Protein AF-0000000081856518 (afdb_homodimer)

Nearest PDB structures (foldseek):
  7dxf-assembly1_A  TM=9.570E-01  e=3.920E-61  Homo sapiens
  7dxb-assembly1_A  TM=9.409E-01  e=8.581E-62  Homo sapiens
  6uz8-assembly1_A  TM=9.377E-01  e=1.093E-60  Homo sapiens
  7dxc-assembly1_B  TM=9.488E-01  e=5.286E-56  Homo sapiens
  7a6u-assembly1_A  TM=7.831E-01  e=2.483E-21  Homo sapiens

Solvent-accessible surface area (backbone atoms only — not comparable to full-atom values): 91481 Å² total; per-residue (Å²): 111,72,69,57,53,54,55,49,53,52,52,49,50,52,51,48,50,52,45,54,60,65,65,38,59,66,54,50,71,81,35,80,63,88,66,72,75,49,71,65,52,50,50,50,39,49,27,30,49,43,35,29,52,66,60,48,52,48,45,62,71,74,35,78,83,59,68,73,70,49,57,48,62,83,29,45,30,30,61,43,36,9,49,76,49,71,28,55,67,53,38,56,58,52,66,69,44,84,83,62,70,26,60,47,32,37,40,49,50,21,45,73,73,64,41,61,68,53,34,54,58,54,59,67,37,76,77,53,70,45,57,60,69,51,50,36,28,58,62,72,37,62,84,79,55,60,38,51,30,46,40,79,74,39,49,85,56,62,46,68,55,23,60,58,36,47,20,15,64,64,54,37,54,67,58,38,53,54,40,45,74,69,66,40,68,84,72,80,70,77,62,90,67,53,82,46,70,68,53,47,49,32,50,72,76,28,45,49,38,47,54,50,41,41,50,51,43,49,46,17,59,50,16,66,40,39,30,59,71,70,41,87,53,39,60,62,50,33,55,54,47,25,44,50,29,47,52,43,23,71,69,44,63,57,49,24,68,59,27,45,53,48,20,49,48,22,51,50,49,51,39,54,54,60,67,69,52,87,48,69,66,53,49,49,44,63,31,28,50,87,71,61,73,74,77,59,87,66,80,87,68,77,80,77,36,52,42,47,51,49,35,60,74,64,62,43,42,68,52,52,37,29,67,71,47,44,52,52,51,51,52,55,38,46,36,78,40,87,64,61,84,77,48,56,69,67,55,53,52,49,48,52,52,49,48,50,72,39,39,74,60,52,52,52,46,37,57,73,37,54,84,38,72,67,22,48,38,42,61,14,29,47,47,28,50,49,45,38,52,36,37,51,52,47,51,55,49,50,62,54,54,68,51,50,80,47,69,86,46,70,89,68,51,54,83,42,43,80,82,70,56,72,80,80,57,90,69,63,85,61,58,85,76,61,48,44,43,58,72,68,40,62,80,49,73,63,52,51,53,50,49,44,37,52,52,18,47,51,51,53,50,54,50,48,37,67,71,67,30,62,71,64,45,70,70,39,68,69,51,51,53,50,50,50,32,52,52,35,43,50,54,15,52,50,27,33,49,53,40,32,52,51,35,49,54,43,46,54,49,41,71,71,74,45,94,64,78,83,90,57,58,72,80,52,44,59,42,52,54,30,64,78,73,53,62,88,81,36,41,52,59,50,16,54,54,34,41,53,53,26,52,56,48,55,63,57,52,58,60,75,62,32,38,78,37,85,80,45,14,45,53,49,53,41,49,54,54,40,51,55,49,48,56,62,49,43,54,61,47,49,46,54,50,48,19,49,40,52,16,47,25,61,54,33,25,64,43,46,83,60,28,92,47,66,47,19,14,25,52,69,36,20,52,51,44,58,58,36,40,70,76,55,70,46,65,77,67,48,46,50,58,82,57,72,44,53,56,54,29,52,49,39,48,49,53,53,49,50,46,47,46,46,50,55,55,47,48,46,41,51,48,49,36,51,42,49,52,55,43,48,58,46,61,75,44,34,67,43,53,27,40,31,48,32,48,56,56,52,54,70,43,63,53,88,65,84,50,60,33,56,41,63,52,66,56,74,43,58,65,55,49,46,49,47,48,47,49,48,46,49,50,46,45,50,52,50,49,52,66,66,56,61,74,75,72,74,87,68,69,77,62,61,63,59,60,55,57,65,67,61,41,62,62,56,57,46,46,50,47,47,50,50,47,49,51,47,49,52,46,51,53,48,53,52,52,46,52,53,50,51,51,49,53,52,53,53,59,68,68,48,80,61,29,38,41,58,52,50,38,52,52,37,51,52,48,22,50,50,47,54,54,51,49,55,43,52,51,51,49,49,52,48,50,53,50,48,52,56,58,59,67,66,54,83,74,84,124,115,73,70,59,52,53,52,50,53,53,51,45,51,53,51,51,46,52,46,57,62,66,63,32,52,70,51,50,67,79,35,80,66,89,66,75,75,48,72,66,52,50,50,50,42,50,27,31,48,46,36,31,51,69,61,49,51,50,46,61,70,74,35,78,83,59,66,71,69,48,57,47,64,80,28,45,30,32,59,44,36,9,49,76,51,70,28,53,68,52,38,56,60,52,66,69,44,85,83,62,69,28,60,48,31,37,40,47,50,19,45,74,71,63,39,60,69,52,36,53,57,56,58,65,37,72,80,54,71,45,56,60,71,51,50,39,29,46,56,75,55,42,68,80,50,65,36,48,33,47,39,74,61,38,52,86,56,63,46,70,53,23,61,59,37,46,19,15,64,64,53,36,52,69,57,38,52,53,40,44,74,67,65,39,68,83,72,80,72,76,62,92,82,54,81,48,68,67,54,47,49,34,51,73,77,37,46,62,62,46,55,49,42,44,51,50,46,48,47,16,58,51,15,66,38,38,32,57,70,70,42,87,51,38,60,62,51,34,53,53,47,25,46,52,29,48,51,44,21,72,70,44,63,92,49,22,69,60,28,45,52,50,19,49,48,22,53,50,50,51,38,53,54,58,69,68,49,70,42,48,66,53,49,48,43,65,31,29,50,84,71,60,74,75,75,60,90,64,81,90,69,78,80,78,36,53,42,47,53,48,36,59,74,64,62,43,44,68,52,52,33,28,41,70,49,41,51,52,50,50,52,53,38,44,38,79,39,86,62,62,82,60,48,55,70,68,54,53,51,50,48,51,52,49,47,53,72,39,40,71,62,50,53,51,45,36,60,74,38,55,85,37,72,67,20,50,37,43,61,14,30,48,48,28,49,51,45,39,52,36,37,51,52,49,52,55,49,47,61,54,54,68,50,50,82,35,37,89,34,56,90,64,42,30,84,43,43,78,81,69,54,71,79,81,58,89,71,64,84,62,58,86,80,63,51,47,44,59,74,71,41,63,81,50,72,64,53,50,54,52,49,44,39,51,53,20,47,52,50,53,50,54,52,49,37,66,72,66,30,62,72,65,46,68,70,38,67,67,51,53,54,49,50,51,33,50,52,34,42,51,52,16,52,50,27,33,48,53,40,33,53,52,37,52,54,46,48,53,49,41,71,70,74,46,95,64,77,83,91,55,56,71,80,52,43,59,41,54,53,30,64,59,72,53,61,54,82,35,40,52,59,50,16,42,42,34,42,19,52,27,44,30,47,54,48,57,54,57,59,72,62,33,38,79,37,84,82,43,13,44,54,50,54,42,49,55,52,40,52,55,49,47,53,63,47,43,55,60,48,49,52,56,50,49,51,51,40,52,51,47,26,69,70,34,42,83,46,67,86,60,31,94,48,70,46,19,33,41,73,68,36,22,50,51,44,57,56,38,40,69,64,64,71,48,64,76,66,50,49,50,62,81,75,78,59,57,67,64,30,51,50,39,52,49,52,53,49,50,46,48,46,46,49,55,58,47,49,47,47,51,50,47,50,52,44,35,53,55,41,49,58,45,62,75,43,34,66,43,52,28,41,34,49,32,48,56,57,51,55,70,46,64,54,87,66,85,51,59,34,58,43,62,53,65,55,74,42,58,67,55,48,46,48,48,50,49,50,48,47,48,50,50,46,48,51,51,48,51,69,64,55,64,76,74,73,72,84,67,68,73,60,61,60,60,57,54,57,63,68,60,41,64,61,55,58,49,47,50,47,48,50,49,48,49,52,48,50,50,46,43,52,49,48,53,51,44,51,53,49,51,51,50,52,52,53,51,55,28,65,32,76,64,55,74,68,58,56,50,39,54,52,38,50,53,46,23,50,48,49,52,53,51,52,50,50,51,49,51,49,50,52,48,48,53,48,51,51,53,57,57,68,68,54,82,76,80,124

InterPro domains:
  IPR002110 Ankyrin repeat [PF12796] (46-125)
  IPR002110 Ankyrin repeat [PS50088] (159-191)
  IPR002110 Ankyrin repeat [SM00248] (39-68)
  IPR002110 Ankyrin repeat [SM00248] (74-102)
  IPR002110 Ankyrin repeat [SM00248] (159-188)
  IPR002153 Transient receptor potential channel, canonical [PR01097] (657-678)
  IPR002153 Transient receptor potential channel, canonical [PR01097] (679-692)
  IPR002153 Transient receptor potential channel, canonical [PR01097] (707-720)
  IPR002153 Transient receptor potential channel, canonical [PTHR10117] (17-831)
  IPR013555 Transient receptor ion channel domain [PF08344] (194-256)
  IPR013555 Transient receptor ion channel domain [SM01420] (194-256)
  IPR036770 Ankyrin repeat-containing domain superfamily [G3DSA:1.25.40.20] (31-214)
  IPR036770 Ankyrin repeat-containing domain superfamily [SSF48403] (45-187)
  IPR056336 Calcium channel YVC1-like, C-terminal transmembrane domain [PF23317] (438-717)

Secondary structure (DSSP, 8-state):
-HHHHHHHHHHHHHHHHHHHHHTSPSPTTTS--SS---HHHHHHHHHHHHT-HHHHHHHHHH-TT--TT---TTS--HHHHHHHTT-HHHHHHHHT-TT---HHHHHHHHHHHT-HHHHHHHHTSGGGGSHHHHHS-TTTS-TT-TTS-SBTTB-SS-TT--HHHHHHHTT-HHHHHHHHHTT--PPPPPPTT---HHHHHHHHH-HHHHHHHHHHHHHHHT-HHHHHHH-S-HHHHHHHHHHHHHHHHHH-GGGHHHHHHHHHHHHHHHHHHHHT--SHHHHHHHHHTT------SS--PPP--HHHHHHHHTT-HHHHTSHHHHHHHHHHHTTT-TTTTTS-HHHHHHHHHHHHHTHHHHHHHHHH-TTSHHHHHHTSHHHHHHHHHHHHHHHHHHHHHHTGGGTT--SS-TT--TTSS-TTS------TT--HHHHHSSPPHHHHHHHHHHHHHHHHHHHHHHHH-HHHHHH-HHHHHHHHHHHHHHHHHHHHHHHHHHHHHHHHHHHHH-SSSSS--HHHHGGGS-GGGS-TT-HHHHHHHHHHHHHHHHHHGGGGGGGGSTTTHHHHHHHHHHHHHHHHHHHHHHHHHHHHHHHHHHHHGGGTTTSSS-TTTSHHHHHHHHHHHHTT-S-GGGG--TTS-HHHHHHHHHHHHHHHIIIIIIIHHHHHHHHHHHHHHHHHTHHHHHHHHHHHHHHHTTSSS--SPTTGGGS--HHHHHHHHHHHHHHHHHHHHHHHTT---S--STTHHHHHHHHS-HHHHHHHHHHHHHHHHHHHHHHHHHHHHHHHHHHHHHTSPPBHHHHHHHHHHHHHHHHHHHHHHHHHHHHHHHHHHHHHHT-----/-HHHHHHHHHHHHHHHHHHHHHTS-S-TTTS--SS---HHHHHHHHHHHHT-HHHHHHHHHH-TT--TT---TTS--HHHHHHHTT-HHHHHHHHT-TT---HHHHHHHHHHHT-HHHHHHHHTSGGGGSHHHHHS-HHHHTTT-TTS-SSSS--SS-TT--HHHHHHHTT-HHHHHHHHHTT--PPPPPPTT---HHHHHHHHH-HHHHHHHHHHHHHHHT-HHHHHHH-S-HHHHHHHHHHHHHHHHHH-GGGHHHHHHHHHHHHHHHHHHHHT--SHHHHHHHHHTT------SS--PPP--HHHHHHHHTT-HHHHTSHHHHHHHHHHHTTT-TTGGGS-HHHHHHHHHHHHHTHHHHHHHHHH-TTSHHHHHHTSHHHHHHHHHHHHHHHHHHHHHHTGGGTT--SS-TT--GGGS-TTS------TT--HHHHHSSPPHHHHHHHHHHHHHHHHHHHHHHHH-HHHHHH-HHHHHHHHHHHHHHHHHHHHHHHHHHHHHHHHHHHHH-SSSSS--HHHHGGGS-GGGS-TT-HHHHHHHHHHHHHHHHHHGGGGGGGGSTTTHHHHHHHHHHHHHHHHHHHHHHHHHHHHHHHHHHHHGGGTTTSSS-TTTSHHHHHHHHHHHTTT-S-GGGG--TTS-HHHHHHHHHHHHHHHIIIIIIIHHHHHHHHHHHHHHHHHTHHHHHHHHHHHHHHHTTSSS--SPTTGGGS--HHHHHHHHHHHHHHHHHHHHHHHTT---STTSTTHHHHHHHHS-HHHHHHHHHHHHHHHHHHHHHHHHHHHHHHHHHHHHHTSBPPHHHHHHHHHHHHHHHHHHHHHHHHHHHHHHHHHHHHHHT-----

Structure (mmCIF, N/CA/C/O backbone):
data_AF-0000000081856518-model_v1
#
loop_
_entity.id
_entity.type
_entity.pdbx_description
1 polymer 'Transient receptor potential cation channel, subfamily C, member 6a'
#
loop_
_atom_site.group_PDB
_atom_site.id
_atom_site.type_symbol
_atom_site.label_atom_id
_atom_site.label_alt_id
_atom_site.label_comp_id
_atom_site.label_asym_id
_atom_site.label_entity_id
_atom_site.label_seq_id
_atom_site.pdbx_PDB_ins_code
_atom_site.Cartn_x
_atom_site.Cartn_y
_atom_site.Cartn_z
_atom_site.occupancy
_atom_site.B_iso_or_equiv
_atom_site.auth_seq_id
_atom_site.auth_comp_id
_atom_site.auth_asym_id
_atom_site.auth_atom_id
_atom_site.pdbx_PDB_model_num
ATOM 1 N N . VAL A 1 1 ? -1.354 -35.5 41.312 1 33.22 1 VAL A N 1
ATOM 2 C CA . VAL A 1 1 ? -0.203 -36.375 41.094 1 33.22 1 VAL A CA 1
ATOM 3 C C . VAL A 1 1 ? -0.436 -37.25 39.875 1 33.22 1 VAL A C 1
ATOM 5 O O . VAL A 1 1 ? 0.469 -37.406 39.031 1 33.22 1 VAL A O 1
ATOM 8 N N . SER A 1 2 ? -1.682 -37.844 39.781 1 37.25 2 SER A N 1
ATOM 9 C CA . SER A 1 2 ? -2.068 -38.719 38.656 1 37.25 2 SER A CA 1
ATOM 10 C C . SER A 1 2 ? -2.189 -37.969 37.375 1 37.25 2 SER A C 1
ATOM 12 O O . SER A 1 2 ? -1.94 -38.5 36.281 1 37.25 2 SER A O 1
ATOM 14 N N . ALA A 1 3 ? -2.703 -36.656 37.438 1 38.41 3 ALA A N 1
ATOM 15 C CA . ALA A 1 3 ? -2.842 -35.781 36.281 1 38.41 3 ALA A CA 1
ATOM 16 C C . ALA A 1 3 ? -1.478 -35.344 35.75 1 38.41 3 ALA A C 1
ATOM 18 O O . ALA A 1 3 ? -1.339 -35.062 34.562 1 38.41 3 ALA A O 1
ATOM 19 N N . ILE A 1 4 ? -0.418 -35.25 36.625 1 42 4 ILE A N 1
ATOM 20 C CA . ILE A 1 4 ? 0.956 -34.938 36.25 1 42 4 ILE A CA 1
ATOM 21 C C . ILE A 1 4 ? 1.544 -36.062 35.406 1 42 4 ILE A C 1
ATOM 23 O O . ILE A 1 4 ? 2.254 -35.844 34.438 1 42 4 ILE A O 1
ATOM 27 N N . SER A 1 5 ? 1.188 -37.344 35.812 1 40.12 5 SER A N 1
ATOM 28 C CA . SER A 1 5 ? 1.742 -38.5 35.094 1 40.12 5 SER A CA 1
ATOM 29 C C . SER A 1 5 ? 1.188 -38.625 33.688 1 40.12 5 SER A C 1
ATOM 31 O O . SER A 1 5 ? 1.898 -39.031 32.781 1 40.12 5 SER A O 1
ATOM 33 N N . PHE A 1 6 ? -0.136 -38.25 33.5 1 40.41 6 PHE A N 1
ATOM 34 C CA . PHE A 1 6 ? -0.773 -38.281 32.188 1 40.41 6 PHE A CA 1
ATOM 35 C C . PHE A 1 6 ? -0.191 -37.25 31.266 1 40.41 6 PHE A C 1
ATOM 37 O O . PHE A 1 6 ? 0.046 -37.5 30.094 1 40.41 6 PHE A O 1
ATOM 44 N N . PHE A 1 7 ? 0.212 -36.062 31.797 1 41.06 7 PHE A N 1
ATOM 45 C CA . PHE A 1 7 ? 0.807 -35 30.984 1 41.06 7 PHE A CA 1
ATOM 46 C C . PHE A 1 7 ? 2.213 -35.375 30.547 1 41.06 7 PHE A C 1
ATOM 48 O O . PHE A 1 7 ? 2.697 -34.906 29.516 1 41.06 7 PHE A O 1
ATOM 55 N N . ARG A 1 8 ? 3.016 -36.125 31.297 1 42.81 8 ARG A N 1
ATOM 56 C CA . ARG A 1 8 ? 4.348 -36.594 30.922 1 42.81 8 ARG A CA 1
ATOM 57 C C . ARG A 1 8 ? 4.281 -37.625 29.812 1 42.81 8 ARG A C 1
ATOM 59 O O . ARG A 1 8 ? 5.125 -37.656 28.922 1 42.81 8 ARG A O 1
ATOM 66 N N . GLN A 1 9 ? 3.346 -38.531 30.047 1 40.47 9 GLN A N 1
ATOM 67 C CA . GLN A 1 9 ? 3.223 -39.562 29.016 1 40.47 9 GLN A CA 1
ATOM 68 C C . GLN A 1 9 ? 2.814 -38.938 27.672 1 40.47 9 GLN A C 1
ATOM 70 O O . GLN A 1 9 ? 3.238 -39.406 26.609 1 40.47 9 GLN A O 1
ATOM 75 N N . LEU A 1 10 ? 1.962 -37.906 27.719 1 41.06 10 LEU A N 1
ATOM 76 C CA . LEU A 1 10 ? 1.603 -37.188 26.484 1 41.06 10 LEU A CA 1
ATOM 77 C C . LEU A 1 10 ? 2.799 -36.438 25.922 1 41.06 10 LEU A C 1
ATOM 79 O O . LEU A 1 10 ? 3.012 -36.406 24.703 1 41.06 10 LEU A O 1
ATOM 83 N N . THR A 1 11 ? 3.664 -35.812 26.766 1 44.28 11 THR A N 1
ATOM 84 C CA . THR A 1 11 ? 4.867 -35.156 26.266 1 44.28 11 THR A CA 1
ATOM 85 C C . THR A 1 11 ? 5.832 -36.156 25.656 1 44.28 11 THR A C 1
ATOM 87 O O . THR A 1 11 ? 6.52 -35.875 24.688 1 44.28 11 THR A O 1
ATOM 90 N N . CYS A 1 12 ? 5.984 -37.344 26.297 1 40.44 12 CYS A N 1
ATOM 91 C CA . CYS A 1 12 ? 6.867 -38.375 25.75 1 40.44 12 CYS A CA 1
ATOM 92 C C . CYS A 1 12 ? 6.348 -38.875 24.422 1 40.44 12 CYS A C 1
ATOM 94 O O . CYS A 1 12 ? 7.129 -39.156 23.516 1 40.44 12 CYS A O 1
ATOM 96 N N . ARG A 1 13 ? 5.043 -39.188 24.297 1 40.5 13 ARG A N 1
ATOM 97 C CA . ARG A 1 13 ? 4.457 -39.656 23.031 1 40.5 13 ARG A CA 1
ATOM 98 C C . ARG A 1 13 ? 4.527 -38.562 21.969 1 40.5 13 ARG A C 1
ATOM 100 O O . ARG A 1 13 ? 4.664 -38.875 20.781 1 40.5 13 ARG A O 1
ATOM 107 N N . LEU A 1 14 ? 4.363 -37.312 22.328 1 40.28 14 LEU A N 1
ATOM 108 C CA . LEU A 1 14 ? 4.625 -36.25 21.375 1 40.28 14 LEU A CA 1
ATOM 109 C C . LEU A 1 14 ? 6.102 -36.219 21 1 40.28 14 LEU A C 1
ATOM 111 O O . LEU A 1 14 ? 6.441 -35.938 19.844 1 40.28 14 LEU A O 1
ATOM 115 N N . SER A 1 15 ? 7.047 -36.5 21.922 1 40.41 15 SER A N 1
ATOM 116 C CA . SER A 1 15 ? 8.461 -36.594 21.578 1 40.41 15 SER A CA 1
ATOM 117 C C . SER A 1 15 ? 8.719 -37.812 20.672 1 40.41 15 SER A C 1
ATOM 119 O O . SER A 1 15 ? 9.523 -37.719 19.75 1 40.41 15 SER A O 1
ATOM 121 N N . ALA A 1 16 ? 8.125 -39 20.922 1 39.03 16 ALA A N 1
ATOM 122 C CA . ALA A 1 16 ? 8.312 -40.188 20.094 1 39.03 16 ALA A CA 1
ATOM 123 C C . ALA A 1 16 ? 7.664 -40 18.734 1 39.03 16 ALA A C 1
ATOM 125 O O . ALA A 1 16 ? 8.203 -40.469 17.719 1 39.03 16 ALA A O 1
ATOM 126 N N . ALA A 1 17 ? 6.426 -39.5 18.625 1 39.28 17 ALA A N 1
ATOM 127 C CA . ALA A 1 17 ? 5.797 -39.188 17.344 1 39.28 17 ALA A CA 1
ATOM 128 C C . ALA A 1 17 ? 6.602 -38.156 16.578 1 39.28 17 ALA A C 1
ATOM 130 O O . ALA A 1 17 ? 6.719 -38.219 15.344 1 39.28 17 ALA A O 1
ATOM 131 N N . LYS A 1 18 ? 7.203 -37.219 17.188 1 39.66 18 LYS A N 1
ATOM 132 C CA . LYS A 1 18 ? 8.188 -36.312 16.562 1 39.66 18 LYS A CA 1
ATOM 133 C C . LYS A 1 18 ? 9.414 -37.125 16.094 1 39.66 18 LYS A C 1
ATOM 135 O O . LYS A 1 18 ? 10 -36.812 15.055 1 39.66 18 LYS A O 1
ATOM 140 N N . ARG A 1 19 ? 9.914 -38.125 16.781 1 36.34 19 ARG A N 1
ATOM 141 C CA . ARG A 1 19 ? 11.047 -38.969 16.406 1 36.34 19 ARG A CA 1
ATOM 142 C C . ARG A 1 19 ? 10.734 -39.812 15.18 1 36.34 19 ARG A C 1
ATOM 144 O O . ARG A 1 19 ? 11.602 -40.031 14.336 1 36.34 19 ARG A O 1
ATOM 151 N N . ARG A 1 20 ? 9.609 -40.469 15.148 1 37.44 20 ARG A N 1
ATOM 152 C CA . ARG A 1 20 ? 9.32 -41.25 13.977 1 37.44 20 ARG A CA 1
ATOM 153 C C . ARG A 1 20 ? 9.148 -40.406 12.734 1 37.44 20 ARG A C 1
ATOM 155 O O . ARG A 1 20 ? 9.469 -40.812 11.625 1 37.44 20 ARG A O 1
ATOM 162 N N . GLN A 1 21 ? 8.578 -39.281 12.844 1 38.25 21 GLN A N 1
ATOM 163 C CA . GLN A 1 21 ? 8.656 -38.344 11.742 1 38.25 21 GLN A CA 1
ATOM 164 C C . GLN A 1 21 ? 10.109 -38 11.43 1 38.25 21 GLN A C 1
ATOM 166 O O . GLN A 1 21 ? 10.453 -37.719 10.281 1 38.25 21 GLN A O 1
ATOM 171 N N . ALA A 1 22 ? 11.047 -37.906 12.352 1 36.94 22 ALA A N 1
ATOM 172 C CA . ALA A 1 22 ? 12.484 -37.688 12.188 1 36.94 22 ALA A CA 1
ATOM 173 C C . ALA A 1 22 ? 13.109 -38.844 11.375 1 36.94 22 ALA A C 1
ATOM 175 O O . ALA A 1 22 ? 14.141 -38.625 10.727 1 36.94 22 ALA A O 1
ATOM 176 N N . LEU A 1 23 ? 12.688 -40.094 11.578 1 35.69 23 LEU A N 1
ATOM 177 C CA . LEU A 1 23 ? 13.352 -41.219 10.914 1 35.69 23 LEU A CA 1
ATOM 178 C C . LEU A 1 23 ? 12.867 -41.344 9.469 1 35.69 23 LEU A C 1
ATOM 180 O O . LEU A 1 23 ? 13.25 -42.312 8.773 1 35.69 23 LEU A O 1
ATOM 184 N N . ARG A 1 24 ? 11.781 -40.719 9.211 1 42.62 24 ARG A N 1
ATOM 185 C CA . ARG A 1 24 ? 11.242 -40.969 7.875 1 42.62 24 ARG A CA 1
ATOM 186 C C . ARG A 1 24 ? 12.203 -40.469 6.801 1 42.62 24 ARG A C 1
ATOM 188 O O . ARG A 1 24 ? 12.781 -39.375 6.93 1 42.62 24 ARG A O 1
ATOM 195 N N . GLY A 1 25 ? 12.805 -41.344 6.082 1 44 25 GLY A N 1
ATOM 196 C CA . GLY A 1 25 ? 13.789 -41.156 5.027 1 44 25 GLY A CA 1
ATOM 197 C C . GLY A 1 25 ? 13.359 -40.125 3.988 1 44 25 GLY A C 1
ATOM 198 O O . GLY A 1 25 ? 12.203 -39.719 3.965 1 44 25 GLY A O 1
ATOM 199 N N . PRO A 1 26 ? 14.32 -39.562 3.348 1 47.94 26 PRO A N 1
ATOM 200 C CA . PRO A 1 26 ? 14.078 -38.562 2.303 1 47.94 26 PRO A CA 1
ATOM 201 C C . PRO A 1 26 ? 13.094 -39.062 1.241 1 47.94 26 PRO A C 1
ATOM 203 O O . PRO A 1 26 ? 12.852 -40.25 1.128 1 47.94 26 PRO A O 1
ATOM 206 N N . ALA A 1 27 ? 12.445 -38.125 0.47 1 53.66 27 ALA A N 1
ATOM 207 C CA . ALA A 1 27 ? 11.461 -38.281 -0.595 1 53.66 27 ALA A CA 1
ATOM 208 C C . ALA A 1 27 ? 11.938 -39.312 -1.623 1 53.66 27 ALA A C 1
ATOM 210 O O . ALA A 1 27 ? 13.125 -39.375 -1.948 1 53.66 27 ALA A O 1
ATOM 211 N N . TYR A 1 28 ? 11.102 -40.344 -1.896 1 55.69 28 TYR A N 1
ATOM 212 C CA . TYR A 1 28 ? 11.32 -41.438 -2.846 1 55.69 28 TYR A CA 1
ATOM 213 C C . TYR A 1 28 ? 11.984 -40.906 -4.117 1 55.69 28 TYR A C 1
ATOM 215 O O . TYR A 1 28 ? 12.781 -41.625 -4.738 1 55.69 28 TYR A O 1
ATOM 223 N N . MET A 1 29 ? 11.734 -39.625 -4.348 1 60.16 29 MET A N 1
ATOM 224 C CA . MET A 1 29 ? 12.281 -39.094 -5.594 1 60.16 29 MET A CA 1
ATOM 225 C C . MET A 1 29 ? 13.797 -38.906 -5.492 1 60.16 29 MET A C 1
ATOM 227 O O . MET A 1 29 ? 14.5 -39 -6.496 1 60.16 29 MET A O 1
ATOM 231 N N . PHE A 1 30 ? 14.305 -38.688 -4.273 1 60.88 30 PHE A N 1
ATOM 232 C CA . PHE A 1 30 ? 15.711 -38.344 -4.133 1 60.88 30 PHE A CA 1
ATOM 233 C C . PHE A 1 30 ? 16.5 -39.5 -3.516 1 60.88 30 PHE A C 1
ATOM 235 O O . PHE A 1 30 ? 17.719 -39.406 -3.34 1 60.88 30 PHE A O 1
ATOM 242 N N . SER A 1 31 ? 15.766 -40.531 -2.984 1 57.69 31 SER A N 1
ATOM 243 C CA . SER A 1 31 ? 16.484 -41.625 -2.369 1 57.69 31 SER A CA 1
ATOM 244 C C . SER A 1 31 ? 16.438 -42.875 -3.256 1 57.69 31 SER A C 1
ATOM 246 O O . SER A 1 31 ? 15.484 -43.094 -4.004 1 57.69 31 SER A O 1
ATOM 248 N N . ALA A 1 32 ? 17.625 -43.344 -3.578 1 52.41 32 ALA A N 1
ATOM 249 C CA . ALA A 1 32 ? 17.688 -44.656 -4.258 1 52.41 32 ALA A CA 1
ATOM 250 C C . ALA A 1 32 ? 16.734 -45.656 -3.609 1 52.41 32 ALA A C 1
ATOM 252 O O . ALA A 1 32 ? 16.688 -45.781 -2.383 1 52.41 32 ALA A O 1
ATOM 253 N N . PRO A 1 33 ? 15.625 -45.969 -4.266 1 51.47 33 PRO A N 1
ATOM 254 C CA . PRO A 1 33 ? 14.641 -46.844 -3.645 1 51.47 33 PRO A CA 1
ATOM 255 C C . PRO A 1 33 ? 15.273 -48.062 -2.969 1 51.47 33 PRO A C 1
ATOM 257 O O . PRO A 1 33 ? 16.156 -48.688 -3.545 1 51.47 33 PRO A O 1
ATOM 260 N N . SER A 1 34 ? 15.492 -48.094 -1.697 1 50.16 34 SER A N 1
ATOM 261 C CA . SER A 1 34 ? 16 -49.281 -1.026 1 50.16 34 SER A CA 1
ATOM 262 C C . SER A 1 34 ? 15.391 -50.531 -1.622 1 50.16 34 SER A C 1
ATOM 264 O O . SER A 1 34 ? 16.047 -51.594 -1.665 1 50.16 34 SER A O 1
ATOM 266 N N . PHE A 1 35 ? 14.062 -50.5 -2.018 1 53.62 35 PHE A N 1
ATOM 267 C CA . PHE A 1 35 ? 13.438 -51.719 -2.551 1 53.62 35 PHE A CA 1
ATOM 268 C C . PHE A 1 35 ? 12.977 -51.5 -3.986 1 53.62 35 PHE A C 1
ATOM 270 O O . PHE A 1 35 ? 12.273 -50.5 -4.277 1 53.62 35 PHE A O 1
ATOM 277 N N . SER A 1 36 ? 13.789 -51.875 -4.875 1 61.28 36 SER A N 1
ATOM 278 C CA . SER A 1 36 ? 13.445 -51.875 -6.293 1 61.28 36 SER A CA 1
ATOM 279 C C . SER A 1 36 ? 12.078 -52.5 -6.527 1 61.28 36 SER A C 1
ATOM 281 O O . SER A 1 36 ? 11.773 -53.562 -5.961 1 61.28 36 SER A O 1
ATOM 283 N N . LEU A 1 37 ? 11.086 -51.719 -7.02 1 74.44 37 LEU A N 1
ATOM 284 C CA . LEU A 1 37 ? 9.766 -52.25 -7.395 1 74.44 37 LEU A CA 1
ATOM 285 C C . LEU A 1 37 ? 9.898 -53.5 -8.227 1 74.44 37 LEU A C 1
ATOM 287 O O . LEU A 1 37 ? 10.703 -53.562 -9.156 1 74.44 37 LEU A O 1
ATOM 291 N N . SER A 1 38 ? 9.414 -54.656 -7.652 1 78.62 38 SER A N 1
ATOM 292 C CA . SER A 1 38 ? 9.344 -55.875 -8.469 1 78.62 38 SER A CA 1
ATOM 293 C C . SER A 1 38 ? 8.586 -55.625 -9.766 1 78.62 38 SER A C 1
ATOM 295 O O . SER A 1 38 ? 7.875 -54.625 -9.891 1 78.62 38 SER A O 1
ATOM 297 N N . GLU A 1 39 ? 8.82 -56.281 -10.719 1 82.12 39 GLU A N 1
ATOM 298 C CA . GLU A 1 39 ? 8.156 -56.156 -12.008 1 82.12 39 GLU A CA 1
ATOM 299 C C . GLU A 1 39 ? 6.637 -56.25 -11.859 1 82.12 39 GLU A C 1
ATOM 301 O O . GLU A 1 39 ? 5.895 -55.531 -12.555 1 82.12 39 GLU A O 1
ATOM 306 N N . VAL A 1 40 ? 6.195 -57.062 -10.922 1 85.38 40 VAL A N 1
ATOM 307 C CA . VAL A 1 40 ? 4.766 -57.25 -10.711 1 85.38 40 VAL A CA 1
ATOM 308 C C . VAL A 1 40 ? 4.168 -56 -10.086 1 85.38 40 VAL A C 1
ATOM 310 O O . VAL A 1 40 ? 3.072 -55.562 -10.461 1 85.38 40 VAL A O 1
ATOM 313 N N . GLU A 1 41 ? 4.93 -55.469 -9.234 1 87.81 41 GLU A N 1
ATOM 314 C CA . GLU A 1 41 ? 4.453 -54.25 -8.578 1 87.81 41 GLU A CA 1
ATOM 315 C C . GLU A 1 41 ? 4.41 -53.094 -9.555 1 87.81 41 GLU A C 1
ATOM 317 O O . GLU A 1 41 ? 3.502 -52.25 -9.5 1 87.81 41 GLU A O 1
ATOM 322 N N . GLN A 1 42 ? 5.359 -53.031 -10.406 1 85.19 42 GLN A N 1
ATOM 323 C CA . GLN A 1 42 ? 5.371 -51.969 -11.422 1 85.19 42 GLN A CA 1
ATOM 324 C C . GLN A 1 42 ? 4.184 -52.125 -12.367 1 85.19 42 GLN A C 1
ATOM 326 O O . GLN A 1 42 ? 3.559 -51.125 -12.742 1 85.19 42 GLN A O 1
ATOM 331 N N . ARG A 1 43 ? 3.916 -53.344 -12.703 1 84.94 43 ARG A N 1
ATOM 332 C CA . ARG A 1 43 ? 2.775 -53.594 -13.578 1 84.94 43 ARG A CA 1
ATOM 333 C C . ARG A 1 43 ? 1.463 -53.281 -12.883 1 84.94 43 ARG A C 1
ATOM 335 O O . ARG A 1 43 ? 0.526 -52.781 -13.508 1 84.94 43 ARG A O 1
ATOM 342 N N . PHE A 1 44 ? 1.396 -53.562 -11.664 1 90.81 44 PHE A N 1
ATOM 343 C CA . PHE A 1 44 ? 0.213 -53.281 -10.867 1 90.81 44 PHE A CA 1
ATOM 344 C C . PHE A 1 44 ? -0.035 -51.75 -10.805 1 90.81 44 PHE A C 1
ATOM 346 O O . PHE A 1 44 ? -1.163 -51.312 -11 1 90.81 44 PHE A O 1
ATOM 353 N N . LEU A 1 45 ? 1.015 -51 -10.594 1 89.19 45 LEU A N 1
ATOM 354 C CA . LEU A 1 45 ? 0.906 -49.562 -10.508 1 89.19 45 LEU A CA 1
ATOM 355 C C . LEU A 1 45 ? 0.522 -48.969 -11.859 1 89.19 45 LEU A C 1
ATOM 357 O O . LEU A 1 45 ? -0.281 -48.031 -11.93 1 89.19 45 LEU A O 1
ATOM 361 N N . GLU A 1 46 ? 1.079 -49.469 -12.875 1 85.19 46 GLU A N 1
ATOM 362 C CA . GLU A 1 46 ? 0.754 -49 -14.211 1 85.19 46 GLU A CA 1
ATOM 363 C C . GLU A 1 46 ? -0.691 -49.312 -14.578 1 85.19 46 GLU A C 1
ATOM 365 O O . GLU A 1 46 ? -1.371 -48.5 -15.219 1 85.19 46 GLU A O 1
ATOM 370 N N . ALA A 1 47 ? -1.085 -50.5 -14.227 1 86.38 47 ALA A N 1
ATOM 371 C CA . ALA A 1 47 ? -2.465 -50.875 -14.492 1 86.38 47 ALA A CA 1
ATOM 372 C C . ALA A 1 47 ? -3.449 -49.969 -13.766 1 86.38 47 ALA A C 1
ATOM 374 O O . ALA A 1 47 ? -4.496 -49.625 -14.312 1 86.38 47 ALA A O 1
ATOM 375 N N . ALA A 1 48 ? -3.135 -49.656 -12.555 1 88.69 48 ALA A N 1
ATOM 376 C CA . ALA A 1 48 ? -3.996 -48.781 -11.773 1 88.69 48 ALA A CA 1
ATOM 377 C C . ALA A 1 48 ? -3.98 -47.344 -12.344 1 88.69 48 ALA A C 1
ATOM 379 O O . ALA A 1 48 ? -5.008 -46.656 -12.352 1 88.69 48 ALA A O 1
ATOM 380 N N . GLU A 1 49 ? -2.836 -46.906 -12.781 1 86.94 49 GLU A N 1
ATOM 381 C CA . GLU A 1 49 ? -2.68 -45.562 -13.32 1 86.94 49 GLU A CA 1
ATOM 382 C C . GLU A 1 49 ? -3.443 -45.406 -14.625 1 86.94 49 GLU A C 1
ATOM 384 O O . GLU A 1 49 ? -4.043 -44.344 -14.875 1 86.94 49 GLU A O 1
ATOM 389 N N . TYR A 1 50 ? -3.404 -46.406 -15.43 1 81.69 50 TYR A N 1
ATOM 390 C CA . TYR A 1 50 ? -4 -46.281 -16.75 1 81.69 50 TYR A CA 1
ATOM 391 C C . TYR A 1 50 ? -5.398 -46.875 -16.781 1 81.69 50 TYR A C 1
ATOM 393 O O . TYR A 1 50 ? -6.051 -46.906 -17.828 1 81.69 50 TYR A O 1
ATOM 401 N N . GLY A 1 51 ? -5.93 -47.344 -15.672 1 85.69 51 GLY A N 1
ATOM 402 C CA . GLY A 1 51 ? -7.301 -47.812 -15.562 1 85.69 51 GLY A CA 1
ATOM 403 C C . GLY A 1 51 ? -7.531 -49.156 -16.234 1 85.69 51 GLY A C 1
ATOM 404 O O . GLY A 1 51 ? -8.555 -49.375 -16.891 1 85.69 51 GLY A O 1
ATOM 405 N N . ASN A 1 52 ? -6.496 -50 -16.266 1 84.56 52 ASN A N 1
ATOM 406 C CA . ASN A 1 52 ? -6.656 -51.344 -16.75 1 84.56 52 ASN A CA 1
ATOM 407 C C . ASN A 1 52 ? -7.426 -52.219 -15.75 1 84.56 52 ASN A C 1
ATOM 409 O O . ASN A 1 52 ? -6.828 -53 -15.008 1 84.56 52 ASN A O 1
ATOM 413 N N . ILE A 1 53 ? -8.727 -52.281 -15.75 1 86.12 53 ILE A N 1
ATOM 414 C CA . ILE A 1 53 ? -9.617 -52.875 -14.758 1 86.12 53 ILE A CA 1
ATOM 415 C C . ILE A 1 53 ? -9.406 -54.406 -14.719 1 86.12 53 ILE A C 1
ATOM 417 O O . ILE A 1 53 ? -9.203 -54.969 -13.648 1 86.12 53 ILE A O 1
ATOM 421 N N . PRO A 1 54 ? -9.328 -55.062 -15.922 1 85.25 54 PRO A N 1
ATOM 422 C CA . PRO A 1 54 ? -9.195 -56.5 -15.867 1 85.25 54 PRO A CA 1
ATOM 423 C C . PRO A 1 54 ? -7.875 -56.969 -15.242 1 85.25 54 PRO A C 1
ATOM 425 O O . PRO A 1 54 ? -7.852 -57.938 -14.469 1 85.25 54 PRO A O 1
ATOM 428 N N . GLU A 1 55 ? -6.879 -56.312 -15.633 1 87.06 55 GLU A N 1
ATOM 429 C CA . GLU A 1 55 ? -5.574 -56.688 -15.094 1 87.06 55 GLU A CA 1
ATOM 430 C C . GLU A 1 55 ? -5.523 -56.469 -13.578 1 87.06 55 GLU A C 1
ATOM 432 O O . GLU A 1 55 ? -4.977 -57.312 -12.852 1 87.06 55 GLU A O 1
ATOM 437 N N . VAL A 1 56 ? -6.066 -55.375 -13.078 1 89.62 56 VAL A N 1
ATOM 438 C CA . VAL A 1 56 ? -6.078 -55.062 -11.648 1 89.62 56 VAL A CA 1
ATOM 439 C C . VAL A 1 56 ? -6.918 -56.125 -10.914 1 89.62 56 VAL A C 1
ATOM 441 O O . VAL A 1 56 ? -6.531 -56.594 -9.852 1 89.62 56 VAL A O 1
ATOM 444 N N . ARG A 1 57 ? -8.031 -56.469 -11.492 1 86.19 57 ARG A N 1
ATOM 445 C CA . ARG A 1 57 ? -8.906 -57.469 -10.891 1 86.19 57 ARG A CA 1
ATOM 446 C C . ARG A 1 57 ? -8.211 -58.812 -10.812 1 86.19 57 ARG A C 1
ATOM 448 O O . ARG A 1 57 ? -8.273 -59.5 -9.781 1 86.19 57 ARG A O 1
ATOM 455 N N . ARG A 1 58 ? -7.547 -59.188 -11.922 1 86.88 58 ARG A N 1
ATOM 456 C CA . ARG A 1 58 ? -6.824 -60.469 -11.977 1 86.88 58 ARG A CA 1
ATOM 457 C C . ARG A 1 58 ? -5.703 -60.5 -10.938 1 86.88 58 ARG A C 1
ATOM 459 O O . ARG A 1 58 ? -5.523 -61.5 -10.25 1 86.88 58 ARG A O 1
ATOM 466 N N . MET A 1 59 ? -5.004 -59.469 -10.836 1 89.75 59 MET A N 1
ATOM 467 C CA . MET A 1 59 ? -3.861 -59.406 -9.93 1 89.75 59 MET A CA 1
ATOM 468 C C . MET A 1 59 ? -4.32 -59.438 -8.477 1 89.75 59 MET A C 1
ATOM 470 O O . MET A 1 59 ? -3.682 -60.062 -7.629 1 89.75 59 MET A O 1
ATOM 474 N N . LEU A 1 60 ? -5.418 -58.812 -8.188 1 89.19 60 LEU A N 1
ATOM 475 C CA . LEU A 1 60 ? -5.93 -58.75 -6.82 1 89.19 60 LEU A CA 1
ATOM 476 C C . LEU A 1 60 ? -6.5 -60.094 -6.406 1 89.19 60 LEU A C 1
ATOM 478 O O . LEU A 1 60 ? -6.41 -60.5 -5.238 1 89.19 60 LEU A O 1
ATOM 482 N N . LEU A 1 61 ? -7.039 -60.812 -7.43 1 84 61 LEU A N 1
ATOM 483 C CA . LEU A 1 61 ? -7.68 -62.094 -7.133 1 84 61 LEU A CA 1
ATOM 484 C C . LEU A 1 61 ? -6.656 -63.219 -7.098 1 84 61 LEU A C 1
ATOM 486 O O . LEU A 1 61 ? -6.727 -64.125 -6.238 1 84 61 LEU A O 1
ATOM 490 N N . HIS A 1 62 ? -5.617 -63.219 -8.016 1 83.38 62 HIS A N 1
ATOM 491 C CA . HIS A 1 62 ? -4.734 -64.375 -8.203 1 83.38 62 HIS A CA 1
ATOM 492 C C . HIS A 1 62 ? -3.439 -64.188 -7.414 1 83.38 62 HIS A C 1
ATOM 494 O O . HIS A 1 62 ? -2.719 -65.188 -7.18 1 83.38 62 HIS A O 1
ATOM 500 N N . MET A 1 63 ? -3.133 -63.031 -7.031 1 86.75 63 MET A N 1
ATOM 501 C CA . MET A 1 63 ? -1.9 -62.812 -6.281 1 86.75 63 MET A CA 1
ATOM 502 C C . MET A 1 63 ? -2.203 -62.25 -4.887 1 86.75 63 MET A C 1
ATOM 504 O O . MET A 1 63 ? -2.166 -61.062 -4.664 1 86.75 63 MET A O 1
ATOM 508 N N . PRO A 1 64 ? -2.391 -63.156 -4.062 1 77 64 PRO A N 1
ATOM 509 C CA . PRO A 1 64 ? -2.773 -62.688 -2.723 1 77 64 PRO A CA 1
ATOM 510 C C . PRO A 1 64 ? -1.636 -62 -1.994 1 77 64 PRO A C 1
ATOM 512 O O . PRO A 1 64 ? -1.883 -61.188 -1.104 1 77 64 PRO A O 1
ATOM 515 N N . ASN A 1 65 ? -0.408 -62.219 -2.432 1 81.06 65 ASN A N 1
ATOM 516 C CA . ASN A 1 65 ? 0.719 -61.625 -1.732 1 81.06 65 ASN A CA 1
ATOM 517 C C . ASN A 1 65 ? 1.163 -60.312 -2.406 1 81.06 65 ASN A C 1
ATOM 519 O O . ASN A 1 65 ? 2.242 -59.812 -2.113 1 81.06 65 ASN A O 1
ATOM 523 N N . LEU A 1 66 ? 0.294 -59.812 -3.186 1 86.56 66 LEU A N 1
ATOM 524 C CA . LEU A 1 66 ? 0.625 -58.562 -3.863 1 86.56 66 LEU A CA 1
ATOM 525 C C . LEU A 1 66 ? 0.59 -57.375 -2.891 1 86.56 66 LEU A C 1
ATOM 527 O O . LEU A 1 66 ? -0.356 -57.25 -2.113 1 86.56 66 LEU A O 1
ATOM 531 N N . ASN A 1 67 ? 1.705 -56.75 -2.746 1 85.81 67 ASN A N 1
ATOM 532 C CA . ASN A 1 67 ? 1.738 -55.531 -1.949 1 85.81 67 ASN A CA 1
ATOM 533 C C . ASN A 1 67 ? 0.941 -54.406 -2.609 1 85.81 67 ASN A C 1
ATOM 535 O O . ASN A 1 67 ? 1.452 -53.688 -3.486 1 85.81 67 ASN A O 1
ATOM 539 N N . VAL A 1 68 ? -0.264 -54.156 -2.143 1 87.25 68 VAL A N 1
ATOM 540 C CA . VAL A 1 68 ? -1.16 -53.156 -2.738 1 87.25 68 VAL A CA 1
ATOM 541 C C . VAL A 1 68 ? -0.683 -51.75 -2.395 1 87.25 68 VAL A C 1
ATOM 543 O O . VAL A 1 68 ? -1.052 -50.781 -3.062 1 87.25 68 VAL A O 1
ATOM 546 N N . ASN A 1 69 ? 0.266 -51.562 -1.445 1 85.38 69 ASN A N 1
ATOM 547 C CA . ASN A 1 69 ? 0.732 -50.25 -1.014 1 85.38 69 ASN A CA 1
ATOM 548 C C . ASN A 1 69 ? 2.098 -49.938 -1.608 1 85.38 69 ASN A C 1
ATOM 550 O O . ASN A 1 69 ? 2.836 -49.125 -1.06 1 85.38 69 ASN A O 1
ATOM 554 N N . ALA A 1 70 ? 2.369 -50.656 -2.717 1 85.19 70 ALA A N 1
ATOM 555 C CA . ALA A 1 70 ? 3.59 -50.281 -3.432 1 85.19 70 ALA A CA 1
ATOM 556 C C . ALA A 1 70 ? 3.514 -48.875 -3.959 1 85.19 70 ALA A C 1
ATOM 558 O O . ALA A 1 70 ? 2.428 -48.344 -4.254 1 85.19 70 ALA A O 1
ATOM 559 N N . VAL A 1 71 ? 4.648 -48.156 -3.941 1 83.62 71 VAL A N 1
ATOM 560 C CA . VAL A 1 71 ? 4.629 -46.75 -4.281 1 83.62 71 VAL A CA 1
ATOM 561 C C . VAL A 1 71 ? 5.5 -46.5 -5.508 1 83.62 71 VAL A C 1
ATOM 563 O O . VAL A 1 71 ? 6.449 -47.25 -5.762 1 83.62 71 VAL A O 1
ATOM 566 N N . ASP A 1 72 ? 5.137 -45.469 -6.281 1 78.56 72 ASP A N 1
ATOM 567 C CA . ASP A 1 72 ? 5.914 -45.062 -7.441 1 78.56 72 ASP A CA 1
ATOM 568 C C . ASP A 1 72 ? 7.059 -44.156 -7.031 1 78.56 72 ASP A C 1
ATOM 570 O O . ASP A 1 72 ? 7.367 -44 -5.844 1 78.56 72 ASP A O 1
ATOM 574 N N . TYR A 1 73 ? 7.652 -43.562 -8.07 1 69.31 73 TYR A N 1
ATOM 575 C CA . TYR A 1 73 ? 8.836 -42.75 -7.836 1 69.31 73 TYR A CA 1
ATOM 576 C C . TYR A 1 73 ? 8.484 -41.5 -7.031 1 69.31 73 TYR A C 1
ATOM 578 O O . TYR A 1 73 ? 9.344 -40.938 -6.344 1 69.31 73 TYR A O 1
ATOM 586 N N . MET A 1 74 ? 7.195 -41.125 -7.016 1 75.69 74 MET A N 1
ATOM 587 C CA . MET A 1 74 ? 6.77 -39.938 -6.262 1 75.69 74 MET A CA 1
ATOM 588 C C . MET A 1 74 ? 6.195 -40.344 -4.906 1 75.69 74 MET A C 1
ATOM 590 O O . MET A 1 74 ? 5.828 -39.5 -4.102 1 75.69 74 MET A O 1
ATOM 594 N N . GLY A 1 75 ? 6.125 -41.625 -4.707 1 78.25 75 GLY A N 1
ATOM 595 C CA . GLY A 1 75 ? 5.605 -42.094 -3.438 1 78.25 75 GLY A CA 1
ATOM 596 C C . GLY A 1 75 ? 4.105 -42.312 -3.453 1 78.25 75 GLY A C 1
ATOM 597 O O . GLY A 1 75 ? 3.473 -42.406 -2.398 1 78.25 75 GLY A O 1
ATOM 598 N N . GLN A 1 76 ? 3.543 -42.344 -4.633 1 87.06 76 GLN A N 1
ATOM 599 C CA . GLN A 1 76 ? 2.1 -42.531 -4.723 1 87.06 76 GLN A CA 1
ATOM 600 C C . GLN A 1 76 ? 1.759 -44 -4.859 1 87.06 76 GLN A C 1
ATOM 602 O O . GLN A 1 76 ? 2.457 -44.75 -5.555 1 87.06 76 GLN A O 1
ATOM 607 N N . ASN A 1 77 ? 0.76 -44.406 -4.129 1 88.88 77 ASN A N 1
ATOM 608 C CA . ASN A 1 77 ? 0.309 -45.781 -4.238 1 88.88 77 ASN A CA 1
ATOM 609 C C . ASN A 1 77 ? -0.735 -45.938 -5.34 1 88.88 77 ASN A C 1
ATOM 611 O O . ASN A 1 77 ? -1.054 -45 -6.047 1 88.88 77 ASN A O 1
ATOM 615 N N . ALA A 1 78 ? -1.205 -47.156 -5.543 1 91.12 78 ALA A N 1
ATOM 616 C CA . ALA A 1 78 ? -2.137 -47.5 -6.617 1 91.12 78 ALA A CA 1
ATOM 617 C C . ALA A 1 78 ? -3.467 -46.781 -6.434 1 91.12 78 ALA A C 1
ATOM 619 O O . ALA A 1 78 ? -4.074 -46.312 -7.406 1 91.12 78 ALA A O 1
ATOM 620 N N . LEU A 1 79 ? -3.891 -46.656 -5.191 1 91.62 79 LEU A N 1
ATOM 621 C CA . LEU A 1 79 ? -5.148 -45.969 -4.91 1 91.62 79 LEU A CA 1
ATOM 622 C C . LEU A 1 79 ? -5.059 -44.5 -5.305 1 91.62 79 LEU A C 1
ATOM 624 O O . LEU A 1 79 ? -5.965 -43.969 -5.949 1 91.62 79 LEU A O 1
ATOM 628 N N . GLN A 1 80 ? -4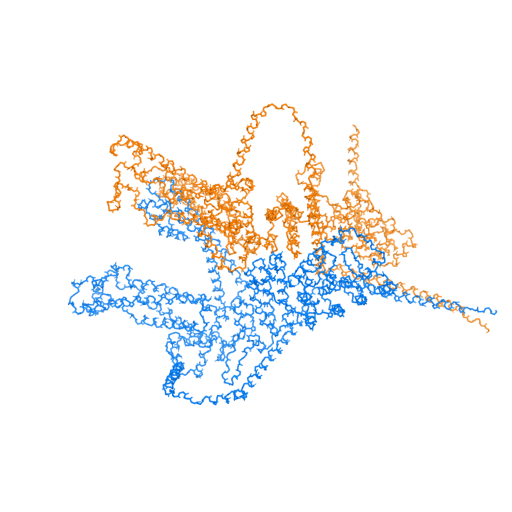.027 -43.906 -4.934 1 91.88 80 GLN A N 1
ATOM 629 C CA . GLN A 1 80 ? -3.824 -42.5 -5.246 1 91.88 80 GLN A CA 1
ATOM 630 C C . GLN A 1 80 ? -3.736 -42.281 -6.75 1 91.88 80 GLN A C 1
ATOM 632 O O . GLN A 1 80 ? -4.273 -41.312 -7.27 1 91.88 80 GLN A O 1
ATOM 637 N N . LEU A 1 81 ? -3.064 -43.125 -7.422 1 89.81 81 LEU A N 1
ATOM 638 C CA . LEU A 1 81 ? -2.928 -43.031 -8.875 1 89.81 81 LEU A CA 1
ATOM 639 C C . LEU A 1 81 ? -4.273 -43.219 -9.562 1 89.81 81 LEU A C 1
ATOM 641 O O . LEU A 1 81 ? -4.59 -42.5 -10.516 1 89.81 81 LEU A O 1
ATOM 645 N N . ALA A 1 82 ? -5.051 -44.156 -9.055 1 90.44 82 ALA A N 1
ATOM 646 C CA . ALA A 1 82 ? -6.379 -44.406 -9.617 1 90.44 82 ALA A CA 1
ATOM 647 C C . ALA A 1 82 ? -7.293 -43.188 -9.414 1 90.44 82 ALA A C 1
ATOM 649 O O . ALA A 1 82 ? -8.039 -42.812 -10.32 1 90.44 82 ALA A O 1
ATOM 650 N N . VAL A 1 83 ? -7.199 -42.625 -8.242 1 90.88 83 VAL A N 1
ATOM 651 C CA . VAL A 1 83 ? -8.031 -41.469 -7.918 1 90.88 83 VAL A CA 1
ATOM 652 C C . VAL A 1 83 ? -7.578 -40.25 -8.719 1 90.88 83 VAL A C 1
ATOM 654 O O . VAL A 1 83 ? -8.406 -39.5 -9.211 1 90.88 83 VAL A O 1
ATOM 657 N N . ALA A 1 84 ? -6.262 -40.062 -8.859 1 88.31 84 ALA A N 1
ATOM 658 C CA . ALA A 1 84 ? -5.703 -38.938 -9.594 1 88.31 84 ALA A CA 1
ATOM 659 C C . ALA A 1 84 ? -6.16 -38.938 -11.047 1 88.31 84 ALA A C 1
ATOM 661 O O . ALA A 1 84 ? -6.305 -37.875 -11.656 1 88.31 84 ALA A O 1
ATOM 662 N N . ASN A 1 85 ? -6.41 -40.094 -11.555 1 85.94 85 ASN A N 1
ATOM 663 C CA . ASN A 1 85 ? -6.785 -40.219 -12.961 1 85.94 85 ASN A CA 1
ATOM 664 C C . ASN A 1 85 ? -8.266 -40.531 -13.117 1 85.94 85 ASN A C 1
ATOM 666 O O . ASN A 1 85 ? -8.703 -40.938 -14.195 1 85.94 85 ASN A O 1
ATOM 670 N N . GLU A 1 86 ? -9.125 -40.438 -12.125 1 88.31 86 GLU A N 1
ATOM 671 C CA . GLU A 1 86 ? -10.578 -40.531 -12.086 1 88.31 86 GLU A CA 1
ATOM 672 C C . GLU A 1 86 ? -11.047 -41.906 -12.523 1 88.31 86 GLU A C 1
ATOM 674 O O . GLU A 1 86 ? -11.961 -42.031 -13.344 1 88.31 86 GLU A O 1
ATOM 679 N N . HIS A 1 87 ? -10.336 -42.938 -12.125 1 89.5 87 HIS A N 1
ATOM 680 C CA . HIS A 1 87 ? -10.781 -44.312 -12.375 1 89.5 87 HIS A CA 1
ATOM 681 C C . HIS A 1 87 ? -11.641 -44.844 -11.227 1 89.5 87 HIS A C 1
ATOM 683 O O . HIS A 1 87 ? -11.125 -45.406 -10.266 1 89.5 87 HIS A O 1
ATOM 689 N N . LEU A 1 88 ? -12.898 -44.719 -11.344 1 89.12 88 LEU A N 1
ATOM 690 C CA . LEU A 1 88 ? -13.836 -45.062 -10.281 1 89.12 88 LEU A CA 1
ATOM 691 C C . LEU A 1 88 ? -13.82 -46.562 -10.008 1 89.12 88 LEU A C 1
ATOM 693 O O . LEU A 1 88 ? -13.734 -47 -8.859 1 89.12 88 LEU A O 1
ATOM 697 N N . GLU A 1 89 ? -13.797 -47.406 -11.07 1 88.06 89 GLU A N 1
ATOM 698 C CA . GLU A 1 89 ? -13.906 -48.844 -10.914 1 88.06 89 GLU A CA 1
ATOM 699 C C . GLU A 1 89 ? -12.664 -49.438 -10.25 1 88.06 89 GLU A C 1
ATOM 701 O O . GLU A 1 89 ? -12.766 -50.312 -9.383 1 88.06 89 GLU A O 1
ATOM 706 N N . VAL A 1 90 ? -11.516 -49 -10.727 1 90.69 90 VAL A N 1
ATOM 707 C CA . VAL A 1 90 ? -10.266 -49.438 -10.117 1 90.69 90 VAL A CA 1
ATOM 708 C C . VAL A 1 90 ? -10.242 -49.031 -8.641 1 90.69 90 VAL A C 1
ATOM 710 O O . VAL A 1 90 ? -9.789 -49.812 -7.793 1 90.69 90 VAL A O 1
ATOM 713 N N . THR A 1 91 ? -10.773 -47.812 -8.32 1 92.94 91 THR A N 1
ATOM 714 C CA . THR A 1 91 ? -10.812 -47.344 -6.945 1 92.94 91 THR A CA 1
ATOM 715 C C . THR A 1 91 ? -11.711 -48.219 -6.086 1 92.94 91 THR A C 1
ATOM 717 O O . THR A 1 91 ? -11.359 -48.562 -4.957 1 92.94 91 THR A O 1
ATOM 720 N N . GLU A 1 92 ? -12.828 -48.594 -6.625 1 91.12 92 GLU A N 1
ATOM 721 C CA . GLU A 1 92 ? -13.766 -49.438 -5.887 1 91.12 92 GLU A CA 1
ATOM 722 C C . GLU A 1 92 ? -13.172 -50.812 -5.617 1 91.12 92 GLU A C 1
ATOM 724 O O . GLU A 1 92 ? -13.367 -51.375 -4.543 1 91.12 92 GLU A O 1
ATOM 729 N N . LEU A 1 93 ? -12.422 -51.344 -6.625 1 90.38 93 LEU A N 1
ATOM 730 C CA . LEU A 1 93 ? -11.766 -52.625 -6.469 1 90.38 93 LEU A CA 1
ATOM 731 C C . LEU A 1 93 ? -10.703 -52.594 -5.379 1 90.38 93 LEU A C 1
ATOM 733 O O . LEU A 1 93 ? -10.578 -53.5 -4.578 1 90.38 93 LEU A O 1
ATOM 737 N N . LEU A 1 94 ? -9.984 -51.562 -5.367 1 93 94 LEU A N 1
ATOM 738 C CA . LEU A 1 94 ? -8.898 -51.406 -4.406 1 93 94 LEU A CA 1
ATOM 739 C C . LEU A 1 94 ? -9.445 -51.219 -2.998 1 93 94 LEU A C 1
ATOM 741 O O . LEU A 1 94 ? -8.852 -51.688 -2.023 1 93 94 LEU A O 1
ATOM 745 N N . LEU A 1 95 ? -10.578 -50.469 -2.809 1 92.38 95 LEU A N 1
ATOM 746 C CA . LEU A 1 95 ? -11.172 -50.156 -1.511 1 92.38 95 LEU A CA 1
ATOM 747 C C . LEU A 1 95 ? -11.688 -51.438 -0.847 1 92.38 95 LEU A C 1
ATOM 749 O O . LEU A 1 95 ? -11.898 -51.469 0.366 1 92.38 95 LEU A O 1
ATOM 753 N N . GLY A 1 96 ? -11.82 -52.438 -1.604 1 86.38 96 GLY A N 1
ATOM 754 C CA . GLY A 1 96 ? -12.273 -53.719 -1.065 1 86.38 96 GLY A CA 1
ATOM 755 C C . GLY A 1 96 ? -11.203 -54.438 -0.274 1 86.38 96 GLY A C 1
ATOM 756 O O . GLY A 1 96 ? -11.508 -55.312 0.54 1 86.38 96 GLY A O 1
ATOM 757 N N . ARG A 1 97 ? -9.984 -54.031 -0.506 1 87.75 97 ARG A N 1
ATOM 758 C CA . ARG A 1 97 ? -8.883 -54.625 0.234 1 87.75 97 ARG A CA 1
ATOM 759 C C . ARG A 1 97 ? -8.711 -53.969 1.598 1 87.75 97 ARG A C 1
ATOM 761 O O . ARG A 1 97 ? -8.75 -52.75 1.708 1 87.75 97 ARG A O 1
ATOM 768 N N . THR A 1 98 ? -8.508 -54.719 2.6 1 81.25 98 THR A N 1
ATOM 769 C CA . THR A 1 98 ? -8.477 -54.219 3.973 1 81.25 98 THR A CA 1
ATOM 770 C C . THR A 1 98 ? -7.102 -53.656 4.312 1 81.25 98 THR A C 1
ATOM 772 O O . THR A 1 98 ? -6.961 -52.875 5.25 1 81.25 98 THR A O 1
ATOM 775 N N . ASP A 1 99 ? -6.094 -54.062 3.598 1 82.69 99 ASP A N 1
ATOM 776 C CA . ASP A 1 99 ? -4.738 -53.625 3.939 1 82.69 99 ASP A CA 1
ATOM 777 C C . ASP A 1 99 ? -4.367 -52.344 3.205 1 82.69 99 ASP A C 1
ATOM 779 O O . ASP A 1 99 ? -3.201 -51.938 3.201 1 82.69 99 ASP A O 1
ATOM 783 N N . LEU A 1 100 ? -5.43 -51.719 2.721 1 86.38 100 LEU A N 1
ATOM 784 C CA . LEU A 1 100 ? -5.156 -50.5 1.948 1 86.38 100 LEU A CA 1
ATOM 785 C C . LEU A 1 100 ? -4.809 -49.344 2.869 1 86.38 100 LEU A C 1
ATOM 787 O O . LEU A 1 100 ? -5.465 -49.156 3.891 1 86.38 100 LEU A O 1
ATOM 791 N N . ALA A 1 101 ? -3.709 -48.719 2.551 1 84.5 101 ALA A N 1
ATOM 792 C CA . ALA A 1 101 ? -3.248 -47.562 3.346 1 84.5 101 ALA A CA 1
ATOM 793 C C . ALA A 1 101 ? -3.51 -46.25 2.625 1 84.5 101 ALA A C 1
ATOM 795 O O . ALA A 1 101 ? -3.873 -46.25 1.446 1 84.5 101 ALA A O 1
ATOM 796 N N . ARG A 1 102 ? -3.535 -45.125 3.244 1 89.44 102 ARG A N 1
ATOM 797 C CA . ARG A 1 102 ? -3.561 -43.75 2.738 1 89.44 102 ARG A CA 1
ATOM 798 C C . ARG A 1 102 ? -4.918 -43.438 2.127 1 89.44 102 ARG A C 1
ATOM 800 O O . ARG A 1 102 ? -4.992 -42.75 1.096 1 89.44 102 ARG A O 1
ATOM 807 N N . VAL A 1 103 ? -5.949 -43.938 2.66 1 88.5 103 VAL A N 1
ATOM 808 C CA . VAL A 1 103 ? -7.305 -43.719 2.178 1 88.5 103 VAL A CA 1
ATOM 809 C C . VAL A 1 103 ? -7.688 -42.25 2.404 1 88.5 103 VAL A C 1
ATOM 811 O O . VAL A 1 103 ? -8.391 -41.656 1.59 1 88.5 103 VAL A O 1
ATOM 814 N N . GLY A 1 104 ? -7.191 -41.688 3.457 1 88.75 104 GLY A N 1
ATOM 815 C CA . GLY A 1 104 ? -7.488 -40.281 3.752 1 88.75 104 GLY A CA 1
ATOM 816 C C . GLY A 1 104 ? -6.91 -39.344 2.734 1 88.75 104 GLY A C 1
ATOM 817 O O . GLY A 1 104 ? -7.562 -38.344 2.357 1 88.75 104 GLY A O 1
ATOM 818 N N . ASP A 1 105 ? -5.668 -39.562 2.322 1 89.81 105 ASP A N 1
ATOM 819 C CA . ASP A 1 105 ? -5.047 -38.719 1.302 1 89.81 105 ASP A CA 1
ATOM 820 C C . ASP A 1 105 ? -5.781 -38.844 -0.032 1 89.81 105 ASP A C 1
ATOM 822 O O . ASP A 1 105 ? -5.906 -37.875 -0.772 1 89.81 105 ASP A O 1
ATOM 826 N N . ALA A 1 106 ? -6.184 -40.031 -0.324 1 91.81 106 ALA A N 1
ATOM 827 C CA . ALA A 1 106 ? -6.938 -40.25 -1.556 1 91.81 106 ALA A CA 1
ATOM 828 C C . ALA A 1 106 ? -8.25 -39.469 -1.545 1 91.81 106 ALA A C 1
ATOM 830 O O . ALA A 1 106 ? -8.68 -38.969 -2.58 1 91.81 106 ALA A O 1
ATOM 831 N N . LEU A 1 107 ? -8.812 -39.406 -0.34 1 92.25 107 LEU A N 1
ATOM 832 C CA . LEU A 1 107 ? -10.039 -38.625 -0.206 1 92.25 107 LEU A CA 1
ATOM 833 C C . LEU A 1 107 ? -9.781 -37.156 -0.49 1 92.25 107 LEU A C 1
ATOM 835 O O . LEU A 1 107 ? -10.523 -36.531 -1.24 1 92.25 107 LEU A O 1
ATOM 839 N N . LEU A 1 108 ? -8.773 -36.625 0.091 1 92.5 108 LEU A N 1
ATOM 840 C CA . LEU A 1 108 ? -8.43 -35.219 -0.119 1 92.5 108 LEU A CA 1
ATOM 841 C C . LEU A 1 108 ? -8.109 -34.969 -1.585 1 92.5 108 LEU A C 1
ATOM 843 O O . LEU A 1 108 ? -8.469 -33.906 -2.121 1 92.5 108 LEU A O 1
ATOM 847 N N . LEU A 1 109 ? -7.434 -35.906 -2.172 1 92.38 109 LEU A N 1
ATOM 848 C CA . LEU A 1 109 ? -7.121 -35.75 -3.59 1 92.38 109 LEU A CA 1
ATOM 849 C C . LEU A 1 109 ? -8.391 -35.75 -4.434 1 92.38 109 LEU A C 1
ATOM 851 O O . LEU A 1 109 ? -8.516 -34.969 -5.363 1 92.38 109 LEU A O 1
ATOM 855 N N . ALA A 1 110 ? -9.289 -36.594 -4.145 1 92.94 110 ALA A N 1
ATOM 856 C CA . ALA A 1 110 ? -10.555 -36.656 -4.863 1 92.94 110 ALA A CA 1
ATOM 857 C C . ALA A 1 110 ? -11.336 -35.344 -4.715 1 92.94 110 ALA A C 1
ATOM 859 O O . ALA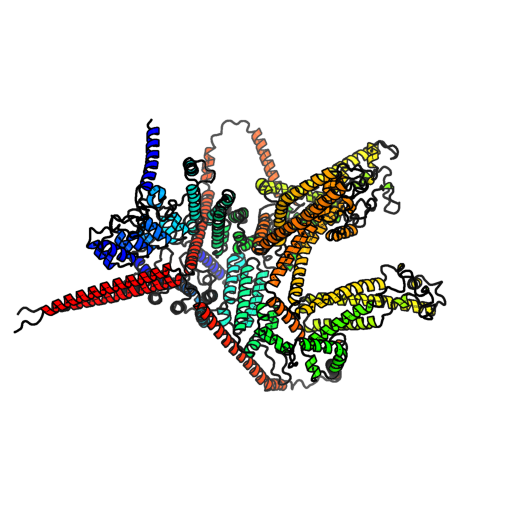 A 1 110 ? -11.938 -34.875 -5.676 1 92.94 110 ALA A O 1
ATOM 860 N N . ILE A 1 111 ? -11.312 -34.875 -3.533 1 93.19 111 ILE A N 1
ATOM 861 C CA . ILE A 1 111 ? -12.008 -33.594 -3.262 1 93.19 111 ILE A CA 1
ATOM 862 C C . ILE A 1 111 ? -11.344 -32.469 -4.035 1 93.19 111 ILE A C 1
ATOM 864 O O . ILE A 1 111 ? -12.023 -31.625 -4.617 1 93.19 111 ILE A O 1
ATOM 868 N N . SER A 1 112 ? -10.047 -32.438 -4.027 1 91.69 112 SER A N 1
ATOM 869 C CA . SER A 1 112 ? -9.305 -31.375 -4.699 1 91.69 112 SER A CA 1
ATOM 870 C C . SER A 1 112 ? -9.578 -31.375 -6.199 1 91.69 112 SER A C 1
ATOM 872 O O . SER A 1 112 ? -9.547 -30.328 -6.84 1 91.69 112 SER A O 1
ATOM 874 N N . LYS A 1 113 ? -9.844 -32.531 -6.789 1 89.06 113 LYS A N 1
ATOM 875 C CA . LYS A 1 113 ? -10.086 -32.625 -8.227 1 89.06 113 LYS A CA 1
ATOM 876 C C . LYS A 1 113 ? -11.57 -32.5 -8.547 1 89.06 113 LYS A C 1
ATOM 878 O O . LYS A 1 113 ? -11.945 -32.312 -9.703 1 89.06 113 LYS A O 1
ATOM 883 N N . GLY A 1 114 ? -12.445 -32.594 -7.5 1 88.56 114 GLY A N 1
ATOM 884 C CA . GLY A 1 114 ? -13.875 -32.375 -7.68 1 88.56 114 GLY A CA 1
ATOM 885 C C . GLY A 1 114 ? -14.586 -33.625 -8.188 1 88.56 114 GLY A C 1
ATOM 886 O O . GLY A 1 114 ? -15.602 -33.5 -8.875 1 88.56 114 GLY A O 1
ATOM 887 N N . TYR A 1 115 ? -14.016 -34.844 -7.961 1 90.62 115 TYR A N 1
ATOM 888 C CA . TYR A 1 115 ? -14.633 -36.094 -8.375 1 90.62 115 TYR A CA 1
ATOM 889 C C . TYR A 1 115 ? -15.672 -36.562 -7.363 1 90.62 115 TYR A C 1
ATOM 891 O O . TYR A 1 115 ? -15.344 -37.188 -6.359 1 90.62 115 TYR A O 1
ATOM 899 N N . ILE A 1 116 ? -16.906 -36.312 -7.625 1 89.81 116 ILE A N 1
ATOM 900 C CA . ILE A 1 116 ? -18 -36.5 -6.676 1 89.81 116 ILE A CA 1
ATOM 901 C C . ILE A 1 116 ? -18.203 -38 -6.414 1 89.81 116 ILE A C 1
ATOM 903 O O . ILE A 1 116 ? -18.266 -38.438 -5.262 1 89.81 116 ILE A O 1
ATOM 907 N N . ARG A 1 117 ? -18.203 -38.812 -7.469 1 89.5 117 ARG A N 1
ATOM 908 C CA . ARG A 1 117 ? -18.5 -40.219 -7.332 1 89.5 117 ARG A CA 1
ATOM 909 C C . ARG A 1 117 ? -17.391 -40.938 -6.59 1 89.5 117 ARG A C 1
ATOM 911 O O . ARG A 1 117 ? -17.641 -41.812 -5.766 1 89.5 117 ARG A O 1
ATOM 918 N N . ILE A 1 118 ? -16.141 -40.594 -6.91 1 93 118 ILE A N 1
ATOM 919 C CA . ILE A 1 118 ? -14.992 -41.188 -6.234 1 93 118 ILE A CA 1
ATOM 920 C C . ILE A 1 118 ? -15 -40.781 -4.758 1 93 118 ILE A C 1
ATOM 922 O O . ILE A 1 118 ? -14.68 -41.594 -3.889 1 93 118 ILE A O 1
ATOM 926 N N . THR A 1 119 ? -15.406 -39.562 -4.477 1 94 119 THR A N 1
ATOM 927 C CA . THR A 1 119 ? -15.477 -39.062 -3.102 1 94 119 THR A CA 1
ATOM 928 C C . THR A 1 119 ? -16.516 -39.875 -2.309 1 94 119 THR A C 1
ATOM 930 O O . THR A 1 119 ? -16.281 -40.25 -1.161 1 94 119 THR A O 1
ATOM 933 N N . GLU A 1 120 ? -17.625 -40.125 -2.904 1 90.88 120 GLU A N 1
ATOM 934 C CA . GLU A 1 120 ? -18.672 -40.875 -2.248 1 90.88 120 GLU A CA 1
ATOM 935 C C . GLU A 1 120 ? -18.219 -42.312 -1.974 1 90.88 120 GLU A C 1
ATOM 937 O O . GLU A 1 120 ? -18.516 -42.875 -0.909 1 90.88 120 GLU A O 1
ATOM 942 N N . ALA A 1 121 ? -17.5 -42.844 -2.967 1 91.94 121 ALA A N 1
ATOM 943 C CA . ALA A 1 121 ? -16.984 -44.219 -2.803 1 91.94 121 ALA A CA 1
ATOM 944 C C . ALA A 1 121 ? -15.984 -44.281 -1.655 1 91.94 121 ALA A C 1
ATOM 946 O O . ALA A 1 121 ? -15.984 -45.25 -0.882 1 91.94 121 ALA A O 1
ATOM 947 N N . LEU A 1 122 ? -15.172 -43.312 -1.555 1 93.31 122 LEU A N 1
ATOM 948 C CA . LEU A 1 122 ? -14.156 -43.281 -0.511 1 93.31 122 LEU A CA 1
ATOM 949 C C . LEU A 1 122 ? -14.789 -43.062 0.859 1 93.31 122 LEU A C 1
ATOM 951 O O . LEU A 1 122 ? -14.359 -43.688 1.848 1 93.31 122 LEU A O 1
ATOM 955 N N . LEU A 1 123 ? -15.82 -42.219 0.942 1 91.88 123 LEU A N 1
ATOM 956 C CA . LEU A 1 123 ? -16.484 -41.906 2.201 1 91.88 123 LEU A CA 1
ATOM 957 C C . LEU A 1 123 ? -17.266 -43.094 2.729 1 91.88 123 LEU A C 1
ATOM 959 O O . LEU A 1 123 ? -17.578 -43.156 3.918 1 91.88 123 LEU A O 1
ATOM 963 N N . SER A 1 124 ? -17.547 -43.969 1.856 1 86.94 124 SER A N 1
ATOM 964 C CA . SER A 1 124 ? -18.281 -45.188 2.254 1 86.94 124 SER A CA 1
ATOM 965 C C . SER A 1 124 ? -17.344 -46.219 2.855 1 86.94 124 SER A C 1
ATOM 967 O O . SER A 1 124 ? -17.812 -47.219 3.414 1 86.94 124 SER A O 1
ATOM 969 N N . HIS A 1 125 ? -16.047 -46.031 2.752 1 89.12 125 HIS A N 1
ATOM 970 C CA . HIS A 1 125 ? -15.078 -46.906 3.377 1 89.12 125 HIS A CA 1
ATOM 971 C C . HIS A 1 125 ? -15.281 -46.969 4.887 1 89.12 125 HIS A C 1
ATOM 973 O O . HIS A 1 125 ? -15.562 -45.969 5.52 1 89.12 125 HIS A O 1
ATOM 979 N N . PRO A 1 126 ? -15.117 -48.062 5.543 1 85.31 126 PRO A N 1
ATOM 980 C CA . PRO A 1 126 ? -15.391 -48.25 6.969 1 85.31 126 PRO A CA 1
ATOM 981 C C . PRO A 1 126 ? -14.484 -47.375 7.859 1 85.31 126 PRO A C 1
ATOM 983 O O . PRO A 1 126 ? -14.82 -47.125 9.008 1 85.31 126 PRO A O 1
ATOM 986 N N . SER A 1 127 ? -13.422 -47.031 7.371 1 83.19 127 SER A N 1
ATOM 987 C CA . SER A 1 127 ? -12.523 -46.188 8.172 1 83.19 127 SER A CA 1
ATOM 988 C C . SER A 1 127 ? -13.148 -44.844 8.5 1 83.19 127 SER A C 1
ATOM 990 O O . SER A 1 127 ? -12.742 -44.188 9.453 1 83.19 127 SER A O 1
ATOM 992 N N . PHE A 1 128 ? -14.125 -44.406 7.758 1 85.69 128 PHE A N 1
ATOM 993 C CA . PHE A 1 128 ? -14.719 -43.094 7.945 1 85.69 128 PHE A CA 1
ATOM 994 C C . PHE A 1 128 ? -16.016 -43.188 8.734 1 85.69 128 PHE A C 1
ATOM 996 O O . PHE A 1 128 ? -16.766 -42.219 8.82 1 85.69 128 PHE A O 1
ATOM 1003 N N . ARG A 1 129 ? -16.234 -44.344 9.297 1 79.25 129 ARG A N 1
ATOM 1004 C CA . ARG A 1 129 ? -17.391 -44.5 10.18 1 79.25 129 ARG A CA 1
ATOM 1005 C C . ARG A 1 129 ? -17.188 -43.688 11.469 1 79.25 129 ARG A C 1
ATOM 1007 O O . ARG A 1 129 ? -18.172 -43.219 12.07 1 79.25 129 ARG A O 1
ATOM 1014 N N . ASP A 1 130 ? -15.906 -43.594 11.758 1 76.06 130 ASP A N 1
ATOM 1015 C CA . ASP A 1 130 ? -15.586 -42.719 12.883 1 76.06 130 ASP A CA 1
ATOM 1016 C C . ASP A 1 130 ? -15.625 -41.25 12.477 1 76.06 130 ASP A C 1
ATOM 1018 O O . ASP A 1 130 ? -14.82 -40.812 11.656 1 76.06 130 ASP A O 1
ATOM 1022 N N . ALA A 1 131 ? -16.484 -40.531 13.008 1 76.12 131 ALA A N 1
ATOM 1023 C CA . ALA A 1 131 ? -16.719 -39.125 12.664 1 76.12 131 ALA A CA 1
ATOM 1024 C C . ALA A 1 131 ? -15.5 -38.281 12.992 1 76.12 131 ALA A C 1
ATOM 1026 O O . ALA A 1 131 ? -15.281 -37.219 12.367 1 76.12 131 ALA A O 1
ATOM 1027 N N . ASN A 1 132 ? -14.68 -38.781 13.812 1 78.44 132 ASN A N 1
ATOM 1028 C CA . ASN A 1 132 ? -13.523 -38 14.234 1 78.44 132 ASN A CA 1
ATOM 1029 C C . ASN A 1 132 ? -12.492 -37.875 13.125 1 78.44 132 ASN A C 1
ATOM 1031 O O . ASN A 1 132 ? -11.742 -36.875 13.07 1 78.44 132 ASN A O 1
ATOM 1035 N N . ARG A 1 133 ? -12.5 -38.844 12.211 1 79.06 133 ARG A N 1
ATOM 1036 C CA . ARG A 1 133 ? -11.531 -38.812 11.117 1 79.06 133 ARG A CA 1
ATOM 1037 C C . ARG A 1 133 ? -11.906 -37.781 10.078 1 79.06 133 ARG A C 1
ATOM 1039 O O . ARG A 1 133 ? -11.047 -37.281 9.336 1 79.06 133 ARG A O 1
ATOM 1046 N N . LEU A 1 134 ? -13.172 -37.406 10.18 1 81.56 134 LEU A N 1
ATOM 1047 C CA . LEU A 1 134 ? -13.633 -36.438 9.203 1 81.56 134 LEU A CA 1
ATOM 1048 C C . LEU A 1 134 ? -13.516 -35.031 9.766 1 81.56 134 LEU A C 1
ATOM 1050 O O . LEU A 1 134 ? -13.32 -34.062 9.016 1 81.56 134 LEU A O 1
ATOM 1054 N N . THR A 1 135 ? -13.578 -34.938 11.125 1 77.69 135 THR A N 1
ATOM 1055 C CA . THR A 1 135 ? -13.688 -33.625 11.742 1 77.69 135 THR A CA 1
ATOM 1056 C C . THR A 1 135 ? -12.328 -33.125 12.25 1 77.69 135 THR A C 1
ATOM 1058 O O . THR A 1 135 ? -12.062 -31.938 12.281 1 77.69 135 THR A O 1
ATOM 1061 N N . ALA A 1 136 ? -11.516 -34.062 12.516 1 75.38 136 ALA A N 1
ATOM 1062 C CA . ALA A 1 136 ? -10.227 -33.688 13.086 1 75.38 136 ALA A CA 1
ATOM 1063 C C . ALA A 1 136 ? -9.203 -33.375 11.992 1 75.38 136 ALA A C 1
ATOM 1065 O O . ALA A 1 136 ? -9.242 -34 10.922 1 75.38 136 ALA A O 1
ATOM 1066 N N . SER A 1 137 ? -8.406 -32.344 12.266 1 72.62 137 SER A N 1
ATOM 1067 C CA . SER A 1 137 ? -7.332 -32.031 11.328 1 72.62 137 SER A CA 1
ATOM 1068 C C . SER A 1 137 ? -6.328 -33.156 11.234 1 72.62 137 SER A C 1
ATOM 1070 O O . SER A 1 137 ? -6.145 -33.906 12.195 1 72.62 137 SER A O 1
ATOM 1072 N N . PRO A 1 138 ? -5.852 -33.312 10.055 1 65.56 138 PRO A N 1
ATOM 1073 C CA . PRO A 1 138 ? -4.871 -34.375 9.852 1 65.56 138 PRO A CA 1
ATOM 1074 C C . PRO A 1 138 ? -3.729 -34.344 10.867 1 65.56 138 PRO A C 1
ATOM 1076 O O . PRO A 1 138 ? -3.164 -35.375 11.219 1 65.56 138 PRO A O 1
ATOM 1079 N N . ALA A 1 139 ? -3.527 -33.062 11.336 1 63.28 139 ALA A N 1
ATOM 1080 C CA . ALA A 1 139 ? -2.449 -32.938 12.312 1 63.28 139 ALA A CA 1
ATOM 1081 C C . ALA A 1 139 ? -2.854 -33.5 13.664 1 63.28 139 ALA A C 1
ATOM 1083 O O . ALA A 1 139 ? -2.014 -34.031 14.398 1 63.28 139 ALA A O 1
ATOM 1084 N N . GLN A 1 140 ? -4.199 -33.281 14.031 1 62.09 140 GLN A N 1
ATOM 1085 C CA . GLN A 1 140 ? -4.727 -33.719 15.32 1 62.09 140 GLN A CA 1
ATOM 1086 C C . GLN A 1 140 ? -4.914 -35.25 15.344 1 62.09 140 GLN A C 1
ATOM 1088 O O . GLN A 1 140 ? -4.859 -35.844 16.406 1 62.09 140 GLN A O 1
ATOM 1093 N N . VAL A 1 141 ? -5.457 -35.5 14.148 1 57 141 VAL A N 1
ATOM 1094 C CA . VAL A 1 141 ? -5.652 -36.969 14.102 1 57 141 VAL A CA 1
ATOM 1095 C C . VAL A 1 141 ? -4.309 -37.656 14.234 1 57 141 VAL A C 1
ATOM 1097 O O . VAL A 1 141 ? -3.275 -37.125 13.812 1 57 141 VAL A O 1
ATOM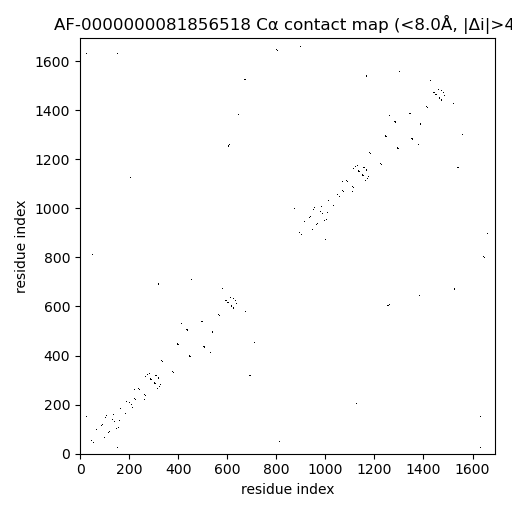 1100 N N . ASP A 1 142 ? -4.094 -38.656 14.898 1 50.5 142 ASP A N 1
ATOM 1101 C CA . ASP A 1 142 ? -2.975 -39.438 15.422 1 50.5 142 ASP A CA 1
ATOM 1102 C C . ASP A 1 142 ? -1.854 -39.531 14.383 1 50.5 142 ASP A C 1
ATOM 1104 O O . ASP A 1 142 ? -2.088 -39.938 13.25 1 50.5 142 ASP A O 1
ATOM 1108 N N . MET A 1 143 ? -0.612 -38.719 14.492 1 47.62 143 MET A N 1
ATOM 1109 C CA . MET A 1 143 ? 0.765 -39.062 14.148 1 47.62 143 MET A CA 1
ATOM 1110 C C . MET A 1 143 ? 0.882 -40.562 13.797 1 47.62 143 MET A C 1
ATOM 1112 O O . MET A 1 143 ? 1.92 -41 13.297 1 47.62 143 MET A O 1
ATOM 1116 N N . MET A 1 144 ? 0.033 -41.375 14.359 1 49.44 144 MET A N 1
ATOM 1117 C CA . MET A 1 144 ? 0.385 -42.781 14.336 1 49.44 144 MET A CA 1
ATOM 1118 C C . MET A 1 144 ? -0.079 -43.438 13.039 1 49.44 144 MET A C 1
ATOM 1120 O O . MET A 1 144 ? 0.488 -44.438 12.602 1 49.44 144 MET A O 1
ATOM 1124 N N . ASP A 1 145 ? -1.188 -42.812 12.32 1 60.66 145 ASP A N 1
ATOM 1125 C CA . ASP A 1 145 ? -1.668 -43.688 11.25 1 60.66 145 ASP A CA 1
ATOM 1126 C C . ASP A 1 145 ? -1.496 -43.031 9.883 1 60.66 145 ASP A C 1
ATOM 1128 O O . ASP A 1 145 ? -1.461 -41.781 9.781 1 60.66 145 ASP A O 1
ATOM 1132 N N . ASP A 1 146 ? -0.852 -43.594 8.969 1 68.06 146 ASP A N 1
ATOM 1133 C CA . ASP A 1 146 ? -0.579 -43.25 7.57 1 68.06 146 ASP A CA 1
ATOM 1134 C C . ASP A 1 146 ? -1.875 -43 6.801 1 68.06 146 ASP A C 1
ATOM 1136 O O . ASP A 1 146 ? -1.906 -43.125 5.574 1 68.06 146 ASP A O 1
ATOM 1140 N N . PHE A 1 147 ? -2.891 -42.562 7.656 1 77.88 147 PHE A N 1
ATOM 1141 C CA . PHE A 1 147 ? -4.184 -42.469 6.992 1 77.88 147 PHE A CA 1
ATOM 1142 C C . PHE A 1 147 ? -4.211 -41.281 6.016 1 77.88 147 PHE A C 1
ATOM 1144 O O . PHE A 1 147 ? -4.621 -41.438 4.863 1 77.88 147 PHE A O 1
ATOM 1151 N N . TYR A 1 148 ? -3.715 -40.125 6.398 1 76.69 148 TYR A N 1
ATOM 1152 C CA . TYR A 1 148 ? -3.738 -38.969 5.535 1 76.69 148 TYR A CA 1
ATOM 1153 C C . TYR A 1 148 ? -2.35 -38.688 4.973 1 76.69 148 TYR A C 1
ATOM 1155 O O . TYR A 1 148 ? -2.119 -37.625 4.395 1 76.69 148 TYR A O 1
ATOM 1163 N N . ALA A 1 149 ? -1.458 -39.531 5.117 1 75.62 149 ALA A N 1
ATOM 1164 C CA . ALA A 1 149 ? -0.082 -39.312 4.68 1 75.62 149 ALA A CA 1
ATOM 1165 C C . ALA A 1 149 ? 0.061 -39.531 3.178 1 75.62 149 ALA A C 1
ATOM 1167 O O . ALA A 1 149 ? -0.55 -40.438 2.623 1 75.62 149 ALA A O 1
ATOM 1168 N N . TYR A 1 150 ? 0.634 -38.562 2.502 1 71.69 150 TYR A N 1
ATOM 1169 C CA . TYR A 1 150 ? 0.998 -38.75 1.102 1 71.69 150 TYR A CA 1
ATOM 1170 C C . TYR A 1 150 ? 2.102 -39.812 0.957 1 71.69 150 TYR A C 1
ATOM 1172 O O . TYR A 1 150 ? 1.986 -40.719 0.154 1 71.69 150 TYR A O 1
ATOM 1180 N N . ASP A 1 151 ? 3.172 -39.5 1.663 1 69.44 151 ASP A N 1
ATOM 1181 C CA . ASP A 1 151 ? 4.301 -40.406 1.751 1 69.44 151 ASP A CA 1
ATOM 1182 C C . ASP A 1 151 ? 4.84 -40.5 3.178 1 69.44 151 ASP A C 1
ATOM 1184 O O . ASP A 1 151 ? 4.18 -40.062 4.121 1 69.44 151 ASP A O 1
ATOM 1188 N N . GLU A 1 152 ? 5.852 -41.125 3.34 1 59.38 152 GLU A N 1
ATOM 1189 C CA . GLU A 1 152 ? 6.445 -41.25 4.668 1 59.38 152 GLU A CA 1
ATOM 1190 C C . GLU A 1 152 ? 6.879 -39.906 5.219 1 59.38 152 GLU A C 1
ATOM 1192 O O . GLU A 1 152 ? 6.957 -39.719 6.438 1 59.38 152 GLU A O 1
ATOM 1197 N N . ASP A 1 153 ? 6.922 -39 4.27 1 58.69 153 ASP A N 1
ATOM 1198 C CA . ASP A 1 153 ? 7.547 -37.75 4.688 1 58.69 153 ASP A CA 1
ATOM 1199 C C . ASP A 1 153 ? 6.5 -36.656 4.883 1 58.69 153 ASP A C 1
ATOM 1201 O O . ASP A 1 153 ? 6.793 -35.594 5.469 1 58.69 153 ASP A O 1
ATOM 1205 N N . GLY A 1 154 ? 5.262 -37 4.355 1 68.75 154 GLY A N 1
ATOM 1206 C CA . GLY A 1 154 ? 4.426 -35.812 4.527 1 68.75 154 GLY A CA 1
ATOM 1207 C C . GLY A 1 154 ? 3.072 -35.938 3.855 1 68.75 154 GLY A C 1
ATOM 1208 O O . GLY A 1 154 ? 2.678 -37.031 3.439 1 68.75 154 GLY A O 1
ATOM 1209 N N . THR A 1 155 ? 2.314 -34.875 4.094 1 76 155 THR A N 1
ATOM 1210 C CA . THR A 1 155 ? 0.974 -34.781 3.527 1 76 155 THR A CA 1
ATOM 1211 C C . THR A 1 155 ? 0.969 -33.906 2.283 1 76 155 THR A C 1
ATOM 1213 O O . THR A 1 155 ? 1.843 -33.031 2.117 1 76 155 THR A O 1
ATOM 1216 N N . ARG A 1 156 ? 0.204 -34.25 1.395 1 81.69 156 ARG A N 1
ATOM 1217 C CA . ARG A 1 156 ? 0.007 -33.469 0.19 1 81.69 156 ARG A CA 1
ATOM 1218 C C . ARG A 1 156 ? -0.551 -32.094 0.532 1 81.69 156 ARG A C 1
ATOM 1220 O O . ARG A 1 156 ? -0.134 -31.078 -0.046 1 81.69 156 ARG A O 1
ATOM 1227 N N . PHE A 1 157 ? -1.412 -32.062 1.495 1 84.88 157 PHE A N 1
ATOM 1228 C CA . PHE A 1 157 ? -2.064 -30.828 1.919 1 84.88 157 PHE A CA 1
ATOM 1229 C C . PHE A 1 157 ? -1.631 -30.453 3.328 1 84.88 157 PHE A C 1
ATOM 1231 O O . PHE A 1 157 ? -1.073 -31.266 4.059 1 84.88 157 PHE A O 1
ATOM 1238 N N . SER A 1 158 ? -1.84 -29.203 3.607 1 83.06 158 SER A N 1
ATOM 1239 C CA . SER A 1 158 ? -1.455 -28.719 4.93 1 83.06 158 SER A CA 1
ATOM 1240 C C . SER A 1 158 ? -2.18 -29.5 6.031 1 83.06 158 SER A C 1
ATOM 1242 O O . SER A 1 158 ? -3.322 -29.922 5.844 1 83.06 158 SER A O 1
ATOM 1244 N N . HIS A 1 159 ? -1.539 -29.688 7.094 1 78.38 159 HIS A N 1
ATOM 1245 C CA . HIS A 1 159 ? -2.062 -30.5 8.195 1 78.38 159 HIS A CA 1
ATOM 1246 C C . HIS A 1 159 ? -3.32 -29.875 8.789 1 78.38 159 HIS A C 1
ATOM 1248 O O . HIS A 1 159 ? -4.133 -30.562 9.398 1 78.38 159 HIS A O 1
ATOM 1254 N N . ASP A 1 160 ? -3.516 -28.656 8.484 1 83.06 160 ASP A N 1
ATOM 1255 C CA . ASP A 1 160 ? -4.656 -27.969 9.086 1 83.06 160 ASP A CA 1
ATOM 1256 C C . ASP A 1 160 ? -5.879 -28.031 8.18 1 83.06 160 ASP A C 1
ATOM 1258 O O . ASP A 1 160 ? -6.973 -27.609 8.57 1 83.06 160 ASP A O 1
ATOM 1262 N N . VAL A 1 161 ? -5.781 -28.656 7.074 1 88.06 161 VAL A N 1
ATOM 1263 C CA . VAL A 1 161 ? -6.883 -28.672 6.117 1 88.06 161 VAL A CA 1
ATOM 1264 C C . VAL A 1 161 ? -7.676 -29.969 6.281 1 88.06 161 VAL A C 1
ATOM 1266 O O . VAL A 1 161 ? -7.164 -31.062 6.016 1 88.06 161 VAL A O 1
ATOM 1269 N N . THR A 1 162 ? -8.875 -29.844 6.785 1 89.31 162 THR A N 1
ATOM 1270 C CA . THR A 1 162 ? -9.805 -30.969 6.875 1 89.31 162 THR A CA 1
ATOM 1271 C C . THR A 1 162 ? -10.547 -31.156 5.555 1 89.31 162 THR A C 1
ATOM 1273 O O . THR A 1 162 ? -10.531 -30.281 4.691 1 89.31 162 THR A O 1
ATOM 1276 N N . PRO A 1 163 ? -11.109 -32.344 5.355 1 91.06 163 PRO A N 1
ATOM 1277 C CA . PRO A 1 163 ? -11.852 -32.594 4.113 1 91.06 163 PRO A CA 1
ATOM 1278 C C . PRO A 1 163 ? -12.938 -31.547 3.861 1 91.06 163 PRO A C 1
ATOM 1280 O O . PRO A 1 163 ? -13.117 -31.094 2.725 1 91.06 163 PRO A O 1
ATOM 1283 N N . VAL A 1 164 ? -13.578 -31.094 4.93 1 93.19 164 VAL A N 1
ATOM 1284 C CA . VAL A 1 164 ? -14.648 -30.109 4.746 1 93.19 164 VAL A CA 1
ATOM 1285 C C . VAL A 1 164 ? -14.047 -28.766 4.359 1 93.19 164 VAL A C 1
ATOM 1287 O O . VAL A 1 164 ? -14.609 -28.047 3.525 1 93.19 164 VAL A O 1
ATOM 1290 N N . ILE A 1 165 ? -12.93 -28.453 4.941 1 94.06 165 ILE A N 1
ATOM 1291 C CA . ILE A 1 165 ? -12.266 -27.203 4.621 1 94.06 165 ILE A CA 1
ATOM 1292 C C . ILE A 1 165 ? -11.797 -27.219 3.168 1 94.06 165 ILE A C 1
ATOM 1294 O O . ILE A 1 165 ? -11.969 -26.25 2.436 1 94.06 165 ILE A O 1
ATOM 1298 N N . LEU A 1 166 ? -11.25 -28.312 2.771 1 94.31 166 LEU A N 1
ATOM 1299 C CA . LEU A 1 166 ? -10.758 -28.422 1.401 1 94.31 166 LEU A CA 1
ATOM 1300 C C . LEU A 1 166 ? -11.914 -28.375 0.407 1 94.31 166 LEU A C 1
ATOM 1302 O O . LEU A 1 166 ? -11.805 -27.75 -0.65 1 94.31 166 LEU A O 1
ATOM 1306 N N . ALA A 1 167 ? -12.969 -29.062 0.731 1 94.62 167 ALA A N 1
ATOM 1307 C CA . ALA A 1 167 ? -14.141 -29.031 -0.137 1 94.62 167 ALA A CA 1
ATOM 1308 C C . ALA A 1 167 ? -14.688 -27.625 -0.282 1 94.62 167 ALA A C 1
ATOM 1310 O O . ALA A 1 167 ? -15.125 -27.219 -1.366 1 94.62 167 ALA A O 1
ATOM 1311 N N . ALA A 1 168 ? -14.68 -26.938 0.798 1 94.94 168 ALA A N 1
ATOM 1312 C CA . ALA A 1 168 ? -15.141 -25.547 0.78 1 94.94 168 ALA A CA 1
ATOM 1313 C C . ALA A 1 168 ? -14.211 -24.672 -0.051 1 94.94 168 ALA A C 1
ATOM 1315 O O . ALA A 1 168 ? -14.664 -23.812 -0.809 1 94.94 168 ALA A O 1
ATOM 1316 N N . HIS A 1 169 ? -12.906 -24.938 0.102 1 93.56 169 HIS A N 1
ATOM 1317 C CA . HIS A 1 169 ? -11.93 -24.188 -0.67 1 93.56 169 HIS A CA 1
ATOM 1318 C C . HIS A 1 169 ? -12.164 -24.344 -2.168 1 93.56 169 HIS A C 1
ATOM 1320 O O . HIS A 1 169 ? -12.023 -23.391 -2.93 1 93.56 169 HIS A O 1
ATOM 1326 N N . CYS A 1 170 ? -12.523 -25.531 -2.553 1 92.31 170 CYS A N 1
ATOM 1327 C CA . CYS A 1 170 ? -12.688 -25.859 -3.965 1 92.31 170 CYS A CA 1
ATOM 1328 C C . CYS A 1 170 ? -14.086 -25.5 -4.449 1 92.31 170 CYS A C 1
ATOM 1330 O O . CYS A 1 170 ? -14.398 -25.625 -5.633 1 92.31 170 CYS A O 1
ATOM 1332 N N . GLN A 1 171 ? -14.984 -25.031 -3.633 1 91.25 171 GLN A N 1
ATOM 1333 C CA . GLN A 1 171 ? -16.359 -24.625 -3.941 1 91.25 171 GLN A CA 1
ATOM 1334 C C . GLN A 1 171 ? -17.141 -25.75 -4.594 1 91.25 171 GLN A C 1
ATOM 1336 O O . GLN A 1 171 ? -17.781 -25.562 -5.633 1 91.25 171 GLN A O 1
ATOM 1341 N N . GLU A 1 172 ? -16.891 -26.953 -4.059 1 91.25 172 GLU A N 1
ATOM 1342 C CA . GLU A 1 172 ? -17.656 -28.125 -4.488 1 91.25 172 GLU A CA 1
ATOM 1343 C C . GLU A 1 172 ? -18.922 -28.297 -3.66 1 91.25 172 GLU A C 1
ATOM 1345 O O . GLU A 1 172 ? -18.891 -28.922 -2.6 1 91.25 172 GLU A O 1
ATOM 1350 N N . TYR A 1 173 ? -20.062 -27.844 -4.234 1 91.56 173 TYR A N 1
ATOM 1351 C CA . TYR A 1 173 ? -21.312 -27.75 -3.494 1 91.56 173 TYR A CA 1
ATOM 1352 C C . TYR A 1 173 ? -21.812 -29.141 -3.092 1 91.56 173 TYR A C 1
ATOM 1354 O O . TYR A 1 173 ? -22.219 -29.344 -1.949 1 91.56 173 TYR A O 1
ATOM 1362 N N . GLU A 1 174 ? -21.703 -30.109 -3.961 1 90.62 174 GLU A N 1
ATOM 1363 C CA . GLU A 1 174 ? -22.219 -31.438 -3.688 1 90.62 174 GLU A CA 1
ATOM 1364 C C . GLU A 1 174 ? -21.391 -32.156 -2.623 1 90.62 174 GLU A C 1
ATOM 1366 O O . GLU A 1 174 ? -21.938 -32.812 -1.739 1 90.62 174 GLU A O 1
ATOM 1371 N N . ILE A 1 175 ? -20.078 -32 -2.736 1 93.44 175 ILE A N 1
ATOM 1372 C CA . ILE A 1 175 ? -19.203 -32.625 -1.771 1 93.44 175 ILE A CA 1
ATOM 1373 C C . ILE A 1 175 ? -19.391 -32 -0.396 1 93.44 175 ILE A C 1
ATOM 1375 O O . ILE A 1 175 ? -19.406 -32.688 0.621 1 93.44 175 ILE A O 1
ATOM 1379 N N . VAL A 1 176 ? -19.562 -30.703 -0.359 1 94.06 176 VAL A N 1
ATOM 1380 C CA . VAL A 1 176 ? -19.766 -30 0.901 1 94.06 176 VAL A CA 1
ATOM 1381 C C . VAL A 1 176 ? -21.078 -30.469 1.538 1 94.06 176 VAL A C 1
ATOM 1383 O O . VAL A 1 176 ? -21.141 -30.703 2.746 1 94.06 176 VAL A O 1
ATOM 1386 N N . HIS A 1 177 ? -22.094 -30.578 0.703 1 92.31 177 HIS A N 1
ATOM 1387 C CA . HIS A 1 177 ? -23.391 -31.031 1.198 1 92.31 177 HIS A CA 1
ATOM 1388 C C . HIS A 1 177 ? -23.297 -32.406 1.812 1 92.31 177 HIS A C 1
ATOM 1390 O O . HIS A 1 177 ? -23.875 -32.688 2.873 1 92.31 177 HIS A O 1
ATOM 1396 N N . THR A 1 178 ? -22.516 -33.312 1.157 1 91 178 THR A N 1
ATOM 1397 C CA . THR A 1 178 ? -22.359 -34.688 1.641 1 91 178 THR A CA 1
ATOM 1398 C C . THR A 1 178 ? -21.594 -34.719 2.961 1 91 178 THR A C 1
ATOM 1400 O O . THR A 1 178 ? -21.953 -35.438 3.881 1 91 178 THR A O 1
ATOM 1403 N N . LEU A 1 179 ? -20.594 -33.938 3.07 1 92.81 179 LEU A N 1
ATOM 1404 C CA . LEU A 1 179 ? -19.781 -33.906 4.273 1 92.81 179 LEU A CA 1
ATOM 1405 C C . LEU A 1 179 ? -20.547 -33.281 5.441 1 92.81 179 LEU A C 1
ATOM 1407 O O . LEU A 1 179 ? -20.422 -33.75 6.578 1 92.81 179 LEU A O 1
ATOM 1411 N N . LEU A 1 180 ? -21.344 -32.25 5.164 1 92.62 180 LEU A N 1
ATOM 1412 C CA . LEU A 1 180 ? -22.156 -31.625 6.203 1 92.62 180 LEU A CA 1
ATOM 1413 C C . LEU A 1 180 ? -23.219 -32.594 6.719 1 92.62 180 LEU A C 1
ATOM 1415 O O . LEU A 1 180 ? -23.516 -32.625 7.918 1 92.62 180 LEU A O 1
ATOM 1419 N N . SER A 1 181 ? -23.766 -33.344 5.828 1 89.06 181 SER A N 1
ATOM 1420 C CA . SER A 1 181 ? -24.781 -34.312 6.215 1 89.06 181 SER A CA 1
ATOM 1421 C C . SER A 1 181 ? -24.188 -35.406 7.102 1 89.06 181 SER A C 1
ATOM 1423 O O . SER A 1 181 ? -24.891 -36 7.93 1 89.06 181 SER A O 1
ATOM 1425 N N . LYS A 1 182 ? -22.859 -35.688 6.98 1 88.56 182 LYS A N 1
ATOM 1426 C CA . LYS A 1 182 ? -22.172 -36.688 7.789 1 88.56 182 LYS A CA 1
ATOM 1427 C C . LYS A 1 182 ? -21.688 -36.094 9.109 1 88.56 182 LYS A C 1
ATOM 1429 O O . LYS A 1 182 ? -21.031 -36.781 9.898 1 88.56 182 LYS A O 1
ATOM 1434 N N . GLY A 1 183 ? -21.906 -34.781 9.297 1 86.62 183 GLY A N 1
ATOM 1435 C CA . GLY A 1 183 ? -21.641 -34.156 10.586 1 86.62 183 GLY A CA 1
ATOM 1436 C C . GLY A 1 183 ? -20.344 -33.375 10.609 1 86.62 183 GLY A C 1
ATOM 1437 O O . GLY A 1 183 ? -19.922 -32.875 11.664 1 86.62 183 GLY A O 1
ATOM 1438 N N . ALA A 1 184 ? -19.656 -33.281 9.484 1 90.75 184 ALA A N 1
ATOM 1439 C CA . ALA A 1 184 ? -18.422 -32.5 9.445 1 90.75 184 ALA A CA 1
ATOM 1440 C C . ALA A 1 184 ? -18.719 -31.016 9.516 1 90.75 184 ALA A C 1
ATOM 1442 O O . ALA A 1 184 ? -19.703 -30.547 8.922 1 90.75 184 ALA A O 1
ATOM 1443 N N . ARG A 1 185 ? -17.969 -30.266 10.375 1 90.94 185 ARG A N 1
ATOM 1444 C CA . ARG A 1 185 ? -18.156 -28.828 10.531 1 90.94 185 ARG A CA 1
ATOM 1445 C C . ARG A 1 185 ? -16.812 -28.109 10.656 1 90.94 185 ARG A C 1
ATOM 1447 O O . ARG A 1 185 ? -15.797 -28.734 10.961 1 90.94 185 ARG A O 1
ATOM 1454 N N . ILE A 1 186 ? -16.812 -26.875 10.25 1 92 186 ILE A N 1
ATOM 1455 C CA . ILE A 1 186 ? -15.633 -26.047 10.43 1 92 186 ILE A CA 1
ATOM 1456 C C . ILE A 1 186 ? -15.766 -25.219 11.719 1 92 186 ILE A C 1
ATOM 1458 O O . ILE A 1 186 ? -16.719 -24.453 11.875 1 92 186 ILE A O 1
ATOM 1462 N N . ASP A 1 187 ? -14.859 -25.344 12.625 1 87.81 187 ASP A N 1
ATOM 1463 C CA . ASP A 1 187 ? -14.867 -24.547 13.852 1 87.81 187 ASP A CA 1
ATOM 1464 C C . ASP A 1 187 ? -14.266 -23.172 13.625 1 87.81 187 ASP A C 1
ATOM 1466 O O . ASP A 1 187 ? -13.195 -23.031 13.031 1 87.81 187 ASP A O 1
ATOM 1470 N N . PRO A 1 188 ? -15.008 -22.172 14.008 1 89.69 188 PRO A N 1
ATOM 1471 C CA . PRO A 1 188 ? -14.43 -20.828 13.883 1 89.69 188 PRO A CA 1
ATOM 1472 C C . PRO A 1 188 ? -13.164 -20.656 14.711 1 89.69 188 PRO A C 1
ATOM 1474 O O . PRO A 1 188 ? -13.07 -21.188 15.82 1 89.69 188 PRO A O 1
ATOM 1477 N N . PRO A 1 189 ? -12.188 -20.031 14.109 1 90.56 189 PRO A N 1
ATOM 1478 C CA . PRO A 1 189 ? -10.945 -19.812 14.844 1 90.56 189 PRO A CA 1
ATOM 1479 C C . PRO A 1 189 ? -11.117 -18.859 16.031 1 90.56 189 PRO A C 1
ATOM 1481 O O . PRO A 1 189 ? -12.094 -18.109 16.078 1 90.56 189 PRO A O 1
ATOM 1484 N N . HIS A 1 190 ? -10.18 -19 16.953 1 87.25 190 HIS A N 1
ATOM 1485 C CA . HIS A 1 190 ? -10.18 -18.109 18.109 1 87.25 190 HIS A CA 1
ATOM 1486 C C . HIS A 1 190 ? -9.766 -16.703 17.734 1 87.25 190 HIS A C 1
ATOM 1488 O O . HIS A 1 190 ? -9.109 -16.5 16.719 1 87.25 190 HIS A O 1
ATOM 1494 N N . ASP A 1 191 ? -10.234 -15.82 18.609 1 86 191 ASP A N 1
ATOM 1495 C CA . ASP A 1 191 ? -9.883 -14.43 18.375 1 86 191 ASP A CA 1
ATOM 1496 C C . ASP A 1 191 ? -8.367 -14.234 18.406 1 86 191 ASP A C 1
ATOM 1498 O O . ASP A 1 191 ? -7.648 -15.023 19.031 1 86 191 ASP A O 1
ATOM 1502 N N . TYR A 1 192 ? -7.879 -13.242 17.672 1 85.06 192 TYR A N 1
ATOM 1503 C CA . TYR A 1 192 ? -6.453 -12.969 17.562 1 85.06 192 TYR A CA 1
ATOM 1504 C C . TYR A 1 192 ? -5.84 -12.727 18.938 1 85.06 192 TYR A C 1
ATOM 1506 O O . TYR A 1 192 ? -4.707 -13.133 19.203 1 85.06 192 TYR A O 1
ATOM 1514 N N . PHE A 1 193 ? -6.684 -12.203 19.953 1 81.94 193 PHE A N 1
ATOM 1515 C CA . PHE A 1 193 ? -6.145 -11.82 21.25 1 81.94 193 PHE A CA 1
ATOM 1516 C C . PHE A 1 193 ? -6.457 -12.875 22.312 1 81.94 193 PHE A C 1
ATOM 1518 O O . PHE A 1 193 ? -6.305 -12.633 23.5 1 81.94 193 PHE A O 1
ATOM 1525 N N . CYS A 1 194 ? -6.816 -14.031 21.75 1 82.38 194 CYS A N 1
ATOM 1526 C CA . CYS A 1 194 ? -7.156 -15.109 22.688 1 82.38 194 CYS A CA 1
ATOM 1527 C C . CYS A 1 194 ? -5.934 -15.555 23.469 1 82.38 194 CYS A C 1
ATOM 1529 O O . CYS A 1 194 ? -4.859 -15.75 22.906 1 82.38 194 CYS A O 1
ATOM 1531 N N . GLY A 1 195 ? -5.992 -15.609 24.875 1 78.56 195 GLY A N 1
ATOM 1532 C CA . GLY A 1 195 ? -4.914 -16.031 25.75 1 78.56 195 GLY A CA 1
ATOM 1533 C C . GLY A 1 195 ? -5.137 -17.422 26.344 1 78.56 195 GLY A C 1
ATOM 1534 O O . GLY A 1 195 ? -4.723 -17.688 27.469 1 78.56 195 GLY A O 1
ATOM 1535 N N . CYS A 1 196 ? -5.852 -18.25 25.484 1 82.88 196 CYS A N 1
ATOM 1536 C CA . CYS A 1 196 ? -6.082 -19.594 26 1 82.88 196 CYS A CA 1
ATOM 1537 C C . CYS A 1 196 ? -4.801 -20.406 25.953 1 82.88 196 CYS A C 1
ATOM 1539 O O . CYS A 1 196 ? -3.809 -20 25.359 1 82.88 196 CYS A O 1
ATOM 1541 N N . ASP A 1 197 ? -4.676 -21.469 26.609 1 82.69 197 ASP A N 1
ATOM 1542 C CA . ASP A 1 197 ? -3.469 -22.266 26.75 1 82.69 197 ASP A CA 1
ATOM 1543 C C . ASP A 1 197 ? -3.062 -22.891 25.422 1 82.69 197 ASP A C 1
ATOM 1545 O O . ASP A 1 197 ? -1.878 -22.922 25.078 1 82.69 197 ASP A O 1
ATOM 1549 N N . SER A 1 198 ? -4.062 -23.281 24.703 1 82.5 198 SER A N 1
ATOM 1550 C CA . SER A 1 198 ? -3.74 -23.891 23.406 1 82.5 198 SER A CA 1
ATOM 1551 C C . SER A 1 198 ? -3.178 -22.859 22.438 1 82.5 198 SER A C 1
ATOM 1553 O O . SER A 1 198 ? -2.191 -23.125 21.75 1 82.5 198 SER A O 1
ATOM 1555 N N . CYS A 1 199 ? -3.732 -21.734 22.406 1 83.44 199 CYS A N 1
ATOM 1556 C CA . CYS A 1 199 ? -3.283 -20.672 21.516 1 83.44 199 CYS A CA 1
ATOM 1557 C C . CYS A 1 199 ? -1.909 -20.156 21.922 1 83.44 199 CYS A C 1
ATOM 1559 O O . CYS A 1 199 ? -1.061 -19.891 21.062 1 83.44 199 CYS A O 1
ATOM 1561 N N . ASN A 1 200 ? -1.728 -20.078 23.281 1 81.06 200 ASN A N 1
ATOM 1562 C CA . ASN A 1 200 ? -0.431 -19.625 23.766 1 81.06 200 ASN A CA 1
ATOM 1563 C C . ASN A 1 200 ? 0.673 -20.625 23.453 1 81.06 200 ASN A C 1
ATOM 1565 O O . ASN A 1 200 ? 1.794 -20.234 23.109 1 81.06 200 ASN A O 1
ATOM 1569 N N . TYR A 1 201 ? 0.258 -21.812 23.516 1 79.31 201 TYR A N 1
ATOM 1570 C CA . TYR A 1 201 ? 1.226 -22.859 23.203 1 79.31 201 TYR A CA 1
ATOM 1571 C C . TYR A 1 201 ? 1.615 -22.812 21.719 1 79.31 201 TYR A C 1
ATOM 1573 O O . TYR A 1 201 ? 2.801 -22.828 21.391 1 79.31 201 TYR A O 1
ATOM 1581 N N . HIS A 1 202 ? 0.661 -22.656 20.891 1 80.75 202 HIS A N 1
ATOM 1582 C CA . HIS A 1 202 ? 0.931 -22.641 19.469 1 80.75 202 HIS A CA 1
ATOM 1583 C C . HIS A 1 202 ? 1.65 -21.359 19.047 1 80.75 202 HIS A C 1
ATOM 1585 O O . HIS A 1 202 ? 2.473 -21.375 18.125 1 80.75 202 HIS A O 1
ATOM 1591 N N . GLN A 1 203 ? 1.36 -20.375 19.734 1 77.44 203 GLN A N 1
ATOM 1592 C CA . GLN A 1 203 ? 2.016 -19.109 19.406 1 77.44 203 GLN A CA 1
ATOM 1593 C C . GLN A 1 203 ? 3.488 -19.141 19.812 1 77.44 203 GLN A C 1
ATOM 1595 O O . GLN A 1 203 ? 4.336 -18.562 19.125 1 77.44 203 GLN A O 1
ATOM 1600 N N . GLN A 1 204 ? 3.742 -19.812 20.891 1 75.81 204 GLN A N 1
ATOM 1601 C CA . GLN A 1 204 ? 5.109 -19.828 21.406 1 75.81 204 GLN A CA 1
ATOM 1602 C C . GLN A 1 204 ? 5.984 -20.781 20.594 1 75.81 204 GLN A C 1
ATOM 1604 O O . GLN A 1 204 ? 7.133 -20.469 20.281 1 75.81 204 GLN A O 1
ATOM 1609 N N . TYR A 1 205 ? 5.379 -21.891 20.125 1 73.06 205 TYR A N 1
ATOM 1610 C CA . TYR A 1 205 ? 6.23 -22.922 19.531 1 73.06 205 TYR A CA 1
ATOM 1611 C C . TYR A 1 205 ? 6.125 -22.906 18.016 1 73.06 205 TYR A C 1
ATOM 1613 O O . TYR A 1 205 ? 7.094 -23.219 17.312 1 73.06 205 TYR A O 1
ATOM 1621 N N . ASP A 1 206 ? 4.906 -22.625 17.547 1 81.44 206 ASP A N 1
ATOM 1622 C CA . ASP A 1 206 ? 4.711 -22.578 16.094 1 81.44 206 ASP A CA 1
ATOM 1623 C C . ASP A 1 206 ? 3.732 -21.469 15.711 1 81.44 206 ASP A C 1
ATOM 1625 O O . ASP A 1 206 ? 2.596 -21.75 15.328 1 81.44 206 ASP A O 1
ATOM 1629 N N . SER A 1 207 ? 4.234 -20.375 15.711 1 78.81 207 SER A N 1
ATOM 1630 C CA . SER A 1 207 ? 3.395 -19.203 15.43 1 78.81 207 SER A CA 1
ATOM 1631 C C . SER A 1 207 ? 2.902 -19.219 13.984 1 78.81 207 SER A C 1
ATOM 1633 O O . SER A 1 207 ? 1.787 -18.781 13.695 1 78.81 207 SER A O 1
ATOM 1635 N N . PHE A 1 208 ? 3.637 -19.859 13.164 1 83.31 208 PHE A N 1
ATOM 1636 C CA . PHE A 1 208 ? 3.275 -19.875 11.75 1 83.31 208 PHE A CA 1
ATOM 1637 C C . PHE A 1 208 ? 2.094 -20.812 11.5 1 83.31 208 PHE A C 1
ATOM 1639 O O . PHE A 1 208 ? 1.128 -20.438 10.836 1 83.31 208 PHE A O 1
ATOM 1646 N N . SER A 1 209 ? 2.275 -21.938 12.023 1 83.12 209 SER A N 1
ATOM 1647 C CA . SER A 1 209 ? 1.195 -22.891 11.812 1 83.12 209 SER A CA 1
ATOM 1648 C C . SER A 1 209 ? -0.106 -22.406 12.445 1 83.12 209 SER A C 1
ATOM 1650 O O . SER A 1 209 ? -1.19 -22.672 11.922 1 83.12 209 SER A O 1
ATOM 1652 N N . HIS A 1 210 ? 0.083 -21.641 13.461 1 84.31 210 HIS A N 1
ATOM 1653 C CA . HIS A 1 210 ? -1.096 -21.094 14.133 1 84.31 210 HIS A CA 1
ATOM 1654 C C . HIS A 1 210 ? -1.803 -20.078 13.258 1 84.31 210 HIS A C 1
ATOM 1656 O O . HIS A 1 210 ? -3.025 -20.125 13.102 1 84.31 210 HIS A O 1
ATOM 1662 N N . SER A 1 211 ? -1.087 -19.234 12.688 1 87.12 211 SER A N 1
ATOM 1663 C CA . SER A 1 211 ? -1.673 -18.203 11.828 1 87.12 211 SER A CA 1
ATOM 1664 C C . SER A 1 211 ? -2.203 -18.812 10.531 1 87.12 211 SER A C 1
ATOM 1666 O O . SER A 1 211 ? -3.248 -18.391 10.031 1 87.12 211 SER A O 1
ATOM 1668 N N . ARG A 1 212 ? -1.534 -19.75 10.023 1 86.81 212 ARG A N 1
ATOM 1669 C CA . ARG A 1 212 ? -1.969 -20.391 8.789 1 86.81 212 ARG A CA 1
ATOM 1670 C C . ARG A 1 212 ? -3.25 -21.188 9.008 1 86.81 212 ARG A C 1
ATOM 1672 O O . ARG A 1 212 ? -4.117 -21.234 8.133 1 86.81 212 ARG A O 1
ATOM 1679 N N . SER A 1 213 ? -3.25 -21.828 10.156 1 88.38 213 SER A N 1
ATOM 1680 C CA . SER A 1 213 ? -4.465 -22.578 10.461 1 88.38 213 SER A CA 1
ATOM 1681 C C . SER A 1 213 ? -5.672 -21.641 10.562 1 88.38 213 SER A C 1
ATOM 1683 O O . SER A 1 213 ? -6.777 -22 10.156 1 88.38 213 SER A O 1
ATOM 1685 N N . ARG A 1 214 ? -5.445 -20.5 11.039 1 90.75 214 ARG A N 1
ATOM 1686 C CA . ARG A 1 214 ? -6.527 -19.531 11.156 1 90.75 214 ARG A CA 1
ATOM 1687 C C . ARG A 1 214 ? -6.992 -19.062 9.781 1 90.75 214 ARG A C 1
ATOM 1689 O O . ARG A 1 214 ? -8.195 -19 9.508 1 90.75 214 ARG A O 1
ATOM 1696 N N . ILE A 1 215 ? -6.113 -18.828 8.93 1 91.5 215 ILE A N 1
ATOM 1697 C CA . ILE A 1 215 ? -6.465 -18.297 7.613 1 91.5 215 ILE A CA 1
ATOM 1698 C C . ILE A 1 215 ? -7.172 -19.391 6.805 1 91.5 215 ILE A C 1
ATOM 1700 O O . ILE A 1 215 ? -8.117 -19.109 6.059 1 91.5 215 ILE A O 1
ATOM 1704 N N . ASN A 1 216 ? -6.664 -20.578 6.926 1 90.12 216 ASN A N 1
ATOM 1705 C CA . ASN A 1 216 ? -7.301 -21.656 6.195 1 90.12 216 ASN A CA 1
ATOM 1706 C C . ASN A 1 216 ? -8.719 -21.922 6.699 1 90.12 216 ASN A C 1
ATOM 1708 O O . ASN A 1 216 ? -9.609 -22.266 5.914 1 90.12 216 ASN A O 1
ATOM 1712 N N . ALA A 1 217 ? -8.859 -21.781 7.961 1 93 217 ALA A N 1
ATOM 1713 C CA . ALA A 1 217 ? -10.203 -21.938 8.508 1 93 217 ALA A CA 1
ATOM 1714 C C . ALA A 1 217 ? -11.133 -20.828 7.992 1 93 217 ALA A C 1
ATOM 1716 O O . ALA A 1 217 ? -12.266 -21.109 7.602 1 93 217 ALA A O 1
ATOM 1717 N N . TYR A 1 218 ? -10.617 -19.625 7.945 1 95.19 218 TYR A N 1
ATOM 1718 C CA . TYR A 1 218 ? -11.438 -18.516 7.457 1 95.19 218 TYR A CA 1
ATOM 1719 C C . TYR A 1 218 ? -11.711 -18.656 5.965 1 95.19 218 TYR A C 1
ATOM 1721 O O . TYR A 1 218 ? -12.773 -18.266 5.484 1 95.19 218 TYR A O 1
ATOM 1729 N N . ARG A 1 219 ? -10.773 -19.219 5.246 1 95.06 219 ARG A N 1
ATOM 1730 C CA . ARG A 1 219 ? -10.992 -19.469 3.824 1 95.06 219 ARG A CA 1
ATOM 1731 C C . ARG A 1 219 ? -12.141 -20.438 3.607 1 95.06 219 ARG A C 1
ATOM 1733 O O . ARG A 1 219 ? -12.883 -20.328 2.631 1 95.06 219 ARG A O 1
ATOM 1740 N N . GLY A 1 220 ? -12.25 -21.406 4.488 1 95.12 220 GLY A N 1
ATOM 1741 C CA . GLY A 1 220 ? -13.367 -22.344 4.43 1 95.12 220 GLY A CA 1
ATOM 1742 C C . GLY A 1 220 ? -14.688 -21.719 4.82 1 95.12 220 GLY A C 1
ATOM 1743 O O . GLY A 1 220 ? -15.703 -21.938 4.16 1 95.12 220 GLY A O 1
ATOM 1744 N N . LEU A 1 221 ? -14.586 -20.891 5.844 1 95.31 221 LEU A N 1
ATOM 1745 C CA . LEU A 1 221 ? -15.805 -20.25 6.336 1 95.31 221 LEU A CA 1
ATOM 1746 C C . LEU A 1 221 ? -16.328 -19.234 5.332 1 95.31 221 LEU A C 1
ATOM 1748 O O . LEU A 1 221 ? -17.547 -19.031 5.219 1 95.31 221 LEU A O 1
ATOM 1752 N N . ALA A 1 222 ? -15.438 -18.609 4.605 1 96.19 222 ALA A N 1
ATOM 1753 C CA . ALA A 1 222 ? -15.82 -17.531 3.695 1 96.19 222 ALA A CA 1
ATOM 1754 C C . ALA A 1 222 ? -16.188 -18.078 2.318 1 96.19 222 ALA A C 1
ATOM 1756 O O . ALA A 1 222 ? -16.625 -17.328 1.441 1 96.19 222 ALA A O 1
ATOM 1757 N N . SER A 1 223 ? -16.094 -19.359 2.119 1 95.81 223 SER A N 1
ATOM 1758 C CA . SER A 1 223 ? -16.453 -19.953 0.837 1 95.81 223 SER A CA 1
ATOM 1759 C C . SER A 1 223 ? -17.953 -19.906 0.593 1 95.81 223 SER A C 1
ATOM 1761 O O . SER A 1 223 ? -18.75 -20.156 1.503 1 95.81 223 SER A O 1
ATOM 1763 N N . PRO A 1 224 ? -18.359 -19.422 -0.612 1 94.88 224 PRO A N 1
ATOM 1764 C CA . PRO A 1 224 ? -19.797 -19.359 -0.917 1 94.88 224 PRO A CA 1
ATOM 1765 C C . PRO A 1 224 ? -20.5 -20.703 -0.74 1 94.88 224 PRO A C 1
ATOM 1767 O O . PRO A 1 224 ? -21.672 -20.734 -0.344 1 94.88 224 PRO A O 1
ATOM 1770 N N . ALA A 1 225 ? -19.812 -21.828 -1.008 1 94.5 225 ALA A N 1
ATOM 1771 C CA . ALA A 1 225 ? -20.422 -23.156 -0.856 1 94.5 225 ALA A CA 1
ATOM 1772 C C . ALA A 1 225 ? -20.75 -23.438 0.606 1 94.5 225 ALA A C 1
ATOM 1774 O O . ALA A 1 225 ? -21.844 -23.891 0.928 1 94.5 225 ALA A O 1
ATOM 1775 N N . TYR A 1 226 ? -19.812 -23.125 1.455 1 95.25 226 TYR A N 1
ATOM 1776 C CA . TYR A 1 226 ? -20.031 -23.391 2.875 1 95.25 226 TYR A CA 1
ATOM 1777 C C . TYR A 1 226 ? -21.031 -22.406 3.463 1 95.25 226 TYR A C 1
ATOM 1779 O O . TYR A 1 226 ? -21.891 -22.797 4.273 1 95.25 226 TYR A O 1
ATOM 1787 N N . LEU A 1 227 ? -20.984 -21.141 3.07 1 94.81 227 LEU A N 1
ATOM 1788 C CA . LEU A 1 227 ? -21.922 -20.109 3.547 1 94.81 227 LEU A CA 1
ATOM 1789 C C . LEU A 1 227 ? -23.359 -20.453 3.156 1 94.81 227 LEU A C 1
ATOM 1791 O O . LEU A 1 227 ? -24.281 -20.25 3.943 1 94.81 227 LEU A O 1
ATOM 1795 N N . SER A 1 228 ? -23.531 -20.969 1.978 1 93.5 228 SER A N 1
ATOM 1796 C CA . SER A 1 228 ? -24.859 -21.25 1.444 1 93.5 228 SER A CA 1
ATOM 1797 C C . SER A 1 228 ? -25.484 -22.484 2.113 1 93.5 228 SER A C 1
ATOM 1799 O O . SER A 1 228 ? -26.672 -22.5 2.406 1 93.5 228 SER A O 1
ATOM 1801 N N . LEU A 1 229 ? -24.672 -23.484 2.412 1 93 229 LEU A N 1
ATOM 1802 C CA . LEU A 1 229 ? -25.234 -24.766 2.801 1 93 229 LEU A CA 1
ATOM 1803 C C . LEU A 1 229 ? -25.281 -24.922 4.32 1 93 229 LEU A C 1
ATOM 1805 O O . LEU A 1 229 ? -26.125 -25.625 4.863 1 93 229 LEU A O 1
ATOM 1809 N N . PHE A 1 230 ? -24.438 -24.281 5.008 1 91.88 230 PHE A N 1
ATOM 1810 C CA . PHE A 1 230 ? -24.328 -24.516 6.441 1 91.88 230 PHE A CA 1
ATOM 1811 C C . PHE A 1 230 ? -25.203 -23.531 7.219 1 91.88 230 PHE A C 1
ATOM 1813 O O . PHE A 1 230 ? -25.859 -23.906 8.195 1 91.88 230 PHE A O 1
ATOM 1820 N N . ASN A 1 231 ? -25.266 -22.312 6.875 1 89.56 231 ASN A N 1
ATOM 1821 C CA . ASN A 1 231 ? -25.922 -21.25 7.652 1 89.56 231 ASN A CA 1
ATOM 1822 C C . ASN A 1 231 ? -27.406 -21.172 7.336 1 89.56 231 ASN A C 1
ATOM 1824 O O . ASN A 1 231 ? -27.812 -21.344 6.184 1 89.56 231 ASN A O 1
ATOM 1828 N N . GLU A 1 232 ? -28.109 -20.875 8.375 1 85 232 GLU A N 1
ATOM 1829 C CA . GLU A 1 232 ? -29.547 -20.672 8.188 1 85 232 GLU A CA 1
ATOM 1830 C C . GLU A 1 232 ? -29.828 -19.359 7.461 1 85 232 GLU A C 1
ATOM 1832 O O . GLU A 1 232 ? -30.703 -19.297 6.598 1 85 232 GLU A O 1
ATOM 1837 N N . ASP A 1 233 ? -29.062 -18.375 7.844 1 89.19 233 ASP A N 1
ATOM 1838 C CA . ASP A 1 233 ? -29.094 -17.078 7.168 1 89.19 233 ASP A CA 1
ATOM 1839 C C . ASP A 1 233 ? -27.734 -16.734 6.57 1 89.19 233 ASP A C 1
ATOM 1841 O O . ASP A 1 233 ? -26.938 -16.047 7.207 1 89.19 233 ASP A O 1
ATOM 1845 N N . PRO A 1 234 ? -27.562 -17.109 5.332 1 92.56 234 PRO A N 1
ATOM 1846 C CA . PRO A 1 234 ? -26.25 -16.891 4.707 1 92.56 234 PRO A CA 1
ATOM 1847 C C . PRO A 1 234 ? -25.938 -15.414 4.484 1 92.56 234 PRO A C 1
ATOM 1849 O O . PRO A 1 234 ? -24.766 -15.031 4.453 1 92.56 234 PRO A O 1
ATOM 1852 N N . VAL A 1 235 ? -26.969 -14.57 4.387 1 93.38 235 VAL A N 1
ATOM 1853 C CA . VAL A 1 235 ? -26.734 -13.156 4.141 1 93.38 235 VAL A CA 1
ATOM 1854 C C . VAL A 1 235 ? -26.156 -12.492 5.387 1 93.38 235 VAL A C 1
ATOM 1856 O O . VAL A 1 235 ? -25.141 -11.797 5.309 1 93.38 235 VAL A O 1
ATOM 1859 N N . LEU A 1 236 ? -26.766 -12.742 6.512 1 93 236 LEU A N 1
ATOM 1860 C CA . LEU A 1 236 ? -26.266 -12.18 7.758 1 93 236 LEU A CA 1
ATOM 1861 C C . LEU A 1 236 ? -24.875 -12.711 8.078 1 93 236 LEU A C 1
ATOM 1863 O O . LEU A 1 236 ? -24.016 -11.961 8.523 1 93 236 LEU A O 1
ATOM 1867 N N . ALA A 1 237 ? -24.688 -13.961 7.844 1 94.31 237 ALA A N 1
ATOM 1868 C CA . ALA A 1 237 ? -23.391 -14.57 8.117 1 94.31 237 ALA A CA 1
ATOM 1869 C C . ALA A 1 237 ? -22.312 -13.961 7.234 1 94.31 237 ALA A C 1
ATOM 1871 O O . ALA A 1 237 ? -21.203 -13.695 7.699 1 94.31 237 ALA A O 1
ATOM 1872 N N . ALA A 1 238 ? -22.625 -13.773 5.977 1 96.19 238 ALA A N 1
ATOM 1873 C CA . ALA A 1 238 ? -21.672 -13.195 5.043 1 96.19 238 ALA A CA 1
ATOM 1874 C C . ALA A 1 238 ? -21.344 -11.75 5.414 1 96.19 238 ALA A C 1
ATOM 1876 O O . ALA A 1 238 ? -20.188 -11.32 5.309 1 96.19 238 ALA A O 1
ATOM 1877 N N . LEU A 1 239 ? -22.328 -10.984 5.895 1 95.69 239 LEU A N 1
ATOM 1878 C CA . LEU A 1 239 ? -22.125 -9.594 6.293 1 95.69 239 LEU A CA 1
ATOM 1879 C C . LEU A 1 239 ? -21.234 -9.508 7.531 1 95.69 239 LEU A C 1
ATOM 1881 O O . LEU A 1 239 ? -20.266 -8.742 7.559 1 95.69 239 LEU A O 1
ATOM 1885 N N . GLU A 1 240 ? -21.516 -10.297 8.477 1 94.88 240 GLU A N 1
ATOM 1886 C CA . GLU A 1 240 ? -20.719 -10.297 9.703 1 94.88 240 GLU A CA 1
ATOM 1887 C C . GLU A 1 240 ? -19.297 -10.789 9.445 1 94.88 240 GLU A C 1
ATOM 1889 O O . GLU A 1 240 ? -18.344 -10.234 9.992 1 94.88 240 GLU A O 1
ATOM 1894 N N . LEU A 1 241 ? -19.219 -11.805 8.641 1 95.88 241 LEU A N 1
ATOM 1895 C CA . LEU A 1 241 ? -17.906 -12.344 8.328 1 95.88 241 LEU A CA 1
ATOM 1896 C C . LEU A 1 241 ? -17.078 -11.344 7.527 1 95.88 241 LEU A C 1
ATOM 1898 O O . LEU A 1 241 ? -15.867 -11.242 7.711 1 95.88 241 LEU A O 1
ATOM 1902 N N . SER A 1 242 ? -17.703 -10.602 6.637 1 96.56 242 SER A N 1
ATOM 1903 C CA . SER A 1 242 ? -17 -9.586 5.859 1 96.56 242 SER A CA 1
ATOM 1904 C C . SER A 1 242 ? -16.375 -8.523 6.766 1 96.56 242 SER A C 1
ATOM 1906 O O . SER A 1 242 ? -15.242 -8.094 6.543 1 96.56 242 SER A O 1
ATOM 1908 N N . ASN A 1 243 ? -17.062 -8.133 7.793 1 95.62 243 ASN A N 1
ATOM 1909 C CA . ASN A 1 243 ? -16.547 -7.137 8.727 1 95.62 243 ASN A CA 1
ATOM 1910 C C . ASN A 1 243 ? -15.445 -7.715 9.617 1 95.62 243 ASN A C 1
ATOM 1912 O O . ASN A 1 243 ? -14.461 -7.039 9.906 1 95.62 243 ASN A O 1
ATOM 1916 N N . GLU A 1 244 ? -15.695 -8.906 10.047 1 95.31 244 GLU A N 1
ATOM 1917 C CA . GLU A 1 244 ? -14.68 -9.547 10.875 1 95.31 244 GLU A CA 1
ATOM 1918 C C . GLU A 1 244 ? -13.359 -9.695 10.125 1 95.31 244 GLU A C 1
ATOM 1920 O O . GLU A 1 244 ? -12.289 -9.445 10.68 1 95.31 244 GLU A O 1
ATOM 1925 N N . LEU A 1 245 ? -13.453 -10.125 8.906 1 96.31 245 LEU A N 1
ATOM 1926 C CA . LEU A 1 245 ? -12.258 -10.305 8.094 1 96.31 245 LEU A CA 1
ATOM 1927 C C . LEU A 1 245 ? -11.594 -8.961 7.801 1 96.31 245 LEU A C 1
ATOM 1929 O O . LEU A 1 245 ? -10.367 -8.867 7.762 1 96.31 245 LEU A O 1
ATOM 1933 N N . ALA A 1 246 ? -12.367 -7.934 7.641 1 95.38 246 ALA A N 1
ATOM 1934 C CA . ALA A 1 246 ? -11.805 -6.602 7.43 1 95.38 246 ALA A CA 1
ATOM 1935 C C . ALA A 1 246 ? -11.078 -6.109 8.68 1 95.38 246 ALA A C 1
ATOM 1937 O O . ALA A 1 246 ? -10.023 -5.473 8.578 1 95.38 246 ALA A O 1
ATOM 1938 N N . MET A 1 247 ? -11.594 -6.395 9.836 1 93.38 247 MET A N 1
ATOM 1939 C CA . MET A 1 247 ? -10.945 -6.02 11.086 1 93.38 247 MET A CA 1
ATOM 1940 C C . MET A 1 247 ? -9.641 -6.793 11.281 1 93.38 247 MET A C 1
ATOM 1942 O O . MET A 1 247 ? -8.648 -6.23 11.742 1 93.38 247 MET A O 1
ATOM 1946 N N . LEU A 1 248 ? -9.719 -8.023 10.914 1 92.5 248 LEU A N 1
ATOM 1947 C CA . LEU A 1 248 ? -8.516 -8.836 11.055 1 92.5 248 LEU A CA 1
ATOM 1948 C C . LEU A 1 248 ? -7.422 -8.359 10.109 1 92.5 248 LEU A C 1
ATOM 1950 O O . LEU A 1 248 ? -6.234 -8.469 10.414 1 92.5 248 LEU A O 1
ATOM 1954 N N . ALA A 1 249 ? -7.816 -7.883 8.961 1 92.88 249 ALA A N 1
ATOM 1955 C CA . ALA A 1 249 ? -6.844 -7.336 8.008 1 92.88 249 ALA A CA 1
ATOM 1956 C C . ALA A 1 249 ? -6.09 -6.16 8.617 1 92.88 249 ALA A C 1
ATOM 1958 O O . ALA A 1 249 ? -4.91 -5.945 8.32 1 92.88 249 ALA A O 1
ATOM 1959 N N . ASP A 1 250 ? -6.703 -5.438 9.547 1 89.25 250 ASP A N 1
ATOM 1960 C CA . ASP A 1 250 ? -6.082 -4.273 10.172 1 89.25 250 ASP A CA 1
ATOM 1961 C C . ASP A 1 250 ? -5.254 -4.676 11.391 1 89.25 250 ASP A C 1
ATOM 1963 O O . ASP A 1 250 ? -4.328 -3.965 11.781 1 89.25 250 ASP A O 1
ATOM 1967 N N . ILE A 1 251 ? -5.594 -5.812 11.93 1 87.75 251 ILE A N 1
ATOM 1968 C CA . ILE A 1 251 ? -4.895 -6.258 13.125 1 87.75 251 ILE A CA 1
ATOM 1969 C C . ILE A 1 251 ? -3.656 -7.059 12.734 1 87.75 251 ILE A C 1
ATOM 1971 O O . ILE A 1 251 ? -2.553 -6.777 13.203 1 87.75 251 ILE A O 1
ATOM 1975 N N . GLU A 1 252 ? -3.924 -8.039 11.836 1 88.31 252 GLU A N 1
ATOM 1976 C CA . GLU A 1 252 ? -2.809 -8.852 11.352 1 88.31 252 GLU A CA 1
ATOM 1977 C C . GLU A 1 252 ? -2.312 -8.352 10 1 88.31 252 GLU A C 1
ATOM 1979 O O . GLU A 1 252 ? -2.662 -8.914 8.953 1 88.31 252 GLU A O 1
ATOM 1984 N N . LYS A 1 253 ? -1.398 -7.504 10.039 1 87.81 253 LYS A N 1
ATOM 1985 C CA . LYS A 1 253 ? -0.951 -6.789 8.844 1 87.81 253 LYS A CA 1
ATOM 1986 C C . LYS A 1 253 ? -0.121 -7.695 7.938 1 87.81 253 LYS A C 1
ATOM 1988 O O . LYS A 1 253 ? 0.033 -7.422 6.746 1 87.81 253 LYS A O 1
ATOM 1993 N N . GLU A 1 254 ? 0.338 -8.789 8.477 1 88.25 254 GLU A N 1
ATOM 1994 C CA . GLU A 1 254 ? 1.15 -9.703 7.68 1 88.25 254 GLU A CA 1
ATOM 1995 C C . GLU A 1 254 ? 0.314 -10.383 6.602 1 88.25 254 GLU A C 1
ATOM 1997 O O . GLU A 1 254 ? 0.791 -10.602 5.484 1 88.25 254 GLU A O 1
ATOM 2002 N N . PHE A 1 255 ? -0.949 -10.641 6.973 1 89.5 255 PHE A N 1
ATOM 2003 C CA . PHE A 1 255 ? -1.845 -11.305 6.031 1 89.5 255 PHE A CA 1
ATOM 2004 C C . PHE A 1 255 ? -2.947 -10.359 5.574 1 89.5 255 PHE A C 1
ATOM 2006 O O . PHE A 1 255 ? -4.078 -10.789 5.328 1 89.5 255 PHE A O 1
ATOM 2013 N N . LYS A 1 256 ? -2.635 -9.156 5.523 1 91.5 256 LYS A N 1
ATOM 2014 C CA . LYS A 1 256 ? -3.635 -8.148 5.188 1 91.5 256 LYS A CA 1
ATOM 2015 C C . LYS A 1 256 ? -4.25 -8.422 3.816 1 91.5 256 LYS A C 1
ATOM 2017 O O . LYS A 1 256 ? -5.473 -8.359 3.658 1 91.5 256 LYS A O 1
ATOM 2022 N N . ASN A 1 257 ? -3.469 -8.766 2.826 1 90.38 257 ASN A N 1
ATOM 2023 C CA . ASN A 1 257 ? -3.967 -8.992 1.473 1 90.38 257 ASN A CA 1
ATOM 2024 C C . ASN A 1 257 ? -4.891 -10.203 1.407 1 90.38 257 ASN A C 1
ATOM 2026 O O . ASN A 1 257 ? -5.91 -10.172 0.719 1 90.38 257 ASN A O 1
ATOM 2030 N N . ASP A 1 258 ? -4.594 -11.219 2.125 1 91.81 258 ASP A N 1
ATOM 2031 C CA . ASP A 1 258 ? -5.426 -12.422 2.141 1 91.81 258 ASP A CA 1
ATOM 2032 C C . ASP A 1 258 ? -6.773 -12.141 2.805 1 91.81 258 ASP A C 1
ATOM 2034 O O . ASP A 1 258 ? -7.82 -12.523 2.275 1 91.81 258 ASP A O 1
ATOM 2038 N N . TYR A 1 259 ? -6.719 -11.477 3.908 1 94.88 259 TYR A N 1
ATOM 2039 C CA . TYR A 1 259 ? -7.957 -11.164 4.609 1 94.88 259 TYR A CA 1
ATOM 2040 C C . TYR A 1 259 ? -8.828 -10.227 3.779 1 94.88 259 TYR A C 1
ATOM 2042 O O . TYR A 1 259 ? -10.055 -10.383 3.738 1 94.88 259 TYR A O 1
ATOM 2050 N N . SER A 1 260 ? -8.203 -9.297 3.113 1 94.62 260 SER A N 1
ATOM 2051 C CA . SER A 1 260 ? -8.961 -8.367 2.287 1 94.62 260 SER A CA 1
ATOM 2052 C C . SER A 1 260 ? -9.617 -9.078 1.109 1 94.62 260 SER A C 1
ATOM 2054 O O . SER A 1 260 ? -10.758 -8.773 0.748 1 94.62 260 SER A O 1
ATOM 2056 N N . ARG A 1 261 ? -8.914 -10.016 0.518 1 95.19 261 ARG A N 1
ATOM 2057 C CA . ARG A 1 261 ? -9.484 -10.781 -0.583 1 95.19 261 ARG A CA 1
ATOM 2058 C C . ARG A 1 261 ? -10.672 -11.617 -0.114 1 95.19 261 ARG A C 1
ATOM 2060 O O . ARG A 1 261 ? -11.688 -11.703 -0.803 1 95.19 261 ARG A O 1
ATOM 2067 N N . LEU A 1 262 ? -10.539 -12.203 1.063 1 96.5 262 LEU A N 1
ATOM 2068 C CA . LEU A 1 262 ? -11.625 -13 1.613 1 96.5 262 LEU A CA 1
ATOM 2069 C C . LEU A 1 262 ? -12.82 -12.125 1.965 1 96.5 262 LEU A C 1
ATOM 2071 O O . LEU A 1 262 ? -13.969 -12.531 1.765 1 96.5 262 LEU A O 1
ATOM 2075 N N . SER A 1 263 ? -12.555 -10.953 2.482 1 97 263 SER A N 1
ATOM 2076 C CA . SER A 1 263 ? -13.641 -10.031 2.789 1 97 263 SER A CA 1
ATOM 2077 C C . SER A 1 263 ? -14.398 -9.625 1.528 1 97 263 SER A C 1
ATOM 2079 O O . SER A 1 263 ? -15.633 -9.602 1.521 1 97 263 SER A O 1
ATOM 2081 N N . ASN A 1 264 ? -13.695 -9.391 0.434 1 95.75 264 ASN A N 1
ATOM 2082 C CA . ASN A 1 264 ? -14.328 -9.016 -0.828 1 95.75 264 ASN A CA 1
ATOM 2083 C C . ASN A 1 264 ? -15.117 -10.18 -1.427 1 95.75 264 ASN A C 1
ATOM 2085 O O . ASN A 1 264 ? -16.141 -9.969 -2.072 1 95.75 264 ASN A O 1
ATOM 2089 N N . GLN A 1 265 ? -14.594 -11.367 -1.208 1 95.94 265 GLN A N 1
ATOM 2090 C CA . GLN A 1 265 ? -15.32 -12.547 -1.674 1 95.94 265 GLN A CA 1
ATOM 2091 C C . GLN A 1 265 ? -16.688 -12.656 -0.99 1 95.94 265 GLN A C 1
ATOM 2093 O O . GLN A 1 265 ? -17.672 -12.992 -1.63 1 95.94 265 GLN A O 1
ATOM 2098 N N . CYS A 1 266 ? -16.703 -12.367 0.271 1 96.38 266 CYS A N 1
ATOM 2099 C CA . CYS A 1 266 ? -17.969 -12.391 0.999 1 96.38 266 CYS A CA 1
ATOM 2100 C C . CYS A 1 266 ? -18.891 -11.289 0.503 1 96.38 266 CYS A C 1
ATOM 2102 O O . CYS A 1 266 ? -20.094 -11.508 0.357 1 96.38 266 CYS A O 1
ATOM 2104 N N . LYS A 1 267 ? -18.406 -10.164 0.197 1 96.25 267 LYS A N 1
ATOM 2105 C CA . LYS A 1 267 ? -19.203 -9.055 -0.317 1 96.25 267 LYS A CA 1
ATOM 2106 C C . LYS A 1 267 ? -19.781 -9.391 -1.687 1 96.25 267 LYS A C 1
ATOM 2108 O O . LYS A 1 267 ? -20.969 -9.125 -1.948 1 96.25 267 LYS A O 1
ATOM 2113 N N . ASP A 1 268 ? -18.984 -10.008 -2.488 1 94.94 268 ASP A N 1
ATOM 2114 C CA . ASP A 1 268 ? -19.453 -10.383 -3.818 1 94.94 268 ASP A CA 1
ATOM 2115 C C . ASP A 1 268 ? -20.516 -11.469 -3.738 1 94.94 268 ASP A C 1
ATOM 2117 O O . ASP A 1 268 ? -21.438 -11.508 -4.562 1 94.94 268 ASP A O 1
ATOM 2121 N N . TYR A 1 269 ? -20.438 -12.344 -2.785 1 96.06 269 TYR A N 1
ATOM 2122 C CA . TYR A 1 269 ? -21.422 -13.398 -2.58 1 96.06 269 TYR A CA 1
ATOM 2123 C C . TYR A 1 269 ? -22.797 -12.797 -2.295 1 96.06 269 TYR A C 1
ATOM 2125 O O . TYR A 1 269 ? -23.797 -13.219 -2.877 1 96.06 269 TYR A O 1
ATOM 2133 N N . VAL A 1 270 ? -22.828 -11.805 -1.454 1 96.12 270 VAL A N 1
ATOM 2134 C CA . VAL A 1 270 ? -24.109 -11.195 -1.08 1 96.12 270 VAL A CA 1
ATOM 2135 C C . VAL A 1 270 ? -24.688 -10.43 -2.27 1 96.12 270 VAL A C 1
ATOM 2137 O O . VAL A 1 270 ? -25.891 -10.422 -2.48 1 96.12 270 VAL A O 1
ATOM 2140 N N . VAL A 1 271 ? -23.844 -9.789 -3.021 1 95.81 271 VAL A N 1
ATOM 2141 C CA . VAL A 1 271 ? -24.297 -9.086 -4.223 1 95.81 271 VAL A CA 1
ATOM 2142 C C . VAL A 1 271 ? -24.844 -10.086 -5.23 1 95.81 271 VAL A C 1
ATOM 2144 O O . VAL A 1 271 ? -25.859 -9.812 -5.895 1 95.81 271 VAL A O 1
ATOM 2147 N N . GLY A 1 272 ? -24.203 -11.25 -5.328 1 94.25 272 GLY A N 1
ATOM 2148 C CA . GLY A 1 272 ? -24.688 -12.281 -6.223 1 94.25 272 GLY A CA 1
ATOM 2149 C C . GLY A 1 272 ? -26.062 -12.797 -5.844 1 94.25 272 GLY A C 1
ATOM 2150 O O . GLY A 1 272 ? -26.891 -13.094 -6.715 1 94.25 272 GLY A O 1
ATOM 2151 N N . LEU A 1 273 ? -26.344 -12.852 -4.57 1 94.25 273 LEU A N 1
ATOM 2152 C CA . LEU A 1 273 ? -27.656 -13.289 -4.105 1 94.25 273 LEU A CA 1
ATOM 2153 C C . LEU A 1 273 ? -28.719 -12.242 -4.418 1 94.25 273 LEU A C 1
ATOM 2155 O O . LEU A 1 273 ? -29.844 -12.586 -4.805 1 94.25 273 LEU A O 1
ATOM 2159 N N . LEU A 1 274 ? -28.328 -11.031 -4.242 1 93.94 274 LEU A N 1
ATOM 2160 C CA . LEU A 1 274 ? -29.266 -9.945 -4.516 1 93.94 274 LEU A CA 1
ATOM 2161 C C . LEU A 1 274 ? -29.594 -9.883 -6 1 93.94 274 LEU A C 1
ATOM 2163 O O . LEU A 1 274 ? -30.719 -9.531 -6.375 1 93.94 274 LEU A O 1
ATOM 2167 N N . ASP A 1 275 ? -28.75 -10.258 -6.84 1 93.19 275 ASP A N 1
ATOM 2168 C CA . ASP A 1 275 ? -28.938 -10.234 -8.281 1 93.19 275 ASP A CA 1
ATOM 2169 C C . ASP A 1 275 ? -29.938 -11.297 -8.719 1 93.19 275 ASP A C 1
ATOM 2171 O O . ASP A 1 275 ? -30.578 -11.164 -9.766 1 93.19 275 ASP A O 1
ATOM 2175 N N . LEU A 1 276 ? -30.141 -12.281 -7.91 1 93.31 276 LEU A N 1
ATOM 2176 C CA . LEU A 1 276 ? -30.984 -13.414 -8.289 1 93.31 276 LEU A CA 1
ATOM 2177 C C . LEU A 1 276 ? -32.406 -13.227 -7.773 1 93.31 276 LEU A C 1
ATOM 2179 O O . LEU A 1 276 ? -33.281 -14.055 -8.039 1 93.31 276 LEU A O 1
ATOM 2183 N N . CYS A 1 277 ? -32.562 -12.086 -7.137 1 93.69 277 CYS A N 1
ATOM 2184 C CA . CYS A 1 277 ? -33.938 -11.82 -6.672 1 93.69 277 CYS A CA 1
ATOM 2185 C C . CYS A 1 277 ? -34.844 -11.492 -7.836 1 93.69 277 CYS A C 1
ATOM 2187 O O . CYS A 1 277 ? -34.438 -10.82 -8.789 1 93.69 277 CYS A O 1
ATOM 2189 N N . ARG A 1 278 ? -36.156 -11.992 -7.77 1 91.19 278 ARG A N 1
ATOM 2190 C CA . ARG A 1 278 ? -37.094 -11.805 -8.867 1 91.19 278 ARG A CA 1
ATOM 2191 C C . ARG A 1 278 ? -38.312 -11 -8.406 1 91.19 278 ARG A C 1
ATOM 2193 O O . ARG A 1 278 ? -39.062 -10.484 -9.234 1 91.19 278 ARG A O 1
ATOM 2200 N N . SER A 1 279 ? -38.562 -10.93 -7.059 1 90.44 279 SER A N 1
ATOM 2201 C CA . SER A 1 279 ? -39.719 -10.219 -6.539 1 90.44 279 SER A CA 1
ATOM 2202 C C . SER A 1 279 ? -39.344 -9.234 -5.441 1 90.44 279 SER A C 1
ATOM 2204 O O . SER A 1 279 ? -38.25 -9.336 -4.883 1 90.44 279 SER A O 1
ATOM 2206 N N . THR A 1 280 ? -40.219 -8.32 -5.172 1 90.06 280 THR A N 1
ATOM 2207 C CA . THR A 1 280 ? -40 -7.328 -4.129 1 90.06 280 THR A CA 1
ATOM 2208 C C . THR A 1 280 ? -40 -7.98 -2.752 1 90.06 280 THR A C 1
ATOM 2210 O O . THR A 1 280 ? -39.281 -7.547 -1.854 1 90.06 280 THR A O 1
ATOM 2213 N N . GLU A 1 281 ? -40.656 -9.023 -2.658 1 87.69 281 GLU A N 1
ATOM 2214 C CA . GLU A 1 281 ? -40.719 -9.727 -1.381 1 87.69 281 GLU A CA 1
ATOM 2215 C C . GLU A 1 281 ? -39.375 -10.359 -1.048 1 87.69 281 GLU A C 1
ATOM 2217 O O . GLU A 1 281 ? -38.938 -10.375 0.112 1 87.69 281 GLU A O 1
ATOM 2222 N N . GLU A 1 282 ? -38.75 -10.82 -2.064 1 91.69 282 GLU A N 1
ATOM 2223 C CA . GLU A 1 282 ? -37.438 -11.43 -1.855 1 91.69 282 GLU A CA 1
ATOM 2224 C C . GLU A 1 282 ? -36.375 -10.391 -1.496 1 91.69 282 GLU A C 1
ATOM 2226 O O . GLU A 1 282 ? -35.531 -10.625 -0.639 1 91.69 282 GLU A O 1
ATOM 2231 N N . VAL A 1 283 ? -36.562 -9.273 -2.137 1 92.06 283 VAL A N 1
ATOM 2232 C CA . VAL A 1 283 ? -35.594 -8.203 -1.857 1 92.06 283 VAL A CA 1
ATOM 2233 C C . VAL A 1 283 ? -35.812 -7.691 -0.433 1 92.06 283 VAL A C 1
ATOM 2235 O O . VAL A 1 283 ? -34.844 -7.465 0.295 1 92.06 283 VAL A O 1
ATOM 2238 N N . GLU A 1 284 ? -37.031 -7.566 -0.025 1 89.94 284 GLU A N 1
ATOM 2239 C CA . GLU A 1 284 ? -37.344 -7.09 1.32 1 89.94 284 GLU A CA 1
ATOM 2240 C C . GLU A 1 284 ? -36.875 -8.086 2.379 1 89.94 284 GLU A C 1
ATOM 2242 O O . GLU A 1 284 ? -36.469 -7.688 3.469 1 89.94 284 GLU A O 1
ATOM 2247 N N . ALA A 1 285 ? -36.906 -9.281 2.016 1 88.69 285 ALA A N 1
ATOM 2248 C CA . ALA A 1 285 ? -36.438 -10.305 2.949 1 88.69 285 ALA A CA 1
ATOM 2249 C C . ALA A 1 285 ? -34.938 -10.219 3.166 1 88.69 285 ALA A C 1
ATOM 2251 O O . ALA A 1 285 ? -34.438 -10.422 4.281 1 88.69 285 ALA A O 1
ATOM 2252 N N . ILE A 1 286 ? -34.25 -9.938 2.107 1 90.81 286 ILE A N 1
ATOM 2253 C CA . ILE A 1 286 ? -32.781 -9.844 2.199 1 90.81 286 ILE A CA 1
ATOM 2254 C C . ILE A 1 286 ? -32.406 -8.578 2.959 1 90.81 286 ILE A C 1
ATOM 2256 O O . ILE A 1 286 ? -31.469 -8.586 3.764 1 90.81 286 ILE A O 1
ATOM 2260 N N . LEU A 1 287 ? -33.125 -7.527 2.762 1 90.75 287 LEU A N 1
ATOM 2261 C CA . LEU A 1 287 ? -32.75 -6.23 3.322 1 90.75 287 LEU A CA 1
ATOM 2262 C C . LEU A 1 287 ? -33.188 -6.125 4.777 1 90.75 287 LEU A C 1
ATOM 2264 O O . LEU A 1 287 ? -32.5 -5.477 5.586 1 90.75 287 LEU A O 1
ATOM 2268 N N . ASN A 1 288 ? -34.281 -6.719 5.242 1 86.88 288 ASN A N 1
ATOM 2269 C CA . ASN A 1 288 ? -34.812 -6.605 6.598 1 86.88 288 ASN A CA 1
ATOM 2270 C C . ASN A 1 288 ? -34.312 -7.746 7.484 1 86.88 288 ASN A C 1
ATOM 2272 O O . ASN A 1 288 ? -34 -7.535 8.656 1 86.88 288 ASN A O 1
ATOM 2276 N N . GLY A 1 289 ? -34.125 -8.805 7.074 1 78.62 289 GLY A N 1
ATOM 2277 C CA . GLY A 1 289 ? -33.781 -9.961 7.883 1 78.62 289 GLY A CA 1
ATOM 2278 C C . GLY A 1 289 ? -34.938 -10.477 8.727 1 78.62 289 GLY A C 1
ATOM 2279 O O . GLY A 1 289 ? -36.062 -10.516 8.266 1 78.62 289 GLY A O 1
ATOM 2280 N N . GLU A 1 290 ? -34.562 -10.898 10.094 1 68.25 290 GLU A N 1
ATOM 2281 C CA . GLU A 1 290 ? -35.531 -11.547 10.977 1 68.25 290 GLU A CA 1
ATOM 2282 C C . GLU A 1 290 ? -36.5 -10.523 11.602 1 68.25 290 GLU A C 1
ATOM 2284 O O . GLU A 1 290 ? -37.594 -10.867 11.992 1 68.25 290 GLU A O 1
ATOM 2289 N N . THR A 1 291 ? -36.094 -9.258 11.688 1 57.16 291 THR A N 1
ATOM 2290 C CA . THR A 1 291 ? -36.906 -8.344 12.484 1 57.16 291 THR A CA 1
ATOM 2291 C C . THR A 1 291 ? -38.188 -7.992 11.75 1 57.16 291 THR A C 1
ATOM 2293 O O . THR A 1 291 ? -38.438 -6.82 11.469 1 57.16 291 THR A O 1
ATOM 2296 N N . PHE A 1 292 ? -38.625 -8.812 10.961 1 50.72 292 PHE A N 1
ATOM 2297 C CA . PHE A 1 292 ? -39.844 -8.297 10.359 1 50.72 292 PHE A CA 1
ATOM 2298 C C . PHE A 1 292 ? -40.812 -7.809 11.43 1 50.72 292 PHE A C 1
ATOM 2300 O O . PHE A 1 292 ? -40.812 -8.305 12.562 1 50.72 292 PHE A O 1
ATOM 2307 N N . CYS A 1 293 ? -41.625 -6.785 11.055 1 44.72 293 CYS A N 1
ATOM 2308 C CA . CYS A 1 293 ? -42.594 -5.91 11.711 1 44.72 293 CYS A CA 1
ATOM 2309 C C . CYS A 1 293 ? -43.625 -6.723 12.469 1 44.72 293 CYS A C 1
ATOM 2311 O O . CYS A 1 293 ? -44.094 -7.762 11.984 1 44.72 293 CYS A O 1
ATOM 2313 N N . GLU A 1 294 ? -43.656 -6.707 13.703 1 42.59 294 GLU A N 1
ATOM 2314 C CA . GLU A 1 294 ? -44.875 -6.945 14.469 1 42.59 294 GLU A CA 1
ATOM 2315 C C . GLU A 1 294 ? -46.094 -6.613 13.656 1 42.59 294 GLU A C 1
ATOM 2317 O O . GLU A 1 294 ? -46.25 -5.504 13.133 1 42.59 294 GLU A O 1
ATOM 2322 N N . ASP A 1 295 ? -46.656 -7.48 12.922 1 40.84 295 ASP A N 1
ATOM 2323 C CA . ASP A 1 295 ? -48.031 -7.219 12.422 1 40.84 295 ASP A CA 1
ATOM 2324 C C . ASP A 1 295 ? -48.844 -6.449 13.453 1 40.84 295 ASP A C 1
ATOM 2326 O O . ASP A 1 295 ? -49.594 -7.051 14.227 1 40.84 295 ASP A O 1
ATOM 2330 N N . THR A 1 296 ? -48.406 -5.637 14.398 1 39.72 296 THR A N 1
ATOM 2331 C CA . THR A 1 296 ? -49.562 -4.996 15.016 1 39.72 296 THR A CA 1
ATOM 2332 C C . THR A 1 296 ? -50.531 -4.473 13.945 1 39.72 296 THR A C 1
ATOM 2334 O O . THR A 1 296 ? -50.094 -3.975 12.906 1 39.72 296 THR A O 1
ATOM 2337 N N . PHE A 1 297 ? -51.781 -5.016 13.742 1 38.06 297 PHE A N 1
ATOM 2338 C CA . PHE A 1 297 ? -52.906 -4.555 12.953 1 38.06 297 PHE A CA 1
ATOM 2339 C C . PHE A 1 297 ? -52.75 -3.084 12.586 1 38.06 297 PHE A C 1
ATOM 2341 O O . PHE A 1 297 ? -53.531 -2.557 11.773 1 38.06 297 PHE A O 1
ATOM 2348 N N . ASP A 1 298 ? -52.406 -2.164 13.508 1 41.53 298 ASP A N 1
ATOM 2349 C CA . ASP A 1 298 ? -52.531 -0.76 13.125 1 41.53 298 ASP A CA 1
ATOM 2350 C C . ASP A 1 298 ? -51.625 -0.438 11.938 1 41.53 298 ASP A C 1
ATOM 2352 O O . ASP A 1 298 ? -51.156 -1.343 11.234 1 41.53 298 ASP A O 1
ATOM 2356 N N . VAL A 1 299 ? -50.75 0.793 11.969 1 45.59 299 VAL A N 1
ATOM 2357 C CA . VAL A 1 299 ? -50.094 1.632 10.969 1 45.59 299 VAL A CA 1
ATOM 2358 C C . VAL A 1 299 ? -48.938 0.879 10.344 1 45.59 299 VAL A C 1
ATOM 2360 O O . VAL A 1 299 ? -48.094 0.301 11.055 1 45.59 299 VAL A O 1
ATOM 2363 N N . ALA A 1 300 ? -49.094 0.262 9.102 1 49.59 300 ALA A N 1
ATOM 2364 C CA . ALA A 1 300 ? -48.094 -0.231 8.141 1 49.59 300 ALA A CA 1
ATOM 2365 C C . ALA A 1 300 ? -46.75 0.458 8.328 1 49.59 300 ALA A C 1
ATOM 2367 O O . ALA A 1 300 ? -46.562 1.602 7.906 1 49.59 300 ALA A O 1
ATOM 2368 N N . GLY A 1 301 ? -46.062 0.379 9.398 1 58.56 301 GLY A N 1
ATOM 2369 C CA . GLY A 1 301 ? -44.812 1.089 9.641 1 58.56 301 GLY A CA 1
ATOM 2370 C C . GLY A 1 301 ? -43.688 0.704 8.672 1 58.56 301 GLY A C 1
ATOM 2371 O O . GLY A 1 301 ? -43.844 -0.241 7.898 1 58.56 301 GLY A O 1
ATOM 2372 N N . ARG A 1 302 ? -42.75 1.501 8.242 1 74.12 302 ARG A N 1
ATOM 2373 C CA . ARG A 1 302 ? -41.562 1.383 7.375 1 74.12 302 ARG A CA 1
ATOM 2374 C C . ARG A 1 302 ? -40.688 0.206 7.793 1 74.12 302 ARG A C 1
ATOM 2376 O O . ARG A 1 302 ? -40.5 -0.036 8.984 1 74.12 302 ARG A O 1
ATOM 2383 N N . PRO A 1 303 ? -40.375 -0.636 6.789 1 79.44 303 PRO A N 1
ATOM 2384 C CA . PRO A 1 303 ? -39.469 -1.731 7.109 1 79.44 303 PRO A CA 1
ATOM 2385 C C . PRO A 1 303 ? -38.188 -1.248 7.793 1 79.44 303 PRO A C 1
ATOM 2387 O O . PRO A 1 303 ? -37.656 -0.175 7.465 1 79.44 303 PRO A O 1
ATOM 2390 N N . PRO A 1 304 ? -37.844 -1.884 8.836 1 79.31 304 PRO A N 1
ATOM 2391 C CA . PRO A 1 304 ? -36.656 -1.427 9.594 1 79.31 304 PRO A CA 1
ATOM 2392 C C . PRO A 1 304 ? -35.375 -1.528 8.797 1 79.31 304 PRO A C 1
ATOM 2394 O O . PRO A 1 304 ? -34.406 -0.824 9.086 1 79.31 304 PRO A O 1
ATOM 2397 N N . LEU A 1 305 ? -35.312 -2.264 7.711 1 87.62 305 LEU A N 1
ATOM 2398 C CA . LEU A 1 305 ? -34.125 -2.398 6.879 1 87.62 305 LEU A CA 1
ATOM 2399 C C . LEU A 1 305 ? -32.875 -2.611 7.738 1 87.62 305 LEU A C 1
ATOM 2401 O O . LEU A 1 305 ? -31.859 -1.94 7.543 1 87.62 305 LEU A O 1
ATOM 2405 N N . THR A 1 306 ? -32.844 -3.559 8.68 1 86.62 306 THR A N 1
ATOM 2406 C CA . THR A 1 306 ? -31.766 -3.801 9.625 1 86.62 306 THR A CA 1
ATOM 2407 C C . THR A 1 306 ? -30.516 -4.301 8.906 1 86.62 306 THR A C 1
ATOM 2409 O O . THR A 1 306 ? -29.406 -3.896 9.242 1 86.62 306 THR A O 1
ATOM 2412 N N . ARG A 1 307 ? -30.672 -5.109 7.902 1 92.06 307 ARG A N 1
ATOM 2413 C CA . ARG A 1 307 ? -29.531 -5.648 7.184 1 92.06 307 ARG A CA 1
ATOM 2414 C C . ARG A 1 307 ? -28.875 -4.582 6.309 1 92.06 307 ARG A C 1
ATOM 2416 O O . ARG A 1 307 ? -27.656 -4.57 6.137 1 92.06 307 ARG A O 1
ATOM 2423 N N . LEU A 1 308 ? -29.688 -3.793 5.793 1 91.62 308 LEU A N 1
ATOM 2424 C CA . LEU A 1 308 ? -29.141 -2.703 4.988 1 91.62 308 LEU A CA 1
ATOM 2425 C C . LEU A 1 308 ? -28.344 -1.731 5.859 1 91.62 308 LEU A C 1
ATOM 2427 O O . LEU A 1 308 ? -27.312 -1.217 5.438 1 91.62 308 LEU A O 1
ATOM 2431 N N . LYS A 1 309 ? -28.844 -1.476 7.082 1 90.56 309 LYS A N 1
ATOM 2432 C CA . LYS A 1 309 ? -28.125 -0.63 8.023 1 90.56 309 LYS A CA 1
ATOM 2433 C C . LYS A 1 309 ? -26.766 -1.231 8.359 1 90.56 309 LYS A C 1
ATOM 2435 O O . LYS A 1 309 ? -25.766 -0.51 8.461 1 90.56 309 LYS A O 1
ATOM 2440 N N . LEU A 1 310 ? -26.75 -2.49 8.469 1 91.62 310 LEU A N 1
ATOM 2441 C CA . LEU A 1 310 ? -25.5 -3.18 8.742 1 91.62 310 LEU A CA 1
ATOM 2442 C C . LEU A 1 310 ? -24.562 -3.1 7.539 1 91.62 310 LEU A C 1
ATOM 2444 O O . LEU A 1 310 ? -23.344 -2.959 7.703 1 91.62 310 LEU A O 1
ATOM 2448 N N . ALA A 1 311 ? -25.156 -3.232 6.352 1 94.44 311 ALA A N 1
ATOM 2449 C CA . ALA A 1 311 ? -24.359 -3.154 5.133 1 94.44 311 ALA A CA 1
ATOM 2450 C C . ALA A 1 311 ? -23.719 -1.772 4.977 1 94.44 311 ALA A C 1
ATOM 2452 O O . ALA A 1 311 ? -22.594 -1.647 4.488 1 94.44 311 ALA A O 1
ATOM 2453 N N . ILE A 1 312 ? -24.422 -0.764 5.41 1 92.5 312 ILE A N 1
ATOM 2454 C CA . ILE A 1 312 ? -23.891 0.595 5.348 1 92.5 312 ILE A CA 1
ATOM 2455 C C . ILE A 1 312 ? -22.797 0.775 6.398 1 92.5 312 ILE A C 1
ATOM 2457 O O . ILE A 1 312 ? -21.75 1.36 6.121 1 92.5 312 ILE A O 1
ATOM 2461 N N . LYS A 1 313 ? -23.047 0.199 7.555 1 90.38 313 LYS A N 1
ATOM 2462 C CA . LYS A 1 313 ? -22.062 0.294 8.625 1 90.38 313 LYS A CA 1
ATOM 2463 C C . LYS A 1 313 ? -20.781 -0.429 8.242 1 90.38 313 LYS A C 1
ATOM 2465 O O . LYS A 1 313 ? -19.672 0.064 8.516 1 90.38 313 LYS A O 1
ATOM 2470 N N . TYR A 1 314 ? -20.953 -1.576 7.535 1 92.31 314 TYR A N 1
ATOM 2471 C CA . TYR A 1 314 ? -19.781 -2.369 7.156 1 92.31 314 TYR A CA 1
ATOM 2472 C C . TYR A 1 314 ? -19.234 -1.926 5.805 1 92.31 314 TYR A C 1
ATOM 2474 O O . TYR A 1 314 ? -18.281 -2.508 5.297 1 92.31 314 TYR A O 1
ATOM 2482 N N . GLU A 1 315 ? -19.797 -0.928 5.207 1 91.62 315 GLU A N 1
ATOM 2483 C CA . GLU A 1 315 ? -19.344 -0.273 3.982 1 91.62 315 GLU A CA 1
ATOM 2484 C C . GLU A 1 315 ? -19.344 -1.243 2.805 1 91.62 315 GLU A C 1
ATOM 2486 O O . GLU A 1 315 ? -18.359 -1.351 2.078 1 91.62 315 GLU A O 1
ATOM 2491 N N . LEU A 1 316 ? -20.406 -1.979 2.6 1 95.38 316 LEU A N 1
ATOM 2492 C CA . LEU A 1 316 ? -20.609 -2.762 1.386 1 95.38 316 LEU A CA 1
ATOM 2493 C C . LEU A 1 316 ? -21.172 -1.89 0.264 1 95.38 316 LEU A C 1
ATOM 2495 O O . LEU A 1 316 ? -22.375 -1.889 0.011 1 95.38 316 LEU A O 1
ATOM 2499 N N . LYS A 1 317 ? -20.391 -1.292 -0.483 1 94.88 317 LYS A N 1
ATOM 2500 C CA . LYS A 1 317 ? -20.781 -0.273 -1.453 1 94.88 317 LYS A CA 1
ATOM 2501 C C . LYS A 1 317 ? -21.516 -0.896 -2.645 1 94.88 317 LYS A C 1
ATOM 2503 O O . LYS A 1 317 ? -22.547 -0.391 -3.08 1 94.88 317 LYS A O 1
ATOM 2508 N N . LYS A 1 318 ? -21.047 -1.974 -3.131 1 94.88 318 LYS A N 1
ATOM 2509 C CA . LYS A 1 318 ? -21.656 -2.6 -4.297 1 94.88 318 LYS A CA 1
ATOM 2510 C C . LYS A 1 318 ? -23.031 -3.18 -3.947 1 94.88 318 LYS A C 1
ATOM 2512 O O . LYS A 1 318 ? -23.938 -3.168 -4.777 1 94.88 318 LYS A O 1
ATOM 2517 N N . PHE A 1 319 ? -23.172 -3.645 -2.729 1 96.44 319 PHE A N 1
ATOM 2518 C CA . PHE A 1 319 ? -24.438 -4.184 -2.266 1 96.44 319 PHE A CA 1
ATOM 2519 C C . PHE A 1 319 ? -25.484 -3.078 -2.158 1 96.44 319 PHE A C 1
ATOM 2521 O O . PHE A 1 319 ? -26.609 -3.234 -2.639 1 96.44 319 PHE A O 1
ATOM 2528 N N . VAL A 1 320 ? -25.109 -1.979 -1.604 1 96.12 320 VAL A N 1
ATOM 2529 C CA . VAL A 1 320 ? -26.016 -0.868 -1.383 1 96.12 320 VAL A CA 1
ATOM 2530 C C . VAL A 1 320 ? -26.328 -0.181 -2.711 1 96.12 320 VAL A C 1
ATOM 2532 O O . VAL A 1 320 ? -27.453 0.304 -2.92 1 96.12 320 VAL A O 1
ATOM 2535 N N . ALA A 1 321 ? -25.391 -0.177 -3.6 1 95.81 321 ALA A N 1
ATOM 2536 C CA . ALA A 1 321 ? -25.562 0.504 -4.879 1 95.81 321 ALA A CA 1
ATOM 2537 C C . ALA A 1 321 ? -26.266 -0.396 -5.891 1 95.81 321 ALA A C 1
ATOM 2539 O O . ALA A 1 321 ? -26.594 0.041 -6.996 1 95.81 321 ALA A O 1
ATOM 2540 N N . HIS A 1 322 ? -26.547 -1.597 -5.516 1 94.5 322 HIS A N 1
ATOM 2541 C CA . HIS A 1 322 ? -27.219 -2.521 -6.422 1 94.5 322 HIS A CA 1
ATOM 2542 C C . HIS A 1 322 ? -28.594 -1.989 -6.84 1 94.5 322 HIS A C 1
ATOM 2544 O O . HIS A 1 322 ? -29.297 -1.396 -6.027 1 94.5 322 HIS A O 1
ATOM 2550 N N . PRO A 1 323 ? -28.984 -2.139 -8.039 1 93.81 323 PRO A N 1
ATOM 2551 C CA . PRO A 1 323 ? -30.25 -1.573 -8.539 1 93.81 323 PRO A CA 1
ATOM 2552 C C . PRO A 1 323 ? -31.469 -2.064 -7.77 1 93.81 323 PRO A C 1
ATOM 2554 O O . PRO A 1 323 ? -32.406 -1.304 -7.562 1 93.81 323 PRO A O 1
ATOM 2557 N N . ASN A 1 324 ? -31.516 -3.258 -7.324 1 94.25 324 ASN A N 1
ATOM 2558 C CA . ASN A 1 324 ? -32.656 -3.77 -6.562 1 94.25 324 ASN A CA 1
ATOM 2559 C C . ASN A 1 324 ? -32.75 -3.086 -5.203 1 94.25 324 ASN A C 1
ATOM 2561 O O . ASN A 1 324 ? -33.875 -2.83 -4.723 1 94.25 324 ASN A O 1
ATOM 2565 N N . CYS A 1 325 ? -31.625 -2.885 -4.645 1 93.62 325 CYS A N 1
ATOM 2566 C CA . CYS A 1 325 ? -31.609 -2.17 -3.373 1 93.62 325 CYS A CA 1
ATOM 2567 C C . CYS A 1 325 ? -32 -0.711 -3.564 1 93.62 325 CYS A C 1
ATOM 2569 O O . CYS A 1 325 ? -32.812 -0.172 -2.793 1 93.62 325 CYS A O 1
ATOM 2571 N N . GLN A 1 326 ? -31.531 -0.094 -4.637 1 93.31 326 GLN A N 1
ATOM 2572 C CA . GLN A 1 326 ? -31.812 1.309 -4.914 1 93.31 326 GLN A CA 1
ATOM 2573 C C . GLN A 1 326 ? -33.281 1.512 -5.23 1 93.31 326 GLN A C 1
ATOM 2575 O O . GLN A 1 326 ? -33.875 2.527 -4.852 1 93.31 326 GLN A O 1
ATOM 2580 N N . GLN A 1 327 ? -33.875 0.566 -5.863 1 91.5 327 GLN A N 1
ATOM 2581 C CA . GLN A 1 327 ? -35.281 0.664 -6.184 1 91.5 327 GLN A CA 1
ATOM 2582 C C . GLN A 1 327 ? -36.156 0.598 -4.922 1 91.5 327 GLN A C 1
ATOM 2584 O O . GLN A 1 327 ? -37.125 1.311 -4.805 1 91.5 327 GLN A O 1
ATOM 2589 N N . GLN A 1 328 ? -35.719 -0.209 -4.039 1 91.38 328 GLN A N 1
ATOM 2590 C CA . GLN A 1 328 ? -36.438 -0.297 -2.781 1 91.38 328 GLN A CA 1
ATOM 2591 C C . GLN A 1 328 ? -36.281 0.985 -1.967 1 91.38 328 GLN A C 1
ATOM 2593 O O . GLN A 1 328 ? -37.25 1.461 -1.363 1 91.38 328 GLN A O 1
ATOM 2598 N N . LEU A 1 329 ? -35.156 1.528 -1.981 1 92.06 329 LEU A N 1
ATOM 2599 C CA . LEU A 1 329 ? -34.906 2.771 -1.261 1 92.06 329 LEU A CA 1
ATOM 2600 C C . LEU A 1 329 ? -35.688 3.926 -1.889 1 92.06 329 LEU A C 1
ATOM 2602 O O . LEU A 1 329 ? -36.188 4.801 -1.18 1 92.06 329 LEU A O 1
ATOM 2606 N N . LEU A 1 330 ? -35.812 3.869 -3.182 1 90.5 330 LEU A N 1
ATOM 2607 C CA . LEU A 1 330 ? -36.562 4.898 -3.896 1 90.5 330 LEU A CA 1
ATOM 2608 C C . LEU A 1 330 ? -38.062 4.812 -3.574 1 90.5 330 LEU A C 1
ATOM 2610 O O . LEU A 1 330 ? -38.719 5.836 -3.461 1 90.5 330 LEU A O 1
ATOM 2614 N N . SER A 1 331 ? -38.469 3.609 -3.383 1 88.81 331 SER A N 1
ATOM 2615 C CA . SER A 1 331 ? -39.875 3.43 -3.033 1 88.81 331 SER A CA 1
ATOM 2616 C C . SER A 1 331 ? -40.188 3.965 -1.637 1 88.81 331 SER A C 1
ATOM 2618 O O . SER A 1 331 ? -41.25 4.551 -1.403 1 88.81 331 SER A O 1
ATOM 2620 N N . ILE A 1 332 ? -39.25 3.818 -0.777 1 89.44 332 ILE A N 1
ATOM 2621 C CA . ILE A 1 332 ? -39.438 4.324 0.578 1 89.44 332 ILE A CA 1
ATOM 2622 C C . ILE A 1 332 ? -39.281 5.844 0.587 1 89.44 332 ILE A C 1
ATOM 2624 O O . ILE A 1 332 ? -39.969 6.543 1.325 1 89.44 332 ILE A O 1
ATOM 2628 N N . TRP A 1 333 ? -38.406 6.328 -0.258 1 90.19 333 TRP A N 1
ATOM 2629 C CA . TRP A 1 333 ? -38.156 7.758 -0.369 1 90.19 333 TRP A CA 1
ATOM 2630 C C . TRP A 1 333 ? -39.406 8.523 -0.786 1 90.19 333 TRP A C 1
ATOM 2632 O O . TRP A 1 333 ? -39.688 9.594 -0.247 1 90.19 333 TRP A O 1
ATOM 2642 N N . TYR A 1 334 ? -40.219 7.926 -1.636 1 88.25 334 TYR A N 1
ATOM 2643 C CA . TYR A 1 334 ? -41.406 8.578 -2.123 1 88.25 334 TYR A CA 1
ATOM 2644 C C . TYR A 1 334 ? -42.656 7.969 -1.495 1 88.25 334 TYR A C 1
ATOM 2646 O O . TYR A 1 334 ? -43.75 8.008 -2.08 1 88.25 334 TYR A O 1
ATOM 2654 N N . GLU A 1 335 ? -42.438 7.551 -0.309 1 86.31 335 GLU A N 1
ATOM 2655 C CA . GLU A 1 335 ? -43.562 6.984 0.406 1 86.31 335 GLU A CA 1
ATOM 2656 C C . GLU A 1 335 ? -44.656 8.031 0.616 1 86.31 335 GLU A C 1
ATOM 2658 O O . GLU A 1 335 ? -44.375 9.188 0.943 1 86.31 335 GLU A O 1
ATOM 2663 N N . ASN A 1 336 ? -45.844 7.801 0.403 1 80.25 336 ASN A N 1
ATOM 2664 C CA . ASN A 1 336 ? -47.031 8.641 0.633 1 80.25 336 ASN A CA 1
ATOM 2665 C C . ASN A 1 336 ? -47.094 9.773 -0.384 1 80.25 336 ASN A C 1
ATOM 2667 O O . ASN A 1 336 ? -47.812 10.758 -0.163 1 80.25 336 ASN A O 1
ATOM 2671 N N . LEU A 1 337 ? -46.281 9.805 -1.253 1 83.31 337 LEU A N 1
ATOM 2672 C CA . LEU A 1 337 ? -46.312 10.797 -2.328 1 83.31 337 LEU A CA 1
ATOM 2673 C C . LEU A 1 337 ? -46.531 10.117 -3.678 1 83.31 337 LEU A C 1
ATOM 2675 O O . LEU A 1 337 ? -45.594 10.031 -4.484 1 83.31 337 LEU A O 1
ATOM 2679 N N . PRO A 1 338 ? -47.875 9.703 -3.725 1 74.19 338 PRO A N 1
ATOM 2680 C CA . PRO A 1 338 ? -48.094 8.969 -4.969 1 74.19 338 PRO A CA 1
ATOM 2681 C C . PRO A 1 338 ? -47.938 9.852 -6.211 1 74.19 338 PRO A C 1
ATOM 2683 O O . PRO A 1 338 ? -48.281 11.031 -6.176 1 74.19 338 PRO A O 1
ATOM 2686 N N . GLY A 1 339 ? -47.156 9.594 -7.223 1 80 339 GLY A N 1
ATOM 2687 C CA . GLY A 1 339 ? -47.125 10.242 -8.523 1 80 339 GLY A CA 1
ATOM 2688 C C . GLY A 1 339 ? -45.875 11.094 -8.711 1 80 339 GLY A C 1
ATOM 2689 O O . GLY A 1 339 ? -45.5 11.398 -9.844 1 80 339 GLY A O 1
ATOM 2690 N N . LEU A 1 340 ? -45.312 11.555 -7.516 1 84.75 340 LEU A N 1
ATOM 2691 C CA . LEU A 1 340 ? -44.188 12.469 -7.668 1 84.75 340 LEU A CA 1
ATOM 2692 C C . LEU A 1 340 ? -43 11.75 -8.297 1 84.75 340 LEU A C 1
ATOM 2694 O O . LEU A 1 340 ? -42.219 12.375 -9.008 1 84.75 340 LEU A O 1
ATOM 2698 N N . ARG A 1 341 ? -42.906 10.484 -8.039 1 83.88 341 ARG A N 1
ATOM 2699 C CA . ARG A 1 341 ? -41.781 9.703 -8.57 1 83.88 341 ARG A CA 1
ATOM 2700 C C . ARG A 1 341 ? -41.781 9.719 -10.094 1 83.88 341 ARG A C 1
ATOM 2702 O O . ARG A 1 341 ? -40.719 9.805 -10.719 1 83.88 341 ARG A O 1
ATOM 2709 N N . GLN A 1 342 ? -42.938 9.844 -10.672 1 86.12 342 GLN A N 1
ATOM 2710 C CA . GLN A 1 342 ? -43.062 9.734 -12.125 1 86.12 342 GLN A CA 1
ATOM 2711 C C . GLN A 1 342 ? -43.188 11.117 -12.773 1 86.12 342 GLN A C 1
ATOM 2713 O O . GLN A 1 342 ? -43.25 11.227 -14 1 86.12 342 GLN A O 1
ATOM 2718 N N . GLN A 1 343 ? -43.125 12.102 -11.992 1 87.5 343 GLN A N 1
ATOM 2719 C CA . GLN A 1 343 ? -43.25 13.445 -12.555 1 87.5 343 GLN A CA 1
ATOM 2720 C C . GLN A 1 343 ? -41.938 13.945 -13.117 1 87.5 343 GLN A C 1
ATOM 2722 O O . GLN A 1 343 ? -40.875 13.359 -12.859 1 87.5 343 GLN A O 1
ATOM 2727 N N . THR A 1 344 ? -42.031 14.961 -13.914 1 86.56 344 THR A N 1
ATOM 2728 C CA . THR A 1 344 ? -40.844 15.539 -14.547 1 86.56 344 THR A CA 1
ATOM 2729 C C . THR A 1 344 ? -40.031 16.344 -13.539 1 86.56 344 THR A C 1
ATOM 2731 O O . THR A 1 344 ? -40.5 16.625 -12.438 1 86.56 344 THR A O 1
ATOM 2734 N N . THR A 1 345 ? -38.812 16.594 -13.789 1 88.06 345 THR A N 1
ATOM 2735 C CA . THR A 1 345 ? -37.906 17.328 -12.938 1 88.06 345 THR A CA 1
ATOM 2736 C C . THR A 1 345 ? -38.406 18.75 -12.688 1 88.06 345 THR A C 1
ATOM 2738 O O . THR A 1 345 ? -38.219 19.297 -11.602 1 88.06 345 THR A O 1
ATOM 2741 N N . ALA A 1 346 ? -39.094 19.328 -13.641 1 89.5 346 ALA A N 1
ATOM 2742 C CA . ALA A 1 346 ? -39.625 20.688 -13.484 1 89.5 346 ALA A CA 1
ATOM 2743 C C . ALA A 1 346 ? -40.688 20.719 -12.398 1 89.5 346 ALA A C 1
ATOM 2745 O O . ALA A 1 346 ? -40.719 21.641 -11.586 1 89.5 346 ALA A O 1
ATOM 2746 N N . VAL A 1 347 ? -41.469 19.719 -12.367 1 89.88 347 VAL A N 1
ATOM 2747 C CA . VAL A 1 347 ? -42.531 19.656 -11.367 1 89.88 347 VAL A CA 1
ATOM 2748 C C . VAL A 1 347 ? -41.906 19.422 -9.984 1 89.88 347 VAL A C 1
ATOM 2750 O O . VAL A 1 347 ? -42.375 19.984 -8.992 1 89.88 347 VAL A O 1
ATOM 2753 N N . LYS A 1 348 ? -41 18.578 -9.977 1 89.19 348 LYS A N 1
ATOM 2754 C CA . LYS A 1 348 ? -40.344 18.328 -8.703 1 89.19 348 LYS A CA 1
ATOM 2755 C C . LYS A 1 348 ? -39.719 19.594 -8.148 1 89.19 348 LYS A C 1
ATOM 2757 O O . LYS A 1 348 ? -39.75 19.859 -6.945 1 89.19 348 LYS A O 1
ATOM 2762 N N . LEU A 1 349 ? -39.125 20.391 -9.039 1 89.62 349 LEU A N 1
ATOM 2763 C CA . LEU A 1 349 ? -38.5 21.641 -8.625 1 89.62 349 LEU A CA 1
ATOM 2764 C C . LEU A 1 349 ? -39.562 22.625 -8.133 1 89.62 349 LEU A C 1
ATOM 2766 O O . LEU A 1 349 ? -39.312 23.375 -7.18 1 89.62 349 LEU A O 1
ATOM 2770 N N . LEU A 1 350 ? -40.688 22.562 -8.75 1 91 350 LEU A N 1
ATOM 2771 C CA . LEU A 1 350 ? -41.781 23.422 -8.328 1 91 350 LEU A CA 1
ATOM 2772 C C . LEU A 1 350 ? -42.312 23 -6.957 1 91 350 LEU A C 1
ATOM 2774 O O . LEU A 1 350 ? -42.688 23.859 -6.141 1 91 350 LEU A O 1
ATOM 2778 N N . VAL A 1 351 ? -42.281 21.75 -6.77 1 88 351 VAL A N 1
ATOM 2779 C CA . VAL A 1 351 ? -42.75 21.234 -5.477 1 88 351 VAL A CA 1
ATOM 2780 C C . VAL A 1 351 ? -41.781 21.656 -4.387 1 88 351 VAL A C 1
ATOM 2782 O O . VAL A 1 351 ? -42.188 22.062 -3.299 1 88 351 VAL A O 1
ATOM 2785 N N . VAL A 1 352 ? -40.531 21.578 -4.672 1 89.31 352 VAL A N 1
ATOM 2786 C CA . VAL A 1 352 ? -39.5 21.953 -3.709 1 89.31 352 VAL A CA 1
ATOM 2787 C C . VAL A 1 352 ? -39.656 23.438 -3.375 1 89.31 352 VAL A C 1
ATOM 2789 O O . VAL A 1 352 ? -39.562 23.828 -2.209 1 89.31 352 VAL A O 1
ATOM 2792 N N . LEU A 1 353 ? -39.938 24.266 -4.398 1 91.44 353 LEU A N 1
ATOM 2793 C CA . LEU A 1 3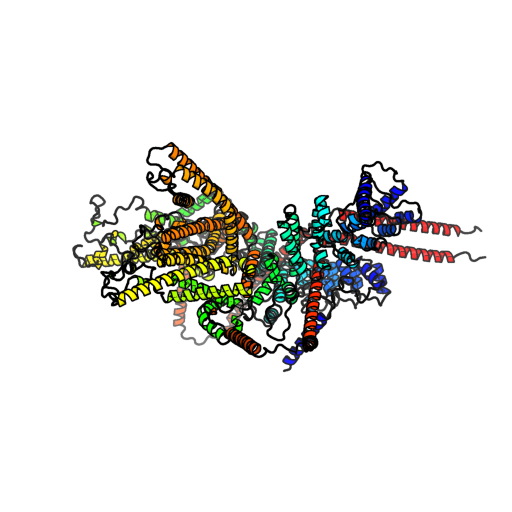53 ? -40.094 25.703 -4.195 1 91.44 353 LEU A CA 1
ATOM 2794 C C . LEU A 1 353 ? -41.344 26.016 -3.404 1 91.44 353 LEU A C 1
ATOM 2796 O O . LEU A 1 353 ? -41.344 26.906 -2.553 1 91.44 353 LEU A O 1
ATOM 2800 N N . ALA A 1 354 ? -42.312 25.234 -3.662 1 90.56 354 ALA A N 1
ATOM 2801 C CA . ALA A 1 354 ? -43.594 25.406 -2.951 1 90.56 354 ALA A CA 1
ATOM 2802 C C . ALA A 1 354 ? -43.438 25.047 -1.475 1 90.56 354 ALA A C 1
ATOM 2804 O O . ALA A 1 354 ? -44 25.734 -0.607 1 90.56 354 ALA A O 1
ATOM 2805 N N . VAL A 1 355 ? -42.719 24.047 -1.225 1 88.56 355 VAL A N 1
ATOM 2806 C CA . VAL A 1 355 ? -42.5 23.625 0.156 1 88.56 355 VAL A CA 1
ATOM 2807 C C . VAL A 1 355 ? -41.625 24.656 0.873 1 88.56 355 VAL A C 1
ATOM 2809 O O . VAL A 1 355 ? -41.844 24.984 2.035 1 88.56 355 VAL A O 1
ATOM 2812 N N . ALA A 1 356 ? -40.625 25.203 0.192 1 89.38 356 ALA A N 1
ATOM 2813 C CA . ALA A 1 356 ? -39.719 26.188 0.78 1 89.38 356 ALA A CA 1
ATOM 2814 C C . ALA A 1 356 ? -40.469 27.453 1.18 1 89.38 356 ALA A C 1
ATOM 2816 O O . ALA A 1 356 ? -40.281 27.984 2.273 1 89.38 356 ALA A O 1
ATOM 2817 N N . VAL A 1 357 ? -41.375 27.859 0.378 1 90.31 357 VAL A N 1
ATOM 2818 C CA . VAL A 1 357 ? -42.125 29.094 0.641 1 90.31 357 VAL A CA 1
ATOM 2819 C C . VAL A 1 357 ? -43.25 28.812 1.653 1 90.31 357 VAL A C 1
ATOM 2821 O O . VAL A 1 357 ? -43.531 29.656 2.506 1 90.31 357 VAL A O 1
ATOM 2824 N N . GLY A 1 358 ? -43.812 27.719 1.638 1 90.62 358 GLY A N 1
ATOM 2825 C CA . GLY A 1 358 ? -44.938 27.391 2.5 1 90.62 358 GLY A CA 1
ATOM 2826 C C . GLY A 1 358 ? -44.5 26.75 3.809 1 90.62 358 GLY A C 1
ATOM 2827 O O . GLY A 1 358 ? -45.344 26.266 4.562 1 90.62 358 GLY A O 1
ATOM 2828 N N . LEU A 1 359 ? -43.281 26.766 4.105 1 90.69 359 LEU A N 1
ATOM 2829 C CA . LEU A 1 359 ? -42.75 26.016 5.242 1 90.69 359 LEU A CA 1
ATOM 2830 C C . LEU A 1 359 ? -43.375 26.484 6.543 1 90.69 359 LEU A C 1
ATOM 2832 O O . LEU A 1 359 ? -43.812 25.656 7.355 1 90.69 359 LEU A O 1
ATOM 2836 N N . PRO A 1 360 ? -43.469 27.828 6.844 1 88.81 360 PRO A N 1
ATOM 2837 C CA . PRO A 1 360 ? -44.094 28.25 8.102 1 88.81 360 PRO A CA 1
ATOM 2838 C C . PRO A 1 360 ? -45.562 27.797 8.203 1 88.81 360 PRO A C 1
ATOM 2840 O O . PRO A 1 360 ? -46 27.391 9.273 1 88.81 360 PRO A O 1
ATOM 2843 N N . GLY A 1 361 ? -46.312 27.766 7.047 1 89.31 361 GLY A N 1
ATOM 2844 C CA . GLY A 1 361 ? -47.688 27.297 7.039 1 89.31 361 GLY A CA 1
ATOM 2845 C C . GLY A 1 361 ? -47.781 25.797 7.238 1 89.31 361 GLY A C 1
ATOM 2846 O O . GLY A 1 361 ? -48.656 25.328 7.973 1 89.31 361 GLY A O 1
ATOM 2847 N N . LEU A 1 362 ? -46.906 25.141 6.629 1 90 362 LEU A N 1
ATOM 2848 C CA . LEU A 1 362 ? -46.906 23.688 6.754 1 90 362 LEU A CA 1
ATOM 2849 C C . LEU A 1 362 ? -46.5 23.266 8.172 1 90 362 LEU A C 1
ATOM 2851 O O . LEU A 1 362 ? -47.031 22.281 8.688 1 90 362 LEU A O 1
ATOM 2855 N N . ALA A 1 363 ? -45.625 24 8.812 1 88.75 363 ALA A N 1
ATOM 2856 C CA . ALA A 1 363 ? -45.219 23.703 10.18 1 88.75 363 ALA A CA 1
ATOM 2857 C C . ALA A 1 363 ? -46.375 23.875 11.156 1 88.75 363 ALA A C 1
ATOM 2859 O O . ALA A 1 363 ? -46.562 23.062 12.062 1 88.75 363 ALA A O 1
ATOM 2860 N N . VAL A 1 364 ? -47.125 24.922 10.93 1 86.75 364 VAL A N 1
ATOM 2861 C CA . VAL A 1 364 ? -48.281 25.172 11.781 1 86.75 364 VAL A CA 1
ATOM 2862 C C . VAL A 1 364 ? -49.344 24.094 11.562 1 86.75 364 VAL A C 1
ATOM 2864 O O . VAL A 1 364 ? -49.969 23.609 12.523 1 86.75 364 VAL A O 1
ATOM 2867 N N . ALA A 1 365 ? -49.438 23.688 10.328 1 85.81 365 ALA A N 1
ATOM 2868 C CA . ALA A 1 365 ? -50.406 22.625 10.023 1 85.81 365 ALA A CA 1
ATOM 2869 C C . ALA A 1 365 ? -50 21.312 10.711 1 85.81 365 ALA A C 1
ATOM 2871 O O . ALA A 1 365 ? -50.875 20.578 11.211 1 85.81 365 ALA A O 1
ATOM 2872 N N . TYR A 1 366 ? -48.812 21.047 10.695 1 86.81 366 TYR A N 1
ATOM 2873 C CA . TYR A 1 366 ? -48.312 19.828 11.344 1 86.81 366 TYR A CA 1
ATOM 2874 C C . TYR A 1 366 ? -48.5 19.906 12.852 1 86.81 366 TYR A C 1
ATOM 2876 O O . TYR A 1 366 ? -48.781 18.891 13.5 1 86.81 366 TYR A O 1
ATOM 2884 N N . TRP A 1 367 ? -48.438 21.125 13.453 1 82.44 367 TRP A N 1
ATOM 2885 C CA . TRP A 1 367 ? -48.625 21.328 14.891 1 82.44 367 TRP A CA 1
ATOM 2886 C C . TRP A 1 367 ? -50.094 21.062 15.289 1 82.44 367 TRP A C 1
ATOM 2888 O O . TRP A 1 367 ? -50.344 20.5 16.359 1 82.44 367 TRP A O 1
ATOM 2898 N N . VAL A 1 368 ? -50.906 21.344 14.391 1 81.12 368 VAL A N 1
ATOM 2899 C CA . VAL A 1 368 ? -52.312 21.25 14.719 1 81.12 368 VAL A CA 1
ATOM 2900 C C . VAL A 1 368 ? -52.844 19.844 14.422 1 81.12 368 VAL A C 1
ATOM 2902 O O . VAL A 1 368 ? -53.562 19.266 15.227 1 81.12 368 VAL A O 1
ATOM 2905 N N . THR A 1 369 ? -52.438 19.297 13.234 1 80.62 369 THR A N 1
ATOM 2906 C CA . THR A 1 369 ? -52.969 17.984 12.852 1 80.62 369 THR A CA 1
ATOM 2907 C C . THR A 1 369 ? -51.844 17.078 12.367 1 80.62 369 THR A C 1
ATOM 2909 O O . THR A 1 369 ? -51.688 16.875 11.164 1 80.62 369 THR A O 1
ATOM 2912 N N . PRO A 1 370 ? -51.094 16.406 13.297 1 78.19 370 PRO A N 1
ATOM 2913 C CA . PRO A 1 370 ? -50 15.555 12.875 1 78.19 370 PRO A CA 1
ATOM 2914 C C . PRO A 1 370 ? -50.469 14.25 12.227 1 78.19 370 PRO A C 1
ATOM 2916 O O . PRO A 1 370 ? -49.719 13.633 11.469 1 78.19 370 PRO A O 1
ATOM 2919 N N . CYS A 1 371 ? -51.688 13.844 12.484 1 78.19 371 CYS A N 1
ATOM 2920 C CA . CYS A 1 371 ? -52.156 12.57 11.961 1 78.19 371 CYS A CA 1
ATOM 2921 C C . CYS A 1 371 ? -53.031 12.773 10.719 1 78.19 371 CYS A C 1
ATOM 2923 O O . CYS A 1 371 ? -53.594 11.812 10.172 1 78.19 371 CYS A O 1
ATOM 2925 N N . SER A 1 372 ? -53.188 13.961 10.25 1 81.81 372 SER A N 1
ATOM 2926 C CA . SER A 1 372 ? -53.938 14.227 9.039 1 81.81 372 SER A CA 1
ATOM 2927 C C . SER A 1 372 ? -53.188 13.797 7.789 1 81.81 372 SER A C 1
ATOM 2929 O O . SER A 1 372 ? -52.062 13.305 7.883 1 81.81 372 SER A O 1
ATOM 2931 N N . ARG A 1 373 ? -53.812 13.859 6.672 1 84.12 373 ARG A N 1
ATOM 2932 C CA . ARG A 1 373 ? -53.188 13.523 5.395 1 84.12 373 ARG A CA 1
ATOM 2933 C C . ARG A 1 373 ? -51.969 14.391 5.141 1 84.12 373 ARG A C 1
ATOM 2935 O O . ARG A 1 373 ? -50.938 13.891 4.676 1 84.12 373 ARG A O 1
ATOM 2942 N N . VAL A 1 374 ? -52.094 15.586 5.508 1 83.56 374 VAL A N 1
ATOM 2943 C CA . VAL A 1 374 ? -51 16.5 5.305 1 83.56 374 VAL A CA 1
ATOM 2944 C C . VAL A 1 374 ? -49.844 16.141 6.246 1 83.56 374 VAL A C 1
ATOM 2946 O O . VAL A 1 374 ? -48.656 16.219 5.867 1 83.56 374 VAL A O 1
ATOM 2949 N N . GLY A 1 375 ? -50.156 15.766 7.363 1 82.81 375 GLY A N 1
ATOM 2950 C CA . GLY A 1 375 ? -49.156 15.344 8.312 1 82.81 375 GLY A CA 1
ATOM 2951 C C . GLY A 1 375 ? -48.406 14.102 7.871 1 82.81 375 GLY A C 1
ATOM 2952 O O . GLY A 1 375 ? -47.188 14.008 8.055 1 82.81 375 GLY A O 1
ATOM 2953 N N . LYS A 1 376 ? -49.062 13.258 7.266 1 85.06 376 LYS A N 1
ATOM 2954 C CA . LYS A 1 376 ? -48.438 12.039 6.773 1 85.06 376 LYS A CA 1
ATOM 2955 C C . LYS A 1 376 ? -47.5 12.336 5.602 1 85.06 376 LYS A C 1
ATOM 2957 O O . LYS A 1 376 ? -46.438 11.719 5.473 1 85.06 376 LYS A O 1
ATOM 2962 N N . VAL A 1 377 ? -47.906 13.273 4.844 1 86.56 377 VAL A N 1
ATOM 2963 C CA . VAL A 1 377 ? -47.062 13.672 3.705 1 86.56 377 VAL A CA 1
ATOM 2964 C C . VAL A 1 377 ? -45.781 14.344 4.195 1 86.56 377 VAL A C 1
ATOM 2966 O O . VAL A 1 377 ? -44.719 14.117 3.639 1 86.56 377 VAL A O 1
ATOM 2969 N N . LEU A 1 378 ? -45.969 15.062 5.27 1 87.38 378 LEU A N 1
ATOM 2970 C CA . LEU A 1 378 ? -44.812 15.766 5.789 1 87.38 378 LEU A CA 1
ATOM 2971 C C . LEU A 1 378 ? -43.844 14.789 6.473 1 87.38 378 LEU A C 1
ATOM 2973 O O . LEU A 1 378 ? -42.656 15.086 6.621 1 87.38 378 LEU A O 1
ATOM 2977 N N . ARG A 1 379 ? -44.344 13.672 6.793 1 87.19 379 ARG A N 1
ATOM 2978 C CA . ARG A 1 379 ? -43.531 12.672 7.457 1 87.19 379 ARG A CA 1
ATOM 2979 C C . ARG A 1 379 ? -42.781 11.805 6.438 1 87.19 379 ARG A C 1
ATOM 2981 O O . ARG A 1 379 ? -41.875 11.039 6.797 1 87.19 379 ARG A O 1
ATOM 2988 N N . SER A 1 380 ? -43.094 12.047 5.195 1 88.69 380 SER A N 1
ATOM 2989 C CA . SER A 1 380 ? -42.375 11.312 4.168 1 88.69 380 SER A CA 1
ATOM 2990 C C . SER A 1 380 ? -40.906 11.766 4.094 1 88.69 380 SER A C 1
ATOM 2992 O O . SER A 1 380 ? -40.625 12.945 4.297 1 88.69 380 SER A O 1
ATOM 2994 N N . PRO A 1 381 ? -40 10.859 3.883 1 91.38 381 PRO A N 1
ATOM 2995 C CA . PRO A 1 381 ? -38.594 11.195 3.889 1 91.38 381 PRO A CA 1
ATOM 2996 C C . PRO A 1 381 ? -38.219 12.258 2.854 1 91.38 381 PRO A C 1
ATOM 2998 O O . PRO A 1 381 ? -37.375 13.117 3.113 1 91.38 381 PRO A O 1
ATOM 3001 N N . PHE A 1 382 ? -38.844 12.234 1.746 1 90.94 382 PHE A N 1
ATOM 3002 C CA . PHE A 1 382 ? -38.562 13.234 0.73 1 90.94 382 PHE A CA 1
ATOM 3003 C C . PHE A 1 382 ? -38.969 14.625 1.218 1 90.94 382 PHE A C 1
ATOM 3005 O O . PHE A 1 382 ? -38.188 15.578 1.106 1 90.94 382 PHE A O 1
ATOM 3012 N N . MET A 1 383 ? -40.188 14.781 1.734 1 90.69 383 MET A N 1
ATOM 3013 C CA . MET A 1 383 ? -40.656 16.062 2.225 1 90.69 383 MET A CA 1
ATOM 3014 C C . MET A 1 383 ? -39.844 16.531 3.43 1 90.69 383 MET A C 1
ATOM 3016 O O . MET A 1 383 ? -39.594 17.719 3.59 1 90.69 383 MET A O 1
ATOM 3020 N N . LYS A 1 384 ? -39.469 15.594 4.25 1 90.81 384 LYS A N 1
ATOM 3021 C CA . LYS A 1 384 ? -38.625 15.93 5.387 1 90.81 384 LYS A CA 1
ATOM 3022 C C . LYS A 1 384 ? -37.281 16.5 4.926 1 90.81 384 LYS A C 1
ATOM 3024 O O . LYS A 1 384 ? -36.812 17.5 5.469 1 90.81 384 LYS A O 1
ATOM 3029 N N . PHE A 1 385 ? -36.719 15.828 3.953 1 91.88 385 PHE A N 1
ATOM 3030 C CA . PHE A 1 385 ? -35.438 16.281 3.404 1 91.88 385 PHE A CA 1
ATOM 3031 C C . PHE A 1 385 ? -35.562 17.688 2.82 1 91.88 385 PHE A C 1
ATOM 3033 O O . PHE A 1 385 ? -34.75 18.547 3.092 1 91.88 385 PHE A O 1
ATOM 3040 N N . VAL A 1 386 ? -36.594 17.906 2.062 1 91.94 386 VAL A N 1
ATOM 3041 C CA . VAL A 1 386 ? -36.812 19.203 1.405 1 91.94 386 VAL A CA 1
ATOM 3042 C C . VAL A 1 386 ? -37.062 20.281 2.453 1 91.94 386 VAL A C 1
ATOM 3044 O O . VAL A 1 386 ? -36.562 21.391 2.34 1 91.94 386 VAL A O 1
ATOM 3047 N N . ALA A 1 387 ? -37.844 19.953 3.453 1 92.5 387 ALA A N 1
ATOM 3048 C CA . ALA A 1 387 ? -38.156 20.922 4.508 1 92.5 387 ALA A CA 1
ATOM 3049 C C . ALA A 1 387 ? -36.906 21.312 5.277 1 92.5 387 ALA A C 1
ATOM 3051 O O . ALA A 1 387 ? -36.656 22.5 5.52 1 92.5 387 ALA A O 1
ATOM 3052 N N . HIS A 1 388 ? -36.125 20.375 5.66 1 92.12 388 HIS A N 1
ATOM 3053 C CA . HIS A 1 388 ? -34.875 20.656 6.398 1 92.12 388 HIS A CA 1
ATOM 3054 C C . HIS A 1 388 ? -33.875 21.406 5.527 1 92.12 388 HIS A C 1
ATOM 3056 O O . HIS A 1 388 ? -33.188 22.312 6.008 1 92.12 388 HIS A O 1
ATOM 3062 N N . ALA A 1 389 ? -33.719 21.031 4.285 1 92.5 389 ALA A N 1
ATOM 3063 C CA . ALA A 1 389 ? -32.812 21.703 3.371 1 92.5 389 ALA A CA 1
ATOM 3064 C C . ALA A 1 389 ? -33.25 23.141 3.117 1 92.5 389 ALA A C 1
ATOM 3066 O O . ALA A 1 389 ? -32.438 24.047 3.043 1 92.5 389 ALA A O 1
ATOM 3067 N N . SER A 1 390 ? -34.531 23.344 3.008 1 92.19 390 SER A N 1
ATOM 3068 C CA . SER A 1 390 ? -35.031 24.703 2.791 1 92.19 390 SER A CA 1
ATOM 3069 C C . SER A 1 390 ? -34.812 25.578 4.02 1 92.19 390 SER A C 1
ATOM 3071 O O . SER A 1 390 ? -34.438 26.75 3.893 1 92.19 390 SER A O 1
ATOM 3073 N N . SER A 1 391 ? -35.062 25.031 5.121 1 93.25 391 SER A N 1
ATOM 3074 C CA . SER A 1 391 ? -34.844 25.781 6.34 1 93.25 391 SER A CA 1
ATOM 3075 C C . SER A 1 391 ? -33.375 26.188 6.473 1 93.25 391 SER A C 1
ATOM 3077 O O . SER A 1 391 ? -33.062 27.312 6.867 1 93.25 391 SER A O 1
ATOM 3079 N N . PHE A 1 392 ? -32.5 25.328 6.129 1 93.69 392 PHE A N 1
ATOM 3080 C CA . PHE A 1 392 ? -31.094 25.625 6.215 1 93.69 392 PHE A CA 1
ATOM 3081 C C . PHE A 1 392 ? -30.703 26.688 5.191 1 93.69 392 PHE A C 1
ATOM 3083 O O . PHE A 1 392 ? -29.859 27.547 5.473 1 93.69 392 PHE A O 1
ATOM 3090 N N . THR A 1 393 ? -31.25 26.656 4.043 1 91.88 393 THR A N 1
ATOM 3091 C CA . THR A 1 393 ? -30.984 27.672 3.025 1 91.88 393 THR A CA 1
ATOM 3092 C C . THR A 1 393 ? -31.5 29.031 3.475 1 91.88 393 THR A C 1
ATOM 3094 O O . THR A 1 393 ? -30.875 30.062 3.211 1 91.88 393 THR A O 1
ATOM 3097 N N . VAL A 1 394 ? -32.594 29.016 4.16 1 92.19 394 VAL A N 1
ATOM 3098 C CA . VAL A 1 394 ? -33.125 30.25 4.715 1 92.19 394 VAL A CA 1
ATOM 3099 C C . VAL A 1 394 ? -32.156 30.781 5.781 1 92.19 394 VAL A C 1
ATOM 3101 O O . VAL A 1 394 ? -31.922 31.984 5.855 1 92.19 394 VAL A O 1
ATOM 3104 N N . PHE A 1 395 ? -31.703 29.906 6.562 1 94.5 395 PHE A N 1
ATOM 3105 C CA . PHE A 1 395 ? -30.734 30.281 7.582 1 94.5 395 PHE A CA 1
ATOM 3106 C C . PHE A 1 395 ? -29.516 30.938 6.949 1 94.5 395 PHE A C 1
ATOM 3108 O O . PHE A 1 395 ? -29.047 31.984 7.422 1 94.5 395 PHE A O 1
ATOM 3115 N N . LEU A 1 396 ? -28.984 30.391 5.836 1 94.31 396 LEU A N 1
ATOM 3116 C CA . LEU A 1 396 ? -27.844 30.969 5.137 1 94.31 396 LEU A CA 1
ATOM 3117 C C . LEU A 1 396 ? -28.203 32.344 4.547 1 94.31 396 LEU A C 1
ATOM 3119 O O . LEU A 1 396 ? -27.391 33.25 4.562 1 94.31 396 LEU A O 1
ATOM 3123 N N . GLY A 1 397 ? -29.469 32.438 4.102 1 93.31 397 GLY A N 1
ATOM 3124 C CA . GLY A 1 397 ? -29.938 33.719 3.615 1 93.31 397 GLY A CA 1
ATOM 3125 C C . GLY A 1 397 ? -30.016 34.781 4.703 1 93.31 397 GLY A C 1
ATOM 3126 O O . GLY A 1 397 ? -29.688 35.969 4.469 1 93.31 397 GLY A O 1
ATOM 3127 N N . LEU A 1 398 ? -30.406 34.312 5.883 1 94.69 398 LEU A N 1
ATOM 3128 C CA . LEU A 1 398 ? -30.469 35.25 7.016 1 94.69 398 LEU A CA 1
ATOM 3129 C C . LEU A 1 398 ? -29.078 35.719 7.395 1 94.69 398 LEU A C 1
ATOM 3131 O O . LEU A 1 398 ? -28.906 36.906 7.762 1 94.69 398 LEU A O 1
ATOM 3135 N N . LEU A 1 399 ? -28.078 34.875 7.316 1 94.06 399 LEU A N 1
ATOM 3136 C CA . LEU A 1 399 ? -26.703 35.281 7.621 1 94.06 399 LEU A CA 1
ATOM 3137 C C . LEU A 1 399 ? -26.203 36.312 6.637 1 94.06 399 LEU A C 1
ATOM 3139 O O . LEU A 1 399 ? -25.484 37.25 7.02 1 94.06 399 LEU A O 1
ATOM 3143 N N . ILE A 1 400 ? -26.641 36.25 5.398 1 92.25 400 ILE A N 1
ATOM 3144 C CA . ILE A 1 400 ? -26.266 37.219 4.383 1 92.25 400 ILE A CA 1
ATOM 3145 C C . ILE A 1 400 ? -27 38.562 4.637 1 92.25 400 ILE A C 1
ATOM 3147 O O . ILE A 1 400 ? -26.391 39.625 4.594 1 92.25 400 ILE A O 1
ATOM 3151 N N . LEU A 1 401 ? -28.25 38.469 5.043 1 92.81 401 LEU A N 1
ATOM 3152 C CA . LEU A 1 401 ? -29.078 39.656 5.23 1 92.81 401 LEU A CA 1
ATOM 3153 C C . LEU A 1 401 ? -28.656 40.406 6.492 1 92.81 401 LEU A C 1
ATOM 3155 O O . LEU A 1 401 ? -28.828 41.625 6.578 1 92.81 401 LEU A O 1
ATOM 3159 N N . ASN A 1 402 ? -28.125 39.688 7.457 1 92.19 402 ASN A N 1
ATOM 3160 C CA . ASN A 1 402 ? -27.656 40.312 8.672 1 92.19 402 ASN A CA 1
ATOM 3161 C C . ASN A 1 402 ? -26.531 41.312 8.383 1 92.19 402 ASN A C 1
ATOM 3163 O O . ASN A 1 402 ? -26.359 42.312 9.094 1 92.19 402 ASN A O 1
ATOM 3167 N N . ALA A 1 403 ? -25.781 41.188 7.32 1 87.62 403 ALA A N 1
ATOM 3168 C CA . ALA A 1 403 ? -24.672 42.094 6.953 1 87.62 403 ALA A CA 1
ATOM 3169 C C . ALA A 1 403 ? -25.109 43.062 5.863 1 87.62 403 ALA A C 1
ATOM 3171 O O . ALA A 1 403 ? -24.297 43.844 5.383 1 87.62 403 ALA A O 1
ATOM 3172 N N . ALA A 1 404 ? -26.391 43.094 5.469 1 85.25 404 ALA A N 1
ATOM 3173 C CA . ALA A 1 404 ? -26.859 43.844 4.316 1 85.25 404 ALA A CA 1
ATOM 3174 C C . ALA A 1 404 ? -26.766 45.344 4.578 1 85.25 404 ALA A C 1
ATOM 3176 O O . ALA A 1 404 ? -26.484 46.125 3.662 1 85.25 404 ALA A O 1
ATOM 3177 N N . ASP A 1 405 ? -26.969 45.812 5.801 1 81.69 405 ASP A N 1
ATOM 3178 C CA . ASP A 1 405 ? -26.938 47.219 6.117 1 81.69 405 ASP A CA 1
ATOM 3179 C C . ASP A 1 405 ? -25.531 47.812 5.934 1 81.69 405 ASP A C 1
ATOM 3181 O O . ASP A 1 405 ? -25.359 49 5.758 1 81.69 405 ASP A O 1
ATOM 3185 N N . ARG A 1 406 ? -24.594 47 5.934 1 84.5 406 ARG A N 1
ATOM 3186 C CA . ARG A 1 406 ? -23.203 47.469 5.867 1 84.5 406 ARG A CA 1
ATOM 3187 C C . ARG A 1 406 ? -22.609 47.188 4.492 1 84.5 406 ARG A C 1
ATOM 3189 O O . ARG A 1 406 ? -21.406 47.375 4.289 1 84.5 406 ARG A O 1
ATOM 3196 N N . PHE A 1 407 ? -23.453 46.781 3.535 1 85.44 407 PHE A N 1
ATOM 3197 C CA . PHE A 1 407 ? -22.953 46.469 2.199 1 85.44 407 PHE A CA 1
ATOM 3198 C C . PHE A 1 407 ? -22.391 47.719 1.534 1 85.44 407 PHE A C 1
ATOM 3200 O O . PHE A 1 407 ? -21.359 47.656 0.861 1 85.44 407 PHE A O 1
ATOM 3207 N N . ALA A 1 408 ? -23.016 48.844 1.788 1 80.38 408 ALA A N 1
ATOM 3208 C CA . ALA A 1 408 ? -22.562 50.125 1.202 1 80.38 408 ALA A CA 1
ATOM 3209 C C . ALA A 1 408 ? -21.594 50.844 2.135 1 80.38 408 ALA A C 1
ATOM 3211 O O . ALA A 1 408 ? -21.125 51.938 1.834 1 80.38 408 ALA A O 1
ATOM 3212 N N . GLY A 1 409 ? -21.156 50.312 3.141 1 81.94 409 GLY A N 1
ATOM 3213 C CA . GLY A 1 409 ? -20.281 50.938 4.117 1 81.94 409 GLY A CA 1
ATOM 3214 C C . GLY A 1 409 ? -21 51.375 5.367 1 81.94 409 GLY A C 1
ATOM 3215 O O . GLY A 1 409 ? -22.203 51.656 5.332 1 81.94 409 GLY A O 1
ATOM 3216 N N . THR A 1 410 ? -20.266 51.344 6.438 1 79.62 410 THR A N 1
ATOM 3217 C CA . THR A 1 410 ? -20.859 51.781 7.703 1 79.62 410 THR A CA 1
ATOM 3218 C C . THR A 1 410 ? -21.016 53.281 7.746 1 79.62 410 THR A C 1
ATOM 3220 O O . THR A 1 410 ? -20.219 54 7.145 1 79.62 410 THR A O 1
ATOM 3223 N N . THR A 1 411 ? -22.047 53.75 8.383 1 78.38 411 THR A N 1
ATOM 3224 C CA . THR A 1 411 ? -22.297 55.188 8.516 1 78.38 411 THR A CA 1
ATOM 3225 C C . THR A 1 411 ? -21.469 55.781 9.641 1 78.38 411 THR A C 1
ATOM 3227 O O . THR A 1 411 ? -21.125 56.969 9.602 1 78.38 411 THR A O 1
ATOM 3230 N N . ILE A 1 412 ? -21.156 54.969 10.578 1 81.56 412 ILE A N 1
ATOM 3231 C CA . ILE A 1 412 ? -20.359 55.438 11.711 1 81.56 412 ILE A CA 1
ATOM 3232 C C . ILE A 1 412 ? -18.922 54.938 11.57 1 81.56 412 ILE A C 1
ATOM 3234 O O . ILE A 1 412 ? -18.672 53.719 11.602 1 81.56 412 ILE A O 1
ATOM 3238 N N . LEU A 1 413 ? -18.062 55.906 11.453 1 81.19 413 LEU A N 1
ATOM 3239 C CA . LEU A 1 413 ? -16.641 55.562 11.336 1 81.19 413 LEU A CA 1
ATOM 3240 C C . LEU A 1 413 ? -16.078 55.125 12.672 1 81.19 413 LEU A C 1
ATOM 3242 O O . LEU A 1 413 ? -16.656 55.406 13.727 1 81.19 413 LEU A O 1
ATOM 3246 N N . PRO A 1 414 ? -15.016 54.344 12.75 1 85.25 414 PRO A N 1
ATOM 3247 C CA . PRO A 1 414 ? -14.469 53.75 13.984 1 85.25 414 PRO A CA 1
ATOM 3248 C C . PRO A 1 414 ? -14.008 54.844 14.969 1 85.25 414 PRO A C 1
ATOM 3250 O O . PRO A 1 414 ? -13.891 54.562 16.172 1 85.25 414 PRO A O 1
ATOM 3253 N N . ASN A 1 415 ? -13.773 56 14.492 1 81.94 415 ASN A N 1
ATOM 3254 C CA . ASN A 1 415 ? -13.32 57.094 15.359 1 81.94 415 ASN A CA 1
ATOM 3255 C C . ASN A 1 415 ? -14.477 57.969 15.805 1 81.94 415 ASN A C 1
ATOM 3257 O O . ASN A 1 415 ? -14.289 58.906 16.594 1 81.94 415 ASN A O 1
ATOM 3261 N N . MET A 1 416 ? -15.688 57.594 15.297 1 78.38 416 MET A N 1
ATOM 3262 C CA . MET A 1 416 ? -16.828 58.438 15.602 1 78.38 416 MET A CA 1
ATOM 3263 C C . MET A 1 416 ? -17.797 57.75 16.562 1 78.38 416 MET A C 1
ATOM 3265 O O . MET A 1 416 ? -17.781 56.531 16.672 1 78.38 416 MET A O 1
ATOM 3269 N N . THR A 1 417 ? -18.328 58.594 17.422 1 81.5 417 THR A N 1
ATOM 3270 C CA . THR A 1 417 ? -19.406 58.125 18.281 1 81.5 417 THR A CA 1
ATOM 3271 C C . THR A 1 417 ? -20.766 58.625 17.781 1 81.5 417 THR A C 1
ATOM 3273 O O . THR A 1 417 ? -20.828 59.406 16.844 1 81.5 417 THR A O 1
ATOM 3276 N N . HIS A 1 418 ? -21.875 58.125 18.203 1 75.19 418 HIS A N 1
ATOM 3277 C CA . HIS A 1 418 ? -23.203 58.5 17.75 1 75.19 418 HIS A CA 1
ATOM 3278 C C . HIS A 1 418 ? -23.484 59.969 17.969 1 75.19 418 HIS A C 1
ATOM 3280 O O . HIS A 1 418 ? -24.328 60.562 17.297 1 75.19 418 HIS A O 1
ATOM 3286 N N . HIS A 1 419 ? -22.672 60.625 18.875 1 69.88 419 HIS A N 1
ATOM 3287 C CA . HIS A 1 419 ? -22.922 62.031 19.172 1 69.88 419 HIS A CA 1
ATOM 3288 C C . HIS A 1 419 ? -22.312 62.938 18.078 1 69.88 419 HIS A C 1
ATOM 3290 O O . HIS A 1 419 ? -22.781 64.062 17.875 1 69.88 419 HIS A O 1
ATOM 3296 N N . GLN A 1 420 ? -21.266 62.531 17.469 1 65.62 420 GLN A N 1
ATOM 3297 C CA . GLN A 1 420 ? -20.594 63.344 16.469 1 65.62 420 GLN A CA 1
ATOM 3298 C C . GLN A 1 420 ? -21.234 63.188 15.094 1 65.62 420 GLN A C 1
ATOM 3300 O O . GLN A 1 420 ? -20.75 63.75 14.109 1 65.62 420 GLN A O 1
ATOM 3305 N N . GLN A 1 421 ? -22.125 62.312 14.914 1 59 421 GLN A N 1
ATOM 3306 C CA . GLN A 1 421 ? -22.75 62.156 13.609 1 59 421 GLN A CA 1
ATOM 3307 C C . GLN A 1 421 ? -23.484 63.438 13.195 1 59 421 GLN A C 1
ATOM 3309 O O . GLN A 1 421 ? -24.094 64.125 14.031 1 59 421 GLN A O 1
ATOM 3314 N N . GLN A 1 422 ? -22.984 64.188 12.133 1 51.69 422 GLN A N 1
ATOM 3315 C CA . GLN A 1 422 ? -23.578 65.375 11.555 1 51.69 422 GLN A CA 1
ATOM 3316 C C . GLN A 1 422 ? -25.109 65.312 11.578 1 51.69 422 GLN A C 1
ATOM 3318 O O . GLN A 1 422 ? -25.688 64.25 11.5 1 51.69 422 GLN A O 1
ATOM 3323 N N . PRO A 1 423 ? -25.812 66.562 11.93 1 48.19 423 PRO A N 1
ATOM 3324 C CA . PRO A 1 423 ? -27.25 66.75 12.141 1 48.19 423 PRO A CA 1
ATOM 3325 C C . PRO A 1 423 ? -28.109 66.125 11.016 1 48.19 423 PRO A C 1
ATOM 3327 O O . PRO A 1 423 ? -29.328 66.312 11.023 1 48.19 423 PRO A O 1
ATOM 3330 N N . GLY A 1 424 ? -27.703 66.125 9.766 1 44.31 424 GLY A N 1
ATOM 3331 C CA . GLY A 1 424 ? -28.719 65.938 8.742 1 44.31 424 GLY A CA 1
ATOM 3332 C C . GLY A 1 424 ? -29.516 64.688 8.898 1 44.31 424 GLY A C 1
ATOM 3333 O O . GLY A 1 424 ? -30.469 64.438 8.156 1 44.31 424 GLY A O 1
ATOM 3334 N N . GLY A 1 425 ? -28.953 63.5 9.047 1 41.97 425 GLY A N 1
ATOM 3335 C CA . GLY A 1 425 ? -29.828 62.344 9.016 1 41.97 425 GLY A CA 1
ATOM 3336 C C . GLY A 1 425 ? -30.844 62.312 10.141 1 41.97 425 GLY A C 1
ATOM 3337 O O . GLY A 1 425 ? -30.859 63.219 10.984 1 41.97 425 GLY A O 1
ATOM 3338 N N . LEU A 1 426 ? -31.891 61.375 10.18 1 42.69 426 LEU A N 1
ATOM 3339 C CA . LEU A 1 426 ? -33 61.281 11.125 1 42.69 426 LEU A CA 1
ATOM 3340 C C . LEU A 1 426 ? -32.531 61.594 12.547 1 42.69 426 LEU A C 1
ATOM 3342 O O . LEU A 1 426 ? -31.594 60.969 13.047 1 42.69 426 LEU A O 1
ATOM 3346 N N . GLN A 1 427 ? -32.594 62.844 12.984 1 43.34 427 GLN A N 1
ATOM 3347 C CA . GLN A 1 427 ? -32.531 63.438 14.312 1 43.34 427 GLN A CA 1
ATOM 3348 C C . GLN A 1 427 ? -33.062 62.469 15.375 1 43.34 427 GLN A C 1
ATOM 3350 O O . GLN A 1 427 ? -34.281 62.344 15.547 1 43.34 427 GLN A O 1
ATOM 3355 N N . PHE A 1 428 ? -32.688 61.281 15.453 1 44.69 428 PHE A N 1
ATOM 3356 C CA . PHE A 1 428 ? -33.062 60.688 16.734 1 44.69 428 PHE A CA 1
ATOM 3357 C C . PHE A 1 428 ? -32.75 61.656 17.875 1 44.69 428 PHE A C 1
ATOM 3359 O O . PHE A 1 428 ? -31.656 62.188 17.969 1 44.69 428 PHE A O 1
ATOM 3366 N N . LYS A 1 429 ? -33.688 62.531 18.156 1 52.16 429 LYS A N 1
ATOM 3367 C CA . LYS A 1 429 ? -33.688 63.188 19.469 1 52.16 429 LYS A CA 1
ATOM 3368 C C . LYS A 1 429 ? -32.875 62.375 20.5 1 52.16 429 LYS A C 1
ATOM 3370 O O . LYS A 1 429 ? -33.438 61.469 21.125 1 52.16 429 LYS A O 1
ATOM 3375 N N . SER A 1 430 ? -31.625 61.875 20.141 1 56.84 430 SER A N 1
ATOM 3376 C CA . SER A 1 430 ? -30.828 61.031 21 1 56.84 430 SER A CA 1
ATOM 3377 C C . SER A 1 430 ? -30.672 61.625 22.391 1 56.84 430 SER A C 1
ATOM 3379 O O . SER A 1 430 ? -30.594 62.844 22.531 1 56.84 430 SER A O 1
ATOM 3381 N N . ASP A 1 431 ? -31.203 60.969 23.312 1 70.31 431 ASP A N 1
ATOM 3382 C CA . ASP A 1 431 ? -30.922 61.25 24.719 1 70.31 431 ASP A CA 1
ATOM 3383 C C . ASP A 1 431 ? -29.469 61.656 24.938 1 70.31 431 ASP A C 1
ATOM 3385 O O . ASP A 1 431 ? -28.562 60.906 24.547 1 70.31 431 ASP A O 1
ATOM 3389 N N . PRO A 1 432 ? -29.281 62.875 25.203 1 77.19 432 PRO A N 1
ATOM 3390 C CA . PRO A 1 432 ? -27.906 63.312 25.422 1 77.19 432 PRO A CA 1
ATOM 3391 C C . PRO A 1 432 ? -27.156 62.469 26.422 1 77.19 432 PRO A C 1
ATOM 3393 O O . PRO A 1 432 ? -25.922 62.469 26.453 1 77.19 432 PRO A O 1
ATOM 3396 N N . LEU A 1 433 ? -27.922 61.656 27.172 1 83.31 433 LEU A N 1
ATOM 3397 C CA . LEU A 1 433 ? -27.266 60.844 28.188 1 83.31 433 LEU A CA 1
ATOM 3398 C C . LEU A 1 433 ? -27.062 59.438 27.703 1 83.31 433 LEU A C 1
ATOM 3400 O O . LEU A 1 433 ? -26.531 58.594 28.438 1 83.31 433 LEU A O 1
ATOM 3404 N N . LEU A 1 434 ? -27.312 59.156 26.422 1 85.44 434 LEU A N 1
ATOM 3405 C CA . LEU A 1 434 ? -27.219 57.812 25.891 1 85.44 434 LEU A CA 1
ATOM 3406 C C . LEU A 1 434 ? -25.766 57.469 25.562 1 85.44 434 LEU A C 1
ATOM 3408 O O . LEU A 1 434 ? -25.094 58.219 24.859 1 85.44 434 LEU A O 1
ATOM 3412 N N . LEU A 1 435 ? -25.312 56.312 26.266 1 88.12 435 LEU A N 1
ATOM 3413 C CA . LEU A 1 435 ? -23.953 55.875 26.031 1 88.12 435 LEU A CA 1
ATOM 3414 C C . LEU A 1 435 ? -23.797 55.281 24.625 1 88.12 435 LEU A C 1
ATOM 3416 O O . LEU A 1 435 ? -24.734 54.656 24.109 1 88.12 435 LEU A O 1
ATOM 3420 N N . TYR A 1 436 ? -22.719 55.375 24.031 1 86.62 436 TYR A N 1
ATOM 3421 C CA . TYR A 1 436 ? -22.438 54.906 22.688 1 86.62 436 TYR A CA 1
ATOM 3422 C C . TYR A 1 436 ? -22.594 53.375 22.594 1 86.62 436 TYR A C 1
ATOM 3424 O O . TYR A 1 436 ? -23.203 52.875 21.641 1 86.62 436 TYR A O 1
ATOM 3432 N N . ARG A 1 437 ? -22.188 52.625 23.547 1 89.69 437 ARG A N 1
ATOM 3433 C CA . ARG A 1 437 ? -22.188 51.188 23.516 1 89.69 437 ARG A CA 1
ATOM 3434 C C . ARG A 1 437 ? -23.594 50.625 23.641 1 89.69 437 ARG A C 1
ATOM 3436 O O . ARG A 1 437 ? -23.844 49.469 23.312 1 89.69 437 ARG A O 1
ATOM 3443 N N . LYS A 1 438 ? -24.484 51.375 24.172 1 88.81 438 LYS A N 1
ATOM 3444 C CA . LYS A 1 438 ? -25.875 50.938 24.25 1 88.81 438 LYS A CA 1
ATOM 3445 C C . LYS A 1 438 ? -26.531 50.938 22.875 1 88.81 438 LYS A C 1
ATOM 3447 O O . LYS A 1 438 ? -27.516 50.219 22.656 1 88.81 438 LYS A O 1
ATOM 3452 N N . THR A 1 439 ? -25.953 51.625 21.969 1 85.25 439 THR A N 1
ATOM 3453 C CA . THR A 1 439 ? -26.5 51.656 20.609 1 85.25 439 THR A CA 1
ATOM 3454 C C . THR A 1 439 ? -25.906 50.531 19.766 1 85.25 439 THR A C 1
ATOM 3456 O O . THR A 1 439 ? -26.5 50.094 18.781 1 85.25 439 THR A O 1
ATOM 3459 N N . THR A 1 440 ? -24.797 49.969 20.094 1 85.69 440 THR A N 1
ATOM 3460 C CA . THR A 1 440 ? -24.094 49 19.266 1 85.69 440 THR A CA 1
ATOM 3461 C C . THR A 1 440 ? -24.312 47.594 19.797 1 85.69 440 THR A C 1
ATOM 3463 O O . THR A 1 440 ? -24.109 46.594 19.078 1 85.69 440 THR A O 1
ATOM 3466 N N . THR A 1 441 ? -24.719 47.375 20.984 1 88.75 441 THR A N 1
ATOM 3467 C CA . THR A 1 441 ? -24.688 46.062 21.625 1 88.75 441 THR A CA 1
ATOM 3468 C C . THR A 1 441 ? -26.031 45.375 21.5 1 88.75 441 THR A C 1
ATOM 3470 O O . THR A 1 441 ? -26.109 44.125 21.516 1 88.75 441 THR A O 1
ATOM 3473 N N . PRO A 1 442 ? -27.156 46.156 21.453 1 89.31 442 PRO A N 1
ATOM 3474 C CA . PRO A 1 442 ? -28.438 45.406 21.406 1 89.31 442 PRO A CA 1
ATOM 3475 C C . PRO A 1 442 ? -28.578 44.562 20.156 1 89.31 442 PRO A C 1
ATOM 3477 O O . PRO A 1 442 ? -27.938 44.844 19.125 1 89.31 442 PRO A O 1
ATOM 3480 N N . PHE A 1 443 ? -29.375 43.438 20.344 1 92.38 443 PHE A N 1
ATOM 3481 C CA . PHE A 1 443 ? -29.609 42.5 19.25 1 92.38 443 PHE A CA 1
ATOM 3482 C C . PHE A 1 443 ? -30.656 43.031 18.281 1 92.38 443 PHE A C 1
ATOM 3484 O O . PHE A 1 443 ? -31.672 43.594 18.719 1 92.38 443 PHE A O 1
ATOM 3491 N N . THR A 1 444 ? -30.375 43 17.031 1 90.19 444 THR A N 1
ATOM 3492 C CA . THR A 1 444 ? -31.359 43.375 16.016 1 90.19 444 THR A CA 1
ATOM 3493 C C . THR A 1 444 ? -32.375 42.25 15.859 1 90.19 444 THR A C 1
ATOM 3495 O O . THR A 1 444 ? -32.219 41.156 16.391 1 90.19 444 THR A O 1
ATOM 3498 N N . TRP A 1 445 ? -33.438 42.562 15.164 1 91.38 445 TRP A N 1
ATOM 3499 C CA . TRP A 1 445 ? -34.469 41.562 14.93 1 91.38 445 TRP A CA 1
ATOM 3500 C C . TRP A 1 445 ? -33.938 40.406 14.07 1 91.38 445 TRP A C 1
ATOM 3502 O O . TRP A 1 445 ? -34.312 39.25 14.273 1 91.38 445 TRP A O 1
ATOM 3512 N N . MET A 1 446 ? -33.125 40.688 13.172 1 92.19 446 MET A N 1
ATOM 3513 C CA . MET A 1 446 ? -32.531 39.656 12.336 1 92.19 446 MET A CA 1
ATOM 3514 C C . MET A 1 446 ? -31.641 38.75 13.164 1 92.19 446 MET A C 1
ATOM 3516 O O . MET A 1 446 ? -31.641 37.531 12.961 1 92.19 446 MET A O 1
ATOM 3520 N N . GLU A 1 447 ? -30.953 39.344 14.109 1 93.69 447 GLU A N 1
ATOM 3521 C CA . GLU A 1 447 ? -30.078 38.531 14.961 1 93.69 447 GLU A CA 1
ATOM 3522 C C . GLU A 1 447 ? -30.891 37.656 15.898 1 93.69 447 GLU A C 1
ATOM 3524 O O . GLU A 1 447 ? -30.469 36.531 16.203 1 93.69 447 GLU A O 1
ATOM 3529 N N . ILE A 1 448 ? -32 38.156 16.281 1 94.44 448 ILE A N 1
ATOM 3530 C CA . ILE A 1 448 ? -32.875 37.344 17.125 1 94.44 448 ILE A CA 1
ATOM 3531 C C . ILE A 1 448 ? -33.375 36.125 16.344 1 94.44 448 ILE A C 1
ATOM 3533 O O . ILE A 1 448 ? -33.5 35.031 16.875 1 94.44 448 ILE A O 1
ATOM 3537 N N . LEU A 1 449 ? -33.75 36.344 15.102 1 94.31 449 LEU A N 1
ATOM 3538 C CA . LEU A 1 449 ? -34.156 35.25 14.242 1 94.31 449 LEU A CA 1
ATOM 3539 C C . LEU A 1 449 ? -33.031 34.219 14.07 1 94.31 449 LEU A C 1
ATOM 3541 O O . LEU A 1 449 ? -33.281 33.031 14.125 1 94.31 449 LEU A O 1
ATOM 3545 N N . ILE A 1 450 ? -31.828 34.719 13.867 1 96.25 450 ILE A N 1
ATOM 3546 C CA . ILE A 1 450 ? -30.672 33.812 13.703 1 96.25 450 ILE A CA 1
ATOM 3547 C C . ILE A 1 450 ? -30.453 33.031 14.984 1 96.25 450 ILE A C 1
ATOM 3549 O O . ILE A 1 450 ? -30.172 31.828 14.938 1 96.25 450 ILE A O 1
ATOM 3553 N N . ILE A 1 451 ? -30.594 33.688 16.125 1 96 451 ILE A N 1
ATOM 3554 C CA . ILE A 1 451 ? -30.422 33 17.406 1 96 451 ILE A CA 1
ATOM 3555 C C . ILE A 1 451 ? -31.484 31.906 17.547 1 96 451 ILE A C 1
ATOM 3557 O O . ILE A 1 451 ? -31.203 30.828 18.078 1 96 451 ILE A O 1
ATOM 3561 N N . SER A 1 452 ? -32.688 32.125 17.078 1 95.31 452 SER A N 1
ATOM 3562 C CA . SER A 1 452 ? -33.719 31.125 17.109 1 95.31 452 SER A CA 1
ATOM 3563 C C . SER A 1 452 ? -33.344 29.922 16.266 1 95.31 452 SER A C 1
ATOM 3565 O O . SER A 1 452 ? -33.594 28.766 16.656 1 95.31 452 SER A O 1
ATOM 3567 N N . TRP A 1 453 ? -32.812 30.125 15.125 1 96.06 453 TRP A N 1
ATOM 3568 C CA . TRP A 1 453 ? -32.375 29.031 14.266 1 96.06 453 TRP A CA 1
ATOM 3569 C C . TRP A 1 453 ? -31.266 28.234 14.953 1 96.06 453 TRP A C 1
ATOM 3571 O O . TRP A 1 453 ? -31.266 27 14.922 1 96.06 453 TRP A O 1
ATOM 3581 N N . VAL A 1 454 ? -30.281 28.922 15.555 1 96.62 454 VAL A N 1
ATOM 3582 C CA . VAL A 1 454 ? -29.156 28.25 16.203 1 96.62 454 VAL A CA 1
ATOM 3583 C C . VAL A 1 454 ? -29.641 27.438 17.391 1 96.62 454 VAL A C 1
ATOM 3585 O O . VAL A 1 454 ? -29.203 26.297 17.578 1 96.62 454 VAL A O 1
ATOM 3588 N N . MET A 1 455 ? -30.578 27.984 18.141 1 95.88 455 MET A N 1
ATOM 3589 C CA . MET A 1 455 ? -31.141 27.234 19.266 1 95.88 455 MET A CA 1
ATOM 3590 C C . MET A 1 455 ? -31.922 26.016 18.766 1 95.88 455 MET A C 1
ATOM 3592 O O . MET A 1 455 ? -31.891 24.969 19.406 1 95.88 455 MET A O 1
ATOM 3596 N N . GLY A 1 456 ? -32.594 26.219 17.688 1 94.75 456 GLY A N 1
ATOM 3597 C CA . GLY A 1 456 ? -33.281 25.078 17.078 1 94.75 456 GLY A CA 1
ATOM 3598 C C . GLY A 1 456 ? -32.312 24 16.609 1 94.75 456 GLY A C 1
ATOM 3599 O O . GLY A 1 456 ? -32.625 22.797 16.766 1 94.75 456 GLY A O 1
ATOM 3600 N N . MET A 1 457 ? -31.25 24.453 16.047 1 95.75 457 MET A N 1
ATOM 3601 C CA . MET A 1 457 ? -30.266 23.484 15.578 1 95.75 457 MET A CA 1
ATOM 3602 C C . MET A 1 457 ? -29.609 22.766 16.75 1 95.75 457 MET A C 1
ATOM 3604 O O . MET A 1 457 ? -29.297 21.562 16.672 1 95.75 457 MET A O 1
ATOM 3608 N N . ILE A 1 458 ? -29.328 23.438 17.844 1 95.5 458 ILE A N 1
ATOM 3609 C CA . ILE A 1 458 ? -28.766 22.812 19.047 1 95.5 458 ILE A CA 1
ATOM 3610 C C . ILE A 1 458 ? -29.734 21.766 19.594 1 95.5 458 ILE A C 1
ATOM 3612 O O . ILE A 1 458 ? -29.328 20.656 19.953 1 95.5 458 ILE A O 1
ATOM 3616 N N . TRP A 1 459 ? -30.953 22.078 19.531 1 92.19 459 TRP A N 1
ATOM 3617 C CA . TRP A 1 459 ? -31.953 21.125 20 1 92.19 459 TRP A CA 1
ATOM 3618 C C . TRP A 1 459 ? -32 19.891 19.109 1 92.19 459 TRP A C 1
ATOM 3620 O O . TRP A 1 459 ? -32.188 18.781 19.594 1 92.19 459 TRP A O 1
ATOM 3630 N N . ALA A 1 460 ? -31.953 20.109 17.875 1 90.94 460 ALA A N 1
ATOM 3631 C CA . ALA A 1 460 ? -31.953 19 16.922 1 90.94 460 ALA A CA 1
ATOM 3632 C C . ALA A 1 460 ? -30.75 18.078 17.172 1 90.94 460 ALA A C 1
ATOM 3634 O O . ALA A 1 460 ? -30.859 16.859 17.078 1 90.94 460 ALA A O 1
ATOM 3635 N N . GLU A 1 461 ? -29.578 18.688 17.516 1 91.69 461 GLU A N 1
ATOM 3636 C CA . GLU A 1 461 ? -28.375 17.891 17.781 1 91.69 461 GLU A CA 1
ATOM 3637 C C . GLU A 1 461 ? -28.5 17.109 19.078 1 91.69 461 GLU A C 1
ATOM 3639 O O . GLU A 1 461 ? -28.031 15.977 19.172 1 91.69 461 GLU A O 1
ATOM 3644 N N . VAL A 1 462 ? -29.078 17.703 20.047 1 90.06 462 VAL A N 1
ATOM 3645 C CA . VAL A 1 462 ? -29.266 17.031 21.328 1 90.06 462 VAL A CA 1
ATOM 3646 C C . VAL A 1 462 ? -30.203 15.828 21.141 1 90.06 462 VAL A C 1
ATOM 3648 O O . VAL A 1 462 ? -29.953 14.758 21.688 1 90.06 462 VAL A O 1
ATOM 3651 N N . LYS A 1 463 ? -31.203 15.93 20.328 1 87.81 463 LYS A N 1
ATOM 3652 C CA . LYS A 1 463 ? -32.125 14.836 20.062 1 87.81 463 LYS A CA 1
ATOM 3653 C C . LYS A 1 463 ? -31.453 13.727 19.266 1 87.81 463 LYS A C 1
ATOM 3655 O O . LYS A 1 463 ? -31.734 12.539 19.469 1 87.81 463 LYS A O 1
ATOM 3660 N N . GLU A 1 464 ? -30.641 14.18 18.391 1 88.5 464 GLU A N 1
ATOM 3661 C CA . GLU A 1 464 ? -29.922 13.195 17.609 1 88.5 464 GLU A CA 1
ATOM 3662 C C . GLU A 1 464 ? -28.969 12.375 18.484 1 88.5 464 GLU A C 1
ATOM 3664 O O . GLU A 1 464 ? -28.828 11.164 18.297 1 88.5 464 GLU A O 1
ATOM 3669 N N . ILE A 1 465 ? -28.266 12.977 19.453 1 89.75 465 ILE A N 1
ATOM 3670 C CA . ILE A 1 465 ? -27.359 12.289 20.375 1 89.75 465 ILE A CA 1
ATOM 3671 C C . ILE A 1 465 ? -28.156 11.344 21.266 1 89.75 465 ILE A C 1
ATOM 3673 O O . ILE A 1 465 ? -27.703 10.234 21.562 1 89.75 465 ILE A O 1
ATOM 3677 N N . TRP A 1 466 ? -29.328 11.773 21.547 1 84.5 466 TRP A N 1
ATOM 3678 C CA . TRP A 1 466 ? -30.188 10.969 22.422 1 84.5 466 TRP A CA 1
ATOM 3679 C C . TRP A 1 466 ? -30.719 9.742 21.688 1 84.5 466 TRP A C 1
ATOM 3681 O O . TRP A 1 466 ? -30.781 8.648 22.25 1 84.5 466 TRP A O 1
ATOM 3691 N N . SER A 1 467 ? -31.047 9.891 20.406 1 82.5 467 SER A N 1
ATOM 3692 C CA . SER A 1 467 ? -31.641 8.797 19.641 1 82.5 467 SER A CA 1
ATOM 3693 C C . SER A 1 467 ? -30.562 7.812 19.172 1 82.5 467 SER A C 1
ATOM 3695 O O . SER A 1 467 ? -30.75 6.598 19.266 1 82.5 467 SER A O 1
ATOM 3697 N N . GLN A 1 468 ? -29.516 8.211 18.688 1 82.88 468 GLN A N 1
ATOM 3698 C CA . GLN A 1 468 ? -28.516 7.348 18.094 1 82.88 468 GLN A CA 1
ATOM 3699 C C . GLN A 1 468 ? -27.484 6.906 19.141 1 82.88 468 GLN A C 1
ATOM 3701 O O . GLN A 1 468 ? -26.891 5.836 19.016 1 82.88 468 GLN A O 1
ATOM 3706 N N . GLY A 1 469 ? -27.266 7.621 20.203 1 87.12 469 GLY A N 1
ATOM 3707 C CA . GLY A 1 469 ? -26.188 7.348 21.141 1 87.12 469 GLY A CA 1
ATOM 3708 C C . GLY A 1 469 ? -24.922 8.125 20.844 1 87.12 469 GLY A C 1
ATOM 3709 O O . GLY A 1 469 ? -24.656 8.477 19.688 1 87.12 469 GLY A O 1
ATOM 3710 N N . PRO A 1 470 ? -24.172 8.438 21.75 1 87.62 470 PRO A N 1
ATOM 3711 C CA . PRO A 1 470 ? -22.984 9.289 21.578 1 87.62 470 PRO A CA 1
ATOM 3712 C C . PRO A 1 470 ? -21.891 8.609 20.75 1 87.62 470 PRO A C 1
ATOM 3714 O O . PRO A 1 470 ? -21.203 9.273 19.984 1 87.62 470 PRO A O 1
ATOM 3717 N N . GLU A 1 471 ? -21.734 7.297 20.781 1 88.5 471 GLU A N 1
ATOM 3718 C CA . GLU A 1 471 ? -20.672 6.609 20.062 1 88.5 471 GLU A CA 1
ATOM 3719 C C . GLU A 1 471 ? -20.922 6.645 18.562 1 88.5 471 GLU A C 1
ATOM 3721 O O . GLU A 1 471 ? -20 6.922 17.781 1 88.5 471 GLU A O 1
ATOM 3726 N N . GLU A 1 472 ? -22.109 6.422 18.203 1 85 472 GLU A N 1
ATOM 3727 C CA . GLU A 1 472 ? -22.438 6.449 16.781 1 85 472 GLU A CA 1
ATOM 3728 C C . GLU A 1 472 ? -22.438 7.875 16.234 1 85 472 GLU A C 1
ATOM 3730 O O . GLU A 1 472 ? -22.078 8.102 15.078 1 85 472 GLU A O 1
ATOM 3735 N N . TYR A 1 473 ? -22.75 8.773 17.172 1 87.94 473 TYR A N 1
ATOM 3736 C CA . TYR A 1 473 ? -22.781 10.18 16.797 1 87.94 473 TYR A CA 1
ATOM 3737 C C . TYR A 1 473 ? -21.375 10.695 16.5 1 87.94 473 TYR A C 1
ATOM 3739 O O . TYR A 1 473 ? -21.172 11.445 15.539 1 87.94 473 TYR A O 1
ATOM 3747 N N . LEU A 1 474 ? -20.391 10.242 17.203 1 86.81 474 LEU A N 1
ATOM 3748 C CA . LEU A 1 474 ? -19.047 10.781 17.125 1 86.81 474 LEU A CA 1
ATOM 3749 C C . LEU A 1 474 ? -18.297 10.188 15.938 1 86.81 474 LEU A C 1
ATOM 3751 O O . LEU A 1 474 ? -17.25 10.719 15.523 1 86.81 474 LEU A O 1
ATOM 3755 N N . VAL A 1 475 ? -18.828 9.148 15.344 1 84.12 475 VAL A N 1
ATOM 3756 C CA . VAL A 1 475 ? -18.125 8.5 14.242 1 84.12 475 VAL A CA 1
ATOM 3757 C C . VAL A 1 475 ? -18.359 9.281 12.953 1 84.12 475 VAL A C 1
ATOM 3759 O O . VAL A 1 475 ? -17.516 9.273 12.055 1 84.12 475 VAL A O 1
ATOM 3762 N N . GLU A 1 476 ? -19.422 10.109 12.922 1 85.62 476 GLU A N 1
ATOM 3763 C CA . GLU A 1 476 ? -19.719 10.875 11.711 1 85.62 476 GLU A CA 1
ATOM 3764 C C . GLU A 1 476 ? -18.984 12.211 11.711 1 85.62 476 GLU A C 1
ATOM 3766 O O . GLU A 1 476 ? -19.172 13.031 12.609 1 85.62 476 GLU A O 1
ATOM 3771 N N . LEU A 1 477 ? -18.234 12.5 10.711 1 84.06 477 LEU A N 1
ATOM 3772 C CA . LEU A 1 477 ? -17.391 13.688 10.609 1 84.06 477 LEU A CA 1
ATOM 3773 C C . LEU A 1 477 ? -18.234 14.953 10.484 1 84.06 477 LEU A C 1
ATOM 3775 O O . LEU A 1 477 ? -17.859 16.016 10.977 1 84.06 477 LEU A O 1
ATOM 3779 N N . TRP A 1 478 ? -19.422 14.852 9.891 1 87.75 478 TRP A N 1
ATOM 3780 C CA . TRP A 1 478 ? -20.281 16.031 9.695 1 87.75 478 TRP A CA 1
ATOM 3781 C C . TRP A 1 478 ? -20.828 16.516 11.023 1 87.75 478 TRP A C 1
ATOM 3783 O O . TRP A 1 478 ? -21.094 17.719 11.195 1 87.75 478 TRP A O 1
ATOM 3793 N N . ASN A 1 479 ? -20.938 15.602 11.938 1 90.94 479 ASN A N 1
ATOM 3794 C CA . ASN A 1 479 ? -21.438 15.992 13.258 1 90.94 479 ASN A CA 1
ATOM 3795 C C . ASN A 1 479 ? -20.391 16.781 14.031 1 90.94 479 ASN A C 1
ATOM 3797 O O . ASN A 1 479 ? -20.734 17.641 14.859 1 90.94 479 ASN A O 1
ATOM 3801 N N . PHE A 1 480 ? -19.188 16.594 13.695 1 90.06 480 PHE A N 1
ATOM 3802 C CA . PHE A 1 480 ? -18.125 17.391 14.328 1 90.06 480 PHE A CA 1
ATOM 3803 C C . PHE A 1 480 ? -18.141 18.812 13.812 1 90.06 480 PHE A C 1
ATOM 3805 O O . PHE A 1 480 ? -17.891 19.75 14.578 1 90.06 480 PHE A O 1
ATOM 3812 N N . LEU A 1 481 ? -18.391 18.906 12.57 1 90.12 481 LEU A N 1
ATOM 3813 C CA . LEU A 1 481 ? -18.5 20.25 11.984 1 90.12 481 LEU A CA 1
ATOM 3814 C C . LEU A 1 481 ? -19.703 21 12.562 1 90.12 481 LEU A C 1
ATOM 3816 O O . LEU A 1 481 ? -19.594 22.172 12.898 1 90.12 481 LEU A O 1
ATOM 3820 N N . ASP A 1 482 ? -20.797 20.219 12.766 1 93.94 482 ASP A N 1
ATOM 3821 C CA . ASP A 1 482 ? -22 20.844 13.336 1 93.94 482 ASP A CA 1
ATOM 3822 C C . ASP A 1 482 ? -21.75 21.25 14.789 1 93.94 482 ASP A C 1
ATOM 3824 O O . ASP A 1 482 ? -22.125 22.344 15.203 1 93.94 482 ASP A O 1
ATOM 3828 N N . PHE A 1 483 ? -21.141 20.422 15.477 1 93.62 483 PHE A N 1
ATOM 3829 C CA . PHE A 1 483 ? -20.859 20.719 16.875 1 93.62 483 PHE A CA 1
ATOM 3830 C C . PHE A 1 483 ? -19.938 21.938 16.984 1 93.62 483 PHE A C 1
ATOM 3832 O O . PHE A 1 483 ? -20.172 22.812 17.812 1 93.62 483 PHE A O 1
ATOM 3839 N N . GLY A 1 484 ? -18.922 21.922 16.156 1 93.12 484 GLY A N 1
ATOM 3840 C CA . GLY A 1 484 ? -18 23.062 16.172 1 93.12 484 GLY A CA 1
ATOM 3841 C C . GLY A 1 484 ? -18.672 24.359 15.789 1 93.12 484 GLY A C 1
ATOM 3842 O O . GLY A 1 484 ? -18.484 25.391 16.453 1 93.12 484 GLY A O 1
ATOM 3843 N N . MET A 1 485 ? -19.484 24.344 14.805 1 95.56 485 MET A N 1
ATOM 3844 C CA . MET A 1 485 ? -20.188 25.531 14.336 1 95.56 485 MET A CA 1
ATOM 3845 C C . MET A 1 485 ? -21.141 26.062 15.406 1 95.56 485 MET A C 1
ATOM 3847 O O . MET A 1 485 ? -21.125 27.25 15.719 1 95.56 485 MET A O 1
ATOM 3851 N N . LEU A 1 486 ? -21.875 25.172 16.047 1 96.81 486 LEU A N 1
ATOM 3852 C CA . LEU A 1 486 ? -22.875 25.578 17.031 1 96.81 486 LEU A CA 1
ATOM 3853 C C . LEU A 1 486 ? -22.203 26.047 18.312 1 96.81 486 LEU A C 1
ATOM 3855 O O . LEU A 1 486 ? -22.672 26.984 18.969 1 96.81 486 LEU A O 1
ATOM 3859 N N . ALA A 1 487 ? -21.109 25.422 18.656 1 96.69 487 ALA A N 1
ATOM 3860 C CA . ALA A 1 487 ? -20.359 25.844 19.844 1 96.69 487 ALA A CA 1
ATOM 3861 C C . ALA A 1 487 ? -19.797 27.25 19.656 1 96.69 487 ALA A C 1
ATOM 3863 O O . ALA A 1 487 ? -19.828 28.078 20.562 1 96.69 487 ALA A O 1
ATOM 3864 N N . ILE A 1 488 ? -19.328 27.516 18.422 1 97.12 488 ILE A N 1
ATOM 3865 C CA . ILE A 1 488 ? -18.75 28.812 18.141 1 97.12 488 ILE A CA 1
ATOM 3866 C C . ILE A 1 488 ? -19.859 29.875 18.094 1 97.12 488 ILE A C 1
ATOM 3868 O O . ILE A 1 488 ? -19.672 31 18.578 1 97.12 488 ILE A O 1
ATOM 3872 N N . PHE A 1 489 ? -21.031 29.562 17.578 1 97 489 PHE A N 1
ATOM 3873 C CA . PHE A 1 489 ? -22.172 30.469 17.594 1 97 489 PHE A CA 1
ATOM 3874 C C . PHE A 1 489 ? -22.594 30.781 19.031 1 97 489 PHE A C 1
ATOM 3876 O O . PHE A 1 489 ? -22.812 31.938 19.375 1 97 489 PHE A O 1
ATOM 3883 N N . LEU A 1 490 ? -22.641 29.766 19.797 1 96.5 490 LEU A N 1
ATOM 3884 C CA . LEU A 1 490 ? -23.062 29.938 21.188 1 96.5 490 LEU A CA 1
ATOM 3885 C C . LEU A 1 490 ? -22.062 30.812 21.953 1 96.5 490 LEU A C 1
ATOM 3887 O O . LEU A 1 490 ? -22.453 31.672 22.75 1 96.5 490 LEU A O 1
ATOM 3891 N N . ALA A 1 491 ? -20.812 30.562 21.688 1 96.75 491 ALA A N 1
ATOM 3892 C CA . ALA A 1 491 ? -19.781 31.375 22.312 1 96.75 491 ALA A CA 1
ATOM 3893 C C . ALA A 1 491 ? -19.875 32.844 21.844 1 96.75 491 ALA A C 1
ATOM 3895 O O . ALA A 1 491 ? -19.719 33.75 22.641 1 96.75 491 ALA A O 1
ATOM 3896 N N . SER A 1 492 ? -20.172 33 20.562 1 96.44 492 SER A N 1
ATOM 3897 C CA . SER A 1 492 ? -20.297 34.344 20.016 1 96.44 492 SER A CA 1
ATOM 3898 C C . SER A 1 492 ? -21.484 35.094 20.641 1 96.44 492 SER A C 1
ATOM 3900 O O . SER A 1 492 ? -21.344 36.219 21.109 1 96.44 492 SER A O 1
ATOM 3902 N N . PHE A 1 493 ? -22.609 34.5 20.828 1 96.19 493 PHE A N 1
ATOM 3903 C CA . PHE A 1 493 ? -23.812 35.125 21.359 1 96.19 493 PHE A CA 1
ATOM 3904 C C . PHE A 1 493 ? -23.672 35.344 22.875 1 96.19 493 PHE A C 1
ATOM 3906 O O . PHE A 1 493 ? -24.188 36.312 23.422 1 96.19 493 PHE A O 1
ATOM 3913 N N . SER A 1 494 ? -22.984 34.438 23.516 1 96.31 494 SER A N 1
ATOM 3914 C CA . SER A 1 494 ? -22.766 34.625 24.938 1 96.31 494 SER A CA 1
ATOM 3915 C C . SER A 1 494 ? -21.891 35.844 25.219 1 96.31 494 SER A C 1
ATOM 3917 O O . SER A 1 494 ? -22.141 36.594 26.172 1 96.31 494 SER A O 1
ATOM 3919 N N . CYS A 1 495 ? -20.922 36.031 24.359 1 95.19 495 CYS A N 1
ATOM 3920 C CA . CYS A 1 495 ? -20.062 37.188 24.516 1 95.19 495 CYS A CA 1
ATOM 3921 C C . CYS A 1 495 ? -20.828 38.469 24.203 1 95.19 495 CYS A C 1
ATOM 3923 O O . CYS A 1 495 ? -20.672 39.469 24.906 1 95.19 495 CYS A O 1
ATOM 3925 N N . ARG A 1 496 ? -21.688 38.469 23.25 1 95.12 496 ARG A N 1
ATOM 3926 C CA . ARG A 1 496 ? -22.5 39.625 22.906 1 95.12 496 ARG A CA 1
ATOM 3927 C C . ARG A 1 496 ? -23.5 39.938 24.031 1 95.12 496 ARG A C 1
ATOM 3929 O O . ARG A 1 496 ? -23.734 41.094 24.344 1 95.12 496 ARG A O 1
ATOM 3936 N N . PHE A 1 497 ? -24 38.938 24.625 1 95.25 497 PHE A N 1
ATOM 3937 C CA . PHE A 1 497 ? -24.938 39.094 25.719 1 95.25 497 PHE A CA 1
ATOM 3938 C C . PHE A 1 497 ? -24.25 39.688 26.938 1 95.25 497 PHE A C 1
ATOM 3940 O O . PHE A 1 497 ? -24.812 40.562 27.625 1 95.25 497 PHE A O 1
ATOM 3947 N N . SER A 1 498 ? -23.062 39.25 27.172 1 95.31 498 SER A N 1
ATOM 3948 C CA . SER A 1 498 ? -22.281 39.781 28.281 1 95.31 498 SER A CA 1
ATOM 3949 C C . SER A 1 498 ? -21.969 41.281 28.047 1 95.31 498 SER A C 1
ATOM 3951 O O . SER A 1 498 ? -22.031 42.062 28.969 1 95.31 498 SER A O 1
ATOM 3953 N N . ALA A 1 499 ? -21.641 41.562 26.75 1 94.19 499 ALA A N 1
ATOM 3954 C CA . ALA A 1 499 ? -21.375 42.969 26.422 1 94.19 499 ALA A CA 1
ATOM 3955 C C . ALA A 1 499 ? -22.625 43.812 26.578 1 94.19 499 ALA A C 1
ATOM 3957 O O . ALA A 1 499 ? -22.562 44.938 27.094 1 94.19 499 ALA A O 1
ATOM 3958 N N . MET A 1 500 ? -23.781 43.344 26.219 1 94.38 500 MET A N 1
ATOM 3959 C CA . MET A 1 500 ? -25.047 44.062 26.328 1 94.38 500 MET A CA 1
ATOM 3960 C C . MET A 1 500 ? -25.422 44.281 27.797 1 94.38 500 MET A C 1
ATOM 3962 O O . MET A 1 500 ? -25.844 45.375 28.188 1 94.38 500 MET A O 1
ATOM 3966 N N . LYS A 1 501 ? -25.188 43.281 28.594 1 94.38 501 LYS A N 1
ATOM 3967 C CA . LYS A 1 501 ? -25.531 43.375 30.016 1 94.38 501 LYS A CA 1
ATOM 3968 C C . LYS A 1 501 ? -24.641 44.406 30.719 1 94.38 501 LYS A C 1
ATOM 3970 O O . LYS A 1 501 ? -25.125 45.188 31.562 1 94.38 501 LYS A O 1
ATOM 3975 N N . ARG A 1 502 ? -23.406 44.438 30.344 1 92.56 502 ARG A N 1
ATOM 3976 C CA . ARG A 1 502 ? -22.484 45.406 30.953 1 92.56 502 ARG A CA 1
ATOM 3977 C C . ARG A 1 502 ? -22.828 46.812 30.516 1 92.56 502 ARG A C 1
ATOM 3979 O O . ARG A 1 502 ? -22.734 47.75 31.312 1 92.56 502 ARG A O 1
ATOM 3986 N N . ALA A 1 503 ? -23.188 46.938 29.25 1 93.44 503 ALA A N 1
ATOM 3987 C CA . ALA A 1 503 ? -23.594 48.25 28.766 1 93.44 503 ALA A CA 1
ATOM 3988 C C . ALA A 1 503 ? -24.875 48.719 29.422 1 93.44 503 ALA A C 1
ATOM 3990 O O . ALA A 1 503 ? -25.031 49.906 29.734 1 93.44 503 ALA A O 1
ATOM 3991 N N . ASP A 1 504 ? -25.812 47.844 29.703 1 92.88 504 ASP A N 1
ATOM 3992 C CA . ASP A 1 504 ? -27.062 48.156 30.359 1 92.88 504 ASP A CA 1
ATOM 3993 C C . ASP A 1 504 ? -26.812 48.594 31.812 1 92.88 504 ASP A C 1
ATOM 3995 O O . ASP A 1 504 ? -27.469 49.5 32.312 1 92.88 504 ASP A O 1
ATOM 3999 N N . LEU A 1 505 ? -25.922 47.938 32.438 1 92.25 505 LEU A N 1
ATOM 4000 C CA . LEU A 1 505 ? -25.578 48.281 33.812 1 92.25 505 LEU A CA 1
ATOM 4001 C C . LEU A 1 505 ? -24.922 49.656 33.875 1 92.25 505 LEU A C 1
ATOM 4003 O O . LEU A 1 505 ? -25.203 50.438 34.781 1 92.25 505 LEU A O 1
ATOM 4007 N N . ALA A 1 506 ? -24.047 49.938 32.875 1 91.81 506 ALA A N 1
ATOM 4008 C CA . ALA A 1 506 ? -23.406 51.219 32.812 1 91.81 506 ALA A CA 1
ATOM 4009 C C . ALA A 1 506 ? -24.406 52.344 32.5 1 91.81 506 ALA A C 1
ATOM 4011 O O . ALA A 1 506 ? -24.328 53.438 33.094 1 91.81 506 ALA A O 1
ATOM 4012 N N . GLN A 1 507 ? -25.312 52 31.641 1 90.56 507 GLN A N 1
ATOM 4013 C CA . GLN A 1 507 ? -26.328 52.969 31.281 1 90.56 507 GLN A CA 1
ATOM 4014 C C . GLN A 1 507 ? -27.25 53.281 32.469 1 90.56 507 GLN A C 1
ATOM 4016 O O . GLN A 1 507 ? -27.641 54.438 32.688 1 90.56 507 GLN A O 1
ATOM 4021 N N . SER A 1 508 ? -27.625 52.312 33.219 1 90.75 508 SER A N 1
ATOM 4022 C CA . SER A 1 508 ? -28.469 52.5 34.375 1 90.75 508 SER A CA 1
ATOM 4023 C C . SER A 1 508 ? -27.75 53.344 35.469 1 90.75 508 SER A C 1
ATOM 4025 O O . SER A 1 508 ? -28.375 54.125 36.156 1 90.75 508 SER A O 1
ATOM 4027 N N . PHE A 1 509 ? -26.484 53.125 35.5 1 90.25 509 PHE A N 1
ATOM 4028 C CA . PHE A 1 509 ? -25.688 53.906 36.438 1 90.25 509 PHE A CA 1
ATOM 4029 C C . PHE A 1 509 ? -25.688 55.375 36.031 1 90.25 509 PHE A C 1
ATOM 4031 O O . PHE A 1 509 ? -25.797 56.25 36.906 1 90.25 509 PHE A O 1
ATOM 4038 N N . VAL A 1 510 ? -25.562 55.688 34.719 1 89.5 510 VAL A N 1
ATOM 4039 C CA . VAL A 1 510 ? -25.516 57.062 34.25 1 89.5 510 VAL A CA 1
ATOM 4040 C C . VAL A 1 510 ? -26.875 57.75 34.469 1 89.5 510 VAL A C 1
ATOM 4042 O O . VAL A 1 510 ? -26.938 58.875 34.906 1 89.5 510 VAL A O 1
ATOM 4045 N N . TYR A 1 511 ? -27.953 57.062 34.219 1 88.12 511 TYR A N 1
ATOM 4046 C CA . TYR A 1 511 ? -29.281 57.625 34.406 1 88.12 511 TYR A CA 1
ATOM 4047 C C . TYR A 1 511 ? -29.578 57.906 35.875 1 88.12 511 TYR A C 1
ATOM 4049 O O . TYR A 1 511 ? -30.266 58.875 36.188 1 88.12 511 TYR A O 1
ATOM 4057 N N . GLN A 1 512 ? -29.016 57.312 36.719 1 87.38 512 GLN A N 1
ATOM 4058 C CA . GLN A 1 512 ? -29.312 57.469 38.156 1 87.38 512 GLN A CA 1
ATOM 4059 C C . GLN A 1 512 ? -28.422 58.531 38.781 1 87.38 512 GLN A C 1
ATOM 4061 O O . GLN A 1 512 ? -28.875 59.312 39.625 1 87.38 512 GLN A O 1
ATOM 4066 N N . HIS A 1 513 ? -27.234 58.594 38.375 1 84.5 513 HIS A N 1
ATOM 4067 C CA . HIS A 1 513 ? -26.297 59.406 39.156 1 84.5 513 HIS A CA 1
ATOM 4068 C C . HIS A 1 513 ? -25.844 60.625 38.406 1 84.5 513 HIS A C 1
ATOM 4070 O O . HIS A 1 513 ? -25.328 61.594 39 1 84.5 513 HIS A O 1
ATOM 4076 N N . ASN A 1 514 ? -25.859 60.656 37.062 1 76.62 514 ASN A N 1
ATOM 4077 C CA . ASN A 1 514 ? -25.219 61.719 36.344 1 76.62 514 ASN A CA 1
ATOM 4078 C C . ASN A 1 514 ? -26.203 62.5 35.469 1 76.62 514 ASN A C 1
ATOM 4080 O O . ASN A 1 514 ? -27.094 61.875 34.844 1 76.62 514 ASN A O 1
ATOM 4084 N N . LYS A 1 515 ? -26.062 63.781 35.438 1 75.19 515 LYS A N 1
ATOM 4085 C CA . LYS A 1 515 ? -26.906 64.625 34.594 1 75.19 515 LYS A CA 1
ATOM 4086 C C . LYS A 1 515 ? -26.203 64.938 33.281 1 75.19 515 LYS A C 1
ATOM 4088 O O . LYS A 1 515 ? -26.859 65.25 32.281 1 75.19 515 LYS A O 1
ATOM 4093 N N . THR A 1 516 ? -24.875 64.812 33.281 1 76.88 516 THR A N 1
ATOM 4094 C CA . THR A 1 516 ? -24.109 65.062 32.062 1 76.88 516 THR A CA 1
ATOM 4095 C C . THR A 1 516 ? -23.078 63.938 31.844 1 76.88 516 THR A C 1
ATOM 4097 O O . THR A 1 516 ? -22.781 63.188 32.75 1 76.88 516 THR A O 1
ATOM 4100 N N . LEU A 1 517 ? -22.562 63.719 30.625 1 76.06 517 LEU A N 1
ATOM 4101 C CA . LEU A 1 517 ? -21.609 62.688 30.266 1 76.06 517 LEU A CA 1
ATOM 4102 C C . LEU A 1 517 ? -20.172 63.156 30.531 1 76.06 517 LEU A C 1
ATOM 4104 O O . LEU A 1 517 ? -19.234 62.375 30.328 1 76.06 517 LEU A O 1
ATOM 4108 N N . ASP A 1 518 ? -19.766 64.312 31.047 1 74.12 518 ASP A N 1
ATOM 4109 C CA . ASP A 1 518 ? -18.422 64.875 31.125 1 74.12 518 ASP A CA 1
ATOM 4110 C C . ASP A 1 518 ? -17.625 64.25 32.25 1 74.12 518 ASP A C 1
ATOM 4112 O O . ASP A 1 518 ? -16.438 64 32.125 1 74.12 518 ASP A O 1
ATOM 4116 N N . LYS A 1 519 ? -18.125 64.188 33.594 1 78.62 519 LYS A N 1
ATOM 4117 C CA . LYS A 1 519 ? -17.344 63.656 34.719 1 78.62 519 LYS A CA 1
ATOM 4118 C C . LYS A 1 519 ? -17.797 62.25 35.125 1 78.62 519 LYS A C 1
ATOM 4120 O O . LYS A 1 519 ? -18.5 62.094 36.125 1 78.62 519 LYS A O 1
ATOM 4125 N N . LEU A 1 520 ? -17.391 61.188 34.188 1 83.31 520 LEU A N 1
ATOM 4126 C CA . LEU A 1 520 ? -17.812 59.844 34.469 1 83.31 520 LEU A CA 1
ATOM 4127 C C . LEU A 1 520 ? -16.656 59.031 35.062 1 83.31 520 LEU A C 1
ATOM 4129 O O . LEU A 1 520 ? -15.484 59.312 34.781 1 83.31 520 LEU A O 1
ATOM 4133 N N . PRO A 1 521 ? -16.875 58.125 36 1 86.88 521 PRO A N 1
ATOM 4134 C CA . PRO A 1 521 ? -15.844 57.188 36.438 1 86.88 521 PRO A CA 1
ATOM 4135 C C . PRO A 1 521 ? -15.234 56.406 35.281 1 86.88 521 PRO A C 1
ATOM 4137 O O . PRO A 1 521 ? -15.891 56.188 34.281 1 86.88 521 PRO A O 1
ATOM 4140 N N . PRO A 1 522 ? -14.023 56.031 35.406 1 87.81 522 PRO A N 1
ATOM 4141 C CA . PRO A 1 522 ? -13.305 55.375 34.312 1 87.81 522 PRO A CA 1
ATOM 4142 C C . PRO A 1 522 ? -14 54.125 33.812 1 87.81 522 PRO A C 1
ATOM 4144 O O . PRO A 1 522 ? -13.961 53.812 32.625 1 87.81 522 PRO A O 1
ATOM 4147 N N . GLU A 1 523 ? -14.719 53.5 34.688 1 87 523 GLU A N 1
ATOM 4148 C CA . GLU A 1 523 ? -15.398 52.281 34.281 1 87 523 GLU A CA 1
ATOM 4149 C C . GLU A 1 523 ? -16.594 52.562 33.375 1 87 523 GLU A C 1
ATOM 4151 O O . GLU A 1 523 ? -16.938 51.781 32.5 1 87 523 GLU A O 1
ATOM 4156 N N . VAL A 1 524 ? -17.188 53.625 33.562 1 89.12 524 VAL A N 1
ATOM 4157 C CA . VAL A 1 524 ? -18.344 54 32.781 1 89.12 524 VAL A CA 1
ATOM 4158 C C . VAL A 1 524 ? -17.906 54.812 31.547 1 89.12 524 VAL A C 1
ATOM 4160 O O . VAL A 1 524 ? -18.547 54.75 30.5 1 89.12 524 VAL A O 1
ATOM 4163 N N . GLU A 1 525 ? -16.797 55.531 31.734 1 88.56 525 GLU A N 1
ATOM 4164 C CA . GLU A 1 525 ? -16.266 56.344 30.625 1 88.56 525 GLU A CA 1
ATOM 4165 C C . GLU A 1 525 ? -15.836 55.438 29.469 1 88.56 525 GLU A C 1
ATOM 4167 O O . GLU A 1 525 ? -15.938 55.812 28.312 1 88.56 525 GLU A O 1
ATOM 4172 N N . TYR A 1 526 ? -15.477 54.188 29.797 1 90.19 526 TYR A N 1
ATOM 4173 C CA . TYR A 1 526 ? -15.078 53.219 28.797 1 90.19 526 TYR A CA 1
ATOM 4174 C C . TYR A 1 526 ? -16.203 52.969 27.797 1 90.19 526 TYR A C 1
ATOM 4176 O O . TYR A 1 526 ? -15.961 52.75 26.609 1 90.19 526 TYR A O 1
ATOM 4184 N N . PHE A 1 527 ? -17.406 53.094 28.172 1 90.06 527 PHE A N 1
ATOM 4185 C CA . PHE A 1 527 ? -18.547 52.75 27.344 1 90.06 527 PHE A CA 1
ATOM 4186 C C . PHE A 1 527 ? -18.953 53.938 26.453 1 90.06 527 PHE A C 1
ATOM 4188 O O . PHE A 1 527 ? -19.859 53.812 25.641 1 90.06 527 PHE A O 1
ATOM 4195 N N . THR A 1 528 ? -18.234 55.094 26.609 1 87.56 528 THR A N 1
ATOM 4196 C CA . THR A 1 528 ? -18.484 56.25 25.75 1 87.56 528 THR A CA 1
ATOM 4197 C C . THR A 1 528 ? -17.453 56.312 24.641 1 87.56 528 THR A C 1
ATOM 4199 O O . THR A 1 528 ? -17.641 57.062 23.656 1 87.56 528 THR A O 1
ATOM 4202 N N . LYS A 1 529 ? -16.484 55.594 24.766 1 87.19 529 LYS A N 1
ATOM 4203 C CA . LYS A 1 529 ? -15.352 55.656 23.844 1 87.19 529 LYS A CA 1
ATOM 4204 C C . LYS A 1 529 ? -15.703 55.062 22.484 1 87.19 529 LYS A C 1
ATOM 4206 O O . LYS A 1 529 ? -16.547 54.156 22.406 1 87.19 529 LYS A O 1
ATOM 4211 N N . ALA A 1 530 ? -14.961 55.594 21.484 1 87.31 530 ALA A N 1
ATOM 4212 C CA . ALA A 1 530 ? -15.117 55.094 20.125 1 87.31 530 ALA A CA 1
ATOM 4213 C C . ALA A 1 530 ? -14.438 53.719 19.969 1 87.31 530 ALA A C 1
ATOM 4215 O O . ALA A 1 530 ? -13.664 53.312 20.844 1 87.31 530 ALA A O 1
ATOM 4216 N N . ARG A 1 531 ? -14.688 53.062 18.875 1 88.31 531 ARG A N 1
ATOM 4217 C CA . ARG A 1 531 ? -14.25 51.688 18.641 1 88.31 531 ARG A CA 1
ATOM 4218 C C . ARG A 1 531 ? -12.734 51.594 18.656 1 88.31 531 ARG A C 1
ATOM 4220 O O . ARG A 1 531 ? -12.18 50.594 19.141 1 88.31 531 ARG A O 1
ATOM 4227 N N . ILE A 1 532 ? -11.93 52.531 18.172 1 88.12 532 ILE A N 1
ATOM 4228 C CA . ILE A 1 532 ? -10.484 52.5 18.031 1 88.12 532 ILE A CA 1
ATOM 4229 C C . ILE A 1 532 ? -9.828 52.438 19.406 1 88.12 532 ILE A C 1
ATOM 4231 O O . ILE A 1 532 ? -8.703 51.969 19.562 1 88.12 532 ILE A O 1
ATOM 4235 N N . HIS A 1 533 ? -10.641 52.906 20.469 1 88.19 533 HIS A N 1
ATOM 4236 C CA . HIS A 1 533 ? -10.055 52.969 21.797 1 88.19 533 HIS A CA 1
ATOM 4237 C C . HIS A 1 533 ? -10.492 51.781 22.656 1 88.19 533 HIS A C 1
ATOM 4239 O O . HIS A 1 533 ? -10.18 51.75 23.844 1 88.19 533 HIS A O 1
ATOM 4245 N N . TRP A 1 534 ? -11.234 50.938 22.094 1 89.81 534 TRP A N 1
ATOM 4246 C CA . TRP A 1 534 ? -11.68 49.75 22.828 1 89.81 534 TRP A CA 1
ATOM 4247 C C . TRP A 1 534 ? -10.5 48.844 23.172 1 89.81 534 TRP A C 1
ATOM 4249 O O . TRP A 1 534 ? -9.516 48.781 22.438 1 89.81 534 TRP A O 1
ATOM 4259 N N . MET A 1 535 ? -10.57 48.156 24.219 1 89.69 535 MET A N 1
ATOM 4260 C CA . MET A 1 535 ? -9.562 47.156 24.594 1 89.69 535 MET A CA 1
ATOM 4261 C C . MET A 1 535 ? -9.648 45.938 23.688 1 89.69 535 MET A C 1
ATOM 4263 O O . MET A 1 535 ? -10.734 45.531 23.266 1 89.69 535 MET A O 1
ATOM 4267 N N . PRO A 1 536 ? -8.562 45.281 23.328 1 88.19 536 PRO A N 1
ATOM 4268 C CA . PRO A 1 536 ? -8.547 44.125 22.453 1 88.19 536 PRO A CA 1
ATOM 4269 C C . PRO A 1 536 ? -9.289 42.938 23.062 1 88.19 536 PRO A C 1
ATOM 4271 O O . PRO A 1 536 ? -9.766 42.062 22.344 1 88.19 536 PRO A O 1
ATOM 4274 N N . SER A 1 537 ? -9.438 42.969 24.359 1 90.31 537 SER A N 1
ATOM 4275 C CA . SER A 1 537 ? -10.117 41.844 25.016 1 90.31 537 SER A CA 1
ATOM 4276 C C . SER A 1 537 ? -11.594 42.188 25.25 1 90.31 537 SER A C 1
ATOM 4278 O O . SER A 1 537 ? -12.266 41.5 26.031 1 90.31 537 SER A O 1
ATOM 4280 N N . ASP A 1 538 ? -12.078 43.188 24.609 1 91.5 538 ASP A N 1
ATOM 4281 C CA . ASP A 1 538 ? -13.492 43.531 24.734 1 91.5 538 ASP A CA 1
ATOM 4282 C C . ASP A 1 538 ? -14.391 42.406 24.203 1 91.5 538 ASP A C 1
ATOM 4284 O O . ASP A 1 538 ? -14.164 41.875 23.109 1 91.5 538 ASP A O 1
ATOM 4288 N N . PRO A 1 539 ? -15.406 42 24.922 1 93.25 539 PRO A N 1
ATOM 4289 C CA . PRO A 1 539 ? -16.266 40.875 24.531 1 93.25 539 PRO A CA 1
ATOM 4290 C C . PRO A 1 539 ? -16.984 41.094 23.203 1 93.25 539 PRO A C 1
ATOM 4292 O O . PRO A 1 539 ? -17.281 40.156 22.484 1 93.25 539 PRO A O 1
ATOM 4295 N N . GLN A 1 540 ? -17.281 42.312 22.875 1 92.44 540 GLN A N 1
ATOM 4296 C CA . GLN A 1 540 ? -17.953 42.562 21.594 1 92.44 540 GLN A CA 1
ATOM 4297 C C . GLN A 1 540 ? -17.031 42.25 20.422 1 92.44 540 GLN A C 1
ATOM 4299 O O . GLN A 1 540 ? -17.469 41.719 19.406 1 92.44 540 GLN A O 1
ATOM 4304 N N . LEU A 1 541 ? -15.781 42.625 20.516 1 91.75 541 LEU A N 1
ATOM 4305 C CA . LEU A 1 541 ? -14.82 42.344 19.469 1 91.75 541 LEU A CA 1
ATOM 4306 C C . LEU A 1 541 ? -14.609 40.844 19.328 1 91.75 541 LEU A C 1
ATOM 4308 O O . LEU A 1 541 ? -14.508 40.312 18.203 1 91.75 541 LEU A O 1
ATOM 4312 N N . ILE A 1 542 ? -14.609 40.156 20.438 1 92.19 542 ILE A N 1
ATOM 4313 C CA . ILE A 1 542 ? -14.469 38.688 20.422 1 92.19 542 ILE A CA 1
ATOM 4314 C C . ILE A 1 542 ? -15.688 38.062 19.766 1 92.19 542 ILE A C 1
ATOM 4316 O O . ILE A 1 542 ? -15.562 37.094 18.984 1 92.19 542 ILE A O 1
ATOM 4320 N N . SER A 1 543 ? -16.844 38.594 20.125 1 94.44 543 SER A N 1
ATOM 4321 C CA . SER A 1 543 ? -18.078 38.062 19.531 1 94.44 543 SER A CA 1
ATOM 4322 C C . SER A 1 543 ? -18.078 38.25 18.016 1 94.44 543 SER A C 1
ATOM 4324 O O . SER A 1 543 ? -18.469 37.312 17.297 1 94.44 543 SER A O 1
ATOM 4326 N N . GLU A 1 544 ? -17.641 39.375 17.516 1 92.19 544 GLU A N 1
ATOM 4327 C CA . GLU A 1 544 ? -17.609 39.625 16.078 1 92.19 544 GLU A CA 1
ATOM 4328 C C . GLU A 1 544 ? -16.609 38.688 15.383 1 92.19 544 GLU A C 1
ATOM 4330 O O . GLU A 1 544 ? -16.875 38.219 14.273 1 92.19 544 GLU A O 1
ATOM 4335 N N . GLY A 1 545 ? -15.461 38.469 16.016 1 93.75 545 GLY A N 1
ATOM 4336 C CA . GLY A 1 545 ? -14.5 37.5 15.461 1 93.75 545 GLY A CA 1
ATOM 4337 C C . GLY A 1 545 ? -15.031 36.094 15.406 1 93.75 545 GLY A C 1
ATOM 4338 O O . GLY A 1 545 ? -14.906 35.438 14.375 1 93.75 545 GLY A O 1
ATOM 4339 N N . LEU A 1 546 ? -15.633 35.625 16.422 1 94.38 546 LEU A N 1
ATOM 4340 C CA . LEU A 1 546 ? -16.203 34.281 16.469 1 94.38 546 LEU A CA 1
ATOM 4341 C C . LEU A 1 546 ? -17.359 34.125 15.5 1 94.38 546 LEU A C 1
ATOM 4343 O O . LEU A 1 546 ? -17.516 33.094 14.852 1 94.38 546 LEU A O 1
ATOM 4347 N N . TYR A 1 547 ? -18.172 35.156 15.383 1 93.19 547 TYR A N 1
ATOM 4348 C CA . TYR A 1 547 ? -19.297 35.156 14.453 1 93.19 547 TYR A CA 1
ATOM 4349 C C . TYR A 1 547 ? -18.812 34.969 13.016 1 93.19 547 TYR A C 1
ATOM 4351 O O . TYR A 1 547 ? -19.422 34.25 12.234 1 93.19 547 TYR A O 1
ATOM 4359 N N . ALA A 1 548 ? -17.719 35.625 12.695 1 92.06 548 ALA A N 1
ATOM 4360 C CA . ALA A 1 548 ? -17.156 35.5 11.352 1 92.06 548 ALA A CA 1
ATOM 4361 C C . ALA A 1 548 ? -16.734 34.062 11.07 1 92.06 548 ALA A C 1
ATOM 4363 O O . ALA A 1 548 ? -16.984 33.531 9.984 1 92.06 548 ALA A O 1
ATOM 4364 N N . ILE A 1 549 ? -16.125 33.375 11.984 1 93.75 549 ILE A N 1
ATOM 4365 C CA . ILE A 1 549 ? -15.711 31.984 11.836 1 93.75 549 ILE A CA 1
ATOM 4366 C C . ILE A 1 549 ? -16.938 31.094 11.695 1 93.75 549 ILE A C 1
ATOM 4368 O O . ILE A 1 549 ? -16.969 30.188 10.867 1 93.75 549 ILE A O 1
ATOM 4372 N N . ALA A 1 550 ? -17.938 31.375 12.445 1 94.25 550 ALA A N 1
ATOM 4373 C CA . ALA A 1 550 ? -19.156 30.562 12.406 1 94.25 550 ALA A CA 1
ATOM 4374 C C . ALA A 1 550 ? -19.859 30.703 11.055 1 94.25 550 ALA A C 1
ATOM 4376 O O . ALA A 1 550 ? -20.438 29.734 10.555 1 94.25 550 ALA A O 1
ATOM 4377 N N . VAL A 1 551 ? -19.859 31.906 10.469 1 92 551 VAL A N 1
ATOM 4378 C CA . VAL A 1 551 ? -20.484 32.125 9.164 1 92 551 VAL A CA 1
ATOM 4379 C C . VAL A 1 551 ? -19.781 31.281 8.109 1 92 551 VAL A C 1
ATOM 4381 O O . VAL A 1 551 ? -20.422 30.641 7.281 1 92 551 VAL A O 1
ATOM 4384 N N . VAL A 1 552 ? -18.406 31.25 8.172 1 92.38 552 VAL A N 1
ATOM 4385 C CA . VAL A 1 552 ? -17.641 30.469 7.207 1 92.38 552 VAL A CA 1
ATOM 4386 C C . VAL A 1 552 ? -17.953 28.984 7.367 1 92.38 552 VAL A C 1
ATOM 4388 O O . VAL A 1 552 ? -18.141 28.281 6.375 1 92.38 552 VAL A O 1
ATOM 4391 N N . LEU A 1 553 ? -18.078 28.5 8.578 1 93.31 553 LEU A N 1
ATOM 4392 C CA . LEU A 1 553 ? -18.375 27.094 8.844 1 93.31 553 LEU A CA 1
ATOM 4393 C C . LEU A 1 553 ? -19.797 26.75 8.414 1 93.31 553 LEU A C 1
ATOM 4395 O O . LEU A 1 553 ? -20.047 25.641 7.945 1 93.31 553 LEU A O 1
ATOM 4399 N N . SER A 1 554 ? -20.719 27.688 8.547 1 94 554 SER A N 1
ATOM 4400 C CA . SER A 1 554 ? -22.109 27.438 8.164 1 94 554 SER A CA 1
ATOM 4401 C C . SER A 1 554 ? -22.234 27.266 6.652 1 94 554 SER A C 1
ATOM 4403 O O . SER A 1 554 ? -22.984 26.391 6.188 1 94 554 SER A O 1
ATOM 4405 N N . PHE A 1 555 ? -21.516 28.047 5.914 1 91.81 555 PHE A N 1
ATOM 4406 C CA . PHE A 1 555 ? -21.578 27.906 4.465 1 91.81 555 PHE A CA 1
ATOM 4407 C C . PHE A 1 555 ? -20.906 26.625 4.004 1 91.81 555 PHE A C 1
ATOM 4409 O O . PHE A 1 555 ? -21.312 26.031 2.998 1 91.81 555 PHE A O 1
ATOM 4416 N N . SER A 1 556 ? -19.922 26.172 4.738 1 90.62 556 SER A N 1
ATOM 4417 C CA . SER A 1 556 ? -19.25 24.922 4.387 1 90.62 556 SER A CA 1
ATOM 4418 C C . SER A 1 556 ? -20.156 23.734 4.645 1 90.62 556 SER A C 1
ATOM 4420 O O . SER A 1 556 ? -20.016 22.688 4.004 1 90.62 556 SER A O 1
ATOM 4422 N N . ARG A 1 557 ? -21.141 23.812 5.477 1 92.38 557 ARG A N 1
ATOM 4423 C CA . ARG A 1 557 ? -22.031 22.719 5.84 1 92.38 557 ARG A CA 1
ATOM 4424 C C . ARG A 1 557 ? -22.969 22.359 4.688 1 92.38 557 ARG A C 1
ATOM 4426 O O . ARG A 1 557 ? -23.547 21.281 4.652 1 92.38 557 ARG A O 1
ATOM 4433 N N . ILE A 1 558 ? -23.109 23.25 3.744 1 87.56 558 ILE A N 1
ATOM 4434 C CA . ILE A 1 558 ? -23.984 23 2.602 1 87.56 558 ILE A CA 1
ATOM 4435 C C . ILE A 1 558 ? -23.469 21.812 1.8 1 87.56 558 ILE A C 1
ATOM 4437 O O . ILE A 1 558 ? -24.219 21.172 1.073 1 87.56 558 ILE A O 1
ATOM 4441 N N . ALA A 1 559 ? -22.203 21.5 1.939 1 88.75 559 ALA A N 1
ATOM 4442 C CA . ALA A 1 559 ? -21.594 20.391 1.213 1 88.75 559 ALA A CA 1
ATOM 4443 C C . ALA A 1 559 ? -22.203 19.062 1.644 1 88.75 559 ALA A C 1
ATOM 4445 O O . ALA A 1 559 ? -22.125 18.062 0.916 1 88.75 559 ALA A O 1
ATOM 4446 N N . TYR A 1 560 ? -22.875 18.984 2.713 1 89.12 560 TYR A N 1
ATOM 4447 C CA . TYR A 1 560 ? -23.484 17.75 3.229 1 89.12 560 TYR A CA 1
ATOM 4448 C C . TYR A 1 560 ? -24.594 17.266 2.312 1 89.12 560 TYR A C 1
ATOM 4450 O O . TYR A 1 560 ? -24.828 16.062 2.184 1 89.12 560 TYR A O 1
ATOM 4458 N N . ILE A 1 561 ? -25.344 18.156 1.588 1 90.06 561 ILE A N 1
ATOM 4459 C CA . ILE A 1 561 ? -26.531 17.797 0.818 1 90.06 561 ILE A CA 1
ATOM 4460 C C . ILE A 1 561 ? -26.156 17.547 -0.64 1 90.06 561 ILE A C 1
ATOM 4462 O O . ILE A 1 561 ? -26.969 17.109 -1.441 1 90.06 561 ILE A O 1
ATOM 4466 N N . LEU A 1 562 ? -24.922 17.656 -0.979 1 88.56 562 LEU A N 1
ATOM 4467 C CA . LEU A 1 562 ? -24.484 17.609 -2.373 1 88.56 562 LEU A CA 1
ATOM 4468 C C . LEU A 1 562 ? -24.672 16.203 -2.949 1 88.56 562 LEU A C 1
ATOM 4470 O O . LEU A 1 562 ? -24.938 16.062 -4.145 1 88.56 562 LEU A O 1
ATOM 4474 N N . PRO A 1 563 ? -24.625 15.18 -2.121 1 90.88 563 PRO A N 1
ATOM 4475 C CA . PRO A 1 563 ? -24.797 13.844 -2.697 1 90.88 563 PRO A CA 1
ATOM 4476 C C . PRO A 1 563 ? -26.219 13.602 -3.199 1 90.88 563 PRO A C 1
ATOM 4478 O O . PRO A 1 563 ? -26.484 12.594 -3.865 1 90.88 563 PRO A O 1
ATOM 4481 N N . ALA A 1 564 ? -27.141 14.438 -2.963 1 89 564 ALA A N 1
ATOM 4482 C CA . ALA A 1 564 ? -28.5 14.297 -3.469 1 89 564 ALA A CA 1
ATOM 4483 C C . ALA A 1 564 ? -28.531 14.422 -4.992 1 89 564 ALA A C 1
ATOM 4485 O O . ALA A 1 564 ? -29.438 13.883 -5.641 1 89 564 ALA A O 1
ATOM 4486 N N . ASN A 1 565 ? -27.516 15.133 -5.48 1 88.75 565 ASN A N 1
ATOM 4487 C CA . ASN A 1 565 ? -27.422 15.297 -6.926 1 88.75 565 ASN A CA 1
ATOM 4488 C C . ASN A 1 565 ? -26.312 14.414 -7.52 1 88.75 565 ASN A C 1
ATOM 4490 O O . ASN A 1 565 ? -25.266 14.234 -6.906 1 88.75 565 ASN A O 1
ATOM 4494 N N . GLU A 1 566 ? -26.562 13.906 -8.773 1 89.31 566 GLU A N 1
ATOM 4495 C CA . GLU A 1 566 ? -25.672 12.953 -9.422 1 89.31 566 GLU A CA 1
ATOM 4496 C C . GLU A 1 566 ? -24.375 13.633 -9.867 1 89.31 566 GLU A C 1
ATOM 4498 O O . GLU A 1 566 ? -23.312 13 -9.898 1 89.31 566 GLU A O 1
ATOM 4503 N N . SER A 1 567 ? -24.406 14.898 -10.172 1 88.5 567 SER A N 1
ATOM 4504 C CA . SER A 1 567 ? -23.234 15.578 -10.68 1 88.5 567 SER A CA 1
ATOM 4505 C C . SER A 1 567 ? -22.328 16.047 -9.547 1 88.5 567 SER A C 1
ATOM 4507 O O . SER A 1 567 ? -21.094 16.016 -9.664 1 88.5 567 SER A O 1
ATOM 4509 N N . PHE A 1 568 ? -22.891 16.453 -8.422 1 91.31 568 PHE A N 1
ATOM 4510 C CA . PHE A 1 568 ? -22.109 17.016 -7.332 1 91.31 568 PHE A CA 1
ATOM 4511 C C . PHE A 1 568 ? -21.766 15.953 -6.305 1 91.31 568 PHE A C 1
ATOM 4513 O O . PHE A 1 568 ? -20.844 16.141 -5.5 1 91.31 568 PHE A O 1
ATOM 4520 N N . GLY A 1 569 ? -22.406 14.844 -6.348 1 90.94 569 GLY A N 1
ATOM 4521 C CA . GLY A 1 569 ? -22.172 13.797 -5.367 1 90.94 569 GLY A CA 1
ATOM 4522 C C . GLY A 1 569 ? -20.75 13.258 -5.395 1 90.94 569 GLY A C 1
ATOM 4523 O O . GLY A 1 569 ? -20.031 13.328 -4.395 1 90.94 569 GLY A O 1
ATOM 4524 N N . PRO A 1 570 ? -20.328 12.836 -6.516 1 90.12 570 PRO A N 1
ATOM 4525 C CA . PRO A 1 570 ? -18.969 12.312 -6.598 1 90.12 570 PRO A CA 1
ATOM 4526 C C . PRO A 1 570 ? -17.906 13.359 -6.25 1 90.12 570 PRO A C 1
ATOM 4528 O O . PRO A 1 570 ? -16.859 13.023 -5.684 1 90.12 570 PRO A O 1
ATOM 4531 N N . LEU A 1 571 ? -18.188 14.555 -6.5 1 90.44 571 LEU A N 1
ATOM 4532 C CA . LEU A 1 571 ? -17.25 15.617 -6.18 1 90.44 571 LEU A CA 1
ATOM 4533 C C . LEU A 1 571 ? -17.109 15.789 -4.668 1 90.44 571 LEU A C 1
ATOM 4535 O O . LEU A 1 571 ? -16.016 16.016 -4.16 1 90.44 571 LEU A O 1
ATOM 4539 N N . GLN A 1 572 ? -18.172 15.742 -4.008 1 91.44 572 GLN A N 1
ATOM 4540 C CA . GLN A 1 572 ? -18.141 15.852 -2.555 1 91.44 572 GLN A CA 1
ATOM 4541 C C . GLN A 1 572 ? -17.391 14.68 -1.932 1 91.44 572 GLN A C 1
ATOM 4543 O O . GLN A 1 572 ? -16.656 14.852 -0.958 1 91.44 572 GLN A O 1
ATOM 4548 N N . ILE A 1 573 ? -17.609 13.523 -2.447 1 92.06 573 ILE A N 1
ATOM 4549 C CA . ILE A 1 573 ? -16.922 12.344 -1.938 1 92.06 573 ILE A CA 1
ATOM 4550 C C . ILE A 1 573 ? -15.422 12.461 -2.203 1 92.06 573 ILE A C 1
ATOM 4552 O O . ILE A 1 573 ? -14.609 12.125 -1.342 1 92.06 573 ILE A O 1
ATOM 4556 N N . SER A 1 574 ? -15.172 12.922 -3.41 1 91.44 574 SER A N 1
ATOM 4557 C CA . SER A 1 574 ? -13.766 13.133 -3.742 1 91.44 574 SER A CA 1
ATOM 4558 C C . SER A 1 574 ? -13.125 14.156 -2.816 1 91.44 574 SER A C 1
ATOM 4560 O O . SER A 1 574 ? -11.977 13.992 -2.393 1 91.44 574 SER A O 1
ATOM 4562 N N . LEU A 1 575 ? -13.82 15.18 -2.463 1 88.62 575 LEU A N 1
ATOM 4563 C CA . LEU A 1 575 ? -13.32 16.219 -1.558 1 88.62 575 LEU A CA 1
ATOM 4564 C C . LEU A 1 575 ? -13.062 15.633 -0.169 1 88.62 575 LEU A C 1
ATOM 4566 O O . LEU A 1 575 ? -12.062 15.969 0.473 1 88.62 575 LEU A O 1
ATOM 4570 N N . GLY A 1 576 ? -13.953 14.82 0.273 1 87.81 576 GLY A N 1
ATOM 4571 C CA . GLY A 1 576 ? -13.75 14.164 1.557 1 87.81 576 GLY A CA 1
ATOM 4572 C C . GLY A 1 576 ? -12.523 13.273 1.586 1 87.81 576 GLY A C 1
ATOM 4573 O O . GLY A 1 576 ? -11.781 13.273 2.566 1 87.81 576 GLY A O 1
ATOM 4574 N N . ARG A 1 577 ? -12.273 12.617 0.633 1 89.56 577 ARG A N 1
ATOM 4575 C CA . ARG A 1 577 ? -11.094 11.758 0.539 1 89.56 577 ARG A CA 1
ATOM 4576 C C . ARG A 1 577 ? -9.82 12.586 0.454 1 89.56 577 ARG A C 1
ATOM 4578 O O . ARG A 1 577 ? -8.789 12.211 1.014 1 89.56 577 ARG A O 1
ATOM 4585 N N . THR A 1 578 ? -9.891 13.688 -0.28 1 89.19 578 THR A N 1
ATOM 4586 C CA . THR A 1 578 ? -8.742 14.578 -0.405 1 89.19 578 THR A CA 1
ATOM 4587 C C . THR A 1 578 ? -8.375 15.18 0.947 1 89.19 578 THR A C 1
ATOM 4589 O O . THR A 1 578 ? -7.199 15.383 1.244 1 89.19 578 THR A O 1
ATOM 4592 N N . VAL A 1 579 ? -9.406 15.438 1.771 1 86.75 579 VAL A N 1
ATOM 4593 C CA . VAL A 1 579 ? -9.148 15.992 3.096 1 86.75 579 VAL A CA 1
ATOM 4594 C C . VAL A 1 579 ? -8.375 14.977 3.941 1 86.75 579 VAL A C 1
ATOM 4596 O O . VAL A 1 579 ? -7.473 15.344 4.691 1 86.75 579 VAL A O 1
ATOM 4599 N N . LYS A 1 580 ? -8.648 13.742 3.824 1 87.19 580 LYS A N 1
ATOM 4600 C CA . LYS A 1 580 ? -7.914 12.695 4.535 1 87.19 580 LYS A CA 1
ATOM 4601 C C . LYS A 1 580 ? -6.465 12.633 4.066 1 87.19 580 LYS A C 1
ATOM 4603 O O . LYS A 1 580 ? -5.551 12.453 4.875 1 87.19 580 LYS A O 1
ATOM 4608 N N . ASP A 1 581 ? -6.285 12.812 2.83 1 87.06 581 ASP A N 1
ATOM 4609 C CA . ASP A 1 581 ? -4.938 12.836 2.273 1 87.06 581 ASP A CA 1
ATOM 4610 C C . ASP A 1 581 ? -4.156 14.047 2.777 1 87.06 581 ASP A C 1
ATOM 4612 O O . ASP A 1 581 ? -2.967 13.945 3.078 1 87.06 581 ASP A O 1
ATOM 4616 N N . ILE A 1 582 ? -4.855 15.133 2.834 1 89.12 582 ILE A N 1
ATOM 4617 C CA . ILE A 1 582 ? -4.207 16.344 3.301 1 89.12 582 ILE A CA 1
ATOM 4618 C C . ILE A 1 582 ? -3.783 16.188 4.758 1 89.12 582 ILE A C 1
ATOM 4620 O O . ILE A 1 582 ? -2.703 16.641 5.152 1 89.12 582 ILE A O 1
ATOM 4624 N N . PHE A 1 583 ? -4.504 15.5 5.516 1 87.44 583 PHE A N 1
ATOM 4625 C CA . PHE A 1 583 ? -4.141 15.273 6.91 1 87.44 583 PHE A CA 1
ATOM 4626 C C . PHE A 1 583 ? -2.924 14.359 7.008 1 87.44 583 PHE A C 1
ATOM 4628 O O . PHE A 1 583 ? -2.041 14.578 7.84 1 87.44 583 PHE A O 1
ATOM 4635 N N . LYS A 1 584 ? -2.844 13.352 6.254 1 87.19 584 LYS A N 1
ATOM 4636 C CA . LYS A 1 584 ? -1.674 12.484 6.207 1 87.19 584 LYS A CA 1
ATOM 4637 C C . LYS A 1 584 ? -0.434 13.25 5.762 1 87.19 584 LYS A C 1
ATOM 4639 O O . LYS A 1 584 ? 0.644 13.086 6.34 1 87.19 584 LYS A O 1
ATOM 4644 N N . PHE A 1 585 ? -0.68 14.023 4.762 1 87.31 585 PHE A N 1
ATOM 4645 C CA . PHE A 1 585 ? 0.399 14.82 4.199 1 87.31 585 PHE A CA 1
ATOM 4646 C C . PHE A 1 585 ? 0.856 15.891 5.188 1 87.31 585 PHE A C 1
ATOM 4648 O O . PHE A 1 585 ? 2.033 16.25 5.219 1 87.31 585 PHE A O 1
ATOM 4655 N N . MET A 1 586 ? -0.093 16.422 6.016 1 89.25 586 MET A N 1
ATOM 4656 C CA . MET A 1 586 ? 0.178 17.516 6.941 1 89.25 586 MET A CA 1
ATOM 4657 C C . MET A 1 586 ? 1.205 17.109 7.988 1 89.25 586 MET A C 1
ATOM 4659 O O . MET A 1 586 ? 1.977 17.938 8.469 1 89.25 586 MET A O 1
ATOM 4663 N N . VAL A 1 587 ? 1.318 15.852 8.25 1 86.88 587 VAL A N 1
ATOM 4664 C CA . VAL A 1 587 ? 2.277 15.398 9.25 1 86.88 587 VAL A CA 1
ATOM 4665 C C . VAL A 1 587 ? 3.699 15.617 8.742 1 86.88 587 VAL A C 1
ATOM 4667 O O . VAL A 1 587 ? 4.535 16.188 9.445 1 86.88 587 VAL A O 1
ATOM 4670 N N . ILE A 1 588 ? 3.984 15.172 7.551 1 87.44 588 ILE A N 1
ATOM 4671 C CA . ILE A 1 588 ? 5.305 15.375 6.965 1 87.44 588 ILE A CA 1
ATOM 4672 C C . ILE A 1 588 ? 5.539 16.875 6.73 1 87.44 588 ILE A C 1
ATOM 4674 O O . ILE A 1 588 ? 6.641 17.375 6.957 1 87.44 588 ILE A O 1
ATOM 4678 N N . PHE A 1 589 ? 4.488 17.547 6.316 1 90 589 PHE A N 1
ATOM 4679 C CA . PHE A 1 589 ? 4.555 18.984 6.074 1 90 589 PHE A CA 1
ATOM 4680 C C . PHE A 1 589 ? 4.934 19.734 7.344 1 90 589 PHE A C 1
ATOM 4682 O O . PHE A 1 589 ? 5.824 20.578 7.328 1 90 589 PHE A O 1
ATOM 4689 N N . LEU A 1 590 ? 4.316 19.391 8.438 1 90.38 590 LEU A N 1
ATOM 4690 C CA . LEU A 1 590 ? 4.562 20.078 9.703 1 90.38 590 LEU A CA 1
ATOM 4691 C C . LEU A 1 590 ? 5.965 19.766 10.219 1 90.38 590 LEU A C 1
ATOM 4693 O O . LEU A 1 590 ? 6.602 20.625 10.844 1 90.38 590 LEU A O 1
ATOM 4697 N N . LEU A 1 591 ? 6.41 18.625 9.914 1 89.75 591 LEU A N 1
ATOM 4698 C CA . LEU A 1 591 ? 7.762 18.266 10.336 1 89.75 591 LEU A CA 1
ATOM 4699 C C . LEU A 1 591 ? 8.805 19.109 9.594 1 89.75 591 LEU A C 1
ATOM 4701 O O . LEU A 1 591 ? 9.711 19.656 10.219 1 89.75 591 LEU A O 1
ATOM 4705 N N . VAL A 1 592 ? 8.633 19.188 8.336 1 90.44 592 VAL A N 1
ATOM 4706 C CA . VAL A 1 592 ? 9.578 19.984 7.539 1 90.44 592 VAL A CA 1
ATOM 4707 C C . VAL A 1 592 ? 9.414 21.469 7.863 1 90.44 592 VAL A C 1
ATOM 4709 O O . VAL A 1 592 ? 10.406 22.188 7.984 1 90.44 592 VAL A O 1
ATOM 4712 N N . PHE A 1 593 ? 8.156 21.891 8.031 1 93.31 593 PHE A N 1
ATOM 4713 C CA . PHE A 1 593 ? 7.844 23.266 8.367 1 93.31 593 PHE A CA 1
ATOM 4714 C C . PHE A 1 593 ? 8.484 23.656 9.695 1 93.31 593 PHE A C 1
ATOM 4716 O O . PHE A 1 593 ? 9.109 24.719 9.797 1 93.31 593 PHE A O 1
ATOM 4723 N N . LEU A 1 594 ? 8.398 22.797 10.609 1 92 594 LEU A N 1
ATOM 4724 C CA . LEU A 1 594 ? 8.953 23.062 11.93 1 92 594 LEU A CA 1
ATOM 4725 C C . LEU A 1 594 ? 10.477 23.062 11.883 1 92 594 LEU A C 1
ATOM 4727 O O . LEU A 1 594 ? 11.125 23.859 12.578 1 92 594 LEU A O 1
ATOM 4731 N N . ALA A 1 595 ? 11.031 22.203 11.078 1 93.25 595 ALA A N 1
ATOM 4732 C CA . ALA A 1 595 ? 12.484 22.156 10.945 1 93.25 595 ALA A CA 1
ATOM 4733 C C . ALA A 1 595 ? 13.031 23.484 10.445 1 93.25 595 ALA A C 1
ATOM 4735 O O . ALA A 1 595 ? 13.93 24.062 11.062 1 93.25 595 ALA A O 1
ATOM 4736 N N . PHE A 1 596 ? 12.461 23.984 9.453 1 94.44 596 PHE A N 1
ATOM 4737 C CA . PHE A 1 596 ? 12.953 25.234 8.859 1 94.44 596 PHE A CA 1
ATOM 4738 C C . PHE A 1 596 ? 12.57 26.422 9.719 1 94.44 596 PHE A C 1
ATOM 4740 O O . PHE A 1 596 ? 13.305 27.422 9.773 1 94.44 596 PHE A O 1
ATOM 4747 N N . MET A 1 597 ? 11.43 26.328 10.383 1 94.62 597 MET A N 1
ATOM 4748 C CA . MET A 1 597 ? 11.016 27.406 11.258 1 94.62 597 MET A CA 1
ATOM 4749 C C . MET A 1 597 ? 12.008 27.609 12.398 1 94.62 597 MET A C 1
ATOM 4751 O O . MET A 1 597 ? 12.477 28.719 12.633 1 94.62 597 MET A O 1
ATOM 4755 N N . ILE A 1 598 ? 12.43 26.531 13 1 92.94 598 ILE A N 1
ATOM 4756 C CA . ILE A 1 598 ? 13.352 26.625 14.125 1 92.94 598 ILE A CA 1
ATOM 4757 C C . ILE A 1 598 ? 14.75 26.969 13.625 1 92.94 598 ILE A C 1
ATOM 4759 O O . ILE A 1 598 ? 15.484 27.719 14.273 1 92.94 598 ILE A O 1
ATOM 4763 N N . GLY A 1 599 ? 15.125 26.406 12.484 1 93.25 599 GLY A N 1
ATOM 4764 C CA . GLY A 1 599 ? 16.422 26.719 11.914 1 93.25 599 GLY A CA 1
ATOM 4765 C C . GLY A 1 599 ? 16.578 28.188 11.57 1 93.25 599 GLY A C 1
ATOM 4766 O O . GLY A 1 599 ? 17.562 28.828 11.961 1 93.25 599 GLY A O 1
ATOM 4767 N N . MET A 1 600 ? 15.617 28.719 10.891 1 93.94 600 MET A N 1
ATOM 4768 C CA . MET A 1 600 ? 15.688 30.125 10.5 1 93.94 600 MET A CA 1
ATOM 4769 C C . MET A 1 600 ? 15.523 31.031 11.711 1 93.94 600 MET A C 1
ATOM 4771 O O . MET A 1 600 ? 16.141 32.094 11.773 1 93.94 600 MET A O 1
ATOM 4775 N N . PHE A 1 601 ? 14.758 30.641 12.648 1 92.88 601 PHE A N 1
ATOM 4776 C CA . PHE A 1 601 ? 14.625 31.406 13.883 1 92.88 601 PHE A CA 1
ATOM 4777 C C . PHE A 1 601 ? 15.961 31.469 14.617 1 92.88 601 PHE A C 1
ATOM 4779 O O . PHE A 1 601 ? 16.328 32.531 15.141 1 92.88 601 PHE A O 1
ATOM 4786 N N . ASN A 1 602 ? 16.656 30.391 14.68 1 91.75 602 ASN A N 1
ATOM 4787 C CA . ASN A 1 602 ? 17.953 30.375 15.336 1 91.75 602 ASN A CA 1
ATOM 4788 C C . ASN A 1 602 ? 18.969 31.266 14.617 1 91.75 602 ASN A C 1
ATOM 4790 O O . ASN A 1 602 ? 19.844 31.844 15.25 1 91.75 602 ASN A O 1
ATOM 4794 N N . LEU A 1 603 ? 18.766 31.359 13.375 1 91.44 603 LEU A N 1
ATOM 4795 C CA . LEU A 1 603 ? 19.703 32.156 12.586 1 91.44 603 LEU A CA 1
ATOM 4796 C C . LEU A 1 603 ? 19.469 33.656 12.789 1 91.44 603 LEU A C 1
ATOM 4798 O O . LEU A 1 603 ? 20.422 34.406 12.953 1 91.44 603 LEU A O 1
ATOM 4802 N N . TYR A 1 604 ? 18.219 34.062 12.867 1 90.12 604 TYR A N 1
ATOM 4803 C CA . TYR A 1 604 ? 17.922 35.5 12.82 1 90.12 604 TYR A CA 1
ATOM 4804 C C . TYR A 1 604 ? 17.375 36 14.156 1 90.12 604 TYR A C 1
ATOM 4806 O O . TYR A 1 604 ? 17.062 37.188 14.32 1 90.12 604 TYR A O 1
ATOM 4814 N N . SER A 1 605 ? 17.266 35.219 15.133 1 89.81 605 SER A N 1
ATOM 4815 C CA . SER A 1 605 ? 16.656 35.594 16.406 1 89.81 605 SER A CA 1
ATOM 4816 C C . SER A 1 605 ? 17.453 36.719 17.078 1 89.81 605 SER A C 1
ATOM 4818 O O . SER A 1 605 ? 16.891 37.531 17.828 1 89.81 605 SER A O 1
ATOM 4820 N N . TYR A 1 606 ? 18.766 36.875 16.703 1 87.12 606 TYR A N 1
ATOM 4821 C CA . TYR A 1 606 ? 19.625 37.875 17.344 1 87.12 606 TYR A CA 1
ATOM 4822 C C . TYR A 1 606 ? 19.547 39.188 16.625 1 87.12 606 TYR A C 1
ATOM 4824 O O . TYR A 1 606 ? 20.156 40.188 17.047 1 87.12 606 TYR A O 1
ATOM 4832 N N . TYR A 1 607 ? 18.797 39.344 15.617 1 87.12 607 TYR A N 1
ATOM 4833 C CA . TYR A 1 607 ? 18.828 40.562 14.805 1 87.12 607 TYR A CA 1
ATOM 4834 C C . TYR A 1 607 ? 17.5 41.312 14.891 1 87.12 607 TYR A C 1
ATOM 4836 O O . TYR A 1 607 ? 17.062 41.906 13.914 1 87.12 607 TYR A O 1
ATOM 4844 N N . LEU A 1 608 ? 16.891 41.219 16.016 1 86.12 608 LEU A N 1
ATOM 4845 C CA . LEU A 1 608 ? 15.672 42 16.203 1 86.12 608 LEU A CA 1
ATOM 4846 C C . LEU A 1 608 ? 15.961 43.5 16.109 1 86.12 608 LEU A C 1
ATOM 4848 O O . LEU A 1 608 ? 16.875 44 16.766 1 86.12 608 LEU A O 1
ATOM 4852 N N . GLY A 1 609 ? 15.336 44.156 15.289 1 79.81 609 GLY A N 1
ATOM 4853 C CA . GLY A 1 609 ? 15.492 45.594 15.164 1 79.81 609 GLY A CA 1
ATOM 4854 C C . GLY A 1 609 ? 16.5 46 14.102 1 79.81 609 GLY A C 1
ATOM 4855 O O . GLY A 1 609 ? 16.578 47.156 13.711 1 79.81 609 GLY A O 1
ATOM 4856 N N . ALA A 1 610 ? 17.406 45.062 13.656 1 81.06 610 ALA A N 1
ATOM 4857 C CA . ALA A 1 610 ? 18.453 45.406 12.688 1 81.06 610 ALA A CA 1
ATOM 4858 C C . ALA A 1 610 ? 18 45.094 11.266 1 81.06 610 ALA A C 1
ATOM 4860 O O . ALA A 1 610 ? 18.594 45.594 10.305 1 81.06 610 ALA A O 1
ATOM 4861 N N . LYS A 1 611 ? 16.922 44.406 11.203 1 85.44 611 LYS A N 1
ATOM 4862 C CA . LYS A 1 611 ? 16.406 44.062 9.883 1 85.44 611 LYS A CA 1
ATOM 4863 C C . LYS A 1 611 ? 15.297 45 9.438 1 85.44 611 LYS A C 1
ATOM 4865 O O . LYS A 1 611 ? 14.703 45.6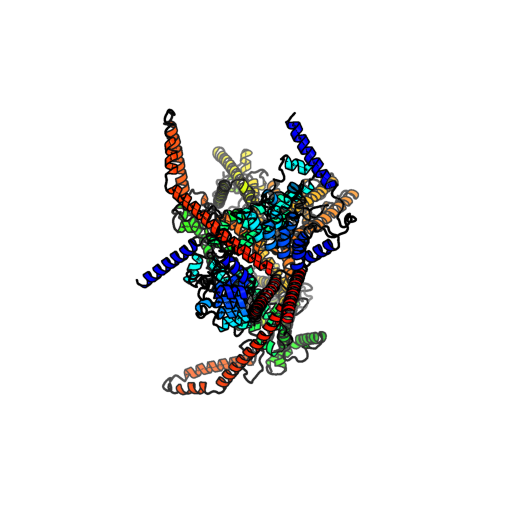88 10.258 1 85.44 611 LYS A O 1
ATOM 4870 N N . GLN A 1 612 ? 15.164 45.156 8.172 1 76.12 612 GLN A N 1
ATOM 4871 C CA . GLN A 1 612 ? 14.078 46 7.652 1 76.12 612 GLN A CA 1
ATOM 4872 C C . GLN A 1 612 ? 12.719 45.406 8.039 1 76.12 612 GLN A C 1
ATOM 4874 O O . GLN A 1 612 ? 11.805 46.156 8.375 1 76.12 612 GLN A O 1
ATOM 4879 N N . ASN A 1 613 ? 12.664 44.094 8.016 1 82.69 613 ASN A N 1
ATOM 4880 C CA . ASN A 1 613 ? 11.453 43.375 8.438 1 82.69 613 ASN A CA 1
ATOM 4881 C C . ASN A 1 613 ? 11.734 42.406 9.586 1 82.69 613 ASN A C 1
ATOM 4883 O O . ASN A 1 613 ? 12.844 41.875 9.688 1 82.69 613 ASN A O 1
ATOM 4887 N N . ASP A 1 614 ? 10.883 42.344 10.516 1 84.88 614 ASP A N 1
ATOM 4888 C CA . ASP A 1 614 ? 11.07 41.5 11.695 1 84.88 614 ASP A CA 1
ATOM 4889 C C . ASP A 1 614 ? 10.82 40.031 11.359 1 84.88 614 ASP A C 1
ATOM 4891 O O . ASP A 1 614 ? 10.469 39.219 12.234 1 84.88 614 ASP A O 1
ATOM 4895 N N . ALA A 1 615 ? 11.109 39.812 10.133 1 89.62 615 ALA A N 1
ATOM 4896 C CA . ALA A 1 615 ? 10.898 38.406 9.734 1 89.62 615 ALA A CA 1
ATOM 4897 C C . ALA A 1 615 ? 11.891 37.5 10.438 1 89.62 615 ALA A C 1
ATOM 4899 O O . ALA A 1 615 ? 13.086 37.781 10.508 1 89.62 615 ALA A O 1
ATOM 4900 N N . PHE A 1 616 ? 11.516 36.438 11.125 1 90.62 616 PHE A N 1
ATOM 4901 C CA . PHE A 1 616 ? 12.281 35.344 11.719 1 90.62 616 PHE A CA 1
ATOM 4902 C C . PHE A 1 616 ? 12.914 35.781 13.031 1 90.62 616 PHE A C 1
ATOM 4904 O O . PHE A 1 616 ? 13.797 35.094 13.562 1 90.62 616 PHE A O 1
ATOM 4911 N N . THR A 1 617 ? 12.617 36.938 13.531 1 89.88 617 THR A N 1
ATOM 4912 C CA . THR A 1 617 ? 13.219 37.406 14.773 1 89.88 617 THR A CA 1
ATOM 4913 C C . THR A 1 617 ? 12.438 36.875 15.977 1 89.88 617 THR A C 1
ATOM 4915 O O . THR A 1 617 ? 13 36.719 17.062 1 89.88 617 THR A O 1
ATOM 4918 N N . THR A 1 618 ? 11.164 36.688 15.812 1 91.25 618 THR A N 1
ATOM 4919 C CA . THR A 1 618 ? 10.328 36.031 16.797 1 91.25 618 THR A CA 1
ATOM 4920 C C . THR A 1 618 ? 9.742 34.75 16.234 1 91.25 618 THR A C 1
ATOM 4922 O O . THR A 1 618 ? 9.82 34.5 15.031 1 91.25 618 THR A O 1
ATOM 4925 N N . LEU A 1 619 ? 9.328 33.969 17.188 1 91.62 619 LEU A N 1
ATOM 4926 C CA . LEU A 1 619 ? 8.766 32.688 16.75 1 91.62 619 LEU A CA 1
ATOM 4927 C C . LEU A 1 619 ? 7.484 32.906 15.938 1 91.62 619 LEU A C 1
ATOM 4929 O O . LEU A 1 619 ? 7.254 32.25 14.938 1 91.62 619 LEU A O 1
ATOM 4933 N N . GLU A 1 620 ? 6.641 33.875 16.391 1 91.62 620 GLU A N 1
ATOM 4934 C CA . GLU A 1 620 ? 5.387 34.156 15.703 1 91.62 620 GLU A CA 1
ATOM 4935 C C . GLU A 1 620 ? 5.641 34.719 14.297 1 91.62 620 GLU A C 1
ATOM 4937 O O . GLU A 1 620 ? 4.992 34.281 13.336 1 91.62 620 GLU A O 1
ATOM 4942 N N . GLU A 1 621 ? 6.625 35.531 14.148 1 91.25 621 GLU A N 1
ATOM 4943 C CA . GLU A 1 621 ? 6.938 36.125 12.844 1 91.25 621 GLU A CA 1
ATOM 4944 C C . GLU A 1 621 ? 7.562 35.094 11.914 1 91.25 621 GLU A C 1
ATOM 4946 O O . GLU A 1 621 ? 7.383 35.156 10.695 1 91.25 621 GLU A O 1
ATOM 4951 N N . SER A 1 622 ? 8.336 34.219 12.578 1 92.81 622 SER A N 1
ATOM 4952 C CA . SER A 1 622 ? 8.898 33.156 11.766 1 92.81 622 SER A CA 1
ATOM 4953 C C . SER A 1 622 ? 7.805 32.25 11.188 1 92.81 622 SER A C 1
ATOM 4955 O O . SER A 1 622 ? 7.871 31.844 10.023 1 92.81 622 SER A O 1
ATOM 4957 N N . PHE A 1 623 ? 6.812 31.969 11.992 1 93 623 PHE A N 1
ATOM 4958 C CA . PHE A 1 623 ? 5.691 31.156 11.539 1 93 623 PHE A CA 1
ATOM 4959 C C . PHE A 1 623 ? 4.934 31.859 10.414 1 93 623 PHE A C 1
ATOM 4961 O O . PHE A 1 623 ? 4.641 31.25 9.383 1 93 623 PHE A O 1
ATOM 4968 N N . LYS A 1 624 ? 4.652 33.125 10.555 1 91.88 624 LYS A N 1
ATOM 4969 C CA . LYS A 1 624 ? 3.885 33.906 9.57 1 91.88 624 LYS A CA 1
ATOM 4970 C C . LYS A 1 624 ? 4.645 34 8.25 1 91.88 624 LYS A C 1
ATOM 4972 O O . LYS A 1 624 ? 4.066 33.812 7.176 1 91.88 624 LYS A O 1
ATOM 4977 N N . THR A 1 625 ? 5.922 34.219 8.344 1 91.94 625 THR A N 1
ATOM 4978 C CA . THR A 1 625 ? 6.711 34.406 7.137 1 91.94 625 THR A CA 1
ATOM 4979 C C . THR A 1 625 ? 6.789 33.125 6.32 1 91.94 625 THR A C 1
ATOM 4981 O O . THR A 1 625 ? 6.582 33.156 5.105 1 91.94 625 THR A O 1
ATOM 4984 N N . LEU A 1 626 ? 7.047 32.062 7.031 1 92.44 626 LEU A N 1
ATOM 4985 C CA . LEU A 1 626 ? 7.176 30.812 6.316 1 92.44 626 LEU A CA 1
ATOM 4986 C C . LEU A 1 626 ? 5.82 30.344 5.781 1 92.44 626 LEU A C 1
ATOM 4988 O O . LEU A 1 626 ? 5.746 29.766 4.699 1 92.44 626 LEU A O 1
ATOM 4992 N N . PHE A 1 627 ? 4.777 30.578 6.488 1 91.38 627 PHE A N 1
ATOM 4993 C CA . PHE A 1 627 ? 3.445 30.203 6.043 1 91.38 627 PHE A CA 1
ATOM 4994 C C . PHE A 1 627 ? 3.066 30.938 4.766 1 91.38 627 PHE A C 1
ATOM 4996 O O . PHE A 1 627 ? 2.588 30.328 3.807 1 91.38 627 PHE A O 1
ATOM 5003 N N . TRP A 1 628 ? 3.291 32.188 4.676 1 88.25 628 TRP A N 1
ATOM 5004 C CA . TRP A 1 628 ? 2.926 33 3.514 1 88.25 628 TRP A CA 1
ATOM 5005 C C . TRP A 1 628 ? 3.869 32.719 2.346 1 88.25 628 TRP A C 1
ATOM 5007 O O . TRP A 1 628 ? 3.512 32.938 1.187 1 88.25 628 TRP A O 1
ATOM 5017 N N . ALA A 1 629 ? 5.008 32.25 2.703 1 89.19 629 ALA A N 1
ATOM 5018 C CA . ALA A 1 629 ? 5.965 31.906 1.648 1 89.19 629 ALA A CA 1
ATOM 5019 C C . ALA A 1 629 ? 5.461 30.75 0.793 1 89.19 629 ALA A C 1
ATOM 5021 O O . ALA A 1 629 ? 5.801 30.641 -0.386 1 89.19 629 ALA A O 1
ATOM 5022 N N . ILE A 1 630 ? 4.617 29.953 1.38 1 86.81 630 ILE A N 1
ATOM 5023 C CA . ILE A 1 630 ? 4.078 28.812 0.638 1 86.81 630 ILE A CA 1
ATOM 5024 C C . ILE A 1 630 ? 3.227 29.312 -0.525 1 86.81 630 ILE A C 1
ATOM 5026 O O . ILE A 1 630 ? 3.186 28.688 -1.588 1 86.81 630 ILE A O 1
ATOM 5030 N N . PHE A 1 631 ? 2.568 30.438 -0.317 1 81.44 631 PHE A N 1
ATOM 5031 C CA . PHE A 1 631 ? 1.672 30.984 -1.325 1 81.44 631 PHE A CA 1
ATOM 5032 C C . PHE A 1 631 ? 2.393 32 -2.186 1 81.44 631 PHE A C 1
ATOM 5034 O O . PHE A 1 631 ? 1.771 32.688 -3.012 1 81.44 631 PHE A O 1
ATOM 5041 N N . GLY A 1 632 ? 3.668 32.219 -1.963 1 81.19 632 GLY A N 1
ATOM 5042 C CA . GLY A 1 632 ? 4.441 33.156 -2.746 1 81.19 632 GLY A CA 1
ATOM 5043 C C . GLY A 1 632 ? 4.246 34.594 -2.305 1 81.19 632 GLY A C 1
ATOM 5044 O O . GLY A 1 632 ? 4.504 35.531 -3.072 1 81.19 632 GLY A O 1
ATOM 5045 N N . LEU A 1 633 ? 3.836 34.781 -1.05 1 77.44 633 LEU A N 1
ATOM 5046 C CA . LEU A 1 633 ? 3.506 36.125 -0.61 1 77.44 633 LEU A CA 1
ATOM 5047 C C . LEU A 1 633 ? 4.609 36.688 0.278 1 77.44 633 LEU A C 1
ATOM 5049 O O . LEU A 1 633 ? 4.543 37.844 0.692 1 77.44 633 LEU A O 1
ATOM 5053 N N . SER A 1 634 ? 5.648 35.906 0.535 1 81.06 634 SER A N 1
ATOM 5054 C CA . SER A 1 634 ? 6.777 36.406 1.304 1 81.06 634 SER A CA 1
ATOM 5055 C C . SER A 1 634 ? 7.895 36.906 0.386 1 81.06 634 SER A C 1
ATOM 5057 O O . SER A 1 634 ? 8.172 36.281 -0.646 1 81.06 634 SER A O 1
ATOM 5059 N N . GLU A 1 635 ? 8.414 38.031 0.808 1 79.5 635 GLU A N 1
ATOM 5060 C CA . GLU A 1 635 ? 9.461 38.656 -0.016 1 79.5 635 GLU A CA 1
ATOM 5061 C C . GLU A 1 635 ? 10.836 38.094 0.344 1 79.5 635 GLU A C 1
ATOM 5063 O O . GLU A 1 635 ? 11.047 37.625 1.463 1 79.5 635 GLU A O 1
ATOM 5068 N N . VAL A 1 636 ? 11.719 38.125 -0.609 1 83.81 636 VAL A N 1
ATOM 5069 C CA . VAL A 1 636 ? 13.094 37.688 -0.426 1 83.81 636 VAL A CA 1
ATOM 5070 C C . VAL A 1 636 ? 13.836 38.656 0.495 1 83.81 636 VAL A C 1
ATOM 5072 O O . VAL A 1 636 ? 14.812 38.25 1.144 1 83.81 636 VAL A O 1
ATOM 5075 N N . LYS A 1 637 ? 13.344 39.812 0.619 1 81.5 637 LYS A N 1
ATOM 5076 C CA . LYS A 1 637 ? 13.969 40.812 1.467 1 81.5 637 LYS A CA 1
ATOM 5077 C C . LYS A 1 637 ? 13.891 40.438 2.939 1 81.5 637 LYS A C 1
ATOM 5079 O O . LYS A 1 637 ? 14.617 40.969 3.773 1 81.5 637 LYS A O 1
ATOM 5084 N N . SER A 1 638 ? 13.164 39.375 3.188 1 82.94 638 SER A N 1
ATOM 5085 C CA . SER A 1 638 ? 13.008 38.938 4.562 1 82.94 638 SER A CA 1
ATOM 5086 C C . SER A 1 638 ? 14.297 38.312 5.09 1 82.94 638 SER A C 1
ATOM 5088 O O . SER A 1 638 ? 14.5 38.219 6.305 1 82.94 638 SER A O 1
ATOM 5090 N N . VAL A 1 639 ? 15.258 37.969 4.199 1 86.88 639 VAL A N 1
ATOM 5091 C CA . VAL A 1 639 ? 16.469 37.281 4.664 1 86.88 639 VAL A CA 1
ATOM 5092 C C . VAL A 1 639 ? 17.656 38.25 4.555 1 86.88 639 VAL A C 1
ATOM 5094 O O . VAL A 1 639 ? 18.797 37.844 4.852 1 86.88 639 VAL A O 1
ATOM 5097 N N . VAL A 1 640 ? 17.422 39.5 4.254 1 84.5 640 VAL A N 1
ATOM 5098 C CA . VAL A 1 640 ? 18.516 40.438 4.125 1 84.5 640 VAL A CA 1
ATOM 5099 C C . VAL A 1 640 ? 18.766 41.125 5.461 1 84.5 640 VAL A C 1
ATOM 5101 O O . VAL A 1 640 ? 17.812 41.5 6.156 1 84.5 640 VAL A O 1
ATOM 5104 N N . ILE A 1 641 ? 20.141 41.031 5.801 1 83.81 641 ILE A N 1
ATOM 5105 C CA . ILE A 1 641 ? 20.562 41.719 7.016 1 83.81 641 ILE A CA 1
ATOM 5106 C C . ILE A 1 641 ? 21.281 43.031 6.652 1 83.81 641 ILE A C 1
ATOM 5108 O O . ILE A 1 641 ? 22.125 43.031 5.754 1 83.81 641 ILE A O 1
ATOM 5112 N N . ASN A 1 642 ? 20.891 44.188 6.801 1 75.38 642 ASN A N 1
ATOM 5113 C CA . ASN A 1 642 ? 21.484 45.469 6.445 1 75.38 642 ASN A CA 1
ATOM 5114 C C . ASN A 1 642 ? 22.719 45.781 7.297 1 75.38 642 ASN A C 1
ATOM 5116 O O . ASN A 1 642 ? 22.969 46.906 7.656 1 75.38 642 ASN A O 1
ATOM 5120 N N . ASN A 1 643 ? 23.547 44.75 7.844 1 77.75 643 ASN A N 1
ATOM 5121 C CA . ASN A 1 643 ? 24.688 45.062 8.719 1 77.75 643 ASN A CA 1
ATOM 5122 C C . ASN A 1 643 ? 25.969 44.438 8.195 1 77.75 643 ASN A C 1
ATOM 5124 O O . ASN A 1 643 ? 26.938 44.281 8.945 1 77.75 643 ASN A O 1
ATOM 5128 N N . GLY A 1 644 ? 26.047 43.969 6.93 1 79.38 644 GLY A N 1
ATOM 5129 C CA . GLY A 1 644 ? 27.281 43.5 6.332 1 79.38 644 GLY A CA 1
ATOM 5130 C C . GLY A 1 644 ? 27.625 42.094 6.719 1 79.38 644 GLY A C 1
ATOM 5131 O O . GLY A 1 644 ? 28.672 41.562 6.348 1 79.38 644 GLY A O 1
ATOM 5132 N N . HIS A 1 645 ? 26.875 41.438 7.574 1 87.56 645 HIS A N 1
ATOM 5133 C CA . HIS A 1 645 ? 27.125 40.031 7.895 1 87.56 645 HIS A CA 1
ATOM 5134 C C . HIS A 1 645 ? 26.75 39.125 6.727 1 87.56 645 HIS A C 1
ATOM 5136 O O . HIS A 1 645 ? 25.688 38.5 6.727 1 87.56 645 HIS A O 1
ATOM 5142 N N . LYS A 1 646 ? 27.688 38.906 5.879 1 87.12 646 LYS A N 1
ATOM 5143 C CA . LYS A 1 646 ? 27.438 38.219 4.609 1 87.12 646 LYS A CA 1
ATOM 5144 C C . LYS A 1 646 ? 27.266 36.719 4.809 1 87.12 646 LYS A C 1
ATOM 5146 O O . LYS A 1 646 ? 26.5 36.062 4.094 1 87.12 646 LYS A O 1
ATOM 5151 N N . PHE A 1 647 ? 27.906 36.219 5.812 1 89.12 647 PHE A N 1
ATOM 5152 C CA . PHE A 1 647 ? 27.828 34.781 6.016 1 89.12 647 PHE A CA 1
ATOM 5153 C C . PHE A 1 647 ? 26.422 34.375 6.473 1 89.12 647 PHE A C 1
ATOM 5155 O O . PHE A 1 647 ? 25.844 33.438 5.949 1 89.12 647 PHE A O 1
ATOM 5162 N N . ILE A 1 648 ? 25.891 35.062 7.453 1 90.31 648 ILE A N 1
ATOM 5163 C CA . ILE A 1 648 ? 24.547 34.781 7.969 1 90.31 648 ILE A CA 1
ATOM 5164 C C . ILE A 1 648 ? 23.516 35.031 6.871 1 90.31 648 ILE A C 1
ATOM 5166 O O . ILE A 1 648 ? 22.578 34.25 6.727 1 90.31 648 ILE A O 1
ATOM 5170 N N . GLU A 1 649 ? 23.766 36.062 6.086 1 88.88 649 GLU A N 1
ATOM 5171 C CA . GLU A 1 649 ? 22.844 36.375 4.996 1 88.88 649 GLU A CA 1
ATOM 5172 C C . GLU A 1 649 ? 22.859 35.281 3.93 1 88.88 649 GLU A C 1
ATOM 5174 O O . GLU A 1 649 ? 21.812 34.875 3.41 1 88.88 649 GLU A O 1
ATOM 5179 N N . ASN A 1 650 ? 24.078 34.781 3.615 1 88.5 650 ASN A N 1
ATOM 5180 C CA . ASN A 1 650 ? 24.188 33.719 2.619 1 88.5 650 ASN A CA 1
ATOM 5181 C C . ASN A 1 650 ? 23.531 32.406 3.104 1 88.5 650 ASN A C 1
ATOM 5183 O O . ASN A 1 650 ? 22.906 31.703 2.324 1 88.5 650 ASN A O 1
ATOM 5187 N N . ILE A 1 651 ? 23.688 32.156 4.312 1 91.56 651 ILE A N 1
ATOM 5188 C CA . ILE A 1 651 ? 23.078 30.938 4.859 1 91.56 651 ILE A CA 1
ATOM 5189 C C . ILE A 1 651 ? 21.562 31.109 4.879 1 91.56 651 ILE A C 1
ATOM 5191 O O . ILE A 1 651 ? 20.812 30.156 4.613 1 91.56 651 ILE A O 1
ATOM 5195 N N . GLY A 1 652 ? 21.188 32.281 5.23 1 91.38 652 GLY A N 1
ATOM 5196 C CA . GLY A 1 652 ? 19.75 32.531 5.188 1 91.38 652 GLY A CA 1
ATOM 5197 C C . GLY A 1 652 ? 19.156 32.375 3.801 1 91.38 652 GLY A C 1
ATOM 5198 O O . GLY A 1 652 ? 18.094 31.797 3.643 1 91.38 652 GLY A O 1
ATOM 5199 N N . TYR A 1 653 ? 19.922 32.844 2.799 1 90.25 653 TYR A N 1
ATOM 5200 C CA . TYR A 1 653 ? 19.484 32.688 1.415 1 90.25 653 TYR A CA 1
ATOM 5201 C C . TYR A 1 653 ? 19.375 31.234 1.037 1 90.25 653 TYR A C 1
ATOM 5203 O O . TYR A 1 653 ? 18.422 30.812 0.392 1 90.25 653 TYR A O 1
ATOM 5211 N N . ILE A 1 654 ? 20.281 30.5 1.467 1 90.94 654 ILE A N 1
ATOM 5212 C CA . ILE A 1 654 ? 20.328 29.094 1.104 1 90.94 654 ILE A CA 1
ATOM 5213 C C . ILE A 1 654 ? 19.203 28.344 1.811 1 90.94 654 ILE A C 1
ATOM 5215 O O . ILE A 1 654 ? 18.484 27.562 1.185 1 90.94 654 ILE A O 1
ATOM 5219 N N . LEU A 1 655 ? 19.047 28.609 3.078 1 93.06 655 LEU A N 1
ATOM 5220 C CA . LEU A 1 655 ? 18.016 27.906 3.836 1 93.06 655 LEU A CA 1
ATOM 5221 C C . LEU A 1 655 ? 16.625 28.281 3.334 1 93.06 655 LEU A C 1
ATOM 5223 O O . LEU A 1 655 ? 15.75 27.422 3.215 1 93.06 655 LEU A O 1
ATOM 5227 N N . TYR A 1 656 ? 16.484 29.516 3.082 1 92.19 656 TYR A N 1
ATOM 5228 C CA . TYR A 1 656 ? 15.195 29.969 2.564 1 92.19 656 TYR A CA 1
ATOM 5229 C C . TYR A 1 656 ? 14.93 29.406 1.173 1 92.19 656 TYR A C 1
ATOM 5231 O O . TYR A 1 656 ? 13.797 29.047 0.839 1 92.19 656 TYR A O 1
ATOM 5239 N N . GLY A 1 657 ? 16.016 29.375 0.338 1 90.31 657 GLY A N 1
ATOM 5240 C CA . GLY A 1 657 ? 15.891 28.766 -0.973 1 90.31 657 GLY A CA 1
ATOM 5241 C C . GLY A 1 657 ? 15.555 27.281 -0.909 1 90.31 657 GLY A C 1
ATOM 5242 O O . GLY A 1 657 ? 14.664 26.812 -1.626 1 90.31 657 GLY A O 1
ATOM 5243 N N . VAL A 1 658 ? 16.188 26.562 -0.047 1 91.31 658 VAL A N 1
ATOM 5244 C CA . VAL A 1 658 ? 15.93 25.141 0.103 1 91.31 658 VAL A CA 1
ATOM 5245 C C . VAL A 1 658 ? 14.516 24.922 0.641 1 91.31 658 VAL A C 1
ATOM 5247 O O . VAL A 1 658 ? 13.836 23.969 0.263 1 91.31 658 VAL A O 1
ATOM 5250 N N . TYR A 1 659 ? 14.086 25.781 1.518 1 92.75 659 TYR A N 1
ATOM 5251 C CA . TYR A 1 659 ? 12.727 25.703 2.031 1 92.75 659 TYR A CA 1
ATOM 5252 C C . TYR A 1 659 ? 11.711 25.812 0.899 1 92.75 659 TYR A C 1
ATOM 5254 O O . TYR A 1 659 ? 10.766 25.031 0.818 1 92.75 659 TYR A O 1
ATOM 5262 N N . ASN A 1 660 ? 11.906 26.766 0.056 1 90.44 660 ASN A N 1
ATOM 5263 C CA . ASN A 1 660 ? 10.969 26.969 -1.041 1 90.44 660 ASN A CA 1
ATOM 5264 C C . ASN A 1 660 ? 10.984 25.797 -2.018 1 90.44 660 ASN A C 1
ATOM 5266 O O . ASN A 1 660 ? 9.938 25.391 -2.523 1 90.44 660 ASN A O 1
ATOM 5270 N N . VAL A 1 661 ? 12.141 25.312 -2.248 1 87.31 661 VAL A N 1
ATOM 5271 C CA . VAL A 1 661 ? 12.234 24.172 -3.146 1 87.31 661 VAL A CA 1
ATOM 5272 C C . VAL A 1 661 ? 11.523 22.969 -2.525 1 87.31 661 VAL A C 1
ATOM 5274 O O . VAL A 1 661 ? 10.75 22.281 -3.195 1 87.31 661 VAL A O 1
ATOM 5277 N N . THR A 1 662 ? 11.742 22.734 -1.275 1 88.69 662 THR A N 1
ATOM 5278 C CA . THR A 1 662 ? 11.18 21.562 -0.601 1 88.69 662 THR A CA 1
ATOM 5279 C C . THR A 1 662 ? 9.672 21.703 -0.453 1 88.69 662 THR A C 1
ATOM 5281 O O . THR A 1 662 ? 8.922 20.766 -0.73 1 88.69 662 THR A O 1
ATOM 5284 N N . MET A 1 663 ? 9.242 22.906 -0.086 1 89.56 663 MET A N 1
ATOM 5285 C CA . MET A 1 663 ? 7.824 23.094 0.22 1 89.56 663 MET A CA 1
ATOM 5286 C C . MET A 1 663 ? 7.008 23.25 -1.057 1 89.56 663 MET A C 1
ATOM 5288 O O . MET A 1 663 ? 5.961 22.625 -1.218 1 89.56 663 MET A O 1
ATOM 5292 N N . VAL A 1 664 ? 7.469 24.016 -1.956 1 84.94 664 VAL A N 1
ATOM 5293 C CA . VAL A 1 664 ? 6.648 24.406 -3.096 1 84.94 664 VAL A CA 1
ATOM 5294 C C . VAL A 1 664 ? 6.828 23.406 -4.23 1 84.94 664 VAL A C 1
ATOM 5296 O O . VAL A 1 664 ? 5.855 23 -4.875 1 84.94 664 VAL A O 1
ATOM 5299 N N . ILE A 1 665 ? 8.008 22.969 -4.367 1 82.75 665 ILE A N 1
ATOM 5300 C CA . ILE A 1 665 ? 8.258 22.109 -5.52 1 82.75 665 ILE A CA 1
ATOM 5301 C C . ILE A 1 665 ? 8.047 20.641 -5.129 1 82.75 665 ILE A C 1
ATOM 5303 O O . ILE A 1 665 ? 7.32 19.906 -5.801 1 82.75 665 ILE A O 1
ATOM 5307 N N . VAL A 1 666 ? 8.602 20.312 -4.07 1 84.94 666 VAL A N 1
ATOM 5308 C CA . VAL A 1 666 ? 8.594 18.891 -3.768 1 84.94 666 VAL A CA 1
ATOM 5309 C C . VAL A 1 666 ? 7.301 18.531 -3.041 1 84.94 666 VAL A C 1
ATOM 5311 O O . VAL A 1 666 ? 6.527 17.688 -3.518 1 84.94 666 VAL A O 1
ATOM 5314 N N . LEU A 1 667 ? 7.004 19.109 -1.934 1 87 667 LEU A N 1
ATOM 5315 C CA . LEU A 1 667 ? 5.906 18.672 -1.075 1 87 667 LEU A CA 1
ATOM 5316 C C . LEU A 1 667 ? 4.559 19.031 -1.696 1 87 667 LEU A C 1
ATOM 5318 O O . LEU A 1 667 ? 3.625 18.234 -1.663 1 87 667 LEU A O 1
ATOM 5322 N N . LEU A 1 668 ? 4.383 20.141 -2.277 1 85.94 668 LEU A N 1
ATOM 5323 C CA . LEU A 1 668 ? 3.107 20.5 -2.889 1 85.94 668 LEU A CA 1
ATOM 5324 C C . LEU A 1 668 ? 2.809 19.609 -4.09 1 85.94 668 LEU A C 1
ATOM 5326 O O . LEU A 1 668 ? 1.657 19.234 -4.32 1 85.94 668 LEU A O 1
ATOM 5330 N N . ASN A 1 669 ? 3.814 19.281 -4.707 1 84.19 669 ASN A N 1
ATOM 5331 C CA . ASN A 1 669 ? 3.598 18.406 -5.859 1 84.19 669 ASN A CA 1
ATOM 5332 C C . ASN A 1 669 ? 3.312 16.969 -5.43 1 84.19 669 ASN A C 1
ATOM 5334 O O . ASN A 1 669 ? 2.57 16.266 -6.105 1 84.19 669 ASN A O 1
ATOM 5338 N N . MET A 1 670 ? 3.961 16.641 -4.473 1 87.12 670 MET A N 1
ATOM 5339 C CA . MET A 1 670 ? 3.604 15.336 -3.922 1 87.12 670 MET A CA 1
ATOM 5340 C C . MET A 1 670 ? 2.148 15.312 -3.465 1 87.12 670 MET A C 1
ATOM 5342 O O . MET A 1 670 ? 1.446 14.32 -3.656 1 87.12 670 MET A O 1
ATOM 5346 N N . LEU A 1 671 ? 1.712 16.359 -2.875 1 86.81 671 LEU A N 1
ATOM 5347 C CA . LEU A 1 671 ? 0.32 16.469 -2.455 1 86.81 671 LEU A CA 1
ATOM 5348 C C . LEU A 1 671 ? -0.618 16.422 -3.656 1 86.81 671 LEU A C 1
ATOM 5350 O O . LEU A 1 671 ? -1.655 15.75 -3.613 1 86.81 671 LEU A O 1
ATOM 5354 N N . ILE A 1 672 ? -0.319 17.047 -4.664 1 86.81 672 ILE A N 1
ATOM 5355 C CA . ILE A 1 672 ? -1.123 17.047 -5.883 1 86.81 672 ILE A CA 1
ATOM 5356 C C . ILE A 1 672 ? -1.185 15.633 -6.461 1 86.81 672 ILE A C 1
ATOM 5358 O O . ILE A 1 672 ? -2.244 15.188 -6.906 1 86.81 672 ILE A O 1
ATOM 5362 N N . ALA A 1 673 ? -0.038 15.016 -6.426 1 86.44 673 ALA A N 1
ATOM 5363 C CA . ALA A 1 673 ? -0.02 13.641 -6.906 1 86.44 673 ALA A CA 1
ATOM 5364 C C . ALA A 1 673 ? -0.936 12.75 -6.066 1 86.44 673 ALA A C 1
ATOM 5366 O O . ALA A 1 673 ? -1.643 11.898 -6.602 1 86.44 673 ALA A O 1
ATOM 5367 N N . MET A 1 674 ? -0.873 12.922 -4.844 1 88.38 674 MET A N 1
ATOM 5368 C CA . MET A 1 674 ? -1.735 12.164 -3.939 1 88.38 674 MET A CA 1
ATOM 5369 C C . MET A 1 674 ? -3.205 12.453 -4.227 1 88.38 674 MET A C 1
ATOM 5371 O O . MET A 1 674 ? -4.016 11.531 -4.309 1 88.38 674 MET A O 1
ATOM 5375 N N . ILE A 1 675 ? -3.557 13.719 -4.398 1 88.69 675 ILE A N 1
ATOM 5376 C CA . ILE A 1 675 ? -4.934 14.125 -4.664 1 88.69 675 ILE A CA 1
ATOM 5377 C C . ILE A 1 675 ? -5.383 13.562 -6.012 1 88.69 675 ILE A C 1
ATOM 5379 O O . ILE A 1 675 ? -6.52 13.102 -6.152 1 88.69 675 ILE A O 1
ATOM 5383 N N . ASN A 1 676 ? -4.5 13.523 -6.957 1 86.94 676 ASN A N 1
ATOM 5384 C CA . ASN A 1 676 ? -4.844 12.992 -8.273 1 86.94 676 ASN A CA 1
ATOM 5385 C C . ASN A 1 676 ? -5.117 11.492 -8.219 1 86.94 676 ASN A C 1
ATOM 5387 O O . ASN A 1 676 ? -6.039 11 -8.875 1 86.94 676 ASN A O 1
ATOM 5391 N N . SER A 1 677 ? -4.309 10.875 -7.473 1 87.44 677 SER A N 1
ATOM 5392 C CA . SER A 1 677 ? -4.508 9.438 -7.348 1 87.44 677 SER A CA 1
ATOM 5393 C C . SER A 1 677 ? -5.828 9.125 -6.652 1 87.44 677 SER A C 1
ATOM 5395 O O . SER A 1 677 ? -6.574 8.242 -7.094 1 87.44 677 SER A O 1
ATOM 5397 N N . SER A 1 678 ? -6.137 9.766 -5.594 1 88.56 678 SER A N 1
ATOM 5398 C CA . SER A 1 678 ? -7.387 9.547 -4.871 1 88.56 678 SER A CA 1
ATOM 5399 C C . SER A 1 678 ? -8.594 9.961 -5.715 1 88.56 678 SER A C 1
ATOM 5401 O O . SER A 1 678 ? -9.633 9.305 -5.676 1 88.56 678 SER A O 1
ATOM 5403 N N . PHE A 1 679 ? -8.5 11.039 -6.488 1 89.81 679 PHE A N 1
ATOM 5404 C CA . PHE A 1 679 ? -9.57 11.484 -7.367 1 89.81 679 PHE A CA 1
ATOM 5405 C C . PHE A 1 679 ? -9.859 10.453 -8.453 1 89.81 679 PHE A C 1
ATOM 5407 O O . PHE A 1 679 ? -11.023 10.164 -8.75 1 89.81 679 PHE A O 1
ATOM 5414 N N . GLN A 1 680 ? -8.797 9.883 -8.922 1 87.94 680 GLN A N 1
ATOM 5415 C CA . GLN A 1 680 ? -8.961 8.891 -9.984 1 87.94 680 GLN A CA 1
ATOM 5416 C C . GLN A 1 680 ? -9.617 7.621 -9.461 1 87.94 680 GLN A C 1
ATOM 5418 O O . GLN A 1 680 ? -10.406 6.988 -10.164 1 87.94 680 GLN A O 1
ATOM 5423 N N . GLU A 1 681 ? -9.297 7.277 -8.312 1 88.69 681 GLU A N 1
ATOM 5424 C CA . GLU A 1 681 ? -9.906 6.098 -7.703 1 88.69 681 GLU A CA 1
ATOM 5425 C C . GLU A 1 681 ? -11.422 6.27 -7.562 1 88.69 681 GLU A C 1
ATOM 5427 O O . GLU A 1 681 ? -12.18 5.336 -7.82 1 88.69 681 GLU A O 1
ATOM 5432 N N . ILE A 1 682 ? -11.906 7.383 -7.133 1 90.69 682 ILE A N 1
ATOM 5433 C CA . ILE A 1 682 ? -13.336 7.641 -6.961 1 90.69 682 ILE A CA 1
ATOM 5434 C C . ILE A 1 682 ? -14 7.781 -8.328 1 90.69 682 ILE A C 1
ATOM 5436 O O . ILE A 1 682 ? -15.117 7.301 -8.531 1 90.69 682 ILE A O 1
ATOM 5440 N N . GLU A 1 683 ? -13.289 8.391 -9.328 1 89.25 683 GLU A N 1
ATOM 5441 C CA . GLU A 1 683 ? -13.852 8.602 -10.656 1 89.25 683 GLU A CA 1
ATOM 5442 C C . GLU A 1 683 ? -14.016 7.281 -11.406 1 89.25 683 GLU A C 1
ATOM 5444 O O . GLU A 1 683 ? -14.945 7.121 -12.203 1 89.25 683 GLU A O 1
ATOM 5449 N N . ASP A 1 684 ? -13.227 6.328 -11.109 1 88.94 684 ASP A N 1
ATOM 5450 C CA . ASP A 1 684 ? -13.312 5.027 -11.758 1 88.94 684 ASP A CA 1
ATOM 5451 C C . ASP A 1 684 ? -14.578 4.285 -11.336 1 88.94 684 ASP A C 1
ATOM 5453 O O . ASP A 1 684 ? -15.148 3.52 -12.109 1 88.94 684 ASP A O 1
ATOM 5457 N N . ASP A 1 685 ? -15.055 4.531 -10.156 1 91.94 685 ASP A N 1
ATOM 5458 C CA . ASP A 1 685 ? -16.281 3.943 -9.641 1 91.94 685 ASP A CA 1
ATOM 5459 C C . ASP A 1 685 ? -17.234 5.023 -9.141 1 91.94 685 ASP A C 1
ATOM 5461 O O . ASP A 1 685 ? -17.797 4.902 -8.055 1 91.94 685 ASP A O 1
ATOM 5465 N N . ALA A 1 686 ? -17.453 6 -9.891 1 91.62 686 ALA A N 1
ATOM 5466 C CA . ALA A 1 686 ? -18.219 7.172 -9.477 1 91.62 686 ALA A CA 1
ATOM 5467 C C . ALA A 1 686 ? -19.688 6.812 -9.227 1 91.62 686 ALA A C 1
ATOM 5469 O O . ALA A 1 686 ? -20.297 7.305 -8.273 1 91.62 686 ALA A O 1
ATOM 5470 N N . ASP A 1 687 ? -20.234 5.938 -9.984 1 93.5 687 ASP A N 1
ATOM 5471 C CA . ASP A 1 687 ? -21.641 5.57 -9.867 1 93.5 687 ASP A CA 1
ATOM 5472 C C . ASP A 1 687 ? -21.906 4.824 -8.562 1 93.5 687 ASP A C 1
ATOM 5474 O O . ASP A 1 687 ? -22.844 5.145 -7.836 1 93.5 687 ASP A O 1
ATOM 5478 N N . VAL A 1 688 ? -21.094 3.863 -8.266 1 94.31 688 VAL A N 1
ATOM 5479 C CA . VAL A 1 688 ? -21.266 3.068 -7.059 1 94.31 688 VAL A CA 1
ATOM 5480 C C . VAL A 1 688 ? -21.047 3.947 -5.828 1 94.31 688 VAL A C 1
ATOM 5482 O O . VAL A 1 688 ? -21.812 3.873 -4.859 1 94.31 688 VAL A O 1
ATOM 5485 N N . GLU A 1 689 ? -20.078 4.82 -5.914 1 94.19 689 GLU A N 1
ATOM 5486 C CA . GLU A 1 689 ? -19.766 5.695 -4.781 1 94.19 689 GLU A CA 1
ATOM 5487 C C . GLU A 1 689 ? -20.891 6.691 -4.535 1 94.19 689 GLU A C 1
ATOM 5489 O O . GLU A 1 689 ? -21.25 6.969 -3.387 1 94.19 689 GLU A O 1
ATOM 5494 N N . TRP A 1 690 ? -21.422 7.18 -5.586 1 94.38 690 TRP A N 1
ATOM 5495 C CA . TRP A 1 690 ? -22.5 8.148 -5.449 1 94.38 690 TRP A CA 1
ATOM 5496 C C . TRP A 1 690 ? -23.75 7.492 -4.879 1 94.38 690 TRP A C 1
ATOM 5498 O O . TRP A 1 690 ? -24.375 8.031 -3.963 1 94.38 690 TRP A O 1
ATOM 5508 N N . LYS A 1 691 ? -24.109 6.352 -5.391 1 95.38 691 LYS A N 1
ATOM 5509 C CA . LYS A 1 691 ? -25.297 5.652 -4.914 1 95.38 691 LYS A CA 1
ATOM 5510 C C . LYS A 1 691 ? -25.156 5.254 -3.449 1 95.38 691 LYS A C 1
ATOM 5512 O O . LYS A 1 691 ? -26.141 5.246 -2.701 1 95.38 691 LYS A O 1
ATOM 5517 N N . PHE A 1 692 ? -24 4.914 -3.102 1 95.06 692 PHE A N 1
ATOM 5518 C CA . PHE A 1 692 ? -23.75 4.594 -1.704 1 95.06 692 PHE A CA 1
ATOM 5519 C C . PHE A 1 692 ? -23.938 5.82 -0.82 1 95.06 692 PHE A C 1
ATOM 5521 O O . PHE A 1 692 ? -24.562 5.734 0.237 1 95.06 692 PHE A O 1
ATOM 5528 N N . ALA A 1 693 ? -23.375 6.926 -1.221 1 93 693 ALA A N 1
ATOM 5529 C CA . ALA A 1 693 ? -23.5 8.156 -0.452 1 93 693 ALA A CA 1
ATOM 5530 C C . ALA A 1 693 ? -24.953 8.633 -0.411 1 93 693 ALA A C 1
ATOM 5532 O O . ALA A 1 693 ? -25.422 9.125 0.62 1 93 693 ALA A O 1
ATOM 5533 N N . ARG A 1 694 ? -25.609 8.547 -1.5 1 93.56 694 ARG A N 1
ATOM 5534 C CA . ARG A 1 694 ? -27.016 8.93 -1.569 1 93.56 694 ARG A CA 1
ATOM 5535 C C . ARG A 1 694 ? -27.859 8.078 -0.623 1 93.56 694 ARG A C 1
ATOM 5537 O O . ARG A 1 694 ? -28.75 8.594 0.063 1 93.56 694 ARG A O 1
ATOM 5544 N N . ALA A 1 695 ? -27.531 6.805 -0.537 1 93.75 695 ALA A N 1
ATOM 5545 C CA . ALA A 1 695 ? -28.281 5.914 0.351 1 93.75 695 ALA A CA 1
ATOM 5546 C C . ALA A 1 695 ? -28.031 6.273 1.814 1 93.75 695 ALA A C 1
ATOM 5548 O O . ALA A 1 695 ? -28.953 6.223 2.631 1 93.75 695 ALA A O 1
ATOM 5549 N N . LYS A 1 696 ? -26.859 6.586 2.074 1 91.5 696 LYS A N 1
ATOM 5550 C CA . LYS A 1 696 ? -26.547 7.004 3.439 1 91.5 696 LYS A CA 1
ATOM 5551 C C . LYS A 1 696 ? -27.312 8.266 3.818 1 91.5 696 LYS A C 1
ATOM 5553 O O . LYS A 1 696 ? -27.812 8.375 4.938 1 91.5 696 LYS A O 1
ATOM 5558 N N . LEU A 1 697 ? -27.375 9.195 2.9 1 91.5 697 LEU A N 1
ATOM 5559 C CA . LEU A 1 697 ? -28.125 10.422 3.121 1 91.5 697 LEU A CA 1
ATOM 5560 C C . LEU A 1 697 ? -29.625 10.125 3.295 1 91.5 697 LEU A C 1
ATOM 5562 O O . LEU A 1 697 ? -30.266 10.648 4.211 1 91.5 697 LEU A O 1
ATOM 5566 N N . TRP A 1 698 ? -30.172 9.242 2.469 1 91.44 698 TRP A N 1
ATOM 5567 C CA . TRP A 1 698 ? -31.578 8.875 2.547 1 91.44 698 TRP A CA 1
ATOM 5568 C C . TRP A 1 698 ? -31.906 8.195 3.875 1 91.44 698 TRP A C 1
ATOM 5570 O O . TRP A 1 698 ? -32.938 8.469 4.492 1 91.44 698 TRP A O 1
ATOM 5580 N N . PHE A 1 699 ? -30.984 7.418 4.316 1 89.5 699 PHE A N 1
ATOM 5581 C CA . PHE A 1 699 ? -31.203 6.633 5.523 1 89.5 699 PHE A CA 1
ATOM 5582 C C . PHE A 1 699 ? -31.312 7.535 6.746 1 89.5 699 PHE A C 1
ATOM 5584 O O . PHE A 1 699 ? -32.031 7.215 7.703 1 89.5 699 PHE A O 1
ATOM 5591 N N . SER A 1 700 ? -30.656 8.633 6.676 1 86.31 700 SER A N 1
ATOM 5592 C CA . SER A 1 700 ? -30.719 9.547 7.805 1 86.31 700 SER A CA 1
ATOM 5593 C C . SER A 1 700 ? -32.094 10.172 7.93 1 86.31 700 SER A C 1
ATOM 5595 O O . SER A 1 700 ? -32.5 10.625 9.008 1 86.31 700 SER A O 1
ATOM 5597 N N . TYR A 1 701 ? -32.938 10.117 6.898 1 88.38 701 TYR A N 1
ATOM 5598 C CA . TYR A 1 701 ? -34.25 10.734 6.93 1 88.38 701 TYR A CA 1
ATOM 5599 C C . TYR A 1 701 ? -35.344 9.68 7.012 1 88.38 701 TYR A C 1
ATOM 5601 O O . TYR A 1 701 ? -36.531 10.008 7.055 1 88.38 701 TYR A O 1
ATOM 5609 N N . PHE A 1 702 ? -34.938 8.398 7.07 1 87.25 702 PHE A N 1
ATOM 5610 C CA . PHE A 1 702 ? -35.938 7.324 7.168 1 87.25 702 PHE A CA 1
ATOM 5611 C C . PHE A 1 702 ? -36.406 7.145 8.609 1 87.25 702 PHE A C 1
ATOM 5613 O O . PHE A 1 702 ? -37.469 6.59 8.859 1 87.25 702 PHE A O 1
ATOM 5620 N N . GLU A 1 703 ? -35.594 7.555 9.508 1 78.31 703 GLU A N 1
ATOM 5621 C CA . GLU A 1 703 ? -35.969 7.379 10.906 1 78.31 703 GLU A CA 1
ATOM 5622 C C . GLU A 1 703 ? -37.188 8.195 11.258 1 78.31 703 GLU A C 1
ATOM 5624 O O . GLU A 1 703 ? -37.438 9.266 10.688 1 78.31 703 GLU A O 1
ATOM 5629 N N . GLU A 1 704 ? -37.875 7.484 12.125 1 73.75 704 GLU A N 1
ATOM 5630 C CA . GLU A 1 704 ? -39.094 8.18 12.547 1 73.75 704 GLU A CA 1
ATOM 5631 C C . GLU A 1 704 ? -38.781 9.273 13.555 1 73.75 704 GLU A C 1
ATOM 5633 O O . GLU A 1 704 ? -37.812 9.164 14.328 1 73.75 704 GLU A O 1
ATOM 5638 N N . GLY A 1 705 ? -39.25 10.391 13.359 1 73.25 705 GLY A N 1
ATOM 5639 C CA . GLY A 1 705 ? -39.062 11.531 14.242 1 73.25 705 GLY A CA 1
ATOM 5640 C C . GLY A 1 705 ? -38.344 12.695 13.578 1 73.25 705 GLY A C 1
ATOM 5641 O O . GLY A 1 705 ? -38.094 12.656 12.383 1 73.25 705 GLY A O 1
ATOM 5642 N N . ARG A 1 706 ? -38.219 13.758 14.156 1 80.75 706 ARG A N 1
ATOM 5643 C CA . ARG A 1 706 ? -37.562 14.977 13.695 1 80.75 706 ARG A CA 1
ATOM 5644 C C . ARG A 1 706 ? -38.156 15.453 12.375 1 80.75 706 ARG A C 1
ATOM 5646 O O . ARG A 1 706 ? -37.406 15.727 11.422 1 80.75 706 ARG A O 1
ATOM 5653 N N . THR A 1 707 ? -39.375 15.555 12.32 1 84.69 707 THR A N 1
ATOM 5654 C CA . THR A 1 707 ? -40.062 15.93 11.094 1 84.69 707 THR A CA 1
ATOM 5655 C C . THR A 1 707 ? -40 17.438 10.883 1 84.69 707 THR A C 1
ATOM 5657 O O . THR A 1 707 ? -39.75 17.906 9.766 1 84.69 707 THR A O 1
ATOM 5660 N N . LEU A 1 708 ? -40.188 18.172 11.984 1 88.06 708 LEU A N 1
ATOM 5661 C CA . LEU A 1 708 ? -40.219 19.625 11.836 1 88.06 708 LEU A CA 1
ATOM 5662 C C . LEU A 1 708 ? -38.781 20.172 11.758 1 88.06 708 LEU A C 1
ATOM 5664 O O . LEU A 1 708 ? -37.938 19.859 12.594 1 88.06 708 LEU A O 1
ATOM 5668 N N . PRO A 1 709 ? -38.562 20.953 10.711 1 91.44 709 PRO A N 1
ATOM 5669 C CA . PRO A 1 709 ? -37.219 21.578 10.586 1 91.44 709 PRO A CA 1
ATOM 5670 C C . PRO A 1 709 ? -37 22.703 11.594 1 91.44 709 PRO A C 1
ATOM 5672 O O . PRO A 1 709 ? -37.938 23.094 12.305 1 91.44 709 PRO A O 1
ATOM 5675 N N . VAL A 1 710 ? -35.875 23.125 11.75 1 92.62 710 VAL A N 1
ATOM 5676 C CA . VAL A 1 710 ? -35.469 24.234 12.625 1 92.62 710 VAL A CA 1
ATOM 5677 C C . VAL A 1 710 ? -36.031 25.547 12.102 1 92.62 710 VAL A C 1
ATOM 5679 O O . VAL A 1 710 ? -36.062 25.781 10.891 1 92.62 710 VAL A O 1
ATOM 5682 N N . PRO A 1 711 ? -36.5 26.438 12.852 1 92.81 711 PRO A N 1
ATOM 5683 C CA . PRO A 1 711 ? -36.562 26.5 14.312 1 92.81 711 PRO A CA 1
ATOM 5684 C C . PRO A 1 711 ? -37.906 26.062 14.859 1 92.81 711 PRO A C 1
ATOM 5686 O O . PRO A 1 711 ? -38.219 26.266 16.031 1 92.81 711 PRO A O 1
ATOM 5689 N N . PHE A 1 712 ? -38.719 25.531 13.961 1 89.44 712 PHE A N 1
ATOM 5690 C CA . PHE A 1 712 ? -40.094 25.125 14.328 1 89.44 712 PHE A CA 1
ATOM 5691 C C . PHE A 1 712 ? -40.062 23.938 15.273 1 89.44 712 PHE A C 1
ATOM 5693 O O . PHE A 1 712 ? -41.062 23.609 15.898 1 89.44 712 PHE A O 1
ATOM 5700 N N . ASN A 1 713 ? -38.938 23.312 15.406 1 88.38 713 ASN A N 1
ATOM 5701 C CA . ASN A 1 713 ? -38.781 22.156 16.281 1 88.38 713 ASN A CA 1
ATOM 5702 C C . ASN A 1 713 ? -38.75 22.578 17.75 1 88.38 713 ASN A C 1
ATOM 5704 O O . ASN A 1 713 ? -38.844 21.719 18.641 1 88.38 713 ASN A O 1
ATOM 5708 N N . LEU A 1 714 ? -38.625 23.812 18.016 1 86.94 714 LEU A N 1
ATOM 5709 C CA . LEU A 1 714 ? -38.531 24.297 19.375 1 86.94 714 LEU A CA 1
ATOM 5710 C C . LEU A 1 714 ? -39.906 24.266 20.062 1 86.94 714 LEU A C 1
ATOM 5712 O O . LEU A 1 714 ? -39.969 24.219 21.297 1 86.94 714 LEU A O 1
ATOM 5716 N N . VAL A 1 715 ? -40.875 24.281 19.281 1 81.19 715 VAL A N 1
ATOM 5717 C CA . VAL A 1 715 ? -42.219 24.219 19.844 1 81.19 715 VAL A CA 1
ATOM 5718 C C . VAL A 1 715 ? -42.625 22.766 20.031 1 81.19 715 VAL A C 1
ATOM 5720 O O . VAL A 1 715 ? -42.625 21.969 19.078 1 81.19 715 VAL A O 1
ATOM 5723 N N . PRO A 1 716 ? -42.75 22.312 21.266 1 75.5 716 PRO A N 1
ATOM 5724 C CA . PRO A 1 716 ? -43.094 20.906 21.5 1 75.5 716 PRO A CA 1
ATOM 5725 C C . PRO A 1 716 ? -44.406 20.5 20.844 1 75.5 716 PRO A C 1
ATOM 5727 O O . PRO A 1 716 ? -45.312 21.312 20.734 1 75.5 716 PRO A O 1
ATOM 5730 N N . SER A 1 717 ? -44.344 19.375 20.141 1 69.75 717 SER A N 1
ATOM 5731 C CA . SER A 1 717 ? -45.562 18.844 19.5 1 69.75 717 SER A CA 1
ATOM 5732 C C . SER A 1 717 ? -46.594 18.453 20.547 1 69.75 717 SER A C 1
ATOM 5734 O O . SER A 1 717 ? -46.281 18.141 21.688 1 69.75 717 SER A O 1
ATOM 5736 N N . PRO A 1 718 ? -47.812 18.719 20.219 1 64.69 718 PRO A N 1
ATOM 5737 C CA . PRO A 1 718 ? -48.875 18.328 21.156 1 64.69 718 PRO A CA 1
ATOM 5738 C C . PRO A 1 718 ? -48.75 16.875 21.609 1 64.69 718 PRO A C 1
ATOM 5740 O O . PRO A 1 718 ? -49.031 16.547 22.766 1 64.69 718 PRO A O 1
ATOM 5743 N N . LYS A 1 719 ? -48.188 16.078 20.719 1 67.19 719 LYS A N 1
ATOM 5744 C CA . LYS A 1 719 ? -48 14.688 21.125 1 67.19 719 LYS A CA 1
ATOM 5745 C C . LYS A 1 719 ? -46.969 14.57 22.234 1 67.19 719 LYS A C 1
ATOM 5747 O O . LYS A 1 719 ? -47.156 13.828 23.203 1 67.19 719 LYS A O 1
ATOM 5752 N N . SER A 1 720 ? -45.938 15.375 22 1 67.88 720 SER A N 1
ATOM 5753 C CA . SER A 1 720 ? -44.875 15.328 23.016 1 67.88 720 SER A CA 1
ATOM 5754 C C . SER A 1 720 ? -45.344 15.961 24.328 1 67.88 720 SER A C 1
ATOM 5756 O O . SER A 1 720 ? -45 15.492 25.406 1 67.88 720 SER A O 1
ATOM 5758 N N . THR A 1 721 ? -46.219 17.047 24.156 1 65.94 721 THR A N 1
ATOM 5759 C CA . THR A 1 721 ? -46.75 17.688 25.344 1 65.94 721 THR A CA 1
ATOM 5760 C C . THR A 1 721 ? -47.719 16.75 26.062 1 65.94 721 THR A C 1
ATOM 5762 O O . THR A 1 721 ? -47.719 16.672 27.297 1 65.94 721 THR A O 1
ATOM 5765 N N . LEU A 1 722 ? -48.406 16.031 25.141 1 65.19 722 LEU A N 1
ATOM 5766 C CA . LEU A 1 722 ? -49.344 15.086 25.75 1 65.19 722 LEU A CA 1
ATOM 5767 C C . LEU A 1 722 ? -48.594 13.945 26.438 1 65.19 722 LEU A C 1
ATOM 5769 O O . LEU A 1 722 ? -49 13.508 27.516 1 65.19 722 LEU A O 1
ATOM 5773 N N . ARG A 1 723 ? -47.562 13.523 25.719 1 65.31 723 ARG A N 1
ATOM 5774 C CA . ARG A 1 723 ? -46.75 12.469 26.328 1 65.31 723 ARG A CA 1
ATOM 5775 C C . ARG A 1 723 ? -46.094 12.953 27.609 1 65.31 723 ARG A C 1
ATOM 5777 O O . ARG A 1 723 ? -46 12.203 28.578 1 65.31 723 ARG A O 1
ATOM 5784 N N . LEU A 1 724 ? -45.688 14.203 27.562 1 68.5 724 LEU A N 1
ATOM 5785 C CA . LEU A 1 724 ? -45.094 14.781 28.75 1 68.5 724 LEU A CA 1
ATOM 5786 C C . LEU A 1 724 ? -46.125 14.953 29.859 1 68.5 724 LEU A C 1
ATOM 5788 O O . LEU A 1 724 ? -45.812 14.688 31.031 1 68.5 724 LEU A O 1
ATOM 5792 N N . VAL A 1 725 ? -47.312 15.391 29.469 1 68.31 725 VAL A N 1
ATOM 5793 C CA . VAL A 1 725 ? -48.375 15.578 30.453 1 68.31 725 VAL A CA 1
ATOM 5794 C C . VAL A 1 725 ? -48.812 14.227 31.016 1 68.31 725 VAL A C 1
ATOM 5796 O O . VAL A 1 725 ? -49.031 14.094 32.219 1 68.31 725 VAL A O 1
ATOM 5799 N N . THR A 1 726 ? -48.812 13.305 30.094 1 69.94 726 THR A N 1
ATOM 5800 C CA . THR A 1 726 ? -49.188 11.977 30.562 1 69.94 726 THR A CA 1
ATOM 5801 C C . THR A 1 726 ? -48.094 11.375 31.438 1 69.94 726 THR A C 1
ATOM 5803 O O . THR A 1 726 ? -48.375 10.711 32.438 1 69.94 726 THR A O 1
ATOM 5806 N N . ALA A 1 727 ? -46.875 11.656 31 1 71.12 727 ALA A N 1
ATOM 5807 C CA . ALA A 1 727 ? -45.75 11.164 31.797 1 71.12 727 ALA A CA 1
ATOM 5808 C C . ALA A 1 727 ? -45.688 11.859 33.156 1 71.12 727 ALA A C 1
ATOM 5810 O O . ALA A 1 727 ? -45.438 11.227 34.188 1 71.12 727 ALA A O 1
ATOM 5811 N N . MET A 1 728 ? -46.062 13.141 33.156 1 70.31 728 MET A N 1
ATOM 5812 C CA . MET A 1 728 ? -46.094 13.906 34.375 1 70.31 728 MET A CA 1
ATOM 5813 C C . MET A 1 728 ? -47.281 13.461 35.25 1 70.31 728 MET A C 1
ATOM 5815 O O . MET A 1 728 ? -47.156 13.359 36.469 1 70.31 728 MET A O 1
ATOM 5819 N N . LYS A 1 729 ? -48.375 13.234 34.625 1 67.88 729 LYS A N 1
ATOM 5820 C CA . LYS A 1 729 ? -49.531 12.758 35.344 1 67.88 729 LYS A CA 1
ATOM 5821 C C . LYS A 1 729 ? -49.281 11.383 35.969 1 67.88 729 LYS A C 1
ATOM 5823 O O . LYS A 1 729 ? -49.656 11.125 37.094 1 67.88 729 LYS A O 1
ATOM 5828 N N . SER A 1 730 ? -48.625 10.648 35.094 1 72.69 730 SER A N 1
ATOM 5829 C CA . SER A 1 730 ? -48.344 9.312 35.625 1 72.69 730 SER A CA 1
ATOM 5830 C C . SER A 1 730 ? -47.312 9.375 36.781 1 72.69 730 SER A C 1
ATOM 5832 O O . SER A 1 730 ? -47.469 8.656 37.75 1 72.69 730 SER A O 1
ATOM 5834 N N . LYS A 1 731 ? -46.406 10.227 36.594 1 71.88 731 LYS A N 1
ATOM 5835 C CA . LYS A 1 731 ? -45.438 10.383 37.688 1 71.88 731 LYS A CA 1
ATOM 5836 C C . LYS A 1 731 ? -46.062 11.023 38.906 1 71.88 731 LYS A C 1
ATOM 5838 O O . LYS A 1 731 ? -45.781 10.656 40.031 1 71.88 731 LYS A O 1
ATOM 5843 N N . LEU A 1 732 ? -46.938 11.922 38.625 1 67.06 732 LEU A N 1
ATOM 5844 C CA . LEU A 1 732 ? -47.688 12.547 39.688 1 67.06 732 LEU A CA 1
ATOM 5845 C C . LEU A 1 732 ? -48.625 11.547 40.375 1 67.06 732 LEU A C 1
ATOM 5847 O O . LEU A 1 732 ? -48.781 11.539 41.594 1 67.06 732 LEU A O 1
ATOM 5851 N N . LYS A 1 733 ? -49.219 10.758 39.5 1 67.12 733 LYS A N 1
ATOM 5852 C CA . LYS A 1 733 ? -50.094 9.711 40.062 1 67.12 733 LYS A CA 1
ATOM 5853 C C . LYS A 1 733 ? -49.281 8.719 40.906 1 67.12 733 LYS A C 1
ATOM 5855 O O . LYS A 1 733 ? -49.719 8.266 41.938 1 67.12 733 LYS A O 1
ATOM 5860 N N . GLN A 1 734 ? -48.156 8.438 40.344 1 67.12 734 GLN A N 1
ATOM 5861 C CA . GLN A 1 734 ? -47.312 7.543 41.094 1 67.12 734 GLN A CA 1
ATOM 5862 C C . GLN A 1 734 ? -46.875 8.18 42.406 1 67.12 734 GLN A C 1
ATOM 5864 O O . GLN A 1 734 ? -46.812 7.512 43.438 1 67.12 734 GLN A O 1
ATOM 5869 N N . LEU A 1 735 ? -46.656 9.406 42.406 1 62.09 735 LEU A N 1
ATOM 5870 C CA . LEU A 1 735 ? -46.281 10.125 43.625 1 62.09 735 LEU A CA 1
ATOM 5871 C C . LEU A 1 735 ? -47.469 10.25 44.562 1 62.09 735 LEU A C 1
ATOM 5873 O O . LEU A 1 735 ? -47.312 10.125 45.781 1 62.09 735 LEU A O 1
ATOM 5877 N N . VAL A 1 736 ? -48.594 10.492 44.031 1 61.03 736 VAL A N 1
ATOM 5878 C CA . VAL A 1 736 ? -49.781 10.609 44.875 1 61.03 736 VAL A CA 1
ATOM 5879 C C . VAL A 1 736 ? -50.188 9.227 45.406 1 61.03 736 VAL A C 1
ATOM 5881 O O . VAL A 1 736 ? -50.625 9.102 46.531 1 61.03 736 VAL A O 1
ATOM 5884 N N . HIS A 1 737 ? -50.156 8.258 44.5 1 55.88 737 HIS A N 1
ATOM 5885 C CA . HIS A 1 737 ? -50.469 6.922 44.969 1 55.88 737 HIS A CA 1
ATOM 5886 C C . HIS A 1 737 ? -49.469 6.434 46 1 55.88 737 HIS A C 1
ATOM 5888 O O . HIS A 1 737 ? -49.812 5.695 46.906 1 55.88 737 HIS A O 1
ATOM 5894 N N . ARG A 1 738 ? -48.25 6.863 45.812 1 51.66 738 ARG A N 1
ATOM 5895 C CA . ARG A 1 738 ? -47.281 6.469 46.812 1 51.66 738 ARG A CA 1
ATOM 5896 C C . ARG A 1 738 ? -47.656 7.066 48.188 1 51.66 738 ARG A C 1
ATOM 5898 O O . ARG A 1 738 ? -47.406 6.449 49.219 1 51.66 738 ARG A O 1
ATOM 5905 N N . SER A 1 739 ? -48.188 8.367 48.156 1 48.31 739 SER A N 1
ATOM 5906 C CA . SER A 1 739 ? -48.5 8.945 49.438 1 48.31 739 SER A CA 1
ATOM 5907 C C . SER A 1 739 ? -49.656 8.18 50.125 1 48.31 739 SER A C 1
ATOM 5909 O O . SER A 1 739 ? -49.812 8.273 51.344 1 48.31 739 SER A O 1
ATOM 5911 N N . ARG A 1 740 ? -50.75 7.828 49.375 1 44.34 740 ARG A N 1
ATOM 5912 C CA . ARG A 1 740 ? -51.875 7.168 50.031 1 44.34 740 ARG A CA 1
ATOM 5913 C C . ARG A 1 740 ? -51.5 5.75 50.469 1 44.34 740 ARG A C 1
ATOM 5915 O O . ARG A 1 740 ? -52.156 5.164 51.312 1 44.34 740 ARG A O 1
ATOM 5922 N N . GLU A 1 741 ? -50.875 5.051 49.562 1 40.25 741 GLU A N 1
ATOM 5923 C CA . GLU A 1 741 ? -50.75 3.617 49.812 1 40.25 741 GLU A CA 1
ATOM 5924 C C . GLU A 1 741 ? -49.75 3.336 50.938 1 40.25 741 GLU A C 1
ATOM 5926 O O . GLU A 1 741 ? -48.562 3.129 50.688 1 40.25 741 GLU A O 1
ATOM 5931 N N . LYS A 1 742 ? -49.688 4.348 51.969 1 39.78 742 LYS A N 1
ATOM 5932 C CA . LYS A 1 742 ? -48.844 3.883 53.031 1 39.78 742 LYS A CA 1
ATOM 5933 C C . LYS A 1 742 ? -49.188 2.449 53.438 1 39.78 742 LYS A C 1
ATOM 5935 O O . LYS A 1 742 ? -48.438 1.805 54.156 1 39.78 742 LYS A O 1
ATOM 5940 N N . ASN A 1 743 ? -50.625 2.23 53.594 1 33.62 743 ASN A N 1
ATOM 5941 C CA . ASN A 1 743 ? -50.812 1.037 54.438 1 33.62 743 ASN A CA 1
ATOM 5942 C C . ASN A 1 743 ? -50.5 -0.235 53.656 1 33.62 743 ASN A C 1
ATOM 5944 O O . ASN A 1 743 ? -51.188 -0.575 52.688 1 33.62 743 ASN A O 1
ATOM 5948 N N . PRO A 1 744 ? -49.219 -0.587 53.406 1 36.16 744 PRO A N 1
ATOM 5949 C CA . PRO A 1 744 ? -48.75 -1.668 52.562 1 36.16 744 PRO A CA 1
ATOM 5950 C C . PRO A 1 744 ? -49.312 -3.031 52.938 1 36.16 744 PRO A C 1
ATOM 5952 O O . PRO A 1 744 ? -48.781 -4.066 52.531 1 36.16 744 PRO A O 1
ATOM 5955 N N . GLY A 1 745 ? -50.406 -3.016 53.969 1 29.47 745 GLY A N 1
ATOM 5956 C CA . GLY A 1 745 ? -50.5 -4.352 54.531 1 29.47 745 GLY A CA 1
ATOM 5957 C C . GLY A 1 745 ? -50.531 -5.441 53.469 1 29.47 745 GLY A C 1
ATOM 5958 O O . GLY A 1 745 ? -49.719 -6.359 53.5 1 29.47 745 GLY A O 1
ATOM 5959 N N . THR A 1 746 ? -51.781 -6.023 53.344 1 29.14 746 THR A N 1
ATOM 5960 C CA . THR A 1 746 ? -52.094 -7.449 53.25 1 29.14 746 THR A CA 1
ATOM 5961 C C . THR A 1 746 ? -51.781 -7.984 51.875 1 29.14 746 THR A C 1
ATOM 5963 O O . THR A 1 746 ? -51.344 -9.133 51.719 1 29.14 746 THR A O 1
ATOM 5966 N N . GLN A 1 747 ? -52.438 -7.383 50.812 1 29.48 747 GLN A N 1
ATOM 5967 C CA . GLN A 1 747 ? -52.969 -8.312 49.812 1 29.48 747 GLN A CA 1
ATOM 5968 C C . GLN A 1 747 ? -51.875 -8.805 48.875 1 29.48 747 GLN A C 1
ATOM 5970 O O . GLN A 1 747 ? -51.5 -8.102 47.938 1 29.48 747 GLN A O 1
ATOM 5975 N N . LEU A 1 748 ? -50.75 -9.312 49.438 1 28.58 748 LEU A N 1
ATOM 5976 C CA . LEU A 1 748 ? -49.688 -9.922 48.688 1 28.58 748 LEU A CA 1
ATOM 5977 C C . LEU A 1 748 ? -50.219 -10.945 47.688 1 28.58 748 LEU A C 1
ATOM 5979 O O . LEU A 1 748 ? -49.5 -11.352 46.781 1 28.58 748 LEU A O 1
ATOM 5983 N N . ASN A 1 749 ? -51.406 -11.609 48.188 1 29.27 749 ASN A N 1
ATOM 5984 C CA . ASN A 1 749 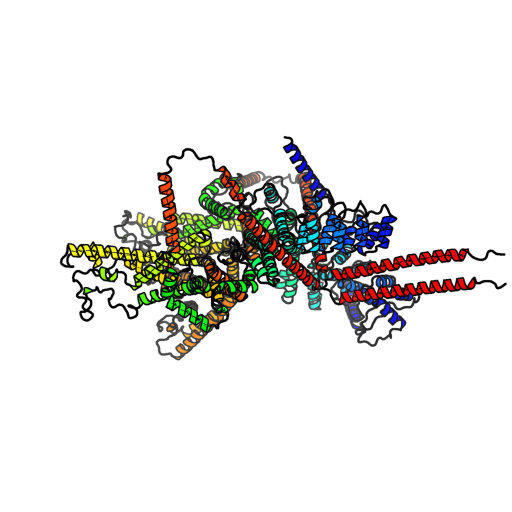? -51.562 -12.977 47.688 1 29.27 749 ASN A CA 1
ATOM 5985 C C . ASN A 1 749 ? -51.844 -13.008 46.188 1 29.27 749 ASN A C 1
ATOM 5987 O O . ASN A 1 749 ? -51.781 -14.07 45.562 1 29.27 749 ASN A O 1
ATOM 5991 N N . GLN A 1 750 ? -52.656 -12.062 45.781 1 31.47 750 GLN A N 1
ATOM 5992 C CA . GLN A 1 750 ? -53.344 -12.469 44.531 1 31.47 750 GLN A CA 1
ATOM 5993 C C . GLN A 1 750 ? -52.375 -12.383 43.344 1 31.47 750 GLN A C 1
ATOM 5995 O O . GLN A 1 750 ? -52.594 -11.57 42.438 1 31.47 750 GLN A O 1
ATOM 6000 N N . THR A 1 751 ? -51.062 -12.359 43.656 1 31.48 751 THR A N 1
ATOM 6001 C CA . THR A 1 751 ? -50.156 -12.172 42.531 1 31.48 751 THR A CA 1
ATOM 6002 C C . THR A 1 751 ? -50.25 -13.352 41.562 1 31.48 751 THR A C 1
ATOM 6004 O O . THR A 1 751 ? -49.594 -13.375 40.531 1 31.48 751 THR A O 1
ATOM 6007 N N . GLY A 1 752 ? -51 -14.414 42.219 1 29.22 752 GLY A N 1
ATOM 6008 C CA . GLY A 1 752 ? -50.812 -15.625 41.438 1 29.22 752 GLY A CA 1
ATOM 6009 C C . GLY A 1 752 ? -51.406 -15.523 40.031 1 29.22 752 GLY A C 1
ATOM 6010 O O . GLY A 1 752 ? -50.938 -16.219 39.125 1 29.22 752 GLY A O 1
ATOM 6011 N N . HIS A 1 753 ? -52.656 -14.969 40.031 1 30.64 753 HIS A N 1
ATOM 6012 C CA . HIS A 1 753 ? -53.406 -15.266 38.812 1 30.64 753 HIS A CA 1
ATOM 6013 C C . HIS A 1 753 ? -52.844 -14.5 37.625 1 30.64 753 HIS A C 1
ATOM 6015 O O . HIS A 1 753 ? -53.344 -14.617 36.5 1 30.64 753 HIS A O 1
ATOM 6021 N N . LEU A 1 754 ? -52.125 -13.438 37.938 1 28.41 754 LEU A N 1
ATOM 6022 C CA . LEU A 1 754 ? -51.781 -12.609 36.781 1 28.41 754 LEU A CA 1
ATOM 6023 C C . LEU A 1 754 ? -50.844 -13.367 35.844 1 28.41 754 LEU A C 1
ATOM 6025 O O . LEU A 1 754 ? -50.812 -13.062 34.656 1 28.41 754 LEU A O 1
ATOM 6029 N N . LEU A 1 755 ? -50.156 -14.344 36.531 1 28.67 755 LEU A N 1
ATOM 6030 C CA . LEU A 1 755 ? -49.188 -14.977 35.625 1 28.67 755 LEU A CA 1
ATOM 6031 C C . LEU A 1 755 ? -49.906 -15.789 34.562 1 28.67 755 LEU A C 1
ATOM 6033 O O . LEU A 1 755 ? -49.375 -15.977 33.469 1 28.67 755 LEU A O 1
ATOM 6037 N N . ASN A 1 756 ? -51.094 -16.453 35.062 1 31.22 756 ASN A N 1
ATOM 6038 C CA . ASN A 1 756 ? -51.719 -17.359 34.094 1 31.22 756 ASN A CA 1
ATOM 6039 C C . ASN A 1 756 ? -52.25 -16.594 32.906 1 31.22 756 ASN A C 1
ATOM 6041 O O . ASN A 1 756 ? -52.406 -17.172 31.812 1 31.22 756 ASN A O 1
ATOM 6045 N N . ASN A 1 757 ? -52.906 -15.438 33.188 1 33.47 757 ASN A N 1
ATOM 6046 C CA . ASN A 1 757 ? -53.5 -14.773 32.031 1 33.47 757 ASN A CA 1
ATOM 6047 C C . ASN A 1 757 ? -52.406 -14.312 31.047 1 33.47 757 ASN A C 1
ATOM 6049 O O . ASN A 1 757 ? -52.719 -13.766 29.984 1 33.47 757 ASN A O 1
ATOM 6053 N N . LEU A 1 758 ? -51.25 -14.109 31.562 1 31.34 758 LEU A N 1
ATOM 6054 C CA . LEU A 1 758 ? -50.25 -13.695 30.609 1 31.34 758 LEU A CA 1
ATOM 6055 C C . LEU A 1 758 ? -50 -14.781 29.562 1 31.34 758 LEU A C 1
ATOM 6057 O O . LEU A 1 758 ? -49.656 -14.484 28.422 1 31.34 758 LEU A O 1
ATOM 6061 N N . PHE A 1 759 ? -50.156 -16.109 30.016 1 34.44 759 PHE A N 1
ATOM 6062 C CA . PHE A 1 759 ? -50 -17.188 29.047 1 34.44 759 PHE A CA 1
ATOM 6063 C C . PHE A 1 759 ? -51.219 -17.312 28.156 1 34.44 759 PHE A C 1
ATOM 6065 O O . PHE A 1 759 ? -51.219 -18.078 27.188 1 34.44 759 PHE A O 1
ATOM 6072 N N . ASN A 1 760 ? -52.438 -17.078 28.734 1 32.62 760 ASN A N 1
ATOM 6073 C CA . ASN A 1 760 ? -53.562 -17.359 27.859 1 32.62 760 ASN A CA 1
ATOM 6074 C C . ASN A 1 760 ? -53.594 -16.422 26.656 1 32.62 760 ASN A C 1
ATOM 6076 O O . ASN A 1 760 ? -54.594 -16.344 25.953 1 32.62 760 ASN A O 1
ATOM 6080 N N . HIS A 1 761 ? -53.125 -15.234 26.875 1 35 761 HIS A N 1
ATOM 6081 C CA . HIS A 1 761 ? -53.531 -14.312 25.812 1 35 761 HIS A CA 1
ATOM 6082 C C . HIS A 1 761 ? -53.156 -14.844 24.438 1 35 761 HIS A C 1
ATOM 6084 O O . HIS A 1 761 ? -52 -15.281 24.25 1 35 761 HIS A O 1
ATOM 6090 N N . LYS A 1 762 ? -54.062 -15.203 23.547 1 42.34 762 LYS A N 1
ATOM 6091 C CA . LYS A 1 762 ? -54.125 -15.5 22.125 1 42.34 762 LYS A CA 1
ATOM 6092 C C . LYS A 1 762 ? -53.125 -14.641 21.328 1 42.34 762 LYS A C 1
ATOM 6094 O O . LYS A 1 762 ? -52.625 -15.055 20.297 1 42.34 762 LYS A O 1
ATOM 6099 N N . ASP A 1 763 ? -52.875 -13.484 21.859 1 42.72 763 ASP A N 1
ATOM 6100 C CA . ASP A 1 763 ? -52 -12.57 21.141 1 42.72 763 ASP A CA 1
ATOM 6101 C C . ASP A 1 763 ? -50.562 -13.039 21.188 1 42.72 763 ASP A C 1
ATOM 6103 O O . ASP A 1 763 ? -49.781 -12.852 20.234 1 42.72 763 ASP A O 1
ATOM 6107 N N . PHE A 1 764 ? -50.094 -13.633 22.375 1 46.72 764 PHE A N 1
ATOM 6108 C CA . PHE A 1 764 ? -48.719 -14.141 22.391 1 46.72 764 PHE A CA 1
ATOM 6109 C C . PHE A 1 764 ? -48.594 -15.344 21.469 1 46.72 764 PHE A C 1
ATOM 6111 O O . PHE A 1 764 ? -47.562 -15.484 20.781 1 46.72 764 PHE A O 1
ATOM 6118 N N . ASP A 1 765 ? -49.562 -16.281 21.578 1 49.19 765 ASP A N 1
ATOM 6119 C CA . ASP A 1 765 ? -49.5 -17.422 20.656 1 49.19 765 ASP A CA 1
ATOM 6120 C C . ASP A 1 765 ? -49.594 -16.953 19.219 1 49.19 765 ASP A C 1
ATOM 6122 O O . ASP A 1 765 ? -48.906 -17.484 18.344 1 49.19 765 ASP A O 1
ATOM 6126 N N . THR A 1 766 ? -50.406 -15.953 19.016 1 50.81 766 THR A N 1
ATOM 6127 C CA . THR A 1 766 ? -50.5 -15.445 17.656 1 50.81 766 THR A CA 1
ATOM 6128 C C . THR A 1 766 ? -49.219 -14.734 17.25 1 50.81 766 THR A C 1
ATOM 6130 O O . THR A 1 766 ? -48.75 -14.883 16.125 1 50.81 766 THR A O 1
ATOM 6133 N N . SER A 1 767 ? -48.625 -14.023 18.25 1 53.84 767 SER A N 1
ATOM 6134 C CA . SER A 1 767 ? -47.375 -13.359 17.922 1 53.84 767 SER A CA 1
ATOM 6135 C C . SER A 1 767 ? -46.25 -14.375 17.703 1 53.84 767 SER A C 1
ATOM 6137 O O . SER A 1 767 ? -45.438 -14.211 16.812 1 53.84 767 SER A O 1
ATOM 6139 N N . LEU A 1 768 ? -46.219 -15.359 18.547 1 57.69 768 LEU A N 1
ATOM 6140 C CA . LEU A 1 768 ? -45.219 -16.406 18.359 1 57.69 768 LEU A CA 1
ATOM 6141 C C . LEU A 1 768 ? -45.469 -17.172 17.062 1 57.69 768 LEU A C 1
ATOM 6143 O O . LEU A 1 768 ? -44.5 -17.562 16.375 1 57.69 768 LEU A O 1
ATOM 6147 N N . ILE A 1 769 ? -46.719 -17.328 16.766 1 55.88 769 ILE A N 1
ATOM 6148 C CA . ILE A 1 769 ? -47.031 -18.016 15.523 1 55.88 769 ILE A CA 1
ATOM 6149 C C . ILE A 1 769 ? -46.688 -17.141 14.336 1 55.88 769 ILE A C 1
ATOM 6151 O O . ILE A 1 769 ? -46.156 -17.625 13.328 1 55.88 769 ILE A O 1
ATOM 6155 N N . ILE A 1 770 ? -46.906 -15.891 14.5 1 56.5 770 ILE A N 1
ATOM 6156 C CA . ILE A 1 770 ? -46.562 -14.969 13.422 1 56.5 770 ILE A CA 1
ATOM 6157 C C . ILE A 1 770 ? -45.031 -14.891 13.266 1 56.5 770 ILE A C 1
ATOM 6159 O O . ILE A 1 770 ? -44.531 -14.891 12.148 1 56.5 770 ILE A O 1
ATOM 6163 N N . TYR A 1 771 ? -44.406 -14.844 14.477 1 59.94 771 TYR A N 1
ATOM 6164 C CA . TYR A 1 771 ? -42.938 -14.844 14.43 1 59.94 771 TYR A CA 1
ATOM 6165 C C . TYR A 1 771 ? -42.438 -16.125 13.781 1 59.94 771 TYR A C 1
ATOM 6167 O O . TYR A 1 771 ? -41.5 -16.078 12.969 1 59.94 771 TYR A O 1
ATOM 6175 N N . SER A 1 772 ? -43.031 -17.156 14.188 1 63.75 772 SER A N 1
ATOM 6176 C CA . SER A 1 772 ? -42.594 -18.438 13.648 1 63.75 772 SER A CA 1
ATOM 6177 C C . SER A 1 772 ? -42.938 -18.562 12.164 1 63.75 772 SER A C 1
ATOM 6179 O O . SER A 1 772 ? -42.156 -19.109 11.398 1 63.75 772 SER A O 1
ATOM 6181 N N . ASN A 1 773 ? -44 -17.875 11.766 1 65.38 773 ASN A N 1
ATOM 6182 C CA . ASN A 1 773 ? -44.344 -17.938 10.352 1 65.38 773 ASN A CA 1
ATOM 6183 C C . ASN A 1 773 ? -43.406 -17.078 9.508 1 65.38 773 ASN A C 1
ATOM 6185 O O . ASN A 1 773 ? -43 -17.484 8.414 1 65.38 773 ASN A O 1
ATOM 6189 N N . HIS A 1 774 ? -43.094 -16 10.109 1 70.5 774 HIS A N 1
ATOM 6190 C CA . HIS A 1 774 ? -42.188 -15.133 9.375 1 70.5 774 HIS A CA 1
ATOM 6191 C C . HIS A 1 774 ? -40.781 -15.758 9.25 1 70.5 774 HIS A C 1
ATOM 6193 O O . HIS A 1 774 ? -40.125 -15.633 8.211 1 70.5 774 HIS A O 1
ATOM 6199 N N . PHE A 1 775 ? -40.5 -16.359 10.297 1 76.88 775 PHE A N 1
ATOM 6200 C CA . PHE A 1 775 ? -39.188 -17.016 10.266 1 76.88 775 PHE A CA 1
ATOM 6201 C C . PHE A 1 775 ? -39.188 -18.156 9.258 1 76.88 775 PHE A C 1
ATOM 6203 O O . PHE A 1 775 ? -38.219 -18.344 8.531 1 76.88 775 PHE A O 1
ATOM 6210 N N . TYR A 1 776 ? -40.312 -18.719 9.219 1 78.69 776 TYR A N 1
ATOM 6211 C CA . TYR A 1 776 ? -40.406 -19.828 8.273 1 78.69 776 TYR A CA 1
ATOM 6212 C C . TYR A 1 776 ? -40.438 -19.312 6.836 1 78.69 776 TYR A C 1
ATOM 6214 O O . TYR A 1 776 ? -39.844 -19.922 5.941 1 78.69 776 TYR A O 1
ATOM 6222 N N . LEU A 1 777 ? -41.062 -18.188 6.672 1 80.88 777 LEU A N 1
ATOM 6223 C CA . LEU A 1 777 ? -41.094 -17.609 5.336 1 80.88 777 LEU A CA 1
ATOM 6224 C C . LEU A 1 777 ? -39.719 -17.156 4.898 1 80.88 777 LEU A C 1
ATOM 6226 O O . LEU A 1 777 ? -39.312 -17.328 3.74 1 80.88 777 LEU A O 1
ATOM 6230 N N . LEU A 1 778 ? -39.062 -16.609 5.785 1 84.06 778 LEU A N 1
ATOM 6231 C CA . LEU A 1 778 ? -37.719 -16.156 5.48 1 84.06 778 LEU A CA 1
ATOM 6232 C C . LEU A 1 778 ? -36.812 -17.344 5.113 1 84.06 778 LEU A C 1
ATOM 6234 O O . LEU A 1 778 ? -36.031 -17.25 4.172 1 84.06 778 LEU A O 1
ATOM 6238 N N . GLN A 1 779 ? -37.031 -18.422 5.816 1 85.25 779 GLN A N 1
ATOM 6239 C CA . GLN A 1 779 ? -36.219 -19.594 5.555 1 85.25 779 GLN A CA 1
ATOM 6240 C C . GLN A 1 779 ? -36.531 -20.203 4.195 1 85.25 779 GLN A C 1
ATOM 6242 O O . GLN A 1 779 ? -35.656 -20.688 3.496 1 85.25 779 GLN A O 1
ATOM 6247 N N . LYS A 1 780 ? -37.75 -20.062 3.885 1 86.81 780 LYS A N 1
ATOM 6248 C CA . LYS A 1 780 ? -38.188 -20.594 2.592 1 86.81 780 LYS A CA 1
ATOM 6249 C C . LYS A 1 780 ? -37.625 -19.766 1.444 1 86.81 780 LYS A C 1
ATOM 6251 O O . LYS A 1 780 ? -37.156 -20.312 0.434 1 86.81 780 LYS A O 1
ATOM 6256 N N . ILE A 1 781 ? -37.656 -18.531 1.647 1 88.62 781 ILE A N 1
ATOM 6257 C CA . ILE A 1 781 ? -37.156 -17.641 0.608 1 88.62 781 ILE A CA 1
ATOM 6258 C C . ILE A 1 781 ? -35.625 -17.812 0.465 1 88.62 781 ILE A C 1
ATOM 6260 O O . ILE A 1 781 ? -35.125 -17.844 -0.651 1 88.62 781 ILE A O 1
ATOM 6264 N N . MET A 1 782 ? -35 -17.953 1.536 1 89.94 782 MET A N 1
ATOM 6265 C CA . MET A 1 782 ? -33.562 -18.094 1.501 1 89.94 782 MET A CA 1
ATOM 6266 C C . MET A 1 782 ? -33.156 -19.406 0.828 1 89.94 782 MET A C 1
ATOM 6268 O O . MET A 1 782 ? -32.219 -19.438 0.041 1 89.94 782 MET A O 1
ATOM 6272 N N . LYS A 1 783 ? -33.875 -20.422 1.104 1 90.44 783 LYS A N 1
ATOM 6273 C CA . LYS A 1 783 ? -33.594 -21.719 0.493 1 90.44 783 LYS A CA 1
ATOM 6274 C C . LYS A 1 783 ? -33.812 -21.672 -1.015 1 90.44 783 LYS A C 1
ATOM 6276 O O . LYS A 1 783 ? -33.062 -22.281 -1.779 1 90.44 783 LYS A O 1
ATOM 6281 N N . ARG A 1 784 ? -34.781 -20.938 -1.388 1 90.56 784 ARG A N 1
ATOM 6282 C CA . ARG A 1 784 ? -35.031 -20.781 -2.814 1 90.56 784 ARG A CA 1
ATOM 6283 C C . ARG A 1 784 ? -33.938 -19.984 -3.494 1 90.56 784 ARG A C 1
ATOM 6285 O O . ARG A 1 784 ? -33.5 -20.328 -4.594 1 90.56 784 ARG A O 1
ATOM 6292 N N . LEU A 1 785 ? -33.531 -19.016 -2.873 1 92.38 785 LEU A N 1
ATOM 6293 C CA . LEU A 1 785 ? -32.5 -18.172 -3.436 1 92.38 785 LEU A CA 1
ATOM 6294 C C . LEU A 1 785 ? -31.172 -18.922 -3.5 1 92.38 785 LEU A C 1
ATOM 6296 O O . LEU A 1 785 ? -30.422 -18.766 -4.465 1 92.38 785 LEU A O 1
ATOM 6300 N N . ILE A 1 786 ? -30.906 -19.719 -2.539 1 92.56 786 ILE A N 1
ATOM 6301 C CA . ILE A 1 786 ? -29.656 -20.484 -2.49 1 92.56 786 ILE A CA 1
ATOM 6302 C C . ILE A 1 786 ? -29.656 -21.547 -3.586 1 92.56 786 ILE A C 1
ATOM 6304 O O . ILE A 1 786 ? -28.641 -21.781 -4.223 1 92.56 786 ILE A O 1
ATOM 6308 N N . LYS A 1 787 ? -30.797 -22.141 -3.746 1 91.5 787 LYS A N 1
ATOM 6309 C CA . LYS A 1 787 ? -30.906 -23.125 -4.82 1 91.5 787 LYS A CA 1
ATOM 6310 C C . LYS A 1 787 ? -30.641 -22.484 -6.18 1 91.5 787 LYS A C 1
ATOM 6312 O O . LYS A 1 787 ? -29.922 -23.047 -7.008 1 91.5 787 LYS A O 1
ATOM 6317 N N . ARG A 1 788 ? -31.156 -21.312 -6.379 1 92.88 788 ARG A N 1
ATOM 6318 C CA . ARG A 1 788 ? -30.922 -20.594 -7.629 1 92.88 788 ARG A CA 1
ATOM 6319 C C . ARG A 1 788 ? -29.453 -20.219 -7.785 1 92.88 788 ARG A C 1
ATOM 6321 O O . ARG A 1 788 ? -28.922 -20.266 -8.891 1 92.88 788 ARG A O 1
ATOM 6328 N N . TYR A 1 789 ? -28.906 -19.875 -6.711 1 93.5 789 TYR A N 1
ATOM 6329 C CA . TYR A 1 789 ? -27.5 -19.484 -6.738 1 93.5 789 TYR A CA 1
ATOM 6330 C C . TYR A 1 789 ? -26.609 -20.672 -7.098 1 93.5 789 TYR A C 1
ATOM 6332 O O . TYR A 1 789 ? -25.672 -20.531 -7.883 1 93.5 789 TYR A O 1
ATOM 6340 N N . ILE A 1 790 ? -26.922 -21.812 -6.609 1 90.94 790 ILE A N 1
ATOM 6341 C CA . ILE A 1 790 ? -26.125 -23.016 -6.859 1 90.94 790 ILE A CA 1
ATOM 6342 C C . ILE A 1 790 ? -26.297 -23.453 -8.312 1 90.94 790 ILE A C 1
ATOM 6344 O O . ILE A 1 790 ? -25.328 -23.859 -8.969 1 90.94 790 ILE A O 1
ATOM 6348 N N . ILE A 1 791 ? -27.469 -23.266 -8.812 1 89.62 791 ILE A N 1
ATOM 6349 C CA . ILE A 1 791 ? -27.734 -23.625 -10.203 1 89.62 791 ILE A CA 1
ATOM 6350 C C . ILE A 1 791 ? -26.938 -22.703 -11.133 1 89.62 791 ILE A C 1
ATOM 6352 O O . ILE A 1 791 ? -26.312 -23.172 -12.094 1 89.62 791 ILE A O 1
ATOM 6356 N N . LYS A 1 792 ? -26.969 -21.547 -10.789 1 89.75 792 LYS A N 1
ATOM 6357 C CA . LYS A 1 792 ? -26.219 -20.594 -11.602 1 89.75 792 LYS A CA 1
ATOM 6358 C C . LYS A 1 792 ? -24.719 -20.859 -11.5 1 89.75 792 LYS A C 1
ATOM 6360 O O . LYS A 1 792 ? -23.984 -20.75 -12.492 1 89.75 792 LYS A O 1
ATOM 6365 N N . ALA A 1 793 ? -24.25 -21.141 -10.328 1 89.19 793 ALA A N 1
ATOM 6366 C CA . ALA A 1 793 ? -22.844 -21.422 -10.117 1 89.19 793 ALA A CA 1
ATOM 6367 C C . ALA A 1 793 ? -22.406 -22.656 -10.898 1 89.19 793 ALA A C 1
ATOM 6369 O O . ALA A 1 793 ? -21.312 -22.703 -11.453 1 89.19 793 ALA A O 1
ATOM 6370 N N . GLN A 1 794 ? -23.25 -23.594 -10.945 1 83.5 794 GLN A N 1
ATOM 6371 C CA . GLN A 1 794 ? -22.953 -24.812 -11.703 1 83.5 794 GLN A CA 1
ATOM 6372 C C . GLN A 1 794 ? -22.953 -24.547 -13.203 1 83.5 794 GLN A C 1
ATOM 6374 O O . GLN A 1 794 ? -22.125 -25.078 -13.938 1 83.5 794 GLN A O 1
ATOM 6379 N N . ALA A 1 795 ? -23.875 -23.688 -13.594 1 82.5 795 ALA A N 1
ATOM 6380 C CA . ALA A 1 795 ? -23.938 -23.328 -15.008 1 82.5 795 ALA A CA 1
ATOM 6381 C C . ALA A 1 795 ? -22.703 -22.547 -15.438 1 82.5 795 ALA A C 1
ATOM 6383 O O . ALA A 1 795 ? -22.203 -22.734 -16.547 1 82.5 795 ALA A O 1
ATOM 6384 N N . ASN A 1 796 ? -22.266 -21.734 -14.578 1 85.06 796 ASN A N 1
ATOM 6385 C CA . ASN A 1 796 ? -21.062 -20.969 -14.883 1 85.06 796 ASN A CA 1
ATOM 6386 C C . ASN A 1 796 ? -19.828 -21.875 -14.945 1 85.06 796 ASN A C 1
ATOM 6388 O O . ASN A 1 796 ? -18.938 -21.641 -15.75 1 85.06 796 ASN A O 1
ATOM 6392 N N . ARG A 1 797 ? -19.734 -22.828 -14.156 1 81.25 797 ARG A N 1
ATOM 6393 C CA . ARG A 1 797 ? -18.609 -23.766 -14.164 1 81.25 797 ARG A CA 1
ATOM 6394 C C . ARG A 1 797 ? -18.594 -24.594 -15.438 1 81.25 797 ARG A C 1
ATOM 6396 O O . ARG A 1 797 ? -17.531 -24.938 -15.953 1 81.25 797 ARG A O 1
ATOM 6403 N N . GLU A 1 798 ? -19.766 -24.875 -15.938 1 74.12 798 GLU A N 1
ATOM 6404 C CA . GLU A 1 798 ? -19.875 -25.656 -17.156 1 74.12 798 GLU A CA 1
ATOM 6405 C C . GLU A 1 798 ? -19.438 -24.844 -18.375 1 74.12 798 GLU A C 1
ATOM 6407 O O . GLU A 1 798 ? -19 -25.391 -19.391 1 74.12 798 GLU A O 1
ATOM 6412 N N . SER A 1 799 ? -19.547 -23.641 -18.188 1 72.44 799 SER A N 1
ATOM 6413 C CA . SER A 1 799 ? -19.188 -22.781 -19.312 1 72.44 799 SER A CA 1
ATOM 6414 C C . SER A 1 799 ? -17.719 -22.406 -19.266 1 72.44 799 SER A C 1
ATOM 6416 O O . SER A 1 799 ? -17.203 -21.766 -20.188 1 72.44 799 SER A O 1
ATOM 6418 N N . ASP A 1 800 ? -17.047 -22.984 -18.297 1 76.38 800 ASP A N 1
ATOM 6419 C CA . ASP A 1 800 ? -15.617 -22.703 -18.203 1 76.38 800 ASP A CA 1
ATOM 6420 C C . ASP A 1 800 ? -14.828 -23.438 -19.281 1 76.38 800 ASP A C 1
ATOM 6422 O O . ASP A 1 800 ? -15.328 -24.391 -19.875 1 76.38 800 ASP A O 1
ATOM 6426 N N . GLU A 1 801 ? -13.609 -23 -19.578 1 75.62 801 GLU A N 1
ATOM 6427 C CA . GLU A 1 801 ? -12.727 -23.594 -20.578 1 75.62 801 GLU A CA 1
ATOM 6428 C C . GLU A 1 801 ? -12.219 -24.953 -20.125 1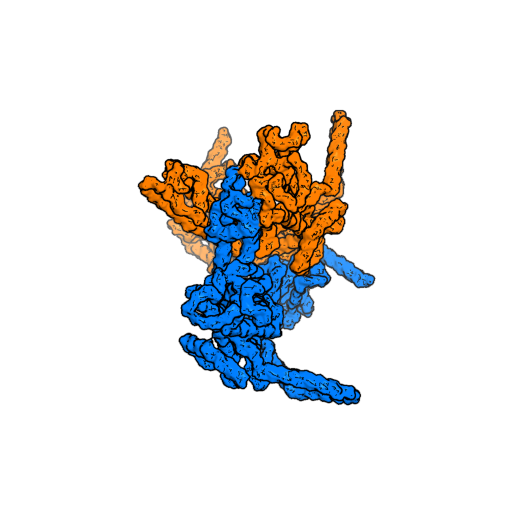 75.62 801 GLU A C 1
ATOM 6430 O O . GLU A 1 801 ? -12.086 -25.203 -18.938 1 75.62 801 GLU A O 1
ATOM 6435 N N . ILE A 1 802 ? -12.188 -25.906 -21.047 1 77.44 802 ILE A N 1
ATOM 6436 C CA . ILE A 1 802 ? -11.672 -27.25 -20.781 1 77.44 802 ILE A CA 1
ATOM 6437 C C . ILE A 1 802 ? -10.188 -27.172 -20.438 1 77.44 802 ILE A C 1
ATOM 6439 O O . ILE A 1 802 ? -9.438 -26.422 -21.078 1 77.44 802 ILE A O 1
ATOM 6443 N N . THR A 1 803 ? -9.906 -27.953 -19.359 1 78.5 803 THR A N 1
ATOM 6444 C CA . THR A 1 803 ? -8.523 -27.906 -18.906 1 78.5 803 THR A CA 1
ATOM 6445 C C . THR A 1 803 ? -7.734 -29.094 -19.438 1 78.5 803 THR A C 1
ATOM 6447 O O . THR A 1 803 ? -8.32 -30.062 -19.938 1 78.5 803 THR A O 1
ATOM 6450 N N . GLU A 1 804 ? -6.391 -29.062 -19.406 1 76.25 804 GLU A N 1
ATOM 6451 C CA . GLU A 1 804 ? -5.5 -30.125 -19.859 1 76.25 804 GLU A CA 1
ATOM 6452 C C . GLU A 1 804 ? -5.699 -31.391 -19.031 1 76.25 804 GLU A C 1
ATOM 6454 O O . GLU A 1 804 ? -5.578 -32.5 -19.547 1 76.25 804 GLU A O 1
ATOM 6459 N N . GLY A 1 805 ? -6.109 -31.156 -17.859 1 73.25 805 GLY A N 1
ATOM 6460 C CA . GLY A 1 805 ? -6.355 -32.312 -17 1 73.25 805 GLY A CA 1
ATOM 6461 C C . GLY A 1 805 ? -7.574 -33.125 -17.406 1 73.25 805 GLY A C 1
ATOM 6462 O O . GLY A 1 805 ? -7.547 -34.344 -17.406 1 73.25 805 GLY A O 1
ATOM 6463 N N . GLU A 1 806 ? -8.531 -32.438 -17.797 1 75.62 806 GLU A N 1
ATOM 6464 C CA . GLU A 1 806 ? -9.75 -33.125 -18.234 1 75.62 806 GLU A CA 1
ATOM 6465 C C . GLU A 1 806 ? -9.523 -33.875 -19.547 1 75.62 806 GLU A C 1
ATOM 6467 O O . GLU A 1 806 ? -10.086 -34.938 -19.766 1 75.62 806 GLU A O 1
ATOM 6472 N N . LEU A 1 807 ? -8.703 -33.25 -20.359 1 76.5 807 LEU A N 1
ATOM 6473 C CA . LEU A 1 807 ? -8.383 -33.938 -21.594 1 76.5 807 LEU A CA 1
ATOM 6474 C C . LEU A 1 807 ? -7.57 -35.219 -21.328 1 76.5 807 LEU A C 1
ATOM 6476 O O . LEU A 1 807 ? -7.75 -36.219 -22.016 1 76.5 807 LEU A O 1
ATOM 6480 N N . LYS A 1 808 ? -6.707 -35.125 -20.438 1 76.06 808 LYS A N 1
ATOM 6481 C CA . LYS A 1 808 ? -5.922 -36.312 -20.047 1 76.06 808 LYS A CA 1
ATOM 6482 C C . LYS A 1 808 ? -6.82 -37.406 -19.5 1 76.06 808 LYS A C 1
ATOM 6484 O O . LYS A 1 808 ? -6.578 -38.594 -19.75 1 76.06 808 LYS A O 1
ATOM 6489 N N . ASP A 1 809 ? -7.859 -37 -18.781 1 75.38 809 ASP A N 1
ATOM 6490 C CA . ASP A 1 809 ? -8.805 -37.969 -18.25 1 75.38 809 ASP A CA 1
ATOM 6491 C C . ASP A 1 809 ? -9.547 -38.688 -19.375 1 75.38 809 ASP A C 1
ATOM 6493 O O . ASP A 1 809 ? -9.82 -39.906 -19.281 1 75.38 809 ASP A O 1
ATOM 6497 N N . ILE A 1 810 ? -9.82 -37.906 -20.375 1 76.44 810 ILE A N 1
ATOM 6498 C CA . ILE A 1 810 ? -10.5 -38.5 -21.516 1 76.44 810 ILE A CA 1
ATOM 6499 C C . ILE A 1 810 ? -9.57 -39.5 -22.219 1 76.44 810 ILE A C 1
ATOM 6501 O O . ILE A 1 810 ? -10 -40.562 -22.641 1 76.44 810 ILE A O 1
ATOM 6505 N N . LYS A 1 811 ? -8.344 -39.188 -22.312 1 75.31 811 LYS A N 1
ATOM 6506 C CA . LYS A 1 811 ? -7.363 -40.062 -22.922 1 75.31 811 LYS A CA 1
ATOM 6507 C C . LYS A 1 811 ? -7.223 -41.375 -22.125 1 75.31 811 LYS A C 1
ATOM 6509 O O . LYS A 1 811 ? -7.094 -42.438 -22.688 1 75.31 811 LYS A O 1
ATOM 6514 N N . GLN A 1 812 ? -7.289 -41.188 -20.828 1 73.25 812 GLN A N 1
ATOM 6515 C CA . GLN A 1 812 ? -7.184 -42.344 -19.969 1 73.25 812 GLN A CA 1
ATOM 6516 C C . GLN A 1 812 ? -8.43 -43.219 -20.062 1 73.25 812 GLN A C 1
ATOM 6518 O O . GLN A 1 812 ? -8.336 -44.438 -19.953 1 73.25 812 GLN A O 1
ATOM 6523 N N . ASP A 1 813 ? -9.562 -42.625 -20.266 1 73.69 813 ASP A N 1
ATOM 6524 C CA . ASP A 1 813 ? -10.797 -43.406 -20.438 1 73.69 813 ASP A CA 1
ATOM 6525 C C . ASP A 1 813 ? -10.766 -44.219 -21.719 1 73.69 813 ASP A C 1
ATOM 6527 O O . ASP A 1 813 ? -11.273 -45.344 -21.766 1 73.69 813 ASP A O 1
ATOM 6531 N N . ILE A 1 814 ? -10.148 -43.594 -22.688 1 73.5 814 ILE A N 1
ATOM 6532 C CA . ILE A 1 814 ? -10.023 -44.281 -23.953 1 73.5 814 ILE A CA 1
ATOM 6533 C C . ILE A 1 814 ? -9.07 -45.469 -23.797 1 73.5 814 ILE A C 1
ATOM 6535 O O . ILE A 1 814 ? -9.312 -46.562 -24.328 1 73.5 814 ILE A O 1
ATOM 6539 N N . SER A 1 815 ? -8.062 -45.25 -23.094 1 72.56 815 SER A N 1
ATOM 6540 C CA . SER A 1 815 ? -7.125 -46.344 -22.844 1 72.56 815 SER A CA 1
ATOM 6541 C C . SER A 1 815 ? -7.777 -47.469 -22.031 1 72.56 815 SER A C 1
ATOM 6543 O O . SER A 1 815 ? -7.547 -48.656 -22.312 1 72.56 815 SER A O 1
ATOM 6545 N N . SER A 1 816 ? -8.586 -47.094 -21.062 1 72.44 816 SER A N 1
ATOM 6546 C CA . SER A 1 816 ? -9.297 -48.094 -20.266 1 72.44 816 SER A CA 1
ATOM 6547 C C . SER A 1 816 ? -10.266 -48.906 -21.125 1 72.44 816 SER A C 1
ATOM 6549 O O . SER A 1 816 ? -10.391 -50.125 -20.953 1 72.44 816 SER A O 1
ATOM 6551 N N . LEU A 1 817 ? -10.875 -48.219 -22.016 1 76.25 817 LEU A N 1
ATOM 6552 C CA . LEU A 1 817 ? -11.781 -48.906 -22.922 1 76.25 817 LEU A CA 1
ATOM 6553 C C . LEU A 1 817 ? -11.023 -49.875 -23.844 1 76.25 817 LEU A C 1
ATOM 6555 O O . LEU A 1 817 ? -11.5 -50.969 -24.125 1 76.25 817 LEU A O 1
ATOM 6559 N N . ARG A 1 818 ? -9.914 -49.469 -24.234 1 74.81 818 ARG A N 1
ATOM 6560 C CA . ARG A 1 818 ? -9.07 -50.312 -25.078 1 74.81 818 ARG A CA 1
ATOM 6561 C C . ARG A 1 818 ? -8.68 -51.594 -24.375 1 74.81 818 ARG A C 1
ATOM 6563 O O . ARG A 1 818 ? -8.758 -52.688 -24.969 1 74.81 818 ARG A O 1
ATOM 6570 N N . TYR A 1 819 ? -8.312 -51.531 -23.156 1 69.88 819 TYR A N 1
ATOM 6571 C CA . TYR A 1 819 ? -7.918 -52.719 -22.406 1 69.88 819 TYR A CA 1
ATOM 6572 C C . TYR A 1 819 ? -9.094 -53.656 -22.203 1 69.88 819 TYR A C 1
ATOM 6574 O O . TYR A 1 819 ? -8.938 -54.875 -22.281 1 69.88 819 TYR A O 1
ATOM 6582 N N . GLU A 1 820 ? -10.273 -53.125 -21.922 1 72.94 820 GLU A N 1
ATOM 6583 C CA . GLU A 1 820 ? -11.461 -53.938 -21.719 1 72.94 820 GLU A CA 1
ATOM 6584 C C . GLU A 1 820 ? -11.859 -54.688 -22.984 1 72.94 820 GLU A C 1
ATOM 6586 O O . GLU A 1 820 ? -12.227 -55.875 -22.953 1 72.94 820 GLU A O 1
ATOM 6591 N N . LEU A 1 821 ? -11.656 -53.969 -24.047 1 76.56 821 LEU A N 1
ATOM 6592 C CA . LEU A 1 821 ? -12.031 -54.562 -25.328 1 76.56 821 LEU A CA 1
ATOM 6593 C C . LEU A 1 821 ? -11.031 -55.656 -25.719 1 76.56 821 LEU A C 1
ATOM 6595 O O . LEU A 1 821 ? -11.414 -56.688 -26.266 1 76.56 821 LEU A O 1
ATOM 6599 N N . LEU A 1 822 ? -9.82 -55.531 -25.422 1 73 822 LEU A N 1
ATOM 6600 C CA . LEU A 1 822 ? -8.797 -56.5 -25.734 1 73 822 LEU A CA 1
ATOM 6601 C C . LEU A 1 822 ? -8.938 -57.75 -24.859 1 73 822 LEU A C 1
ATOM 6603 O O . LEU A 1 822 ? -8.703 -58.875 -25.328 1 73 822 LEU A O 1
ATOM 6607 N N . GLU A 1 823 ? -9.312 -57.531 -23.625 1 70.06 823 GLU A N 1
ATOM 6608 C CA . GLU A 1 823 ? -9.516 -58.656 -22.734 1 70.06 823 GLU A CA 1
ATOM 6609 C C . GLU A 1 823 ? -10.727 -59.469 -23.156 1 70.06 823 GLU A C 1
ATOM 6611 O O . GLU A 1 823 ? -10.688 -60.719 -23.125 1 70.06 823 GLU A O 1
ATOM 6616 N N . GLU A 1 824 ? -11.797 -58.875 -23.438 1 71.62 824 GLU A N 1
ATOM 6617 C CA . GLU A 1 824 ? -12.977 -59.594 -23.922 1 71.62 824 GLU A CA 1
ATOM 6618 C C . GLU A 1 824 ? -12.664 -60.406 -25.172 1 71.62 824 GLU A C 1
ATOM 6620 O O . GLU A 1 824 ? -13.164 -61.531 -25.344 1 71.62 824 GLU A O 1
ATOM 6625 N N . LYS A 1 825 ? -11.766 -59.875 -25.828 1 71.69 825 LYS A N 1
ATOM 6626 C CA . LYS A 1 825 ? -11.367 -60.562 -27.047 1 71.69 825 LYS A CA 1
ATOM 6627 C C . LYS A 1 825 ? -10.523 -61.781 -26.75 1 71.69 825 LYS A C 1
ATOM 6629 O O . LYS A 1 825 ? -10.711 -62.844 -27.359 1 71.69 825 LYS A O 1
ATOM 6634 N N . SER A 1 826 ? -9.617 -61.562 -25.938 1 68.38 826 SER A N 1
ATOM 6635 C CA . SER A 1 826 ? -8.766 -62.688 -25.547 1 68.38 826 SER A CA 1
ATOM 6636 C C . SER A 1 826 ? -9.594 -63.844 -24.938 1 68.38 826 SER A C 1
ATOM 6638 O O . SER A 1 826 ? -9.328 -65 -25.188 1 68.38 826 SER A O 1
ATOM 6640 N N . GLN A 1 827 ? -10.617 -63.406 -24.25 1 69.56 827 GLN A N 1
ATOM 6641 C CA . GLN A 1 827 ? -11.492 -64.375 -23.656 1 69.56 827 GLN A CA 1
ATOM 6642 C C . GLN A 1 827 ? -12.312 -65.125 -24.719 1 69.56 827 GLN A C 1
ATOM 6644 O O . GLN A 1 827 ? -12.508 -66.312 -24.641 1 69.56 827 GLN A O 1
ATOM 6649 N N . ASN A 1 828 ? -12.672 -64.375 -25.719 1 72.31 828 ASN A N 1
ATOM 6650 C CA . ASN A 1 828 ? -13.438 -64.938 -26.797 1 72.31 828 ASN A CA 1
ATOM 6651 C C . ASN A 1 828 ? -12.57 -65.875 -27.641 1 72.31 828 ASN A C 1
ATOM 6653 O O . ASN A 1 828 ? -13.031 -66.938 -28.062 1 72.31 828 ASN A O 1
ATOM 6657 N N . MET A 1 829 ? -11.297 -65.562 -27.75 1 69.25 829 MET A N 1
ATOM 6658 C CA . MET A 1 829 ? -10.375 -66.375 -28.516 1 69.25 829 MET A CA 1
ATOM 6659 C C . MET A 1 829 ? -10.039 -67.625 -27.766 1 69.25 829 MET A C 1
ATOM 6661 O O . MET A 1 829 ? -9.922 -68.75 -28.359 1 69.25 829 MET A O 1
ATOM 6665 N N . GLU A 1 830 ? -9.969 -67.5 -26.484 1 69.38 830 GLU A N 1
ATOM 6666 C CA . GLU A 1 830 ? -9.711 -68.688 -25.672 1 69.38 830 GLU A CA 1
ATOM 6667 C C . GLU A 1 830 ? -10.898 -69.625 -25.688 1 69.38 830 GLU A C 1
ATOM 6669 O O . GLU A 1 830 ? -10.727 -70.875 -25.766 1 69.38 830 GLU A O 1
ATOM 6674 N N . THR A 1 831 ? -12.008 -69.062 -25.641 1 70.62 831 THR A N 1
ATOM 6675 C CA . THR A 1 831 ? -13.211 -69.875 -25.703 1 70.62 831 THR A CA 1
ATOM 6676 C C . THR A 1 831 ? -13.32 -70.562 -27.047 1 70.62 831 THR A C 1
ATOM 6678 O O . THR A 1 831 ? -13.727 -71.75 -27.141 1 70.62 831 THR A O 1
ATOM 6681 N N . LEU A 1 832 ? -12.891 -69.812 -28.078 1 71.25 832 LEU A N 1
ATOM 6682 C CA . LEU A 1 832 ? -12.93 -70.375 -29.422 1 71.25 832 LEU A CA 1
ATOM 6683 C C . LEU A 1 832 ? -11.898 -71.5 -29.578 1 71.25 832 LEU A C 1
ATOM 6685 O O . LEU A 1 832 ? -12.164 -72.5 -30.219 1 71.25 832 LEU A O 1
ATOM 6689 N N . ASP A 1 833 ? -10.781 -71.375 -28.969 1 70.06 833 ASP A N 1
ATOM 6690 C CA . ASP A 1 833 ? -9.734 -72.375 -29.016 1 70.06 833 ASP A CA 1
ATOM 6691 C C . ASP A 1 833 ? -10.172 -73.625 -28.266 1 70.06 833 ASP A C 1
ATOM 6693 O O . ASP A 1 833 ? -9.906 -74.75 -28.734 1 70.06 833 ASP A O 1
ATOM 6697 N N . VAL A 1 834 ? -10.836 -73.438 -27.156 1 71.94 834 VAL A N 1
ATOM 6698 C CA . VAL A 1 834 ? -11.336 -74.562 -26.375 1 71.94 834 VAL A CA 1
ATOM 6699 C C . VAL A 1 834 ? -12.422 -75.312 -27.172 1 71.94 834 VAL A C 1
ATOM 6701 O O . VAL A 1 834 ? -12.453 -76.5 -27.203 1 71.94 834 VAL A O 1
ATOM 6704 N N . LEU A 1 835 ? -13.211 -74.5 -27.875 1 67.31 835 LEU A N 1
ATOM 6705 C CA . LEU A 1 835 ? -14.258 -75.125 -28.688 1 67.31 835 LEU A CA 1
ATOM 6706 C C . LEU A 1 835 ? -13.664 -75.875 -29.875 1 67.31 835 LEU A C 1
ATOM 6708 O O . LEU A 1 835 ? -14.133 -76.938 -30.234 1 67.31 835 LEU A O 1
ATOM 6712 N N . LEU A 1 836 ? -12.539 -75.375 -30.375 1 67.31 836 LEU A N 1
ATOM 6713 C CA . LEU A 1 836 ? -11.852 -76 -31.5 1 67.31 836 LEU A CA 1
ATOM 6714 C C . LEU A 1 836 ? -11.148 -77.25 -31.062 1 67.31 836 LEU A C 1
ATOM 6716 O O . LEU A 1 836 ? -11.133 -78.25 -31.797 1 67.31 836 LEU A O 1
ATOM 6720 N N . GLY A 1 837 ? -10.648 -77.25 -29.938 1 65.06 837 GLY A N 1
ATOM 6721 C CA . GLY A 1 837 ? -10.039 -78.438 -29.375 1 65.06 837 GLY A CA 1
ATOM 6722 C C . GLY A 1 837 ? -11.039 -79.562 -29.125 1 65.06 837 GLY A C 1
ATOM 6723 O O . GLY A 1 837 ? -10.758 -80.688 -29.422 1 65.06 837 GLY A O 1
ATOM 6724 N N . ARG A 1 838 ? -12.148 -79.188 -28.672 1 65.94 838 ARG A N 1
ATOM 6725 C CA . ARG A 1 838 ? -13.195 -80.125 -28.438 1 65.94 838 ARG A CA 1
ATOM 6726 C C . ARG A 1 838 ? -13.727 -80.688 -29.75 1 65.94 838 ARG A C 1
ATOM 6728 O O . ARG A 1 838 ? -14.016 -81.938 -29.844 1 65.94 838 ARG A O 1
ATOM 6735 N N . LEU A 1 839 ? -13.797 -79.875 -30.734 1 63.34 839 LEU A N 1
ATOM 6736 C CA . LEU A 1 839 ? -14.258 -80.375 -32.031 1 63.34 839 LEU A CA 1
ATOM 6737 C C . LEU A 1 839 ? -13.219 -81.25 -32.719 1 63.34 839 LEU A C 1
ATOM 6739 O O . LEU A 1 839 ? -13.57 -82.188 -33.375 1 63.34 839 LEU A O 1
ATOM 6743 N N . GLY A 1 840 ? -11.992 -81 -32.5 1 59.69 840 GLY A N 1
ATOM 6744 C CA . GLY A 1 840 ? -10.93 -81.812 -33 1 59.69 840 GLY A CA 1
ATOM 6745 C C . GLY A 1 840 ? -10.906 -83.188 -32.375 1 59.69 840 GLY A C 1
ATOM 6746 O O . GLY A 1 840 ? -10.539 -84.188 -33.062 1 59.69 840 GLY A O 1
ATOM 6747 N N . GLN A 1 841 ? -11.25 -83.375 -31.188 1 57.94 841 GLN A N 1
ATOM 6748 C CA . GLN A 1 841 ? -11.289 -84.688 -30.531 1 57.94 841 GLN A CA 1
ATOM 6749 C C . GLN A 1 841 ? -12.492 -85.5 -31.016 1 57.94 841 GLN A C 1
ATOM 6751 O O . GLN A 1 841 ? -12.523 -86.75 -30.844 1 57.94 841 GLN A O 1
ATOM 6756 N N . ILE A 1 842 ? -13.477 -85 -31.406 1 51.72 842 ILE A N 1
ATOM 6757 C CA . ILE A 1 842 ? -14.594 -85.75 -31.953 1 51.72 842 ILE A CA 1
ATOM 6758 C C . ILE A 1 842 ? -14.234 -86.312 -33.344 1 51.72 842 ILE A C 1
ATOM 6760 O O . ILE A 1 842 ? -15.078 -86.875 -34.031 1 51.72 842 ILE A O 1
ATOM 6764 N N . GLY A 1 843 ? -13.023 -86.438 -33.781 1 45.41 843 GLY A N 1
ATOM 6765 C CA . GLY A 1 843 ? -12.688 -87.062 -35.031 1 45.41 843 GLY A CA 1
ATOM 6766 C C . GLY A 1 843 ? -13.078 -88.562 -35.062 1 45.41 843 GLY A C 1
ATOM 6767 O O . GLY A 1 843 ? -13.359 -89.125 -34 1 45.41 843 GLY A O 1
ATOM 6768 N N . PRO A 1 844 ? -13.188 -89.125 -36.375 1 45.66 844 PRO A N 1
ATOM 6769 C CA . PRO A 1 844 ? -13.75 -90.438 -36.719 1 45.66 844 PRO A CA 1
ATOM 6770 C C . PRO A 1 844 ? -13.047 -91.625 -36 1 45.66 844 PRO A C 1
ATOM 6772 O O . PRO A 1 844 ? -11.836 -91.562 -35.781 1 45.66 844 PRO A O 1
ATOM 6775 N N . SER A 1 845 ? -13.656 -92.25 -34.938 1 36.19 845 SER A N 1
ATOM 6776 C CA . SER A 1 845 ? -13.352 -93.625 -34.656 1 36.19 845 SER A CA 1
ATOM 6777 C C . SER A 1 845 ? -13.219 -94.438 -35.938 1 36.19 845 SER A C 1
ATOM 6779 O O . SER A 1 845 ? -14.016 -94.25 -36.875 1 36.19 845 SER A O 1
ATOM 6781 N N . SER A 1 846 ? -12.039 -94.875 -36.344 1 32.81 846 SER A N 1
ATOM 6782 C CA . SER A 1 846 ? -11.758 -95.938 -37.312 1 32.81 846 SER A CA 1
ATOM 6783 C C . SER A 1 846 ? -12.727 -97.062 -37.156 1 32.81 846 SER A C 1
ATOM 6785 O O . SER A 1 846 ? -12.836 -97.688 -36.094 1 32.81 846 SER A O 1
ATOM 6787 N N . SER A 1 847 ? -13.93 -97.062 -37.812 1 24.14 847 SER A N 1
ATOM 6788 C CA . SER A 1 847 ? -14.227 -98.438 -38.25 1 24.14 847 SER A CA 1
ATOM 6789 C C . SER A 1 847 ? -13.18 -98.938 -39.25 1 24.14 847 SER A C 1
ATOM 6791 O O . SER A 1 847 ? -12.781 -98.188 -40.156 1 24.14 847 SER A O 1
ATOM 6793 N N . VAL B 1 1 ? 57.438 -27.891 -35.406 1 34.53 1 VAL B N 1
ATOM 6794 C CA . VAL B 1 1 ? 56.969 -28.406 -36.719 1 34.53 1 VAL B CA 1
ATOM 6795 C C . VAL B 1 1 ? 55.719 -29.25 -36.5 1 34.53 1 VAL B C 1
ATOM 6797 O O . VAL B 1 1 ? 54.75 -29.156 -37.25 1 34.53 1 VAL B O 1
ATOM 6800 N N . SER B 1 2 ? 55.781 -30.156 -35.375 1 38.62 2 SER B N 1
ATOM 6801 C CA . SER B 1 2 ? 54.688 -31.078 -35.062 1 38.62 2 SER B CA 1
ATOM 6802 C C . SER B 1 2 ? 53.469 -30.344 -34.5 1 38.62 2 SER B C 1
ATOM 6804 O O . SER B 1 2 ? 52.344 -30.781 -34.688 1 38.62 2 SER B O 1
ATOM 6806 N N . ALA B 1 3 ? 53.719 -29.234 -33.719 1 39.25 3 ALA B N 1
ATOM 6807 C CA . ALA B 1 3 ? 52.656 -28.391 -33.188 1 39.25 3 ALA B CA 1
ATOM 6808 C C . ALA B 1 3 ? 51.906 -27.672 -34.312 1 39.25 3 ALA B C 1
ATOM 6810 O O . ALA B 1 3 ? 50.719 -27.406 -34.188 1 39.25 3 ALA B O 1
ATOM 6811 N N . ILE B 1 4 ? 52.656 -27.25 -35.406 1 44.28 4 ILE B N 1
ATOM 6812 C CA . ILE B 1 4 ? 52.062 -26.562 -36.531 1 44.28 4 ILE B CA 1
ATOM 6813 C C . ILE B 1 4 ? 51.156 -27.516 -37.312 1 44.28 4 ILE B C 1
ATOM 6815 O O . ILE B 1 4 ? 50.062 -27.109 -37.75 1 44.28 4 ILE B O 1
ATOM 6819 N N . SER B 1 5 ? 51.5 -28.844 -37.375 1 42.69 5 SER B N 1
ATOM 6820 C CA . SER B 1 5 ? 50.688 -29.812 -38.094 1 42.69 5 SER B CA 1
ATOM 6821 C C . SER B 1 5 ? 49.344 -30.047 -37.406 1 42.69 5 SER B C 1
ATOM 6823 O O . SER B 1 5 ? 48.312 -30.25 -38.031 1 42.69 5 SER B O 1
ATOM 6825 N N . PHE B 1 6 ? 49.406 -30.062 -36 1 41.62 6 PHE B N 1
ATOM 6826 C CA . PHE B 1 6 ? 48.156 -30.281 -35.219 1 41.62 6 PHE B CA 1
ATOM 6827 C C . PHE B 1 6 ? 47.219 -29.109 -35.406 1 41.62 6 PHE B C 1
ATOM 6829 O O . PHE B 1 6 ? 46 -29.297 -35.531 1 41.62 6 PHE B O 1
ATOM 6836 N N . PHE B 1 7 ? 47.75 -27.828 -35.531 1 42.75 7 PHE B N 1
ATOM 6837 C CA . PHE B 1 7 ? 46.875 -26.672 -35.75 1 42.75 7 PHE B CA 1
ATOM 6838 C C . PHE B 1 7 ? 46.25 -26.703 -37.156 1 42.75 7 PHE B C 1
ATOM 6840 O O . PHE B 1 7 ? 45.156 -26.188 -37.344 1 42.75 7 PHE B O 1
ATOM 6847 N N . ARG B 1 8 ? 46.938 -27.203 -38.219 1 44.44 8 ARG B N 1
ATOM 6848 C CA . ARG B 1 8 ? 46.438 -27.297 -39.594 1 44.44 8 ARG B CA 1
ATOM 6849 C C . ARG B 1 8 ? 45.312 -28.312 -39.656 1 44.44 8 ARG B C 1
ATOM 6851 O O . ARG B 1 8 ? 44.312 -28.109 -40.375 1 44.44 8 ARG B O 1
ATOM 6858 N N . GLN B 1 9 ? 45.469 -29.453 -38.938 1 41.88 9 GLN B N 1
ATOM 6859 C CA . GLN B 1 9 ? 44.406 -30.453 -38.938 1 41.88 9 GLN B CA 1
ATOM 6860 C C . GLN B 1 9 ? 43.156 -29.938 -38.25 1 41.88 9 GLN B C 1
ATOM 6862 O O . GLN B 1 9 ? 42.031 -30.25 -38.656 1 41.88 9 GLN B O 1
ATOM 6867 N N . LEU B 1 10 ? 43.344 -29.125 -37.156 1 40.59 10 LEU B N 1
ATOM 6868 C CA . LEU B 1 10 ? 42.188 -28.531 -36.531 1 40.59 10 LEU B CA 1
ATOM 6869 C C . LEU B 1 10 ? 41.531 -27.516 -37.469 1 40.59 10 LEU B C 1
ATOM 6871 O O . LEU B 1 10 ? 40.281 -27.453 -37.531 1 40.59 10 LEU B O 1
ATOM 6875 N N . THR B 1 11 ? 42.312 -26.656 -38.188 1 44.47 11 THR B N 1
ATOM 6876 C CA . THR B 1 11 ? 41.719 -25.703 -39.125 1 44.47 11 THR B CA 1
ATOM 6877 C C . THR B 1 11 ? 41.031 -26.438 -40.281 1 44.47 11 THR B C 1
ATOM 6879 O O . THR B 1 11 ? 40.031 -25.953 -40.812 1 44.47 11 THR B O 1
ATOM 6882 N N . CYS B 1 12 ? 41.625 -27.547 -40.781 1 41.06 12 CYS B N 1
ATOM 6883 C CA . CYS B 1 12 ? 41 -28.312 -41.844 1 41.06 12 CYS B CA 1
ATOM 6884 C C . CYS B 1 12 ? 39.688 -28.938 -41.375 1 41.06 12 CYS B C 1
ATOM 6886 O O . CYS B 1 12 ? 38.719 -29.047 -42.125 1 41.06 12 CYS B O 1
ATOM 6888 N N . ARG B 1 13 ? 39.656 -29.469 -40.188 1 40.5 13 ARG B N 1
ATOM 6889 C CA . ARG B 1 13 ? 38.438 -30.016 -39.625 1 40.5 13 ARG B CA 1
ATOM 6890 C C . ARG B 1 13 ? 37.375 -28.922 -39.438 1 40.5 13 ARG B C 1
ATOM 6892 O O . ARG B 1 13 ? 36.188 -29.156 -39.625 1 40.5 13 ARG B O 1
ATOM 6899 N N . LEU B 1 14 ? 37.812 -27.703 -39.125 1 40.47 14 LEU B N 1
ATOM 6900 C CA . LEU B 1 14 ? 36.875 -26.594 -39.125 1 40.47 14 LEU B CA 1
ATOM 6901 C C . LEU B 1 14 ? 36.438 -26.25 -40.531 1 40.47 14 LEU B C 1
ATOM 6903 O O . LEU B 1 14 ? 35.25 -25.938 -40.781 1 40.47 14 LEU B O 1
ATOM 6907 N N . SER B 1 15 ? 37.344 -26.219 -41.562 1 41.88 15 SER B N 1
ATOM 6908 C CA . SER B 1 15 ? 36.938 -25.953 -42.938 1 41.88 15 SER B CA 1
ATOM 6909 C C . SER B 1 15 ? 36.062 -27.078 -43.5 1 41.88 15 SER B C 1
ATOM 6911 O O . SER B 1 15 ? 35.125 -26.828 -44.25 1 41.88 15 SER B O 1
ATOM 6913 N N . ALA B 1 16 ? 36.344 -28.375 -43.219 1 40.59 16 ALA B N 1
ATOM 6914 C CA . ALA B 1 16 ? 35.531 -29.5 -43.688 1 40.59 16 ALA B CA 1
ATOM 6915 C C . ALA B 1 16 ? 34.188 -29.516 -43 1 40.59 16 ALA B C 1
ATOM 6917 O O . ALA B 1 16 ? 33.188 -29.891 -43.625 1 40.59 16 ALA B O 1
ATOM 6918 N N . ALA B 1 17 ? 34.062 -29.188 -41.75 1 40.41 17 ALA B N 1
ATOM 6919 C CA . ALA B 1 17 ? 32.781 -29.016 -41.094 1 40.41 17 ALA B CA 1
ATOM 6920 C C . ALA B 1 17 ? 31.984 -27.906 -41.75 1 40.41 17 ALA B C 1
ATOM 6922 O O . ALA B 1 17 ? 30.766 -28.016 -41.906 1 40.41 17 ALA B O 1
ATOM 6923 N N . LYS B 1 18 ? 32.562 -26.828 -42.188 1 41.47 18 LYS B N 1
ATOM 6924 C CA . LYS B 1 18 ? 31.875 -25.797 -42.969 1 41.47 18 LYS B CA 1
ATOM 6925 C C . LYS B 1 18 ? 31.453 -26.344 -44.344 1 41.47 18 LYS B C 1
ATOM 6927 O O . LYS B 1 18 ? 30.391 -25.984 -44.844 1 41.47 18 LYS B O 1
ATOM 6932 N N . ARG B 1 19 ? 32.219 -27.141 -45.062 1 38.66 19 ARG B N 1
ATOM 6933 C CA . ARG B 1 19 ? 31.875 -27.656 -46.375 1 38.66 19 ARG B CA 1
ATOM 6934 C C . ARG B 1 19 ? 30.672 -28.594 -46.312 1 38.66 19 ARG B C 1
ATOM 6936 O O . ARG B 1 19 ? 29.828 -28.609 -47.219 1 38.66 19 ARG B O 1
ATOM 6943 N N . ARG B 1 20 ? 30.578 -29.484 -45.406 1 40.56 20 ARG B N 1
ATOM 6944 C CA . ARG B 1 20 ? 29.422 -30.391 -45.375 1 40.56 20 ARG B CA 1
ATOM 6945 C C . ARG B 1 20 ? 28.156 -29.625 -45.031 1 40.56 20 ARG B C 1
ATOM 6947 O O . ARG B 1 20 ? 27.062 -29.984 -45.469 1 40.56 20 ARG B O 1
ATOM 6954 N N . GLN B 1 21 ? 28.156 -28.656 -44.25 1 42.38 21 GLN B N 1
ATOM 6955 C CA . GLN B 1 21 ? 27 -27.781 -44.188 1 42.38 21 GLN B CA 1
ATOM 6956 C C . GLN B 1 21 ? 26.719 -27.141 -45.531 1 42.38 21 GLN B C 1
ATOM 6958 O O . GLN B 1 21 ? 25.547 -26.906 -45.875 1 42.38 21 GLN B O 1
ATOM 6963 N N . ALA B 1 22 ? 27.641 -26.703 -46.312 1 41.16 22 ALA B N 1
ATOM 6964 C CA . ALA B 1 22 ? 27.484 -26.156 -47.656 1 41.16 22 ALA B CA 1
ATOM 6965 C C . ALA B 1 22 ? 26.828 -27.172 -48.594 1 41.16 22 ALA B C 1
ATOM 6967 O O . ALA B 1 22 ? 26.172 -26.797 -49.562 1 41.16 22 ALA B O 1
ATOM 6968 N N . LEU B 1 23 ? 27.188 -28.453 -48.5 1 43.44 23 LEU B N 1
ATOM 6969 C CA . LEU B 1 23 ? 26.625 -29.406 -49.469 1 43.44 23 LEU B CA 1
ATOM 6970 C C . LEU B 1 23 ? 25.203 -29.781 -49.062 1 43.44 23 LEU B C 1
ATOM 6972 O O . LEU B 1 23 ? 24.578 -30.656 -49.688 1 43.44 23 LEU B O 1
ATOM 6976 N N . ARG B 1 24 ? 24.828 -29.5 -47.844 1 48.84 24 ARG B N 1
ATOM 6977 C CA . ARG B 1 24 ? 23.453 -29.891 -47.5 1 48.84 24 ARG B CA 1
ATOM 6978 C C . ARG B 1 24 ? 22.469 -29.25 -48.469 1 48.84 24 ARG B C 1
ATOM 6980 O O . ARG B 1 24 ? 22.547 -28.047 -48.75 1 48.84 24 ARG B O 1
ATOM 6987 N N . GLY B 1 25 ? 22.031 -29.938 -49.438 1 50.12 25 GLY B N 1
ATOM 6988 C CA . GLY B 1 25 ? 21.062 -29.484 -50.438 1 50.12 25 GLY B CA 1
ATOM 6989 C C . GLY B 1 25 ? 19.844 -28.828 -49.812 1 50.12 25 GLY B C 1
ATOM 6990 O O . GLY B 1 25 ? 19.688 -28.844 -48.562 1 50.12 25 GLY B O 1
ATOM 6991 N N . PRO B 1 26 ? 19.141 -27.953 -50.562 1 54.5 26 PRO B N 1
ATOM 6992 C CA . PRO B 1 26 ? 17.938 -27.234 -50.094 1 54.5 26 PRO B CA 1
ATOM 6993 C C . PRO B 1 26 ? 16.906 -28.156 -49.469 1 54.5 26 PRO B C 1
ATOM 6995 O O . PRO B 1 26 ? 16.938 -29.375 -49.688 1 54.5 26 PRO B O 1
ATOM 6998 N N . ALA B 1 27 ? 16.094 -27.641 -48.562 1 58.34 27 ALA B N 1
ATOM 6999 C CA . ALA B 1 27 ? 14.992 -28.297 -47.875 1 58.34 27 ALA B CA 1
ATOM 7000 C C . ALA B 1 27 ? 14.156 -29.141 -48.812 1 58.34 27 ALA B C 1
ATOM 7002 O O . ALA B 1 27 ? 13.945 -28.75 -49.969 1 58.34 27 ALA B O 1
ATOM 7003 N N . TYR B 1 28 ? 14.047 -30.469 -48.562 1 59.69 28 TYR B N 1
ATOM 7004 C CA . TYR B 1 28 ? 13.297 -31.453 -49.344 1 59.69 28 TYR B CA 1
ATOM 7005 C C . TYR B 1 28 ? 12.031 -30.828 -49.938 1 59.69 28 TYR B C 1
ATOM 7007 O O . TYR B 1 28 ? 11.641 -31.156 -51.031 1 59.69 28 TYR B O 1
ATOM 7015 N N . MET B 1 29 ? 11.633 -29.812 -49.188 1 64.38 29 MET B N 1
ATOM 7016 C CA . MET B 1 29 ? 10.383 -29.219 -49.688 1 64.38 29 MET B CA 1
ATOM 7017 C C . MET B 1 29 ? 10.609 -28.453 -50.969 1 64.38 29 MET B C 1
ATOM 7019 O O . MET B 1 29 ? 9.688 -28.297 -51.781 1 64.38 29 MET B O 1
ATOM 7023 N N . PHE B 1 30 ? 11.828 -28.016 -51.125 1 63.19 30 PHE B N 1
ATOM 7024 C CA . PHE B 1 30 ? 12.062 -27.125 -52.281 1 63.19 30 PHE B CA 1
ATOM 7025 C C . PHE B 1 30 ? 12.875 -27.828 -53.344 1 63.19 30 PHE B C 1
ATOM 7027 O O . PHE B 1 30 ? 13.195 -27.219 -54.375 1 63.19 30 PHE B O 1
ATOM 7034 N N . SER B 1 31 ? 13.344 -29.062 -52.938 1 59.53 31 SER B N 1
ATOM 7035 C CA . SER B 1 31 ? 14.156 -29.75 -53.906 1 59.53 31 SER B CA 1
ATOM 7036 C C . SER B 1 31 ? 13.406 -30.938 -54.531 1 59.53 31 SER B C 1
ATOM 7038 O O . SER B 1 31 ? 12.539 -31.516 -53.875 1 59.53 31 SER B O 1
ATOM 7040 N N . ALA B 1 32 ? 13.328 -31.062 -55.781 1 55.59 32 ALA B N 1
ATOM 7041 C CA . ALA B 1 32 ? 12.742 -32.219 -56.469 1 55.59 32 ALA B CA 1
ATOM 7042 C C . ALA B 1 32 ? 13.289 -33.531 -55.906 1 55.59 32 ALA B C 1
ATOM 7044 O O . ALA B 1 32 ? 14.5 -33.656 -55.719 1 55.59 32 ALA B O 1
ATOM 7045 N N . PRO B 1 33 ? 12.43 -34.312 -55.062 1 54.91 33 PRO B N 1
ATOM 7046 C CA . PRO B 1 33 ? 12.961 -35.531 -54.438 1 54.91 33 PRO B CA 1
ATOM 7047 C C . PRO B 1 33 ? 13.734 -36.438 -55.406 1 54.91 33 PRO B C 1
ATOM 7049 O O . PRO B 1 33 ? 13.305 -36.625 -56.562 1 54.91 33 PRO B O 1
ATOM 7052 N N . SER B 1 34 ? 15.008 -36.406 -55.469 1 53.75 34 SER B N 1
ATOM 7053 C CA . SER B 1 34 ? 15.75 -37.281 -56.344 1 53.75 34 SER B CA 1
ATOM 7054 C C . SER B 1 34 ? 15.109 -38.656 -56.438 1 53.75 34 SER B C 1
ATOM 7056 O O . SER B 1 34 ? 15.219 -39.344 -57.469 1 53.75 34 SER B O 1
ATOM 7058 N N . PHE B 1 35 ? 14.555 -39.156 -55.281 1 56.06 35 PHE B N 1
ATOM 7059 C CA . PHE B 1 35 ? 13.953 -40.5 -55.312 1 56.06 35 PHE B CA 1
ATOM 7060 C C . PHE B 1 35 ? 12.484 -40.438 -54.906 1 56.06 35 PHE B C 1
ATOM 7062 O O . PHE B 1 35 ? 12.117 -39.781 -53.938 1 56.06 35 PHE B O 1
ATOM 7069 N N . SER B 1 36 ? 11.656 -40.469 -55.969 1 62.25 36 SER B N 1
ATOM 7070 C CA . SER B 1 36 ? 10.211 -40.562 -55.75 1 62.25 36 SER B CA 1
ATOM 7071 C C . SER B 1 36 ? 9.875 -41.625 -54.719 1 62.25 36 SER B C 1
ATOM 7073 O O . SER B 1 36 ? 10.453 -42.719 -54.75 1 62.25 36 SER B O 1
ATOM 7075 N N . LEU B 1 37 ? 9.203 -41.281 -53.562 1 76.12 37 LEU B N 1
ATOM 7076 C CA . LEU B 1 37 ? 8.742 -42.219 -52.562 1 76.12 37 LEU B CA 1
ATOM 7077 C C . LEU B 1 37 ? 7.965 -43.375 -53.188 1 76.12 37 LEU B C 1
ATOM 7079 O O . LEU B 1 37 ? 7.082 -43.156 -54.031 1 76.12 37 LEU B O 1
ATOM 7083 N N . SER B 1 38 ? 8.516 -44.594 -53.188 1 79.19 38 SER B N 1
ATOM 7084 C CA . SER B 1 38 ? 7.75 -45.75 -53.625 1 79.19 38 SER B CA 1
ATOM 7085 C C . SER B 1 38 ? 6.41 -45.844 -52.906 1 79.19 38 SER B C 1
ATOM 7087 O O . SER B 1 38 ? 6.215 -45.219 -51.875 1 79.19 38 SER B O 1
ATOM 7089 N N . GLU B 1 39 ? 5.477 -46.406 -53.469 1 80.38 39 GLU B N 1
ATOM 7090 C CA . GLU B 1 39 ? 4.156 -46.562 -52.875 1 80.38 39 GLU B CA 1
ATOM 7091 C C . GLU B 1 39 ? 4.246 -47.25 -51.5 1 80.38 39 GLU B C 1
ATOM 7093 O O . GLU B 1 39 ? 3.494 -46.906 -50.594 1 80.38 39 GLU B O 1
ATOM 7098 N N . VAL B 1 40 ? 5.203 -48.094 -51.375 1 85.5 40 VAL B N 1
ATOM 7099 C CA . VAL B 1 40 ? 5.371 -48.812 -50.125 1 85.5 40 VAL B CA 1
ATOM 7100 C C . VAL B 1 40 ? 5.922 -47.875 -49.062 1 85.5 40 VAL B C 1
ATOM 7102 O O . VAL B 1 40 ? 5.488 -47.938 -47.906 1 85.5 40 VAL B O 1
ATOM 7105 N N . GLU B 1 41 ? 6.746 -47.062 -49.531 1 88.25 41 GLU B N 1
ATOM 7106 C CA . GLU B 1 41 ? 7.328 -46.125 -48.594 1 88.25 41 GLU B CA 1
ATOM 7107 C C . GLU B 1 41 ? 6.305 -45.062 -48.156 1 88.25 41 GLU B C 1
ATOM 7109 O O . GLU B 1 41 ? 6.293 -44.656 -47 1 88.25 41 GLU B O 1
ATOM 7114 N N . GLN B 1 42 ? 5.488 -44.688 -49.031 1 84.56 42 GLN B N 1
ATOM 7115 C CA . GLN B 1 42 ? 4.426 -43.75 -48.719 1 84.56 42 GLN B CA 1
ATOM 7116 C C . GLN B 1 42 ? 3.441 -44.344 -47.719 1 84.56 42 GLN B C 1
ATOM 7118 O O . GLN B 1 42 ? 3.002 -43.688 -46.781 1 84.56 42 GLN B O 1
ATOM 7123 N N . ARG B 1 43 ? 3.107 -45.594 -47.938 1 84.25 43 ARG B N 1
ATOM 7124 C CA . ARG B 1 43 ? 2.209 -46.312 -47.031 1 84.25 43 ARG B CA 1
ATOM 7125 C C . ARG B 1 43 ? 2.844 -46.469 -45.656 1 84.25 43 ARG B C 1
ATOM 7127 O O . ARG B 1 43 ? 2.156 -46.406 -44.656 1 84.25 43 ARG B O 1
ATOM 7134 N N . PHE B 1 44 ? 4.055 -46.656 -45.688 1 90.69 44 PHE B N 1
ATOM 7135 C CA . PHE B 1 44 ? 4.797 -46.812 -44.469 1 90.69 44 PHE B CA 1
ATOM 7136 C C . PHE B 1 44 ? 4.785 -45.531 -43.656 1 90.69 44 PHE B C 1
ATOM 7138 O O . PHE B 1 44 ? 4.527 -45.562 -42.438 1 90.69 44 PHE B O 1
ATOM 7145 N N . LEU B 1 45 ? 5.004 -44.438 -44.25 1 90.25 45 LEU B N 1
ATOM 7146 C CA . LEU B 1 45 ? 5.012 -43.125 -43.594 1 90.25 45 LEU B CA 1
ATOM 7147 C C . LEU B 1 45 ? 3.623 -42.781 -43.094 1 90.25 45 LEU B C 1
ATOM 7149 O O . LEU B 1 45 ? 3.484 -42.219 -42 1 90.25 45 LEU B O 1
ATOM 7153 N N . GLU B 1 46 ? 2.637 -43.125 -43.844 1 85.56 46 GLU B N 1
ATOM 7154 C CA . GLU B 1 46 ? 1.264 -42.875 -43.438 1 85.56 46 GLU B CA 1
ATOM 7155 C C . GLU B 1 46 ? 0.866 -43.75 -42.25 1 85.56 46 GLU B C 1
ATOM 7157 O O . GLU B 1 46 ? 0.164 -43.281 -41.344 1 85.56 46 GLU B O 1
ATOM 7162 N N . ALA B 1 47 ? 1.279 -44.938 -42.281 1 87 47 ALA B N 1
ATOM 7163 C CA . ALA B 1 47 ? 0.997 -45.844 -41.156 1 87 47 ALA B CA 1
ATOM 7164 C C . ALA B 1 47 ? 1.656 -45.375 -39.875 1 87 47 ALA B C 1
ATOM 7166 O O . ALA B 1 47 ? 1.072 -45.469 -38.781 1 87 47 ALA B O 1
ATOM 7167 N N . ALA B 1 48 ? 2.818 -44.875 -40 1 88.75 48 ALA B N 1
ATOM 7168 C CA . ALA B 1 48 ? 3.531 -44.375 -38.844 1 88.75 48 ALA B CA 1
ATOM 7169 C C . ALA B 1 48 ? 2.902 -43.094 -38.344 1 88.75 48 ALA B C 1
ATOM 7171 O O . ALA B 1 48 ? 2.838 -42.844 -37.125 1 88.75 48 ALA B O 1
ATOM 7172 N N . GLU B 1 49 ? 2.455 -42.25 -39.219 1 86.12 49 GLU B N 1
ATOM 7173 C CA . GLU B 1 49 ? 1.852 -40.969 -38.844 1 86.12 49 GLU B CA 1
ATOM 7174 C C . GLU B 1 49 ? 0.511 -41.188 -38.156 1 86.12 49 GLU B C 1
ATOM 7176 O O . GLU B 1 49 ? 0.198 -40.469 -37.188 1 86.12 49 GLU B O 1
ATOM 7181 N N . TYR B 1 50 ? -0.242 -42.125 -38.594 1 80.25 50 TYR B N 1
ATOM 7182 C CA . TYR B 1 50 ? -1.59 -42.312 -38.062 1 80.25 50 TYR B CA 1
ATOM 7183 C C . TYR B 1 50 ? -1.62 -43.406 -37 1 80.25 50 TYR B C 1
ATOM 7185 O O . TYR B 1 50 ? -2.67 -43.688 -36.406 1 80.25 50 TYR B O 1
ATOM 7193 N N . GLY B 1 51 ? -0.531 -44.031 -36.656 1 85.06 51 GLY B N 1
ATOM 7194 C CA . GLY B 1 51 ? -0.434 -44.969 -35.562 1 85.06 51 GLY B CA 1
ATOM 7195 C C . GLY B 1 51 ? -1.035 -46.344 -35.906 1 85.06 51 GLY B C 1
ATOM 7196 O O . GLY B 1 51 ? -1.708 -46.938 -35.062 1 85.06 51 GLY B O 1
ATOM 7197 N N . ASN B 1 52 ? -0.951 -46.656 -37.125 1 81.88 52 ASN B N 1
ATOM 7198 C CA . ASN B 1 52 ? -1.369 -48 -37.531 1 81.88 52 ASN B CA 1
ATOM 7199 C C . ASN B 1 52 ? -0.348 -49.031 -37.125 1 81.88 52 ASN B C 1
ATOM 7201 O O . ASN B 1 52 ? 0.464 -49.469 -37.969 1 81.88 52 ASN B O 1
ATOM 7205 N N . ILE B 1 53 ? -0.371 -49.625 -35.969 1 85.81 53 ILE B N 1
ATOM 7206 C CA . ILE B 1 53 ? 0.632 -50.5 -35.344 1 85.81 53 ILE B CA 1
ATOM 7207 C C . ILE B 1 53 ? 0.75 -51.812 -36.094 1 85.81 53 ILE B C 1
ATOM 7209 O O . ILE B 1 53 ? 1.853 -52.219 -36.469 1 85.81 53 ILE B O 1
ATOM 7213 N N . PRO B 1 54 ? -0.458 -52.406 -36.469 1 83.12 54 PRO B N 1
ATOM 7214 C CA . PRO B 1 54 ? -0.325 -53.719 -37.156 1 83.12 54 PRO B CA 1
ATOM 7215 C C . PRO B 1 54 ? 0.349 -53.562 -38.5 1 83.12 54 PRO B C 1
ATOM 7217 O O . PRO B 1 54 ? 1.17 -54.406 -38.875 1 83.12 54 PRO B O 1
ATOM 7220 N N . GLU B 1 55 ? -0.024 -52.562 -39.25 1 85.19 55 GLU B N 1
ATOM 7221 C CA . GLU B 1 55 ? 0.561 -52.375 -40.562 1 85.19 55 GLU B CA 1
ATOM 7222 C C . GLU B 1 55 ? 2.062 -52.125 -40.469 1 85.19 55 GLU B C 1
ATOM 7224 O O . GLU B 1 55 ? 2.838 -52.656 -41.281 1 85.19 55 GLU B O 1
ATOM 7229 N N . VAL B 1 56 ? 2.496 -51.312 -39.531 1 89.5 56 VAL B N 1
ATOM 7230 C CA . VAL B 1 56 ? 3.91 -51 -39.344 1 89.5 56 VAL B CA 1
ATOM 7231 C C . VAL B 1 56 ? 4.672 -52.25 -38.969 1 89.5 56 VAL B C 1
ATOM 7233 O O . VAL B 1 56 ? 5.77 -52.5 -39.469 1 89.5 56 VAL B O 1
ATOM 7236 N N . ARG B 1 57 ? 4.113 -53.031 -38.094 1 87.25 57 ARG B N 1
ATOM 7237 C CA . ARG B 1 57 ? 4.746 -54.281 -37.656 1 87.25 57 ARG B CA 1
ATOM 7238 C C . ARG B 1 57 ? 4.91 -55.25 -38.812 1 87.25 57 ARG B C 1
ATOM 7240 O O . ARG B 1 57 ? 5.973 -55.844 -39 1 87.25 57 ARG B O 1
ATOM 7247 N N . ARG B 1 58 ? 3.834 -55.406 -39.625 1 85.69 58 ARG B N 1
ATOM 7248 C CA . ARG B 1 58 ? 3.863 -56.281 -40.781 1 85.69 58 ARG B CA 1
ATOM 7249 C C . ARG B 1 58 ? 4.926 -55.844 -41.781 1 85.69 58 ARG B C 1
ATOM 7251 O O . ARG B 1 58 ? 5.676 -56.656 -42.312 1 85.69 58 ARG B O 1
ATOM 7258 N N . MET B 1 59 ? 4.965 -54.594 -42 1 88.31 59 MET B N 1
ATOM 7259 C CA . MET B 1 59 ? 5.895 -54.062 -43 1 88.31 59 MET B CA 1
ATOM 7260 C C . MET B 1 59 ? 7.336 -54.219 -42.531 1 88.31 59 MET B C 1
ATOM 7262 O O . MET B 1 59 ? 8.227 -54.5 -43.344 1 88.31 59 MET B O 1
ATOM 7266 N N . LEU B 1 60 ? 7.602 -54.094 -41.281 1 89.19 60 LEU B N 1
ATOM 7267 C CA . LEU B 1 60 ? 8.953 -54.188 -40.719 1 89.19 60 LEU B CA 1
ATOM 7268 C C . LEU B 1 60 ? 9.414 -55.656 -40.688 1 89.19 60 LEU B C 1
ATOM 7270 O O . LEU B 1 60 ? 10.602 -55.938 -40.875 1 89.19 60 LEU B O 1
ATOM 7274 N N . LEU B 1 61 ? 8.422 -56.562 -40.469 1 85.38 61 LEU B N 1
ATOM 7275 C CA . LEU B 1 61 ? 8.766 -57.969 -40.375 1 85.38 61 LEU B CA 1
ATOM 7276 C C . LEU B 1 61 ? 8.898 -58.594 -41.75 1 85.38 61 LEU B C 1
ATOM 7278 O O . LEU B 1 61 ? 9.797 -59.406 -42 1 85.38 61 LEU B O 1
ATOM 7282 N N . HIS B 1 62 ? 7.996 -58.219 -42.719 1 83.06 62 HIS B N 1
ATOM 7283 C CA . HIS B 1 62 ? 7.906 -58.938 -44 1 83.06 62 HIS B CA 1
ATOM 7284 C C . HIS B 1 62 ? 8.719 -58.25 -45.094 1 83.06 62 HIS B C 1
ATOM 7286 O O . HIS B 1 62 ? 9.031 -58.844 -46.125 1 83.06 62 HIS B O 1
ATOM 7292 N N . MET B 1 63 ? 9.047 -57.031 -44.875 1 84.81 63 MET B N 1
ATOM 7293 C CA . MET B 1 63 ? 9.805 -56.312 -45.906 1 84.81 63 MET B CA 1
ATOM 7294 C C . MET B 1 63 ? 11.164 -55.875 -45.375 1 84.81 63 MET B C 1
ATOM 7296 O O . MET B 1 63 ? 11.328 -54.75 -44.906 1 84.81 63 MET B O 1
ATOM 7300 N N . PRO B 1 64 ? 12.078 -56.75 -45.438 1 77.12 64 PRO B N 1
ATOM 7301 C CA . PRO B 1 64 ? 13.383 -56.438 -44.875 1 77.12 64 PRO B CA 1
ATOM 7302 C C . PRO B 1 64 ? 14.102 -55.312 -45.625 1 77.12 64 PRO B C 1
ATOM 7304 O O . PRO B 1 64 ? 14.938 -54.594 -45.031 1 77.12 64 PRO B O 1
ATOM 7307 N N . ASN B 1 65 ? 13.711 -55.094 -46.875 1 79.25 65 ASN B N 1
ATOM 7308 C CA . ASN B 1 65 ? 14.406 -54.094 -47.688 1 79.25 65 ASN B CA 1
ATOM 7309 C C . ASN B 1 65 ? 13.695 -52.75 -47.625 1 79.25 65 ASN B C 1
ATOM 7311 O O . ASN B 1 65 ? 14.008 -51.844 -48.406 1 79.25 65 ASN B O 1
ATOM 7315 N N . LEU B 1 66 ? 12.875 -52.625 -46.688 1 85.94 66 LEU B N 1
ATOM 7316 C CA . LEU B 1 66 ? 12.141 -51.375 -46.531 1 85.94 66 LEU B CA 1
ATOM 7317 C C . LEU B 1 66 ? 13.047 -50.25 -46 1 85.94 66 LEU B C 1
ATOM 7319 O O . LEU B 1 66 ? 13.797 -50.469 -45.031 1 85.94 66 LEU B O 1
ATOM 7323 N N . ASN B 1 67 ? 13.125 -49.188 -46.781 1 84.81 67 ASN B N 1
ATOM 7324 C CA . ASN B 1 67 ? 13.859 -48 -46.281 1 84.81 67 ASN B CA 1
ATOM 7325 C C . ASN B 1 67 ? 13.125 -47.312 -45.156 1 84.81 67 ASN B C 1
ATOM 7327 O O . ASN B 1 67 ? 12.227 -46.5 -45.375 1 84.81 67 ASN B O 1
ATOM 7331 N N . VAL B 1 68 ? 13.594 -47.562 -43.938 1 87 68 VAL B N 1
ATOM 7332 C CA . VAL B 1 68 ? 12.922 -47.031 -42.75 1 87 68 VAL B CA 1
ATOM 7333 C C . VAL B 1 68 ? 13.211 -45.531 -42.594 1 87 68 VAL B C 1
ATOM 7335 O O . VAL B 1 68 ? 12.477 -44.812 -41.906 1 87 68 VAL B O 1
ATOM 7338 N N . ASN B 1 69 ? 14.188 -44.969 -43.375 1 85.56 69 ASN B N 1
ATOM 7339 C CA . ASN B 1 69 ? 14.578 -43.562 -43.281 1 85.56 69 ASN B CA 1
ATOM 7340 C C . ASN B 1 69 ? 14.008 -42.719 -44.406 1 85.56 69 ASN B C 1
ATOM 7342 O O . ASN B 1 69 ? 14.531 -41.656 -44.75 1 85.56 69 ASN B O 1
ATOM 7346 N N . ALA B 1 70 ? 12.961 -43.344 -45 1 84.69 70 ALA B N 1
ATOM 7347 C CA . ALA B 1 70 ? 12.266 -42.562 -46.031 1 84.69 70 ALA B CA 1
ATOM 7348 C C . ALA B 1 70 ? 11.664 -41.281 -45.438 1 84.69 70 ALA B C 1
ATOM 7350 O O . ALA B 1 70 ? 11.305 -41.25 -44.25 1 84.69 70 ALA B O 1
ATOM 7351 N N . VAL B 1 71 ? 11.688 -40.188 -46.188 1 84.81 71 VAL B N 1
ATOM 7352 C CA . VAL B 1 71 ? 11.266 -38.906 -45.656 1 84.81 71 VAL B CA 1
ATOM 7353 C C . VAL B 1 71 ? 10.055 -38.375 -46.406 1 84.81 71 VAL B C 1
ATOM 7355 O O . VAL B 1 71 ? 9.859 -38.719 -47.594 1 84.81 71 VAL B O 1
ATOM 7358 N N . ASP B 1 72 ? 9.281 -37.594 -45.719 1 81.81 72 ASP B N 1
ATOM 7359 C CA . ASP B 1 72 ? 8.125 -36.938 -46.344 1 81.81 72 ASP B CA 1
ATOM 7360 C C . ASP B 1 72 ? 8.523 -35.625 -47.031 1 81.81 72 ASP B C 1
ATOM 7362 O O . ASP B 1 72 ? 9.719 -35.344 -47.188 1 81.81 72 ASP B O 1
ATOM 7366 N N . TYR B 1 73 ? 7.512 -34.938 -47.469 1 73.44 73 TYR B N 1
ATOM 7367 C CA . TYR B 1 73 ? 7.777 -33.75 -48.219 1 73.44 73 TYR B CA 1
ATOM 7368 C C . TYR B 1 73 ? 8.484 -32.688 -47.375 1 73.44 73 TYR B C 1
ATOM 7370 O O . TYR B 1 73 ? 9.164 -31.812 -47.906 1 73.44 73 TYR B O 1
ATOM 7378 N N . MET B 1 74 ? 8.367 -32.812 -46 1 78.81 74 MET B N 1
ATOM 7379 C CA . MET B 1 74 ? 9.031 -31.875 -45.094 1 78.81 74 MET B CA 1
ATOM 7380 C C . MET B 1 74 ? 10.383 -32.406 -44.656 1 78.81 74 MET B C 1
ATOM 7382 O O . MET B 1 74 ? 11.102 -31.734 -43.906 1 78.81 74 MET B O 1
ATOM 7386 N N . GLY B 1 75 ? 10.641 -33.531 -45.094 1 78.81 75 GLY B N 1
ATOM 7387 C CA . GLY B 1 75 ? 11.914 -34.125 -44.719 1 78.81 75 GLY B CA 1
ATOM 7388 C C . GLY B 1 75 ? 11.859 -34.938 -43.438 1 78.81 75 GLY B C 1
ATOM 7389 O O . GLY B 1 75 ? 12.898 -35.188 -42.812 1 78.81 75 GLY B O 1
ATOM 7390 N N . GLN B 1 76 ? 10.672 -35.281 -42.938 1 87.25 76 GLN B N 1
ATOM 7391 C CA . GLN B 1 76 ? 10.547 -36.031 -41.688 1 87.25 76 GLN B CA 1
ATOM 7392 C C . GLN B 1 76 ? 10.469 -37.531 -41.969 1 87.25 76 GLN B C 1
ATOM 7394 O O . GLN B 1 76 ? 9.836 -37.969 -42.938 1 87.25 76 GLN B O 1
ATOM 7399 N N . ASN B 1 77 ? 11.164 -38.219 -41.188 1 88.94 77 ASN B N 1
ATOM 7400 C CA . ASN B 1 77 ? 11.109 -39.688 -41.312 1 88.94 77 ASN B CA 1
ATOM 7401 C C . ASN B 1 77 ? 9.984 -40.281 -40.469 1 88.94 77 ASN B C 1
ATOM 7403 O O . ASN B 1 77 ? 9.242 -39.562 -39.812 1 88.94 77 ASN B O 1
ATOM 7407 N N . ALA B 1 78 ? 9.812 -41.625 -40.531 1 90.81 78 ALA B N 1
ATOM 7408 C CA . ALA B 1 78 ? 8.734 -42.312 -39.844 1 90.81 78 ALA B CA 1
ATOM 7409 C C . ALA B 1 78 ? 8.844 -42.188 -38.344 1 90.81 78 ALA B C 1
ATOM 7411 O O . ALA B 1 78 ? 7.836 -42.062 -37.625 1 90.81 78 ALA B O 1
ATOM 7412 N N . LEU B 1 79 ? 10.047 -42.156 -37.875 1 91.69 79 LEU B N 1
ATOM 7413 C CA . LEU B 1 79 ? 10.258 -42 -36.438 1 91.69 79 LEU B CA 1
ATOM 7414 C C . LEU B 1 79 ? 9.805 -40.625 -35.938 1 91.69 79 LEU B C 1
ATOM 7416 O O . LEU B 1 79 ? 9.109 -40.531 -34.938 1 91.69 79 LEU B O 1
ATOM 7420 N N . GLN B 1 80 ? 10.156 -39.656 -36.625 1 91.5 80 GLN B N 1
ATOM 7421 C CA . GLN B 1 80 ? 9.781 -38.281 -36.25 1 91.5 80 GLN B CA 1
ATOM 7422 C C . GLN B 1 80 ? 8.266 -38.094 -36.312 1 91.5 80 GLN B C 1
ATOM 7424 O O . GLN B 1 80 ? 7.684 -37.406 -35.469 1 91.5 80 GLN B O 1
ATOM 7429 N N . LEU B 1 81 ? 7.668 -38.688 -37.281 1 89.06 81 LEU B N 1
ATOM 7430 C CA . LEU B 1 81 ? 6.223 -38.594 -37.438 1 89.06 81 LEU B CA 1
ATOM 7431 C C . LEU B 1 81 ? 5.5 -39.312 -36.312 1 89.06 81 LEU B C 1
ATOM 7433 O O . LEU B 1 81 ? 4.5 -38.812 -35.781 1 89.06 81 LEU B O 1
ATOM 7437 N N . ALA B 1 82 ? 6.016 -40.469 -35.969 1 90.94 82 ALA B N 1
ATOM 7438 C CA . ALA B 1 82 ? 5.426 -41.219 -34.875 1 90.94 82 ALA B CA 1
ATOM 7439 C C . ALA B 1 82 ? 5.555 -40.469 -33.562 1 90.94 82 ALA B C 1
ATOM 7441 O O . ALA B 1 82 ? 4.617 -40.469 -32.75 1 90.94 82 ALA B O 1
ATOM 7442 N N . VAL B 1 83 ? 6.68 -39.875 -33.344 1 91.12 83 VAL B N 1
ATOM 7443 C CA . VAL B 1 83 ? 6.934 -39.156 -32.094 1 91.12 83 VAL B CA 1
ATOM 7444 C C . VAL B 1 83 ? 6.094 -37.875 -32.062 1 91.12 83 VAL B C 1
ATOM 7446 O O . VAL B 1 83 ? 5.539 -37.5 -31.031 1 91.12 83 VAL B O 1
ATOM 7449 N N . ALA B 1 84 ? 5.973 -37.188 -33.188 1 87.94 84 ALA B N 1
ATOM 7450 C CA . ALA B 1 84 ? 5.207 -35.938 -33.25 1 87.94 84 ALA B CA 1
ATOM 7451 C C . ALA B 1 84 ? 3.74 -36.188 -32.906 1 87.94 84 ALA B C 1
ATOM 7453 O O . ALA B 1 84 ? 3.072 -35.281 -32.375 1 87.94 84 ALA B O 1
ATOM 7454 N N . ASN B 1 85 ? 3.324 -37.375 -33.188 1 84.25 85 ASN B N 1
ATOM 7455 C CA . ASN B 1 85 ? 1.917 -37.656 -32.938 1 84.25 85 ASN B CA 1
ATOM 7456 C C . ASN B 1 85 ? 1.738 -38.562 -31.734 1 84.25 85 ASN B C 1
ATOM 7458 O O . ASN B 1 85 ? 0.675 -39.156 -31.547 1 84.25 85 ASN B O 1
ATOM 7462 N N . GLU B 1 86 ? 2.654 -38.75 -30.906 1 87.44 86 GLU B N 1
ATOM 7463 C CA . GLU B 1 86 ? 2.662 -39.406 -29.594 1 87.44 86 GLU B CA 1
ATOM 7464 C C . GLU B 1 86 ? 2.281 -40.875 -29.719 1 87.44 86 GLU B C 1
ATOM 7466 O O . GLU B 1 86 ? 1.454 -41.375 -28.953 1 87.44 86 GLU B O 1
ATOM 7471 N N . HIS B 1 87 ? 2.764 -41.531 -30.766 1 86.38 87 HIS B N 1
ATOM 7472 C CA . HIS B 1 87 ? 2.557 -42.969 -30.891 1 86.38 87 HIS B CA 1
ATOM 7473 C C . HIS B 1 87 ? 3.711 -43.75 -30.281 1 86.38 87 HIS B C 1
ATOM 7475 O O . HIS B 1 87 ? 4.715 -44 -30.938 1 86.38 87 HIS B O 1
ATOM 7481 N N . LEU B 1 88 ? 3.576 -44.188 -29.109 1 87.44 88 LEU B N 1
ATOM 7482 C CA . LEU B 1 88 ? 4.637 -44.844 -28.344 1 87.44 88 LEU B CA 1
ATOM 7483 C C . LEU B 1 88 ? 4.977 -46.188 -28.938 1 87.44 88 LEU B C 1
ATOM 7485 O O . LEU B 1 88 ? 6.152 -46.5 -29.156 1 87.44 88 LEU B O 1
ATOM 7489 N N . GLU B 1 89 ? 3.939 -47 -29.281 1 85.12 89 GLU B N 1
ATOM 7490 C CA . GLU B 1 89 ? 4.172 -48.375 -29.75 1 85.12 89 GLU B CA 1
ATOM 7491 C C . GLU B 1 89 ? 4.895 -48.375 -31.094 1 85.12 89 GLU B C 1
ATOM 7493 O O . GLU B 1 89 ? 5.797 -49.188 -31.312 1 85.12 89 GLU B O 1
ATOM 7498 N N . VAL B 1 90 ? 4.43 -47.469 -32 1 88.94 90 VAL B N 1
ATOM 7499 C CA . VAL B 1 90 ? 5.086 -47.375 -33.312 1 88.94 90 VAL B CA 1
ATOM 7500 C C . VAL B 1 90 ? 6.543 -46.969 -33.094 1 88.94 90 VAL B C 1
ATOM 7502 O O . VAL B 1 90 ? 7.434 -47.469 -33.781 1 88.94 90 VAL B O 1
ATOM 7505 N N . THR B 1 91 ? 6.785 -46.062 -32.156 1 92.56 91 THR B N 1
ATOM 7506 C CA . THR B 1 91 ? 8.141 -45.594 -31.875 1 92.56 91 THR B CA 1
ATOM 7507 C C . THR B 1 91 ? 9.008 -46.719 -31.359 1 92.56 91 THR B C 1
ATOM 7509 O O . THR B 1 91 ? 10.164 -46.875 -31.781 1 92.56 91 THR B O 1
ATOM 7512 N N . GLU B 1 92 ? 8.469 -47.562 -30.5 1 91.38 92 GLU B N 1
ATOM 7513 C CA . GLU B 1 92 ? 9.227 -48.688 -29.953 1 91.38 92 GLU B CA 1
ATOM 7514 C C . GLU B 1 92 ? 9.578 -49.688 -31.031 1 91.38 92 GLU B C 1
ATOM 7516 O O . GLU B 1 92 ? 10.672 -50.25 -31.047 1 91.38 92 GLU B O 1
ATOM 7521 N N . LEU B 1 93 ? 8.594 -49.938 -31.969 1 90 93 LEU B N 1
ATOM 7522 C CA . LEU B 1 93 ? 8.836 -50.844 -33.062 1 90 93 LEU B CA 1
ATOM 7523 C C . LEU B 1 93 ? 9.945 -50.344 -33.969 1 90 93 LEU B C 1
ATOM 7525 O O . LEU B 1 93 ? 10.805 -51.125 -34.406 1 90 93 LEU B O 1
ATOM 7529 N N . LEU B 1 94 ? 9.906 -49.094 -34.219 1 92 94 LEU B N 1
ATOM 7530 C CA . LEU B 1 94 ? 10.891 -48.5 -35.125 1 92 94 LEU B CA 1
ATOM 7531 C C . LEU B 1 94 ? 12.273 -48.469 -34.469 1 92 94 LEU B C 1
ATOM 7533 O O . LEU B 1 94 ? 13.289 -48.625 -35.156 1 92 94 LEU B O 1
ATOM 7537 N N . LEU B 1 95 ? 12.43 -48.25 -33.156 1 91.88 95 LEU B N 1
ATOM 7538 C CA . LEU B 1 95 ? 13.695 -48.188 -32.438 1 91.88 95 LEU B CA 1
ATOM 7539 C C . LEU B 1 95 ? 14.406 -49.531 -32.438 1 91.88 95 LEU B C 1
ATOM 7541 O O . LEU B 1 95 ? 15.617 -49.594 -32.188 1 91.88 95 LEU B O 1
ATOM 7545 N N . GLY B 1 96 ? 13.703 -50.562 -32.719 1 86.62 96 GLY B N 1
ATOM 7546 C CA . GLY B 1 96 ? 14.297 -51.875 -32.781 1 86.62 96 GLY B CA 1
ATOM 7547 C C . GLY B 1 96 ? 15.156 -52.094 -34.031 1 86.62 96 GLY B C 1
ATOM 7548 O O . GLY B 1 96 ? 16 -53 -34.062 1 86.62 96 GLY B O 1
ATOM 7549 N N . ARG B 1 97 ? 14.93 -51.219 -34.969 1 86.81 97 ARG B N 1
ATOM 7550 C CA . ARG B 1 97 ? 15.727 -51.312 -36.188 1 86.81 97 ARG B CA 1
ATOM 7551 C C . ARG B 1 97 ? 17.062 -50.594 -36.031 1 86.81 97 ARG B C 1
ATOM 7553 O O . ARG B 1 97 ? 17.109 -49.469 -35.5 1 86.81 97 ARG B O 1
ATOM 7560 N N . THR B 1 98 ? 18.094 -51.156 -36.406 1 81.06 98 THR B N 1
ATOM 7561 C CA . THR B 1 98 ? 19.438 -50.625 -36.188 1 81.06 98 THR B CA 1
ATOM 7562 C C . THR B 1 98 ? 19.797 -49.562 -37.188 1 81.06 98 THR B C 1
ATOM 7564 O O . THR B 1 98 ? 20.703 -48.75 -36.969 1 81.06 98 THR B O 1
ATOM 7567 N N . ASP B 1 99 ? 19.141 -49.531 -38.312 1 81.19 99 ASP B N 1
ATOM 7568 C CA . ASP B 1 99 ? 19.5 -48.594 -39.375 1 81.19 99 ASP B CA 1
ATOM 7569 C C . ASP B 1 99 ? 18.719 -47.281 -39.25 1 81.19 99 ASP B C 1
ATOM 7571 O O . ASP B 1 99 ? 18.734 -46.469 -40.156 1 81.19 99 ASP B O 1
ATOM 7575 N N . LEU B 1 100 ? 18.188 -47.125 -38.062 1 85.69 100 LEU B N 1
ATOM 7576 C CA . LEU B 1 100 ? 17.359 -45.938 -37.875 1 85.69 100 LEU B CA 1
ATOM 7577 C C . LEU B 1 100 ? 18.219 -44.688 -37.719 1 85.69 100 LEU B C 1
ATOM 7579 O O . LEU B 1 100 ? 19.219 -44.719 -36.969 1 85.69 100 LEU B O 1
ATOM 7583 N N . ALA B 1 101 ? 17.859 -43.625 -38.469 1 82.62 101 ALA B N 1
ATOM 7584 C CA . ALA B 1 101 ? 18.594 -42.375 -38.406 1 82.62 101 ALA B CA 1
ATOM 7585 C C . ALA B 1 101 ? 17.797 -41.312 -37.688 1 82.62 101 ALA B C 1
ATOM 7587 O O . ALA B 1 101 ? 16.609 -41.5 -37.406 1 82.62 101 ALA B O 1
ATOM 7588 N N . ARG B 1 102 ? 18.406 -40.25 -37.156 1 88.31 102 ARG B N 1
ATOM 7589 C CA . ARG B 1 102 ? 17.828 -39.031 -36.625 1 88.31 102 ARG B CA 1
ATOM 7590 C C . ARG B 1 102 ? 17.172 -39.312 -35.281 1 88.31 102 ARG B C 1
ATOM 7592 O O . ARG B 1 102 ? 16.094 -38.781 -34.969 1 88.31 102 ARG B O 1
ATOM 7599 N N . VAL B 1 103 ? 17.734 -40.156 -34.562 1 88.19 103 VAL B N 1
ATOM 7600 C CA . VAL B 1 103 ? 17.203 -40.531 -33.25 1 88.19 103 VAL B CA 1
ATOM 7601 C C . VAL B 1 103 ? 17.344 -39.344 -32.281 1 88.19 103 VAL B C 1
ATOM 7603 O O . VAL B 1 103 ? 16.484 -39.125 -31.422 1 88.19 103 VAL B O 1
ATOM 7606 N N . GLY B 1 104 ? 18.359 -38.562 -32.469 1 87.81 104 GLY B N 1
ATOM 7607 C CA . GLY B 1 104 ? 18.578 -37.406 -31.625 1 87.81 104 GLY B CA 1
ATOM 7608 C C . GLY B 1 104 ? 17.531 -36.312 -31.812 1 87.81 104 GLY B C 1
ATOM 7609 O O . GLY B 1 104 ? 17.109 -35.688 -30.844 1 87.81 104 GLY B O 1
ATOM 7610 N N . ASP B 1 105 ? 17.172 -36.062 -33.031 1 88.56 105 ASP B N 1
ATOM 7611 C CA . ASP B 1 105 ? 16.125 -35.062 -33.281 1 88.56 105 ASP B CA 1
ATOM 7612 C C . ASP B 1 105 ? 14.789 -35.531 -32.75 1 88.56 105 ASP B C 1
ATOM 7614 O O . ASP B 1 105 ? 13.977 -34.719 -32.281 1 88.56 105 ASP B O 1
ATOM 7618 N N . ALA B 1 106 ? 14.547 -36.812 -32.875 1 91.06 106 ALA B N 1
ATOM 7619 C CA . ALA B 1 106 ? 13.312 -37.375 -32.344 1 91.06 106 ALA B CA 1
ATOM 7620 C C . ALA B 1 106 ? 13.25 -37.188 -30.828 1 91.06 106 ALA B C 1
ATOM 7622 O O . ALA B 1 106 ? 12.18 -36.938 -30.266 1 91.06 106 ALA B O 1
ATOM 7623 N N . LEU B 1 107 ? 14.414 -37.281 -30.25 1 91.69 107 LEU B N 1
ATOM 7624 C CA . LEU B 1 107 ? 14.477 -37.062 -28.812 1 91.69 107 LEU B CA 1
ATOM 7625 C C . LEU B 1 107 ? 14.133 -35.625 -28.453 1 91.69 107 LEU B C 1
ATOM 7627 O O . LEU B 1 107 ? 13.328 -35.375 -27.547 1 91.69 107 LEU B O 1
ATOM 7631 N N . LEU B 1 108 ? 14.695 -34.688 -29.109 1 91.81 108 LEU B N 1
ATOM 7632 C CA . LEU B 1 108 ? 14.422 -33.281 -28.859 1 91.81 108 LEU B CA 1
ATOM 7633 C C . LEU B 1 108 ? 12.953 -32.969 -29.109 1 91.81 108 LEU B C 1
ATOM 7635 O O . LEU B 1 108 ? 12.352 -32.156 -28.391 1 91.81 108 LEU B O 1
ATOM 7639 N N . LEU B 1 109 ? 12.414 -33.594 -30.109 1 91.94 109 LEU B N 1
ATOM 7640 C CA . LEU B 1 109 ? 11 -33.375 -30.422 1 91.94 109 LEU B CA 1
ATOM 7641 C C . LEU B 1 109 ? 10.125 -33.938 -29.297 1 91.94 109 LEU B C 1
ATOM 7643 O O . LEU B 1 109 ? 9.148 -33.281 -28.891 1 91.94 109 LEU B O 1
ATOM 7647 N N . ALA B 1 110 ? 10.445 -35.031 -28.844 1 93 110 ALA B N 1
ATOM 7648 C CA . ALA B 1 110 ? 9.695 -35.656 -27.75 1 93 110 ALA B CA 1
ATOM 7649 C C . ALA B 1 110 ? 9.758 -34.781 -26.484 1 93 110 ALA B C 1
ATOM 7651 O O . ALA B 1 110 ? 8.766 -34.625 -25.781 1 93 110 ALA B O 1
ATOM 7652 N N . ILE B 1 111 ? 10.906 -34.281 -26.219 1 92.88 111 ILE B N 1
ATOM 7653 C CA . ILE B 1 111 ? 11.094 -33.406 -25.047 1 92.88 111 ILE B CA 1
ATOM 7654 C C . ILE B 1 111 ? 10.289 -32.125 -25.219 1 92.88 111 ILE B C 1
ATOM 7656 O O . ILE B 1 111 ? 9.648 -31.656 -24.281 1 92.88 111 ILE B O 1
ATOM 7660 N N . SER B 1 112 ? 10.336 -31.562 -26.406 1 91.94 112 SER B N 1
ATOM 7661 C CA . SER B 1 112 ? 9.633 -30.312 -26.672 1 91.94 112 SER B CA 1
ATOM 7662 C C . SER B 1 112 ? 8.125 -30.469 -26.5 1 91.94 112 SER B C 1
ATOM 7664 O O . SER B 1 112 ? 7.434 -29.516 -26.125 1 91.94 112 SER B O 1
ATOM 7666 N N . LYS B 1 113 ? 7.633 -31.641 -26.766 1 88.44 113 LYS B N 1
ATOM 7667 C CA . LYS B 1 113 ? 6.195 -31.875 -26.656 1 88.44 113 LYS B CA 1
ATOM 7668 C C . LYS B 1 113 ? 5.828 -32.375 -25.266 1 88.44 113 LYS B C 1
ATOM 7670 O O . LYS B 1 113 ? 4.656 -32.375 -24.891 1 88.44 113 LYS B O 1
ATOM 7675 N N . GLY B 1 114 ? 6.844 -32.812 -24.516 1 88.44 114 GLY B N 1
ATOM 7676 C CA . GLY B 1 114 ? 6.613 -33.219 -23.141 1 88.44 114 GLY B CA 1
ATOM 7677 C C . GLY B 1 114 ? 6.145 -34.656 -23.016 1 88.44 114 GLY B C 1
ATOM 7678 O O . GLY B 1 114 ? 5.426 -35 -22.078 1 88.44 114 GLY B O 1
ATOM 7679 N N . TYR B 1 115 ? 6.453 -35.531 -24.031 1 88.38 115 TYR B N 1
ATOM 7680 C CA . TYR B 1 115 ? 6.078 -36.938 -24 1 88.38 115 TYR B CA 1
ATOM 7681 C C . TYR B 1 115 ? 7.082 -37.75 -23.203 1 88.38 115 TYR B C 1
ATOM 7683 O O . TYR B 1 115 ? 8.125 -38.156 -23.719 1 88.38 115 TYR B O 1
ATOM 7691 N N . ILE B 1 116 ? 6.754 -38.094 -21.984 1 87.06 116 ILE B N 1
ATOM 7692 C CA . ILE B 1 116 ? 7.68 -38.688 -21.031 1 87.06 116 ILE B CA 1
ATOM 7693 C C . ILE B 1 116 ? 8.016 -40.094 -21.438 1 87.06 116 ILE B C 1
ATOM 7695 O O . ILE B 1 116 ? 9.188 -40.469 -21.5 1 87.06 116 ILE B O 1
ATOM 7699 N N . ARG B 1 117 ? 7.023 -40.875 -21.766 1 85.62 117 ARG B N 1
ATOM 7700 C CA . ARG B 1 117 ? 7.238 -42.281 -22.078 1 85.62 117 ARG B CA 1
ATOM 7701 C C . ARG B 1 117 ? 8.047 -42.438 -23.359 1 85.62 117 ARG B C 1
ATOM 7703 O O . ARG B 1 117 ? 8.914 -43.312 -23.453 1 85.62 117 ARG B O 1
ATOM 7710 N N . ILE B 1 118 ? 7.711 -41.594 -24.344 1 91.06 118 ILE B N 1
ATOM 7711 C CA . ILE B 1 118 ? 8.445 -41.625 -25.594 1 91.06 118 ILE B CA 1
ATOM 7712 C C . ILE B 1 118 ? 9.898 -41.219 -25.375 1 91.06 118 ILE B C 1
ATOM 7714 O O . ILE B 1 118 ? 10.812 -41.812 -25.953 1 91.06 118 ILE B O 1
ATOM 7718 N N . THR B 1 119 ? 10.102 -40.281 -24.531 1 92.81 119 THR B N 1
ATOM 7719 C CA . THR B 1 119 ? 11.445 -39.844 -24.203 1 92.81 119 THR B CA 1
ATOM 7720 C C . THR B 1 119 ? 12.25 -40.969 -23.547 1 92.81 119 THR B C 1
ATOM 7722 O O . THR B 1 119 ? 13.422 -41.156 -23.859 1 92.81 119 THR B O 1
ATOM 7725 N N . GLU B 1 120 ? 11.609 -41.656 -22.641 1 88.88 120 GLU B N 1
ATOM 7726 C CA . GLU B 1 120 ? 12.281 -42.75 -21.969 1 88.88 120 GLU B CA 1
ATOM 7727 C C . GLU B 1 120 ? 12.633 -43.875 -22.953 1 88.88 120 GLU B C 1
ATOM 7729 O O . GLU B 1 120 ? 13.719 -44.469 -22.875 1 88.88 120 GLU B O 1
ATOM 7734 N N . ALA B 1 121 ? 11.688 -44.125 -23.875 1 90.25 121 ALA B N 1
ATOM 7735 C CA . ALA B 1 121 ? 11.938 -45.156 -24.891 1 90.25 121 ALA B CA 1
ATOM 7736 C C . ALA B 1 121 ? 13.109 -44.75 -25.781 1 90.25 121 ALA B C 1
ATOM 7738 O O . ALA B 1 121 ? 13.945 -45.594 -26.125 1 90.25 121 ALA B O 1
ATOM 7739 N N . LEU B 1 122 ? 13.18 -43.531 -26.141 1 92.12 122 LEU B N 1
ATOM 7740 C CA . LEU B 1 122 ? 14.242 -43.031 -27 1 92.12 122 LEU B CA 1
ATOM 7741 C C . LEU B 1 122 ? 15.586 -43.062 -26.281 1 92.12 122 LEU B C 1
ATOM 7743 O O . LEU B 1 122 ? 16.609 -43.375 -26.875 1 92.12 122 LEU B O 1
ATOM 7747 N N . LEU B 1 123 ? 15.625 -42.75 -25 1 90.88 123 LEU B N 1
ATOM 7748 C CA . LEU B 1 123 ? 16.844 -42.688 -24.203 1 90.88 123 LEU B CA 1
ATOM 7749 C C . LEU B 1 123 ? 17.406 -44.062 -23.969 1 90.88 123 LEU B C 1
ATOM 7751 O O . LEU B 1 123 ? 18.594 -44.219 -23.656 1 90.88 123 LEU B O 1
ATOM 7755 N N . SER B 1 124 ? 16.531 -45.031 -24.047 1 86.12 124 SER B N 1
ATOM 7756 C CA . SER B 1 124 ? 16.969 -46.406 -23.844 1 86.12 124 SER B CA 1
ATOM 7757 C C . SER B 1 124 ? 17.656 -46.969 -25.094 1 86.12 124 SER B C 1
ATOM 7759 O O . SER B 1 124 ? 18.234 -48.031 -25.062 1 86.12 124 SER B O 1
ATOM 7761 N N . HIS B 1 125 ? 17.609 -46.219 -26.203 1 87.81 125 HIS B N 1
ATOM 7762 C CA . HIS B 1 125 ? 18.312 -46.625 -27.422 1 87.81 125 HIS B CA 1
ATOM 7763 C C . HIS B 1 125 ? 19.812 -46.719 -27.188 1 87.81 125 HIS B C 1
ATOM 7765 O O . HIS B 1 125 ? 20.391 -45.875 -26.5 1 87.81 125 HIS B O 1
ATOM 7771 N N . PRO B 1 126 ? 20.5 -47.625 -27.719 1 84.56 126 PRO B N 1
ATOM 7772 C CA . PRO B 1 126 ? 21.938 -47.844 -27.484 1 84.56 126 PRO B CA 1
ATOM 7773 C C . PRO B 1 126 ? 22.797 -46.688 -27.938 1 84.56 126 PRO B C 1
ATOM 7775 O O . PRO B 1 126 ? 23.938 -46.531 -27.469 1 84.56 126 PRO B O 1
ATOM 7778 N N . SER B 1 127 ? 22.297 -45.906 -28.797 1 81.19 127 SER B N 1
ATOM 7779 C CA . SER B 1 127 ? 23.078 -44.75 -29.25 1 81.19 127 SER B CA 1
ATOM 7780 C C . SER B 1 127 ? 23.328 -43.781 -28.125 1 81.19 127 SER B C 1
ATOM 7782 O O . SER B 1 127 ? 24.25 -42.969 -28.188 1 81.19 127 SER B O 1
ATOM 7784 N N . PHE B 1 128 ? 22.578 -43.781 -27.125 1 84.75 128 PHE B N 1
ATOM 7785 C CA . PHE B 1 128 ? 22.688 -42.812 -26.047 1 84.75 128 PHE B CA 1
ATOM 7786 C C . PHE B 1 128 ? 23.453 -43.406 -24.859 1 84.75 128 PHE B C 1
ATOM 7788 O O . PHE B 1 128 ? 23.484 -42.844 -23.781 1 84.75 128 PHE B O 1
ATOM 7795 N N . ARG B 1 129 ? 24.031 -44.562 -25.078 1 78.25 129 ARG B N 1
ATOM 7796 C CA . ARG B 1 129 ? 24.906 -45.125 -24.047 1 78.25 129 ARG B CA 1
ATOM 7797 C C . ARG B 1 129 ? 26.156 -44.281 -23.859 1 78.25 129 ARG B C 1
ATOM 7799 O O . ARG B 1 129 ? 26.719 -44.25 -22.766 1 78.25 129 ARG B O 1
ATOM 7806 N N . ASP B 1 130 ? 26.438 -43.625 -24.969 1 73.88 130 ASP B N 1
ATOM 7807 C CA . ASP B 1 130 ? 27.531 -42.656 -24.859 1 73.88 130 ASP B CA 1
ATOM 7808 C C . ASP B 1 130 ? 27.047 -41.344 -24.234 1 73.88 130 ASP B C 1
ATOM 7810 O O . ASP B 1 130 ? 26.219 -40.625 -24.812 1 73.88 130 ASP B O 1
ATOM 7814 N N . ALA B 1 131 ? 27.531 -41 -23.078 1 75.75 131 ALA B N 1
ATOM 7815 C CA . ALA B 1 131 ? 27.109 -39.844 -22.312 1 75.75 131 ALA B CA 1
ATOM 7816 C C . ALA B 1 131 ? 27.422 -38.562 -23.062 1 75.75 131 ALA B C 1
ATOM 7818 O O . ALA B 1 131 ? 26.766 -37.531 -22.859 1 75.75 131 ALA B O 1
ATOM 7819 N N . ASN B 1 132 ? 28.297 -38.625 -23.984 1 77.88 132 ASN B N 1
ATOM 7820 C CA . ASN B 1 132 ? 28.719 -37.438 -24.688 1 77.88 132 ASN B CA 1
ATOM 7821 C C . ASN B 1 132 ? 27.625 -36.906 -25.625 1 77.88 132 ASN B C 1
ATOM 7823 O O . ASN B 1 132 ? 27.547 -35.719 -25.891 1 77.88 132 ASN B O 1
ATOM 7827 N N . ARG B 1 133 ? 26.75 -37.875 -26.078 1 78.25 133 ARG B N 1
ATOM 7828 C CA . ARG B 1 133 ? 25.688 -37.469 -27 1 78.25 133 ARG B CA 1
ATOM 7829 C C . ARG B 1 133 ? 24.594 -36.719 -26.266 1 78.25 133 ARG B C 1
ATOM 7831 O O . ARG B 1 133 ? 23.844 -35.938 -26.875 1 78.25 133 ARG B O 1
ATOM 7838 N N . LEU B 1 134 ? 24.641 -36.906 -24.969 1 81.62 134 LEU B N 1
ATOM 7839 C CA . LEU B 1 134 ? 23.609 -36.25 -24.172 1 81.62 134 LEU B CA 1
ATOM 7840 C C . LEU B 1 134 ? 24.109 -34.875 -23.672 1 81.62 134 LEU B C 1
ATOM 7842 O O . LEU B 1 134 ? 23.312 -33.969 -23.484 1 81.62 134 LEU B O 1
ATOM 7846 N N . THR B 1 135 ? 25.453 -34.781 -23.531 1 78.12 135 THR B N 1
ATOM 7847 C CA . THR B 1 135 ? 26 -33.594 -22.859 1 78.12 135 THR B CA 1
ATOM 7848 C C . THR B 1 135 ? 26.5 -32.594 -23.875 1 78.12 135 THR B C 1
ATOM 7850 O O . THR B 1 135 ? 26.484 -31.375 -23.609 1 78.12 135 THR B O 1
ATOM 7853 N N . ALA B 1 136 ? 26.859 -33.094 -24.984 1 73.69 136 ALA B N 1
ATOM 7854 C CA . ALA B 1 136 ? 27.453 -32.188 -25.969 1 73.69 136 ALA B CA 1
ATOM 7855 C C . ALA B 1 136 ? 26.359 -31.531 -26.828 1 73.69 136 ALA B C 1
ATOM 7857 O O . ALA B 1 136 ? 25.328 -32.125 -27.094 1 73.69 136 ALA B O 1
ATOM 7858 N N . SER B 1 137 ? 26.578 -30.234 -27.172 1 72 137 SER B N 1
ATOM 7859 C CA . SER B 1 137 ? 25.656 -29.547 -28.062 1 72 137 SER B CA 1
ATOM 7860 C C . SER B 1 137 ? 25.641 -30.172 -29.438 1 72 137 SER B C 1
ATOM 7862 O O . SER B 1 137 ? 26.625 -30.75 -29.875 1 72 137 SER B O 1
ATOM 7864 N N . PRO B 1 138 ? 24.406 -30.141 -30 1 63.59 138 PRO B N 1
ATOM 7865 C CA . PRO B 1 138 ? 24.281 -30.719 -31.344 1 63.59 138 PRO B CA 1
ATOM 7866 C C . PRO B 1 138 ? 25.328 -30.156 -32.312 1 63.59 138 PRO B C 1
ATOM 7868 O O . PRO B 1 138 ? 25.75 -30.859 -33.219 1 63.59 138 PRO B O 1
ATOM 7871 N N . ALA B 1 139 ? 25.703 -28.953 -32 1 63.22 139 ALA B N 1
ATOM 7872 C CA . ALA B 1 139 ? 26.703 -28.359 -32.875 1 63.22 139 ALA B CA 1
ATOM 7873 C C . ALA B 1 139 ? 28.062 -29.031 -32.719 1 63.22 139 ALA B C 1
ATOM 7875 O O . ALA B 1 139 ? 28.812 -29.172 -33.688 1 63.22 139 ALA B O 1
ATOM 7876 N N . GLN B 1 140 ? 28.281 -29.422 -31.469 1 63.78 140 GLN B N 1
ATOM 7877 C CA . GLN B 1 140 ? 29.562 -30.047 -31.172 1 63.78 140 GLN B CA 1
ATOM 7878 C C . GLN B 1 140 ? 29.609 -31.484 -31.672 1 63.78 140 GLN B C 1
ATOM 7880 O O . GLN B 1 140 ? 30.688 -32 -32.031 1 63.78 140 GLN B O 1
ATOM 7885 N N . VAL B 1 141 ? 28.281 -32.031 -31.578 1 57.75 141 VAL B N 1
ATOM 7886 C CA . VAL B 1 141 ? 28.219 -33.406 -32.031 1 57.75 141 VAL B CA 1
ATOM 7887 C C . VAL B 1 141 ? 28.156 -33.469 -33.562 1 57.75 141 VAL B C 1
ATOM 7889 O O . VAL B 1 141 ? 28.547 -34.469 -34.156 1 57.75 141 VAL B O 1
ATOM 7892 N N . ASP B 1 142 ? 27.25 -32.594 -34.219 1 52.56 142 ASP B N 1
ATOM 7893 C CA . ASP B 1 142 ? 26.891 -32.719 -35.625 1 52.56 142 ASP B CA 1
ATOM 7894 C C . ASP B 1 142 ? 28.125 -32.844 -36.5 1 52.56 142 ASP B C 1
ATOM 7896 O O . ASP B 1 142 ? 28.031 -32.844 -37.719 1 52.56 142 ASP B O 1
ATOM 7900 N N . MET B 1 143 ? 29.219 -32.312 -36.219 1 49.06 143 MET B N 1
ATOM 7901 C CA . MET B 1 143 ? 29.984 -32.344 -37.469 1 49.06 143 MET B CA 1
ATOM 7902 C C . MET B 1 143 ? 29.906 -33.688 -38.156 1 49.06 143 MET B C 1
ATOM 7904 O O . MET B 1 143 ? 30 -33.781 -39.375 1 49.06 143 MET B O 1
ATOM 7908 N N . MET B 1 144 ? 29.797 -34.812 -37.469 1 50.25 144 MET B N 1
ATOM 7909 C CA . MET B 1 144 ? 30.047 -36.031 -38.25 1 50.25 144 MET B CA 1
ATOM 7910 C C . MET B 1 144 ? 28.781 -36.844 -38.406 1 50.25 144 MET B C 1
ATOM 7912 O O . MET B 1 144 ? 28.625 -37.562 -39.375 1 50.25 144 MET B O 1
ATOM 7916 N N . ASP B 1 145 ? 27.672 -36.812 -37.469 1 61.16 145 ASP B N 1
ATOM 7917 C CA . ASP B 1 145 ? 26.672 -37.875 -37.594 1 61.16 145 ASP B CA 1
ATOM 7918 C C . ASP B 1 145 ? 25.25 -37.281 -37.594 1 61.16 145 ASP B C 1
ATOM 7920 O O . ASP B 1 145 ? 25.031 -36.156 -37.094 1 61.16 145 ASP B O 1
ATOM 7924 N N . ASP B 1 146 ? 24.312 -37.562 -38.656 1 67.81 146 ASP B N 1
ATOM 7925 C CA . ASP B 1 146 ? 22.906 -37.219 -38.844 1 67.81 146 ASP B CA 1
ATOM 7926 C C . ASP B 1 146 ? 22.078 -37.562 -37.625 1 67.81 146 ASP B C 1
ATOM 7928 O O . ASP B 1 146 ? 20.859 -37.719 -37.719 1 67.81 146 ASP B O 1
ATOM 7932 N N . PHE B 1 147 ? 22.75 -37.469 -36.5 1 77.31 147 PHE B N 1
ATOM 7933 C CA . PHE B 1 147 ? 22.047 -37.938 -35.312 1 77.31 147 PHE B CA 1
ATOM 7934 C C . PHE B 1 147 ? 21 -36.938 -34.844 1 77.31 147 PHE B C 1
ATOM 7936 O O . PHE B 1 147 ? 19.844 -37.312 -34.594 1 77.31 147 PHE B O 1
ATOM 7943 N N . TYR B 1 148 ? 21.312 -35.625 -34.844 1 76.75 148 TYR B N 1
ATOM 7944 C CA . TYR B 1 148 ? 20.375 -34.594 -34.375 1 76.75 148 TYR B CA 1
ATOM 7945 C C . TYR B 1 148 ? 19.828 -33.812 -35.562 1 76.75 148 TYR B C 1
ATOM 7947 O O . TYR B 1 148 ? 19.203 -32.75 -35.375 1 76.75 148 TYR B O 1
ATOM 7955 N N . ALA B 1 149 ? 20.016 -34.219 -36.719 1 75.38 149 ALA B N 1
ATOM 7956 C CA . ALA B 1 149 ? 19.609 -33.469 -37.906 1 75.38 149 ALA B CA 1
ATOM 7957 C C . ALA B 1 149 ? 18.109 -33.656 -38.188 1 75.38 149 ALA B C 1
ATOM 7959 O O . ALA B 1 149 ? 17.578 -34.781 -38 1 75.38 149 ALA B O 1
ATOM 7960 N N . TYR B 1 150 ? 17.406 -32.562 -38.375 1 72.62 150 TYR B N 1
ATOM 7961 C CA . TYR B 1 150 ? 16.031 -32.625 -38.812 1 72.62 150 TYR B CA 1
ATOM 7962 C C . TYR B 1 150 ? 15.938 -33.094 -40.25 1 72.62 150 TYR B C 1
ATOM 7964 O O . TYR B 1 150 ? 15.172 -34.031 -40.562 1 72.62 150 TYR B O 1
ATOM 7972 N N . ASP B 1 151 ? 16.594 -32.312 -41.062 1 67.31 151 ASP B N 1
ATOM 7973 C CA . ASP B 1 151 ? 16.703 -32.656 -42.469 1 67.31 151 ASP B CA 1
ATOM 7974 C C . ASP B 1 151 ? 18.141 -32.438 -42.969 1 67.31 151 ASP B C 1
ATOM 7976 O O . ASP B 1 151 ? 19.062 -32.281 -42.156 1 67.31 151 ASP B O 1
ATOM 7980 N N . GLU B 1 152 ? 18.328 -32.625 -44.188 1 60.09 152 GLU B N 1
ATOM 7981 C CA . GLU B 1 152 ? 19.656 -32.438 -44.781 1 60.09 152 GLU B CA 1
ATOM 7982 C C . GLU B 1 152 ? 20.172 -31.016 -44.562 1 60.09 152 GLU B C 1
ATOM 7984 O O . GLU B 1 152 ? 21.375 -30.797 -44.562 1 60.09 152 GLU B O 1
ATOM 7989 N N . ASP B 1 153 ? 19.172 -30.125 -44.312 1 57.09 153 ASP B N 1
ATOM 7990 C CA . ASP B 1 153 ? 19.531 -28.703 -44.281 1 57.09 153 ASP B CA 1
ATOM 7991 C C . ASP B 1 153 ? 19.797 -28.219 -42.875 1 57.09 153 ASP B C 1
ATOM 7993 O O . ASP B 1 153 ? 20.406 -27.172 -42.656 1 57.09 153 ASP B O 1
ATOM 7997 N N . GLY B 1 154 ? 19.219 -29.016 -41.844 1 66.19 154 GLY B N 1
ATOM 7998 C CA . GLY B 1 154 ? 19.422 -28.312 -40.594 1 66.19 154 GLY B CA 1
ATOM 7999 C C . GLY B 1 154 ? 18.75 -29 -39.406 1 66.19 154 GLY B C 1
ATOM 8000 O O . GLY B 1 154 ? 18.344 -30.156 -39.5 1 66.19 154 GLY B O 1
ATOM 8001 N N . THR B 1 155 ? 19.016 -28.391 -38.188 1 73.38 155 THR B N 1
ATOM 8002 C CA . THR B 1 155 ? 18.422 -28.859 -36.938 1 73.38 155 THR B CA 1
ATOM 8003 C C . THR B 1 155 ? 17.141 -28.109 -36.625 1 73.38 155 THR B C 1
ATOM 8005 O O . THR B 1 155 ? 16.969 -26.953 -37.062 1 73.38 155 THR B O 1
ATOM 8008 N N . ARG B 1 156 ? 16.172 -28.75 -36.188 1 80.06 156 ARG B N 1
ATOM 8009 C CA . ARG B 1 156 ? 14.914 -28.172 -35.75 1 80.06 156 ARG B CA 1
ATOM 8010 C C . ARG B 1 156 ? 15.148 -27.125 -34.656 1 80.06 156 ARG B C 1
ATOM 8012 O O . ARG B 1 156 ? 14.516 -26.078 -34.656 1 80.06 156 ARG B O 1
ATOM 8019 N N . PHE B 1 157 ? 16.109 -27.438 -33.812 1 83.31 157 PHE B N 1
ATOM 8020 C CA . PHE B 1 157 ? 16.406 -26.562 -32.688 1 83.31 157 PHE B CA 1
ATOM 8021 C C . PHE B 1 157 ? 17.797 -25.969 -32.812 1 83.31 157 PHE B C 1
ATOM 8023 O O . PHE B 1 157 ? 18.609 -26.453 -33.594 1 83.31 157 PHE B O 1
ATOM 8030 N N . SER B 1 158 ? 17.938 -24.891 -32.125 1 81.5 158 SER B N 1
ATOM 8031 C CA . SER B 1 158 ? 19.234 -24.234 -32.188 1 81.5 158 SER B CA 1
ATOM 8032 C C . SER B 1 158 ? 20.359 -25.172 -31.781 1 81.5 158 SER B C 1
ATOM 8034 O O . SER B 1 158 ? 20.172 -26.031 -30.906 1 81.5 158 SER B O 1
ATOM 8036 N N . HIS B 1 159 ? 21.469 -25.016 -32.375 1 76.81 159 HIS B N 1
ATOM 8037 C CA . HIS B 1 159 ? 22.594 -25.922 -32.188 1 76.81 159 HIS B CA 1
ATOM 8038 C C . HIS B 1 159 ? 23.109 -25.844 -30.75 1 76.81 159 HIS B C 1
ATOM 8040 O O . HIS B 1 159 ? 23.75 -26.781 -30.266 1 76.81 159 HIS B O 1
ATOM 8046 N N . ASP B 1 160 ? 22.703 -24.859 -30.047 1 81.06 160 ASP B N 1
ATOM 8047 C CA . ASP B 1 160 ? 23.219 -24.688 -28.703 1 81.06 160 ASP B CA 1
ATOM 8048 C C . ASP B 1 160 ? 22.297 -25.297 -27.672 1 81.06 160 ASP B C 1
ATOM 8050 O O . ASP B 1 160 ? 22.641 -25.391 -26.484 1 81.06 160 ASP B O 1
ATOM 8054 N N . VAL B 1 161 ? 21.25 -25.891 -28.109 1 87.06 161 VAL B N 1
ATOM 8055 C CA . VAL B 1 161 ? 20.266 -26.422 -27.172 1 87.06 161 VAL B CA 1
ATOM 8056 C C . VAL B 1 161 ? 20.469 -27.922 -27 1 87.06 161 VAL B C 1
ATOM 8058 O O . VAL B 1 161 ? 20.266 -28.703 -27.938 1 87.06 161 VAL B O 1
ATOM 8061 N N . THR B 1 162 ? 20.969 -28.297 -25.875 1 88.56 162 THR B N 1
ATOM 8062 C CA . THR B 1 162 ? 21.109 -29.703 -25.516 1 88.56 162 THR B CA 1
ATOM 8063 C C . THR B 1 162 ? 19.781 -30.25 -24.984 1 88.56 162 THR B C 1
ATOM 8065 O O . THR B 1 162 ? 18.875 -29.484 -24.656 1 88.56 162 THR B O 1
ATOM 8068 N N . PRO B 1 163 ? 19.641 -31.578 -24.984 1 90.25 163 PRO B N 1
ATOM 8069 C CA . PRO B 1 163 ? 18.406 -32.156 -24.469 1 90.25 163 PRO B CA 1
ATOM 8070 C C . PRO B 1 163 ? 18.062 -31.703 -23.047 1 90.25 163 PRO B C 1
ATOM 8072 O O . PRO B 1 163 ? 16.906 -31.438 -22.734 1 90.25 163 PRO B O 1
ATOM 8075 N N . VAL B 1 164 ? 19.062 -31.516 -22.25 1 92.69 164 VAL B N 1
ATOM 8076 C CA . VAL B 1 164 ? 18.812 -31.094 -20.859 1 92.69 164 VAL B CA 1
ATOM 8077 C C . VAL B 1 164 ? 18.359 -29.641 -20.844 1 92.69 164 VAL B C 1
ATOM 8079 O O . VAL B 1 164 ? 17.484 -29.266 -20.062 1 92.69 164 VAL B O 1
ATOM 8082 N N . ILE B 1 165 ? 18.953 -28.828 -21.672 1 93.38 165 ILE B N 1
ATOM 8083 C CA . ILE B 1 165 ? 18.578 -27.422 -21.75 1 93.38 165 ILE B CA 1
ATOM 8084 C C . ILE B 1 165 ? 17.141 -27.297 -22.266 1 93.38 165 ILE B C 1
ATOM 8086 O O . ILE B 1 165 ? 16.344 -26.516 -21.719 1 93.38 165 ILE B O 1
ATOM 8090 N N . LEU B 1 166 ? 16.812 -28.062 -23.25 1 93.31 166 LEU B N 1
ATOM 8091 C CA . LEU B 1 166 ? 15.469 -28.016 -23.797 1 93.31 166 LEU B CA 1
ATOM 8092 C C . LEU B 1 166 ? 14.445 -28.5 -22.781 1 93.31 166 LEU B C 1
ATOM 8094 O O . LEU B 1 166 ? 13.359 -27.938 -22.672 1 93.31 166 LEU B O 1
ATOM 8098 N N . ALA B 1 167 ? 14.797 -29.562 -22.125 1 94.06 167 ALA B N 1
ATOM 8099 C CA . ALA B 1 167 ? 13.898 -30.078 -21.094 1 94.06 167 ALA B CA 1
ATOM 8100 C C . ALA B 1 167 ? 13.664 -29.047 -20 1 94.06 167 ALA B C 1
ATOM 8102 O O . ALA B 1 167 ? 12.547 -28.922 -19.484 1 94.06 167 ALA B O 1
ATOM 8103 N N . ALA B 1 168 ? 14.68 -28.359 -19.656 1 94.38 168 ALA B N 1
ATOM 8104 C CA . ALA B 1 168 ? 14.578 -27.312 -18.641 1 94.38 168 ALA B CA 1
ATOM 8105 C C . ALA B 1 168 ? 13.734 -26.156 -19.156 1 94.38 168 ALA B C 1
ATOM 8107 O O . ALA B 1 168 ? 12.922 -25.594 -18.406 1 94.38 168 ALA B O 1
ATOM 8108 N N . HIS B 1 169 ? 13.953 -25.812 -20.422 1 93.44 169 HIS B N 1
ATOM 8109 C CA . HIS B 1 169 ? 13.164 -24.75 -21.016 1 93.44 169 HIS B CA 1
ATOM 8110 C C . HIS B 1 169 ? 11.672 -25.047 -20.969 1 93.44 169 HIS B C 1
ATOM 8112 O O . HIS B 1 169 ? 10.859 -24.156 -20.734 1 93.44 169 HIS B O 1
ATOM 8118 N N . CYS B 1 170 ? 11.336 -26.297 -21.109 1 92.25 170 CYS B N 1
ATOM 8119 C CA . CYS B 1 170 ? 9.945 -26.719 -21.172 1 92.25 170 CYS B CA 1
ATOM 8120 C C . CYS B 1 170 ? 9.406 -27.016 -19.781 1 92.25 170 CYS B C 1
ATOM 8122 O O . CYS B 1 170 ? 8.219 -27.297 -19.625 1 92.25 170 CYS B O 1
ATOM 8124 N N . GLN B 1 171 ? 10.18 -26.969 -18.781 1 91 171 GLN B N 1
ATOM 8125 C CA . GLN B 1 171 ? 9.812 -27.203 -17.391 1 91 171 GLN B CA 1
ATOM 8126 C C . GLN B 1 171 ? 9.188 -28.578 -17.203 1 91 171 GLN B C 1
ATOM 8128 O O . GLN B 1 171 ? 8.125 -28.719 -16.594 1 91 171 GLN B O 1
ATOM 8133 N N . GLU B 1 172 ? 9.805 -29.5 -17.875 1 90.25 172 GLU B N 1
ATOM 8134 C CA . GLU B 1 172 ? 9.406 -30.891 -17.703 1 90.25 172 GLU B CA 1
ATOM 8135 C C . GLU B 1 172 ? 10.219 -31.562 -16.594 1 90.25 172 GLU B C 1
ATOM 8137 O O . GLU B 1 172 ? 11.312 -32.062 -16.844 1 90.25 172 GLU B O 1
ATOM 8142 N N . TYR B 1 173 ? 9.617 -31.703 -15.445 1 88.75 173 TYR B N 1
ATOM 8143 C CA . TYR B 1 173 ? 10.32 -32.125 -14.242 1 88.75 173 TYR B CA 1
ATOM 8144 C C . TYR B 1 173 ? 10.781 -33.594 -14.359 1 88.75 173 TYR B C 1
ATOM 8146 O O . TYR B 1 173 ? 11.922 -33.906 -14.016 1 88.75 173 TYR B O 1
ATOM 8154 N N . GLU B 1 174 ? 9.961 -34.438 -14.875 1 86.06 174 GLU B N 1
ATOM 8155 C CA . GLU B 1 174 ? 10.297 -35.844 -14.953 1 86.06 174 GLU B CA 1
ATOM 8156 C C . GLU B 1 174 ? 11.414 -36.094 -15.961 1 86.06 174 GLU B C 1
ATOM 8158 O O . GLU B 1 174 ? 12.312 -36.906 -15.711 1 86.06 174 GLU B O 1
ATOM 8163 N N . ILE B 1 175 ? 11.336 -35.344 -17.094 1 90.62 175 ILE B N 1
ATOM 8164 C CA . ILE B 1 175 ? 12.352 -35.5 -18.141 1 90.62 175 ILE B CA 1
ATOM 8165 C C . ILE B 1 175 ? 13.688 -34.969 -17.625 1 90.62 175 ILE B C 1
ATOM 8167 O O . ILE B 1 175 ? 14.734 -35.594 -17.859 1 90.62 175 ILE B O 1
ATOM 8171 N N . VAL B 1 176 ? 13.648 -33.938 -16.938 1 91.56 176 VAL B N 1
ATOM 8172 C CA . VAL B 1 176 ? 14.867 -33.344 -16.391 1 91.56 176 VAL B CA 1
ATOM 8173 C C . VAL B 1 176 ? 15.484 -34.281 -15.367 1 91.56 176 VAL B C 1
ATOM 8175 O O . VAL B 1 176 ? 16.703 -34.469 -15.344 1 91.56 176 VAL B O 1
ATOM 8178 N N . HIS B 1 177 ? 14.625 -34.844 -14.57 1 87.62 177 HIS B N 1
ATOM 8179 C CA . HIS B 1 177 ? 15.109 -35.781 -13.562 1 87.62 177 HIS B CA 1
ATOM 8180 C C . HIS B 1 177 ? 15.797 -36.969 -14.219 1 87.62 177 HIS B C 1
ATOM 8182 O O . HIS B 1 177 ? 16.844 -37.438 -13.75 1 87.62 177 HIS B O 1
ATOM 8188 N N . THR B 1 178 ? 15.211 -37.5 -15.281 1 85.88 178 THR B N 1
ATOM 8189 C CA . THR B 1 178 ? 15.766 -38.656 -15.984 1 85.88 178 THR B CA 1
ATOM 8190 C C . THR B 1 178 ? 17.109 -38.312 -16.641 1 85.88 178 THR B C 1
ATOM 8192 O O . THR B 1 178 ? 18.047 -39.094 -16.578 1 85.88 178 THR B O 1
ATOM 8195 N N . LEU B 1 179 ? 17.172 -37.156 -17.234 1 90.25 179 LEU B N 1
ATOM 8196 C CA . LEU B 1 179 ? 18.391 -36.719 -17.906 1 90.25 179 LEU B CA 1
ATOM 8197 C C . LEU B 1 179 ? 19.516 -36.469 -16.891 1 90.25 179 LEU B C 1
ATOM 8199 O O . LEU B 1 179 ? 20.672 -36.812 -17.141 1 90.25 179 LEU B O 1
ATOM 8203 N N . LEU B 1 180 ? 19.203 -35.938 -15.758 1 89.19 180 LEU B N 1
ATOM 8204 C CA . LEU B 1 180 ? 20.188 -35.688 -14.711 1 89.19 180 LEU B CA 1
ATOM 8205 C C . LEU B 1 180 ? 20.719 -37 -14.141 1 89.19 180 LEU B C 1
ATOM 8207 O O . LEU B 1 180 ? 21.906 -37.094 -13.82 1 89.19 180 LEU B O 1
ATOM 8211 N N . SER B 1 181 ? 19.812 -37.906 -13.977 1 84.12 181 SER B N 1
ATOM 8212 C CA . SER B 1 181 ? 20.219 -39.219 -13.461 1 84.12 181 SER B CA 1
ATOM 8213 C C . SER B 1 181 ? 21.188 -39.906 -14.422 1 84.12 181 SER B C 1
ATOM 8215 O O . SER B 1 181 ? 22.016 -40.719 -13.992 1 84.12 181 SER B O 1
ATOM 8217 N N . LYS B 1 182 ? 21.078 -39.562 -15.75 1 85.31 182 LYS B N 1
ATOM 8218 C CA . LYS B 1 182 ? 21.953 -40.156 -16.766 1 85.31 182 LYS B CA 1
ATOM 8219 C C . LYS B 1 182 ? 23.25 -39.375 -16.891 1 85.31 182 LYS B C 1
ATOM 8221 O O . LYS B 1 182 ? 24.094 -39.656 -17.734 1 85.31 182 LYS B O 1
ATOM 8226 N N . GLY B 1 183 ? 23.375 -38.25 -16.094 1 84.44 183 GLY B N 1
ATOM 8227 C CA . GLY B 1 183 ? 24.641 -37.531 -16.016 1 84.44 183 GLY B CA 1
ATOM 8228 C C . GLY B 1 183 ? 24.656 -36.25 -16.828 1 84.44 183 GLY B C 1
ATOM 8229 O O . GLY B 1 183 ? 25.688 -35.594 -16.938 1 84.44 183 GLY B O 1
ATOM 8230 N N . ALA B 1 184 ? 23.547 -35.938 -17.484 1 89.19 184 ALA B N 1
ATOM 8231 C CA . ALA B 1 184 ? 23.484 -34.719 -18.25 1 89.19 184 ALA B CA 1
ATOM 8232 C C . ALA B 1 184 ? 23.469 -33.5 -17.328 1 89.19 184 ALA B C 1
ATOM 8234 O O . ALA B 1 184 ? 22.859 -33.5 -16.266 1 89.19 184 ALA B O 1
ATOM 8235 N N . ARG B 1 185 ? 24.312 -32.438 -17.688 1 90.12 185 ARG B N 1
ATOM 8236 C CA . ARG B 1 185 ? 24.406 -31.234 -16.906 1 90.12 185 ARG B CA 1
ATOM 8237 C C . ARG B 1 185 ? 24.516 -30 -17.797 1 90.12 185 ARG B C 1
ATOM 8239 O O . ARG B 1 185 ? 24.875 -30.109 -18.969 1 90.12 185 ARG B O 1
ATOM 8246 N N . ILE B 1 186 ? 24.078 -28.906 -17.25 1 91.25 186 ILE B N 1
ATOM 8247 C CA . ILE B 1 186 ? 24.234 -27.625 -17.938 1 91.25 186 ILE B CA 1
ATOM 8248 C C . ILE B 1 186 ? 25.469 -26.906 -17.406 1 91.25 186 ILE B C 1
ATOM 8250 O O . ILE B 1 186 ? 25.562 -26.625 -16.219 1 91.25 186 ILE B O 1
ATOM 8254 N N . ASP B 1 187 ? 26.406 -26.578 -18.219 1 86.81 187 ASP B N 1
ATOM 8255 C CA . ASP B 1 187 ? 27.594 -25.844 -17.812 1 86.81 187 ASP B CA 1
ATOM 8256 C C . ASP B 1 187 ? 27.312 -24.344 -17.75 1 86.81 187 ASP B C 1
ATOM 8258 O O . ASP B 1 187 ? 26.75 -23.766 -18.703 1 86.81 187 ASP B O 1
ATOM 8262 N N . PRO B 1 188 ? 27.625 -23.781 -16.672 1 89.31 188 PRO B N 1
ATOM 8263 C CA . PRO B 1 188 ? 27.453 -22.328 -16.609 1 89.31 188 PRO B CA 1
ATOM 8264 C C . PRO B 1 188 ? 28.297 -21.578 -17.625 1 89.31 188 PRO B C 1
ATOM 8266 O O . PRO B 1 188 ? 29.438 -21.953 -17.891 1 89.31 188 PRO B O 1
ATOM 8269 N N . PRO B 1 189 ? 27.625 -20.594 -18.203 1 89.88 189 PRO B N 1
ATOM 8270 C CA . PRO B 1 189 ? 28.375 -19.797 -19.172 1 89.88 189 PRO B CA 1
ATOM 8271 C C . PRO B 1 189 ? 29.516 -19 -18.547 1 89.88 189 PRO B C 1
ATOM 8273 O O . PRO B 1 189 ? 29.5 -18.75 -17.344 1 89.88 189 PRO B O 1
ATOM 8276 N N . HIS B 1 190 ? 30.453 -18.656 -19.391 1 87.12 190 HIS B N 1
ATOM 8277 C CA . HIS B 1 190 ? 31.562 -17.828 -18.938 1 87.12 190 HIS B CA 1
ATOM 8278 C C . HIS B 1 190 ? 31.109 -16.391 -18.703 1 87.12 190 HIS B C 1
ATOM 8280 O O . HIS B 1 190 ? 30.109 -15.945 -19.266 1 87.12 190 HIS B O 1
ATOM 8286 N N . ASP B 1 191 ? 31.844 -15.781 -17.875 1 87 191 ASP B N 1
ATOM 8287 C CA . ASP B 1 191 ? 31.531 -14.391 -17.562 1 87 191 ASP B CA 1
ATOM 8288 C C . ASP B 1 191 ? 31.609 -13.523 -18.828 1 87 191 ASP B C 1
ATOM 8290 O O . ASP B 1 191 ? 32.312 -13.875 -19.781 1 87 191 ASP B O 1
ATOM 8294 N N . TYR B 1 192 ? 30.875 -12.461 -18.844 1 86.69 192 TYR B N 1
ATOM 8295 C CA . TYR B 1 192 ? 30.797 -11.578 -20.016 1 86.69 192 TYR B CA 1
ATOM 8296 C C . TYR B 1 192 ? 32.156 -11.031 -20.391 1 86.69 192 TYR B C 1
ATOM 8298 O O . TYR B 1 192 ? 32.469 -10.867 -21.562 1 86.69 192 TYR B O 1
ATOM 8306 N N . PHE B 1 193 ? 33.094 -10.898 -19.375 1 86.88 193 PHE B N 1
ATOM 8307 C CA . PHE B 1 193 ? 34.406 -10.266 -19.625 1 86.88 193 PHE B CA 1
ATOM 8308 C C . PHE B 1 193 ? 35.5 -11.312 -19.781 1 86.88 193 PHE B C 1
ATOM 8310 O O . PHE B 1 193 ? 36.688 -10.984 -19.75 1 86.88 193 PHE B O 1
ATOM 8317 N N . CYS B 1 194 ? 35 -12.547 -19.969 1 86.81 194 CYS B N 1
ATOM 8318 C CA . CYS B 1 194 ? 35.969 -13.617 -20.109 1 86.81 194 CYS B CA 1
ATOM 8319 C C . CYS B 1 194 ? 36.812 -13.445 -21.375 1 86.81 194 CYS B C 1
ATOM 8321 O O . CYS B 1 194 ? 36.25 -13.156 -22.438 1 86.81 194 CYS B O 1
ATOM 8323 N N . GLY B 1 195 ? 38.156 -13.469 -21.297 1 84.81 195 GLY B N 1
ATOM 8324 C CA . GLY B 1 195 ? 39.094 -13.328 -22.406 1 84.81 195 GLY B CA 1
ATOM 8325 C C . GLY B 1 195 ? 39.75 -14.633 -22.797 1 84.81 195 GLY B C 1
ATOM 8326 O O . GLY B 1 195 ? 40.906 -14.648 -23.203 1 84.81 195 GLY B O 1
ATOM 8327 N N . CYS B 1 196 ? 38.969 -15.773 -22.562 1 87.5 196 CYS B N 1
ATOM 8328 C CA . CYS B 1 196 ? 39.594 -17.047 -22.906 1 87.5 196 CYS B CA 1
ATOM 8329 C C . CYS B 1 196 ? 39.625 -17.25 -24.422 1 87.5 196 CYS B C 1
ATOM 8331 O O . CYS B 1 196 ? 39.031 -16.469 -25.172 1 87.5 196 CYS B O 1
ATOM 8333 N N . ASP B 1 197 ? 40.344 -18.156 -24.953 1 86.5 197 ASP B N 1
ATOM 8334 C CA . ASP B 1 197 ? 40.562 -18.359 -26.391 1 86.5 197 ASP B CA 1
ATOM 8335 C C . ASP B 1 197 ? 39.281 -18.766 -27.094 1 86.5 197 ASP B C 1
ATOM 8337 O O . ASP B 1 197 ? 38.969 -18.281 -28.188 1 86.5 197 ASP B O 1
ATOM 8341 N N . SER B 1 198 ? 38.562 -19.594 -26.438 1 83.88 198 SER B N 1
ATOM 8342 C CA . SER B 1 198 ? 37.344 -20.047 -27.062 1 83.88 198 SER B CA 1
ATOM 8343 C C . SER B 1 198 ? 36.312 -18.906 -27.156 1 83.88 198 SER B C 1
ATOM 8345 O O . SER B 1 198 ? 35.688 -18.719 -28.188 1 83.88 198 SER B O 1
ATOM 8347 N N . CYS B 1 199 ? 36.156 -18.109 -26.172 1 87.06 199 CYS B N 1
ATOM 8348 C CA . CYS B 1 199 ? 35.219 -17 -26.141 1 87.06 199 CYS B CA 1
ATOM 8349 C C . CYS B 1 199 ? 35.625 -15.914 -27.125 1 87.06 199 CYS B C 1
ATOM 8351 O O . CYS B 1 199 ? 34.781 -15.336 -27.812 1 87.06 199 CYS B O 1
ATOM 8353 N N . ASN B 1 200 ? 37 -15.68 -27.188 1 87.38 200 ASN B N 1
ATOM 8354 C CA . ASN B 1 200 ? 37.469 -14.672 -28.125 1 87.38 200 ASN B CA 1
ATOM 8355 C C . ASN B 1 200 ? 37.25 -15.094 -29.562 1 87.38 200 ASN B C 1
ATOM 8357 O O . ASN B 1 200 ? 36.938 -14.258 -30.422 1 87.38 200 ASN B O 1
ATOM 8361 N N . TYR B 1 201 ? 37.406 -16.344 -29.719 1 85.12 201 TYR B N 1
ATOM 8362 C CA . TYR B 1 201 ? 37.188 -16.859 -31.062 1 85.12 201 TYR B CA 1
ATOM 8363 C C . TYR B 1 201 ? 35.719 -16.688 -31.469 1 85.12 201 TYR B C 1
ATOM 8365 O O . TYR B 1 201 ? 35.438 -16.188 -32.562 1 85.12 201 TYR B O 1
ATOM 8373 N N . HIS B 1 202 ? 34.844 -17.062 -30.672 1 84 202 HIS B N 1
ATOM 8374 C CA . HIS B 1 202 ? 33.406 -16.984 -30.969 1 84 202 HIS B CA 1
ATOM 8375 C C . HIS B 1 202 ? 32.938 -15.531 -31.078 1 84 202 HIS B C 1
ATOM 8377 O O . HIS B 1 202 ? 32.062 -15.203 -31.875 1 84 202 HIS B O 1
ATOM 8383 N N . GLN B 1 203 ? 33.562 -14.664 -30.328 1 84.81 203 GLN B N 1
ATOM 8384 C CA . GLN B 1 203 ? 33.188 -13.25 -30.359 1 84.81 203 GLN B CA 1
ATOM 8385 C C . GLN B 1 203 ? 33.656 -12.594 -31.656 1 84.81 203 GLN B C 1
ATOM 8387 O O . GLN B 1 203 ? 33 -11.703 -32.188 1 84.81 203 GLN B O 1
ATOM 8392 N N . GLN B 1 204 ? 34.75 -13.07 -32.156 1 85.56 204 GLN B N 1
ATOM 8393 C CA . GLN B 1 204 ? 35.312 -12.461 -33.375 1 85.56 204 GLN B CA 1
ATOM 8394 C C . GLN B 1 204 ? 34.594 -12.961 -34.625 1 85.56 204 GLN B C 1
ATOM 8396 O O . GLN B 1 204 ? 34.312 -12.18 -35.531 1 85.56 204 GLN B O 1
ATOM 8401 N N . TYR B 1 205 ? 34.125 -14.25 -34.656 1 82.31 205 TYR B N 1
ATOM 8402 C CA . TYR B 1 205 ? 33.625 -14.828 -35.875 1 82.31 205 TYR B CA 1
ATOM 8403 C C . TYR B 1 205 ? 32.125 -14.961 -35.844 1 82.31 205 TYR B C 1
ATOM 8405 O O . TYR B 1 205 ? 31.453 -14.898 -36.906 1 82.31 205 TYR B O 1
ATOM 8413 N N . ASP B 1 206 ? 31.547 -15.195 -34.656 1 83.5 206 ASP B N 1
ATOM 8414 C CA . ASP B 1 206 ? 30.109 -15.344 -34.531 1 83.5 206 ASP B CA 1
ATOM 8415 C C . ASP B 1 206 ? 29.609 -14.797 -33.219 1 83.5 206 ASP B C 1
ATOM 8417 O O . ASP B 1 206 ? 29.172 -15.555 -32.344 1 83.5 206 ASP B O 1
ATOM 8421 N N . SER B 1 207 ? 29.578 -13.523 -33.156 1 83.56 207 SER B N 1
ATOM 8422 C CA . SER B 1 207 ? 29.188 -12.859 -31.906 1 83.56 207 SER B CA 1
ATOM 8423 C C . SER B 1 207 ? 27.719 -13.125 -31.578 1 83.56 207 SER B C 1
ATOM 8425 O O . SER B 1 207 ? 27.344 -13.203 -30.406 1 83.56 207 SER B O 1
ATOM 8427 N N . PHE B 1 208 ? 26.969 -13.359 -32.531 1 83.19 208 PHE B N 1
ATOM 8428 C CA . PHE B 1 208 ? 25.547 -13.586 -32.344 1 83.19 208 PHE B CA 1
ATOM 8429 C C . PHE B 1 208 ? 25.297 -14.945 -31.703 1 83.19 208 PHE B C 1
ATOM 8431 O O . PHE B 1 208 ? 24.547 -15.047 -30.719 1 83.19 208 PHE B O 1
ATOM 8438 N N . SER B 1 209 ? 25.859 -15.945 -32.281 1 82.75 209 SER B N 1
ATOM 8439 C CA . SER B 1 209 ? 25.672 -17.281 -31.719 1 82.75 209 SER B CA 1
ATOM 8440 C C . SER B 1 209 ? 26.266 -17.391 -30.312 1 82.75 209 SER B C 1
ATOM 8442 O O . SER B 1 209 ? 25.75 -18.125 -29.484 1 82.75 209 SER B O 1
ATOM 8444 N N . HIS B 1 210 ? 27.234 -16.578 -30.109 1 84.12 210 HIS B N 1
ATOM 8445 C CA . HIS B 1 210 ? 27.859 -16.594 -28.797 1 84.12 210 HIS B CA 1
ATOM 8446 C C . HIS B 1 210 ? 26.922 -16.016 -27.734 1 84.12 210 HIS B C 1
ATOM 8448 O O . HIS B 1 210 ? 26.734 -16.625 -26.672 1 84.12 210 HIS B O 1
ATOM 8454 N N . SER B 1 211 ? 26.328 -14.914 -28.031 1 87.12 211 SER B N 1
ATOM 8455 C CA . SER B 1 211 ? 25.406 -14.297 -27.094 1 87.12 211 SER B CA 1
ATOM 8456 C C . SER B 1 211 ? 24.141 -15.133 -26.938 1 87.12 211 SER B C 1
ATOM 8458 O O . SER B 1 211 ? 23.594 -15.242 -25.828 1 87.12 211 SER B O 1
ATOM 8460 N N . ARG B 1 212 ? 23.719 -15.742 -27.938 1 86.44 212 ARG B N 1
ATOM 8461 C CA . ARG B 1 212 ? 22.5 -16.562 -27.891 1 86.44 212 ARG B CA 1
ATOM 8462 C C . ARG B 1 212 ? 22.75 -17.828 -27.094 1 86.44 212 ARG B C 1
ATOM 8464 O O . ARG B 1 212 ? 21.859 -18.297 -26.375 1 86.44 212 ARG B O 1
ATOM 8471 N N . SER B 1 213 ? 23.922 -18.391 -27.328 1 87.62 213 SER B N 1
ATOM 8472 C CA . SER B 1 213 ? 24.25 -19.578 -26.562 1 87.62 213 SER B CA 1
ATOM 8473 C C . SER B 1 213 ? 24.297 -19.281 -25.062 1 87.62 213 SER B C 1
ATOM 8475 O O . SER B 1 213 ? 23.891 -20.125 -24.25 1 87.62 213 SER B O 1
ATOM 8477 N N . ARG B 1 214 ? 24.719 -18.109 -24.75 1 90.06 214 ARG B N 1
ATOM 8478 C CA . ARG B 1 214 ? 24.766 -17.719 -23.359 1 90.06 214 ARG B CA 1
ATOM 8479 C C . ARG B 1 214 ? 23.359 -17.562 -22.781 1 90.06 214 ARG B C 1
ATOM 8481 O O . ARG B 1 214 ? 23.062 -18.062 -21.688 1 90.06 214 ARG B O 1
ATOM 8488 N N . ILE B 1 215 ? 22.516 -16.953 -23.484 1 91.38 215 ILE B N 1
ATOM 8489 C CA . ILE B 1 215 ? 21.156 -16.688 -23.016 1 91.38 215 ILE B CA 1
ATOM 8490 C C . ILE B 1 215 ? 20.406 -18 -22.875 1 91.38 215 ILE B C 1
ATOM 8492 O O . ILE B 1 215 ? 19.609 -18.188 -21.938 1 91.38 215 ILE B O 1
ATOM 8496 N N . ASN B 1 216 ? 20.625 -18.891 -23.797 1 90.19 216 ASN B N 1
ATOM 8497 C CA . ASN B 1 216 ? 19.938 -20.188 -23.734 1 90.19 216 ASN B CA 1
ATOM 8498 C C . ASN B 1 216 ? 20.422 -21.031 -22.562 1 90.19 216 ASN B C 1
ATOM 8500 O O . ASN B 1 216 ? 19.641 -21.766 -21.969 1 90.19 216 ASN B O 1
ATOM 8504 N N . ALA B 1 217 ? 21.656 -20.922 -22.328 1 91.81 217 ALA B N 1
ATOM 8505 C CA . ALA B 1 217 ? 22.188 -21.625 -21.156 1 91.81 217 ALA B CA 1
ATOM 8506 C C . ALA B 1 217 ? 21.594 -21.062 -19.875 1 91.81 217 ALA B C 1
ATOM 8508 O O . ALA B 1 217 ? 21.203 -21.828 -18.984 1 91.81 217 ALA B O 1
ATOM 8509 N N . TYR B 1 218 ? 21.516 -19.734 -19.828 1 94.75 218 TYR B N 1
ATOM 8510 C CA . TYR B 1 218 ? 20.953 -19.125 -18.641 1 94.75 218 TYR B CA 1
ATOM 8511 C C . TYR B 1 218 ? 19.453 -19.438 -18.516 1 94.75 218 TYR B C 1
ATOM 8513 O O . TYR B 1 218 ? 18.938 -19.578 -17.406 1 94.75 218 TYR B O 1
ATOM 8521 N N . ARG B 1 219 ? 18.781 -19.547 -19.594 1 94.69 219 ARG B N 1
ATOM 8522 C CA . ARG B 1 219 ? 17.375 -19.922 -19.578 1 94.69 219 ARG B CA 1
ATOM 8523 C C . ARG B 1 219 ? 17.188 -21.328 -19 1 94.69 219 ARG B C 1
ATOM 8525 O O . ARG B 1 219 ? 16.203 -21.594 -18.312 1 94.69 219 ARG B O 1
ATOM 8532 N N . GLY B 1 220 ? 18.109 -22.203 -19.281 1 94.44 220 GLY B N 1
ATOM 8533 C CA . GLY B 1 220 ? 18.078 -23.531 -18.703 1 94.44 220 GLY B CA 1
ATOM 8534 C C . GLY B 1 220 ? 18.422 -23.562 -17.234 1 94.44 220 GLY B C 1
ATOM 8535 O O . GLY B 1 220 ? 17.766 -24.25 -16.453 1 94.44 220 GLY B O 1
ATOM 8536 N N . LEU B 1 221 ? 19.375 -22.719 -16.875 1 94.56 221 LEU B N 1
ATOM 8537 C CA . LEU B 1 221 ? 19.812 -22.672 -15.492 1 94.56 221 LEU B CA 1
ATOM 8538 C C . LEU B 1 221 ? 18.75 -22.031 -14.609 1 94.56 221 LEU B C 1
ATOM 8540 O O . LEU B 1 221 ? 18.594 -22.406 -13.438 1 94.56 221 LEU B O 1
ATOM 8544 N N . ALA B 1 222 ? 18.031 -21.078 -15.172 1 96 222 ALA B N 1
ATOM 8545 C CA . ALA B 1 222 ? 17.062 -20.312 -14.398 1 96 222 ALA B CA 1
ATOM 8546 C C . ALA B 1 222 ? 15.703 -21.031 -14.375 1 96 222 ALA B C 1
ATOM 8548 O O . ALA B 1 222 ? 14.781 -20.594 -13.695 1 96 222 ALA B O 1
ATOM 8549 N N . SER B 1 223 ? 15.602 -22.109 -15.047 1 95.5 223 SER B N 1
ATOM 8550 C CA . SER B 1 223 ? 14.344 -22.844 -15.062 1 95.5 223 SER B CA 1
ATOM 8551 C C . SER B 1 223 ? 14.062 -23.469 -13.695 1 95.5 223 SER B C 1
ATOM 8553 O O . SER B 1 223 ? 14.969 -24.031 -13.07 1 95.5 223 SER B O 1
ATOM 8555 N N . PRO B 1 224 ? 12.844 -23.328 -13.172 1 94.75 224 PRO B N 1
ATOM 8556 C CA . PRO B 1 224 ? 12.5 -23.906 -11.875 1 94.75 224 PRO B CA 1
ATOM 8557 C C . PRO B 1 224 ? 12.734 -25.406 -11.82 1 94.75 224 PRO B C 1
ATOM 8559 O O . PRO B 1 224 ? 13.102 -25.938 -10.773 1 94.75 224 PRO B O 1
ATOM 8562 N N . ALA B 1 225 ? 12.547 -26.078 -12.922 1 93.56 225 ALA B N 1
ATOM 8563 C CA . ALA B 1 225 ? 12.75 -27.531 -12.961 1 93.56 225 ALA B CA 1
ATOM 8564 C C . ALA B 1 225 ? 14.219 -27.891 -12.727 1 93.56 225 ALA B C 1
ATOM 8566 O O . ALA B 1 225 ? 14.531 -28.75 -11.906 1 93.56 225 ALA B O 1
ATOM 8567 N N . TYR B 1 226 ? 15.055 -27.172 -13.383 1 94.31 226 TYR B N 1
ATOM 8568 C CA . TYR B 1 226 ? 16.484 -27.453 -13.242 1 94.31 226 TYR B CA 1
ATOM 8569 C C . TYR B 1 226 ? 16.984 -27 -11.875 1 94.31 226 TYR B C 1
ATOM 8571 O O . TYR B 1 226 ? 17.781 -27.703 -11.242 1 94.31 226 TYR B O 1
ATOM 8579 N N . LEU B 1 227 ? 16.531 -25.891 -11.375 1 94.06 227 LEU B N 1
ATOM 8580 C CA . LEU B 1 227 ? 16.938 -25.359 -10.07 1 94.06 227 LEU B CA 1
ATOM 8581 C C . LEU B 1 227 ? 16.531 -26.328 -8.953 1 94.06 227 LEU B C 1
ATOM 8583 O O . LEU B 1 227 ? 17.297 -26.531 -8.008 1 94.06 227 LEU B O 1
ATOM 8587 N N . SER B 1 228 ? 15.391 -26.875 -9.086 1 92 228 SER B N 1
ATOM 8588 C CA . SER B 1 228 ? 14.852 -27.75 -8.039 1 92 228 SER B CA 1
ATOM 8589 C C . SER B 1 228 ? 15.562 -29.094 -8.008 1 92 228 SER B C 1
ATOM 8591 O O . SER B 1 228 ? 15.828 -29.641 -6.934 1 92 228 SER B O 1
ATOM 8593 N N . LEU B 1 229 ? 15.906 -29.594 -9.148 1 90.31 229 LEU B N 1
ATOM 8594 C CA . LEU B 1 229 ? 16.344 -30.984 -9.195 1 90.31 229 LEU B CA 1
ATOM 8595 C C . LEU B 1 229 ? 17.859 -31.078 -9.164 1 90.31 229 LEU B C 1
ATOM 8597 O O . LEU B 1 229 ? 18.422 -32.062 -8.688 1 90.31 229 LEU B O 1
ATOM 8601 N N . PHE B 1 230 ? 18.547 -30.094 -9.602 1 89.19 230 PHE B N 1
ATOM 8602 C CA . PHE B 1 230 ? 20 -30.203 -9.727 1 89.19 230 PHE B CA 1
ATOM 8603 C C . PHE B 1 230 ? 20.688 -29.688 -8.469 1 89.19 230 PHE B C 1
ATOM 8605 O O . PHE B 1 230 ? 21.656 -30.297 -7.996 1 89.19 230 PHE B O 1
ATOM 8612 N N . ASN B 1 231 ? 20.281 -28.672 -7.91 1 88.31 231 ASN B N 1
ATOM 8613 C CA . ASN B 1 231 ? 20.984 -28 -6.824 1 88.31 231 ASN B CA 1
ATOM 8614 C C . ASN B 1 231 ? 20.625 -28.594 -5.469 1 88.31 231 ASN B C 1
ATOM 8616 O O . ASN B 1 231 ? 19.469 -28.984 -5.238 1 88.31 231 ASN B O 1
ATOM 8620 N N . GLU B 1 232 ? 21.625 -28.609 -4.656 1 82.81 232 GLU B N 1
ATOM 8621 C CA . GLU B 1 232 ? 21.391 -29.078 -3.293 1 82.81 232 GLU B CA 1
ATOM 8622 C C . GLU B 1 232 ? 20.594 -28.062 -2.488 1 82.81 232 GLU B C 1
ATOM 8624 O O . GLU B 1 232 ? 19.719 -28.438 -1.702 1 82.81 232 GLU B O 1
ATOM 8629 N N . ASP B 1 233 ? 20.922 -26.844 -2.754 1 88.56 233 ASP B N 1
ATOM 8630 C CA . ASP B 1 233 ? 20.172 -25.75 -2.166 1 88.56 233 ASP B CA 1
ATOM 8631 C C . ASP B 1 233 ? 19.594 -24.844 -3.25 1 88.56 233 ASP B C 1
ATOM 8633 O O . ASP B 1 233 ? 20.219 -23.828 -3.619 1 88.56 233 ASP B O 1
ATOM 8637 N N . PRO B 1 234 ? 18.422 -25.141 -3.604 1 92.38 234 PRO B N 1
ATOM 8638 C CA . PRO B 1 234 ? 17.828 -24.375 -4.703 1 92.38 234 PRO B CA 1
ATOM 8639 C C . PRO B 1 234 ? 17.531 -22.922 -4.328 1 92.38 234 PRO B C 1
ATOM 8641 O O . PRO B 1 234 ? 17.5 -22.047 -5.199 1 92.38 234 PRO B O 1
ATOM 8644 N N . VAL B 1 235 ? 17.422 -22.625 -3.049 1 93.44 235 VAL B N 1
ATOM 8645 C CA . VAL B 1 235 ? 17.094 -21.266 -2.623 1 93.44 235 VAL B CA 1
ATOM 8646 C C . VAL B 1 235 ? 18.312 -20.359 -2.801 1 93.44 235 VAL B C 1
ATOM 8648 O O . VAL B 1 235 ? 18.203 -19.297 -3.4 1 93.44 235 VAL B O 1
ATOM 8651 N N . LEU B 1 236 ? 19.438 -20.828 -2.318 1 92.94 236 LEU B N 1
ATOM 8652 C CA . LEU B 1 236 ? 20.656 -20.031 -2.459 1 92.94 236 LEU B CA 1
ATOM 8653 C C . LEU B 1 236 ? 21.031 -19.875 -3.928 1 92.94 236 LEU B C 1
ATOM 8655 O O . LEU B 1 236 ? 21.438 -18.797 -4.352 1 92.94 236 LEU B O 1
ATOM 8659 N N . ALA B 1 237 ? 20.844 -20.938 -4.664 1 94 237 ALA B N 1
ATOM 8660 C CA . ALA B 1 237 ? 21.172 -20.891 -6.086 1 94 237 ALA B CA 1
ATOM 8661 C C . ALA B 1 237 ? 20.281 -19.891 -6.82 1 94 237 ALA B C 1
ATOM 8663 O O . ALA B 1 237 ? 20.75 -19.141 -7.676 1 94 237 ALA B O 1
ATOM 8664 N N . ALA B 1 238 ? 19.031 -19.906 -6.523 1 96.19 238 ALA B N 1
ATOM 8665 C CA . ALA B 1 238 ? 18.094 -19 -7.172 1 96.19 238 ALA B CA 1
ATOM 8666 C C . ALA B 1 238 ? 18.375 -17.547 -6.797 1 96.19 238 ALA B C 1
ATOM 8668 O O . ALA B 1 238 ? 18.281 -16.656 -7.637 1 96.19 238 ALA B O 1
ATOM 8669 N N . LEU B 1 239 ? 18.828 -17.281 -5.543 1 95.56 239 LEU B N 1
ATOM 8670 C CA . LEU B 1 239 ? 19.141 -15.922 -5.094 1 95.56 239 LEU B CA 1
ATOM 8671 C C . LEU B 1 239 ? 20.391 -15.398 -5.797 1 95.56 239 LEU B C 1
ATOM 8673 O O . LEU B 1 239 ? 20.391 -14.273 -6.309 1 95.56 239 LEU B O 1
ATOM 8677 N N . GLU B 1 240 ? 21.344 -16.203 -5.859 1 94.69 240 GLU B N 1
ATOM 8678 C CA . GLU B 1 240 ? 22.578 -15.797 -6.504 1 94.69 240 GLU B CA 1
ATOM 8679 C C . GLU B 1 240 ? 22.391 -15.602 -8.008 1 94.69 240 GLU B C 1
ATOM 8681 O O . GLU B 1 240 ? 22.906 -14.648 -8.586 1 94.69 240 GLU B O 1
ATOM 8686 N N . LEU B 1 241 ? 21.625 -16.5 -8.555 1 95.56 241 LEU B N 1
ATOM 8687 C CA . LEU B 1 241 ? 21.359 -16.406 -9.984 1 95.56 241 LEU B CA 1
ATOM 8688 C C . LEU B 1 241 ? 20.531 -15.172 -10.312 1 95.56 241 LEU B C 1
ATOM 8690 O O . LEU B 1 241 ? 20.734 -14.531 -11.344 1 95.56 241 LEU B O 1
ATOM 8694 N N . SER B 1 242 ? 19.594 -14.805 -9.477 1 96.56 242 SER B N 1
ATOM 8695 C CA . SER B 1 242 ? 18.781 -13.617 -9.688 1 96.56 242 SER B CA 1
ATOM 8696 C C . SER B 1 242 ? 19.641 -12.352 -9.719 1 96.56 242 SER B C 1
ATOM 8698 O O . SER B 1 242 ? 19.422 -11.461 -10.547 1 96.56 242 SER B O 1
ATOM 8700 N N . ASN B 1 243 ? 20.609 -12.297 -8.836 1 95.38 243 ASN B N 1
ATOM 8701 C CA . ASN B 1 243 ? 21.484 -11.141 -8.797 1 95.38 243 ASN B CA 1
ATOM 8702 C C . ASN B 1 243 ? 22.422 -11.109 -10.008 1 95.38 243 ASN B C 1
ATOM 8704 O O . ASN B 1 243 ? 22.688 -10.047 -10.57 1 95.38 243 ASN B O 1
ATOM 8708 N N . GLU B 1 244 ? 22.906 -12.266 -10.367 1 95.06 244 GLU B N 1
ATOM 8709 C CA . GLU B 1 244 ? 23.797 -12.352 -11.523 1 95.06 244 GLU B CA 1
ATOM 8710 C C . GLU B 1 244 ? 23.078 -11.914 -12.797 1 95.06 244 GLU B C 1
ATOM 8712 O O . GLU B 1 244 ? 23.641 -11.172 -13.609 1 95.06 244 GLU B O 1
ATOM 8717 N N . LEU B 1 245 ? 21.859 -12.359 -12.953 1 96.31 245 LEU B N 1
ATOM 8718 C CA . LEU B 1 245 ? 21.078 -12.008 -14.141 1 96.31 245 LEU B CA 1
ATOM 8719 C C . LEU B 1 245 ? 20.719 -10.523 -14.133 1 96.31 245 LEU B C 1
ATOM 8721 O O . LEU B 1 245 ? 20.703 -9.891 -15.188 1 96.31 245 LEU B O 1
ATOM 8725 N N . ALA B 1 246 ? 20.516 -10 -12.977 1 95.5 246 ALA B N 1
ATOM 8726 C CA . ALA B 1 246 ? 20.234 -8.57 -12.875 1 95.5 246 ALA B CA 1
ATOM 8727 C C . ALA B 1 246 ? 21.453 -7.742 -13.258 1 95.5 246 ALA B C 1
ATOM 8729 O O . ALA B 1 246 ? 21.328 -6.703 -13.914 1 95.5 246 ALA B O 1
ATOM 8730 N N . MET B 1 247 ? 22.609 -8.18 -12.906 1 94.38 247 MET B N 1
ATOM 8731 C CA . MET B 1 247 ? 23.844 -7.492 -13.266 1 94.38 247 MET B CA 1
ATOM 8732 C C . MET B 1 247 ? 24.094 -7.578 -14.773 1 94.38 247 MET B C 1
ATOM 8734 O O . MET B 1 247 ? 24.531 -6.602 -15.391 1 94.38 247 MET B O 1
ATOM 8738 N N . LEU B 1 248 ? 23.766 -8.75 -15.289 1 93.94 248 LEU B N 1
ATOM 8739 C CA . LEU B 1 248 ? 23.969 -8.93 -16.719 1 93.94 248 LEU B CA 1
ATOM 8740 C C . LEU B 1 248 ? 23.016 -8.055 -17.531 1 93.94 248 LEU B C 1
ATOM 8742 O O . LEU B 1 248 ? 23.344 -7.605 -18.625 1 93.94 248 LEU B O 1
ATOM 8746 N N . ALA B 1 249 ? 21.844 -7.816 -17.031 1 94.69 249 ALA B N 1
ATOM 8747 C CA . ALA B 1 249 ? 20.891 -6.93 -17.703 1 94.69 249 ALA B CA 1
ATOM 8748 C C . ALA B 1 249 ? 21.453 -5.516 -17.828 1 94.69 249 ALA B C 1
ATOM 8750 O O . ALA B 1 249 ? 21.172 -4.82 -18.797 1 94.69 249 ALA B O 1
ATOM 8751 N N . ASP B 1 250 ? 22.281 -5.137 -16.859 1 92.31 250 ASP B N 1
ATOM 8752 C CA . ASP B 1 250 ? 22.859 -3.793 -16.859 1 92.31 250 ASP B CA 1
ATOM 8753 C C . ASP B 1 250 ? 24.109 -3.727 -17.75 1 92.31 250 ASP B C 1
ATOM 8755 O O . ASP B 1 250 ? 24.453 -2.658 -18.25 1 92.31 250 ASP B O 1
ATOM 8759 N N . ILE B 1 251 ? 24.719 -4.867 -17.938 1 91.88 251 ILE B N 1
ATOM 8760 C CA . ILE B 1 251 ? 25.953 -4.906 -18.719 1 91.88 251 ILE B CA 1
ATOM 8761 C C . ILE B 1 251 ? 25.609 -5.07 -20.203 1 91.88 251 ILE B C 1
ATOM 8763 O O . ILE B 1 251 ? 26.094 -4.301 -21.047 1 91.88 251 ILE B O 1
ATOM 8767 N N . GLU B 1 252 ? 24.75 -6.129 -20.453 1 91.06 252 GLU B N 1
ATOM 8768 C CA . GLU B 1 252 ? 24.344 -6.375 -21.844 1 91.06 252 GLU B CA 1
ATOM 8769 C C . GLU B 1 252 ? 22.969 -5.766 -22.125 1 91.06 252 GLU B C 1
ATOM 8771 O O . GLU B 1 252 ? 21.969 -6.469 -22.125 1 91.06 252 GLU B O 1
ATOM 8776 N N . LYS B 1 253 ? 22.906 -4.602 -22.609 1 90.56 253 LYS B N 1
ATOM 8777 C CA . LYS B 1 253 ? 21.688 -3.809 -22.75 1 90.56 253 LYS B CA 1
ATOM 8778 C C . LYS B 1 253 ? 20.859 -4.293 -23.938 1 90.56 253 LYS B C 1
ATOM 8780 O O . LYS B 1 253 ? 19.641 -4.055 -23.984 1 90.56 253 LYS B O 1
ATOM 8785 N N . GLU B 1 254 ? 21.469 -5.016 -24.828 1 90.81 254 GLU B N 1
ATOM 8786 C CA . GLU B 1 254 ? 20.734 -5.512 -25.984 1 90.81 254 GLU B CA 1
ATOM 8787 C C . GLU B 1 254 ? 19.703 -6.551 -25.578 1 90.81 254 GLU B C 1
ATOM 8789 O O . GLU B 1 254 ? 18.625 -6.629 -26.188 1 90.81 254 GLU B O 1
ATOM 8794 N N . PHE B 1 255 ? 20.109 -7.301 -24.5 1 91.88 255 PHE B N 1
ATOM 8795 C CA . PHE B 1 255 ? 19.219 -8.352 -24.031 1 91.88 255 PHE B CA 1
ATOM 8796 C C . PHE B 1 255 ? 18.703 -8.047 -22.641 1 91.88 255 PHE B C 1
ATOM 8798 O O . PHE B 1 255 ? 18.469 -8.953 -21.844 1 91.88 255 PHE B O 1
ATOM 8805 N N . LYS B 1 256 ? 18.594 -6.816 -22.406 1 93.62 256 LYS B N 1
ATOM 8806 C CA . LYS B 1 256 ? 18.188 -6.391 -21.062 1 93.62 256 LYS B CA 1
ATOM 8807 C C . LYS B 1 256 ? 16.828 -6.98 -20.688 1 93.62 256 LYS B C 1
ATOM 8809 O O . LYS B 1 256 ? 16.641 -7.477 -19.578 1 93.62 256 LYS B O 1
ATOM 8814 N N . ASN B 1 257 ? 15.906 -6.953 -21.594 1 94.06 257 ASN B N 1
ATOM 8815 C CA . ASN B 1 257 ? 14.555 -7.434 -21.312 1 94.06 257 ASN B CA 1
ATOM 8816 C C . ASN B 1 257 ? 14.547 -8.938 -21.047 1 94.06 257 ASN B C 1
ATOM 8818 O O . ASN B 1 257 ? 13.828 -9.406 -20.156 1 94.06 257 ASN B O 1
ATOM 8822 N N . ASP B 1 258 ? 15.336 -9.695 -21.734 1 93.69 258 ASP B N 1
ATOM 8823 C CA . ASP B 1 258 ? 15.398 -11.141 -21.516 1 93.69 258 ASP B CA 1
ATOM 8824 C C . ASP B 1 258 ? 16.016 -11.477 -20.172 1 93.69 258 ASP B C 1
ATOM 8826 O O . ASP B 1 258 ? 15.5 -12.312 -19.422 1 93.69 258 ASP B O 1
ATOM 8830 N N . TYR B 1 259 ? 17.047 -10.812 -19.844 1 95.19 259 TYR B N 1
ATOM 8831 C CA . TYR B 1 259 ? 17.703 -11.062 -18.578 1 95.19 259 TYR B CA 1
ATOM 8832 C C . TYR B 1 259 ? 16.812 -10.664 -17.406 1 95.19 259 TYR B C 1
ATOM 8834 O O . TYR B 1 259 ? 16.766 -11.352 -16.391 1 95.19 259 TYR B O 1
ATOM 8842 N N . SER B 1 260 ? 16.125 -9.594 -17.578 1 95.69 260 SER B N 1
ATOM 8843 C CA . SER B 1 260 ? 15.234 -9.141 -16.531 1 95.69 260 SER B CA 1
ATOM 8844 C C . SER B 1 260 ? 14.086 -10.125 -16.312 1 95.69 260 SER B C 1
ATOM 8846 O O . SER B 1 260 ? 13.672 -10.375 -15.188 1 95.69 260 SER B O 1
ATOM 8848 N N . ARG B 1 261 ? 13.602 -10.633 -17.375 1 95.94 261 ARG B N 1
ATOM 8849 C CA . ARG B 1 261 ? 12.531 -11.625 -17.281 1 95.94 261 ARG B CA 1
ATOM 8850 C C . ARG B 1 261 ? 13.023 -12.883 -16.562 1 95.94 261 ARG B C 1
ATOM 8852 O O . ARG B 1 261 ? 12.312 -13.445 -15.727 1 95.94 261 ARG B O 1
ATOM 8859 N N . LEU B 1 262 ? 14.195 -13.305 -16.844 1 96.5 262 LEU B N 1
ATOM 8860 C CA . LEU B 1 262 ? 14.773 -14.484 -16.219 1 96.5 262 LEU B CA 1
ATOM 8861 C C . LEU B 1 262 ? 15.047 -14.227 -14.734 1 96.5 262 LEU B C 1
ATOM 8863 O O . LEU B 1 262 ? 14.852 -15.117 -13.898 1 96.5 262 LEU B O 1
ATOM 8867 N N . SER B 1 263 ? 15.508 -13.039 -14.445 1 96.94 263 SER B N 1
ATOM 8868 C CA . SER B 1 263 ? 15.734 -12.68 -13.047 1 96.94 263 SER B CA 1
ATOM 8869 C C . SER B 1 263 ? 14.43 -12.719 -12.25 1 96.94 263 SER B C 1
ATOM 8871 O O . SER B 1 263 ? 14.391 -13.25 -11.141 1 96.94 263 SER B O 1
ATOM 8873 N N . ASN B 1 264 ? 13.391 -12.211 -12.844 1 95.62 264 ASN B N 1
ATOM 8874 C CA . ASN B 1 264 ? 12.094 -12.211 -12.18 1 95.62 264 ASN B CA 1
ATOM 8875 C C . ASN B 1 264 ? 11.547 -13.625 -12.016 1 95.62 264 ASN B C 1
ATOM 8877 O O . ASN B 1 264 ? 10.859 -13.93 -11.039 1 95.62 264 ASN B O 1
ATOM 8881 N N . GLN B 1 265 ? 11.852 -14.445 -12.938 1 95.75 265 GLN B N 1
ATOM 8882 C CA . GLN B 1 265 ? 11.43 -15.836 -12.836 1 95.75 265 GLN B CA 1
ATOM 8883 C C . GLN B 1 265 ? 12.086 -16.516 -11.641 1 95.75 265 GLN B C 1
ATOM 8885 O O . GLN B 1 265 ? 11.445 -17.297 -10.93 1 95.75 265 GLN B O 1
ATOM 8890 N N . CYS B 1 266 ? 13.312 -16.234 -11.422 1 96.12 266 CYS B N 1
ATOM 8891 C CA . CYS B 1 266 ? 14.008 -16.781 -10.273 1 96.12 266 CYS B CA 1
ATOM 8892 C C . CYS B 1 266 ? 13.43 -16.234 -8.969 1 96.12 266 CYS B C 1
ATOM 8894 O O . CYS B 1 266 ? 13.273 -16.984 -8 1 96.12 266 CYS B O 1
ATOM 8896 N N . LYS B 1 267 ? 13.133 -15.039 -8.984 1 96.06 267 LYS B N 1
ATOM 8897 C CA . LYS B 1 267 ? 12.539 -14.422 -7.797 1 96.06 267 LYS B CA 1
ATOM 8898 C C . LYS B 1 267 ? 11.18 -15.047 -7.484 1 96.06 267 LYS B C 1
ATOM 8900 O O . LYS B 1 267 ? 10.875 -15.344 -6.324 1 96.06 267 LYS B O 1
ATOM 8905 N N . ASP B 1 268 ? 10.445 -15.242 -8.484 1 95 268 ASP B N 1
ATOM 8906 C CA . ASP B 1 268 ? 9.125 -15.844 -8.297 1 95 268 ASP B CA 1
ATOM 8907 C C . ASP B 1 268 ? 9.242 -17.281 -7.805 1 95 268 ASP B C 1
ATOM 8909 O O . ASP B 1 268 ? 8.398 -17.75 -7.043 1 95 268 ASP B O 1
ATOM 8913 N N . TYR B 1 269 ? 10.234 -17.984 -8.242 1 96.06 269 TYR B N 1
ATOM 8914 C CA . TYR B 1 269 ? 10.477 -19.359 -7.809 1 96.06 269 TYR B CA 1
ATOM 8915 C C . TYR B 1 269 ? 10.703 -19.422 -6.301 1 96.06 269 TYR B C 1
ATOM 8917 O O . TYR B 1 269 ? 10.125 -20.266 -5.617 1 96.06 269 TYR B O 1
ATOM 8925 N N . VAL B 1 270 ? 11.469 -18.516 -5.773 1 95.88 270 VAL B N 1
ATOM 8926 C CA . VAL B 1 270 ? 11.781 -18.516 -4.348 1 95.88 270 VAL B CA 1
ATOM 8927 C C . VAL B 1 270 ? 10.539 -18.156 -3.543 1 95.88 270 VAL B C 1
ATOM 8929 O O . VAL B 1 270 ? 10.305 -18.703 -2.465 1 95.88 270 VAL B O 1
ATOM 8932 N N . VAL B 1 271 ? 9.773 -17.281 -4.062 1 95.56 271 VAL B N 1
ATOM 8933 C CA . VAL B 1 271 ? 8.523 -16.906 -3.406 1 95.56 271 VAL B CA 1
ATOM 8934 C C . VAL B 1 271 ? 7.566 -18.094 -3.395 1 95.56 271 VAL B C 1
ATOM 8936 O O . VAL B 1 271 ? 6.871 -18.328 -2.404 1 95.56 271 VAL B O 1
ATOM 8939 N N . GLY B 1 272 ? 7.59 -18.812 -4.488 1 94.5 272 GLY B N 1
ATOM 8940 C CA . GLY B 1 272 ? 6.754 -20 -4.555 1 94.5 272 GLY B CA 1
ATOM 8941 C C . GLY B 1 272 ? 7.133 -21.062 -3.535 1 94.5 272 GLY B C 1
ATOM 8942 O O . GLY B 1 272 ? 6.266 -21.734 -2.98 1 94.5 272 GLY B O 1
ATOM 8943 N N . LEU B 1 273 ? 8.359 -21.172 -3.227 1 94 273 LEU B N 1
ATOM 8944 C CA . LEU B 1 273 ? 8.82 -22.125 -2.227 1 94 273 LEU B CA 1
ATOM 8945 C C . LEU B 1 273 ? 8.43 -21.688 -0.823 1 94 273 LEU B C 1
ATOM 8947 O O . LEU B 1 273 ? 8.047 -22.516 0.009 1 94 273 LEU B O 1
ATOM 8951 N N . LEU B 1 274 ? 8.508 -20.469 -0.639 1 93.12 274 LEU B N 1
ATOM 8952 C CA . LEU B 1 274 ? 8.148 -19.922 0.668 1 93.12 274 LEU B CA 1
ATOM 8953 C C . LEU B 1 274 ? 6.656 -20.094 0.935 1 93.12 274 LEU B C 1
ATOM 8955 O O . LEU B 1 274 ? 6.246 -20.297 2.078 1 93.12 274 LEU B O 1
ATOM 8959 N N . ASP B 1 275 ? 5.883 -20.031 -0.061 1 91 275 ASP B N 1
ATOM 8960 C CA . ASP B 1 275 ? 4.434 -20.172 0.06 1 91 275 ASP B CA 1
ATOM 8961 C C . ASP B 1 275 ? 4.051 -21.594 0.476 1 91 275 ASP B C 1
ATOM 8963 O O . ASP B 1 275 ? 2.984 -21.812 1.054 1 91 275 ASP B O 1
ATOM 8967 N N . LEU B 1 276 ? 4.918 -22.547 0.24 1 91.06 276 LEU B N 1
ATOM 8968 C CA . LEU B 1 276 ? 4.594 -23.938 0.479 1 91.06 276 LEU B CA 1
ATOM 8969 C C . LEU B 1 276 ? 5.098 -24.391 1.847 1 91.06 276 LEU B C 1
ATOM 8971 O O . LEU B 1 276 ? 4.91 -25.547 2.234 1 91.06 276 LEU B O 1
ATOM 8975 N N . CYS B 1 277 ? 5.613 -23.453 2.549 1 90.44 277 CYS B N 1
ATOM 8976 C CA . CYS B 1 277 ? 6.047 -23.797 3.898 1 90.44 277 CYS B CA 1
ATOM 8977 C C . CYS B 1 277 ? 4.852 -23.984 4.824 1 90.44 277 CYS B C 1
ATOM 8979 O O . CYS B 1 277 ? 3.854 -23.281 4.707 1 90.44 277 CYS B O 1
ATOM 8981 N N . ARG B 1 278 ? 4.973 -25.016 5.762 1 85.56 278 ARG B N 1
ATOM 8982 C CA . ARG B 1 278 ? 3.848 -25.344 6.637 1 85.56 278 ARG B CA 1
ATOM 8983 C C . ARG B 1 278 ? 4.227 -25.156 8.102 1 85.56 278 ARG B C 1
ATOM 8985 O O . ARG B 1 278 ? 3.354 -25.109 8.969 1 85.56 278 ARG B O 1
ATOM 8992 N N . SER B 1 279 ? 5.504 -25.141 8.367 1 84.5 279 SER B N 1
ATOM 8993 C CA . SER B 1 279 ? 5.945 -25 9.758 1 84.5 279 SER B CA 1
ATOM 8994 C C . SER B 1 279 ? 6.988 -23.891 9.898 1 84.5 279 SER B C 1
ATOM 8996 O O . SER B 1 279 ? 7.574 -23.453 8.906 1 84.5 279 SER B O 1
ATOM 8998 N N . THR B 1 280 ? 7.156 -23.531 11.164 1 87.25 280 THR B N 1
ATOM 8999 C CA . THR B 1 280 ? 8.141 -22.484 11.445 1 87.25 280 THR B CA 1
ATOM 9000 C C . THR B 1 280 ? 9.555 -23 11.195 1 87.25 280 THR B C 1
ATOM 9002 O O . THR B 1 280 ? 10.43 -22.25 10.766 1 87.25 280 THR B O 1
ATOM 9005 N N . GLU B 1 281 ? 9.727 -24.25 11.336 1 85.38 281 GLU B N 1
ATOM 9006 C CA . GLU B 1 281 ? 11.047 -24.828 11.109 1 85.38 281 GLU B CA 1
ATOM 9007 C C . GLU B 1 281 ? 11.43 -24.766 9.633 1 85.38 281 GLU B C 1
ATOM 9009 O O . GLU B 1 281 ? 12.594 -24.516 9.305 1 85.38 281 GLU B O 1
ATOM 9014 N N . GLU B 1 282 ? 10.477 -24.938 8.828 1 88.56 282 GLU B N 1
ATOM 9015 C CA . GLU B 1 282 ? 10.742 -24.891 7.395 1 88.56 282 GLU B CA 1
ATOM 9016 C C . GLU B 1 282 ? 11.047 -23.469 6.945 1 88.56 282 GLU B C 1
ATOM 9018 O O . GLU B 1 282 ? 11.922 -23.25 6.098 1 88.56 282 GLU B O 1
ATOM 9023 N N . VAL B 1 283 ? 10.359 -22.562 7.555 1 90.94 283 VAL B N 1
ATOM 9024 C CA . VAL B 1 283 ? 10.594 -21.156 7.199 1 90.94 283 VAL B CA 1
ATOM 9025 C C . VAL B 1 283 ? 11.984 -20.734 7.668 1 90.94 283 VAL B C 1
ATOM 9027 O O . VAL B 1 283 ? 12.711 -20.062 6.938 1 90.94 283 VAL B O 1
ATOM 9030 N N . GLU B 1 284 ? 12.352 -21.188 8.852 1 89.25 284 GLU B N 1
ATOM 9031 C CA . GLU B 1 284 ? 13.664 -20.844 9.398 1 89.25 284 GLU B CA 1
ATOM 9032 C C . GLU B 1 284 ? 14.781 -21.469 8.57 1 89.25 284 GLU B C 1
ATOM 9034 O O . GLU B 1 284 ? 15.852 -20.875 8.414 1 89.25 284 GLU B O 1
ATOM 9039 N N . ALA B 1 285 ? 14.469 -22.578 8.047 1 88.25 285 ALA B N 1
ATOM 9040 C CA . ALA B 1 285 ? 15.477 -23.234 7.223 1 88.25 285 ALA B CA 1
ATOM 9041 C C . ALA B 1 285 ? 15.711 -22.469 5.926 1 88.25 285 ALA B C 1
ATOM 9043 O O . ALA B 1 285 ? 16.844 -22.375 5.445 1 88.25 285 ALA B O 1
ATOM 9044 N N . ILE B 1 286 ? 14.695 -21.938 5.402 1 90.88 286 ILE B N 1
ATOM 9045 C CA . ILE B 1 286 ? 14.812 -21.188 4.156 1 90.88 286 ILE B CA 1
ATOM 9046 C C . ILE B 1 286 ? 15.5 -19.859 4.414 1 90.88 286 ILE B C 1
ATOM 9048 O O . ILE B 1 286 ? 16.328 -19.406 3.617 1 90.88 286 ILE B O 1
ATOM 9052 N N . LEU B 1 287 ? 15.219 -19.266 5.527 1 90.88 287 LEU B N 1
ATOM 9053 C CA . LEU B 1 287 ? 15.719 -17.922 5.801 1 90.88 287 LEU B CA 1
ATOM 9054 C C . LEU B 1 287 ? 17.156 -17.969 6.301 1 90.88 287 LEU B C 1
ATOM 9056 O O . LEU B 1 287 ? 17.938 -17.062 6.027 1 90.88 287 LEU B O 1
ATOM 9060 N N . ASN B 1 288 ? 17.562 -18.969 7.043 1 86.69 288 ASN B N 1
ATOM 9061 C CA . ASN B 1 288 ? 18.906 -19.062 7.609 1 86.69 288 ASN B CA 1
ATOM 9062 C C . ASN B 1 288 ? 19.859 -19.812 6.688 1 86.69 288 ASN B C 1
ATOM 9064 O O . ASN B 1 288 ? 21.016 -19.438 6.543 1 86.69 288 ASN B O 1
ATOM 9068 N N . GLY B 1 289 ? 19.484 -20.688 6.035 1 78.31 289 GLY B N 1
ATOM 9069 C CA . GLY B 1 289 ? 20.359 -21.531 5.227 1 78.31 289 GLY B CA 1
ATOM 9070 C C . GLY B 1 289 ? 21.219 -22.469 6.051 1 78.31 289 GLY B C 1
ATOM 9071 O O . GLY B 1 289 ? 20.75 -23.031 7.039 1 78.31 289 GLY B O 1
ATOM 9072 N N . GLU B 1 290 ? 22.547 -22.641 5.621 1 67.88 290 GLU B N 1
ATOM 9073 C CA . GLU B 1 290 ? 23.469 -23.609 6.203 1 67.88 290 GLU B CA 1
ATOM 9074 C C . GLU B 1 290 ? 24.047 -23.109 7.527 1 67.88 290 GLU B C 1
ATOM 9076 O O . GLU B 1 290 ? 24.453 -23.906 8.375 1 67.88 290 GLU B O 1
ATOM 9081 N N . THR B 1 291 ? 24.047 -21.797 7.719 1 57.22 291 THR B N 1
ATOM 9082 C CA . THR B 1 291 ? 24.781 -21.297 8.875 1 57.22 291 THR B CA 1
ATOM 9083 C C . THR B 1 291 ? 24.031 -21.609 10.172 1 57.22 291 THR B C 1
ATOM 9085 O O . THR B 1 291 ? 23.734 -20.703 10.953 1 57.22 291 THR B O 1
ATOM 9088 N N . PHE B 1 292 ? 23.281 -22.547 10.086 1 51.12 292 PHE B N 1
ATOM 9089 C CA . PHE B 1 292 ? 22.656 -22.719 11.391 1 51.12 292 PHE B CA 1
ATOM 9090 C C . PHE B 1 292 ? 23.688 -22.703 12.508 1 51.12 292 PHE B C 1
ATOM 9092 O O . PHE B 1 292 ? 24.844 -23.078 12.289 1 51.12 292 PHE B O 1
ATOM 9099 N N . CYS B 1 293 ? 23.297 -22.219 13.703 1 44.53 293 CYS B N 1
ATOM 9100 C CA . CYS B 1 293 ? 23.953 -21.859 14.961 1 44.53 293 CYS B CA 1
ATOM 9101 C C . CYS B 1 293 ? 24.812 -23 15.484 1 44.53 293 CYS B C 1
ATOM 9103 O O . CYS B 1 293 ? 24.406 -24.156 15.406 1 44.53 293 CYS B O 1
ATOM 9105 N N . GLU B 1 294 ? 26.031 -22.938 15.508 1 42.09 294 GLU B N 1
ATOM 9106 C CA . GLU B 1 294 ? 26.875 -23.609 16.5 1 42.09 294 GLU B CA 1
ATOM 9107 C C . GLU B 1 294 ? 26.094 -23.891 17.781 1 42.09 294 GLU B C 1
ATOM 9109 O O . GLU B 1 294 ? 25.5 -22.984 18.359 1 42.09 294 GLU B O 1
ATOM 9114 N N . ASP B 1 295 ? 25.469 -24.984 17.953 1 39.38 295 ASP B N 1
ATOM 9115 C CA . ASP B 1 295 ? 25 -25.406 19.281 1 39.38 295 ASP B CA 1
ATOM 9116 C C . ASP B 1 295 ? 25.969 -24.938 20.375 1 39.38 295 ASP B C 1
ATOM 9118 O O . ASP B 1 295 ? 26.766 -25.734 20.875 1 39.38 295 ASP B O 1
ATOM 9122 N N . THR B 1 296 ? 26.906 -24.016 20.312 1 38.69 296 THR B N 1
ATOM 9123 C CA . THR B 1 296 ? 27.484 -23.922 21.656 1 38.69 296 THR B CA 1
ATOM 9124 C C . THR B 1 296 ? 26.391 -23.953 22.719 1 38.69 296 THR B C 1
ATOM 9126 O O . THR B 1 296 ? 25.312 -23.375 22.531 1 38.69 296 THR B O 1
ATOM 9129 N N . PHE B 1 297 ? 26.25 -25.047 23.547 1 36.69 297 PHE B N 1
ATOM 9130 C CA . PHE B 1 297 ? 25.484 -25.188 24.781 1 36.69 297 PHE B CA 1
ATOM 9131 C C . PHE B 1 297 ? 25.031 -23.828 25.297 1 36.69 297 PHE B C 1
ATOM 9133 O O . PHE B 1 297 ? 24.328 -23.734 26.312 1 36.69 297 PHE B O 1
ATOM 9140 N N . ASP B 1 298 ? 25.812 -22.75 25.281 1 40.41 298 ASP B N 1
ATOM 9141 C CA . ASP B 1 298 ? 25.391 -21.531 25.953 1 40.41 298 ASP B CA 1
ATOM 9142 C C . ASP B 1 298 ? 24.109 -20.969 25.359 1 40.41 298 ASP B C 1
ATOM 9144 O O . ASP B 1 298 ? 23.562 -21.547 24.406 1 40.41 298 ASP B O 1
ATOM 9148 N N . VAL B 1 299 ? 23.828 -19.516 25.391 1 45.09 299 VAL B N 1
ATOM 9149 C CA . VAL B 1 299 ? 22.672 -18.625 25.25 1 45.09 299 VAL B CA 1
ATOM 9150 C C . VAL B 1 299 ? 22.094 -18.75 23.844 1 45.09 299 VAL B C 1
ATOM 9152 O O . VAL B 1 299 ? 22.828 -18.688 22.859 1 45.09 299 VAL B O 1
ATOM 9155 N N . ALA B 1 300 ? 20.984 -19.484 23.703 1 48.84 300 ALA B N 1
ATOM 9156 C CA . ALA B 1 300 ? 20.031 -19.562 22.609 1 48.84 300 ALA B CA 1
ATOM 9157 C C . ALA B 1 300 ? 20.078 -18.297 21.75 1 48.84 300 ALA B C 1
ATOM 9159 O O . ALA B 1 300 ? 19.594 -17.234 22.172 1 48.84 300 ALA B O 1
ATOM 9160 N N . GLY B 1 301 ? 21.094 -17.938 21.016 1 58.59 301 GLY B N 1
ATOM 9161 C CA . GLY B 1 301 ? 21.281 -16.703 20.266 1 58.59 301 GLY B CA 1
ATOM 9162 C C . GLY B 1 301 ? 20.297 -16.562 19.109 1 58.59 301 GLY B C 1
ATOM 9163 O O . GLY B 1 301 ? 19.562 -17.5 18.797 1 58.59 301 GLY B O 1
ATOM 9164 N N . ARG B 1 302 ? 19.953 -15.477 18.516 1 74.5 302 ARG B N 1
ATOM 9165 C CA . ARG B 1 302 ? 19.094 -15.094 17.391 1 74.5 302 ARG B CA 1
ATOM 9166 C C . ARG B 1 302 ? 19.594 -15.711 16.094 1 74.5 302 ARG B C 1
ATOM 9168 O O . ARG B 1 302 ? 20.797 -15.758 15.836 1 74.5 302 ARG B O 1
ATOM 9175 N N . PRO B 1 303 ? 18.609 -16.281 15.352 1 79.38 303 PRO B N 1
ATOM 9176 C CA . PRO B 1 303 ? 19 -16.812 14.055 1 79.38 303 PRO B CA 1
ATOM 9177 C C . PRO B 1 303 ? 19.672 -15.773 13.164 1 79.38 303 PRO B C 1
ATOM 9179 O O . PRO B 1 303 ? 19.297 -14.602 13.188 1 79.38 303 PRO B O 1
ATOM 9182 N N . PRO B 1 304 ? 20.781 -16.109 12.57 1 78.75 304 PRO B N 1
ATOM 9183 C CA . PRO B 1 304 ? 21.531 -15.125 11.773 1 78.75 304 PRO B CA 1
ATOM 9184 C C . PRO B 1 304 ? 20.75 -14.648 10.547 1 78.75 304 PRO B C 1
ATOM 9186 O O . PRO B 1 304 ? 21.031 -13.57 10.023 1 78.75 304 PRO B O 1
ATOM 9189 N N . LEU B 1 305 ? 19.75 -15.344 10.07 1 87.5 305 LEU B N 1
ATOM 9190 C CA . LEU B 1 305 ? 18.953 -14.953 8.914 1 87.5 305 LEU B CA 1
ATOM 9191 C C . LEU B 1 305 ? 19.859 -14.539 7.754 1 87.5 305 LEU B C 1
ATOM 9193 O O . LEU B 1 305 ? 19.641 -13.492 7.141 1 87.5 305 LEU B O 1
ATOM 9197 N N . THR B 1 306 ? 20.844 -15.32 7.332 1 86.69 306 THR B N 1
ATOM 9198 C CA . THR B 1 306 ? 21.844 -15.008 6.305 1 86.69 306 THR B CA 1
ATOM 9199 C C . THR B 1 306 ? 21.172 -14.906 4.93 1 86.69 306 THR B C 1
ATOM 9201 O O . THR B 1 306 ? 21.5 -14.023 4.141 1 86.69 306 THR B O 1
ATOM 9204 N N . ARG B 1 307 ? 20.266 -15.766 4.648 1 92.12 307 ARG B N 1
ATOM 9205 C CA . ARG B 1 307 ? 19.594 -15.75 3.346 1 92.12 307 ARG B CA 1
ATOM 9206 C C . ARG B 1 307 ? 18.688 -14.539 3.217 1 92.12 307 ARG B C 1
ATOM 9208 O O . ARG B 1 307 ? 18.531 -13.977 2.129 1 92.12 307 ARG B O 1
ATOM 9215 N N . LEU B 1 308 ? 18.094 -14.195 4.297 1 91.88 308 LEU B N 1
ATOM 9216 C CA . LEU B 1 308 ? 17.25 -13.016 4.27 1 91.88 308 LEU B CA 1
ATOM 9217 C C . LEU B 1 308 ? 18.062 -11.75 4.047 1 91.88 308 LEU B C 1
ATOM 9219 O O . LEU B 1 308 ? 17.641 -10.844 3.334 1 91.88 308 LEU B O 1
ATOM 9223 N N . LYS B 1 309 ? 19.266 -11.703 4.625 1 90.56 309 LYS B N 1
ATOM 9224 C CA . LYS B 1 309 ? 20.156 -10.578 4.402 1 90.56 309 LYS B CA 1
ATOM 9225 C C . LYS B 1 309 ? 20.562 -10.469 2.934 1 90.56 309 LYS B C 1
ATOM 9227 O O . LYS B 1 309 ? 20.641 -9.375 2.381 1 90.56 309 LYS B O 1
ATOM 9232 N N . LEU B 1 310 ? 20.734 -11.602 2.352 1 91.5 310 LEU B N 1
ATOM 9233 C CA . LEU B 1 310 ? 21.078 -11.625 0.932 1 91.5 310 LEU B CA 1
ATOM 9234 C C . LEU B 1 310 ? 19.891 -11.172 0.084 1 91.5 310 LEU B C 1
ATOM 9236 O O . LEU B 1 310 ? 20.062 -10.484 -0.921 1 91.5 310 LEU B O 1
ATOM 9240 N N . ALA B 1 311 ? 18.719 -11.617 0.5 1 94.44 311 ALA B N 1
ATOM 9241 C CA . ALA B 1 311 ? 17.516 -11.227 -0.234 1 94.44 311 ALA B CA 1
ATOM 9242 C C . ALA B 1 311 ? 17.281 -9.719 -0.166 1 94.44 311 ALA B C 1
ATOM 9244 O O . ALA B 1 311 ? 16.812 -9.117 -1.133 1 94.44 311 ALA B O 1
ATOM 9245 N N . ILE B 1 312 ? 17.625 -9.117 0.956 1 92.31 312 ILE B N 1
ATOM 9246 C CA . ILE B 1 312 ? 17.5 -7.672 1.104 1 92.31 312 ILE B CA 1
ATOM 9247 C C . ILE B 1 312 ? 18.547 -6.961 0.261 1 92.31 312 ILE B C 1
ATOM 9249 O O . ILE B 1 312 ? 18.25 -5.977 -0.417 1 92.31 312 ILE B O 1
ATOM 9253 N N . LYS B 1 313 ? 19.719 -7.527 0.253 1 89.94 313 LYS B N 1
ATOM 9254 C CA . LYS B 1 313 ? 20.812 -6.938 -0.532 1 89.94 313 LYS B CA 1
ATOM 9255 C C . LYS B 1 313 ? 20.5 -7 -2.025 1 89.94 313 LYS B C 1
ATOM 9257 O O . LYS B 1 313 ? 20.75 -6.039 -2.756 1 89.94 313 LYS B O 1
ATOM 9262 N N . TYR B 1 314 ? 19.844 -8.156 -2.441 1 92.19 314 TYR B N 1
ATOM 9263 C CA . TYR B 1 314 ? 19.531 -8.336 -3.855 1 92.19 314 TYR B CA 1
ATOM 9264 C C . TYR B 1 314 ? 18.172 -7.75 -4.199 1 92.19 314 TYR B C 1
ATOM 9266 O O . TYR B 1 314 ? 17.703 -7.852 -5.336 1 92.19 314 TYR B O 1
ATOM 9274 N N . GLU B 1 315 ? 17.5 -7.121 -3.291 1 91.25 315 GLU B N 1
ATOM 9275 C CA . GLU B 1 315 ? 16.234 -6.391 -3.453 1 91.25 315 GLU B CA 1
ATOM 9276 C C . GLU B 1 315 ? 15.125 -7.305 -3.947 1 91.25 315 GLU B C 1
ATOM 9278 O O . GLU B 1 315 ? 14.43 -6.98 -4.91 1 91.25 315 GLU B O 1
ATOM 9283 N N . LEU B 1 316 ? 14.969 -8.469 -3.303 1 94.94 316 LEU B N 1
ATOM 9284 C CA . LEU B 1 316 ? 13.797 -9.305 -3.537 1 94.94 316 LEU B CA 1
ATOM 9285 C C . LEU B 1 316 ? 12.609 -8.836 -2.697 1 94.94 316 LEU B C 1
ATOM 9287 O O . LEU B 1 316 ? 12.344 -9.391 -1.626 1 94.94 316 LEU B O 1
ATOM 9291 N N . LYS B 1 317 ? 11.859 -7.969 -3.17 1 94.31 317 LYS B N 1
ATOM 9292 C CA . LYS B 1 317 ? 10.82 -7.285 -2.406 1 94.31 317 LYS B CA 1
ATOM 9293 C C . LYS B 1 317 ? 9.648 -8.219 -2.105 1 94.31 317 LYS B C 1
ATOM 9295 O O . LYS B 1 317 ? 9.156 -8.258 -0.979 1 94.31 317 LYS B O 1
ATOM 9300 N N . LYS B 1 318 ? 9.227 -8.984 -3.049 1 94.56 318 LYS B N 1
ATOM 9301 C CA . LYS B 1 318 ? 8.086 -9.875 -2.842 1 94.56 318 LYS B CA 1
ATOM 9302 C C . LYS B 1 318 ? 8.43 -10.992 -1.863 1 94.56 318 LYS B C 1
ATOM 9304 O O . LYS B 1 318 ? 7.582 -11.438 -1.092 1 94.56 318 LYS B O 1
ATOM 9309 N N . PHE B 1 319 ? 9.688 -11.422 -1.867 1 96.12 319 PHE B N 1
ATOM 9310 C CA . PHE B 1 319 ? 10.156 -12.461 -0.951 1 96.12 319 PHE B CA 1
ATOM 9311 C C . PHE B 1 319 ? 10.172 -11.945 0.483 1 96.12 319 PHE B C 1
ATOM 9313 O O . PHE B 1 319 ? 9.695 -12.617 1.396 1 96.12 319 PHE B O 1
ATOM 9320 N N . VAL B 1 320 ? 10.648 -10.789 0.662 1 95.75 320 VAL B N 1
ATOM 9321 C CA . VAL B 1 320 ? 10.789 -10.211 1.994 1 95.75 320 VAL B CA 1
ATOM 9322 C C . VAL B 1 320 ? 9.422 -9.805 2.525 1 95.75 320 VAL B C 1
ATOM 9324 O O . VAL B 1 320 ? 9.156 -9.898 3.729 1 95.75 320 VAL B O 1
ATOM 9327 N N . ALA B 1 321 ? 8.578 -9.391 1.651 1 94.88 321 ALA B N 1
ATOM 9328 C CA . ALA B 1 321 ? 7.25 -8.93 2.053 1 94.88 321 ALA B CA 1
ATOM 9329 C C . ALA B 1 321 ? 6.293 -10.102 2.232 1 94.88 321 ALA B C 1
ATOM 9331 O O . ALA B 1 321 ? 5.156 -9.922 2.682 1 94.88 321 ALA B O 1
ATOM 9332 N N . HIS B 1 322 ? 6.766 -11.273 1.934 1 93.5 322 HIS B N 1
ATOM 9333 C CA . HIS B 1 322 ? 5.91 -12.445 2.074 1 93.5 322 HIS B CA 1
ATOM 9334 C C . HIS B 1 322 ? 5.449 -12.625 3.518 1 93.5 322 HIS B C 1
ATOM 9336 O O . HIS B 1 322 ? 6.211 -12.375 4.453 1 93.5 322 HIS B O 1
ATOM 9342 N N . PRO B 1 323 ? 4.219 -13.008 3.756 1 91.44 323 PRO B N 1
ATOM 9343 C CA . PRO B 1 323 ? 3.666 -13.102 5.109 1 91.44 323 PRO B CA 1
ATOM 9344 C C . PRO B 1 323 ? 4.457 -14.055 6.004 1 91.44 323 PRO B C 1
ATOM 9346 O O . PRO B 1 323 ? 4.602 -13.805 7.203 1 91.44 323 PRO B O 1
ATOM 9349 N N . ASN B 1 324 ? 4.98 -15.117 5.477 1 91.75 324 ASN B N 1
ATOM 9350 C CA . ASN B 1 324 ? 5.75 -16.062 6.277 1 91.75 324 ASN B CA 1
ATOM 9351 C C . ASN B 1 324 ? 7.059 -15.445 6.762 1 91.75 324 ASN B C 1
ATOM 9353 O O . ASN B 1 324 ? 7.492 -15.703 7.887 1 91.75 324 ASN B O 1
ATOM 9357 N N . CYS B 1 325 ? 7.609 -14.742 5.883 1 92.81 325 CYS B N 1
ATOM 9358 C CA . CYS B 1 325 ? 8.828 -14.047 6.273 1 92.81 325 CYS B CA 1
ATOM 9359 C C . CYS B 1 325 ? 8.539 -12.961 7.297 1 92.81 325 CYS B C 1
ATOM 9361 O O . CYS B 1 325 ? 9.258 -12.82 8.289 1 92.81 325 CYS B O 1
ATOM 9363 N N . GLN B 1 326 ? 7.461 -12.227 7.113 1 92.19 326 GLN B N 1
ATOM 9364 C CA . GLN B 1 326 ? 7.098 -11.125 8 1 92.19 326 GLN B CA 1
ATOM 9365 C C . GLN B 1 326 ? 6.73 -11.633 9.391 1 92.19 326 GLN B C 1
ATOM 9367 O O . GLN B 1 326 ? 7.016 -10.977 10.391 1 92.19 326 GLN B O 1
ATOM 9372 N N . GLN B 1 327 ? 6.148 -12.781 9.453 1 89.5 327 GLN B N 1
ATOM 9373 C CA . GLN B 1 327 ? 5.797 -13.352 10.75 1 89.5 327 GLN B CA 1
ATOM 9374 C C . GLN B 1 327 ? 7.043 -13.734 11.539 1 89.5 327 GLN B C 1
ATOM 9376 O O . GLN B 1 327 ? 7.09 -13.562 12.758 1 89.5 327 GLN B O 1
ATOM 9381 N N . GLN B 1 328 ? 7.973 -14.219 10.844 1 90 328 GLN B N 1
ATOM 9382 C CA . GLN B 1 328 ? 9.219 -14.562 11.516 1 90 328 GLN B CA 1
ATOM 9383 C C . GLN B 1 328 ? 9.938 -13.312 12.023 1 90 328 GLN B C 1
ATOM 9385 O O . GLN B 1 328 ? 10.461 -13.305 13.141 1 90 328 GLN B O 1
ATOM 9390 N N . LEU B 1 329 ? 9.914 -12.336 11.219 1 91.19 329 LEU B N 1
ATOM 9391 C CA . LEU B 1 329 ? 10.539 -11.086 11.617 1 91.19 329 LEU B CA 1
ATOM 9392 C C . LEU B 1 329 ? 9.82 -10.461 12.805 1 91.19 329 LEU B C 1
ATOM 9394 O O . LEU B 1 329 ? 10.453 -9.891 13.695 1 91.19 329 LEU B O 1
ATOM 9398 N N . LEU B 1 330 ? 8.539 -10.617 12.82 1 89.75 330 LEU B N 1
ATOM 9399 C CA . LEU B 1 330 ? 7.742 -10.086 13.922 1 89.75 330 LEU B CA 1
ATOM 9400 C C . LEU B 1 330 ? 8.031 -10.844 15.219 1 89.75 330 LEU B C 1
ATOM 9402 O O . LEU B 1 330 ? 8.062 -10.242 16.297 1 89.75 330 LEU B O 1
ATOM 9406 N N . SER B 1 331 ? 8.227 -12.117 15.047 1 86.88 331 SER B N 1
ATOM 9407 C CA . SER B 1 331 ? 8.547 -12.914 16.234 1 86.88 331 SER B CA 1
ATOM 9408 C C . SER B 1 331 ? 9.898 -12.508 16.812 1 86.88 331 SER B C 1
ATOM 9410 O O . SER B 1 331 ? 10.062 -12.461 18.031 1 86.88 331 SER B O 1
ATOM 9412 N N . ILE B 1 332 ? 10.82 -12.172 15.977 1 88.38 332 ILE B N 1
ATOM 9413 C CA . ILE B 1 332 ? 12.133 -11.734 16.438 1 88.38 332 ILE B CA 1
ATOM 9414 C C . ILE B 1 332 ? 12.031 -10.32 17.016 1 88.38 332 ILE B C 1
ATOM 9416 O O . ILE B 1 332 ? 12.703 -9.992 18 1 88.38 332 ILE B O 1
ATOM 9420 N N . TRP B 1 333 ? 11.203 -9.5 16.453 1 89.94 333 TRP B N 1
ATOM 9421 C CA . TRP B 1 333 ? 11 -8.125 16.875 1 89.94 333 TRP B CA 1
ATOM 9422 C C . TRP B 1 333 ? 10.492 -8.062 18.312 1 89.94 333 TRP B C 1
ATOM 9424 O O . TRP B 1 333 ? 10.938 -7.223 19.109 1 89.94 333 TRP B O 1
ATOM 9434 N N . TYR B 1 334 ? 9.68 -9.047 18.703 1 87.62 334 TYR B N 1
ATOM 9435 C CA . TYR B 1 334 ? 9.109 -9.055 20.047 1 87.62 334 TYR B CA 1
ATOM 9436 C C . TYR B 1 334 ? 9.75 -10.141 20.906 1 87.62 334 TYR B C 1
ATOM 9438 O O . TYR B 1 334 ? 9.148 -10.617 21.859 1 87.62 334 TYR B O 1
ATOM 9446 N N . GLU B 1 335 ? 10.93 -10.375 20.578 1 83.88 335 GLU B N 1
ATOM 9447 C CA . GLU B 1 335 ? 11.664 -11.359 21.359 1 83.88 335 GLU B CA 1
ATOM 9448 C C . GLU B 1 335 ? 11.789 -10.938 22.812 1 83.88 335 GLU B C 1
ATOM 9450 O O . GLU B 1 335 ? 12.031 -9.758 23.109 1 83.88 335 GLU B O 1
ATOM 9455 N N . ASN B 1 336 ? 11.539 -11.719 23.75 1 79.19 336 ASN B N 1
ATOM 9456 C CA . ASN B 1 336 ? 11.68 -11.508 25.188 1 79.19 336 ASN B CA 1
ATOM 9457 C C . ASN B 1 336 ? 10.578 -10.609 25.75 1 79.19 336 ASN B C 1
ATOM 9459 O O . ASN B 1 336 ? 10.711 -10.07 26.844 1 79.19 336 ASN B O 1
ATOM 9463 N N . LEU B 1 337 ? 9.727 -10.266 24.953 1 82.5 337 LEU B N 1
ATOM 9464 C CA . LEU B 1 337 ? 8.57 -9.484 25.391 1 82.5 337 LEU B CA 1
ATOM 9465 C C . LEU B 1 337 ? 7.277 -10.266 25.188 1 82.5 337 LEU B C 1
ATOM 9467 O O . LEU B 1 337 ? 6.504 -9.969 24.281 1 82.5 337 LEU B O 1
ATOM 9471 N N . PRO B 1 338 ? 7.27 -11.25 26.156 1 71.94 338 PRO B N 1
ATOM 9472 C CA . PRO B 1 338 ? 6.094 -12.094 25.938 1 71.94 338 PRO B CA 1
ATOM 9473 C C . PRO B 1 338 ? 4.781 -11.328 26.094 1 71.94 338 PRO B C 1
ATOM 9475 O O . PRO B 1 338 ? 4.676 -10.453 26.969 1 71.94 338 PRO B O 1
ATOM 9478 N N . GLY B 1 339 ? 3.812 -11.266 25.203 1 75.75 339 GLY B N 1
ATOM 9479 C CA . GLY B 1 339 ? 2.449 -10.773 25.344 1 75.75 339 GLY B CA 1
ATOM 9480 C C . GLY B 1 339 ? 2.223 -9.43 24.688 1 75.75 339 GLY B C 1
ATOM 9481 O O . GLY B 1 339 ? 1.082 -9.047 24.422 1 75.75 339 GLY B O 1
ATOM 9482 N N . LEU B 1 340 ? 3.35 -8.695 24.547 1 81.94 340 LEU B N 1
ATOM 9483 C CA . LEU B 1 340 ? 3.143 -7.367 23.984 1 81.94 340 LEU B CA 1
ATOM 9484 C C . LEU B 1 340 ? 2.602 -7.453 22.562 1 81.94 340 LEU B C 1
ATOM 9486 O O . LEU B 1 340 ? 1.881 -6.559 22.109 1 81.94 340 LEU B O 1
ATOM 9490 N N . ARG B 1 341 ? 2.902 -8.531 21.922 1 79.31 341 ARG B N 1
ATOM 9491 C CA . ARG B 1 341 ? 2.457 -8.719 20.531 1 79.31 341 ARG B CA 1
ATOM 9492 C C . ARG B 1 341 ? 0.936 -8.797 20.453 1 79.31 341 ARG B C 1
ATOM 9494 O O . ARG B 1 341 ? 0.331 -8.266 19.531 1 79.31 341 ARG B O 1
ATOM 9501 N N . GLN B 1 342 ? 0.358 -9.328 21.547 1 77.44 342 GLN B N 1
ATOM 9502 C CA . GLN B 1 342 ? -1.082 -9.555 21.516 1 77.44 342 GLN B CA 1
ATOM 9503 C C . GLN B 1 342 ? -1.828 -8.461 22.281 1 77.44 342 GLN B C 1
ATOM 9505 O O . GLN B 1 342 ? -3.002 -8.625 22.609 1 77.44 342 GLN B O 1
ATOM 9510 N N . GLN B 1 343 ? -1.155 -7.375 22.5 1 82.62 343 GLN B N 1
ATOM 9511 C CA . GLN B 1 343 ? -1.827 -6.293 23.219 1 82.62 343 GLN B CA 1
ATOM 9512 C C . GLN B 1 343 ? -2.367 -5.246 22.25 1 82.62 343 GLN B C 1
ATOM 9514 O O . GLN B 1 343 ? -1.996 -5.23 21.062 1 82.62 343 GLN B O 1
ATOM 9519 N N . THR B 1 344 ? -3.24 -4.535 22.812 1 82.62 344 THR B N 1
ATOM 9520 C CA . THR B 1 344 ? -3.879 -3.504 22 1 82.62 344 THR B CA 1
ATOM 9521 C C . THR B 1 344 ? -2.912 -2.354 21.734 1 82.62 344 THR B C 1
ATOM 9523 O O . THR B 1 344 ? -1.858 -2.26 22.359 1 82.62 344 THR B O 1
ATOM 9526 N N . THR B 1 345 ? -3.205 -1.577 20.766 1 84.81 345 THR B N 1
ATOM 9527 C CA . THR B 1 345 ? -2.371 -0.449 20.375 1 84.81 345 THR B CA 1
ATOM 9528 C C . THR B 1 345 ? -2.258 0.57 21.5 1 84.81 345 THR B C 1
ATOM 9530 O O . THR B 1 345 ? -1.208 1.193 21.672 1 84.81 345 THR B O 1
ATOM 9533 N N . ALA B 1 346 ? -3.264 0.703 22.328 1 87.38 346 ALA B N 1
ATOM 9534 C CA . ALA B 1 346 ? -3.232 1.65 23.438 1 87.38 346 ALA B CA 1
ATOM 9535 C C . ALA B 1 346 ? -2.191 1.244 24.484 1 87.38 346 ALA B C 1
ATOM 9537 O O . ALA B 1 346 ? -1.453 2.088 25 1 87.38 346 ALA B O 1
ATOM 9538 N N . VAL B 1 347 ? -2.096 -0.012 24.641 1 88.31 347 VAL B N 1
ATOM 9539 C CA . VAL B 1 347 ? -1.129 -0.497 25.625 1 88.31 347 VAL B CA 1
ATOM 9540 C C . VAL B 1 347 ? 0.287 -0.348 25.062 1 88.31 347 VAL B C 1
ATOM 9542 O O . VAL B 1 347 ? 1.215 -0.005 25.797 1 88.31 347 VAL B O 1
ATOM 9545 N N . LYS B 1 348 ? 0.401 -0.608 23.844 1 88.75 348 LYS B N 1
ATOM 9546 C CA . LYS B 1 348 ? 1.719 -0.444 23.234 1 88.75 348 LYS B CA 1
ATOM 9547 C C . LYS B 1 348 ? 2.178 1.01 23.297 1 88.75 348 LYS B C 1
ATOM 9549 O O . LYS B 1 348 ? 3.354 1.285 23.547 1 88.75 348 LYS B O 1
ATOM 9554 N N . LEU B 1 349 ? 1.251 1.929 23.109 1 90 349 LEU B N 1
ATOM 9555 C CA . LEU B 1 349 ? 1.578 3.348 23.188 1 90 349 LEU B CA 1
ATOM 9556 C C . LEU B 1 349 ? 1.949 3.742 24.609 1 90 349 LEU B C 1
ATOM 9558 O O . LEU B 1 349 ? 2.852 4.559 24.812 1 90 349 LEU B O 1
ATOM 9562 N N . LEU B 1 350 ? 1.333 3.084 25.578 1 90.75 350 LEU B N 1
ATOM 9563 C CA . LEU B 1 350 ? 1.65 3.346 26.969 1 90.75 350 LEU B CA 1
ATOM 9564 C C . LEU B 1 350 ? 3.037 2.818 27.328 1 90.75 350 LEU B C 1
ATOM 9566 O O . LEU B 1 350 ? 3.775 3.453 28.078 1 90.75 350 LEU B O 1
ATOM 9570 N N . VAL B 1 351 ? 3.328 1.743 26.703 1 89.12 351 VAL B N 1
ATOM 9571 C CA . VAL B 1 351 ? 4.648 1.172 26.938 1 89.12 351 VAL B CA 1
ATOM 9572 C C . VAL B 1 351 ? 5.723 2.076 26.344 1 89.12 351 VAL B C 1
ATOM 9574 O O . VAL B 1 351 ? 6.758 2.32 26.969 1 89.12 351 VAL B O 1
ATOM 9577 N N . VAL B 1 352 ? 5.473 2.588 25.156 1 90.25 352 VAL B N 1
ATOM 9578 C CA . VAL B 1 352 ? 6.422 3.479 24.484 1 90.25 352 VAL B CA 1
ATOM 9579 C C . VAL B 1 352 ? 6.613 4.742 25.328 1 90.25 352 VAL B C 1
ATOM 9581 O O . VAL B 1 352 ? 7.742 5.199 25.516 1 90.25 352 VAL B O 1
ATOM 9584 N N . LEU B 1 353 ? 5.535 5.262 25.938 1 91.56 353 LEU B N 1
ATOM 9585 C CA . LEU B 1 353 ? 5.609 6.461 26.75 1 91.56 353 LEU B CA 1
ATOM 9586 C C . LEU B 1 353 ? 6.34 6.176 28.062 1 91.56 353 LEU B C 1
ATOM 9588 O O . LEU B 1 353 ? 7.121 7.004 28.547 1 91.56 353 LEU B O 1
ATOM 9592 N N . ALA B 1 354 ? 6.129 4.977 28.547 1 91.06 354 ALA B N 1
ATOM 9593 C CA . ALA B 1 354 ? 6.793 4.574 29.781 1 91.06 354 ALA B CA 1
ATOM 9594 C C . ALA B 1 354 ? 8.297 4.426 29.578 1 91.06 354 ALA B C 1
ATOM 9596 O O . ALA B 1 354 ? 9.094 4.828 30.422 1 91.06 354 ALA B O 1
ATOM 9597 N N . VAL B 1 355 ? 8.656 3.926 28.438 1 89.44 355 VAL B N 1
ATOM 9598 C CA . VAL B 1 355 ? 10.07 3.748 28.141 1 89.44 355 VAL B CA 1
ATOM 9599 C C . VAL B 1 355 ? 10.719 5.109 27.891 1 89.44 355 VAL B C 1
ATOM 9601 O O . VAL B 1 355 ? 11.844 5.363 28.328 1 89.44 355 VAL B O 1
ATOM 9604 N N . ALA B 1 356 ? 10 6.004 27.234 1 90 356 ALA B N 1
ATOM 9605 C CA . ALA B 1 356 ? 10.523 7.332 26.922 1 90 356 ALA B CA 1
ATOM 9606 C C . ALA B 1 356 ? 10.789 8.125 28.203 1 90 356 ALA B C 1
ATOM 9608 O O . ALA B 1 356 ? 11.844 8.758 28.344 1 90 356 ALA B O 1
ATOM 9609 N N . VAL B 1 357 ? 9.969 7.984 29.203 1 90.44 357 VAL B N 1
ATOM 9610 C CA . VAL B 1 357 ? 10.109 8.727 30.438 1 90.44 357 VAL B CA 1
ATOM 9611 C C . VAL B 1 357 ? 11.109 8.031 31.359 1 90.44 357 VAL B C 1
ATOM 9613 O O . VAL B 1 357 ? 11.883 8.688 32.062 1 90.44 357 VAL B O 1
ATOM 9616 N N . GLY B 1 358 ? 11.172 6.766 31.281 1 90.88 358 GLY B N 1
ATOM 9617 C CA . GLY B 1 358 ? 12.023 6 32.188 1 90.88 358 GLY B CA 1
ATOM 9618 C C . GLY B 1 358 ? 13.391 5.703 31.578 1 90.88 358 GLY B C 1
ATOM 9619 O O . GLY B 1 358 ? 14.164 4.926 32.156 1 90.88 358 GLY B O 1
ATOM 9620 N N . LEU B 1 359 ? 13.773 6.332 30.531 1 90.94 359 LEU B N 1
ATOM 9621 C CA . LEU B 1 359 ? 14.977 5.988 29.781 1 90.94 359 LEU B CA 1
ATOM 9622 C C . LEU B 1 359 ? 16.219 6.168 30.641 1 90.94 359 LEU B C 1
ATOM 9624 O O . LEU B 1 359 ? 17.094 5.293 30.672 1 90.94 359 LEU B O 1
ATOM 9628 N N . PRO B 1 360 ? 16.422 7.328 31.375 1 89.31 360 PRO B N 1
ATOM 9629 C CA . PRO B 1 360 ? 17.625 7.477 32.188 1 89.31 360 PRO B CA 1
ATOM 9630 C C . PRO B 1 360 ? 17.734 6.414 33.281 1 89.31 360 PRO B C 1
ATOM 9632 O O . PRO B 1 360 ? 18.828 5.906 33.531 1 89.31 360 PRO B O 1
ATOM 9635 N N . GLY B 1 361 ? 16.547 5.98 33.875 1 89.81 361 GLY B N 1
ATOM 9636 C CA . GLY B 1 361 ? 16.547 4.922 34.844 1 89.81 361 GLY B CA 1
ATOM 9637 C C . GLY B 1 361 ? 16.859 3.557 34.281 1 89.81 361 GLY B C 1
ATOM 9638 O O . GLY B 1 361 ? 17.609 2.777 34.875 1 89.81 361 GLY B O 1
ATOM 9639 N N . LEU B 1 362 ? 16.391 3.332 33.125 1 90.31 362 LEU B N 1
ATOM 9640 C CA . LEU B 1 362 ? 16.625 2.055 32.469 1 90.31 362 LEU B CA 1
ATOM 9641 C C . LEU B 1 362 ? 18.078 1.937 32.031 1 90.31 362 LEU B C 1
ATOM 9643 O O . LEU B 1 362 ? 18.656 0.85 32.062 1 90.31 362 LEU B O 1
ATOM 9647 N N . ALA B 1 363 ? 18.641 3.07 31.578 1 89 363 ALA B N 1
ATOM 9648 C CA . ALA B 1 363 ? 20.047 3.072 31.141 1 89 363 ALA B CA 1
ATOM 9649 C C . ALA B 1 363 ? 20.984 2.752 32.312 1 89 363 ALA B C 1
ATOM 9651 O O . ALA B 1 363 ? 21.938 1.993 32.156 1 89 363 ALA B O 1
ATOM 9652 N N . VAL B 1 364 ? 20.641 3.295 33.469 1 87.06 364 VAL B N 1
ATOM 9653 C CA . VAL B 1 364 ? 21.438 3.029 34.656 1 87.06 364 VAL B CA 1
ATOM 9654 C C . VAL B 1 364 ? 21.297 1.566 35.094 1 87.06 364 VAL B C 1
ATOM 9656 O O . VAL B 1 364 ? 22.266 0.92 35.469 1 87.06 364 VAL B O 1
ATOM 9659 N N . ALA B 1 365 ? 20.078 1.076 34.906 1 86.44 365 ALA B N 1
ATOM 9660 C CA . ALA B 1 365 ? 19.844 -0.324 35.25 1 86.44 365 ALA B CA 1
ATOM 9661 C C . ALA B 1 365 ? 20.641 -1.255 34.344 1 86.44 365 ALA B C 1
ATOM 9663 O O . ALA B 1 365 ? 21.172 -2.271 34.812 1 86.44 365 ALA B O 1
ATOM 9664 N N . TYR B 1 366 ? 20.719 -0.926 33.125 1 86.44 366 TYR B N 1
ATOM 9665 C CA . TYR B 1 366 ? 21.469 -1.747 32.188 1 86.44 366 TYR B CA 1
ATOM 9666 C C . TYR B 1 366 ? 22.969 -1.693 32.469 1 86.44 366 TYR B C 1
ATOM 9668 O O . TYR B 1 366 ? 23.672 -2.684 32.281 1 86.44 366 TYR B O 1
ATOM 9676 N N . TRP B 1 367 ? 23.453 -0.566 33 1 83.06 367 TRP B N 1
ATOM 9677 C CA . TRP B 1 367 ? 24.859 -0.402 33.344 1 83.06 367 TRP B CA 1
ATOM 9678 C C . TRP B 1 367 ? 25.25 -1.278 34.531 1 83.06 367 TRP B C 1
ATOM 9680 O O . TRP B 1 367 ? 26.344 -1.842 34.562 1 83.06 367 TRP B O 1
ATOM 9690 N N . VAL B 1 368 ? 24.297 -1.441 35.312 1 81.94 368 VAL B N 1
ATOM 9691 C CA . VAL B 1 368 ? 24.594 -2.16 36.562 1 81.94 368 VAL B CA 1
ATOM 9692 C C . VAL B 1 368 ? 24.406 -3.66 36.344 1 81.94 368 VAL B C 1
ATOM 9694 O O . VAL B 1 368 ? 25.234 -4.465 36.781 1 81.94 368 VAL B O 1
ATOM 9697 N N . THR B 1 369 ? 23.266 -4.016 35.656 1 82.56 369 THR B N 1
ATOM 9698 C CA . THR B 1 369 ? 22.969 -5.438 35.531 1 82.56 369 THR B CA 1
ATOM 9699 C C . THR B 1 369 ? 22.578 -5.758 34.062 1 82.56 369 THR B C 1
ATOM 9701 O O . THR B 1 369 ? 21.406 -5.941 33.781 1 82.56 369 THR B O 1
ATOM 9704 N N . PRO B 1 370 ? 23.562 -5.941 33.156 1 78.31 370 PRO B N 1
ATOM 9705 C CA . PRO B 1 370 ? 23.234 -6.207 31.75 1 78.31 370 PRO B CA 1
ATOM 9706 C C . PRO B 1 370 ? 22.688 -7.613 31.531 1 78.31 370 PRO B C 1
ATOM 9708 O O . PRO B 1 370 ? 22 -7.863 30.531 1 78.31 370 PRO B O 1
ATOM 9711 N N . CYS B 1 371 ? 22.953 -8.516 32.469 1 78.75 371 CYS B N 1
ATOM 9712 C CA . CYS B 1 371 ? 22.531 -9.898 32.25 1 78.75 371 CYS B CA 1
ATOM 9713 C C . CYS B 1 371 ? 21.25 -10.195 33.031 1 78.75 371 CYS B C 1
ATOM 9715 O O . CYS B 1 371 ? 20.766 -11.336 33.031 1 78.75 371 CYS B O 1
ATOM 9717 N N . SER B 1 372 ? 20.688 -9.234 33.656 1 82.81 372 SER B N 1
ATOM 9718 C CA . SER B 1 372 ? 19.438 -9.43 34.375 1 82.81 372 SER B CA 1
ATOM 9719 C C . SER B 1 372 ? 18.25 -9.531 33.438 1 82.81 372 SER B C 1
ATOM 9721 O O . SER B 1 372 ? 18.422 -9.438 32.219 1 82.81 372 SER B O 1
ATOM 9723 N N . ARG B 1 373 ? 17.141 -9.82 33.969 1 85.06 373 ARG B N 1
ATOM 9724 C CA . ARG B 1 373 ? 15.922 -9.898 33.188 1 85.06 373 ARG B CA 1
ATOM 9725 C C . ARG B 1 373 ? 15.633 -8.57 32.469 1 85.06 373 ARG B C 1
ATOM 9727 O O . ARG B 1 373 ? 15.227 -8.555 31.312 1 85.06 373 ARG B O 1
ATOM 9734 N N . VAL B 1 374 ? 15.906 -7.547 33.188 1 84.62 374 VAL B N 1
ATOM 9735 C CA . VAL B 1 374 ? 15.664 -6.227 32.625 1 84.62 374 VAL B CA 1
ATOM 9736 C C . VAL B 1 374 ? 16.656 -5.957 31.5 1 84.62 374 VAL B C 1
ATOM 9738 O O . VAL B 1 374 ? 16.297 -5.375 30.469 1 84.62 374 VAL B O 1
ATOM 9741 N N . GLY B 1 375 ? 17.797 -6.418 31.672 1 83.38 375 GLY B N 1
ATOM 9742 C CA . GLY B 1 375 ? 18.797 -6.254 30.625 1 83.38 375 GLY B CA 1
ATOM 9743 C C . GLY B 1 375 ? 18.469 -7.023 29.359 1 83.38 375 GLY B C 1
ATOM 9744 O O . GLY B 1 375 ? 18.688 -6.527 28.25 1 83.38 375 GLY B O 1
ATOM 9745 N N . LYS B 1 376 ? 17.891 -8.102 29.562 1 85.25 376 LYS B N 1
ATOM 9746 C CA . LYS B 1 376 ? 17.516 -8.906 28.406 1 85.25 376 LYS B CA 1
ATOM 9747 C C . LYS B 1 376 ? 16.359 -8.266 27.656 1 85.25 376 LYS B C 1
ATOM 9749 O O . LYS B 1 376 ? 16.297 -8.32 26.422 1 85.25 376 LYS B O 1
ATOM 9754 N N . VAL B 1 377 ? 15.523 -7.641 28.406 1 87.06 377 VAL B N 1
ATOM 9755 C CA . VAL B 1 377 ? 14.375 -6.973 27.797 1 87.06 377 VAL B CA 1
ATOM 9756 C C . VAL B 1 377 ? 14.844 -5.754 27.016 1 87.06 377 VAL B C 1
ATOM 9758 O O . VAL B 1 377 ? 14.328 -5.477 25.922 1 87.06 377 VAL B O 1
ATOM 9761 N N . LEU B 1 378 ? 15.859 -5.145 27.531 1 87.88 378 LEU B N 1
ATOM 9762 C CA . LEU B 1 378 ? 16.344 -3.947 26.859 1 87.88 378 LEU B CA 1
ATOM 9763 C C . LEU B 1 378 ? 17.125 -4.316 25.594 1 87.88 378 LEU B C 1
ATOM 9765 O O . LEU B 1 378 ? 17.281 -3.492 24.688 1 87.88 378 LEU B O 1
ATOM 9769 N N . ARG B 1 379 ? 17.516 -5.539 25.547 1 87.81 379 ARG B N 1
ATOM 9770 C CA . ARG B 1 379 ? 18.266 -5.996 24.391 1 87.81 379 ARG B CA 1
ATOM 9771 C C . ARG B 1 379 ? 17.328 -6.484 23.281 1 87.81 379 ARG B C 1
ATOM 9773 O O . ARG B 1 379 ? 17.766 -6.727 22.156 1 87.81 379 ARG B O 1
ATOM 9780 N N . SER B 1 380 ? 16.078 -6.453 23.594 1 89.5 380 SER B N 1
ATOM 9781 C CA . SER B 1 380 ? 15.133 -6.816 22.547 1 89.5 380 SER B CA 1
ATOM 9782 C C . SER B 1 380 ? 15.062 -5.742 21.469 1 89.5 380 SER B C 1
ATOM 9784 O O . SER B 1 380 ? 15.18 -4.551 21.75 1 89.5 380 SER B O 1
ATOM 9786 N N . PRO B 1 381 ? 14.93 -6.156 20.234 1 91.75 381 PRO B N 1
ATOM 9787 C CA . PRO B 1 381 ? 14.945 -5.191 19.141 1 91.75 381 PRO B CA 1
ATOM 9788 C C . PRO B 1 381 ? 13.844 -4.137 19.266 1 91.75 381 PRO B C 1
ATOM 9790 O O . PRO B 1 381 ? 14.062 -2.971 18.922 1 91.75 381 PRO B O 1
ATOM 9793 N N . PHE B 1 382 ? 12.75 -4.508 19.797 1 92.44 382 PHE B N 1
ATOM 9794 C CA . PHE B 1 382 ? 11.664 -3.543 19.953 1 92.44 382 PHE B CA 1
ATOM 9795 C C . PHE B 1 382 ? 12.031 -2.48 20.984 1 92.44 382 PHE B C 1
ATOM 9797 O O . PHE B 1 382 ? 11.867 -1.284 20.734 1 92.44 382 PHE B O 1
ATOM 9804 N N . MET B 1 383 ? 12.5 -2.895 22.094 1 91.62 383 MET B N 1
ATOM 9805 C CA . MET B 1 383 ? 12.883 -1.963 23.156 1 91.62 383 MET B CA 1
ATOM 9806 C C . MET B 1 383 ? 14.07 -1.109 22.719 1 91.62 383 MET B C 1
ATOM 9808 O O . MET B 1 383 ? 14.148 0.069 23.062 1 91.62 383 MET B O 1
ATOM 9812 N N . LYS B 1 384 ? 14.961 -1.683 21.953 1 91.38 384 LYS B N 1
ATOM 9813 C CA . LYS B 1 384 ? 16.094 -0.925 21.422 1 91.38 384 LYS B CA 1
ATOM 9814 C C . LYS B 1 384 ? 15.617 0.186 20.484 1 91.38 384 LYS B C 1
ATOM 9816 O O . LYS B 1 384 ? 16.094 1.317 20.562 1 91.38 384 LYS B O 1
ATOM 9821 N N . PHE B 1 385 ? 14.711 -0.142 19.641 1 92.81 385 PHE B N 1
ATOM 9822 C CA . PHE B 1 385 ? 14.156 0.829 18.703 1 92.81 385 PHE B CA 1
ATOM 9823 C C . PHE B 1 385 ? 13.469 1.968 19.438 1 92.81 385 PHE B C 1
ATOM 9825 O O . PHE B 1 385 ? 13.695 3.141 19.141 1 92.81 385 PHE B O 1
ATOM 9832 N N . VAL B 1 386 ? 12.648 1.581 20.406 1 92.88 386 VAL B N 1
ATOM 9833 C CA . VAL B 1 386 ? 11.883 2.574 21.172 1 92.88 386 VAL B CA 1
ATOM 9834 C C . VAL B 1 386 ? 12.844 3.457 21.969 1 92.88 386 VAL B C 1
ATOM 9836 O O . VAL B 1 386 ? 12.656 4.672 22.047 1 92.88 386 VAL B O 1
ATOM 9839 N N . ALA B 1 387 ? 13.836 2.898 22.484 1 92.81 387 ALA B N 1
ATOM 9840 C CA . ALA B 1 387 ? 14.805 3.658 23.281 1 92.81 387 ALA B CA 1
ATOM 9841 C C . ALA B 1 387 ? 15.578 4.637 22.406 1 92.81 387 ALA B C 1
ATOM 9843 O O . ALA B 1 387 ? 15.734 5.809 22.766 1 92.81 387 ALA B O 1
ATOM 9844 N N . HIS B 1 388 ? 16.047 4.195 21.266 1 92.25 388 HIS B N 1
ATOM 9845 C CA . HIS B 1 388 ? 16.797 5.066 20.359 1 92.25 388 HIS B CA 1
ATOM 9846 C C . HIS B 1 388 ? 15.898 6.148 19.781 1 92.25 388 HIS B C 1
ATOM 9848 O O . HIS B 1 388 ? 16.328 7.301 19.641 1 92.25 388 HIS B O 1
ATOM 9854 N N . ALA B 1 389 ? 14.727 5.809 19.438 1 92.81 389 ALA B N 1
ATOM 9855 C CA . ALA B 1 389 ? 13.789 6.785 18.891 1 92.81 389 ALA B CA 1
ATOM 9856 C C . ALA B 1 389 ? 13.406 7.824 19.938 1 92.81 389 ALA B C 1
ATOM 9858 O O . ALA B 1 389 ? 13.273 9.016 19.625 1 92.81 389 ALA B O 1
ATOM 9859 N N . SER B 1 390 ? 13.227 7.391 21.141 1 92.5 390 SER B N 1
ATOM 9860 C CA . SER B 1 390 ? 12.891 8.32 22.203 1 92.5 390 SER B CA 1
ATOM 9861 C C . SER B 1 390 ? 14.039 9.266 22.516 1 92.5 390 SER B C 1
ATOM 9863 O O . SER B 1 390 ? 13.828 10.461 22.719 1 92.5 390 SER B O 1
ATOM 9865 N N . SER B 1 391 ? 15.188 8.758 22.516 1 93.44 391 SER B N 1
ATOM 9866 C CA . SER B 1 391 ? 16.344 9.609 22.75 1 93.44 391 SER B CA 1
ATOM 9867 C C . SER B 1 391 ? 16.484 10.656 21.656 1 93.44 391 SER B C 1
ATOM 9869 O O . SER B 1 391 ? 16.797 11.82 21.922 1 93.44 391 SER B O 1
ATOM 9871 N N . PHE B 1 392 ? 16.219 10.266 20.484 1 93.69 392 PHE B N 1
ATOM 9872 C CA . PHE B 1 392 ? 16.328 11.203 19.375 1 93.69 392 PHE B CA 1
ATOM 9873 C C . PHE B 1 392 ? 15.227 12.266 19.453 1 93.69 392 PHE B C 1
ATOM 9875 O O . PHE B 1 392 ? 15.469 13.43 19.141 1 93.69 392 PHE B O 1
ATOM 9882 N N . THR B 1 393 ? 14.086 11.891 19.875 1 91.94 393 THR B N 1
ATOM 9883 C CA . THR B 1 393 ? 13 12.844 20.047 1 91.94 393 THR B CA 1
ATOM 9884 C C . THR B 1 393 ? 13.32 13.836 21.172 1 91.94 393 THR B C 1
ATOM 9886 O O . THR B 1 393 ? 12.992 15.016 21.062 1 91.94 393 THR B O 1
ATOM 9889 N N . VAL B 1 394 ? 13.969 13.359 22.172 1 92 394 VAL B N 1
ATOM 9890 C CA . VAL B 1 394 ? 14.406 14.25 23.234 1 92 394 VAL B CA 1
ATOM 9891 C C . VAL B 1 394 ? 15.461 15.219 22.719 1 92 394 VAL B C 1
ATOM 9893 O O . VAL B 1 394 ? 15.453 16.406 23.062 1 92 394 VAL B O 1
ATOM 9896 N N . PHE B 1 395 ? 16.375 14.734 21.906 1 94.56 395 PHE B N 1
ATOM 9897 C CA . PHE B 1 395 ? 17.375 15.57 21.281 1 94.56 395 PHE B CA 1
ATOM 9898 C C . PHE B 1 395 ? 16.734 16.688 20.484 1 94.56 395 PHE B C 1
ATOM 9900 O O . PHE B 1 395 ? 17.141 17.859 20.578 1 94.56 395 PHE B O 1
ATOM 9907 N N . LEU B 1 396 ? 15.688 16.375 19.734 1 94 396 LEU B N 1
ATOM 9908 C CA . LEU B 1 396 ? 14.977 17.391 18.953 1 94 396 LEU B CA 1
ATOM 9909 C C . LEU B 1 396 ? 14.273 18.375 19.875 1 94 396 LEU B C 1
ATOM 9911 O O . LEU B 1 396 ? 14.242 19.578 19.594 1 94 396 LEU B O 1
ATOM 9915 N N . GLY B 1 397 ? 13.742 17.859 21.031 1 92.88 397 GLY B N 1
ATOM 9916 C CA . GLY B 1 397 ? 13.133 18.734 22.016 1 92.88 397 GLY B CA 1
ATOM 9917 C C . GLY B 1 397 ? 14.125 19.688 22.656 1 92.88 397 GLY B C 1
ATOM 9918 O O . GLY B 1 397 ? 13.797 20.859 22.906 1 92.88 397 GLY B O 1
ATOM 9919 N N . LEU B 1 398 ? 15.336 19.188 22.797 1 94.06 398 LEU B N 1
ATOM 9920 C CA . LEU B 1 398 ? 16.391 20.031 23.359 1 94.06 398 LEU B CA 1
ATOM 9921 C C . LEU B 1 398 ? 16.766 21.141 22.391 1 94.06 398 LEU B C 1
ATOM 9923 O O . LEU B 1 398 ? 17.062 22.266 22.812 1 94.06 398 LEU B O 1
ATOM 9927 N N . LEU B 1 399 ? 16.781 20.812 21.094 1 94 399 LEU B N 1
ATOM 9928 C CA . LEU B 1 399 ? 17.109 21.828 20.094 1 94 399 LEU B CA 1
ATOM 9929 C C . LEU B 1 399 ? 16.062 22.938 20.078 1 94 399 LEU B C 1
ATOM 9931 O O . LEU B 1 399 ? 16.391 24.109 19.891 1 94 399 LEU B O 1
ATOM 9935 N N . ILE B 1 400 ? 14.828 22.625 20.359 1 92.19 400 ILE B N 1
ATOM 9936 C CA . ILE B 1 400 ? 13.75 23.609 20.406 1 92.19 400 ILE B CA 1
ATOM 9937 C C . ILE B 1 400 ? 13.852 24.438 21.688 1 92.19 400 ILE B C 1
ATOM 9939 O O . ILE B 1 400 ? 13.734 25.672 21.656 1 92.19 400 ILE B O 1
ATOM 9943 N N . LEU B 1 401 ? 14.188 23.797 22.797 1 92.06 401 LEU B N 1
ATOM 9944 C CA . LEU B 1 401 ? 14.227 24.469 24.094 1 92.06 401 LEU B CA 1
ATOM 9945 C C . LEU B 1 401 ? 15.43 25.406 24.188 1 92.06 401 LEU B C 1
ATOM 9947 O O . LEU B 1 401 ? 15.398 26.391 24.922 1 92.06 401 LEU B O 1
ATOM 9951 N N . ASN B 1 402 ? 16.484 25.047 23.438 1 91.81 402 ASN B N 1
ATOM 9952 C CA . ASN B 1 402 ? 17.656 25.922 23.422 1 91.81 402 ASN B CA 1
ATOM 9953 C C . ASN B 1 402 ? 17.312 27.312 22.875 1 91.81 402 ASN B C 1
ATOM 9955 O O . ASN B 1 402 ? 17.938 28.297 23.266 1 91.81 402 ASN B O 1
ATOM 9959 N N . ALA B 1 403 ? 16.359 27.438 22.078 1 89.56 403 ALA B N 1
ATOM 9960 C CA . ALA B 1 403 ? 15.969 28.719 21.5 1 89.56 403 ALA B CA 1
ATOM 9961 C C . ALA B 1 403 ? 14.766 29.312 22.25 1 89.56 403 ALA B C 1
ATOM 9963 O O . ALA B 1 403 ? 14.242 30.359 21.844 1 89.56 403 ALA B O 1
ATOM 9964 N N . ALA B 1 404 ? 14.312 28.75 23.375 1 87.88 404 ALA B N 1
ATOM 9965 C CA . ALA B 1 404 ? 13.07 29.109 24.047 1 87.88 404 ALA B CA 1
ATOM 9966 C C . ALA B 1 404 ? 13.172 30.5 24.672 1 87.88 404 ALA B C 1
ATOM 9968 O O . ALA B 1 404 ? 12.195 31.25 24.703 1 87.88 404 ALA B O 1
ATOM 9969 N N . ASP B 1 405 ? 14.375 30.906 25.141 1 84.06 405 ASP B N 1
ATOM 9970 C CA . ASP B 1 405 ? 14.547 32.188 25.781 1 84.06 405 ASP B CA 1
ATOM 9971 C C . ASP B 1 405 ? 14.367 33.344 24.797 1 84.06 405 ASP B C 1
ATOM 9973 O O . ASP B 1 405 ? 14.07 34.469 25.172 1 84.06 405 ASP B O 1
ATOM 9977 N N . ARG B 1 406 ? 14.477 33.031 23.562 1 87.88 406 ARG B N 1
ATOM 9978 C CA . ARG B 1 406 ? 14.414 34.062 22.547 1 87.88 406 ARG B CA 1
ATOM 9979 C C . ARG B 1 406 ? 13.109 34 21.766 1 87.88 406 ARG B C 1
ATOM 9981 O O . ARG B 1 406 ? 12.938 34.719 20.766 1 87.88 406 ARG B O 1
ATOM 9988 N N . PHE B 1 407 ? 12.164 33.25 22.219 1 88.12 407 PHE B N 1
ATOM 9989 C CA . PHE B 1 407 ? 10.914 33.062 21.469 1 88.12 407 PHE B CA 1
ATOM 9990 C C . PHE B 1 407 ? 10.172 34.406 21.359 1 88.12 407 PHE B C 1
ATOM 9992 O O . PHE B 1 407 ? 9.617 34.719 20.312 1 88.12 407 PHE B O 1
ATOM 9999 N N . ALA B 1 408 ? 10.211 35.188 22.484 1 84 408 ALA B N 1
ATOM 10000 C CA . ALA B 1 408 ? 9.5 36.469 22.484 1 84 408 ALA B CA 1
ATOM 10001 C C . ALA B 1 408 ? 10.414 37.594 22.031 1 84 408 ALA B C 1
ATOM 10003 O O . ALA B 1 408 ? 9.992 38.75 22 1 84 408 ALA B O 1
ATOM 10004 N N . GLY B 1 409 ? 11.602 37.312 21.625 1 83.56 409 GLY B N 1
ATOM 10005 C CA . GLY B 1 409 ? 12.555 38.344 21.234 1 83.56 409 GLY B CA 1
ATOM 10006 C C . GLY B 1 409 ? 13.711 38.5 22.203 1 83.56 409 GLY B C 1
ATOM 10007 O O . GLY B 1 409 ? 13.562 38.219 23.391 1 83.56 409 GLY B O 1
ATOM 10008 N N . THR B 1 410 ? 14.812 38.812 21.625 1 81.94 410 THR B N 1
ATOM 10009 C CA . THR B 1 410 ? 15.992 39 22.453 1 81.94 410 THR B CA 1
ATOM 10010 C C . THR B 1 410 ? 15.875 40.25 23.281 1 81.94 410 THR B C 1
ATOM 10012 O O . THR B 1 410 ? 15.25 41.219 22.859 1 81.94 410 THR B O 1
ATOM 10015 N N . THR B 1 411 ? 16.344 40.219 24.469 1 80.25 411 THR B N 1
ATOM 10016 C CA . THR B 1 411 ? 16.328 41.375 25.344 1 80.25 411 THR B CA 1
ATOM 10017 C C . THR B 1 411 ? 17.453 42.375 25 1 80.25 411 THR B C 1
ATOM 10019 O O . THR B 1 411 ? 17.312 43.562 25.203 1 80.25 411 THR B O 1
ATOM 10022 N N . ILE B 1 412 ? 18.531 41.781 24.422 1 81.81 412 ILE B N 1
ATOM 10023 C CA . ILE B 1 412 ? 19.656 42.625 24.031 1 81.81 412 ILE B CA 1
ATOM 10024 C C . ILE B 1 412 ? 19.625 42.844 22.516 1 81.81 412 ILE B C 1
ATOM 10026 O O . ILE B 1 412 ? 19.828 41.906 21.734 1 81.81 412 ILE B O 1
ATOM 10030 N N . LEU B 1 413 ? 19.375 44.031 22.172 1 82.69 413 LEU B N 1
ATOM 10031 C CA . LEU B 1 413 ? 19.344 44.375 20.75 1 82.69 413 LEU B CA 1
ATOM 10032 C C . LEU B 1 413 ? 20.75 44.344 20.156 1 82.69 413 LEU B C 1
ATOM 10034 O O . LEU B 1 413 ? 21.734 44.438 20.875 1 82.69 413 LEU B O 1
ATOM 10038 N N . PRO B 1 414 ? 20.906 44.188 18.891 1 85.19 414 PRO B N 1
ATOM 10039 C CA . PRO B 1 414 ? 22.219 44.031 18.25 1 85.19 414 PRO B CA 1
ATOM 10040 C C . PRO B 1 414 ? 23.094 45.281 18.406 1 85.19 414 PRO B C 1
ATOM 10042 O O . PRO B 1 414 ? 24.312 45.188 18.266 1 85.19 414 PRO B O 1
ATOM 10045 N N . ASN B 1 415 ? 22.469 46.375 18.703 1 81.12 415 ASN B N 1
ATOM 10046 C CA . ASN B 1 415 ? 23.234 47.625 18.844 1 81.12 415 ASN B CA 1
ATOM 10047 C C . ASN B 1 415 ? 23.562 47.906 20.312 1 81.12 415 ASN B C 1
ATOM 10049 O O . ASN B 1 415 ? 24.25 48.875 20.609 1 81.12 415 ASN B O 1
ATOM 10053 N N . MET B 1 416 ? 23.141 47 21.141 1 80.38 416 MET B N 1
ATOM 10054 C CA . MET B 1 416 ? 23.328 47.25 22.562 1 80.38 416 MET B CA 1
ATOM 10055 C C . MET B 1 416 ? 24.297 46.25 23.172 1 80.38 416 MET B C 1
ATOM 10057 O O . MET B 1 416 ? 24.516 45.156 22.609 1 80.38 416 MET B O 1
ATOM 10061 N N . THR B 1 417 ? 25.031 46.75 24.078 1 81.75 417 THR B N 1
ATOM 10062 C CA . THR B 1 417 ? 25.891 45.906 24.875 1 81.75 417 THR B CA 1
ATOM 10063 C C . THR B 1 417 ? 25.312 45.688 26.281 1 81.75 417 THR B C 1
ATOM 10065 O O . THR B 1 417 ? 24.281 46.281 26.609 1 81.75 417 THR B O 1
ATOM 10068 N N . HIS B 1 418 ? 25.781 44.844 27.031 1 74.69 418 HIS B N 1
ATOM 10069 C CA . HIS B 1 418 ? 25.266 44.5 28.359 1 74.69 418 HIS B CA 1
ATOM 10070 C C . HIS B 1 418 ? 25.312 45.719 29.297 1 74.69 418 HIS B C 1
ATOM 10072 O O . HIS B 1 418 ? 24.547 45.781 30.25 1 74.69 418 HIS B O 1
ATOM 10078 N N . HIS B 1 419 ? 26.188 46.688 28.922 1 69.19 419 HIS B N 1
ATOM 10079 C CA . HIS B 1 419 ? 26.328 47.844 29.797 1 69.19 419 HIS B CA 1
ATOM 10080 C C . HIS B 1 419 ? 25.188 48.844 29.609 1 69.19 419 HIS B C 1
ATOM 10082 O O . HIS B 1 419 ? 24.844 49.594 30.516 1 69.19 419 HIS B O 1
ATOM 10088 N N . GLN B 1 420 ? 24.641 48.812 28.453 1 66.25 420 GLN B N 1
ATOM 10089 C CA . GLN B 1 420 ? 23.578 49.781 28.141 1 66.25 420 GLN B CA 1
ATOM 10090 C C . GLN B 1 420 ? 22.219 49.219 28.531 1 66.25 420 GLN B C 1
ATOM 10092 O O . GLN B 1 420 ? 21.188 49.875 28.297 1 66.25 420 GLN B O 1
ATOM 10097 N N . GLN B 1 421 ? 22.203 48.031 28.938 1 59.88 421 GLN B N 1
ATOM 10098 C CA . GLN B 1 421 ? 20.891 47.469 29.312 1 59.88 421 GLN B CA 1
ATOM 10099 C C . GLN B 1 421 ? 20.297 48.25 30.484 1 59.88 421 GLN B C 1
ATOM 10101 O O . GLN B 1 421 ? 21 48.625 31.422 1 59.88 421 GLN B O 1
ATOM 10106 N N . GLN B 1 422 ? 19.266 49.031 30.297 1 51.91 422 GLN B N 1
ATOM 10107 C CA . GLN B 1 422 ? 18.531 49.781 31.312 1 51.91 422 GLN B CA 1
ATOM 10108 C C . GLN B 1 422 ? 18.484 49.031 32.625 1 51.91 422 GLN B C 1
ATOM 10110 O O . GLN B 1 422 ? 18.484 47.812 32.656 1 51.91 422 GLN B O 1
ATOM 10115 N N . PRO B 1 423 ? 18.719 49.812 33.875 1 47.22 423 PRO B N 1
ATOM 10116 C CA . PRO B 1 423 ? 18.844 49.344 35.25 1 47.22 423 PRO B CA 1
ATOM 10117 C C . PRO B 1 423 ? 17.75 48.344 35.656 1 47.22 423 PRO B C 1
ATOM 10119 O O . PRO B 1 423 ? 17.703 47.906 36.781 1 47.22 423 PRO B O 1
ATOM 10122 N N . GLY B 1 424 ? 16.578 48.344 35.188 1 43.84 424 GLY B N 1
ATOM 10123 C CA . GLY B 1 424 ? 15.539 47.625 35.906 1 43.84 424 GLY B CA 1
ATOM 10124 C C . GLY B 1 424 ? 15.812 46.125 36 1 43.84 424 GLY B C 1
ATOM 10125 O O . GLY B 1 424 ? 15.047 45.375 36.625 1 43.84 424 GLY B O 1
ATOM 10126 N N . GLY B 1 425 ? 16.172 45.375 34.969 1 41.94 425 GLY B N 1
ATOM 10127 C CA . GLY B 1 425 ? 16.281 43.938 35.188 1 41.94 425 GLY B CA 1
ATOM 10128 C C . GLY B 1 425 ? 17.375 43.594 36.188 1 41.94 425 GLY B C 1
ATOM 10129 O O . GLY B 1 425 ? 18.094 44.469 36.656 1 41.94 425 GLY B O 1
ATOM 10130 N N . LEU B 1 426 ? 17.516 42.344 36.719 1 42.66 426 LEU B N 1
ATOM 10131 C CA . LEU B 1 426 ? 18.453 41.906 37.75 1 42.66 426 LEU B CA 1
ATOM 10132 C C . LEU B 1 426 ? 19.828 42.5 37.531 1 42.66 426 LEU B C 1
ATOM 10134 O O . LEU B 1 426 ? 20.422 42.312 36.469 1 42.66 426 LEU B O 1
ATOM 10138 N N . GLN B 1 427 ? 20.156 43.594 38.094 1 43.44 427 GLN B N 1
ATOM 10139 C CA . GLN B 1 427 ? 21.438 44.25 38.375 1 43.44 427 GLN B CA 1
ATOM 10140 C C . GLN B 1 427 ? 22.562 43.219 38.531 1 43.44 427 GLN B C 1
ATOM 10142 O O . GLN B 1 427 ? 22.688 42.594 39.594 1 43.44 427 GLN B O 1
ATOM 10147 N N . PHE B 1 428 ? 22.797 42.344 37.719 1 45 428 PHE B N 1
ATOM 10148 C CA . PHE B 1 428 ? 24.109 41.75 37.969 1 45 428 PHE B CA 1
ATOM 10149 C C . PHE B 1 428 ? 25.156 42.812 38.219 1 45 428 PHE B C 1
ATOM 10151 O O . PHE B 1 428 ? 25.234 43.812 37.5 1 45 428 PHE B O 1
ATOM 10158 N N . LYS B 1 429 ? 25.328 43.188 39.406 1 52.16 429 LYS B N 1
ATOM 10159 C CA . LYS B 1 429 ? 26.547 43.875 39.844 1 52.16 429 LYS B CA 1
ATOM 10160 C C . LYS B 1 429 ? 27.688 43.625 38.875 1 52.16 429 LYS B C 1
ATOM 10162 O O . LYS B 1 429 ? 28.391 42.625 39 1 52.16 429 LYS B O 1
ATOM 10167 N N . SER B 1 430 ? 27.406 43.719 37.5 1 57.69 430 SER B N 1
ATOM 10168 C CA . SER B 1 430 ? 28.391 43.406 36.469 1 57.69 430 SER B CA 1
ATOM 10169 C C . SER B 1 430 ? 29.719 44.094 36.719 1 57.69 430 SER B C 1
ATOM 10171 O O . SER B 1 430 ? 29.75 45.219 37.219 1 57.69 430 SER B O 1
ATOM 10173 N N . ASP B 1 431 ? 30.609 43.344 36.938 1 71.12 431 ASP B N 1
ATOM 10174 C CA . ASP B 1 431 ? 32 43.781 36.906 1 71.12 431 ASP B CA 1
ATOM 10175 C C . ASP B 1 431 ? 32.25 44.844 35.812 1 71.12 431 ASP B C 1
ATOM 10177 O O . ASP B 1 431 ? 31.953 44.594 34.656 1 71.12 431 ASP B O 1
ATOM 10181 N N . PRO B 1 432 ? 32.344 46.031 36.219 1 77 432 PRO B N 1
ATOM 10182 C CA . PRO B 1 432 ? 32.562 47.094 35.25 1 77 432 PRO B CA 1
ATOM 10183 C C . PRO B 1 432 ? 33.688 46.75 34.25 1 77 432 PRO B C 1
ATOM 10185 O O . PRO B 1 432 ? 33.75 47.312 33.156 1 77 432 PRO B O 1
ATOM 10188 N N . LEU B 1 433 ? 34.5 45.719 34.594 1 82.56 433 LEU B N 1
ATOM 10189 C CA . LEU B 1 433 ? 35.594 45.375 33.688 1 82.56 433 LEU B CA 1
ATOM 10190 C C . LEU B 1 433 ? 35.25 44.188 32.844 1 82.56 433 LEU B C 1
ATOM 10192 O O . LEU B 1 433 ? 36.062 43.719 32.031 1 82.56 433 LEU B O 1
ATOM 10196 N N . LEU B 1 434 ? 34 43.75 32.875 1 85.5 434 LEU B N 1
ATOM 10197 C CA . LEU B 1 434 ? 33.594 42.562 32.125 1 85.5 434 LEU B CA 1
ATOM 10198 C C . LEU B 1 434 ? 33.344 42.906 30.656 1 85.5 434 LEU B C 1
ATOM 10200 O O . LEU B 1 434 ? 32.562 43.844 30.375 1 85.5 434 LEU B O 1
ATOM 10204 N N . LEU B 1 435 ? 34.062 42.156 29.781 1 87.94 435 LEU B N 1
ATOM 10205 C CA . LEU B 1 435 ? 33.906 42.344 28.344 1 87.94 435 LEU B CA 1
ATOM 10206 C C . LEU B 1 435 ? 32.562 41.812 27.875 1 87.94 435 LEU B C 1
ATOM 10208 O O . LEU B 1 435 ? 32.094 40.781 28.391 1 87.94 435 LEU B O 1
ATOM 10212 N N . TYR B 1 436 ? 31.984 42.344 26.891 1 87.06 436 TYR B N 1
ATOM 10213 C CA . TYR B 1 436 ? 30.688 41.969 26.344 1 87.06 436 TYR B CA 1
ATOM 10214 C C . TYR B 1 436 ? 30.719 40.562 25.781 1 87.06 436 TYR B C 1
ATOM 10216 O O . TYR B 1 436 ? 29.828 39.75 26.031 1 87.06 436 TYR B O 1
ATOM 10224 N N . ARG B 1 437 ? 31.75 40.188 25.156 1 90.25 437 ARG B N 1
ATOM 10225 C CA . ARG B 1 437 ? 31.844 38.906 24.469 1 90.25 437 ARG B CA 1
ATOM 10226 C C . ARG B 1 437 ? 31.969 37.75 25.484 1 90.25 437 ARG B C 1
ATOM 10228 O O . ARG B 1 437 ? 31.734 36.594 25.141 1 90.25 437 ARG B O 1
ATOM 10235 N N . LYS B 1 438 ? 32.406 38.062 26.656 1 88.81 438 LYS B N 1
ATOM 10236 C CA . LYS B 1 438 ? 32.5 37.031 27.688 1 88.81 438 LYS B CA 1
ATOM 10237 C C . LYS B 1 438 ? 31.125 36.625 28.172 1 88.81 438 LYS B C 1
ATOM 10239 O O . LYS B 1 438 ? 30.938 35.5 28.688 1 88.81 438 LYS B O 1
ATOM 10244 N N . THR B 1 439 ? 30.125 37.438 27.922 1 85.25 439 THR B N 1
ATOM 10245 C CA . THR B 1 439 ? 28.766 37.094 28.328 1 85.25 439 THR B CA 1
ATOM 10246 C C . THR B 1 439 ? 28.047 36.312 27.234 1 85.25 439 THR B C 1
ATOM 10248 O O . THR B 1 439 ? 27.094 35.594 27.516 1 85.25 439 THR B O 1
ATOM 10251 N N . THR B 1 440 ? 28.453 36.375 26.016 1 86.38 440 THR B N 1
ATOM 10252 C CA . THR B 1 440 ? 27.719 35.75 24.906 1 86.38 440 THR B CA 1
ATOM 10253 C C . THR B 1 440 ? 28.375 34.438 24.484 1 86.38 440 THR B C 1
ATOM 10255 O O . THR B 1 440 ? 27.75 33.625 23.797 1 86.38 440 THR B O 1
ATOM 10258 N N . THR B 1 441 ? 29.578 34.156 24.828 1 89.44 441 THR B N 1
ATOM 10259 C CA . THR B 1 441 ? 30.328 33.062 24.234 1 89.44 441 THR B CA 1
ATOM 10260 C C . THR B 1 441 ? 30.219 31.812 25.094 1 89.44 441 THR B C 1
ATOM 10262 O O . THR B 1 441 ? 30.328 30.688 24.594 1 89.44 441 THR B O 1
ATOM 10265 N N . PRO B 1 442 ? 30.031 31.969 26.422 1 89.25 442 PRO B N 1
ATOM 10266 C CA . PRO B 1 442 ? 30.016 30.734 27.203 1 89.25 442 PRO B CA 1
ATOM 10267 C C . PRO B 1 442 ? 28.844 29.828 26.844 1 89.25 442 PRO B C 1
ATOM 10269 O O . PRO B 1 442 ? 27.812 30.297 26.375 1 89.25 442 PRO B O 1
ATOM 10272 N N . PHE B 1 443 ? 29.172 28.5 27.062 1 92.69 443 PHE B N 1
ATOM 10273 C CA . PHE B 1 443 ? 28.156 27.5 26.766 1 92.69 443 PHE B CA 1
ATOM 10274 C C . PHE B 1 443 ? 27.125 27.422 27.891 1 92.69 443 PHE B C 1
ATOM 10276 O O . PHE B 1 443 ? 27.469 27.453 29.062 1 92.69 443 PHE B O 1
ATOM 10283 N N . THR B 1 444 ? 25.859 27.469 27.547 1 91.06 444 THR B N 1
ATOM 10284 C CA . THR B 1 444 ? 24.781 27.266 28.516 1 91.06 444 THR B CA 1
ATOM 10285 C C . THR B 1 444 ? 24.688 25.781 28.875 1 91.06 444 THR B C 1
ATOM 10287 O O . THR B 1 444 ? 25.312 24.938 28.25 1 91.06 444 THR B O 1
ATOM 10290 N N . TRP B 1 445 ? 23.922 25.484 29.922 1 91.38 445 TRP B N 1
ATOM 10291 C CA . TRP B 1 445 ? 23.734 24.094 30.344 1 91.38 445 TRP B CA 1
ATOM 10292 C C . TRP B 1 445 ? 22.984 23.297 29.297 1 91.38 445 TRP B C 1
ATOM 10294 O O . TRP B 1 445 ? 23.25 22.109 29.094 1 91.38 445 TRP B O 1
ATOM 10304 N N . MET B 1 446 ? 22.047 23.844 28.625 1 92.88 446 MET B N 1
ATOM 10305 C CA . MET B 1 446 ? 21.312 23.172 27.562 1 92.88 446 MET B CA 1
ATOM 10306 C C . MET B 1 446 ? 22.234 22.828 26.406 1 92.88 446 MET B C 1
ATOM 10308 O O . MET B 1 446 ? 22.125 21.75 25.812 1 92.88 446 MET B O 1
ATOM 10312 N N . GLU B 1 447 ? 23.172 23.734 26.141 1 94.12 447 GLU B N 1
ATOM 10313 C CA . GLU B 1 447 ? 24.109 23.484 25.047 1 94.12 447 GLU B CA 1
ATOM 10314 C C . GLU B 1 447 ? 25.094 22.359 25.406 1 94.12 447 GLU B C 1
ATOM 10316 O O . GLU B 1 447 ? 25.5 21.578 24.547 1 94.12 447 GLU B O 1
ATOM 10321 N N . ILE B 1 448 ? 25.406 22.297 26.656 1 94.25 448 ILE B N 1
ATOM 10322 C CA . ILE B 1 448 ? 26.297 21.219 27.094 1 94.25 448 ILE B CA 1
ATOM 10323 C C . ILE B 1 448 ? 25.578 19.875 26.938 1 94.25 448 ILE B C 1
ATOM 10325 O O . ILE B 1 448 ? 26.203 18.891 26.547 1 94.25 448 ILE B O 1
ATOM 10329 N N . LEU B 1 449 ? 24.312 19.828 27.281 1 94.38 449 LEU B N 1
ATOM 10330 C CA . LEU B 1 449 ? 23.531 18.625 27.094 1 94.38 449 LEU B CA 1
ATOM 10331 C C . LEU B 1 449 ? 23.469 18.25 25.609 1 94.38 449 LEU B C 1
ATOM 10333 O O . LEU B 1 449 ? 23.609 17.078 25.25 1 94.38 449 LEU B O 1
ATOM 10337 N N . ILE B 1 450 ? 23.297 19.219 24.734 1 96.44 450 ILE B N 1
ATOM 10338 C CA . ILE B 1 450 ? 23.234 18.984 23.297 1 96.44 450 ILE B CA 1
ATOM 10339 C C . ILE B 1 450 ? 24.578 18.453 22.797 1 96.44 450 ILE B C 1
ATOM 10341 O O . ILE B 1 450 ? 24.625 17.531 21.984 1 96.44 450 ILE B O 1
ATOM 10345 N N . ILE B 1 451 ? 25.656 19.047 23.328 1 96.12 451 ILE B N 1
ATOM 10346 C CA . ILE B 1 451 ? 26.984 18.594 22.938 1 96.12 451 ILE B CA 1
ATOM 10347 C C . ILE B 1 451 ? 27.172 17.141 23.375 1 96.12 451 ILE B C 1
ATOM 10349 O O . ILE B 1 451 ? 27.781 16.344 22.656 1 96.12 451 ILE B O 1
ATOM 10353 N N . SER B 1 452 ? 26.656 16.766 24.484 1 95.25 452 SER B N 1
ATOM 10354 C CA . SER B 1 452 ? 26.75 15.375 24.938 1 95.25 452 SER B CA 1
ATOM 10355 C C . SER B 1 452 ? 26 14.438 23.984 1 95.25 452 SER B C 1
ATOM 10357 O O . SER B 1 452 ? 26.469 13.336 23.703 1 95.25 452 SER B O 1
ATOM 10359 N N . TRP B 1 453 ? 24.859 14.797 23.531 1 96.19 453 TRP B N 1
ATOM 10360 C CA . TRP B 1 453 ? 24.109 13.992 22.562 1 96.19 453 TRP B CA 1
ATOM 10361 C C . TRP B 1 453 ? 24.875 13.852 21.25 1 96.19 453 TRP B C 1
ATOM 10363 O O . TRP B 1 453 ? 24.938 12.758 20.688 1 96.19 453 TRP B O 1
ATOM 10373 N N . VAL B 1 454 ? 25.453 14.945 20.781 1 96.69 454 VAL B N 1
ATOM 10374 C CA . VAL B 1 454 ? 26.172 14.93 19.516 1 96.69 454 VAL B CA 1
ATOM 10375 C C . VAL B 1 454 ? 27.406 14.039 19.625 1 96.69 454 VAL B C 1
ATOM 10377 O O . VAL B 1 454 ? 27.703 13.25 18.719 1 96.69 454 VAL B O 1
ATOM 10380 N N . MET B 1 455 ? 28.094 14.133 20.75 1 95.88 455 MET B N 1
ATOM 10381 C CA . MET B 1 455 ? 29.25 13.273 20.953 1 95.88 455 MET B CA 1
ATOM 10382 C C . MET B 1 455 ? 28.828 11.805 21.031 1 95.88 455 MET B C 1
ATOM 10384 O O . MET B 1 455 ? 29.547 10.93 20.547 1 95.88 455 MET B O 1
ATOM 10388 N N . GLY B 1 456 ? 27.734 11.57 21.656 1 94.69 456 GLY B N 1
ATOM 10389 C CA . GLY B 1 456 ? 27.203 10.219 21.688 1 94.69 456 GLY B CA 1
ATOM 10390 C C . GLY B 1 456 ? 26.844 9.688 20.312 1 94.69 456 GLY B C 1
ATOM 10391 O O . GLY B 1 456 ? 27.078 8.516 20.016 1 94.69 456 GLY B O 1
ATOM 10392 N N . MET B 1 457 ? 26.281 10.562 19.484 1 95.81 457 MET B N 1
ATOM 10393 C CA . MET B 1 457 ? 25.906 10.156 18.141 1 95.81 457 MET B CA 1
ATOM 10394 C C . MET B 1 457 ? 27.156 9.883 17.297 1 95.81 457 MET B C 1
ATOM 10396 O O . MET B 1 457 ? 27.156 8.977 16.453 1 95.81 457 MET B O 1
ATOM 10400 N N . ILE B 1 458 ? 28.203 10.672 17.484 1 95.56 458 ILE B N 1
ATOM 10401 C CA . ILE B 1 458 ? 29.453 10.461 16.766 1 95.56 458 ILE B CA 1
ATOM 10402 C C . ILE B 1 458 ? 30.047 9.109 17.156 1 95.56 458 ILE B C 1
ATOM 10404 O O . ILE B 1 458 ? 30.5 8.344 16.297 1 95.56 458 ILE B O 1
ATOM 10408 N N . TRP B 1 459 ? 29.922 8.805 18.359 1 92.12 459 TRP B N 1
ATOM 10409 C CA . TRP B 1 459 ? 30.438 7.523 18.844 1 92.12 459 TRP B CA 1
ATOM 10410 C C . TRP B 1 459 ? 29.641 6.363 18.25 1 92.12 459 TRP B C 1
ATOM 10412 O O . TRP B 1 459 ? 30.203 5.328 17.906 1 92.12 459 TRP B O 1
ATOM 10422 N N . ALA B 1 460 ? 28.391 6.484 18.234 1 91 460 ALA B N 1
ATOM 10423 C CA . ALA B 1 460 ? 27.547 5.449 17.656 1 91 460 ALA B CA 1
ATOM 10424 C C . ALA B 1 460 ? 27.875 5.223 16.172 1 91 460 ALA B C 1
ATOM 10426 O O . ALA B 1 460 ? 27.875 4.082 15.703 1 91 460 ALA B O 1
ATOM 10427 N N . GLU B 1 461 ? 28.203 6.312 15.438 1 91.75 461 GLU B N 1
ATOM 10428 C CA . GLU B 1 461 ? 28.547 6.195 14.016 1 91.75 461 GLU B CA 1
ATOM 10429 C C . GLU B 1 461 ? 29.891 5.516 13.828 1 91.75 461 GLU B C 1
ATOM 10431 O O . GLU B 1 461 ? 30.078 4.742 12.883 1 91.75 461 GLU B O 1
ATOM 10436 N N . VAL B 1 462 ? 30.812 5.812 14.688 1 90.25 462 VAL B N 1
ATOM 10437 C CA . VAL B 1 462 ? 32.125 5.191 14.602 1 90.25 462 VAL B CA 1
ATOM 10438 C C . VAL B 1 462 ? 32 3.689 14.859 1 90.25 462 VAL B C 1
ATOM 10440 O O . VAL B 1 462 ? 32.625 2.883 14.156 1 90.25 462 VAL B O 1
ATOM 10443 N N . LYS B 1 463 ? 31.156 3.273 15.75 1 87.75 463 LYS B N 1
ATOM 10444 C CA . LYS B 1 463 ? 30.953 1.86 16.047 1 87.75 463 LYS B CA 1
ATOM 10445 C C . LYS B 1 463 ? 30.25 1.159 14.883 1 87.75 463 LYS B C 1
ATOM 10447 O O . LYS B 1 463 ? 30.516 -0.008 14.602 1 87.75 463 LYS B O 1
ATOM 10452 N N . GLU B 1 464 ? 29.359 1.877 14.273 1 88.62 464 GLU B N 1
ATOM 10453 C CA . GLU B 1 464 ? 28.656 1.304 13.133 1 88.62 464 GLU B CA 1
ATOM 10454 C C . GLU B 1 464 ? 29.609 1.066 11.961 1 88.62 464 GLU B C 1
ATOM 10456 O O . GLU B 1 464 ? 29.516 0.048 11.273 1 88.62 464 GLU B O 1
ATOM 10461 N N . ILE B 1 465 ? 30.562 1.995 11.734 1 90 465 ILE B N 1
ATOM 10462 C CA . ILE B 1 465 ? 31.547 1.853 10.664 1 90 465 ILE B CA 1
ATOM 10463 C C . ILE B 1 465 ? 32.469 0.685 10.977 1 90 465 ILE B C 1
ATOM 10465 O O . ILE B 1 465 ? 32.844 -0.071 10.078 1 90 465 ILE B O 1
ATOM 10469 N N . TRP B 1 466 ? 32.719 0.509 12.203 1 84.88 466 TRP B N 1
ATOM 10470 C CA . TRP B 1 466 ? 33.594 -0.562 12.633 1 84.88 466 TRP B CA 1
ATOM 10471 C C . TRP B 1 466 ? 32.938 -1.923 12.484 1 84.88 466 TRP B C 1
ATOM 10473 O O . TRP B 1 466 ? 33.562 -2.893 12.055 1 84.88 466 TRP B O 1
ATOM 10483 N N . SER B 1 467 ? 31.625 -2.039 12.781 1 82.75 467 SER B N 1
ATOM 10484 C CA . SER B 1 467 ? 30.922 -3.316 12.75 1 82.75 467 SER B CA 1
ATOM 10485 C C . SER B 1 467 ? 30.547 -3.709 11.328 1 82.75 467 SER B C 1
ATOM 10487 O O . SER B 1 467 ? 30.703 -4.863 10.938 1 82.75 467 SER B O 1
ATOM 10489 N N . GLN B 1 468 ? 30.094 -2.879 10.508 1 82.94 468 GLN B N 1
ATOM 10490 C CA . GLN B 1 468 ? 29.578 -3.199 9.18 1 82.94 468 GLN B CA 1
ATOM 10491 C C . GLN B 1 468 ? 30.672 -3.072 8.125 1 82.94 468 GLN B C 1
ATOM 10493 O O . GLN B 1 468 ? 30.625 -3.738 7.09 1 82.94 468 GLN B O 1
ATOM 10498 N N . GLY B 1 469 ? 31.672 -2.268 8.344 1 86.94 469 GLY B N 1
ATOM 10499 C CA . GLY B 1 469 ? 32.656 -1.964 7.312 1 86.94 469 GLY B CA 1
ATOM 10500 C C . GLY B 1 469 ? 32.344 -0.693 6.547 1 86.94 469 GLY B C 1
ATOM 10501 O O . GLY B 1 469 ? 31.188 -0.31 6.418 1 86.94 469 GLY B O 1
ATOM 10502 N N . PRO B 1 470 ? 33.25 -0.027 6.094 1 87.69 470 PRO B N 1
ATOM 10503 C CA . PRO B 1 470 ? 33.031 1.269 5.438 1 87.69 470 PRO B CA 1
ATOM 10504 C C . PRO B 1 470 ? 32.312 1.153 4.105 1 87.69 470 PRO B C 1
ATOM 10506 O O . PRO B 1 470 ? 31.516 2.035 3.754 1 87.69 470 PRO B O 1
ATOM 10509 N N . GLU B 1 471 ? 32.469 0.046 3.391 1 89.19 471 GLU B N 1
ATOM 10510 C CA . GLU B 1 471 ? 31.812 -0.09 2.086 1 89.19 471 GLU B CA 1
ATOM 10511 C C . GLU B 1 471 ? 30.312 -0.236 2.23 1 89.19 471 GLU B C 1
ATOM 10513 O O . GLU B 1 471 ? 29.547 0.412 1.511 1 89.19 471 GLU B O 1
ATOM 10518 N N . GLU B 1 472 ? 29.938 -0.999 3.191 1 85.62 472 GLU B N 1
ATOM 10519 C CA . GLU B 1 472 ? 28.516 -1.19 3.416 1 85.62 472 GLU B CA 1
ATOM 10520 C C . GLU B 1 472 ? 27.875 0.048 4.047 1 85.62 472 GLU B C 1
ATOM 10522 O O . GLU B 1 472 ? 26.719 0.36 3.783 1 85.62 472 GLU B O 1
ATOM 10527 N N . TYR B 1 473 ? 28.688 0.768 4.77 1 88.12 473 TYR B N 1
ATOM 10528 C CA . TYR B 1 473 ? 28.219 1.974 5.438 1 88.12 473 TYR B CA 1
ATOM 10529 C C . TYR B 1 473 ? 27.938 3.08 4.43 1 88.12 473 TYR B C 1
ATOM 10531 O O . TYR B 1 473 ? 26.938 3.799 4.551 1 88.12 473 TYR B O 1
ATOM 10539 N N . LEU B 1 474 ? 28.688 3.154 3.33 1 87.62 474 LEU B N 1
ATOM 10540 C CA . LEU B 1 474 ? 28.609 4.262 2.383 1 87.62 474 LEU B CA 1
ATOM 10541 C C . LEU B 1 474 ? 27.484 4.039 1.382 1 87.62 474 LEU B C 1
ATOM 10543 O O . LEU B 1 474 ? 27.078 4.973 0.689 1 87.62 474 LEU B O 1
ATOM 10547 N N . VAL B 1 475 ? 26.969 2.846 1.366 1 85 475 VAL B N 1
ATOM 10548 C CA . VAL B 1 475 ? 25.922 2.553 0.391 1 85 475 VAL B CA 1
ATOM 10549 C C . VAL B 1 475 ? 24.578 3.08 0.896 1 85 475 VAL B C 1
ATOM 10551 O O . VAL B 1 475 ? 23.703 3.432 0.101 1 85 475 VAL B O 1
ATOM 10554 N N . GLU B 1 476 ? 24.484 3.328 2.189 1 85.81 476 GLU B N 1
ATOM 10555 C CA . GLU B 1 476 ? 23.234 3.803 2.752 1 85.81 476 GLU B CA 1
ATOM 10556 C C . GLU B 1 476 ? 23.156 5.328 2.74 1 85.81 476 GLU B C 1
ATOM 10558 O O . GLU B 1 476 ? 23.984 5.996 3.363 1 85.81 476 GLU B O 1
ATOM 10563 N N . LEU B 1 477 ? 22.188 5.879 2.123 1 84.75 477 LEU B N 1
ATOM 10564 C CA . LEU B 1 477 ? 22.031 7.316 1.938 1 84.75 477 LEU B CA 1
ATOM 10565 C C . LEU B 1 477 ? 21.781 8.016 3.271 1 84.75 477 LEU B C 1
ATOM 10567 O O . LEU B 1 477 ? 22.219 9.148 3.473 1 84.75 477 LEU B O 1
ATOM 10571 N N . TRP B 1 478 ? 21.141 7.395 4.238 1 87.94 478 TRP B N 1
ATOM 10572 C CA . TRP B 1 478 ? 20.828 8.008 5.531 1 87.94 478 TRP B CA 1
ATOM 10573 C C . TRP B 1 478 ? 22.109 8.234 6.336 1 87.94 478 TRP B C 1
ATOM 10575 O O . TRP B 1 478 ? 22.172 9.156 7.156 1 87.94 478 TRP B O 1
ATOM 10585 N N . ASN B 1 479 ? 23.062 7.414 6.043 1 90.62 479 ASN B N 1
ATOM 10586 C CA . ASN B 1 479 ? 24.328 7.582 6.742 1 90.62 479 ASN B CA 1
ATOM 10587 C C . ASN B 1 479 ? 25.094 8.812 6.242 1 90.62 479 ASN B C 1
ATOM 10589 O O . ASN B 1 479 ? 25.844 9.43 6.996 1 90.62 479 ASN B O 1
ATOM 10593 N N . PHE B 1 480 ? 24.828 9.219 5.043 1 90.06 480 PHE B N 1
ATOM 10594 C CA . PHE B 1 480 ? 25.438 10.445 4.527 1 90.06 480 PHE B CA 1
ATOM 10595 C C . PHE B 1 480 ? 24.812 11.664 5.195 1 90.06 480 PHE B C 1
ATOM 10597 O O . PHE B 1 480 ? 25.516 12.641 5.477 1 90.06 480 PHE B O 1
ATOM 10604 N N . LEU B 1 481 ? 23.578 11.57 5.398 1 90.5 481 LEU B N 1
ATOM 10605 C CA . LEU B 1 481 ? 22.891 12.664 6.086 1 90.5 481 LEU B CA 1
ATOM 10606 C C . LEU B 1 481 ? 23.375 12.781 7.531 1 90.5 481 LEU B C 1
ATOM 10608 O O . LEU B 1 481 ? 23.609 13.883 8.023 1 90.5 481 LEU B O 1
ATOM 10612 N N . ASP B 1 482 ? 23.578 11.609 8.133 1 93.75 482 ASP B N 1
ATOM 10613 C CA . ASP B 1 482 ? 24.062 11.609 9.508 1 93.75 482 ASP B CA 1
ATOM 10614 C C . ASP B 1 482 ? 25.484 12.148 9.578 1 93.75 482 ASP B C 1
ATOM 10616 O O . ASP B 1 482 ? 25.812 12.961 10.453 1 93.75 482 ASP B O 1
ATOM 10620 N N . PHE B 1 483 ? 26.25 11.773 8.656 1 93.38 483 PHE B N 1
ATOM 10621 C CA . PHE B 1 483 ? 27.625 12.242 8.633 1 93.38 483 PHE B CA 1
ATOM 10622 C C . PHE B 1 483 ? 27.672 13.75 8.406 1 93.38 483 PHE B C 1
ATOM 10624 O O . PHE B 1 483 ? 28.422 14.461 9.086 1 93.38 483 PHE B O 1
ATOM 10631 N N . GLY B 1 484 ? 26.875 14.148 7.469 1 93.62 484 GLY B N 1
ATOM 10632 C CA . GLY B 1 484 ? 26.844 15.578 7.211 1 93.62 484 GLY B CA 1
ATOM 10633 C C . GLY B 1 484 ? 26.328 16.375 8.391 1 93.62 484 GLY B C 1
ATOM 10634 O O . GLY B 1 484 ? 26.922 17.406 8.75 1 93.62 484 GLY B O 1
ATOM 10635 N N . MET B 1 485 ? 25.344 15.977 9.055 1 95.94 485 MET B N 1
ATOM 10636 C CA . MET B 1 485 ? 24.766 16.656 10.219 1 95.94 485 MET B CA 1
ATOM 10637 C C . MET B 1 485 ? 25.766 16.719 11.359 1 95.94 485 MET B C 1
ATOM 10639 O O . MET B 1 485 ? 25.984 17.797 11.938 1 95.94 485 MET B O 1
ATOM 10643 N N . LEU B 1 486 ? 26.438 15.609 11.617 1 96.62 486 LEU B N 1
ATOM 10644 C CA . LEU B 1 486 ? 27.359 15.547 12.75 1 96.62 486 LEU B CA 1
ATOM 10645 C C . LEU B 1 486 ? 28.625 16.344 12.461 1 96.62 486 LEU B C 1
ATOM 10647 O O . LEU B 1 486 ? 29.172 16.984 13.359 1 96.62 486 LEU B O 1
ATOM 10651 N N . ALA B 1 487 ? 29.047 16.328 11.203 1 96.69 487 ALA B N 1
ATOM 10652 C CA . ALA B 1 487 ? 30.203 17.141 10.82 1 96.69 487 ALA B CA 1
ATOM 10653 C C . ALA B 1 487 ? 29.922 18.625 10.977 1 96.69 487 ALA B C 1
ATOM 10655 O O . ALA B 1 487 ? 30.766 19.375 11.453 1 96.69 487 ALA B O 1
ATOM 10656 N N . ILE B 1 488 ? 28.719 19.016 10.672 1 97.25 488 ILE B N 1
ATOM 10657 C CA . ILE B 1 488 ? 28.359 20.422 10.758 1 97.25 488 ILE B CA 1
ATOM 10658 C C . ILE B 1 488 ? 28.188 20.828 12.227 1 97.25 488 ILE B C 1
ATOM 10660 O O . ILE B 1 488 ? 28.578 21.922 12.633 1 97.25 488 ILE B O 1
ATOM 10664 N N . PHE B 1 489 ? 27.672 19.969 13.055 1 97.31 489 PHE B N 1
ATOM 10665 C CA . PHE B 1 489 ? 27.594 20.234 14.492 1 97.31 489 PHE B CA 1
ATOM 10666 C C . PHE B 1 489 ? 28.984 20.375 15.094 1 97.31 489 PHE B C 1
ATOM 10668 O O . PHE B 1 489 ? 29.234 21.297 15.875 1 97.31 489 PHE B O 1
ATOM 10675 N N . LEU B 1 490 ? 29.844 19.484 14.68 1 96.38 490 LEU B N 1
ATOM 10676 C CA . LEU B 1 490 ? 31.188 19.531 15.211 1 96.38 490 LEU B CA 1
ATOM 10677 C C . LEU B 1 490 ? 31.906 20.812 14.789 1 96.38 490 LEU B C 1
ATOM 10679 O O . LEU B 1 490 ? 32.625 21.422 15.594 1 96.38 490 LEU B O 1
ATOM 10683 N N . ALA B 1 491 ? 31.703 21.172 13.586 1 97.06 491 ALA B N 1
ATOM 10684 C CA . ALA B 1 491 ? 32.281 22.422 13.109 1 97.06 491 ALA B CA 1
ATOM 10685 C C . ALA B 1 491 ? 31.703 23.609 13.852 1 97.06 491 ALA B C 1
ATOM 10687 O O . ALA B 1 491 ? 32.438 24.547 14.195 1 97.06 491 ALA B O 1
ATOM 10688 N N . SER B 1 492 ? 30.406 23.578 14.133 1 96.94 492 SER B N 1
ATOM 10689 C CA . SER B 1 492 ? 29.766 24.672 14.852 1 96.94 492 SER B CA 1
ATOM 10690 C C . SER B 1 492 ? 30.281 24.781 16.281 1 96.94 492 SER B C 1
ATOM 10692 O O . SER B 1 492 ? 30.672 25.875 16.719 1 96.94 492 SER B O 1
ATOM 10694 N N . PHE B 1 493 ? 30.484 23.734 16.984 1 96.19 493 PHE B N 1
ATOM 10695 C CA . PHE B 1 493 ? 30.953 23.766 18.359 1 96.19 493 PHE B CA 1
ATOM 10696 C C . PHE B 1 493 ? 32.438 24.094 18.438 1 96.19 493 PHE B C 1
ATOM 10698 O O . PHE B 1 493 ? 32.906 24.734 19.375 1 96.19 493 PHE B O 1
ATOM 10705 N N . SER B 1 494 ? 33.188 23.672 17.406 1 96.25 494 SER B N 1
ATOM 10706 C CA . SER B 1 494 ? 34.594 24.016 17.375 1 96.25 494 SER B CA 1
ATOM 10707 C C . SER B 1 494 ? 34.781 25.516 17.203 1 96.25 494 SER B C 1
ATOM 10709 O O . SER B 1 494 ? 35.656 26.109 17.828 1 96.25 494 SER B O 1
ATOM 10711 N N . CYS B 1 495 ? 33.969 26.094 16.406 1 95.94 495 CYS B N 1
ATOM 10712 C CA . CYS B 1 495 ? 34.031 27.547 16.203 1 95.94 495 CYS B CA 1
ATOM 10713 C C . CYS B 1 495 ? 33.594 28.281 17.469 1 95.94 495 CYS B C 1
ATOM 10715 O O . CYS B 1 495 ? 34.219 29.281 17.844 1 95.94 495 CYS B O 1
ATOM 10717 N N . ARG B 1 496 ? 32.625 27.828 18.141 1 95.75 496 ARG B N 1
ATOM 10718 C CA . ARG B 1 496 ? 32.188 28.438 19.391 1 95.75 496 ARG B CA 1
ATOM 10719 C C . ARG B 1 496 ? 33.25 28.312 20.469 1 95.75 496 ARG B C 1
ATOM 10721 O O . ARG B 1 496 ? 33.469 29.25 21.25 1 95.75 496 ARG B O 1
ATOM 10728 N N . PHE B 1 497 ? 33.938 27.219 20.453 1 95 497 PHE B N 1
ATOM 10729 C CA . PHE B 1 497 ? 35 26.984 21.422 1 95 497 PHE B CA 1
ATOM 10730 C C . PHE B 1 497 ? 36.156 27.906 21.156 1 95 497 PHE B C 1
ATOM 10732 O O . PHE B 1 497 ? 36.75 28.453 22.094 1 95 497 PHE B O 1
ATOM 10739 N N . SER B 1 498 ? 36.5 28.078 19.938 1 95.44 498 SER B N 1
ATOM 10740 C CA . SER B 1 498 ? 37.562 29 19.578 1 95.44 498 SER B CA 1
ATOM 10741 C C . SER B 1 498 ? 37.219 30.422 19.969 1 95.44 498 SER B C 1
ATOM 10743 O O . SER B 1 498 ? 38.094 31.156 20.469 1 95.44 498 SER B O 1
ATOM 10745 N N . ALA B 1 499 ? 35.938 30.797 19.766 1 95.06 499 ALA B N 1
ATOM 10746 C CA . ALA B 1 499 ? 35.5 32.125 20.156 1 95.06 499 ALA B CA 1
ATOM 10747 C C . ALA B 1 499 ? 35.562 32.312 21.672 1 95.06 499 ALA B C 1
ATOM 10749 O O . ALA B 1 499 ? 35.969 33.344 22.156 1 95.06 499 ALA B O 1
ATOM 10750 N N . MET B 1 500 ? 35.219 31.344 22.406 1 94.44 500 MET B N 1
ATOM 10751 C CA . MET B 1 500 ? 35.25 31.406 23.859 1 94.44 500 MET B CA 1
ATOM 10752 C C . MET B 1 500 ? 36.656 31.5 24.375 1 94.44 500 MET B C 1
ATOM 10754 O O . MET B 1 500 ? 36.938 32.281 25.281 1 94.44 500 MET B O 1
ATOM 10758 N N . LYS B 1 501 ? 37.562 30.781 23.766 1 94.38 501 LYS B N 1
ATOM 10759 C CA . LYS B 1 501 ? 38.969 30.797 24.188 1 94.38 501 LYS B CA 1
ATOM 10760 C C . LYS B 1 501 ? 39.594 32.156 23.922 1 94.38 501 LYS B C 1
ATOM 10762 O O . LYS B 1 501 ? 40.344 32.688 24.75 1 94.38 501 LYS B O 1
ATOM 10767 N N . ARG B 1 502 ? 39.25 32.75 22.844 1 93 502 ARG B N 1
ATOM 10768 C CA . ARG B 1 502 ? 39.781 34.062 22.5 1 93 502 ARG B CA 1
ATOM 10769 C C . ARG B 1 502 ? 39.219 35.125 23.438 1 93 502 ARG B C 1
ATOM 10771 O O . ARG B 1 502 ? 39.938 36.062 23.828 1 93 502 ARG B O 1
ATOM 10778 N N . ALA B 1 503 ? 38 35 23.766 1 93.75 503 ALA B N 1
ATOM 10779 C CA . ALA B 1 503 ? 37.375 35.938 24.688 1 93.75 503 ALA B CA 1
ATOM 10780 C C . ALA B 1 503 ? 37.969 35.781 26.094 1 93.75 503 ALA B C 1
ATOM 10782 O O . ALA B 1 503 ? 38.188 36.781 26.797 1 93.75 503 ALA B O 1
ATOM 10783 N N . ASP B 1 504 ? 38.312 34.594 26.484 1 92.94 504 ASP B N 1
ATOM 10784 C CA . ASP B 1 504 ? 38.906 34.344 27.781 1 92.94 504 ASP B CA 1
ATOM 10785 C C . ASP B 1 504 ? 40.312 34.906 27.844 1 92.94 504 ASP B C 1
ATOM 10787 O O . ASP B 1 504 ? 40.75 35.469 28.875 1 92.94 504 ASP B O 1
ATOM 10791 N N . LEU B 1 505 ? 41 34.844 26.781 1 92.19 505 LEU B N 1
ATOM 10792 C CA . LEU B 1 505 ? 42.375 35.375 26.703 1 92.19 505 LEU B CA 1
ATOM 10793 C C . LEU B 1 505 ? 42.312 36.906 26.781 1 92.19 505 LEU B C 1
ATOM 10795 O O . LEU B 1 505 ? 43.156 37.531 27.453 1 92.19 505 LEU B O 1
ATOM 10799 N N . ALA B 1 506 ? 41.344 37.5 26.094 1 91.81 506 ALA B N 1
ATOM 10800 C CA . ALA B 1 506 ? 41.188 38.938 26.125 1 91.81 506 ALA B CA 1
ATOM 10801 C C . ALA B 1 506 ? 40.781 39.438 27.5 1 91.81 506 ALA B C 1
ATOM 10803 O O . ALA B 1 506 ? 41.25 40.469 27.969 1 91.81 506 ALA B O 1
ATOM 10804 N N . GLN B 1 507 ? 39.906 38.656 28.109 1 90.44 507 GLN B N 1
ATOM 10805 C CA . GLN B 1 507 ? 39.469 39.031 29.453 1 90.44 507 GLN B CA 1
ATOM 10806 C C . GLN B 1 507 ? 40.594 38.969 30.469 1 90.44 507 GLN B C 1
ATOM 10808 O O . GLN B 1 507 ? 40.719 39.812 31.344 1 90.44 507 GLN B O 1
ATOM 10813 N N . SER B 1 508 ? 41.438 37.969 30.359 1 90.62 508 SER B N 1
ATOM 10814 C CA . SER B 1 508 ? 42.562 37.844 31.25 1 90.62 508 SER B CA 1
ATOM 10815 C C . SER B 1 508 ? 43.562 38.969 31.047 1 90.62 508 SER B C 1
ATOM 10817 O O . SER B 1 508 ? 44.188 39.438 32 1 90.62 508 SER B O 1
ATOM 10819 N N . PHE B 1 509 ? 43.625 39.406 29.844 1 90.12 509 PHE B N 1
ATOM 10820 C CA . PHE B 1 509 ? 44.531 40.531 29.531 1 90.12 509 PHE B CA 1
ATOM 10821 C C . PHE B 1 509 ? 44 41.812 30.188 1 90.12 509 PHE B C 1
ATOM 10823 O O . PHE B 1 509 ? 44.812 42.562 30.734 1 90.12 509 PHE B O 1
ATOM 10830 N N . VAL B 1 510 ? 42.688 42.062 30.172 1 89.75 510 VAL B N 1
ATOM 10831 C CA . VAL B 1 510 ? 42.094 43.25 30.734 1 89.75 510 VAL B CA 1
ATOM 10832 C C . VAL B 1 510 ? 42.25 43.25 32.25 1 89.75 510 VAL B C 1
ATOM 10834 O O . VAL B 1 510 ? 42.562 44.25 32.875 1 89.75 510 VAL B O 1
ATOM 10837 N N . TYR B 1 511 ? 42.031 42.125 32.875 1 87.88 511 TYR B N 1
ATOM 10838 C CA . TYR B 1 511 ? 42.125 42 34.312 1 87.88 511 TYR B CA 1
ATOM 10839 C C . TYR B 1 511 ? 43.562 42.219 34.781 1 87.88 511 TYR B C 1
ATOM 10841 O O . TYR B 1 511 ? 43.781 42.781 35.875 1 87.88 511 TYR B O 1
ATOM 10849 N N . GLN B 1 512 ? 44.469 41.969 34 1 87.06 512 GLN B N 1
ATOM 10850 C CA . GLN B 1 512 ? 45.844 42.062 34.406 1 87.06 512 GLN B CA 1
ATOM 10851 C C . GLN B 1 512 ? 46.406 43.469 34.156 1 87.06 512 GLN B C 1
ATOM 10853 O O . GLN B 1 512 ? 47.188 44 34.969 1 87.06 512 GLN B O 1
ATOM 10858 N N . HIS B 1 513 ? 46.031 44.094 33.125 1 84.38 513 HIS B N 1
ATOM 10859 C CA . HIS B 1 513 ? 46.75 45.281 32.719 1 84.38 513 HIS B CA 1
ATOM 10860 C C . HIS B 1 513 ? 45.906 46.531 32.844 1 84.38 513 HIS B C 1
ATOM 10862 O O . HIS B 1 513 ? 46.406 47.656 32.844 1 84.38 513 HIS B O 1
ATOM 10868 N N . ASN B 1 514 ? 44.562 46.469 32.812 1 77.94 514 ASN B N 1
ATOM 10869 C CA . ASN B 1 514 ? 43.75 47.688 32.688 1 77.94 514 ASN B CA 1
ATOM 10870 C C . ASN B 1 514 ? 42.781 47.812 33.875 1 77.94 514 ASN B C 1
ATOM 10872 O O . ASN B 1 514 ? 42.219 46.844 34.344 1 77.94 514 ASN B O 1
ATOM 10876 N N . LYS B 1 515 ? 42.656 49.062 34.344 1 75.06 515 LYS B N 1
ATOM 10877 C CA . LYS B 1 515 ? 41.719 49.344 35.438 1 75.06 515 LYS B CA 1
ATOM 10878 C C . LYS B 1 515 ? 40.406 49.844 34.875 1 75.06 515 LYS B C 1
ATOM 10880 O O . LYS B 1 515 ? 39.375 49.781 35.562 1 75.06 515 LYS B O 1
ATOM 10885 N N . THR B 1 516 ? 40.438 50.375 33.625 1 77.06 516 THR B N 1
ATOM 10886 C CA . THR B 1 516 ? 39.188 50.844 33 1 77.06 516 THR B CA 1
ATOM 10887 C C . THR B 1 516 ? 39.094 50.344 31.578 1 77.06 516 THR B C 1
ATOM 10889 O O . THR B 1 516 ? 40.094 49.875 31 1 77.06 516 THR B O 1
ATOM 10892 N N . LEU B 1 517 ? 37.906 50.281 30.938 1 76.38 517 LEU B N 1
ATOM 10893 C CA . LEU B 1 517 ? 37.656 49.781 29.594 1 76.38 517 LEU B CA 1
ATOM 10894 C C . LEU B 1 517 ? 37.875 50.844 28.547 1 76.38 517 LEU B C 1
ATOM 10896 O O . LEU B 1 517 ? 37.781 50.594 27.359 1 76.38 517 LEU B O 1
ATOM 10900 N N . ASP B 1 518 ? 38.25 52.156 28.766 1 74.62 518 ASP B N 1
ATOM 10901 C CA . ASP B 1 518 ? 38.281 53.281 27.844 1 74.62 518 ASP B CA 1
ATOM 10902 C C . ASP B 1 518 ? 39.5 53.156 26.906 1 74.62 518 ASP B C 1
ATOM 10904 O O . ASP B 1 518 ? 39.406 53.469 25.719 1 74.62 518 ASP B O 1
ATOM 10908 N N . LYS B 1 519 ? 40.844 52.938 27.359 1 78.44 519 LYS B N 1
ATOM 10909 C CA . LYS B 1 519 ? 42.031 52.938 26.5 1 78.44 519 LYS B CA 1
ATOM 10910 C C . LYS B 1 519 ? 42.562 51.531 26.297 1 78.44 519 LYS B C 1
ATOM 10912 O O . LYS B 1 519 ? 43.594 51.156 26.891 1 78.44 519 LYS B O 1
ATOM 10917 N N . LEU B 1 520 ? 41.688 50.688 25.359 1 83.25 520 LEU B N 1
ATOM 10918 C CA . LEU B 1 520 ? 42.094 49.312 25.125 1 83.25 520 LEU B CA 1
ATOM 10919 C C . LEU B 1 520 ? 42.75 49.188 23.75 1 83.25 520 LEU B C 1
ATOM 10921 O O . LEU B 1 520 ? 42.438 49.938 22.828 1 83.25 520 LEU B O 1
ATOM 10925 N N . PRO B 1 521 ? 43.75 48.375 23.609 1 86.38 521 PRO B N 1
ATOM 10926 C CA . PRO B 1 521 ? 44.281 48.031 22.281 1 86.38 521 PRO B CA 1
ATOM 10927 C C . PRO B 1 521 ? 43.188 47.531 21.328 1 86.38 521 PRO B C 1
ATOM 10929 O O . PRO B 1 521 ? 42.188 46.969 21.766 1 86.38 521 PRO B O 1
ATOM 10932 N N . PRO B 1 522 ? 43.406 47.781 20.109 1 87.94 522 PRO B N 1
ATOM 10933 C CA . PRO B 1 522 ? 42.375 47.469 19.125 1 87.94 522 PRO B CA 1
ATOM 10934 C C . PRO B 1 522 ? 41.969 45.969 19.156 1 87.94 522 PRO B C 1
ATOM 10936 O O . PRO B 1 522 ? 40.812 45.656 18.922 1 87.94 522 PRO B O 1
ATOM 10939 N N . GLU B 1 523 ? 42.906 45.188 19.547 1 86.69 523 GLU B N 1
ATOM 10940 C CA . GLU B 1 523 ? 42.594 43.75 19.578 1 86.69 523 GLU B CA 1
ATOM 10941 C C . GLU B 1 523 ? 41.656 43.406 20.719 1 86.69 523 GLU B C 1
ATOM 10943 O O . GLU B 1 523 ? 40.844 42.5 20.609 1 86.69 523 GLU B O 1
ATOM 10948 N N . VAL B 1 524 ? 41.719 44.094 21.719 1 89.12 524 VAL B N 1
ATOM 10949 C CA . VAL B 1 524 ? 40.875 43.844 22.875 1 89.12 524 VAL B CA 1
ATOM 10950 C C . VAL B 1 524 ? 39.594 44.656 22.797 1 89.12 524 VAL B C 1
ATOM 10952 O O . VAL B 1 524 ? 38.562 44.25 23.281 1 89.12 524 VAL B O 1
ATOM 10955 N N . GLU B 1 525 ? 39.688 45.812 22.125 1 88.81 525 GLU B N 1
ATOM 10956 C CA . GLU B 1 525 ? 38.531 46.656 21.969 1 88.81 525 GLU B CA 1
ATOM 10957 C C . GLU B 1 525 ? 37.469 45.969 21.109 1 88.81 525 GLU B C 1
ATOM 10959 O O . GLU B 1 525 ? 36.25 46.219 21.312 1 88.81 525 GLU B O 1
ATOM 10964 N N . TYR B 1 526 ? 37.938 45.094 20.297 1 89.94 526 TYR B N 1
ATOM 10965 C CA . TYR B 1 526 ? 37 44.344 19.438 1 89.94 526 TYR B CA 1
ATOM 10966 C C . TYR B 1 526 ? 36.031 43.531 20.266 1 89.94 526 TYR B C 1
ATOM 10968 O O . TYR B 1 526 ? 34.875 43.375 19.891 1 89.94 526 TYR B O 1
ATOM 10976 N N . PHE B 1 527 ? 36.375 43.156 21.438 1 89.81 527 PHE B N 1
ATOM 10977 C CA . PHE B 1 527 ? 35.562 42.281 22.25 1 89.81 527 PHE B CA 1
ATOM 10978 C C . PHE B 1 527 ? 34.594 43.062 23.109 1 89.81 527 PHE B C 1
ATOM 10980 O O . PHE B 1 527 ? 33.781 42.469 23.812 1 89.81 527 PHE B O 1
ATOM 10987 N N . THR B 1 528 ? 34.594 44.375 23 1 87.38 528 THR B N 1
ATOM 10988 C CA . THR B 1 528 ? 33.656 45.219 23.703 1 87.38 528 THR B CA 1
ATOM 10989 C C . THR B 1 528 ? 32.531 45.688 22.75 1 87.38 528 THR B C 1
ATOM 10991 O O . THR B 1 528 ? 31.5 46.156 23.203 1 87.38 528 THR B O 1
ATOM 10994 N N . LYS B 1 529 ? 32.719 45.469 21.547 1 87.56 529 LYS B N 1
ATOM 10995 C CA . LYS B 1 529 ? 31.812 46 20.531 1 87.56 529 LYS B CA 1
ATOM 10996 C C . LYS B 1 529 ? 30.516 45.188 20.484 1 87.56 529 LYS B C 1
ATOM 10998 O O . LYS B 1 529 ? 30.484 44.031 20.844 1 87.56 529 LYS B O 1
ATOM 11003 N N . ALA B 1 530 ? 29.5 45.938 20.078 1 88.75 530 ALA B N 1
ATOM 11004 C CA . ALA B 1 530 ? 28.188 45.312 19.891 1 88.75 530 ALA B CA 1
ATOM 11005 C C . ALA B 1 530 ? 28.156 44.438 18.656 1 88.75 530 ALA B C 1
ATOM 11007 O O . ALA B 1 530 ? 29.078 44.469 17.828 1 88.75 530 ALA B O 1
ATOM 11008 N N . ARG B 1 531 ? 27.188 43.594 18.531 1 88.94 531 ARG B N 1
ATOM 11009 C CA . ARG B 1 531 ? 27.078 42.562 17.5 1 88.94 531 ARG B CA 1
ATOM 11010 C C . ARG B 1 531 ? 27.125 43.188 16.109 1 88.94 531 ARG B C 1
ATOM 11012 O O . ARG B 1 531 ? 27.719 42.625 15.18 1 88.94 531 ARG B O 1
ATOM 11019 N N . ILE B 1 532 ? 26.516 44.344 15.898 1 87.25 532 ILE B N 1
ATOM 11020 C CA . ILE B 1 532 ? 26.391 45 14.586 1 87.25 532 ILE B CA 1
ATOM 11021 C C . ILE B 1 532 ? 27.781 45.344 14.062 1 87.25 532 ILE B C 1
ATOM 11023 O O . ILE B 1 532 ? 27.984 45.438 12.844 1 87.25 532 ILE B O 1
ATOM 11027 N N . HIS B 1 533 ? 28.75 45.406 14.992 1 87.81 533 HIS B N 1
ATOM 11028 C CA . HIS B 1 533 ? 30.094 45.844 14.578 1 87.81 533 HIS B CA 1
ATOM 11029 C C . HIS B 1 533 ? 31.047 44.688 14.469 1 87.81 533 HIS B C 1
ATOM 11031 O O . HIS B 1 533 ? 32.25 44.844 14.203 1 87.81 533 HIS B O 1
ATOM 11037 N N . TRP B 1 534 ? 30.578 43.5 14.625 1 90.19 534 TRP B N 1
ATOM 11038 C CA . TRP B 1 534 ? 31.422 42.312 14.508 1 90.19 534 TRP B CA 1
ATOM 11039 C C . TRP B 1 534 ? 31.828 42.094 13.055 1 90.19 534 TRP B C 1
ATOM 11041 O O . TRP B 1 534 ? 31.109 42.469 12.133 1 90.19 534 TRP B O 1
ATOM 11051 N N . MET B 1 535 ? 32.969 41.5 12.852 1 89.81 535 MET B N 1
ATOM 11052 C CA . MET B 1 535 ? 33.406 41.125 11.523 1 89.81 535 MET B CA 1
ATOM 11053 C C . MET B 1 535 ? 32.625 39.938 11 1 89.81 535 MET B C 1
ATOM 11055 O O . MET B 1 535 ? 32.219 39.062 11.766 1 89.81 535 MET B O 1
ATOM 11059 N N . PRO B 1 536 ? 32.375 39.875 9.734 1 89.75 536 PRO B N 1
ATOM 11060 C CA . PRO B 1 536 ? 31.609 38.75 9.133 1 89.75 536 PRO B CA 1
ATOM 11061 C C . PRO B 1 536 ? 32.312 37.406 9.32 1 89.75 536 PRO B C 1
ATOM 11063 O O . PRO B 1 536 ? 31.625 36.375 9.32 1 89.75 536 PRO B O 1
ATOM 11066 N N . SER B 1 537 ? 33.625 37.469 9.523 1 90.31 537 SER B N 1
ATOM 11067 C CA . SER B 1 537 ? 34.344 36.219 9.664 1 90.31 537 SER B CA 1
ATOM 11068 C C . SER B 1 537 ? 34.5 35.844 11.133 1 90.31 537 SER B C 1
ATOM 11070 O O . SER B 1 537 ? 35.312 34.969 11.469 1 90.31 537 SER B O 1
ATOM 11072 N N . ASP B 1 538 ? 33.75 36.531 11.969 1 92.81 538 ASP B N 1
ATOM 11073 C CA . ASP B 1 538 ? 33.844 36.188 13.383 1 92.81 538 ASP B CA 1
ATOM 11074 C C . ASP B 1 538 ? 33.375 34.75 13.625 1 92.81 538 ASP B C 1
ATOM 11076 O O . ASP B 1 538 ? 32.344 34.312 13.125 1 92.81 538 ASP B O 1
ATOM 11080 N N . PRO B 1 539 ? 34.125 34 14.406 1 93.44 539 PRO B N 1
ATOM 11081 C CA . PRO B 1 539 ? 33.812 32.594 14.625 1 93.44 539 PRO B CA 1
ATOM 11082 C C . PRO B 1 539 ? 32.438 32.375 15.289 1 93.44 539 PRO B C 1
ATOM 11084 O O . PRO B 1 539 ? 31.812 31.344 15.078 1 93.44 539 PRO B O 1
ATOM 11087 N N . GLN B 1 540 ? 32 33.25 16.078 1 93.5 540 GLN B N 1
ATOM 11088 C CA . GLN B 1 540 ? 30.703 33.094 16.719 1 93.5 540 GLN B CA 1
ATOM 11089 C C . GLN B 1 540 ? 29.578 33.188 15.688 1 93.5 540 GLN B C 1
ATOM 11091 O O . GLN B 1 540 ? 28.594 32.438 15.766 1 93.5 540 GLN B O 1
ATOM 11096 N N . LEU B 1 541 ? 29.672 34.094 14.781 1 93.06 541 LEU B N 1
ATOM 11097 C CA . LEU B 1 541 ? 28.656 34.188 13.727 1 93.06 541 LEU B CA 1
ATOM 11098 C C . LEU B 1 541 ? 28.656 32.969 12.844 1 93.06 541 LEU B C 1
ATOM 11100 O O . LEU B 1 541 ? 27.594 32.469 12.438 1 93.06 541 LEU B O 1
ATOM 11104 N N . ILE B 1 542 ? 29.859 32.469 12.602 1 93.81 542 ILE B N 1
ATOM 11105 C CA . ILE B 1 542 ? 29.969 31.234 11.797 1 93.81 542 ILE B CA 1
ATOM 11106 C C . ILE B 1 542 ? 29.344 30.062 12.547 1 93.81 542 ILE B C 1
ATOM 11108 O O . ILE B 1 542 ? 28.656 29.234 11.953 1 93.81 542 ILE B O 1
ATOM 11112 N N . SER B 1 543 ? 29.594 30.031 13.82 1 95 543 SER B N 1
ATOM 11113 C CA . SER B 1 543 ? 29.016 28.953 14.633 1 95 543 SER B CA 1
ATOM 11114 C C . SER B 1 543 ? 27.5 29 14.617 1 95 543 SER B C 1
ATOM 11116 O O . SER B 1 543 ? 26.844 27.969 14.477 1 95 543 SER B O 1
ATOM 11118 N N . GLU B 1 544 ? 26.922 30.156 14.719 1 93.44 544 GLU B N 1
ATOM 11119 C CA . GLU B 1 544 ? 25.469 30.312 14.719 1 93.44 544 GLU B CA 1
ATOM 11120 C C . GLU B 1 544 ? 24.875 29.938 13.367 1 93.44 544 GLU B C 1
ATOM 11122 O O . GLU B 1 544 ? 23.797 29.328 13.297 1 93.44 544 GLU B O 1
ATOM 11127 N N . GLY B 1 545 ? 25.547 30.312 12.32 1 94.19 545 GLY B N 1
ATOM 11128 C CA . GLY B 1 545 ? 25.078 29.906 11 1 94.19 545 GLY B CA 1
ATOM 11129 C C . GLY B 1 545 ? 25.125 28.406 10.781 1 94.19 545 GLY B C 1
ATOM 11130 O O . GLY B 1 545 ? 24.156 27.828 10.281 1 94.19 545 GLY B O 1
ATOM 11131 N N . LEU B 1 546 ? 26.172 27.797 11.141 1 95.62 546 LEU B N 1
ATOM 11132 C CA . LEU B 1 546 ? 26.297 26.359 11 1 95.62 546 LEU B CA 1
ATOM 11133 C C . LEU B 1 546 ? 25.312 25.625 11.891 1 95.62 546 LEU B C 1
ATOM 11135 O O . LEU B 1 546 ? 24.75 24.594 11.508 1 95.62 546 LEU B O 1
ATOM 11139 N N . TYR B 1 547 ? 25.078 26.156 13.039 1 95.12 547 TYR B N 1
ATOM 11140 C CA . TYR B 1 547 ? 24.125 25.578 13.969 1 95.12 547 TYR B CA 1
ATOM 11141 C C . TYR B 1 547 ? 22.719 25.562 13.375 1 95.12 547 TYR B C 1
ATOM 11143 O O . TYR B 1 547 ? 21.984 24.594 13.539 1 95.12 547 TYR B O 1
ATOM 11151 N N . ALA B 1 548 ? 22.375 26.578 12.711 1 94.81 548 ALA B N 1
ATOM 11152 C CA . ALA B 1 548 ? 21.062 26.641 12.078 1 94.81 548 ALA B CA 1
ATOM 11153 C C . ALA B 1 548 ? 20.906 25.562 11.008 1 94.81 548 ALA B C 1
ATOM 11155 O O . ALA B 1 548 ? 19.859 24.922 10.898 1 94.81 548 ALA B O 1
ATOM 11156 N N . ILE B 1 549 ? 21.906 25.344 10.25 1 94.94 549 ILE B N 1
ATOM 11157 C CA . ILE B 1 549 ? 21.875 24.297 9.227 1 94.94 549 ILE B CA 1
ATOM 11158 C C . ILE B 1 549 ? 21.766 22.938 9.883 1 94.94 549 ILE B C 1
ATOM 11160 O O . ILE B 1 549 ? 20.984 22.078 9.422 1 94.94 549 ILE B O 1
ATOM 11164 N N . ALA B 1 550 ? 22.5 22.781 10.898 1 95.69 550 ALA B N 1
ATOM 11165 C CA . ALA B 1 550 ? 22.484 21.5 11.586 1 95.69 550 ALA B CA 1
ATOM 11166 C C . ALA B 1 550 ? 21.109 21.203 12.172 1 95.69 550 ALA B C 1
ATOM 11168 O O . ALA B 1 550 ? 20.672 20.047 12.188 1 95.69 550 ALA B O 1
ATOM 11169 N N . VAL B 1 551 ? 20.453 22.203 12.68 1 94.25 551 VAL B N 1
ATOM 11170 C CA . VAL B 1 551 ? 19.109 22.031 13.25 1 94.25 551 VAL B CA 1
ATOM 11171 C C . VAL B 1 551 ? 18.141 21.578 12.156 1 94.25 551 VAL B C 1
ATOM 11173 O O . VAL B 1 551 ? 17.359 20.656 12.367 1 94.25 551 VAL B O 1
ATOM 11176 N N . VAL B 1 552 ? 18.219 22.156 11.008 1 94.25 552 VAL B N 1
ATOM 11177 C CA . VAL B 1 552 ? 17.328 21.781 9.898 1 94.25 552 VAL B CA 1
ATOM 11178 C C . VAL B 1 552 ? 17.609 20.344 9.484 1 94.25 552 VAL B C 1
ATOM 11180 O O . VAL B 1 552 ? 16.672 19.562 9.266 1 94.25 552 VAL B O 1
ATOM 11183 N N . LEU B 1 553 ? 18.828 19.984 9.445 1 93.88 553 LEU B N 1
ATOM 11184 C CA . LEU B 1 553 ? 19.188 18.625 9.055 1 93.88 553 LEU B CA 1
ATOM 11185 C C . LEU B 1 553 ? 18.75 17.625 10.117 1 93.88 553 LEU B C 1
ATOM 11187 O O . LEU B 1 553 ? 18.375 16.484 9.789 1 93.88 553 LEU B O 1
ATOM 11191 N N . SER B 1 554 ? 18.812 18 11.352 1 94.56 554 SER B N 1
ATOM 11192 C CA . SER B 1 554 ? 18.438 17.109 12.43 1 94.56 554 SER B CA 1
ATOM 11193 C C . SER B 1 554 ? 16.938 16.797 12.383 1 94.56 554 SER B C 1
ATOM 11195 O O . SER B 1 554 ? 16.531 15.648 12.594 1 94.56 554 SER B O 1
ATOM 11197 N N . PHE B 1 555 ? 16.156 17.719 12.094 1 92.06 555 PHE B N 1
ATOM 11198 C CA . PHE B 1 555 ? 14.727 17.484 12.016 1 92.06 555 PHE B CA 1
ATOM 11199 C C . PHE B 1 555 ? 14.383 16.656 10.789 1 92.06 555 PHE B C 1
ATOM 11201 O O . PHE B 1 555 ? 13.422 15.875 10.805 1 92.06 555 PHE B O 1
ATOM 11208 N N . SER B 1 556 ? 15.141 16.781 9.773 1 88.69 556 SER B N 1
ATOM 11209 C CA . SER B 1 556 ? 14.898 15.992 8.57 1 88.69 556 SER B CA 1
ATOM 11210 C C . SER B 1 556 ? 15.227 14.523 8.812 1 88.69 556 SER B C 1
ATOM 11212 O O . SER B 1 556 ? 14.672 13.641 8.148 1 88.69 556 SER B O 1
ATOM 11214 N N . ARG B 1 557 ? 16 14.234 9.742 1 91.88 557 ARG B N 1
ATOM 11215 C CA . ARG B 1 557 ? 16.406 12.867 10.039 1 91.88 557 ARG B CA 1
ATOM 11216 C C . ARG B 1 557 ? 15.258 12.062 10.641 1 91.88 557 ARG B C 1
ATOM 11218 O O . ARG B 1 557 ? 15.273 10.836 10.609 1 91.88 557 ARG B O 1
ATOM 11225 N N . ILE B 1 558 ? 14.273 12.688 11.117 1 88.31 558 ILE B N 1
ATOM 11226 C CA . ILE B 1 558 ? 13.133 12 11.719 1 88.31 558 ILE B CA 1
ATOM 11227 C C . ILE B 1 558 ? 12.406 11.188 10.648 1 88.31 558 ILE B C 1
ATOM 11229 O O . ILE B 1 558 ? 11.688 10.234 10.977 1 88.31 558 ILE B O 1
ATOM 11233 N N . ALA B 1 559 ? 12.594 11.523 9.391 1 87.31 559 ALA B N 1
ATOM 11234 C CA . ALA B 1 559 ? 11.945 10.805 8.297 1 87.31 559 ALA B CA 1
ATOM 11235 C C . ALA B 1 559 ? 12.438 9.367 8.219 1 87.31 559 ALA B C 1
ATOM 11237 O O . ALA B 1 559 ? 11.773 8.508 7.637 1 87.31 559 ALA B O 1
ATOM 11238 N N . TYR B 1 560 ? 13.508 9.062 8.867 1 88.19 560 TYR B N 1
ATOM 11239 C CA . TYR B 1 560 ? 14.078 7.723 8.844 1 88.19 560 TYR B CA 1
ATOM 11240 C C . TYR B 1 560 ? 13.172 6.727 9.555 1 88.19 560 TYR B C 1
ATOM 11242 O O . TYR B 1 560 ? 13.117 5.551 9.18 1 88.19 560 TYR B O 1
ATOM 11250 N N . ILE B 1 561 ? 12.383 7.141 10.562 1 89.75 561 ILE B N 1
ATOM 11251 C CA . ILE B 1 561 ? 11.609 6.23 11.398 1 89.75 561 ILE B CA 1
ATOM 11252 C C . ILE B 1 561 ? 10.18 6.125 10.867 1 89.75 561 ILE B C 1
ATOM 11254 O O . ILE B 1 561 ? 9.391 5.316 11.352 1 89.75 561 ILE B O 1
ATOM 11258 N N . LEU B 1 562 ? 9.867 6.781 9.797 1 87.94 562 LEU B N 1
ATOM 11259 C CA . LEU B 1 562 ? 8.492 6.867 9.32 1 87.94 562 LEU B CA 1
ATOM 11260 C C . LEU B 1 562 ? 8.008 5.516 8.797 1 87.94 562 LEU B C 1
ATOM 11262 O O . LEU B 1 562 ? 6.832 5.18 8.93 1 87.94 562 LEU B O 1
ATOM 11266 N N . PRO B 1 563 ? 8.938 4.652 8.32 1 90.19 563 PRO B N 1
ATOM 11267 C CA . PRO B 1 563 ? 8.453 3.365 7.816 1 90.19 563 PRO B CA 1
ATOM 11268 C C . PRO B 1 563 ? 7.953 2.445 8.93 1 90.19 563 PRO B C 1
ATOM 11270 O O . PRO B 1 563 ? 7.371 1.395 8.656 1 90.19 563 PRO B O 1
ATOM 11273 N N . ALA B 1 564 ? 8.102 2.797 10.148 1 89 564 ALA B N 1
ATOM 11274 C CA . ALA B 1 564 ? 7.586 1.995 11.258 1 89 564 ALA B CA 1
ATOM 11275 C C . ALA B 1 564 ? 6.059 1.996 11.273 1 89 564 ALA B C 1
ATOM 11277 O O . ALA B 1 564 ? 5.438 1.066 11.797 1 89 564 ALA B O 1
ATOM 11278 N N . ASN B 1 565 ? 5.551 3.039 10.672 1 88.44 565 ASN B N 1
ATOM 11279 C CA . ASN B 1 565 ? 4.094 3.129 10.602 1 88.44 565 ASN B CA 1
ATOM 11280 C C . ASN B 1 565 ? 3.588 2.848 9.188 1 88.44 565 ASN B C 1
ATOM 11282 O O . ASN B 1 565 ? 4.23 3.225 8.203 1 88.44 565 ASN B O 1
ATOM 11286 N N . GLU B 1 566 ? 2.432 2.178 9.133 1 88.38 566 GLU B N 1
ATOM 11287 C CA . GLU B 1 566 ? 1.881 1.736 7.855 1 88.38 566 GLU B CA 1
ATOM 11288 C C . GLU B 1 566 ? 1.415 2.922 7.016 1 88.38 566 GLU B C 1
ATOM 11290 O O . GLU B 1 566 ? 1.483 2.883 5.785 1 88.38 566 GLU B O 1
ATOM 11295 N N . SER B 1 567 ? 0.962 4.008 7.645 1 85.81 567 SER B N 1
ATOM 11296 C CA . SER B 1 567 ? 0.393 5.133 6.906 1 85.81 567 SER B CA 1
ATOM 11297 C C . SER B 1 567 ? 1.485 6.059 6.379 1 85.81 567 SER B C 1
ATOM 11299 O O . SER B 1 567 ? 1.36 6.617 5.289 1 85.81 567 SER B O 1
ATOM 11301 N N . PHE B 1 568 ? 2.6 6.105 7.09 1 88.94 568 PHE B N 1
ATOM 11302 C CA . PHE B 1 568 ? 3.631 7.07 6.723 1 88.94 568 PHE B CA 1
ATOM 11303 C C . PHE B 1 568 ? 4.77 6.387 5.977 1 88.94 568 PHE B C 1
ATOM 11305 O O . PHE B 1 568 ? 5.562 7.047 5.301 1 88.94 568 PHE B O 1
ATOM 11312 N N . GLY B 1 569 ? 4.82 5.094 6.027 1 89.31 569 GLY B N 1
ATOM 11313 C CA . GLY B 1 569 ? 5.895 4.363 5.375 1 89.31 569 GLY B CA 1
ATOM 11314 C C . GLY B 1 569 ? 5.926 4.566 3.871 1 89.31 569 GLY B C 1
ATOM 11315 O O . GLY B 1 569 ? 6.934 5.016 3.322 1 89.31 569 GLY B O 1
ATOM 11316 N N . PRO B 1 570 ? 4.836 4.387 3.225 1 88.69 570 PRO B N 1
ATOM 11317 C CA . PRO B 1 570 ? 4.816 4.578 1.772 1 88.69 570 PRO B CA 1
ATOM 11318 C C . PRO B 1 570 ? 5.105 6.02 1.36 1 88.69 570 PRO B C 1
ATOM 11320 O O . PRO B 1 570 ? 5.699 6.254 0.305 1 88.69 570 PRO B O 1
ATOM 11323 N N . LEU B 1 571 ? 4.75 6.938 2.176 1 87.94 571 LEU B N 1
ATOM 11324 C CA . LEU B 1 571 ? 5.012 8.336 1.865 1 87.94 571 LEU B CA 1
ATOM 11325 C C . LEU B 1 571 ? 6.508 8.633 1.897 1 87.94 571 LEU B C 1
ATOM 11327 O O . LEU B 1 571 ? 7.016 9.391 1.065 1 87.94 571 LEU B O 1
ATOM 11331 N N . GLN B 1 572 ? 7.172 8.102 2.824 1 89.25 572 GLN B N 1
ATOM 11332 C CA . GLN B 1 572 ? 8.617 8.297 2.91 1 89.25 572 GLN B CA 1
ATOM 11333 C C . GLN B 1 572 ? 9.328 7.66 1.717 1 89.25 572 GLN B C 1
ATOM 11335 O O . GLN B 1 572 ? 10.297 8.211 1.198 1 89.25 572 GLN B O 1
ATOM 11340 N N . ILE B 1 573 ? 8.852 6.465 1.331 1 91 573 ILE B N 1
ATOM 11341 C CA . ILE B 1 573 ? 9.453 5.785 0.191 1 91 573 ILE B CA 1
ATOM 11342 C C . ILE B 1 573 ? 9.195 6.586 -1.083 1 91 573 ILE B C 1
ATOM 11344 O O . ILE B 1 573 ? 10.086 6.727 -1.925 1 91 573 ILE B O 1
ATOM 11348 N N . SER B 1 574 ? 8.008 7.113 -1.182 1 89.62 574 SER B N 1
ATOM 11349 C CA . SER B 1 574 ? 7.688 7.953 -2.33 1 89.62 574 SER B CA 1
ATOM 11350 C C . SER B 1 574 ? 8.547 9.211 -2.361 1 89.62 574 SER B C 1
ATOM 11352 O O . SER B 1 574 ? 8.984 9.641 -3.428 1 89.62 574 SER B O 1
ATOM 11354 N N . LEU B 1 575 ? 8.797 9.727 -1.209 1 87.31 575 LEU B N 1
ATOM 11355 C CA . LEU B 1 575 ? 9.656 10.906 -1.109 1 87.31 575 LEU B CA 1
ATOM 11356 C C . LEU B 1 575 ? 11.07 10.586 -1.57 1 87.31 575 LEU B C 1
ATOM 11358 O O . LEU B 1 575 ? 11.695 11.391 -2.273 1 87.31 575 LEU B O 1
ATOM 11362 N N . GLY B 1 576 ? 11.594 9.438 -1.192 1 86.5 576 GLY B N 1
ATOM 11363 C CA . GLY B 1 576 ? 12.914 9.031 -1.631 1 86.5 576 GLY B CA 1
ATOM 11364 C C . GLY B 1 576 ? 13.016 8.836 -3.131 1 86.5 576 GLY B C 1
ATOM 11365 O O . GLY B 1 576 ? 14.008 9.234 -3.75 1 86.5 576 GLY B O 1
ATOM 11366 N N . ARG B 1 577 ? 12 8.336 -3.646 1 88.69 577 ARG B N 1
ATOM 11367 C CA . ARG B 1 577 ? 11.977 8.141 -5.094 1 88.69 577 ARG B CA 1
ATOM 11368 C C . ARG B 1 577 ? 11.852 9.477 -5.824 1 88.69 577 ARG B C 1
ATOM 11370 O O . ARG B 1 577 ? 12.445 9.664 -6.891 1 88.69 577 ARG B O 1
ATOM 11377 N N . THR B 1 578 ? 11.102 10.383 -5.297 1 86.81 578 THR B N 1
ATOM 11378 C CA . THR B 1 578 ? 10.938 11.711 -5.887 1 86.81 578 THR B CA 1
ATOM 11379 C C . THR B 1 578 ? 12.266 12.469 -5.883 1 86.81 578 THR B C 1
ATOM 11381 O O . THR B 1 578 ? 12.562 13.203 -6.824 1 86.81 578 THR B O 1
ATOM 11384 N N . VAL B 1 579 ? 13.023 12.258 -4.812 1 84.56 579 VAL B N 1
ATOM 11385 C CA . VAL B 1 579 ? 14.32 12.922 -4.73 1 84.56 579 VAL B CA 1
ATOM 11386 C C . VAL B 1 579 ? 15.234 12.422 -5.852 1 84.56 579 VAL B C 1
ATOM 11388 O O . VAL B 1 579 ? 15.969 13.203 -6.457 1 84.56 579 VAL B O 1
ATOM 11391 N N . LYS B 1 580 ? 15.18 11.141 -6.137 1 86.25 580 LYS B N 1
ATOM 11392 C CA . LYS B 1 580 ? 15.961 10.594 -7.242 1 86.25 580 LYS B CA 1
ATOM 11393 C C . LYS B 1 580 ? 15.516 11.18 -8.578 1 86.25 580 LYS B C 1
ATOM 11395 O O . LYS B 1 580 ? 16.344 11.477 -9.438 1 86.25 580 LYS B O 1
ATOM 11400 N N . ASP B 1 581 ? 14.258 11.391 -8.695 1 86.69 581 ASP B N 1
ATOM 11401 C CA . ASP B 1 581 ? 13.719 12 -9.906 1 86.69 581 ASP B CA 1
ATOM 11402 C C . ASP B 1 581 ? 14.156 13.461 -10.031 1 86.69 581 ASP B C 1
ATOM 11404 O O . ASP B 1 581 ? 14.469 13.93 -11.125 1 86.69 581 ASP B O 1
ATOM 11408 N N . ILE B 1 582 ? 14.219 14.125 -8.945 1 87.12 582 ILE B N 1
ATOM 11409 C CA . ILE B 1 582 ? 14.625 15.531 -8.945 1 87.12 582 ILE B CA 1
ATOM 11410 C C . ILE B 1 582 ? 16.094 15.641 -9.352 1 87.12 582 ILE B C 1
ATOM 11412 O O . ILE B 1 582 ? 16.469 16.547 -10.086 1 87.12 582 ILE B O 1
ATOM 11416 N N . PHE B 1 583 ? 16.859 14.695 -8.969 1 86.88 583 PHE B N 1
ATOM 11417 C CA . PHE B 1 583 ? 18.266 14.719 -9.336 1 86.88 583 PHE B CA 1
ATOM 11418 C C . PHE B 1 583 ? 18.453 14.484 -10.828 1 86.88 583 PHE B C 1
ATOM 11420 O O . PHE B 1 583 ? 19.297 15.117 -11.469 1 86.88 583 PHE B O 1
ATOM 11427 N N . LYS B 1 584 ? 17.766 13.555 -11.375 1 89.56 584 LYS B N 1
ATOM 11428 C CA . LYS B 1 584 ? 17.797 13.328 -12.812 1 89.56 584 LYS B CA 1
ATOM 11429 C C . LYS B 1 584 ? 17.328 14.57 -13.578 1 89.56 584 LYS B C 1
ATOM 11431 O O . LYS B 1 584 ? 17.953 14.961 -14.57 1 89.56 584 LYS B O 1
ATOM 11436 N N . PHE B 1 585 ? 16.266 15.164 -13 1 88.38 585 PHE B N 1
ATOM 11437 C CA . PHE B 1 585 ? 15.688 16.359 -13.617 1 88.38 585 PHE B CA 1
ATOM 11438 C C . PHE B 1 585 ? 16.625 17.547 -13.469 1 88.38 585 PHE B C 1
ATOM 11440 O O . PHE B 1 585 ? 16.672 18.422 -14.344 1 88.38 585 PHE B O 1
ATOM 11447 N N . MET B 1 586 ? 17.422 17.625 -12.398 1 89.38 586 MET B N 1
ATOM 11448 C CA . MET B 1 586 ? 18.312 18.75 -12.086 1 89.38 586 MET B CA 1
ATOM 11449 C C . MET B 1 586 ? 19.406 18.891 -13.133 1 89.38 586 MET B C 1
ATOM 11451 O O . MET B 1 586 ? 19.875 20 -13.406 1 89.38 586 MET B O 1
ATOM 11455 N N . VAL B 1 587 ? 19.719 17.781 -13.773 1 90.12 587 VAL B N 1
ATOM 11456 C CA . VAL B 1 587 ? 20.766 17.844 -14.797 1 90.12 587 VAL B CA 1
ATOM 11457 C C . VAL B 1 587 ? 20.281 18.703 -15.969 1 90.12 587 VAL B C 1
ATOM 11459 O O . VAL B 1 587 ? 20.984 19.625 -16.406 1 90.12 587 VAL B O 1
ATOM 11462 N N . ILE B 1 588 ? 19.141 18.406 -16.453 1 90.88 588 ILE B N 1
ATOM 11463 C CA . ILE B 1 588 ? 18.578 19.203 -17.547 1 90.88 588 ILE B CA 1
ATOM 11464 C C . ILE B 1 588 ? 18.281 20.609 -17.062 1 90.88 588 ILE B C 1
ATOM 11466 O O . ILE B 1 588 ? 18.5 21.594 -17.781 1 90.88 588 ILE B O 1
ATOM 11470 N N . PHE B 1 589 ? 17.797 20.766 -15.859 1 91.12 589 PHE B N 1
ATOM 11471 C CA . PHE B 1 589 ? 17.469 22.047 -15.258 1 91.12 589 PHE B CA 1
ATOM 11472 C C . PHE B 1 589 ? 18.703 22.938 -15.18 1 91.12 589 PHE B C 1
ATOM 11474 O O . PHE B 1 589 ? 18.656 24.109 -15.57 1 91.12 589 PHE B O 1
ATOM 11481 N N . LEU B 1 590 ? 19.781 22.391 -14.695 1 91.81 590 LEU B N 1
ATOM 11482 C CA . LEU B 1 590 ? 21 23.172 -14.523 1 91.81 590 LEU B CA 1
ATOM 11483 C C . LEU B 1 590 ? 21.578 23.578 -15.875 1 91.81 590 LEU B C 1
ATOM 11485 O O . LEU B 1 590 ? 22.172 24.656 -16 1 91.81 590 LEU B O 1
ATOM 11489 N N . LEU B 1 591 ? 21.406 22.766 -16.891 1 92.69 591 LEU B N 1
ATOM 11490 C CA . LEU B 1 591 ? 21.875 23.109 -18.234 1 92.69 591 LEU B CA 1
ATOM 11491 C C . LEU B 1 591 ? 21.109 24.312 -18.781 1 92.69 591 LEU B C 1
ATOM 11493 O O . LEU B 1 591 ? 21.734 25.25 -19.297 1 92.69 591 LEU B O 1
ATOM 11497 N N . VAL B 1 592 ? 19.844 24.266 -18.641 1 92.56 592 VAL B N 1
ATOM 11498 C CA . VAL B 1 592 ? 19.031 25.359 -19.141 1 92.56 592 VAL B CA 1
ATOM 11499 C C . VAL B 1 592 ? 19.25 26.609 -18.281 1 92.56 592 VAL B C 1
ATOM 11501 O O . VAL B 1 592 ? 19.375 27.719 -18.797 1 92.56 592 VAL B O 1
ATOM 11504 N N . PHE B 1 593 ? 19.328 26.406 -16.953 1 93.94 593 PHE B N 1
ATOM 11505 C CA . PHE B 1 593 ? 19.562 27.484 -16 1 93.94 593 PHE B CA 1
ATOM 11506 C C . PHE B 1 593 ? 20.875 28.188 -16.297 1 93.94 593 PHE B C 1
ATOM 11508 O O . PHE B 1 593 ? 20.922 29.422 -16.328 1 93.94 593 PHE B O 1
ATOM 11515 N N . LEU B 1 594 ? 21.891 27.453 -16.562 1 93.69 594 LEU B N 1
ATOM 11516 C CA . LEU B 1 594 ? 23.203 28.016 -16.844 1 93.69 594 LEU B CA 1
ATOM 11517 C C . LEU B 1 594 ? 23.219 28.719 -18.188 1 93.69 594 LEU B C 1
ATOM 11519 O O . LEU B 1 594 ? 23.891 29.75 -18.344 1 93.69 594 LEU B O 1
ATOM 11523 N N . ALA B 1 595 ? 22.531 28.172 -19.141 1 94.69 595 ALA B N 1
ATOM 11524 C CA . ALA B 1 595 ? 22.469 28.797 -20.453 1 94.69 595 ALA B CA 1
ATOM 11525 C C . ALA B 1 595 ? 21.875 30.203 -20.359 1 94.69 595 ALA B C 1
ATOM 11527 O O . ALA B 1 595 ? 22.469 31.156 -20.859 1 94.69 595 ALA B O 1
ATOM 11528 N N . PHE B 1 596 ? 20.812 30.344 -19.672 1 94.12 596 PHE B N 1
ATOM 11529 C CA . PHE B 1 596 ? 20.156 31.641 -19.594 1 94.12 596 PHE B CA 1
ATOM 11530 C C . PHE B 1 596 ? 20.891 32.562 -18.625 1 94.12 596 PHE B C 1
ATOM 11532 O O . PHE B 1 596 ? 20.922 33.781 -18.828 1 94.12 596 PHE B O 1
ATOM 11539 N N . MET B 1 597 ? 21.5 31.969 -17.594 1 95.25 597 MET B N 1
ATOM 11540 C CA . MET B 1 597 ? 22.266 32.781 -16.641 1 95.25 597 MET B CA 1
ATOM 11541 C C . MET B 1 597 ? 23.422 33.469 -17.344 1 95.25 597 MET B C 1
ATOM 11543 O O . MET B 1 597 ? 23.609 34.688 -17.203 1 95.25 597 MET B O 1
ATOM 11547 N N . ILE B 1 598 ? 24.125 32.719 -18.156 1 94.12 598 ILE B N 1
ATOM 11548 C CA . ILE B 1 598 ? 25.266 33.281 -18.859 1 94.12 598 ILE B CA 1
ATOM 11549 C C . ILE B 1 598 ? 24.797 34.219 -19.953 1 94.12 598 ILE B C 1
ATOM 11551 O O . ILE B 1 598 ? 25.406 35.281 -20.188 1 94.12 598 ILE B O 1
ATOM 11555 N N . GLY B 1 599 ? 23.719 33.875 -20.625 1 93 599 GLY B N 1
ATOM 11556 C CA . GLY B 1 599 ? 23.172 34.75 -21.641 1 93 599 GLY B CA 1
ATOM 11557 C C . GLY B 1 599 ? 22.734 36.094 -21.094 1 93 599 GLY B C 1
ATOM 11558 O O . GLY B 1 599 ? 23.109 37.156 -21.625 1 93 599 GLY B O 1
ATOM 11559 N N . MET B 1 600 ? 22 36.156 -20.031 1 94.06 600 MET B N 1
ATOM 11560 C CA . MET B 1 600 ? 21.516 37.375 -19.422 1 94.06 600 MET B CA 1
ATOM 11561 C C . MET B 1 600 ? 22.656 38.156 -18.781 1 94.06 600 MET B C 1
ATOM 11563 O O . MET B 1 600 ? 22.656 39.406 -18.812 1 94.06 600 MET B O 1
ATOM 11567 N N . PHE B 1 601 ? 23.578 37.438 -18.219 1 92.81 601 PHE B N 1
ATOM 11568 C CA . PHE B 1 601 ? 24.75 38.094 -17.656 1 92.81 601 PHE B CA 1
ATOM 11569 C C . PHE B 1 601 ? 25.531 38.844 -18.734 1 92.81 601 PHE B C 1
ATOM 11571 O O . PHE B 1 601 ? 25.984 39.969 -18.531 1 92.81 601 PHE B O 1
ATOM 11578 N N . ASN B 1 602 ? 25.703 38.25 -19.906 1 91.88 602 ASN B N 1
ATOM 11579 C CA . ASN B 1 602 ? 26.406 38.875 -21.016 1 91.88 602 ASN B CA 1
ATOM 11580 C C . ASN B 1 602 ? 25.672 40.125 -21.516 1 91.88 602 ASN B C 1
ATOM 11582 O O . ASN B 1 602 ? 26.312 41.094 -21.953 1 91.88 602 ASN B O 1
ATOM 11586 N N . LEU B 1 603 ? 24.422 40.062 -21.391 1 91.31 603 LEU B N 1
ATOM 11587 C CA . LEU B 1 603 ? 23.609 41.188 -21.875 1 91.31 603 LEU B CA 1
ATOM 11588 C C . LEU B 1 603 ? 23.688 42.375 -20.938 1 91.31 603 LEU B C 1
ATOM 11590 O O . LEU B 1 603 ? 23.781 43.531 -21.391 1 91.31 603 LEU B O 1
ATOM 11594 N N . TYR B 1 604 ? 23.688 42.188 -19.625 1 91 604 TYR B N 1
ATOM 11595 C CA . TYR B 1 604 ? 23.531 43.281 -18.672 1 91 604 TYR B CA 1
ATOM 11596 C C . TYR B 1 604 ? 24.797 43.5 -17.875 1 91 604 TYR B C 1
ATOM 11598 O O . TYR B 1 604 ? 24.859 44.375 -17.016 1 91 604 TYR B O 1
ATOM 11606 N N . SER B 1 605 ? 25.891 42.812 -18.078 1 90.44 605 SER B N 1
ATOM 11607 C CA . SER B 1 605 ? 27.125 42.906 -17.297 1 90.44 605 SER B CA 1
ATOM 11608 C C . SER B 1 605 ? 27.75 44.281 -17.406 1 90.44 605 SER B C 1
ATOM 11610 O O . SER B 1 605 ? 28.422 44.75 -16.484 1 90.44 605 SER B O 1
ATOM 11612 N N . TYR B 1 606 ? 27.359 45.031 -18.453 1 86.38 606 TYR B N 1
ATOM 11613 C CA . TYR B 1 606 ? 27.984 46.312 -18.703 1 86.38 606 TYR B CA 1
ATOM 11614 C C . TYR B 1 606 ? 27.172 47.438 -18.062 1 86.38 606 TYR B C 1
ATOM 11616 O O . TYR B 1 606 ? 27.594 48.594 -18.078 1 86.38 606 TYR B O 1
ATOM 11624 N N . TYR B 1 607 ? 26.141 47.188 -17.453 1 86.75 607 TYR B N 1
ATOM 11625 C CA . TYR B 1 607 ? 25.25 48.25 -16.953 1 86.75 607 TYR B CA 1
ATOM 11626 C C . TYR B 1 607 ? 25.281 48.312 -15.422 1 86.75 607 TYR B C 1
ATOM 11628 O O . TYR B 1 607 ? 24.281 48.656 -14.789 1 86.75 607 TYR B O 1
ATOM 11636 N N . LEU B 1 608 ? 26.344 47.938 -14.773 1 86.5 608 LEU B N 1
ATOM 11637 C CA . LEU B 1 608 ? 26.453 48.062 -13.32 1 86.5 608 LEU B CA 1
ATOM 11638 C C . LEU B 1 608 ? 26.297 49.5 -12.867 1 86.5 608 LEU B C 1
ATOM 11640 O O . LEU B 1 608 ? 26.953 50.406 -13.414 1 86.5 608 LEU B O 1
ATOM 11644 N N . GLY B 1 609 ? 25.297 49.781 -11.984 1 80.44 609 GLY B N 1
ATOM 11645 C CA . GLY B 1 609 ? 25.094 51.125 -11.469 1 80.44 609 GLY B CA 1
ATOM 11646 C C . GLY B 1 609 ? 24.031 51.906 -12.227 1 80.44 609 GLY B C 1
ATOM 11647 O O . GLY B 1 609 ? 23.531 52.938 -11.742 1 80.44 609 GLY B O 1
ATOM 11648 N N . ALA B 1 610 ? 23.734 51.469 -13.453 1 77.69 610 ALA B N 1
ATOM 11649 C CA . ALA B 1 610 ? 22.797 52.219 -14.281 1 77.69 610 ALA B CA 1
ATOM 11650 C C . ALA B 1 610 ? 21.359 51.719 -14.102 1 77.69 610 ALA B C 1
ATOM 11652 O O . ALA B 1 610 ? 20.406 52.406 -14.43 1 77.69 610 ALA B O 1
ATOM 11653 N N . LYS B 1 611 ? 21.297 50.562 -13.461 1 84 611 LYS B N 1
ATOM 11654 C CA . LYS B 1 611 ? 19.984 49.969 -13.289 1 84 611 LYS B CA 1
ATOM 11655 C C . LYS B 1 611 ? 19.438 50.25 -11.891 1 84 611 LYS B C 1
ATOM 11657 O O . LYS B 1 611 ? 20.188 50.625 -10.984 1 84 611 LYS B O 1
ATOM 11662 N N . GLN B 1 612 ? 18.078 50.219 -11.773 1 73.94 612 GLN B N 1
ATOM 11663 C CA . GLN B 1 612 ? 17.438 50.406 -10.469 1 73.94 612 GLN B CA 1
ATOM 11664 C C . GLN B 1 612 ? 17.812 49.25 -9.516 1 73.94 612 GLN B C 1
ATOM 11666 O O . GLN B 1 612 ? 17.984 49.469 -8.32 1 73.94 612 GLN B O 1
ATOM 11671 N N . ASN B 1 613 ? 17.969 48.062 -10.125 1 79.81 613 ASN B N 1
ATOM 11672 C CA . ASN B 1 613 ? 18.406 46.906 -9.352 1 79.81 613 ASN B CA 1
ATOM 11673 C C . ASN B 1 613 ? 19.625 46.25 -9.984 1 79.81 613 ASN B C 1
ATOM 11675 O O . ASN B 1 613 ? 19.812 46.312 -11.195 1 79.81 613 ASN B O 1
ATOM 11679 N N . ASP B 1 614 ? 20.453 45.781 -9.219 1 83.75 614 ASP B N 1
ATOM 11680 C CA . ASP B 1 614 ? 21.688 45.156 -9.695 1 83.75 614 ASP B CA 1
ATOM 11681 C C . ASP B 1 614 ? 21.453 43.75 -10.227 1 83.75 614 ASP B C 1
ATOM 11683 O O . ASP B 1 614 ? 22.359 42.938 -10.266 1 83.75 614 ASP B O 1
ATOM 11687 N N . ALA B 1 615 ? 20.281 43.625 -10.75 1 89.19 615 ALA B N 1
ATOM 11688 C CA . ALA B 1 615 ? 19.969 42.281 -11.266 1 89.19 615 ALA B CA 1
ATOM 11689 C C . ALA B 1 615 ? 20.75 42 -12.539 1 89.19 615 ALA B C 1
ATOM 11691 O O . ALA B 1 615 ? 20.875 42.844 -13.414 1 89.19 615 ALA B O 1
ATOM 11692 N N . PHE B 1 616 ? 21.5 40.969 -12.688 1 90.69 616 PHE B N 1
ATOM 11693 C CA . PHE B 1 616 ? 22.188 40.406 -13.844 1 90.69 616 PHE B CA 1
ATOM 11694 C C . PHE B 1 616 ? 23.5 41.125 -14.117 1 90.69 616 PHE B C 1
ATOM 11696 O O . PHE B 1 616 ? 24.094 40.969 -15.18 1 90.69 616 PHE B O 1
ATOM 11703 N N . THR B 1 617 ? 23.906 42 -13.219 1 90.12 617 THR B N 1
ATOM 11704 C CA . THR B 1 617 ? 25.125 42.75 -13.453 1 90.12 617 THR B CA 1
ATOM 11705 C C . THR B 1 617 ? 26.344 41.938 -12.977 1 90.12 617 THR B C 1
ATOM 11707 O O . THR B 1 617 ? 27.453 42.125 -13.492 1 90.12 617 THR B O 1
ATOM 11710 N N . THR B 1 618 ? 26.156 41.219 -11.922 1 91.25 618 THR B N 1
ATOM 11711 C CA . THR B 1 618 ? 27.156 40.25 -11.453 1 91.25 618 THR B CA 1
ATOM 11712 C C . THR B 1 618 ? 26.656 38.812 -11.578 1 91.25 618 THR B C 1
ATOM 11714 O O . THR B 1 618 ? 25.469 38.594 -11.797 1 91.25 618 THR B O 1
ATOM 11717 N N . LEU B 1 619 ? 27.641 37.969 -11.57 1 90.88 619 LEU B N 1
ATOM 11718 C CA . LEU B 1 619 ? 27.281 36.562 -11.695 1 90.88 619 LEU B CA 1
ATOM 11719 C C . LEU B 1 619 ? 26.422 36.125 -10.523 1 90.88 619 LEU B C 1
ATOM 11721 O O . LEU B 1 619 ? 25.453 35.375 -10.703 1 90.88 619 LEU B O 1
ATOM 11725 N N . GLU B 1 620 ? 26.703 36.531 -9.359 1 89.75 620 GLU B N 1
ATOM 11726 C CA . GLU B 1 620 ? 25.953 36.156 -8.164 1 89.75 620 GLU B CA 1
ATOM 11727 C C . GLU B 1 620 ? 24.531 36.719 -8.227 1 89.75 620 GLU B C 1
ATOM 11729 O O . GLU B 1 620 ? 23.578 36 -7.914 1 89.75 620 GLU B O 1
ATOM 11734 N N . GLU B 1 621 ? 24.406 37.906 -8.711 1 89.5 621 GLU B N 1
ATOM 11735 C CA . GLU B 1 621 ? 23.094 38.531 -8.797 1 89.5 621 GLU B CA 1
ATOM 11736 C C . GLU B 1 621 ? 22.25 37.875 -9.906 1 89.5 621 GLU B C 1
ATOM 11738 O O . GLU B 1 621 ? 21.031 37.812 -9.805 1 89.5 621 GLU B O 1
ATOM 11743 N N . SER B 1 622 ? 22.984 37.531 -10.992 1 91.62 622 SER B N 1
ATOM 11744 C CA . SER B 1 622 ? 22.266 36.812 -12.047 1 91.62 622 SER B CA 1
ATOM 11745 C C . SER B 1 622 ? 21.719 35.5 -11.547 1 91.62 622 SER B C 1
ATOM 11747 O O . SER B 1 622 ? 20.578 35.125 -11.867 1 91.62 622 SER B O 1
ATOM 11749 N N . PHE B 1 623 ? 22.469 34.812 -10.742 1 91.88 623 PHE B N 1
ATOM 11750 C CA . PHE B 1 623 ? 22.031 33.531 -10.18 1 91.88 623 PHE B CA 1
ATOM 11751 C C . PHE B 1 623 ? 20.844 33.719 -9.258 1 91.88 623 PHE B C 1
ATOM 11753 O O . PHE B 1 623 ? 19.844 33.031 -9.352 1 91.88 623 PHE B O 1
ATOM 11760 N N . LYS B 1 624 ? 20.906 34.688 -8.391 1 89.38 624 LYS B N 1
ATOM 11761 C CA . LYS B 1 624 ? 19.844 34.938 -7.418 1 89.38 624 LYS B CA 1
ATOM 11762 C C . LYS B 1 624 ? 18.547 35.344 -8.109 1 89.38 624 LYS B C 1
ATOM 11764 O O . LYS B 1 624 ? 17.469 34.875 -7.766 1 89.38 624 LYS B O 1
ATOM 11769 N N . THR B 1 625 ? 18.672 36.188 -9.109 1 90.31 625 THR B N 1
ATOM 11770 C CA . THR B 1 625 ? 17.484 36.688 -9.789 1 90.31 625 THR B CA 1
ATOM 11771 C C . THR B 1 625 ? 16.766 35.562 -10.523 1 90.31 625 THR B C 1
ATOM 11773 O O . THR B 1 625 ? 15.547 35.438 -10.422 1 90.31 625 THR B O 1
ATOM 11776 N N . LEU B 1 626 ? 17.547 34.812 -11.219 1 91.25 626 LEU B N 1
ATOM 11777 C 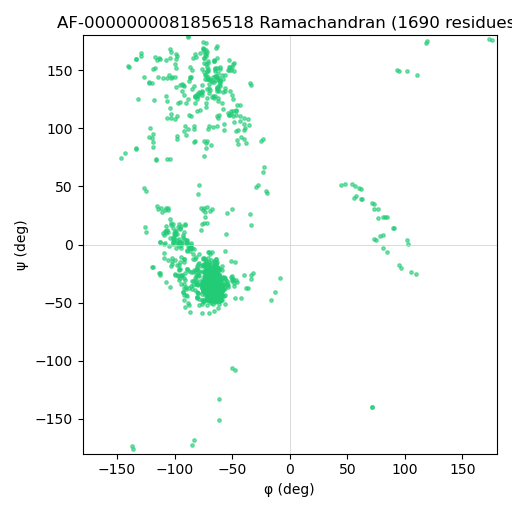CA . LEU B 1 626 ? 16.938 33.719 -11.969 1 91.25 626 LEU B CA 1
ATOM 11778 C C . LEU B 1 626 ? 16.375 32.656 -11.031 1 91.25 626 LEU B C 1
ATOM 11780 O O . LEU B 1 626 ? 15.344 32.062 -11.312 1 91.25 626 LEU B O 1
ATOM 11784 N N . PHE B 1 627 ? 17.031 32.406 -9.969 1 89.94 627 PHE B N 1
ATOM 11785 C CA . PHE B 1 627 ? 16.562 31.406 -9.016 1 89.94 627 PHE B CA 1
ATOM 11786 C C . PHE B 1 627 ? 15.234 31.812 -8.398 1 89.94 627 PHE B C 1
ATOM 11788 O O . PHE B 1 627 ? 14.297 31 -8.344 1 89.94 627 PHE B O 1
ATOM 11795 N N . TRP B 1 628 ? 15.133 33 -7.941 1 89.25 628 TRP B N 1
ATOM 11796 C CA . TRP B 1 628 ? 13.914 33.469 -7.297 1 89.25 628 TRP B CA 1
ATOM 11797 C C . TRP B 1 628 ? 12.789 33.625 -8.312 1 89.25 628 TRP B C 1
ATOM 11799 O O . TRP B 1 628 ? 11.609 33.656 -7.953 1 89.25 628 TRP B O 1
ATOM 11809 N N . ALA B 1 629 ? 13.148 33.812 -9.578 1 88.44 629 ALA B N 1
ATOM 11810 C CA . ALA B 1 629 ? 12.141 33.906 -10.625 1 88.44 629 ALA B CA 1
ATOM 11811 C C . ALA B 1 629 ? 11.336 32.625 -10.766 1 88.44 629 ALA B C 1
ATOM 11813 O O . ALA B 1 629 ? 10.172 32.656 -11.172 1 88.44 629 ALA B O 1
ATOM 11814 N N . ILE B 1 630 ? 11.969 31.578 -10.383 1 87.06 630 ILE B N 1
ATOM 11815 C CA . ILE B 1 630 ? 11.289 30.297 -10.469 1 87.06 630 ILE B CA 1
ATOM 11816 C C . ILE B 1 630 ? 10.078 30.281 -9.539 1 87.06 630 ILE B C 1
ATOM 11818 O O . ILE B 1 630 ? 9.062 29.656 -9.836 1 87.06 630 ILE B O 1
ATOM 11822 N N . PHE B 1 631 ? 10.148 31.016 -8.445 1 85.06 631 PHE B N 1
ATOM 11823 C CA . PHE B 1 631 ? 9.094 31.031 -7.441 1 85.06 631 PHE B CA 1
ATOM 11824 C C . PHE B 1 631 ? 8.219 32.281 -7.598 1 85.06 631 PHE B C 1
ATOM 11826 O O . PHE B 1 631 ? 7.359 32.531 -6.754 1 85.06 631 PHE B O 1
ATOM 11833 N N . GLY B 1 632 ? 8.469 33 -8.578 1 80.56 632 GLY B N 1
ATOM 11834 C CA . GLY B 1 632 ? 7.672 34.188 -8.852 1 80.56 632 GLY B CA 1
ATOM 11835 C C . GLY B 1 632 ? 8.023 35.344 -7.949 1 80.56 632 GLY B C 1
ATOM 11836 O O . GLY B 1 632 ? 7.219 36.25 -7.762 1 80.56 632 GLY B O 1
ATOM 11837 N N . LEU B 1 633 ? 9.172 35.344 -7.406 1 81.5 633 LEU B N 1
ATOM 11838 C CA . LEU B 1 633 ? 9.539 36.375 -6.441 1 81.5 633 LEU B CA 1
ATOM 11839 C C . LEU B 1 633 ? 10.422 37.438 -7.094 1 81.5 633 LEU B C 1
ATOM 11841 O O . LEU B 1 633 ? 10.836 38.375 -6.434 1 81.5 633 LEU B O 1
ATOM 11845 N N . SER B 1 634 ? 10.711 37.281 -8.406 1 80.5 634 SER B N 1
ATOM 11846 C CA . SER B 1 634 ? 11.5 38.281 -9.109 1 80.5 634 SER B CA 1
ATOM 11847 C C . SER B 1 634 ? 10.617 39.25 -9.906 1 80.5 634 SER B C 1
ATOM 11849 O O . SER B 1 634 ? 9.617 38.812 -10.492 1 80.5 634 SER B O 1
ATOM 11851 N N . GLU B 1 635 ? 10.969 40.5 -9.773 1 79.25 635 GLU B N 1
ATOM 11852 C CA . GLU B 1 635 ? 10.188 41.531 -10.469 1 79.25 635 GLU B CA 1
ATOM 11853 C C . GLU B 1 635 ? 10.656 41.719 -11.906 1 79.25 635 GLU B C 1
ATOM 11855 O O . GLU B 1 635 ? 11.828 41.469 -12.219 1 79.25 635 GLU B O 1
ATOM 11860 N N . VAL B 1 636 ? 9.773 42.094 -12.766 1 81.94 636 VAL B N 1
ATOM 11861 C CA . VAL B 1 636 ? 10.055 42.344 -14.18 1 81.94 636 VAL B CA 1
ATOM 11862 C C . VAL B 1 636 ? 10.898 43.625 -14.328 1 81.94 636 VAL B C 1
ATOM 11864 O O . VAL B 1 636 ? 11.625 43.75 -15.312 1 81.94 636 VAL B O 1
ATOM 11867 N N . LYS B 1 637 ? 10.898 44.344 -13.25 1 81.62 637 LYS B N 1
ATOM 11868 C CA . LYS B 1 637 ? 11.688 45.594 -13.297 1 81.62 637 LYS B CA 1
ATOM 11869 C C . LYS B 1 637 ? 13.188 45.281 -13.336 1 81.62 637 LYS B C 1
ATOM 11871 O O . LYS B 1 637 ? 14 46.125 -13.656 1 81.62 637 LYS B O 1
ATOM 11876 N N . SER B 1 638 ? 13.477 44.031 -13.195 1 81.38 638 SER B N 1
ATOM 11877 C CA . SER B 1 638 ? 14.875 43.625 -13.172 1 81.38 638 SER B CA 1
ATOM 11878 C C . SER B 1 638 ? 15.5 43.719 -14.562 1 81.38 638 SER B C 1
ATOM 11880 O O . SER B 1 638 ? 16.734 43.781 -14.688 1 81.38 638 SER B O 1
ATOM 11882 N N . VAL B 1 639 ? 14.672 43.844 -15.617 1 85.56 639 VAL B N 1
ATOM 11883 C CA . VAL B 1 639 ? 15.242 43.844 -16.953 1 85.56 639 VAL B CA 1
ATOM 11884 C C . VAL B 1 639 ? 15.125 45.219 -17.562 1 85.56 639 VAL B C 1
ATOM 11886 O O . VAL B 1 639 ? 15.508 45.438 -18.719 1 85.56 639 VAL B O 1
ATOM 11889 N N . VAL B 1 640 ? 14.75 46.188 -16.766 1 84.62 640 VAL B N 1
ATOM 11890 C CA . VAL B 1 640 ? 14.594 47.531 -17.281 1 84.62 640 VAL B CA 1
ATOM 11891 C C . VAL B 1 640 ? 15.891 48.312 -17.078 1 84.62 640 VAL B C 1
ATOM 11893 O O . VAL B 1 640 ? 16.531 48.219 -16.031 1 84.62 640 VAL B O 1
ATOM 11896 N N . ILE B 1 641 ? 16.312 49 -18.266 1 82.5 641 ILE B N 1
ATOM 11897 C CA . ILE B 1 641 ? 17.5 49.844 -18.234 1 82.5 641 ILE B CA 1
ATOM 11898 C C . ILE B 1 641 ? 17.078 51.312 -18.281 1 82.5 641 ILE B C 1
ATOM 11900 O O . ILE B 1 641 ? 16.203 51.688 -19.047 1 82.5 641 ILE B O 1
ATOM 11904 N N . ASN B 1 642 ? 17.156 52.156 -17.297 1 75.88 642 ASN B N 1
ATOM 11905 C CA . ASN B 1 642 ? 16.766 53.531 -17.25 1 75.88 642 ASN B CA 1
ATOM 11906 C C . ASN B 1 642 ? 17.641 54.406 -18.156 1 75.88 642 ASN B C 1
ATOM 11908 O O . ASN B 1 642 ? 17.938 55.562 -17.828 1 75.88 642 ASN B O 1
ATOM 11912 N N . ASN B 1 643 ? 18.266 54 -19.344 1 79.62 643 ASN B N 1
ATOM 11913 C CA . ASN B 1 643 ? 19.141 54.812 -20.172 1 79.62 643 ASN B CA 1
ATOM 11914 C C . ASN B 1 643 ? 18.672 54.875 -21.609 1 79.62 643 ASN B C 1
ATOM 11916 O O . ASN B 1 643 ? 19.422 55.219 -22.516 1 79.62 643 ASN B O 1
ATOM 11920 N N . GLY B 1 644 ? 17.484 54.438 -22 1 79.19 644 GLY B N 1
ATOM 11921 C CA . GLY B 1 644 ? 16.922 54.594 -23.328 1 79.19 644 GLY B CA 1
ATOM 11922 C C . GLY B 1 644 ? 17.391 53.5 -24.297 1 79.19 644 GLY B C 1
ATOM 11923 O O . GLY B 1 644 ? 17.062 53.531 -25.484 1 79.19 644 GLY B O 1
ATOM 11924 N N . HIS B 1 645 ? 18.328 52.625 -23.891 1 86.81 645 HIS B N 1
ATOM 11925 C CA . HIS B 1 645 ? 18.734 51.531 -24.766 1 86.81 645 HIS B CA 1
ATOM 11926 C C . HIS B 1 645 ? 17.609 50.5 -24.938 1 86.81 645 HIS B C 1
ATOM 11928 O O . HIS B 1 645 ? 17.609 49.469 -24.281 1 86.81 645 HIS B O 1
ATOM 11934 N N . LYS B 1 646 ? 16.766 50.75 -25.844 1 87.06 646 LYS B N 1
ATOM 11935 C CA . LYS B 1 646 ? 15.523 50 -26.016 1 87.06 646 LYS B CA 1
ATOM 11936 C C . LYS B 1 646 ? 15.805 48.625 -26.609 1 87.06 646 LYS B C 1
ATOM 11938 O O . LYS B 1 646 ? 15.117 47.625 -26.297 1 87.06 646 LYS B O 1
ATOM 11943 N N . PHE B 1 647 ? 16.906 48.5 -27.422 1 88.75 647 PHE B N 1
ATOM 11944 C CA . PHE B 1 647 ? 17.203 47.219 -28.031 1 88.75 647 PHE B CA 1
ATOM 11945 C C . PHE B 1 647 ? 17.641 46.219 -26.984 1 88.75 647 PHE B C 1
ATOM 11947 O O . PHE B 1 647 ? 17.188 45.062 -26.984 1 88.75 647 PHE B O 1
ATOM 11954 N N . ILE B 1 648 ? 18.5 46.594 -26.156 1 89.62 648 ILE B N 1
ATOM 11955 C CA . ILE B 1 648 ? 18.984 45.688 -25.109 1 89.62 648 ILE B CA 1
ATOM 11956 C C . ILE B 1 648 ? 17.844 45.344 -24.156 1 89.62 648 ILE B C 1
ATOM 11958 O O . ILE B 1 648 ? 17.703 44.219 -23.734 1 89.62 648 ILE B O 1
ATOM 11962 N N . GLU B 1 649 ? 16.984 46.312 -23.875 1 89.12 649 GLU B N 1
ATOM 11963 C CA . GLU B 1 649 ? 15.852 46.094 -23 1 89.12 649 GLU B CA 1
ATOM 11964 C C . GLU B 1 649 ? 14.852 45.094 -23.609 1 89.12 649 GLU B C 1
ATOM 11966 O O . GLU B 1 649 ? 14.305 44.25 -22.922 1 89.12 649 GLU B O 1
ATOM 11971 N N . ASN B 1 650 ? 14.656 45.25 -24.969 1 90.12 650 ASN B N 1
ATOM 11972 C CA . ASN B 1 650 ? 13.727 44.344 -25.641 1 90.12 650 ASN B CA 1
ATOM 11973 C C . ASN B 1 650 ? 14.266 42.938 -25.688 1 90.12 650 ASN B C 1
ATOM 11975 O O . ASN B 1 650 ? 13.508 41.969 -25.531 1 90.12 650 ASN B O 1
ATOM 11979 N N . ILE B 1 651 ? 15.516 42.781 -25.891 1 91.62 651 ILE B N 1
ATOM 11980 C CA . ILE B 1 651 ? 16.125 41.438 -25.875 1 91.62 651 ILE B CA 1
ATOM 11981 C C . ILE B 1 651 ? 16.047 40.875 -24.469 1 91.62 651 ILE B C 1
ATOM 11983 O O . ILE B 1 651 ? 15.828 39.656 -24.297 1 91.62 651 ILE B O 1
ATOM 11987 N N . GLY B 1 652 ? 16.281 41.688 -23.531 1 91.88 652 GLY B N 1
ATOM 11988 C CA . GLY B 1 652 ? 16.172 41.219 -22.156 1 91.88 652 GLY B CA 1
ATOM 11989 C C . GLY B 1 652 ? 14.773 40.75 -21.812 1 91.88 652 GLY B C 1
ATOM 11990 O O . GLY B 1 652 ? 14.617 39.719 -21.156 1 91.88 652 GLY B O 1
ATOM 11991 N N . TYR B 1 653 ? 13.789 41.5 -22.297 1 91.81 653 TYR B N 1
ATOM 11992 C CA . TYR B 1 653 ? 12.406 41.125 -22.078 1 91.81 653 TYR B CA 1
ATOM 11993 C C . TYR B 1 653 ? 12.109 39.781 -22.719 1 91.81 653 TYR B C 1
ATOM 11995 O O . TYR B 1 653 ? 11.453 38.906 -22.109 1 91.81 653 TYR B O 1
ATOM 12003 N N . ILE B 1 654 ? 12.617 39.531 -23.875 1 92.38 654 ILE B N 1
ATOM 12004 C CA . ILE B 1 654 ? 12.344 38.312 -24.609 1 92.38 654 ILE B CA 1
ATOM 12005 C C . ILE B 1 654 ? 13.055 37.125 -23.938 1 92.38 654 ILE B C 1
ATOM 12007 O O . ILE B 1 654 ? 12.461 36.062 -23.734 1 92.38 654 ILE B O 1
ATOM 12011 N N . LEU B 1 655 ? 14.297 37.344 -23.609 1 93.69 655 LEU B N 1
ATOM 12012 C CA . LEU B 1 655 ? 15.055 36.25 -23 1 93.69 655 LEU B CA 1
ATOM 12013 C C . LEU B 1 655 ? 14.484 35.906 -21.641 1 93.69 655 LEU B C 1
ATOM 12015 O O . LEU B 1 655 ? 14.383 34.719 -21.297 1 93.69 655 LEU B O 1
ATOM 12019 N N . TYR B 1 656 ? 14.125 36.906 -20.891 1 93.19 656 TYR B N 1
ATOM 12020 C CA . TYR B 1 656 ? 13.539 36.656 -19.578 1 93.19 656 TYR B CA 1
ATOM 12021 C C . TYR B 1 656 ? 12.18 35.969 -19.719 1 93.19 656 TYR B C 1
ATOM 12023 O O . TYR B 1 656 ? 11.828 35.125 -18.906 1 93.19 656 TYR B O 1
ATOM 12031 N N . GLY B 1 657 ? 11.43 36.438 -20.766 1 92.25 657 GLY B N 1
ATOM 12032 C CA . GLY B 1 657 ? 10.156 35.781 -21.031 1 92.25 657 GLY B CA 1
ATOM 12033 C C . GLY B 1 657 ? 10.297 34.312 -21.438 1 92.25 657 GLY B C 1
ATOM 12034 O O . GLY B 1 657 ? 9.578 33.469 -20.938 1 92.25 657 GLY B O 1
ATOM 12035 N N . VAL B 1 658 ? 11.211 34 -22.266 1 92.56 658 VAL B N 1
ATOM 12036 C CA . VAL B 1 658 ? 11.445 32.656 -22.719 1 92.56 658 VAL B CA 1
ATOM 12037 C C . VAL B 1 658 ? 11.953 31.797 -21.547 1 92.56 658 VAL B C 1
ATOM 12039 O O . VAL B 1 658 ? 11.609 30.625 -21.422 1 92.56 658 VAL B O 1
ATOM 12042 N N . TYR B 1 659 ? 12.695 32.375 -20.703 1 93.12 659 TYR B N 1
ATOM 12043 C CA . TYR B 1 659 ? 13.172 31.688 -19.5 1 93.12 659 TYR B CA 1
ATOM 12044 C C . TYR B 1 659 ? 12 31.266 -18.625 1 93.12 659 TYR B C 1
ATOM 12046 O O . TYR B 1 659 ? 11.93 30.109 -18.188 1 93.12 659 TYR B O 1
ATOM 12054 N N . ASN B 1 660 ? 11.125 32.156 -18.406 1 92.19 660 ASN B N 1
ATOM 12055 C CA . ASN B 1 660 ? 9.992 31.844 -17.547 1 92.19 660 ASN B CA 1
ATOM 12056 C C . ASN B 1 660 ? 9.078 30.797 -18.188 1 92.19 660 ASN B C 1
ATOM 12058 O O . ASN B 1 660 ? 8.539 29.938 -17.5 1 92.19 660 ASN B O 1
ATOM 12062 N N . VAL B 1 661 ? 8.945 30.906 -19.484 1 90.94 661 VAL B N 1
ATOM 12063 C CA . VAL B 1 661 ? 8.109 29.922 -20.156 1 90.94 661 VAL B CA 1
ATOM 12064 C C . VAL B 1 661 ? 8.773 28.547 -20.078 1 90.94 661 VAL B C 1
ATOM 12066 O O . VAL B 1 661 ? 8.109 27.547 -19.797 1 90.94 661 VAL B O 1
ATOM 12069 N N . THR B 1 662 ? 10.023 28.5 -20.266 1 91.38 662 THR B N 1
ATOM 12070 C CA . THR B 1 662 ? 10.742 27.234 -20.281 1 91.38 662 THR B CA 1
ATOM 12071 C C . THR B 1 662 ? 10.828 26.641 -18.875 1 91.38 662 THR B C 1
ATOM 12073 O O . THR B 1 662 ? 10.57 25.453 -18.672 1 91.38 662 THR B O 1
ATOM 12076 N N . MET B 1 663 ? 11.148 27.469 -17.922 1 91 663 MET B N 1
ATOM 12077 C CA . MET B 1 663 ? 11.406 26.969 -16.562 1 91 663 MET B CA 1
ATOM 12078 C C . MET B 1 663 ? 10.102 26.688 -15.836 1 91 663 MET B C 1
ATOM 12080 O O . MET B 1 663 ? 9.93 25.625 -15.242 1 91 663 MET B O 1
ATOM 12084 N N . VAL B 1 664 ? 9.164 27.578 -15.875 1 85.75 664 VAL B N 1
ATOM 12085 C CA . VAL B 1 664 ? 7.977 27.484 -15.031 1 85.75 664 VAL B CA 1
ATOM 12086 C C . VAL B 1 664 ? 6.906 26.656 -15.734 1 85.75 664 VAL B C 1
ATOM 12088 O O . VAL B 1 664 ? 6.273 25.797 -15.117 1 85.75 664 VAL B O 1
ATOM 12091 N N . ILE B 1 665 ? 6.797 26.797 -17.047 1 85.31 665 ILE B N 1
ATOM 12092 C CA . ILE B 1 665 ? 5.688 26.125 -17.719 1 85.31 665 ILE B CA 1
ATOM 12093 C C . ILE B 1 665 ? 6.125 24.75 -18.188 1 85.31 665 ILE B C 1
ATOM 12095 O O . ILE B 1 665 ? 5.449 23.75 -17.938 1 85.31 665 ILE B O 1
ATOM 12099 N N . VAL B 1 666 ? 7.27 24.703 -18.734 1 86.06 666 VAL B N 1
ATOM 12100 C CA . VAL B 1 666 ? 7.633 23.422 -19.359 1 86.06 666 VAL B CA 1
ATOM 12101 C C . VAL B 1 666 ? 8.352 22.531 -18.359 1 86.06 666 VAL B C 1
ATOM 12103 O O . VAL B 1 666 ? 7.91 21.422 -18.078 1 86.06 666 VAL B O 1
ATOM 12106 N N . LEU B 1 667 ? 9.359 23 -17.766 1 89 667 LEU B N 1
ATOM 12107 C CA . LEU B 1 667 ? 10.219 22.141 -16.953 1 89 667 LEU B CA 1
ATOM 12108 C C . LEU B 1 667 ? 9.539 21.797 -15.625 1 89 667 LEU B C 1
ATOM 12110 O O . LEU B 1 667 ? 9.602 20.656 -15.172 1 89 667 LEU B O 1
ATOM 12114 N N . LEU B 1 668 ? 8.898 22.703 -15.039 1 86.31 668 LEU B N 1
ATOM 12115 C CA . LEU B 1 668 ? 8.227 22.391 -13.781 1 86.31 668 LEU B CA 1
ATOM 12116 C C . LEU B 1 668 ? 7.07 21.422 -14 1 86.31 668 LEU B C 1
ATOM 12118 O O . LEU B 1 668 ? 6.82 20.547 -13.172 1 86.31 668 LEU B O 1
ATOM 12122 N N . ASN B 1 669 ? 6.41 21.531 -15.055 1 84.75 669 ASN B N 1
ATOM 12123 C CA . ASN B 1 669 ? 5.32 20.609 -15.352 1 84.75 669 ASN B CA 1
ATOM 12124 C C . ASN B 1 669 ? 5.844 19.219 -15.703 1 84.75 669 ASN B C 1
ATOM 12126 O O . ASN B 1 669 ? 5.188 18.219 -15.414 1 84.75 669 ASN B O 1
ATOM 12130 N N . MET B 1 670 ? 6.91 19.266 -16.359 1 89.44 670 MET B N 1
ATOM 12131 C CA . MET B 1 670 ? 7.531 17.969 -16.625 1 89.44 670 MET B CA 1
ATOM 12132 C C . MET B 1 670 ? 7.953 17.297 -15.312 1 89.44 670 MET B C 1
ATOM 12134 O O . MET B 1 670 ? 7.801 16.094 -15.156 1 89.44 670 MET B O 1
ATOM 12138 N N . LEU B 1 671 ? 8.445 18.047 -14.461 1 87.06 671 LEU B N 1
ATOM 12139 C CA . LEU B 1 671 ? 8.852 17.531 -13.156 1 87.06 671 LEU B CA 1
ATOM 12140 C C . LEU B 1 671 ? 7.641 17 -12.391 1 87.06 671 LEU B C 1
ATOM 12142 O O . LEU B 1 671 ? 7.707 15.945 -11.766 1 87.06 671 LEU B O 1
ATOM 12146 N N . ILE B 1 672 ? 6.566 17.672 -12.461 1 85.62 672 ILE B N 1
ATOM 12147 C CA . ILE B 1 672 ? 5.336 17.266 -11.797 1 85.62 672 ILE B CA 1
ATOM 12148 C C . ILE B 1 672 ? 4.844 15.945 -12.398 1 85.62 672 ILE B C 1
ATOM 12150 O O . ILE B 1 672 ? 4.43 15.039 -11.664 1 85.62 672 ILE B O 1
ATOM 12154 N N . ALA B 1 673 ? 4.922 15.883 -13.68 1 86.75 673 ALA B N 1
ATOM 12155 C CA . ALA B 1 673 ? 4.508 14.648 -14.344 1 86.75 673 ALA B CA 1
ATOM 12156 C C . ALA B 1 673 ? 5.379 13.469 -13.914 1 86.75 673 ALA B C 1
ATOM 12158 O O . ALA B 1 673 ? 4.883 12.359 -13.711 1 86.75 673 ALA B O 1
ATOM 12159 N N . MET B 1 674 ? 6.629 13.758 -13.805 1 89 674 MET B N 1
ATOM 12160 C CA . MET B 1 674 ? 7.555 12.711 -13.375 1 89 674 MET B CA 1
ATOM 12161 C C . MET B 1 674 ? 7.258 12.289 -11.938 1 89 674 MET B C 1
ATOM 12163 O O . MET B 1 674 ? 7.238 11.094 -11.633 1 89 674 MET B O 1
ATOM 12167 N N . ILE B 1 675 ? 7 13.203 -11.109 1 87.19 675 ILE B N 1
ATOM 12168 C CA . ILE B 1 675 ? 6.703 12.906 -9.711 1 87.19 675 ILE B CA 1
ATOM 12169 C C . ILE B 1 675 ? 5.383 12.141 -9.609 1 87.19 675 ILE B C 1
ATOM 12171 O O . ILE B 1 675 ? 5.262 11.203 -8.828 1 87.19 675 ILE B O 1
ATOM 12175 N N . ASN B 1 676 ? 4.414 12.492 -10.469 1 86.12 676 ASN B N 1
ATOM 12176 C CA . ASN B 1 676 ? 3.135 11.797 -10.477 1 86.12 676 ASN B CA 1
ATOM 12177 C C . ASN B 1 676 ? 3.291 10.336 -10.906 1 86.12 676 ASN B C 1
ATOM 12179 O O . ASN B 1 676 ? 2.658 9.445 -10.336 1 86.12 676 ASN B O 1
ATOM 12183 N N . SER B 1 677 ? 4.094 10.172 -11.805 1 87.81 677 SER B N 1
ATOM 12184 C CA . SER B 1 677 ? 4.301 8.812 -12.297 1 87.81 677 SER B CA 1
ATOM 12185 C C . SER B 1 677 ? 5.012 7.949 -11.258 1 87.81 677 SER B C 1
ATOM 12187 O O . SER B 1 677 ? 4.641 6.793 -11.047 1 87.81 677 SER B O 1
ATOM 12189 N N . SER B 1 678 ? 5.98 8.484 -10.688 1 88.88 678 SER B N 1
ATOM 12190 C CA . SER B 1 678 ? 6.715 7.754 -9.656 1 88.88 678 SER B CA 1
ATOM 12191 C C . SER B 1 678 ? 5.84 7.484 -8.438 1 88.88 678 SER B C 1
ATOM 12193 O O . SER B 1 678 ? 5.922 6.418 -7.828 1 88.88 678 SER B O 1
ATOM 12195 N N . PHE B 1 679 ? 5 8.375 -8.094 1 88.56 679 PHE B N 1
ATOM 12196 C CA . PHE B 1 679 ? 4.098 8.188 -6.965 1 88.56 679 PHE B CA 1
ATOM 12197 C C . PHE B 1 679 ? 3.105 7.066 -7.25 1 88.56 679 PHE B C 1
ATOM 12199 O O . PHE B 1 679 ? 2.84 6.23 -6.383 1 88.56 679 PHE B O 1
ATOM 12206 N N . GLN B 1 680 ? 2.609 7.086 -8.406 1 87.56 680 GLN B N 1
ATOM 12207 C CA . GLN B 1 680 ? 1.623 6.074 -8.781 1 87.56 680 GLN B CA 1
ATOM 12208 C C . GLN B 1 680 ? 2.236 4.68 -8.773 1 87.56 680 GLN B C 1
ATOM 12210 O O . GLN B 1 680 ? 1.575 3.707 -8.391 1 87.56 680 GLN B O 1
ATOM 12215 N N . GLU B 1 681 ? 3.438 4.605 -9.109 1 88.81 681 GLU B N 1
ATOM 12216 C CA . GLU B 1 681 ? 4.121 3.316 -9.117 1 88.81 681 GLU B CA 1
ATOM 12217 C C . GLU B 1 681 ? 4.254 2.76 -7.699 1 88.81 681 GLU B C 1
ATOM 12219 O O . GLU B 1 681 ? 4.051 1.564 -7.477 1 88.81 681 GLU B O 1
ATOM 12224 N N . ILE B 1 682 ? 4.562 3.52 -6.773 1 90.12 682 ILE B N 1
ATOM 12225 C CA . ILE B 1 682 ? 4.719 3.08 -5.395 1 90.12 682 ILE B CA 1
ATOM 12226 C C . ILE B 1 682 ? 3.35 2.809 -4.777 1 90.12 682 ILE B C 1
ATOM 12228 O O . ILE B 1 682 ? 3.182 1.852 -4.02 1 90.12 682 ILE B O 1
ATOM 12232 N N . GLU B 1 683 ? 2.355 3.674 -5.145 1 87.88 683 GLU B N 1
ATOM 12233 C CA . GLU B 1 683 ? 1.02 3.508 -4.578 1 87.88 683 GLU B CA 1
ATOM 12234 C C . GLU B 1 683 ? 0.367 2.221 -5.074 1 87.88 683 GLU B C 1
ATOM 12236 O O . GLU B 1 683 ? -0.407 1.592 -4.348 1 87.88 683 GLU B O 1
ATOM 12241 N N . ASP B 1 684 ? 0.745 1.75 -6.203 1 87.5 684 ASP B N 1
ATOM 12242 C CA . ASP B 1 684 ? 0.18 0.522 -6.754 1 87.5 684 ASP B CA 1
ATOM 12243 C C . ASP B 1 684 ? 0.674 -0.702 -5.984 1 87.5 684 ASP B C 1
ATOM 12245 O O . ASP B 1 684 ? -0.053 -1.688 -5.84 1 87.5 684 ASP B O 1
ATOM 12249 N N . ASP B 1 685 ? 1.819 -0.659 -5.445 1 91 685 ASP B N 1
ATOM 12250 C CA . ASP B 1 685 ? 2.387 -1.735 -4.641 1 91 685 ASP B CA 1
ATOM 12251 C C . ASP B 1 685 ? 2.807 -1.228 -3.264 1 91 685 ASP B C 1
ATOM 12253 O O . ASP B 1 685 ? 3.887 -1.562 -2.775 1 91 685 ASP B O 1
ATOM 12257 N N . ALA B 1 686 ? 1.95 -0.476 -2.666 1 90.12 686 ALA B N 1
ATOM 12258 C CA . ALA B 1 686 ? 2.293 0.207 -1.422 1 90.12 686 ALA B CA 1
ATOM 12259 C C . ALA B 1 686 ? 2.543 -0.794 -0.298 1 90.12 686 ALA B C 1
ATOM 12261 O O . ALA B 1 686 ? 3.451 -0.61 0.516 1 90.12 686 ALA B O 1
ATOM 12262 N N . ASP B 1 687 ? 1.839 -1.906 -0.283 1 91.69 687 ASP B N 1
ATOM 12263 C CA . ASP B 1 687 ? 1.966 -2.887 0.791 1 91.69 687 ASP B CA 1
ATOM 12264 C C . ASP B 1 687 ? 3.316 -3.598 0.728 1 91.69 687 ASP B C 1
ATOM 12266 O O . ASP B 1 687 ? 4.004 -3.729 1.743 1 91.69 687 ASP B O 1
ATOM 12270 N N . VAL B 1 688 ? 3.666 -4.031 -0.434 1 93.75 688 VAL B N 1
ATOM 12271 C CA . VAL B 1 688 ? 4.926 -4.746 -0.608 1 93.75 688 VAL B CA 1
ATOM 12272 C C . VAL B 1 688 ? 6.098 -3.809 -0.333 1 93.75 688 VAL B C 1
ATOM 12274 O O . VAL B 1 688 ? 7.059 -4.184 0.343 1 93.75 688 VAL B O 1
ATOM 12277 N N . GLU B 1 689 ? 6 -2.574 -0.805 1 93.62 689 GLU B N 1
ATOM 12278 C CA . GLU B 1 689 ? 7.074 -1.604 -0.612 1 93.62 689 GLU B CA 1
ATOM 12279 C C . GLU B 1 689 ? 7.234 -1.242 0.862 1 93.62 689 GLU B C 1
ATOM 12281 O O . GLU B 1 689 ? 8.359 -1.113 1.357 1 93.62 689 GLU B O 1
ATOM 12286 N N . TRP B 1 690 ? 6.184 -1.097 1.525 1 93.31 690 TRP B N 1
ATOM 12287 C CA . TRP B 1 690 ? 6.234 -0.744 2.941 1 93.31 690 TRP B CA 1
ATOM 12288 C C . TRP B 1 690 ? 6.824 -1.883 3.766 1 93.31 690 TRP B C 1
ATOM 12290 O O . TRP B 1 690 ? 7.676 -1.657 4.625 1 93.31 690 TRP B O 1
ATOM 12300 N N . LYS B 1 691 ? 6.344 -3.084 3.535 1 94.75 691 LYS B N 1
ATOM 12301 C CA . LYS B 1 691 ? 6.844 -4.234 4.281 1 94.75 691 LYS B CA 1
ATOM 12302 C C . LYS B 1 691 ? 8.336 -4.449 4.023 1 94.75 691 LYS B C 1
ATOM 12304 O O . LYS B 1 691 ? 9.062 -4.895 4.91 1 94.75 691 LYS B O 1
ATOM 12309 N N . PHE B 1 692 ? 8.781 -4.164 2.791 1 95.19 692 PHE B N 1
ATOM 12310 C CA . PHE B 1 692 ? 10.203 -4.25 2.479 1 95.19 692 PHE B CA 1
ATOM 12311 C C . PHE B 1 692 ? 11 -3.215 3.268 1 95.19 692 PHE B C 1
ATOM 12313 O O . PHE B 1 692 ? 12.039 -3.533 3.846 1 95.19 692 PHE B O 1
ATOM 12320 N N . ALA B 1 693 ? 10.477 -2.031 3.334 1 93.31 693 ALA B N 1
ATOM 12321 C CA . ALA B 1 693 ? 11.164 -0.963 4.055 1 93.31 693 ALA B CA 1
ATOM 12322 C C . ALA B 1 693 ? 11.148 -1.218 5.559 1 93.31 693 ALA B C 1
ATOM 12324 O O . ALA B 1 693 ? 12.141 -0.959 6.25 1 93.31 693 ALA B O 1
ATOM 12325 N N . ARG B 1 694 ? 10.078 -1.646 6.043 1 93.44 694 ARG B N 1
ATOM 12326 C CA . ARG B 1 694 ? 9.961 -1.968 7.461 1 93.44 694 ARG B CA 1
ATOM 12327 C C . ARG B 1 694 ? 10.945 -3.064 7.855 1 93.44 694 ARG B C 1
ATOM 12329 O O . ARG B 1 694 ? 11.562 -2.996 8.922 1 93.44 694 ARG B O 1
ATOM 12336 N N . ALA B 1 695 ? 11.078 -4.062 6.973 1 93.88 695 ALA B N 1
ATOM 12337 C CA . ALA B 1 695 ? 12.008 -5.156 7.254 1 93.88 695 ALA B CA 1
ATOM 12338 C C . ALA B 1 695 ? 13.445 -4.656 7.289 1 93.88 695 ALA B C 1
ATOM 12340 O O . ALA B 1 695 ? 14.242 -5.09 8.133 1 93.88 695 ALA B O 1
ATOM 12341 N N . LYS B 1 696 ? 13.742 -3.771 6.398 1 91.69 696 LYS B N 1
ATOM 12342 C CA . LYS B 1 696 ? 15.078 -3.189 6.398 1 91.69 696 LYS B CA 1
ATOM 12343 C C . LYS B 1 696 ? 15.352 -2.424 7.691 1 91.69 696 LYS B C 1
ATOM 12345 O O . LYS B 1 696 ? 16.438 -2.512 8.25 1 91.69 696 LYS B O 1
ATOM 12350 N N . LEU B 1 697 ? 14.391 -1.701 8.172 1 91.81 697 LEU B N 1
ATOM 12351 C CA . LEU B 1 697 ? 14.508 -0.961 9.422 1 91.81 697 LEU B CA 1
ATOM 12352 C C . LEU B 1 697 ? 14.656 -1.913 10.609 1 91.81 697 LEU B C 1
ATOM 12354 O O . LEU B 1 697 ? 15.516 -1.707 11.469 1 91.81 697 LEU B O 1
ATOM 12358 N N . TRP B 1 698 ? 13.875 -2.986 10.625 1 91.56 698 TRP B N 1
ATOM 12359 C CA . TRP B 1 698 ? 13.938 -3.967 11.703 1 91.56 698 TRP B CA 1
ATOM 12360 C C . TRP B 1 698 ? 15.305 -4.648 11.742 1 91.56 698 TRP B C 1
ATOM 12362 O O . TRP B 1 698 ? 15.867 -4.871 12.812 1 91.56 698 TRP B O 1
ATOM 12372 N N . PHE B 1 699 ? 15.836 -4.914 10.57 1 89.38 699 PHE B N 1
ATOM 12373 C CA . PHE B 1 699 ? 17.094 -5.645 10.469 1 89.38 699 PHE B CA 1
ATOM 12374 C C . PHE B 1 699 ? 18.234 -4.836 11.055 1 89.38 699 PHE B C 1
ATOM 12376 O O . PHE B 1 699 ? 19.188 -5.398 11.602 1 89.38 699 PHE B O 1
ATOM 12383 N N . SER B 1 700 ? 18.094 -3.559 11.008 1 86.62 700 SER B N 1
ATOM 12384 C CA . SER B 1 700 ? 19.141 -2.717 11.562 1 86.62 700 SER B CA 1
ATOM 12385 C C . SER B 1 700 ? 19.188 -2.812 13.086 1 86.62 700 SER B C 1
ATOM 12387 O O . SER B 1 700 ? 20.203 -2.539 13.703 1 86.62 700 SER B O 1
ATOM 12389 N N . TYR B 1 701 ? 18.172 -3.311 13.719 1 89.06 701 TYR B N 1
ATOM 12390 C CA . TYR B 1 701 ? 18.125 -3.379 15.172 1 89.06 701 TYR B CA 1
ATOM 12391 C C . TYR B 1 701 ? 18.25 -4.82 15.656 1 89.06 701 TYR B C 1
ATOM 12393 O O . TYR B 1 701 ? 18.25 -5.078 16.859 1 89.06 701 TYR B O 1
ATOM 12401 N N . PHE B 1 702 ? 18.391 -5.801 14.719 1 87.69 702 PHE B N 1
ATOM 12402 C CA . PHE B 1 702 ? 18.531 -7.203 15.102 1 87.69 702 PHE B CA 1
ATOM 12403 C C . PHE B 1 702 ? 19.969 -7.504 15.5 1 87.69 702 PHE B C 1
ATOM 12405 O O . PHE B 1 702 ? 20.234 -8.477 16.219 1 87.69 702 PHE B O 1
ATOM 12412 N N . GLU B 1 703 ? 20.844 -6.715 15.047 1 78.81 703 GLU B N 1
ATOM 12413 C CA . GLU B 1 703 ? 22.25 -6.969 15.367 1 78.81 703 GLU B CA 1
ATOM 12414 C C . GLU B 1 703 ? 22.516 -6.789 16.859 1 78.81 703 GLU B C 1
ATOM 12416 O O . GLU B 1 703 ? 21.859 -5.98 17.516 1 78.81 703 GLU B O 1
ATOM 12421 N N . GLU B 1 704 ? 23.391 -7.684 17.203 1 74.56 704 GLU B N 1
ATOM 12422 C CA . GLU B 1 704 ? 23.734 -7.617 18.625 1 74.56 704 GLU B CA 1
ATOM 12423 C C . GLU B 1 704 ? 24.672 -6.441 18.922 1 74.56 704 GLU B C 1
ATOM 12425 O O . GLU B 1 704 ? 25.469 -6.051 18.062 1 74.56 704 GLU B O 1
ATOM 12430 N N . GLY B 1 705 ? 24.359 -5.711 19.859 1 74.5 705 GLY B N 1
ATOM 12431 C CA . GLY B 1 705 ? 25.172 -4.566 20.266 1 74.5 705 GLY B CA 1
ATOM 12432 C C . GLY B 1 705 ? 24.422 -3.248 20.156 1 74.5 705 GLY B C 1
ATOM 12433 O O . GLY B 1 705 ? 23.219 -3.229 19.875 1 74.5 705 GLY B O 1
ATOM 12434 N N . ARG B 1 706 ? 25 -2.213 20.578 1 82 706 ARG B N 1
ATOM 12435 C CA . ARG B 1 706 ? 24.469 -0.856 20.547 1 82 706 ARG B CA 1
ATOM 12436 C C . ARG B 1 706 ? 23.094 -0.789 21.219 1 82 706 ARG B C 1
ATOM 12438 O O . ARG B 1 706 ? 22.141 -0.253 20.656 1 82 706 ARG B O 1
ATOM 12445 N N . THR B 1 707 ? 22.969 -1.265 22.375 1 84.81 707 THR B N 1
ATOM 12446 C CA . THR B 1 707 ? 21.719 -1.333 23.109 1 84.81 707 THR B CA 1
ATOM 12447 C C . THR B 1 707 ? 21.391 0.01 23.75 1 84.81 707 THR B C 1
ATOM 12449 O O . THR B 1 707 ? 20.25 0.469 23.703 1 84.81 707 THR B O 1
ATOM 12452 N N . LEU B 1 708 ? 22.422 0.634 24.281 1 88.06 708 LEU B N 1
ATOM 12453 C CA . LEU B 1 708 ? 22.156 1.89 24.969 1 88.06 708 LEU B CA 1
ATOM 12454 C C . LEU B 1 708 ? 22.062 3.049 23.984 1 88.06 708 LEU B C 1
ATOM 12456 O O . LEU B 1 708 ? 22.953 3.223 23.141 1 88.06 708 LEU B O 1
ATOM 12460 N N . PRO B 1 709 ? 20.984 3.787 24.062 1 91.62 709 PRO B N 1
ATOM 12461 C CA . PRO B 1 709 ? 20.844 4.953 23.188 1 91.62 709 PRO B CA 1
ATOM 12462 C C . PRO B 1 709 ? 21.766 6.102 23.578 1 91.62 709 PRO B C 1
ATOM 12464 O O . PRO B 1 709 ? 22.406 6.051 24.641 1 91.62 709 PRO B O 1
ATOM 12467 N N . VAL B 1 710 ? 21.922 7.031 22.719 1 92.75 710 VAL B N 1
ATOM 12468 C CA . VAL B 1 710 ? 22.719 8.234 22.938 1 92.75 710 VAL B CA 1
ATOM 12469 C C . VAL B 1 710 ? 22.078 9.086 24.031 1 92.75 710 VAL B C 1
ATOM 12471 O O . VAL B 1 710 ? 20.844 9.211 24.078 1 92.75 710 VAL B O 1
ATOM 12474 N N . PRO B 1 711 ? 22.766 9.719 24.969 1 92.81 711 PRO B N 1
ATOM 12475 C CA . PRO B 1 711 ? 24.219 9.812 25.141 1 92.81 711 PRO B CA 1
ATOM 12476 C C . PRO B 1 711 ? 24.75 8.812 26.172 1 92.81 711 PRO B C 1
ATOM 12478 O O . PRO B 1 711 ? 25.891 8.93 26.609 1 92.81 711 PRO B O 1
ATOM 12481 N N . PHE B 1 712 ? 23.891 7.914 26.531 1 88.94 712 PHE B N 1
ATOM 12482 C CA . PHE B 1 712 ? 24.25 6.949 27.562 1 88.94 712 PHE B CA 1
ATOM 12483 C C . PHE B 1 712 ? 25.266 5.949 27.047 1 88.94 712 PHE B C 1
ATOM 12485 O O . PHE B 1 712 ? 25.891 5.23 27.828 1 88.94 712 PHE B O 1
ATOM 12492 N N . ASN B 1 713 ? 25.5 5.914 25.766 1 88.12 713 ASN B N 1
ATOM 12493 C CA . ASN B 1 713 ? 26.453 5.004 25.156 1 88.12 713 ASN B CA 1
ATOM 12494 C C . ASN B 1 713 ? 27.891 5.453 25.406 1 88.12 713 ASN B C 1
ATOM 12496 O O . ASN B 1 713 ? 28.844 4.715 25.141 1 88.12 713 ASN B O 1
ATOM 12500 N N . LEU B 1 714 ? 28.031 6.68 25.891 1 87 714 LEU B N 1
ATOM 12501 C CA . LEU B 1 714 ? 29.375 7.219 26.125 1 87 714 LEU B CA 1
ATOM 12502 C C . LEU B 1 714 ? 30.016 6.578 27.344 1 87 714 LEU B C 1
ATOM 12504 O O . LEU B 1 714 ? 31.234 6.562 27.484 1 87 714 LEU B O 1
ATOM 12508 N N . VAL B 1 715 ? 29.172 6.098 28.172 1 81.38 715 VAL B N 1
ATOM 12509 C CA . VAL B 1 715 ? 29.688 5.434 29.359 1 81.38 715 VAL B CA 1
ATOM 12510 C C . VAL B 1 715 ? 29.984 3.971 29.047 1 81.38 715 VAL B C 1
ATOM 12512 O O . VAL B 1 715 ? 29.109 3.23 28.594 1 81.38 715 VAL B O 1
ATOM 12515 N N . PRO B 1 716 ? 31.25 3.625 29.016 1 75.56 716 PRO B N 1
ATOM 12516 C CA . PRO B 1 716 ? 31.594 2.248 28.656 1 75.56 716 PRO B CA 1
ATOM 12517 C C . PRO B 1 716 ? 30.922 1.218 29.562 1 75.56 716 PRO B C 1
ATOM 12519 O O . PRO B 1 716 ? 30.719 1.479 30.75 1 75.56 716 PRO B O 1
ATOM 12522 N N . SER B 1 717 ? 30.375 0.18 28.953 1 70.31 717 SER B N 1
ATOM 12523 C CA . SER B 1 717 ? 29.75 -0.897 29.703 1 70.31 717 SER B CA 1
ATOM 12524 C C . SER B 1 717 ? 30.781 -1.685 30.5 1 70.31 717 SER B C 1
ATOM 12526 O O . SER B 1 717 ? 31.969 -1.719 30.141 1 70.31 717 SER B O 1
ATOM 12528 N N . PRO B 1 718 ? 30.391 -2.066 31.656 1 65.81 718 PRO B N 1
ATOM 12529 C CA . PRO B 1 718 ? 31.328 -2.857 32.469 1 65.81 718 PRO B CA 1
ATOM 12530 C C . PRO B 1 718 ? 31.922 -4.031 31.688 1 65.81 718 PRO B C 1
ATOM 12532 O O . PRO B 1 718 ? 33.094 -4.375 31.875 1 65.81 718 PRO B O 1
ATOM 12535 N N . LYS B 1 719 ? 31.094 -4.527 30.766 1 67.88 719 LYS B N 1
ATOM 12536 C CA . LYS B 1 719 ? 31.625 -5.629 29.969 1 67.88 719 LYS B CA 1
ATOM 12537 C C . LYS B 1 719 ? 32.781 -5.16 29.078 1 67.88 719 LYS B C 1
ATOM 12539 O O . LYS B 1 719 ? 33.781 -5.836 28.953 1 67.88 719 LYS B O 1
ATOM 12544 N N . SER B 1 720 ? 32.5 -3.963 28.547 1 68.75 720 SER B N 1
ATOM 12545 C CA . SER B 1 720 ? 33.531 -3.424 27.672 1 68.75 720 SER B CA 1
ATOM 12546 C C . SER B 1 720 ? 34.781 -3.027 28.469 1 68.75 720 SER B C 1
ATOM 12548 O O . SER B 1 720 ? 35.906 -3.195 27.984 1 68.75 720 SER B O 1
ATOM 12550 N N . THR B 1 721 ? 34.5 -2.508 29.688 1 67.38 721 THR B N 1
ATOM 12551 C CA . THR B 1 721 ? 35.625 -2.141 30.547 1 67.38 721 THR B CA 1
ATOM 12552 C C . THR B 1 721 ? 36.438 -3.379 30.969 1 67.38 721 THR B C 1
ATOM 12554 O O . THR B 1 721 ? 37.656 -3.355 31 1 67.38 721 THR B O 1
ATOM 12557 N N . LEU B 1 722 ? 35.562 -4.398 31.172 1 65.69 722 LEU B N 1
ATOM 12558 C CA . LEU B 1 722 ? 36.25 -5.629 31.562 1 65.69 722 LEU B CA 1
ATOM 12559 C C . LEU B 1 722 ? 37.031 -6.207 30.406 1 65.69 722 LEU B C 1
ATOM 12561 O O . LEU B 1 722 ? 38.156 -6.707 30.594 1 65.69 722 LEU B O 1
ATOM 12565 N N . ARG B 1 723 ? 36.438 -6.094 29.25 1 66.88 723 ARG B N 1
ATOM 12566 C CA . ARG B 1 723 ? 37.125 -6.59 28.078 1 66.88 723 ARG B CA 1
ATOM 12567 C C . ARG B 1 723 ? 38.375 -5.754 27.797 1 66.88 723 ARG B C 1
ATOM 12569 O O . ARG B 1 723 ? 39.406 -6.289 27.406 1 66.88 723 ARG B O 1
ATOM 12576 N N . LEU B 1 724 ? 38.219 -4.488 28.016 1 70.19 724 LEU B N 1
ATOM 12577 C CA . LEU B 1 724 ? 39.344 -3.602 27.812 1 70.19 724 LEU B CA 1
ATOM 12578 C C . LEU B 1 724 ? 40.438 -3.881 28.844 1 70.19 724 LEU B C 1
ATOM 12580 O O . LEU B 1 724 ? 41.625 -3.893 28.5 1 70.19 724 LEU B O 1
ATOM 12584 N N . VAL B 1 725 ? 40.031 -4.113 30.078 1 69.44 725 VAL B N 1
ATOM 12585 C CA . VAL B 1 725 ? 41 -4.398 31.141 1 69.44 725 VAL B CA 1
ATOM 12586 C C . VAL B 1 725 ? 41.656 -5.738 30.875 1 69.44 725 VAL B C 1
ATOM 12588 O O . VAL B 1 725 ? 42.875 -5.863 31.031 1 69.44 725 VAL B O 1
ATOM 12591 N N . THR B 1 726 ? 40.812 -6.617 30.391 1 71.62 726 THR B N 1
ATOM 12592 C CA . THR B 1 726 ? 41.406 -7.922 30.109 1 71.62 726 THR B CA 1
ATOM 12593 C C . THR B 1 726 ? 42.344 -7.852 28.891 1 71.62 726 THR B C 1
ATOM 12595 O O . THR B 1 726 ? 43.375 -8.5 28.875 1 71.62 726 THR B O 1
ATOM 12598 N N . ALA B 1 727 ? 41.875 -7.055 27.938 1 72.5 727 ALA B N 1
ATOM 12599 C CA . ALA B 1 727 ? 42.719 -6.887 26.75 1 72.5 727 ALA B CA 1
ATOM 12600 C C . ALA B 1 727 ? 44.031 -6.16 27.094 1 72.5 727 ALA B C 1
ATOM 12602 O O . ALA B 1 727 ? 45.094 -6.516 26.609 1 72.5 727 ALA B O 1
ATOM 12603 N N . MET B 1 728 ? 43.938 -5.172 27.969 1 72.88 728 MET B N 1
ATOM 12604 C CA . MET B 1 728 ? 45.125 -4.445 28.422 1 72.88 728 MET B CA 1
ATOM 12605 C C . MET B 1 728 ? 46.031 -5.348 29.25 1 72.88 728 MET B C 1
ATOM 12607 O O . MET B 1 728 ? 47.25 -5.289 29.125 1 72.88 728 MET B O 1
ATOM 12611 N N . LYS B 1 729 ? 45.438 -6.121 30.047 1 69.69 729 LYS B N 1
ATOM 12612 C CA . LYS B 1 729 ? 46.219 -7.055 30.859 1 69.69 729 LYS B CA 1
ATOM 12613 C C . LYS B 1 729 ? 46.938 -8.078 29.984 1 69.69 729 LYS B C 1
ATOM 12615 O O . LYS B 1 729 ? 48.094 -8.414 30.234 1 69.69 729 LYS B O 1
ATOM 12620 N N . SER B 1 730 ? 46.156 -8.5 29.031 1 73.5 730 SER B N 1
ATOM 12621 C CA . SER B 1 730 ? 46.781 -9.484 28.156 1 73.5 730 SER B CA 1
ATOM 12622 C C . SER B 1 730 ? 47.906 -8.859 27.328 1 73.5 730 SER B C 1
ATOM 12624 O O . SER B 1 730 ? 48.938 -9.477 27.141 1 73.5 730 SER B O 1
ATOM 12626 N N . LYS B 1 731 ? 47.625 -7.668 26.891 1 74.56 731 LYS B N 1
ATOM 12627 C CA . LYS B 1 731 ? 48.688 -6.996 26.156 1 74.56 731 LYS B CA 1
ATOM 12628 C C . LYS B 1 731 ? 49.875 -6.664 27.062 1 74.56 731 LYS B C 1
ATOM 12630 O O . LYS B 1 731 ? 51.031 -6.766 26.641 1 74.56 731 LYS B O 1
ATOM 12635 N N . LEU B 1 732 ? 49.562 -6.297 28.203 1 69.56 732 LEU B N 1
ATOM 12636 C CA . LEU B 1 732 ? 50.594 -6.039 29.172 1 69.56 732 LEU B CA 1
ATOM 12637 C C . LEU B 1 732 ? 51.344 -7.324 29.5 1 69.56 732 LEU B C 1
ATOM 12639 O O . LEU B 1 732 ? 52.594 -7.312 29.656 1 69.56 732 LEU B O 1
ATOM 12643 N N . LYS B 1 733 ? 50.656 -8.375 29.562 1 69.44 733 LYS B N 1
ATOM 12644 C CA . LYS B 1 733 ? 51.281 -9.672 29.812 1 69.44 733 LYS B CA 1
ATOM 12645 C C . LYS B 1 733 ? 52.188 -10.078 28.625 1 69.44 733 LYS B C 1
ATOM 12647 O O . LYS B 1 733 ? 53.25 -10.617 28.812 1 69.44 733 LYS B O 1
ATOM 12652 N N . GLN B 1 734 ? 51.562 -9.82 27.516 1 68.62 734 GLN B N 1
ATOM 12653 C CA . GLN B 1 734 ? 52.375 -10.133 26.328 1 68.62 734 GLN B CA 1
ATOM 12654 C C . GLN B 1 734 ? 53.625 -9.266 26.281 1 68.62 734 GLN B C 1
ATOM 12656 O O . GLN B 1 734 ? 54.719 -9.742 25.922 1 68.62 734 GLN B O 1
ATOM 12661 N N . LEU B 1 735 ? 53.5 -8.078 26.609 1 63.62 735 LEU B N 1
ATOM 12662 C CA . LEU B 1 735 ? 54.656 -7.188 26.625 1 63.62 735 LEU B CA 1
ATOM 12663 C C . LEU B 1 735 ? 55.625 -7.602 27.719 1 63.62 735 LEU B C 1
ATOM 12665 O O . LEU B 1 735 ? 56.844 -7.551 27.5 1 63.62 735 LEU B O 1
ATOM 12669 N N . VAL B 1 736 ? 55.125 -7.98 28.734 1 62.31 736 VAL B N 1
ATOM 12670 C CA . VAL B 1 736 ? 56 -8.422 29.828 1 62.31 736 VAL B CA 1
ATOM 12671 C C . VAL B 1 736 ? 56.656 -9.758 29.453 1 62.31 736 VAL B C 1
ATOM 12673 O O . VAL B 1 736 ? 57.812 -9.984 29.734 1 62.31 736 VAL B O 1
ATOM 12676 N N . HIS B 1 737 ? 55.812 -10.648 28.891 1 55.44 737 HIS B N 1
ATOM 12677 C CA . HIS B 1 737 ? 56.406 -11.922 28.484 1 55.44 737 HIS B CA 1
ATOM 12678 C C . HIS B 1 737 ? 57.406 -11.742 27.344 1 55.44 737 HIS B C 1
ATOM 12680 O O . HIS B 1 737 ? 58.406 -12.461 27.25 1 55.44 737 HIS B O 1
ATOM 12686 N N . ARG B 1 738 ? 57.062 -10.836 26.453 1 51.19 738 ARG B N 1
ATOM 12687 C CA . ARG B 1 738 ? 58.031 -10.594 25.375 1 51.19 738 ARG B CA 1
ATOM 12688 C C . ARG B 1 738 ? 59.344 -10.086 25.938 1 51.19 738 ARG B C 1
ATOM 12690 O O . ARG B 1 738 ? 60.406 -10.383 25.391 1 51.19 738 ARG B O 1
ATOM 12697 N N . SER B 1 739 ? 59.25 -9.219 27 1 49.72 739 SER B N 1
ATOM 12698 C CA . SER B 1 739 ? 60.531 -8.75 27.531 1 49.72 739 SER B CA 1
ATOM 12699 C C . SER B 1 739 ? 61.344 -9.906 28.109 1 49.72 739 SER B C 1
ATOM 12701 O O . SER B 1 739 ? 62.562 -9.781 28.312 1 49.72 739 SER B O 1
ATOM 12703 N N . ARG B 1 740 ? 60.625 -10.859 28.766 1 42.72 740 ARG B N 1
ATOM 12704 C CA . ARG B 1 740 ? 61.375 -11.961 29.344 1 42.72 740 ARG B CA 1
ATOM 12705 C C . ARG B 1 740 ? 61.844 -12.922 28.25 1 42.72 740 ARG B C 1
ATOM 12707 O O . ARG B 1 740 ? 62.812 -13.664 28.453 1 42.72 740 ARG B O 1
ATOM 12714 N N . GLU B 1 741 ? 60.969 -13.273 27.406 1 38.72 741 GLU B N 1
ATOM 12715 C CA . GLU B 1 741 ? 61.312 -14.359 26.5 1 38.72 741 GLU B CA 1
ATOM 12716 C C . GLU B 1 741 ? 62.281 -13.883 25.438 1 38.72 741 GLU B C 1
ATOM 12718 O O . GLU B 1 741 ? 61.875 -13.5 24.328 1 38.72 741 GLU B O 1
ATOM 12723 N N . LYS B 1 742 ? 63.219 -12.82 25.797 1 39.91 742 LYS B N 1
ATOM 12724 C CA . LYS B 1 742 ? 64.25 -12.586 24.766 1 39.91 742 LYS B CA 1
ATOM 12725 C C . LYS B 1 742 ? 64.75 -13.906 24.234 1 39.91 742 LYS B C 1
ATOM 12727 O O . LYS B 1 742 ? 65.562 -13.906 23.281 1 39.91 742 LYS B O 1
ATOM 12732 N N . ASN B 1 743 ? 65.062 -14.898 25.25 1 31.83 743 ASN B N 1
ATOM 12733 C CA . ASN B 1 743 ? 65.938 -15.93 24.703 1 31.83 743 ASN B CA 1
ATOM 12734 C C . ASN B 1 743 ? 65.188 -16.859 23.75 1 31.83 743 ASN B C 1
ATOM 12736 O O . ASN B 1 743 ? 64.25 -17.562 24.172 1 31.83 743 ASN B O 1
ATOM 12740 N N . PRO B 1 744 ? 65 -16.5 22.453 1 36.09 744 PRO B N 1
ATOM 12741 C CA . PRO B 1 744 ? 64.188 -17.156 21.422 1 36.09 744 PRO B CA 1
ATOM 12742 C C . PRO B 1 744 ? 64.562 -18.609 21.203 1 36.09 744 PRO B C 1
ATOM 12744 O O . PRO B 1 744 ? 64.062 -19.234 20.25 1 36.09 744 PRO B O 1
ATOM 12747 N N . GLY B 1 745 ? 65.75 -19.109 21.953 1 29.73 745 GLY B N 1
ATOM 12748 C CA . GLY B 1 745 ? 66.312 -20.25 21.234 1 29.73 745 GLY B CA 1
ATOM 12749 C C . GLY B 1 745 ? 65.25 -21.297 20.875 1 29.73 745 GLY B C 1
ATOM 12750 O O . GLY B 1 745 ? 65.125 -21.688 19.719 1 29.73 745 GLY B O 1
ATOM 12751 N N . THR B 1 746 ? 65.312 -22.422 21.625 1 29.69 746 THR B N 1
ATOM 12752 C CA . THR B 1 746 ? 65.188 -23.797 21.172 1 29.69 746 THR B CA 1
ATOM 12753 C C . THR B 1 746 ? 63.75 -24.203 20.875 1 29.69 746 THR B C 1
ATOM 12755 O O . THR B 1 746 ? 63.5 -25.094 20.062 1 29.69 746 THR B O 1
ATOM 12758 N N . GLN B 1 747 ? 62.812 -23.891 21.812 1 29.34 747 GLN B N 1
ATOM 12759 C CA . GLN B 1 747 ? 61.844 -24.984 21.938 1 29.34 747 GLN B CA 1
ATOM 12760 C C . GLN B 1 747 ? 60.812 -24.922 20.812 1 29.34 747 GLN B C 1
ATOM 12762 O O . GLN B 1 747 ? 59.812 -24.203 20.938 1 29.34 747 GLN B O 1
ATOM 12767 N N . LEU B 1 748 ? 61.25 -24.672 19.562 1 28.69 748 LEU B N 1
ATOM 12768 C CA . LEU B 1 748 ? 60.312 -24.734 18.422 1 28.69 748 LEU B CA 1
ATOM 12769 C C . LEU B 1 748 ? 59.5 -26.016 18.438 1 28.69 748 LEU B C 1
ATOM 12771 O O . LEU B 1 748 ? 58.5 -26.141 17.719 1 28.69 748 LEU B O 1
ATOM 12775 N N . ASN B 1 749 ? 60.219 -27.094 19.047 1 29.05 749 ASN B N 1
ATOM 12776 C CA . ASN B 1 749 ? 59.781 -28.391 18.547 1 29.05 749 ASN B CA 1
ATOM 12777 C C . ASN B 1 749 ? 58.344 -28.703 18.953 1 29.05 749 ASN B C 1
ATOM 12779 O O . ASN B 1 749 ? 57.75 -29.672 18.469 1 29.05 749 ASN B O 1
ATOM 12783 N N . GLN B 1 750 ? 58.031 -28.25 20.125 1 30.86 750 GLN B N 1
ATOM 12784 C CA . GLN B 1 750 ? 56.875 -29.016 20.625 1 30.86 750 GLN B CA 1
ATOM 12785 C C . GLN B 1 750 ? 55.594 -28.578 19.953 1 30.86 750 GLN B C 1
ATOM 12787 O O . GLN B 1 750 ? 54.656 -28.109 20.625 1 30.86 750 GLN B O 1
ATOM 12792 N N . THR B 1 751 ? 55.75 -27.875 18.781 1 31.48 751 THR B N 1
ATOM 12793 C CA . THR B 1 751 ? 54.5 -27.422 18.203 1 31.48 751 THR B CA 1
ATOM 12794 C C . THR B 1 751 ? 53.625 -28.609 17.781 1 31.48 751 THR B C 1
ATOM 12796 O O . THR B 1 751 ? 52.5 -28.438 17.344 1 31.48 751 THR B O 1
ATOM 12799 N N . GLY B 1 752 ? 54.438 -29.797 17.812 1 28.92 752 GLY B N 1
ATOM 12800 C CA . GLY B 1 752 ? 53.719 -30.859 17.156 1 28.92 752 GLY B CA 1
ATOM 12801 C C . GLY B 1 752 ? 52.438 -31.234 17.859 1 28.92 752 GLY B C 1
ATOM 12802 O O . GLY B 1 752 ? 51.5 -31.781 17.25 1 28.92 752 GLY B O 1
ATOM 12803 N N . HIS B 1 753 ? 52.594 -31.281 19.234 1 30.2 753 HIS B N 1
ATOM 12804 C CA . HIS B 1 753 ? 51.5 -32.031 19.859 1 30.2 753 HIS B CA 1
ATOM 12805 C C . HIS B 1 753 ? 50.188 -31.25 19.859 1 30.2 753 HIS B C 1
ATOM 12807 O O . HIS B 1 753 ? 49.188 -31.734 20.328 1 30.2 753 HIS B O 1
ATOM 12813 N N . LEU B 1 754 ? 50.375 -29.922 19.766 1 28.61 754 LEU B N 1
ATOM 12814 C CA . LEU B 1 754 ? 49.094 -29.203 19.953 1 28.61 754 LEU B CA 1
ATOM 12815 C C . LEU B 1 754 ? 48.125 -29.531 18.812 1 28.61 754 LEU B C 1
ATOM 12817 O O . LEU B 1 754 ? 46.906 -29.391 18.984 1 28.61 754 LEU B O 1
ATOM 12821 N N . LEU B 1 755 ? 48.844 -29.922 17.688 1 28.69 755 LEU B N 1
ATOM 12822 C CA . LEU B 1 755 ? 47.875 -30.172 16.609 1 28.69 755 LEU B CA 1
ATOM 12823 C C . LEU B 1 755 ? 47 -31.375 16.938 1 28.69 755 LEU B C 1
ATOM 12825 O O . LEU B 1 755 ? 45.844 -31.469 16.484 1 28.69 755 LEU B O 1
ATOM 12829 N N . ASN B 1 756 ? 47.719 -32.406 17.656 1 31.19 756 ASN B N 1
ATOM 12830 C CA . ASN B 1 756 ? 46.938 -33.625 17.844 1 31.19 756 ASN B CA 1
ATOM 12831 C C . ASN B 1 756 ? 45.75 -33.406 18.75 1 31.19 756 ASN B C 1
ATOM 12833 O O . ASN B 1 756 ? 44.75 -34.125 18.672 1 31.19 756 ASN B O 1
ATOM 12837 N N . ASN B 1 757 ? 46 -32.656 19.875 1 33.97 757 ASN B N 1
ATOM 12838 C CA . ASN B 1 757 ? 44.844 -32.5 20.766 1 33.97 757 ASN B CA 1
ATOM 12839 C C . ASN B 1 757 ? 43.719 -31.734 20.094 1 33.97 757 ASN B C 1
ATOM 12841 O O . ASN B 1 757 ? 42.656 -31.547 20.672 1 33.97 757 ASN B O 1
ATOM 12845 N N . LEU B 1 758 ? 44.094 -30.938 19.125 1 32.44 758 LEU B N 1
ATOM 12846 C CA . LEU B 1 758 ? 43 -30.25 18.469 1 32.44 758 LEU B CA 1
ATOM 12847 C C . LEU B 1 758 ? 42.031 -31.234 17.812 1 32.44 758 LEU B C 1
ATOM 12849 O O . LEU B 1 758 ? 40.844 -30.984 17.734 1 32.44 758 LEU B O 1
ATOM 12853 N N . PHE B 1 759 ? 42.656 -32.469 17.344 1 34.38 759 PHE B N 1
ATOM 12854 C CA . PHE B 1 759 ? 41.75 -33.438 16.719 1 34.38 759 PHE B CA 1
ATOM 12855 C C . PHE B 1 759 ? 41 -34.219 17.781 1 34.38 759 PHE B C 1
ATOM 12857 O O . PHE B 1 759 ? 40.125 -35 17.453 1 34.38 759 PHE B O 1
ATOM 12864 N N . ASN B 1 760 ? 41.688 -34.5 18.938 1 34.16 760 ASN B N 1
ATOM 12865 C CA . ASN B 1 760 ? 41 -35.406 19.844 1 34.16 760 ASN B CA 1
ATOM 12866 C C . ASN B 1 760 ? 39.688 -34.812 20.328 1 34.16 760 ASN B C 1
ATOM 12868 O O . ASN B 1 760 ? 39.062 -35.312 21.25 1 34.16 760 ASN B O 1
ATOM 12872 N N . HIS B 1 761 ? 39.656 -33.562 20.547 1 35.59 761 HIS B N 1
ATOM 12873 C CA . HIS B 1 761 ? 38.531 -33.188 21.406 1 35.59 761 HIS B CA 1
ATOM 12874 C C . HIS B 1 761 ? 37.219 -33.625 20.781 1 35.59 761 HIS B C 1
ATOM 12876 O O . HIS B 1 761 ? 36.969 -33.406 19.594 1 35.59 761 HIS B O 1
ATOM 12882 N N . LYS B 1 762 ? 36.469 -34.562 21.453 1 41.22 762 LYS B N 1
ATOM 12883 C CA . LYS B 1 762 ? 35.094 -35 21.375 1 41.22 762 LYS B CA 1
ATOM 12884 C C . LYS B 1 762 ? 34.156 -33.844 20.969 1 41.22 762 LYS B C 1
ATOM 12886 O O . LYS B 1 762 ? 33.094 -34.094 20.391 1 41.22 762 LYS B O 1
ATOM 12891 N N . ASP B 1 763 ? 34.594 -32.719 21.25 1 42.56 763 ASP B N 1
ATOM 12892 C CA . ASP B 1 763 ? 33.75 -31.578 20.938 1 42.56 763 ASP B CA 1
ATOM 12893 C C . ASP B 1 763 ? 33.75 -31.297 19.438 1 42.56 763 ASP B C 1
ATOM 12895 O O . ASP B 1 763 ? 32.719 -30.859 18.891 1 42.56 763 ASP B O 1
ATOM 12899 N N . PHE B 1 764 ? 34.938 -31.594 18.75 1 46.53 764 PHE B N 1
ATOM 12900 C CA . PHE B 1 764 ? 34.938 -31.438 17.297 1 46.53 764 PHE B CA 1
ATOM 12901 C C . PHE B 1 764 ? 34.031 -32.5 16.656 1 46.53 764 PHE B C 1
ATOM 12903 O O . PHE B 1 764 ? 33.344 -32.188 15.68 1 46.53 764 PHE B O 1
ATOM 12910 N N . ASP B 1 765 ? 34.125 -33.75 17.172 1 49.09 765 ASP B N 1
ATOM 12911 C CA . ASP B 1 765 ? 33.25 -34.812 16.625 1 49.09 765 ASP B CA 1
ATOM 12912 C C . ASP B 1 765 ? 31.781 -34.469 16.875 1 49.09 765 ASP B C 1
ATOM 12914 O O . ASP B 1 765 ? 30.938 -34.688 16.016 1 49.09 765 ASP B O 1
ATOM 12918 N N . THR B 1 766 ? 31.547 -33.938 18.031 1 51.94 766 THR B N 1
ATOM 12919 C CA . THR B 1 766 ? 30.156 -33.594 18.328 1 51.94 766 THR B CA 1
ATOM 12920 C C . THR B 1 766 ? 29.688 -32.438 17.469 1 51.94 766 THR B C 1
ATOM 12922 O O . THR B 1 766 ? 28.562 -32.406 16.969 1 51.94 766 THR B O 1
ATOM 12925 N N . SER B 1 767 ? 30.656 -31.469 17.281 1 54.66 767 SER B N 1
ATOM 12926 C CA . SER B 1 767 ? 30.281 -30.328 16.438 1 54.66 767 SER B CA 1
ATOM 12927 C C . SER B 1 767 ? 30.109 -30.766 14.992 1 54.66 767 SER B C 1
ATOM 12929 O O . SER B 1 767 ? 29.203 -30.281 14.305 1 54.66 767 SER B O 1
ATOM 12931 N N . LEU B 1 768 ? 30.984 -31.656 14.555 1 56.91 768 LEU B N 1
ATOM 12932 C CA . LEU B 1 768 ? 30.859 -32.156 13.195 1 56.91 768 LEU B CA 1
ATOM 12933 C C . LEU B 1 768 ? 29.578 -33 13.039 1 56.91 768 LEU B C 1
ATOM 12935 O O . LEU B 1 768 ? 28.938 -32.938 11.992 1 56.91 768 LEU B O 1
ATOM 12939 N N . ILE B 1 769 ? 29.234 -33.625 14.102 1 55.47 769 ILE B N 1
ATOM 12940 C CA . ILE B 1 769 ? 28.016 -34.438 14.055 1 55.47 769 ILE B CA 1
ATOM 12941 C C . ILE B 1 769 ? 26.797 -33.531 14.047 1 55.47 769 ILE B C 1
ATOM 12943 O O . ILE B 1 769 ? 25.828 -33.781 13.312 1 55.47 769 ILE B O 1
ATOM 12947 N N . ILE B 1 770 ? 26.953 -32.531 14.805 1 58.19 770 ILE B N 1
ATOM 12948 C CA . ILE B 1 770 ? 25.828 -31.609 14.867 1 58.19 770 ILE B CA 1
ATOM 12949 C C . ILE B 1 770 ? 25.688 -30.875 13.531 1 58.19 770 ILE B C 1
ATOM 12951 O O . ILE B 1 770 ? 24.578 -30.703 13.031 1 58.19 770 ILE B O 1
ATOM 12955 N N . TYR B 1 771 ? 26.906 -30.484 13.039 1 59.84 771 TYR B N 1
ATOM 12956 C CA . TYR B 1 771 ? 26.891 -29.859 11.727 1 59.84 771 TYR B CA 1
ATOM 12957 C C . TYR B 1 771 ? 26.312 -30.797 10.672 1 59.84 771 TYR B C 1
ATOM 12959 O O . TYR B 1 771 ? 25.531 -30.391 9.82 1 59.84 771 TYR B O 1
ATOM 12967 N N . SER B 1 772 ? 26.734 -31.969 10.805 1 62.69 772 SER B N 1
ATOM 12968 C CA . SER B 1 772 ? 26.266 -32.938 9.828 1 62.69 772 SER B CA 1
ATOM 12969 C C . SER B 1 772 ? 24.781 -33.219 9.984 1 62.69 772 SER B C 1
ATOM 12971 O O . SER B 1 772 ? 24.062 -33.375 8.992 1 62.69 772 SER B O 1
ATOM 12973 N N . ASN B 1 773 ? 24.344 -33.062 11.188 1 65.25 773 ASN B N 1
ATOM 12974 C CA . ASN B 1 773 ? 22.922 -33.312 11.414 1 65.25 773 ASN B CA 1
ATOM 12975 C C . ASN B 1 773 ? 22.062 -32.156 10.906 1 65.25 773 ASN B C 1
ATOM 12977 O O . ASN B 1 773 ? 20.984 -32.375 10.344 1 65.25 773 ASN B O 1
ATOM 12981 N N . HIS B 1 774 ? 22.703 -31.047 11.078 1 71 774 HIS B N 1
ATOM 12982 C CA . HIS B 1 774 ? 21.938 -29.891 10.625 1 71 774 HIS B CA 1
ATOM 12983 C C . HIS B 1 774 ? 21.891 -29.828 9.102 1 71 774 HIS B C 1
ATOM 12985 O O . HIS B 1 774 ? 20.859 -29.469 8.523 1 71 774 HIS B O 1
ATOM 12991 N N . PHE B 1 775 ? 22.984 -30.203 8.625 1 74.75 775 PHE B N 1
ATOM 12992 C CA . PHE B 1 775 ? 23.031 -30.219 7.164 1 74.75 775 PHE B CA 1
ATOM 12993 C C . PHE B 1 775 ? 22.078 -31.281 6.602 1 74.75 775 PHE B C 1
ATOM 12995 O O . PHE B 1 775 ? 21.391 -31.031 5.609 1 74.75 775 PHE B O 1
ATOM 13002 N N . TYR B 1 776 ? 22 -32.25 7.355 1 75.69 776 TYR B N 1
ATOM 13003 C CA . TYR B 1 776 ? 21.109 -33.312 6.918 1 75.69 776 TYR B CA 1
ATOM 13004 C C . TYR B 1 776 ? 19.656 -32.906 7.086 1 75.69 776 TYR B C 1
ATOM 13006 O O . TYR B 1 776 ? 18.812 -33.219 6.23 1 75.69 776 TYR B O 1
ATOM 13014 N N . LEU B 1 777 ? 19.453 -32.188 8.094 1 78.31 777 LEU B N 1
ATOM 13015 C CA . LEU B 1 777 ? 18.078 -31.734 8.328 1 78.31 777 LEU B CA 1
ATOM 13016 C C . LEU B 1 777 ? 17.672 -30.719 7.266 1 78.31 777 LEU B C 1
ATOM 13018 O O . LEU B 1 777 ? 16.531 -30.75 6.789 1 78.31 777 LEU B O 1
ATOM 13022 N N . LEU B 1 778 ? 18.594 -29.922 6.926 1 82.44 778 LEU B N 1
ATOM 13023 C CA . LEU B 1 778 ? 18.297 -28.922 5.902 1 82.44 778 LEU B CA 1
ATOM 13024 C C . LEU B 1 778 ? 18.016 -29.578 4.559 1 82.44 778 LEU B C 1
ATOM 13026 O O . LEU B 1 778 ? 17.109 -29.188 3.838 1 82.44 778 LEU B O 1
ATOM 13030 N N . GLN B 1 779 ? 18.75 -30.609 4.297 1 81.75 779 GLN B N 1
ATOM 13031 C CA . GLN B 1 779 ? 18.578 -31.312 3.025 1 81.75 779 GLN B CA 1
ATOM 13032 C C . GLN B 1 779 ? 17.234 -32.031 2.984 1 81.75 779 GLN B C 1
ATOM 13034 O O . GLN B 1 779 ? 16.594 -32.094 1.94 1 81.75 779 GLN B O 1
ATOM 13039 N N . LYS B 1 780 ? 16.875 -32.469 4.102 1 82.12 780 LYS B N 1
ATOM 13040 C CA . LYS B 1 780 ? 15.602 -33.156 4.176 1 82.12 780 LYS B CA 1
ATOM 13041 C C . LYS B 1 780 ? 14.43 -32.219 3.988 1 82.12 780 LYS B C 1
ATOM 13043 O O . LYS B 1 780 ? 13.477 -32.5 3.271 1 82.12 780 LYS B O 1
ATOM 13048 N N . ILE B 1 781 ? 14.555 -31.094 4.566 1 85.69 781 ILE B N 1
ATOM 13049 C CA . ILE B 1 781 ? 13.484 -30.109 4.473 1 85.69 781 ILE B CA 1
ATOM 13050 C C . ILE B 1 781 ? 13.398 -29.578 3.041 1 85.69 781 ILE B C 1
ATOM 13052 O O . ILE B 1 781 ? 12.305 -29.406 2.504 1 85.69 781 ILE B O 1
ATOM 13056 N N . MET B 1 782 ? 14.539 -29.375 2.457 1 87.44 782 MET B N 1
ATOM 13057 C CA . MET B 1 782 ? 14.547 -28.859 1.093 1 87.44 782 MET B CA 1
ATOM 13058 C C . MET B 1 782 ? 13.953 -29.875 0.119 1 87.44 782 MET B C 1
ATOM 13060 O O . MET B 1 782 ? 13.195 -29.5 -0.781 1 87.44 782 MET B O 1
ATOM 13064 N N . LYS B 1 783 ? 14.234 -31.062 0.323 1 85.25 783 LYS B N 1
ATOM 13065 C CA . LYS B 1 783 ? 13.695 -32.094 -0.553 1 85.25 783 LYS B CA 1
ATOM 13066 C C . LYS B 1 783 ? 12.18 -32.219 -0.395 1 85.25 783 LYS B C 1
ATOM 13068 O O . LYS B 1 783 ? 11.469 -32.438 -1.374 1 85.25 783 LYS B O 1
ATOM 13073 N N . ARG B 1 784 ? 11.719 -32 0.769 1 84.5 784 ARG B N 1
ATOM 13074 C CA . ARG B 1 784 ? 10.281 -32.031 1.012 1 84.5 784 ARG B CA 1
ATOM 13075 C C . ARG B 1 784 ? 9.586 -30.844 0.332 1 84.5 784 ARG B C 1
ATOM 13077 O O . ARG B 1 784 ? 8.523 -31 -0.263 1 84.5 784 ARG B O 1
ATOM 13084 N N . LEU B 1 785 ? 10.211 -29.781 0.44 1 88.94 785 LEU B N 1
ATOM 13085 C CA . LEU B 1 785 ? 9.633 -28.578 -0.147 1 88.94 785 LEU B CA 1
ATOM 13086 C C . LEU B 1 785 ? 9.641 -28.656 -1.67 1 88.94 785 LEU B C 1
ATOM 13088 O O . LEU B 1 785 ? 8.68 -28.234 -2.322 1 88.94 785 LEU B O 1
ATOM 13092 N N . ILE B 1 786 ? 10.68 -29.188 -2.193 1 89.19 786 ILE B N 1
ATOM 13093 C CA . ILE B 1 786 ? 10.781 -29.312 -3.643 1 89.19 786 ILE B CA 1
ATOM 13094 C C . ILE B 1 786 ? 9.734 -30.297 -4.156 1 89.19 786 ILE B C 1
ATOM 13096 O O . ILE B 1 786 ? 9.141 -30.094 -5.215 1 89.19 786 ILE B O 1
ATOM 13100 N N . LYS B 1 787 ? 9.547 -31.328 -3.459 1 86.81 787 LYS B N 1
ATOM 13101 C CA . LYS B 1 787 ? 8.516 -32.281 -3.842 1 86.81 787 LYS B CA 1
ATOM 13102 C C . LYS B 1 787 ? 7.137 -31.641 -3.867 1 86.81 787 LYS B C 1
ATOM 13104 O O . LYS B 1 787 ? 6.371 -31.828 -4.812 1 86.81 787 LYS B O 1
ATOM 13109 N N . ARG B 1 788 ? 6.883 -30.844 -2.885 1 88.06 788 ARG B N 1
ATOM 13110 C CA . ARG B 1 788 ? 5.602 -30.156 -2.828 1 88.06 788 ARG B CA 1
ATOM 13111 C C . ARG B 1 788 ? 5.469 -29.156 -3.98 1 88.06 788 ARG B C 1
ATOM 13113 O O . ARG B 1 788 ? 4.383 -29 -4.543 1 88.06 788 ARG B O 1
ATOM 13120 N N . TYR B 1 789 ? 6.562 -28.547 -4.258 1 90.81 789 TYR B N 1
ATOM 13121 C CA . TYR B 1 789 ? 6.551 -27.578 -5.348 1 90.81 789 TYR B CA 1
ATOM 13122 C C . TYR B 1 789 ? 6.266 -28.266 -6.68 1 90.81 789 TYR B C 1
ATOM 13124 O O . TYR B 1 789 ? 5.516 -27.734 -7.504 1 90.81 789 TYR B O 1
ATOM 13132 N N . ILE B 1 790 ? 6.801 -29.422 -6.875 1 87.94 790 ILE B N 1
ATOM 13133 C CA . ILE B 1 790 ? 6.621 -30.156 -8.125 1 87.94 790 ILE B CA 1
ATOM 13134 C C . ILE B 1 790 ? 5.184 -30.656 -8.234 1 87.94 790 ILE B C 1
ATOM 13136 O O . ILE B 1 790 ? 4.578 -30.594 -9.312 1 87.94 790 ILE B O 1
ATOM 13140 N N . ILE B 1 791 ? 4.648 -31.031 -7.137 1 85.44 791 ILE B N 1
ATOM 13141 C CA . ILE B 1 791 ? 3.266 -31.516 -7.129 1 85.44 791 ILE B CA 1
ATOM 13142 C C . ILE B 1 791 ? 2.326 -30.359 -7.484 1 85.44 791 ILE B C 1
ATOM 13144 O O . ILE B 1 791 ? 1.403 -30.531 -8.289 1 85.44 791 ILE B O 1
ATOM 13148 N N . LYS B 1 792 ? 2.602 -29.281 -6.906 1 88 792 LYS B N 1
ATOM 13149 C CA . LYS B 1 792 ? 1.761 -28.125 -7.191 1 88 792 LYS B CA 1
ATOM 13150 C C . LYS B 1 792 ? 1.93 -27.672 -8.641 1 88 792 LYS B C 1
ATOM 13152 O O . LYS B 1 792 ? 0.958 -27.281 -9.289 1 88 792 LYS B O 1
ATOM 13157 N N . ALA B 1 793 ? 3.164 -27.672 -9.086 1 88.5 793 ALA B N 1
ATOM 13158 C CA . ALA B 1 793 ? 3.426 -27.266 -10.461 1 88.5 793 ALA B CA 1
ATOM 13159 C C . ALA B 1 793 ? 2.711 -28.172 -11.453 1 88.5 793 ALA B C 1
ATOM 13161 O O . ALA B 1 793 ? 2.195 -27.719 -12.469 1 88.5 793 ALA B O 1
ATOM 13162 N N . GLN B 1 794 ? 2.652 -29.406 -11.141 1 83.38 794 GLN B N 1
ATOM 13163 C CA . GLN B 1 794 ? 1.957 -30.359 -12 1 83.38 794 GLN B CA 1
ATOM 13164 C C . GLN B 1 794 ? 0.447 -30.141 -11.953 1 83.38 794 GLN B C 1
ATOM 13166 O O . GLN B 1 794 ? -0.233 -30.234 -12.977 1 83.38 794 GLN B O 1
ATOM 13171 N N . ALA B 1 795 ? -0.004 -29.812 -10.766 1 81.81 795 ALA B N 1
ATOM 13172 C CA . ALA B 1 795 ? -1.432 -29.531 -10.617 1 81.81 795 ALA B CA 1
ATOM 13173 C C . ALA B 1 795 ? -1.838 -28.281 -11.391 1 81.81 795 ALA B C 1
ATOM 13175 O O . ALA B 1 795 ? -2.92 -28.234 -11.977 1 81.81 795 ALA B O 1
ATOM 13176 N N . ASN B 1 796 ? -0.981 -27.344 -11.406 1 85.06 796 ASN B N 1
ATOM 13177 C CA . ASN B 1 796 ? -1.272 -26.109 -12.141 1 85.06 796 ASN B CA 1
ATOM 13178 C C . ASN B 1 796 ? -1.259 -26.344 -13.648 1 85.06 796 ASN B C 1
ATOM 13180 O O . ASN B 1 796 ? -2.041 -25.734 -14.375 1 85.06 796 ASN B O 1
ATOM 13184 N N . ARG B 1 797 ? -0.371 -27.156 -14.062 1 83.56 797 ARG B N 1
ATOM 13185 C CA . ARG B 1 797 ? -0.308 -27.469 -15.484 1 83.56 797 ARG B CA 1
ATOM 13186 C C . ARG B 1 797 ? -1.573 -28.172 -15.945 1 83.56 797 ARG B C 1
ATOM 13188 O O . ARG B 1 797 ? -2.029 -27.984 -17.078 1 83.56 797 ARG B O 1
ATOM 13195 N N . GLU B 1 798 ? -2.135 -28.906 -15.07 1 80.56 798 GLU B N 1
ATOM 13196 C CA . GLU B 1 798 ? -3.361 -29.625 -15.398 1 80.56 798 GLU B CA 1
ATOM 13197 C C . GLU B 1 798 ? -4.547 -28.656 -15.508 1 80.56 798 GLU B C 1
ATOM 13199 O O . GLU B 1 798 ? -5.535 -28.969 -16.188 1 80.56 798 GLU B O 1
ATOM 13204 N N . SER B 1 799 ? -4.395 -27.547 -14.891 1 78.31 799 SER B N 1
ATOM 13205 C CA . SER B 1 799 ? -5.496 -26.594 -14.906 1 78.31 799 SER B CA 1
ATOM 13206 C C . SER B 1 799 ? -5.359 -25.609 -16.062 1 78.31 799 SER B C 1
ATOM 13208 O O . SER B 1 799 ? -6.242 -24.781 -16.297 1 78.31 799 SER B O 1
ATOM 13210 N N . ASP B 1 800 ? -4.371 -25.812 -16.969 1 78.56 800 ASP B N 1
ATOM 13211 C CA . ASP B 1 800 ? -4.164 -24.938 -18.109 1 78.56 800 ASP B CA 1
ATOM 13212 C C . ASP B 1 800 ? -5.172 -25.219 -19.219 1 78.56 800 ASP B C 1
ATOM 13214 O O . ASP B 1 800 ? -5.832 -26.266 -19.203 1 78.56 800 ASP B O 1
ATOM 13218 N N . GLU B 1 801 ? -5.312 -24.281 -20.203 1 76.94 801 GLU B N 1
ATOM 13219 C CA . GLU B 1 801 ? -6.242 -24.406 -21.328 1 76.94 801 GLU B CA 1
ATOM 13220 C C . GLU B 1 801 ? -5.738 -25.406 -22.359 1 76.94 801 GLU B C 1
ATOM 13222 O O . GLU B 1 801 ? -4.527 -25.625 -22.484 1 76.94 801 GLU B O 1
ATOM 13227 N N . ILE B 1 802 ? -6.707 -26.062 -23.016 1 79.69 802 ILE B N 1
ATOM 13228 C CA . ILE B 1 802 ? -6.402 -27.078 -24.016 1 79.69 802 ILE B CA 1
ATOM 13229 C C . ILE B 1 802 ? -5.949 -26.422 -25.312 1 79.69 802 ILE B C 1
ATOM 13231 O O . ILE B 1 802 ? -6.504 -25.406 -25.719 1 79.69 802 ILE B O 1
ATOM 13235 N N . THR B 1 803 ? -4.879 -27.078 -25.828 1 75.62 803 THR B N 1
ATOM 13236 C CA . THR B 1 803 ? -4.395 -26.609 -27.109 1 75.62 803 THR B CA 1
ATOM 13237 C C . THR B 1 803 ? -4.934 -27.484 -28.25 1 75.62 803 THR B C 1
ATOM 13239 O O . THR B 1 803 ? -5.387 -28.609 -28 1 75.62 803 THR B O 1
ATOM 13242 N N . GLU B 1 804 ? -4.961 -27.047 -29.469 1 65.5 804 GLU B N 1
ATOM 13243 C CA . GLU B 1 804 ? -5.391 -27.766 -30.672 1 65.5 804 GLU B CA 1
ATOM 13244 C C . GLU B 1 804 ? -4.523 -29 -30.906 1 65.5 804 GLU B C 1
ATOM 13246 O O . GLU B 1 804 ? -5.012 -30.031 -31.391 1 65.5 804 GLU B O 1
ATOM 13251 N N . GLY B 1 805 ? -3.355 -28.953 -30.484 1 72.81 805 GLY B N 1
ATOM 13252 C CA . GLY B 1 805 ? -2.455 -30.094 -30.641 1 72.81 805 GLY B CA 1
ATOM 13253 C C . GLY B 1 805 ? -2.838 -31.281 -29.797 1 72.81 805 GLY B C 1
ATOM 13254 O O . GLY B 1 805 ? -2.768 -32.438 -30.266 1 72.81 805 GLY B O 1
ATOM 13255 N N . GLU B 1 806 ? -3.326 -31.078 -28.672 1 77.62 806 GLU B N 1
ATOM 13256 C CA . GLU B 1 806 ? -3.727 -32.156 -27.781 1 77.62 806 GLU B CA 1
ATOM 13257 C C . GLU B 1 806 ? -5.016 -32.844 -28.266 1 77.62 806 GLU B C 1
ATOM 13259 O O . GLU B 1 806 ? -5.188 -34.031 -28.125 1 77.62 806 GLU B O 1
ATOM 13264 N N . LEU B 1 807 ? -5.824 -32 -28.812 1 76.69 807 LEU B N 1
ATOM 13265 C CA . LEU B 1 807 ? -7.043 -32.562 -29.391 1 76.69 807 LEU B CA 1
ATOM 13266 C C . LEU B 1 807 ? -6.719 -33.469 -30.578 1 76.69 807 LEU B C 1
ATOM 13268 O O . LEU B 1 807 ? -7.355 -34.5 -30.781 1 76.69 807 LEU B O 1
ATOM 13272 N N . LYS B 1 808 ? -5.758 -33.094 -31.359 1 70.5 808 LYS B N 1
ATOM 13273 C CA . LYS B 1 808 ? -5.324 -33.906 -32.5 1 70.5 808 LYS B CA 1
ATOM 13274 C C . LYS B 1 808 ? -4.738 -35.219 -32.031 1 70.5 808 LYS B C 1
ATOM 13276 O O . LYS B 1 808 ? -4.934 -36.25 -32.688 1 70.5 808 LYS B O 1
ATOM 13281 N N . ASP B 1 809 ? -4.133 -35.219 -30.875 1 76 809 ASP B N 1
ATOM 13282 C CA . ASP B 1 809 ? -3.564 -36.438 -30.344 1 76 809 ASP B CA 1
ATOM 13283 C C . ASP B 1 809 ? -4.66 -37.438 -29.953 1 76 809 ASP B C 1
ATOM 13285 O O . ASP B 1 809 ? -4.504 -38.625 -30.141 1 76 809 ASP B O 1
ATOM 13289 N N . ILE B 1 810 ? -5.707 -36.875 -29.391 1 77 810 ILE B N 1
ATOM 13290 C CA . ILE B 1 810 ? -6.816 -37.75 -29.016 1 77 810 ILE B CA 1
ATOM 13291 C C . ILE B 1 810 ? -7.465 -38.344 -30.25 1 77 810 ILE B C 1
ATOM 13293 O O . ILE B 1 810 ? -7.855 -39.5 -30.25 1 77 810 ILE B O 1
ATOM 13297 N N . LYS B 1 811 ? -7.5 -37.562 -31.359 1 68.12 811 LYS B N 1
ATOM 13298 C CA . LYS B 1 811 ? -8.055 -38.062 -32.594 1 68.12 811 LYS B CA 1
ATOM 13299 C C . LYS B 1 811 ? -7.191 -39.188 -33.188 1 68.12 811 LYS B C 1
ATOM 13301 O O . LYS B 1 811 ? -7.715 -40.156 -33.719 1 68.12 811 LYS B O 1
ATOM 13306 N N . GLN B 1 812 ? -5.949 -38.969 -33.031 1 71.62 812 GLN B N 1
ATOM 13307 C CA . GLN B 1 812 ? -5.02 -39.969 -33.531 1 71.62 812 GLN B CA 1
ATOM 13308 C C . GLN B 1 812 ? -5.074 -41.25 -32.688 1 71.62 812 GLN B C 1
ATOM 13310 O O . GLN B 1 812 ? -4.922 -42.344 -33.219 1 71.62 812 GLN B O 1
ATOM 13315 N N . ASP B 1 813 ? -5.371 -41.125 -31.406 1 76.12 813 ASP B N 1
ATOM 13316 C CA . ASP B 1 813 ? -5.496 -42.312 -30.531 1 76.12 813 ASP B CA 1
ATOM 13317 C C . ASP B 1 813 ? -6.746 -43.094 -30.875 1 76.12 813 ASP B C 1
ATOM 13319 O O . ASP B 1 813 ? -6.73 -44.344 -30.828 1 76.12 813 ASP B O 1
ATOM 13323 N N . ILE B 1 814 ? -7.77 -42.375 -31.125 1 73.88 814 ILE B N 1
ATOM 13324 C CA . ILE B 1 814 ? -9.008 -43.031 -31.531 1 73.88 814 ILE B CA 1
ATOM 13325 C C . ILE B 1 814 ? -8.789 -43.75 -32.844 1 73.88 814 ILE B C 1
ATOM 13327 O O . ILE B 1 814 ? -9.273 -44.875 -33.031 1 73.88 814 ILE B O 1
ATOM 13331 N N . SER B 1 815 ? -8.031 -43.125 -33.75 1 68.31 815 SER B N 1
ATOM 13332 C CA . SER B 1 815 ? -7.742 -43.75 -35.031 1 68.31 815 SER B CA 1
ATOM 13333 C C . SER B 1 815 ? -6.891 -45 -34.844 1 68.31 815 SER B C 1
ATOM 13335 O O . SER B 1 815 ? -7.125 -46.031 -35.5 1 68.31 815 SER B O 1
ATOM 13337 N N . SER B 1 816 ? -5.938 -44.938 -33.969 1 74.5 816 SER B N 1
ATOM 13338 C CA . SER B 1 816 ? -5.094 -46.094 -33.688 1 74.5 816 SER B CA 1
ATOM 13339 C C . SER B 1 816 ? -5.906 -47.25 -33.125 1 74.5 816 SER B C 1
ATOM 13341 O O . SER B 1 816 ? -5.676 -48.406 -33.438 1 74.5 816 SER B O 1
ATOM 13343 N N . LEU B 1 817 ? -6.824 -46.906 -32.25 1 76.81 817 LEU B N 1
ATOM 13344 C CA . LEU B 1 817 ? -7.695 -47.938 -31.672 1 76.81 817 LEU B CA 1
ATOM 13345 C C . LEU B 1 817 ? -8.578 -48.562 -32.719 1 76.81 817 LEU B C 1
ATOM 13347 O O . LEU B 1 817 ? -8.797 -49.781 -32.719 1 76.81 817 LEU B O 1
ATOM 13351 N N . ARG B 1 818 ? -8.977 -47.781 -33.656 1 69.31 818 ARG B N 1
ATOM 13352 C CA . ARG B 1 818 ? -9.812 -48.312 -34.75 1 69.31 818 ARG B CA 1
ATOM 13353 C C . ARG B 1 818 ? -9.047 -49.312 -35.594 1 69.31 818 ARG B C 1
ATOM 13355 O O . ARG B 1 818 ? -9.578 -50.375 -35.938 1 69.31 818 ARG B O 1
ATOM 13362 N N . TYR B 1 819 ? -7.801 -49 -35.938 1 69.19 819 TYR B N 1
ATOM 13363 C CA . TYR B 1 819 ? -6.992 -49.906 -36.75 1 69.19 819 TYR B CA 1
ATOM 13364 C C . TYR B 1 819 ? -6.746 -51.219 -36.031 1 69.19 819 TYR B C 1
ATOM 13366 O O . TYR B 1 819 ? -6.766 -52.281 -36.656 1 69.19 819 TYR B O 1
ATOM 13374 N N . GLU B 1 820 ? -6.602 -51.156 -34.719 1 76.44 820 GLU B N 1
ATOM 13375 C CA . GLU B 1 820 ? -6.344 -52.344 -33.938 1 76.44 820 GLU B CA 1
ATOM 13376 C C . GLU B 1 820 ? -7.59 -53.219 -33.844 1 76.44 820 GLU B C 1
ATOM 13378 O O . GLU B 1 820 ? -7.504 -54.469 -33.938 1 76.44 820 GLU B O 1
ATOM 13383 N N . LEU B 1 821 ? -8.711 -52.562 -33.719 1 75.94 821 LEU B N 1
ATOM 13384 C CA . LEU B 1 821 ? -9.961 -53.312 -33.594 1 75.94 821 LEU B CA 1
ATOM 13385 C C . LEU B 1 821 ? -10.32 -53.969 -34.938 1 75.94 821 LEU B C 1
ATOM 13387 O O . LEU B 1 821 ? -10.812 -55.094 -34.969 1 75.94 821 LEU B O 1
ATOM 13391 N N . LEU B 1 822 ? -9.984 -53.312 -36.031 1 68.44 822 LEU B N 1
ATOM 13392 C CA . LEU B 1 822 ? -10.297 -53.844 -37.375 1 68.44 822 LEU B CA 1
ATOM 13393 C C . LEU B 1 822 ? -9.367 -55 -37.719 1 68.44 822 LEU B C 1
ATOM 13395 O O . LEU B 1 822 ? -9.797 -56 -38.312 1 68.44 822 LEU B O 1
ATOM 13399 N N . GLU B 1 823 ? -8.156 -54.844 -37.375 1 71.25 823 GLU B N 1
ATOM 13400 C CA . GLU B 1 823 ? -7.215 -55.938 -37.625 1 71.25 823 GLU B CA 1
ATOM 13401 C C . GLU B 1 823 ? -7.59 -57.188 -36.812 1 71.25 823 GLU B C 1
ATOM 13403 O O . GLU B 1 823 ? -7.512 -58.312 -37.312 1 71.25 823 GLU B O 1
ATOM 13408 N N . GLU B 1 824 ? -7.992 -56.969 -35.656 1 73.31 824 GLU B N 1
ATOM 13409 C CA . GLU B 1 824 ? -8.383 -58.094 -34.812 1 73.31 824 GLU B CA 1
ATOM 13410 C C . GLU B 1 824 ? -9.656 -58.75 -35.312 1 73.31 824 GLU B C 1
ATOM 13412 O O . GLU B 1 824 ? -9.789 -59.969 -35.281 1 73.31 824 GLU B O 1
ATOM 13417 N N . LYS B 1 825 ? -10.594 -57.969 -35.75 1 71 825 LYS B N 1
ATOM 13418 C CA . LYS B 1 825 ? -11.805 -58.531 -36.375 1 71 825 LYS B CA 1
ATOM 13419 C C . LYS B 1 825 ? -11.477 -59.344 -37.625 1 71 825 LYS B C 1
ATOM 13421 O O . LYS B 1 825 ? -12.039 -60.406 -37.812 1 71 825 LYS B O 1
ATOM 13426 N N . SER B 1 826 ? -10.516 -58.844 -38.406 1 68 826 SER B N 1
ATOM 13427 C CA . SER B 1 826 ? -10.117 -59.531 -39.625 1 68 826 SER B CA 1
ATOM 13428 C C . SER B 1 826 ? -9.43 -60.875 -39.281 1 68 826 SER B C 1
ATOM 13430 O O . SER B 1 826 ? -9.664 -61.875 -39.938 1 68 826 SER B O 1
ATOM 13432 N N . GLN B 1 827 ? -8.688 -60.844 -38.188 1 71.88 827 GLN B N 1
ATOM 13433 C CA . GLN B 1 827 ? -8.016 -62.062 -37.781 1 71.88 827 GLN B CA 1
ATOM 13434 C C . GLN B 1 827 ? -9.016 -63.062 -37.219 1 71.88 827 GLN B C 1
ATOM 13436 O O . GLN B 1 827 ? -8.883 -64.25 -37.469 1 71.88 827 GLN B O 1
ATOM 13441 N N . ASN B 1 828 ? -10 -62.562 -36.5 1 71.19 828 ASN B N 1
ATOM 13442 C CA . ASN B 1 828 ? -11.047 -63.438 -36 1 71.19 828 ASN B CA 1
ATOM 13443 C C . ASN B 1 828 ? -11.867 -64.062 -37.125 1 71.19 828 ASN B C 1
ATOM 13445 O O . ASN B 1 828 ? -12.227 -65.25 -37.062 1 71.19 828 ASN B O 1
ATOM 13449 N N . MET B 1 829 ? -12.055 -63.25 -38.094 1 67.94 829 MET B N 1
ATOM 13450 C CA . MET B 1 829 ? -12.828 -63.719 -39.25 1 67.94 829 MET B CA 1
ATOM 13451 C C . MET B 1 829 ? -12.031 -64.75 -40.031 1 67.94 829 MET B C 1
ATOM 13453 O O . MET B 1 829 ? -12.586 -65.75 -40.5 1 67.94 829 MET B O 1
ATOM 13457 N N . GLU B 1 830 ? -10.766 -64.625 -40.156 1 68.38 830 GLU B N 1
ATOM 13458 C CA . GLU B 1 830 ? -9.914 -65.562 -40.844 1 68.38 830 GLU B CA 1
ATOM 13459 C C . GLU B 1 830 ? -9.828 -66.875 -40.094 1 68.38 830 GLU B C 1
ATOM 13461 O O . GLU B 1 830 ? -9.867 -67.938 -40.688 1 68.38 830 GLU B O 1
ATOM 13466 N N . THR B 1 831 ? -9.734 -66.688 -38.781 1 72.62 831 THR B N 1
ATOM 13467 C CA . THR B 1 831 ? -9.688 -67.875 -37.938 1 72.62 831 THR B CA 1
ATOM 13468 C C . THR B 1 831 ? -11.016 -68.625 -38 1 72.62 831 THR B C 1
ATOM 13470 O O . THR B 1 831 ? -11.039 -69.875 -38.031 1 72.62 831 THR B O 1
ATOM 13473 N N . LEU B 1 832 ? -12.078 -67.812 -38.062 1 71.69 832 LEU B N 1
ATOM 13474 C CA . LEU B 1 832 ? -13.398 -68.438 -38.188 1 71.69 832 LEU B CA 1
ATOM 13475 C C . LEU B 1 832 ? -13.555 -69.125 -39.531 1 71.69 832 LEU B C 1
ATOM 13477 O O . LEU B 1 832 ? -14.156 -70.188 -39.625 1 71.69 832 LEU B O 1
ATOM 13481 N N . ASP B 1 833 ? -12.969 -68.625 -40.562 1 68.44 833 ASP B N 1
ATOM 13482 C CA . ASP B 1 833 ? -13.039 -69.188 -41.906 1 68.44 833 ASP B CA 1
ATOM 13483 C C . ASP B 1 833 ? -12.227 -70.438 -42 1 68.44 833 ASP B C 1
ATOM 13485 O O . ASP B 1 833 ? -12.656 -71.438 -42.625 1 68.44 833 ASP B O 1
ATOM 13489 N N . VAL B 1 834 ? -11.125 -70.375 -41.344 1 70.94 834 VAL B N 1
ATOM 13490 C CA . VAL B 1 834 ? -10.305 -71.625 -41.312 1 70.94 834 VAL B CA 1
ATOM 13491 C C . VAL B 1 834 ? -11.023 -72.688 -40.562 1 70.94 834 VAL B C 1
ATOM 13493 O O . VAL B 1 834 ? -11.008 -73.875 -40.969 1 70.94 834 VAL B O 1
ATOM 13496 N N . LEU B 1 835 ? -11.758 -72.312 -39.562 1 69.12 835 LEU B N 1
ATOM 13497 C CA . LEU B 1 835 ? -12.5 -73.25 -38.75 1 69.12 835 LEU B CA 1
ATOM 13498 C C . LEU B 1 835 ? -13.711 -73.812 -39.531 1 69.12 835 LEU B C 1
ATOM 13500 O O . LEU B 1 835 ? -14 -75 -39.5 1 69.12 835 LEU B O 1
ATOM 13504 N N . LEU B 1 836 ? -14.297 -72.938 -40.188 1 66.75 836 LEU B N 1
ATOM 13505 C CA . LEU B 1 836 ? -15.438 -73.312 -41 1 66.75 836 LEU B CA 1
ATOM 13506 C C . LEU B 1 836 ? -14.992 -74.25 -42.156 1 66.75 836 LEU B C 1
ATOM 13508 O O . LEU B 1 836 ? -15.695 -75.188 -42.5 1 66.75 836 LEU B O 1
ATOM 13512 N N . GLY B 1 837 ? -13.859 -74 -42.625 1 65.38 837 GLY B N 1
ATOM 13513 C CA . GLY B 1 837 ? -13.305 -74.812 -43.688 1 65.38 837 GLY B CA 1
ATOM 13514 C C . GLY B 1 837 ? -12.961 -76.188 -43.188 1 65.38 837 GLY B C 1
ATOM 13515 O O . GLY B 1 837 ? -13.25 -77.188 -43.875 1 65.38 837 GLY B O 1
ATOM 13516 N N . ARG B 1 838 ? -12.484 -76.312 -42 1 65.19 838 ARG B N 1
ATOM 13517 C CA . ARG B 1 838 ? -12.156 -77.562 -41.406 1 65.19 838 ARG B CA 1
ATOM 13518 C C . ARG B 1 838 ? -13.414 -78.375 -41.062 1 65.19 838 ARG B C 1
ATOM 13520 O O . ARG B 1 838 ? -13.469 -79.562 -41.219 1 65.19 838 ARG B O 1
ATOM 13527 N N . LEU B 1 839 ? -14.398 -77.688 -40.562 1 64.5 839 LEU B N 1
ATOM 13528 C CA . LEU B 1 839 ? -15.664 -78.312 -40.25 1 64.5 839 LEU B CA 1
ATOM 13529 C C . LEU B 1 839 ? -16.359 -78.812 -41.531 1 64.5 839 LEU B C 1
ATOM 13531 O O . LEU B 1 839 ? -17 -79.875 -41.531 1 64.5 839 LEU B O 1
ATOM 13535 N N . GLY B 1 840 ? -16.141 -78.125 -42.5 1 61.56 840 GLY B N 1
ATOM 13536 C CA . GLY B 1 840 ? -16.688 -78.5 -43.781 1 61.56 840 GLY B CA 1
ATOM 13537 C C . GLY B 1 840 ? -16.047 -79.75 -44.344 1 61.56 840 GLY B C 1
ATOM 13538 O O . GLY B 1 840 ? -16.688 -80.562 -45 1 61.56 840 GLY B O 1
ATOM 13539 N N . GLN B 1 841 ? -14.852 -80.062 -44.094 1 59.66 841 GLN B N 1
ATOM 13540 C CA . GLN B 1 841 ? -14.18 -81.25 -44.594 1 59.66 841 GLN B CA 1
ATOM 13541 C C . GLN B 1 841 ? -14.578 -82.438 -43.75 1 59.66 841 GLN B C 1
ATOM 13543 O O . GLN B 1 841 ? -14.391 -83.625 -44.188 1 59.66 841 GLN B O 1
ATOM 13548 N N . ILE B 1 842 ? -14.93 -82.312 -42.594 1 52.91 842 ILE B N 1
ATOM 13549 C CA . ILE B 1 842 ? -15.391 -83.5 -41.812 1 52.91 842 ILE B CA 1
ATOM 13550 C C . ILE B 1 842 ? -16.812 -83.875 -42.219 1 52.91 842 ILE B C 1
ATOM 13552 O O . ILE B 1 842 ? -17.406 -84.75 -41.656 1 52.91 842 ILE B O 1
ATOM 13556 N N . GLY B 1 843 ? -17.422 -83.438 -43.219 1 46.56 843 GLY B N 1
ATOM 13557 C CA . GLY B 1 843 ? -18.734 -83.875 -43.625 1 46.56 843 GLY B CA 1
ATOM 13558 C C . GLY B 1 843 ? -18.766 -85.312 -44.031 1 46.56 843 GLY B C 1
ATOM 13559 O O . GLY B 1 843 ? -17.734 -85.938 -44.312 1 46.56 843 GLY B O 1
ATOM 13560 N N . PRO B 1 844 ? -20.062 -86 -43.844 1 46.62 844 PRO B N 1
ATOM 13561 C CA . PRO B 1 844 ? -20.391 -87.438 -43.969 1 46.62 844 PRO B CA 1
ATOM 13562 C C . PRO B 1 844 ? -19.906 -88.062 -45.281 1 46.62 844 PRO B C 1
ATOM 13564 O O . PRO B 1 844 ? -19.828 -87.375 -46.281 1 46.62 844 PRO B O 1
ATOM 13567 N N . SER B 1 845 ? -18.906 -89 -45.25 1 38.41 845 SER B N 1
ATOM 13568 C CA . SER B 1 845 ? -18.875 -90 -46.281 1 38.41 845 SER B CA 1
ATOM 13569 C C . SER B 1 845 ? -20.266 -90.5 -46.656 1 38.41 845 SER B C 1
ATOM 13571 O O . SER B 1 845 ? -21.078 -90.812 -45.781 1 38.41 845 SER B O 1
ATOM 13573 N N . SER B 1 846 ? -20.859 -90.062 -47.688 1 31.22 846 SER B N 1
ATOM 13574 C CA . SER B 1 846 ? -22 -90.75 -48.281 1 31.22 846 SER B CA 1
ATOM 13575 C C . SER B 1 846 ? -21.781 -92.25 -48.25 1 31.22 846 SER B C 1
ATOM 13577 O O . SER B 1 846 ? -20.75 -92.75 -48.75 1 31.22 846 SER B O 1
ATOM 13579 N N . SER B 1 847 ? -22.375 -93 -47.219 1 24.69 847 SER B N 1
ATOM 13580 C CA . SER B 1 847 ? -22.922 -94.25 -47.688 1 24.69 847 SER B CA 1
ATOM 13581 C C . SER B 1 847 ? -23.891 -94.062 -48.844 1 24.69 847 SER B C 1
ATOM 13583 O O . SER B 1 847 ? -24.719 -93.188 -48.812 1 24.69 847 SER B O 1
#

Organism: Nothobranchius furzeri (NCBI:txid105023)

Foldseek 3Di:
DVVVVVVVVVVVVVVVLVVLLVPLDDFLLPDPPPDDQDPLQVVLLVCLLLLQLVVVLCCVVVPVPDDQCDADSRNAGSLQSNLLLLNQNSNLSSLPDPPDAQLQLSLLNNLLVLPLSSNVSSCPRPVNVPVCLQAPFQVPPDSPGSHQASHSNGHPDDSLAGSLLSNLLNLNLNSNLVSVVSPHDQDQDDDPPDPDPVLVVCCVPPVPSNVVSNLSSLSSQLRLSCLQRPDLQSLVSLLVSLLVLCVVLVVVVVCNVSSNVSSVSSLVSNQLLCVLDDDLVLNLCSQQPLPPDDPPVDDPADRPSVSVVSCLVSVSLSNCLPPSNLVVLVCQQCPLPPPPSVDDPVVVVVVLVVCLVCQVVLLVVCLVCCPDSSNVNLLRLNNLVSSQLSVLVVLLVLLVVVCVVCPVHDQADLQDAPVPRDPPDPPPVPDQLQARLLVVLDDDPSNVVNVLQLVQLVVVLVVVCVVPPVVVLVVDPLSVLNVVLSVLLVLLVVLSVVSNVLSVVLSVVCVVPHPHLPDDPPSSVQRRGGNVPHDPPRSNNVSVVSSVVSSVSSVVSSLLCQLLDLVRQLVSVLVVVLVVLVVVLVVVVVVLLVVLLVVLLVLCLVCQPQAPDCQSVDSVNSSVQLVVVLVVNHDLSSLDGPPPPVVSSVVSSVSVVVSCCCRNPNSVVVSVVVSVVSSVVCVVVVSSSSSSSNSVVSVVSSDRDPSRHPPSVVDDRPVVVVVVVVVVVVVVVVVVVVVPVVVVDDDVPPVPPVVVVVVPDPVVVVSVVVSVVSSVVSSVSSSVSSVVSVVVVVVVVVPDDDDPSVVSSVVSVVSNVVSVVVVVVVVVVVVVVVVVVVVVVPDDDDD/DVVVVVVVVVVVLVVLLVVLLVPLDPFLLPDDPPDDQDPLNVVLLVCLLLQLLVVNLCCVVVPVPDDQCDADSRAAGSLLSNLLLLRQNSNLSSLPDPPDAQLQLSLLNNLLVLPLSSNVSSCPRPVNLPVCLQAPFQSVVPSPGSHQARHSNGHPDDSLAGSLLSNLLNLRQNSNLVSVVSPHDQDQDDDPPDPDPVLVVCCVPPVPSSVVSNLSSLSSQLRLSCLQRPDLQSLVSLLVSLLVLCVVLVVPVVCNVSSNVSSVSSLVSNQLLCVLDDDLVLNLCSQQPLPPDLPPVDDPADRPSVSVVSCLVSVSLSNCLPPSNLVVLVCQQCPLPPPPVVDDPVVVVVVLVVCLVCQVVLLVVCQVCCPDSSNVNLLRLNNLVSSQLSVLVVLLVLLVVVCVVAPVHDQADQQDAPVPRDPPDPPPVPDQLQFRLLVVLDDDPSRVVNVLQLVQLVVVLVVVCVVPPVVVLVVDPLSVLSVVLSVLLVLLVVLSVVSNVLSVVLSVVCVVPHPHLPDDPPSSVQRRGGNVPHDPPRSNVVSVVSSVVSSVSSVVSSLLCQLVDLVRLLVSVLVVVLVVLVVVLVVVVVVLLVVLLVVLLVLCLPCVPQAPDCASVDSVNSNVQLVVVLVVPHDLSSLDGPPPPVVSSVVSNVSVVVSCCCRNPPSVVVSVVVSVVSSVVCVVVVSSSSSSSNSVVSVVSSDGDPSRHPPSVVDDRPVVVVVVVVVVVVVVVVVVVCVVVVVVDDDVPPPPVVVVVVVPDPSVVVSVVVSVVSSVVSSVSSSVSSVVSVVVVVVVVVVDDDDPSVVSSVVSVVSNVVSVVVVVVVVVVVVVVVVVVVVVVPDDPDD

Radius of gyration: 46.44 Å; Cα contacts (8 Å, |Δi|>4): 1711; chains: 2; bounding box: 120×165×111 Å

pLDDT: mean 81.35, std 16.05, range [24.14, 97.31]

Sequence (1694 aa):
VSAISFFRQLTCRLSAAKRRQALRGPAYMFSAPSFSLSEVEQRFLEAAEYGNIPEVRRMLLHMPNLNVNAVDYMGQNALQLAVANEHLEVTELLLGRTDLARVGDALLLAISKGYIRITEALLSHPSFRDANRLTASPAQVDMMDDFYAYDEDGTRFSHDVTPVILAAHCQEYEIVHTLLSKGARIDPPHDYFCGCDSCNYHQQYDSFSHSRSRINAYRGLASPAYLSLFNEDPVLAALELSNELAMLADIEKEFKNDYSRLSNQCKDYVVGLLDLCRSTEEVEAILNGETFCEDTFDVAGRPPLTRLKLAIKYELKKFVAHPNCQQQLLSIWYENLPGLRQQTTAVKLLVVLAVAVGLPGLAVAYWVTPCSRVGKVLRSPFMKFVAHASSFTVFLGLLILNAADRFAGTTILPNMTHHQQQPGGLQFKSDPLLLYRKTTTPFTWMEILIISWVMGMIWAEVKEIWSQGPEEYLVELWNFLDFGMLAIFLASFSCRFSAMKRADLAQSFVYQHNKTLDKLPPEVEYFTKARIHWMPSDPQLISEGLYAIAVVLSFSRIAYILPANESFGPLQISLGRTVKDIFKFMVIFLLVFLAFMIGMFNLYSYYLGAKQNDAFTTLEESFKTLFWAIFGLSEVKSVVINNGHKFIENIGYILYGVYNVTMVIVLLNMLIAMINSSFQEIEDDADVEWKFARAKLWFSYFEEGRTLPVPFNLVPSPKSTLRLVTAMKSKLKQLVHRSREKNPGTQLNQTGHLLNNLFNHKDFDTSLIIYSNHFYLLQKIMKRLIKRYIIKAQANRESDEITEGELKDIKQDISSLRYELLEEKSQNMETLDVLLGRLGQIGPSSSVSAISFFRQLTCRLSAAKRRQALRGPAYMFSAPSFSLSEVEQRFLEAAEYGNIPEVRRMLLHMPNLNVNAVDYMGQNALQLAVANEHLEVTELLLGRTDLARVGDALLLAISKGYIRITEALLSHPSFRDANRLTASPAQVDMMDDFYAYDEDGTRFSHDVTPVILAAHCQEYEIVHTLLSKGARIDPPHDYFCGCDSCNYHQQYDSFSHSRSRINAYRGLASPAYLSLFNEDPVLAALELSNELAMLADIEKEFKNDYSRLSNQCKDYVVGLLDLCRSTEEVEAILNGETFCEDTFDVAGRPPLTRLKLAIKYELKKFVAHPNCQQQLLSIWYENLPGLRQQTTAVKLLVVLAVAVGLPGLAVAYWVTPCSRVGKVLRSPFMKFVAHASSFTVFLGLLILNAADRFAGTTILPNMTHHQQQPGGLQFKSDPLLLYRKTTTPFTWMEILIISWVMGMIWAEVKEIWSQGPEEYLVELWNFLDFGMLAIFLASFSCRFSAMKRADLAQSFVYQHNKTLDKLPPEVEYFTKARIHWMPSDPQLISEGLYAIAVVLSFSRIAYILPANESFGPLQISLGRTVKDIFKFMVIFLLVFLAFMIGMFNLYSYYLGAKQNDAFTTLEESFKTLFWAIFGLSEVKSVVINNGHKFIENIGYILYGVYNVTMVIVLLNMLIAMINSSFQEIEDDADVEWKFARAKLWFSYFEEGRTLPVPFNLVPSPKSTLRLVTAMKSKLKQLVHRSREKNPGTQLNQTGHLLNNLFNHKDFDTSLIIYSNHFYLLQKIMKRLIKRYIIKAQANRESDEITEGELKDIKQDISSLRYELLEEKSQNMETLDVLLGRLGQIGPSSS